Protein AF-0000000074739439 (afdb_homodimer)

Nearest PDB structures (foldseek):
  6pao-assembly1_B  TM=7.763E-01  e=5.514E-14  Novosphingobium aromaticivorans DSM 12444
  7pru-assembly1_B  TM=7.040E-01  e=7.852E-14  Thermochaetoides thermophila DSM 1495
  7pqx-assembly1_A  TM=6.878E-01  e=7.814E-13  Thermochaetoides thermophila DSM 1495
  7psl-assembly1_A  TM=6.636E-01  e=8.922E-13  Saccharomyces cerevisiae S288C
  7vgf-assembly1_B  TM=6.652E-01  e=3.528E-13  Homo sapiens

Solvent-accessible surface area (backbone atoms only — not comparable to full-atom values): 85238 Å² total; per-residue (Å²): 114,68,71,61,52,50,55,56,49,55,57,61,68,44,78,74,82,73,83,73,79,71,76,66,62,66,69,55,46,67,68,57,58,68,62,82,80,81,87,81,87,81,85,83,86,91,85,83,76,95,76,78,85,72,68,79,76,64,73,80,58,69,80,72,74,61,57,63,62,70,56,87,40,75,65,41,52,50,53,26,51,48,53,56,59,75,45,47,62,49,65,74,47,52,39,57,49,52,53,49,53,51,54,50,47,72,72,61,50,64,81,70,50,94,54,69,84,80,62,79,71,74,76,65,71,58,55,69,77,90,52,65,68,61,82,46,72,62,49,63,41,59,57,38,50,52,55,44,46,59,55,49,43,55,41,47,38,23,63,17,49,57,62,44,46,48,44,51,52,52,48,51,50,40,49,52,53,45,54,52,52,50,52,52,49,53,58,48,47,27,58,57,43,38,36,76,77,56,56,38,62,63,33,46,58,48,52,51,52,51,50,52,52,53,52,51,45,51,42,52,43,50,39,50,42,54,47,49,50,50,51,44,46,52,55,49,38,54,53,51,38,51,50,53,47,66,49,36,58,76,38,30,40,48,47,52,55,67,44,51,79,68,75,76,49,65,36,46,45,52,59,50,37,43,48,49,47,52,53,48,51,48,53,51,54,51,46,51,51,49,26,53,51,41,34,54,53,31,45,53,52,40,37,69,64,42,48,87,91,44,65,46,59,51,66,47,51,49,40,49,49,52,26,49,52,53,29,49,53,48,40,69,60,47,58,58,50,51,54,40,51,52,52,45,51,49,38,49,48,53,41,37,51,49,43,42,45,49,54,74,37,11,61,36,36,61,25,56,64,24,42,66,46,50,50,50,52,53,50,55,42,48,50,53,39,49,41,44,51,52,56,42,49,56,51,50,40,57,48,43,53,51,55,65,45,51,63,59,48,52,61,50,52,50,48,64,67,46,42,66,41,37,41,68,60,74,38,54,66,11,56,52,53,43,47,49,50,28,43,49,48,35,28,52,31,53,32,43,64,52,71,38,41,63,58,48,53,53,48,46,51,39,45,50,50,52,51,48,49,50,51,53,40,41,49,65,58,38,71,70,59,85,83,47,78,70,21,16,56,47,37,50,34,50,51,13,67,81,73,32,51,68,74,27,58,73,74,52,75,81,79,80,41,50,44,26,68,68,66,59,56,75,77,69,75,69,34,61,61,48,41,36,34,30,37,37,34,44,83,101,64,51,72,50,35,62,43,79,46,76,41,60,48,33,38,29,35,36,42,32,41,58,88,88,66,46,68,62,56,53,52,32,38,58,71,66,59,49,79,47,60,42,80,66,54,65,48,68,77,65,52,52,39,43,43,49,63,79,68,60,75,80,78,86,26,24,52,45,39,60,44,31,54,60,49,62,56,78,77,56,54,72,66,58,54,52,52,41,31,44,75,57,68,42,44,73,61,50,70,77,37,48,76,42,78,44,57,55,78,74,73,32,53,71,38,54,41,37,33,45,54,50,36,26,46,69,72,66,59,44,32,29,40,36,33,40,43,40,58,70,67,39,54,71,70,55,41,51,51,50,50,48,48,45,43,63,62,36,33,69,69,41,14,20,37,39,37,38,37,81,67,53,77,84,49,49,87,75,35,81,40,42,36,34,46,45,77,46,76,52,91,87,75,50,72,43,40,43,77,42,77,56,56,62,64,79,70,54,57,76,62,59,38,55,51,42,25,49,48,34,47,48,50,31,51,50,35,47,50,48,31,50,46,39,49,46,43,42,46,42,43,50,68,71,79,112,68,69,62,53,50,54,57,49,53,59,64,68,45,77,72,78,71,80,72,80,71,76,64,63,67,66,55,44,64,72,51,54,70,57,82,80,80,90,80,87,79,86,82,85,92,86,80,79,78,72,76,79,67,67,77,72,60,74,77,54,69,79,72,71,64,51,64,58,67,55,90,39,75,66,40,53,50,52,24,50,49,52,55,58,72,45,47,61,50,64,73,45,51,40,57,48,53,54,49,53,51,54,50,48,71,72,62,49,65,82,70,53,89,55,70,85,78,62,79,71,73,76,65,71,59,54,68,79,90,52,65,69,60,83,47,71,62,47,64,40,60,57,37,50,52,53,45,44,60,56,49,36,52,41,47,41,22,69,18,48,58,64,44,46,49,44,51,52,53,47,52,50,40,48,51,52,46,53,50,51,51,52,51,48,53,57,48,47,25,58,57,43,39,35,77,78,55,59,40,64,64,34,46,56,47,50,52,53,51,47,51,53,52,52,52,44,50,41,53,43,51,38,50,42,54,48,50,50,51,53,44,46,52,54,50,39,53,54,49,38,52,49,53,46,66,51,36,58,78,38,31,38,48,45,51,59,69,48,36,87,69,72,75,48,66,37,47,46,53,61,50,36,44,47,49,47,52,52,48,51,49,52,50,55,51,45,50,51,49,26,55,51,43,35,53,51,30,45,52,51,39,38,70,65,41,49,87,93,44,66,46,59,52,67,49,50,50,40,50,51,53,23,50,52,53,29,51,53,48,40,72,61,47,58,59,47,51,54,40,52,53,50,43,52,49,38,50,47,53,42,38,50,50,44,43,45,49,54,75,37,10,61,37,36,61,27,56,64,25,42,67,46,50,51,51,52,51,50,55,41,48,49,54,40,49,42,45,51,52,55,42,47,55,51,49,41,55,49,44,52,52,54,65,44,51,62,59,48,52,60,49,53,52,47,65,69,44,43,66,40,37,38,67,58,72,38,53,66,12,57,51,52,42,47,49,52,29,42,49,47,36,31,50,31,53,31,42,65,53,73,38,42,64,60,49,53,53,47,46,51,40,45,49,51,51,50,50,50,49,48,52,38,34,47,63,53,32,69,75,49,76,86,58,83,72,37,32,61,49,43,30,36,50,49,16,68,81,70,39,57,58,64,23,54,71,68,37,69,81,80,82,54,51,44,19,67,69,65,59,54,72,76,69,75,69,34,60,60,46,40,37,34,28,36,37,35,43,86,102,66,51,72,51,34,63,42,80,46,76,41,59,49,35,38,29,35,36,42,32,40,57,89,88,65,47,67,62,56,52,52,32,38,58,71,65,58,49,78,48,58,42,80,65,55,68,48,68,77,64,50,52,39,41,41,49,63,78,69,60,72,81,78,85,26,24,53,45,38,60,45,32,53,58,47,62,56,78,78,54,55,72,66,58,53,50,52,40,31,42,73,57,68,44,46,74,61,50,71,76,36,46,79,40,79,44,57,56,75,76,73,31,53,70,39,54,40,38,32,45,52,50,33,25,47,66,70,67,58,44,32,29,42,35,33,39,42,40,53,70,68,35,52,72,66,55,37,52,53,50,50,46,49,44,44,63,62,34,32,69,71,41,12,20,37,39,36,37,38,80,67,50,80,82,48,50,88,75,34,82,40,44,37,32,44,45,76,46,75,53,91,88,76,50,72,42,40,44,78,40,76,56,56,69,72,72,70,52,74,80,72,60,40,61,51,43,28,47,51,26,49,50,50,31,54,54,41,48,52,56,33,50,50,46,46,45,45,42,46,45,41,49,74,76,83

Organism: NCBI:txid2562239

Foldseek 3Di:
DVVVVVLVVVVVVPPPPPVPVPPVPPVVVVVPPPDDDDDDDDDDDDDDDDPDDPPDPPPVPPPCPCLPPPPPDVVVVVVVVVVCVPCVCVVPPVVVVVVVVVVVCVPPCVVVQPADLPDDDPLPQLDLDPDRLPLDPVLLPDVLVVLLVLLVLLCCLWQLVPVLVVLVVVLSVLVSVLVVLVVVVLVLLLLVQLCVVPPDPVSVVVSVVVVCVSVVVNVVSVVVSVVSLVVSLVSQLVLSLLVLCLLCVVCVLVLCQQCPCSLVCVVCLSPPLSSLSSVLVVCVVVLLVLLVVLQVVLLVVQLVLPFPVDHSCPLVVVLVVLLVVLQVVLCVLCSVLLSLVSSLVVLVVVLVVLVVVCVVCVVVCVVVVCPVVSVVVSVVSVSSNSNSVVVSVVSVVVSVVSVVCSVVVLQVVLCVVCVVVVSSVRHRSSSSVSSSVSSVSNSCSSNSCSVCSSVSSVNSVSSVSNSVSVVSSLVLQPVPDPPAAPQLLVSSVVSVVVVTPNRSPPPSDPDRSRGRPPPLPDCPVAQAKWWWAWFAARNVGHTLAGDTDIGGWLAEEEEEEDPPSCPVVVLCVQVVNRDRTDPIPGDSNPFEDEDAQQDADDPFDFQLCLLQPPDDSPPDDPVLLCVLCVQLPNNVVCVVDRHDTDRCNPPPDLQRNLSSVLSSCLVSLTQEYEYECSNVVPDLVSVLSSLVCCCVRRSVVTHYYYYYDNPCLSVLVSGDWYKYWDWDDDPPDDIYIYIDTDDVCVVVDDPNVVVCVVVVVVVVVVVVVVCVVVVVVVVCVVVVD/DVLVVVLVVVVVPPPPPPVPVPPVPPVVCVVPVVPDDDDDDDDDDDDDDDPDPPPPVPPVPPPCPVLPPPDPDVVVVVVVVVVCVPCVCVVPPVVVVVVVVVVVCVPPCVVVLPFDPPDDPPLPQLDLDPDRLPLDPVLLPDVLVVLLVLLVLLCCQWQLVPVLVVLVVVLSVLVSVLVVLVVVVLVLLLLVQLCVVPPDPVSVVVSVVVVCVSVVVNVVSVVVSVVSLVVSLVSQLVQSLLVLCLLCVVQVLVLCQQCPCSLVCVVCLSPPLSSLSSVLVVCVVVLLVLLVVLQVVLLVVQLVLPFPVDHSCPLVVVLVVLLVVLQVVLCVLCSVLLSLVSSLVVLVVVLVVLVVVCVVCVVVCVVVVCPVVSVVVSVVSVSSNSNSVVVSVVSVVVSVVSVVCSVVVLQVVLCVVCVVVVSSVRHRSSSSVSSSVSSVSNSCSSNSCSVCSSVSSVNSVSSVSNSVSLQSSLVSQPVVDPVADPQLQVSLVVSVVVVTPNRSPPPSDPDSSRGHNPPLPPCPVAQAKWWWAWQAARNVGHTLAGDTDIGGWLAEEEEEEDPPSCLVVVLCVQVVSRDRTDPTPGDSNPFEDEDAQQDADDPFDFQLCLLQPPDDSPPDDPVLLCVLCVLLPNNVSCVVDRHDTDRCNPRPDLQSNLSSVLSSCLVSLTQEYEYECSNVPPDLVSVVSSLVCCCVRRSVVTHYYYYYDNCCVSVVVSHDWYKYWDWDDDPPDDTYIYIDTDDVVVVPDPPPVVVCVVVVVVVVVVVVVVVVVVVVCVVCVVVVD

Structure (mmCIF, N/CA/C/O backbone):
data_AF-0000000074739439-model_v1
#
loop_
_entity.id
_entity.type
_entity.pdbx_description
1 polymer 'ABC transporter domain-containing protein'
#
loop_
_atom_site.group_PDB
_atom_site.id
_atom_site.type_symbol
_atom_site.label_atom_id
_atom_site.label_alt_id
_atom_site.label_comp_id
_atom_site.label_asym_id
_atom_site.label_entity_id
_atom_site.label_seq_id
_atom_site.pdbx_PDB_ins_code
_atom_site.Cartn_x
_atom_site.Cartn_y
_atom_site.Cartn_z
_atom_site.occupancy
_atom_site.B_iso_or_equiv
_atom_site.auth_seq_id
_atom_site.auth_comp_id
_atom_site.auth_asym_id
_atom_site.auth_atom_id
_atom_site.pdbx_PDB_model_num
ATOM 1 N N . MET A 1 1 ? -26.061 -30.407 4.37 1 21.81 1 MET A N 1
ATOM 2 C CA . MET A 1 1 ? -26.573 -31.763 4.194 1 21.81 1 MET A CA 1
ATOM 3 C C . MET A 1 1 ? -27.319 -31.896 2.87 1 21.81 1 MET A C 1
ATOM 5 O O . MET A 1 1 ? -27.167 -32.895 2.165 1 21.81 1 MET A O 1
ATOM 9 N N . ARG A 1 2 ? -27.983 -30.732 2.5 1 26.12 2 ARG A N 1
ATOM 10 C CA . ARG A 1 2 ? -28.804 -30.777 1.294 1 26.12 2 ARG A CA 1
ATOM 11 C C . ARG A 1 2 ? -27.943 -30.664 0.041 1 26.12 2 ARG A C 1
ATOM 13 O O . ARG A 1 2 ? -28.292 -31.207 -1.009 1 26.12 2 ARG A O 1
ATOM 20 N N . ILE A 1 3 ? -26.954 -29.812 0.262 1 25.52 3 ILE A N 1
ATOM 21 C CA . ILE A 1 3 ? -26.148 -29.564 -0.928 1 25.52 3 ILE A CA 1
ATOM 22 C C . ILE A 1 3 ? -25.354 -30.818 -1.285 1 25.52 3 ILE A C 1
ATOM 24 O O . ILE A 1 3 ? -25.149 -31.116 -2.464 1 25.52 3 ILE A O 1
ATOM 28 N N . TYR A 1 4 ? -25.003 -31.642 -0.235 1 29.53 4 TYR A N 1
ATOM 29 C CA . TYR A 1 4 ? -24.231 -32.865 -0.43 1 29.53 4 TYR A CA 1
ATOM 30 C C . TYR A 1 4 ? -25.051 -33.914 -1.171 1 29.53 4 TYR A C 1
ATOM 32 O O . TYR A 1 4 ? -24.527 -34.625 -2.032 1 29.53 4 TYR A O 1
ATOM 40 N N . LEU A 1 5 ? -26.415 -33.942 -0.876 1 31.14 5 LEU A N 1
ATOM 41 C CA . LEU A 1 5 ? -27.262 -34.982 -1.449 1 31.14 5 LEU A CA 1
ATOM 42 C C . LEU A 1 5 ? -27.417 -34.789 -2.954 1 31.14 5 LEU A C 1
ATOM 44 O O . LEU A 1 5 ? -27.505 -35.765 -3.703 1 31.14 5 LEU A O 1
ATOM 48 N N . CYS A 1 6 ? -27.314 -33.504 -3.327 1 31.08 6 CYS A N 1
ATOM 49 C CA . CYS A 1 6 ? -27.588 -33.269 -4.74 1 31.08 6 CYS A CA 1
ATOM 50 C C . CYS A 1 6 ? -26.425 -33.738 -5.606 1 31.08 6 CYS A C 1
ATOM 52 O O . CYS A 1 6 ? -26.629 -34.2 -6.73 1 31.08 6 CYS A O 1
ATOM 54 N N . VAL A 1 7 ? -25.289 -33.663 -5.036 1 33.9 7 VAL A N 1
ATOM 55 C CA . VAL A 1 7 ? -24.148 -34.074 -5.848 1 33.9 7 VAL A CA 1
ATOM 56 C C . VAL A 1 7 ? -24.169 -35.589 -6.039 1 33.9 7 VAL A C 1
ATOM 58 O O . VAL A 1 7 ? -23.931 -36.085 -7.143 1 33.9 7 VAL A O 1
ATOM 61 N N . LEU A 1 8 ? -24.646 -36.316 -4.991 1 33.24 8 LEU A N 1
ATOM 62 C CA . LEU A 1 8 ? -24.708 -37.768 -5.111 1 33.24 8 LEU A CA 1
ATOM 63 C C . LEU A 1 8 ? -25.736 -38.184 -6.158 1 33.24 8 LEU A C 1
ATOM 65 O O . LEU A 1 8 ? -25.515 -39.138 -6.907 1 33.24 8 LEU A O 1
ATOM 69 N N . TRP A 1 9 ? -26.847 -37.379 -6.187 1 34.9 9 TRP A N 1
ATOM 70 C CA . TRP A 1 9 ? -27.888 -37.721 -7.15 1 34.9 9 TRP A CA 1
ATOM 71 C C . TRP A 1 9 ? -27.389 -37.537 -8.58 1 34.9 9 TRP A C 1
ATOM 73 O O . TRP A 1 9 ? -27.675 -38.358 -9.454 1 34.9 9 TRP A O 1
ATOM 83 N N . ALA A 1 10 ? -26.588 -36.493 -8.73 1 32.97 10 ALA A N 1
ATOM 84 C CA . ALA A 1 10 ? -26.17 -36.247 -10.108 1 32.97 10 ALA A CA 1
ATOM 85 C C . ALA A 1 10 ? -25.225 -37.341 -10.598 1 32.97 10 ALA A C 1
ATOM 87 O O . ALA A 1 10 ? -25.232 -37.691 -11.781 1 32.97 10 ALA A O 1
ATOM 88 N N . ILE A 1 11 ? -24.46 -37.895 -9.695 1 34.33 11 ILE A N 1
ATOM 89 C CA . ILE A 1 11 ? -23.581 -38.995 -10.077 1 34.33 11 ILE A CA 1
ATOM 90 C C . ILE A 1 11 ? -24.416 -40.193 -10.52 1 34.33 11 ILE A C 1
ATOM 92 O O . ILE A 1 11 ? -24.091 -40.853 -11.51 1 34.33 11 ILE A O 1
ATOM 96 N N . ARG A 1 12 ? -25.581 -40.446 -9.81 1 32.11 12 ARG A N 1
ATOM 97 C CA . ARG A 1 12 ? -26.401 -41.609 -10.13 1 32.11 12 ARG A CA 1
ATOM 98 C C . ARG A 1 12 ? -27.063 -41.454 -11.495 1 32.11 12 ARG A C 1
ATOM 100 O O . ARG A 1 12 ? -27.234 -42.434 -12.223 1 32.11 12 ARG A O 1
ATOM 107 N N . ALA A 1 13 ? -27.514 -40.264 -11.694 1 32.44 13 ALA A N 1
ATOM 108 C CA . ALA A 1 13 ? -28.282 -40.12 -12.928 1 32.44 13 ALA A CA 1
ATOM 109 C C . ALA A 1 13 ? -27.395 -40.324 -14.153 1 32.44 13 ALA A C 1
ATOM 111 O O . ALA A 1 13 ? -27.891 -40.409 -15.279 1 32.44 13 ALA A O 1
ATOM 112 N N . SER A 1 14 ? -26.086 -39.96 -13.94 1 29.25 14 SER A N 1
ATOM 113 C CA . SER A 1 14 ? -25.33 -40.277 -15.147 1 29.25 14 SER A CA 1
ATOM 114 C C . SER A 1 14 ? -25.231 -41.785 -15.357 1 29.25 14 SER A C 1
ATOM 116 O O . SER A 1 14 ? -25.187 -42.549 -14.391 1 29.25 14 SER A O 1
ATOM 118 N N . GLY A 1 15 ? -25.927 -42.55 -16.161 1 29.16 15 GLY A N 1
ATOM 119 C CA . GLY A 1 15 ? -26.13 -43.932 -16.564 1 29.16 15 GLY A CA 1
ATOM 120 C C . GLY A 1 15 ? -24.918 -44.81 -16.313 1 29.16 15 GLY A C 1
ATOM 121 O O . GLY A 1 15 ? -24.846 -45.934 -16.814 1 29.16 15 GLY A O 1
ATOM 122 N N . HIS A 1 16 ? -23.765 -44.285 -15.901 1 27.87 16 HIS A N 1
ATOM 123 C CA . HIS A 1 16 ? -22.716 -45.289 -15.764 1 27.87 16 HIS A CA 1
ATOM 124 C C . HIS A 1 16 ? -22.954 -46.171 -14.543 1 27.87 16 HIS A C 1
ATOM 126 O O . HIS A 1 16 ? -23.238 -45.668 -13.454 1 27.87 16 HIS A O 1
ATOM 132 N N . ASN A 1 17 ? -23.601 -47.483 -14.658 1 25.78 17 ASN A N 1
ATOM 133 C CA . ASN A 1 17 ? -23.991 -48.568 -13.763 1 25.78 17 ASN A CA 1
ATOM 134 C C . ASN A 1 17 ? -22.905 -48.863 -12.733 1 25.78 17 ASN A C 1
ATOM 136 O O . ASN A 1 17 ? -22.005 -49.666 -12.985 1 25.78 17 ASN A O 1
ATOM 140 N N . VAL A 1 18 ? -22.234 -47.954 -12.097 1 24.47 18 VAL A N 1
ATOM 141 C CA . VAL A 1 18 ? -21.393 -48.483 -11.029 1 24.47 18 VAL A CA 1
ATOM 142 C C . VAL A 1 18 ? -22.268 -49.081 -9.929 1 24.47 18 VAL A C 1
ATOM 144 O O . VAL A 1 18 ? -23.153 -48.407 -9.397 1 24.47 18 VAL A O 1
ATOM 147 N N . HIS A 1 19 ? -22.644 -50.486 -9.903 1 22.83 19 HIS A N 1
ATOM 148 C CA . HIS A 1 19 ? -23.355 -51.278 -8.906 1 22.83 19 HIS A CA 1
ATOM 149 C C . HIS A 1 19 ? -22.807 -51.024 -7.506 1 22.83 19 HIS A C 1
ATOM 151 O O . HIS A 1 19 ? -21.749 -51.545 -7.145 1 22.83 19 HIS A O 1
ATOM 157 N N . ILE A 1 20 ? -22.874 -49.888 -6.959 1 22.94 20 ILE A N 1
ATOM 158 C CA . ILE A 1 20 ? -22.474 -49.756 -5.562 1 22.94 20 ILE A CA 1
ATOM 159 C C . ILE A 1 20 ? -23.466 -50.498 -4.669 1 22.94 20 ILE A C 1
ATOM 161 O O . ILE A 1 20 ? -24.644 -50.138 -4.605 1 22.94 20 ILE A O 1
ATOM 165 N N . ALA A 1 21 ? -23.428 -51.889 -4.516 1 23.23 21 ALA A N 1
ATOM 166 C CA . ALA A 1 21 ? -24.164 -52.684 -3.537 1 23.23 21 ALA A CA 1
ATOM 167 C C . ALA A 1 21 ? -23.938 -52.159 -2.122 1 23.23 21 ALA A C 1
ATOM 169 O O . ALA A 1 21 ? -22.853 -52.319 -1.559 1 23.23 21 ALA A O 1
ATOM 170 N N . VAL A 1 22 ? -24.213 -50.946 -1.808 1 22.47 22 VAL A N 1
ATOM 171 C CA . VAL A 1 22 ? -24.052 -50.531 -0.419 1 22.47 22 VAL A CA 1
ATOM 172 C C . VAL A 1 22 ? -25.054 -51.274 0.462 1 22.47 22 VAL A C 1
ATOM 174 O O . VAL A 1 22 ? -26.265 -51.174 0.255 1 22.47 22 VAL A O 1
ATOM 177 N N . ASP A 1 23 ? -24.703 -52.516 0.978 1 22.55 23 ASP A N 1
ATOM 178 C CA . ASP A 1 23 ? -25.41 -53.166 2.076 1 22.55 23 ASP A CA 1
ATOM 179 C C . ASP A 1 23 ? -25.608 -52.206 3.247 1 22.55 23 ASP A C 1
ATOM 181 O O . ASP A 1 23 ? -24.637 -51.687 3.802 1 22.55 23 ASP A O 1
ATOM 185 N N . ALA A 1 24 ? -26.563 -51.348 3.198 1 21.67 24 ALA A N 1
ATOM 186 C CA . ALA A 1 24 ? -27.095 -50.395 4.168 1 21.67 24 ALA A CA 1
ATOM 187 C C . ALA A 1 24 ? -27.316 -51.057 5.525 1 21.67 24 ALA A C 1
ATOM 189 O O . ALA A 1 24 ? -27.786 -50.416 6.467 1 21.67 24 ALA A O 1
ATOM 190 N N . GLN A 1 25 ? -27.311 -52.458 5.55 1 23.33 25 GLN A N 1
ATOM 191 C CA . GLN A 1 25 ? -27.797 -53.018 6.807 1 23.33 25 GLN A CA 1
ATOM 192 C C . GLN A 1 25 ? -26.877 -52.646 7.966 1 23.33 25 GLN A C 1
ATOM 194 O O . GLN A 1 25 ? -27.346 -52.361 9.07 1 23.33 25 GLN A O 1
ATOM 199 N N . GLY A 1 26 ? -25.565 -52.838 7.71 1 23.77 26 GLY A N 1
ATOM 200 C CA . GLY A 1 26 ? -24.791 -52.883 8.941 1 23.77 26 GLY A CA 1
ATOM 201 C C . GLY A 1 26 ? -24.672 -51.532 9.621 1 23.77 26 GLY A C 1
ATOM 202 O O . GLY A 1 26 ? -24.197 -51.442 10.755 1 23.77 26 GLY A O 1
ATOM 203 N N . ALA A 1 27 ? -24.793 -50.455 8.736 1 21.27 27 ALA A N 1
ATOM 204 C CA . ALA A 1 27 ? -24.507 -49.265 9.532 1 21.27 27 ALA A CA 1
ATOM 205 C C . ALA A 1 27 ? -25.597 -49.026 10.573 1 21.27 27 ALA A C 1
ATOM 207 O O . ALA A 1 27 ? -25.415 -48.236 11.502 1 21.27 27 ALA A O 1
ATOM 208 N N . LEU A 1 28 ? -26.822 -49.426 10.153 1 22.04 28 LEU A N 1
ATOM 209 C CA . LEU A 1 28 ? -27.836 -49.015 11.118 1 22.04 28 LEU A CA 1
ATOM 210 C C . LEU A 1 28 ? -27.617 -49.703 12.462 1 22.04 28 LEU A C 1
ATOM 212 O O . LEU A 1 28 ? -28.026 -49.184 13.503 1 22.04 28 LEU A O 1
ATOM 216 N N . GLN A 1 29 ? -27.06 -50.998 12.324 1 22.86 29 GLN A N 1
ATOM 217 C CA . GLN A 1 29 ? -27.15 -51.795 13.543 1 22.86 29 GLN A CA 1
ATOM 218 C C . GLN A 1 29 ? -26.281 -51.204 14.651 1 22.86 29 GLN A C 1
ATOM 220 O O . GLN A 1 29 ? -26.493 -51.49 15.831 1 22.86 29 GLN A O 1
ATOM 225 N N . LEU A 1 30 ? -25.121 -50.479 14.171 1 21.62 30 LEU A N 1
ATOM 226 C CA . LEU A 1 30 ? -24.36 -50.193 15.383 1 21.62 30 LEU A CA 1
ATOM 227 C C . LEU A 1 30 ? -25.093 -49.181 16.258 1 21.62 30 LEU A C 1
ATOM 229 O O . LEU A 1 30 ? -24.639 -48.863 17.36 1 21.62 30 LEU A O 1
ATOM 233 N N . ALA A 1 31 ? -25.955 -48.275 15.527 1 20.8 31 ALA A N 1
ATOM 234 C CA . ALA A 1 31 ? -26.572 -47.435 16.551 1 20.8 31 ALA A CA 1
ATOM 235 C C . ALA A 1 31 ? -27.288 -48.283 17.598 1 20.8 31 ALA A C 1
ATOM 237 O O . ALA A 1 31 ? -27.391 -47.887 18.761 1 20.8 31 ALA A O 1
ATOM 238 N N . ARG A 1 32 ? -28.113 -49.111 16.894 1 21.74 32 ARG A N 1
ATOM 239 C CA . ARG A 1 32 ? -29.178 -49.622 17.75 1 21.74 32 ARG A CA 1
ATOM 240 C C . ARG A 1 32 ? -28.616 -50.515 18.85 1 21.74 32 ARG A C 1
ATOM 242 O O . ARG A 1 32 ? -29.351 -50.957 19.736 1 21.74 32 ARG A O 1
ATOM 249 N N . ASP A 1 33 ? -27.395 -51.078 18.478 1 22.25 33 ASP A N 1
ATOM 250 C CA . ASP A 1 33 ? -27.243 -52.305 19.254 1 22.25 33 ASP A CA 1
ATOM 251 C C . ASP A 1 33 ? -27.137 -52.002 20.747 1 22.25 33 ASP A C 1
ATOM 253 O O . ASP A 1 33 ? -26.638 -52.823 21.519 1 22.25 33 ASP A O 1
ATOM 257 N N . ALA A 1 34 ? -27.105 -50.562 21.113 1 18.56 34 ALA A N 1
ATOM 258 C CA . ALA A 1 34 ? -26.836 -50.749 22.536 1 18.56 34 ALA A CA 1
ATOM 259 C C . ALA A 1 34 ? -27.919 -51.6 23.193 1 18.56 34 ALA A C 1
ATOM 261 O O . ALA A 1 34 ? -27.831 -51.921 24.38 1 18.56 34 ALA A O 1
ATOM 262 N N . SER A 1 35 ? -29.199 -51.322 22.614 1 18.24 35 SER A N 1
ATOM 263 C CA . SER A 1 35 ? -29.994 -51.753 23.759 1 18.24 35 SER A CA 1
ATOM 264 C C . SER A 1 35 ? -29.799 -53.24 24.038 1 18.24 35 SER A C 1
ATOM 266 O O . SER A 1 35 ? -29.367 -53.99 23.16 1 18.24 35 SER A O 1
ATOM 268 N N . PRO A 1 36 ? -30.425 -53.754 25.261 1 18.6 36 PRO A N 1
ATOM 269 C CA . PRO A 1 36 ? -30.198 -54.993 26.009 1 18.6 36 PRO A CA 1
ATOM 270 C C . PRO A 1 36 ? -30.487 -56.243 25.181 1 18.6 36 PRO A C 1
ATOM 272 O O . PRO A 1 36 ? -31.116 -56.156 24.124 1 18.6 36 PRO A O 1
ATOM 275 N N . ARG A 1 37 ? -30.527 -57.476 25.78 1 17.56 37 ARG A N 1
ATOM 276 C CA . ARG A 1 37 ? -30.254 -58.907 25.695 1 17.56 37 ARG A CA 1
ATOM 277 C C . ARG A 1 37 ? -31.371 -59.635 24.956 1 17.56 37 ARG A C 1
ATOM 279 O O . ARG A 1 37 ? -31.288 -60.844 24.729 1 17.56 37 ARG A O 1
ATOM 286 N N . GLU A 1 38 ? -32.594 -59.004 24.509 1 17.55 38 GLU A N 1
ATOM 287 C CA . GLU A 1 38 ? -33.507 -60.101 24.816 1 17.55 38 GLU A CA 1
ATOM 288 C C . GLU A 1 38 ? -33.279 -61.286 23.883 1 17.55 38 GLU A C 1
ATOM 290 O O . GLU A 1 38 ? -32.733 -61.126 22.789 1 17.55 38 GLU A O 1
ATOM 295 N N . PRO A 1 39 ? -34.07 -62.515 24.104 1 17.27 39 PRO A N 1
ATOM 296 C CA . PRO A 1 39 ? -33.919 -63.966 23.979 1 17.27 39 PRO A CA 1
ATOM 297 C C . PRO A 1 39 ? -33.946 -64.439 22.527 1 17.27 39 PRO A C 1
ATOM 299 O O . PRO A 1 39 ? -34.241 -63.653 21.623 1 17.27 39 PRO A O 1
ATOM 302 N N . LEU A 1 40 ? -34.677 -65.595 22.196 1 16.05 40 LEU A N 1
ATOM 303 C CA . LEU A 1 40 ? -34.45 -66.968 21.759 1 16.05 40 LEU A CA 1
ATOM 304 C C . LEU A 1 40 ? -34.812 -67.138 20.288 1 16.05 40 LEU A C 1
ATOM 306 O O . LEU A 1 40 ? -34.195 -67.938 19.58 1 16.05 40 LEU A O 1
ATOM 310 N N . LEU A 1 41 ? -35.944 -66.449 19.693 1 17.27 41 LEU A N 1
ATOM 311 C CA . LEU A 1 41 ? -36.775 -67.501 19.117 1 17.27 41 LEU A CA 1
ATOM 312 C C . LEU A 1 41 ? -36.24 -67.933 17.756 1 17.27 41 LEU A C 1
ATOM 314 O O . LEU A 1 41 ? -35.623 -67.136 17.046 1 17.27 41 LEU A O 1
ATOM 318 N N . ARG A 1 42 ? -36.579 -69.22 17.203 1 17.37 42 ARG A N 1
ATOM 319 C CA . ARG A 1 42 ? -36.167 -70.424 16.487 1 17.37 42 ARG A CA 1
ATOM 320 C C . ARG A 1 42 ? -36.303 -70.238 14.98 1 17.37 42 ARG A C 1
ATOM 322 O O . ARG A 1 42 ? -35.464 -70.714 14.212 1 17.37 42 ARG A O 1
ATOM 329 N N . ARG A 1 43 ? -37.379 -69.477 14.357 1 17.62 43 ARG A N 1
ATOM 330 C CA . ARG A 1 43 ? -38.016 -70.446 13.471 1 17.62 43 ARG A CA 1
ATOM 331 C C . ARG A 1 43 ? -37.22 -70.615 12.181 1 17.62 43 ARG A C 1
ATOM 333 O O . ARG A 1 43 ? -36.401 -69.761 11.835 1 17.62 43 ARG A O 1
ATOM 340 N N . ASN A 1 44 ? -37.892 -71.17 11.051 1 16.23 44 ASN A N 1
ATOM 341 C CA . ASN A 1 44 ? -37.842 -72.317 10.151 1 16.23 44 ASN A CA 1
ATOM 342 C C . ASN A 1 44 ? -37.267 -71.937 8.79 1 16.23 44 ASN A C 1
ATOM 344 O O . ASN A 1 44 ? -36.472 -72.684 8.217 1 16.23 44 ASN A O 1
ATOM 348 N N . GLY A 1 45 ? -37.704 -70.791 8.039 1 17.46 45 GLY A N 1
ATOM 349 C CA . GLY A 1 45 ? -38.172 -71.23 6.734 1 17.46 45 GLY A CA 1
ATOM 350 C C . GLY A 1 45 ? -37.055 -71.368 5.716 1 17.46 45 GLY A C 1
ATOM 351 O O . GLY A 1 45 ? -35.939 -70.897 5.943 1 17.46 45 GLY A O 1
ATOM 352 N N . GLY A 1 46 ? -37.433 -71.639 4.281 1 18.37 46 GLY A N 1
ATOM 353 C CA . GLY A 1 46 ? -37.136 -72.502 3.149 1 18.37 46 GLY A CA 1
ATOM 354 C C . GLY A 1 46 ? -36.09 -71.923 2.215 1 18.37 46 GLY A C 1
ATOM 355 O O . GLY A 1 46 ? -35.791 -70.728 2.274 1 18.37 46 GLY A O 1
ATOM 356 N N . SER A 1 47 ? -35.248 -72.752 1.461 1 17.32 47 SER A N 1
ATOM 357 C CA . SER A 1 47 ? -33.977 -73.107 0.837 1 17.32 47 SER A CA 1
ATOM 358 C C . SER A 1 47 ? -33.824 -72.437 -0.525 1 17.32 47 SER A C 1
ATOM 360 O O . SER A 1 47 ? -32.705 -72.239 -1.002 1 17.32 47 SER A O 1
ATOM 362 N N . ASN A 1 48 ? -34.849 -72.175 -1.524 1 17.53 48 ASN A N 1
ATOM 363 C CA . ASN A 1 48 ? -34.596 -72.757 -2.838 1 17.53 48 ASN A CA 1
ATOM 364 C C . ASN A 1 48 ? -33.741 -71.835 -3.704 1 17.53 48 ASN A C 1
ATOM 366 O O . ASN A 1 48 ? -32.942 -72.304 -4.516 1 17.53 48 ASN A O 1
ATOM 370 N N . GLU A 1 49 ? -34.065 -70.507 -3.968 1 17.31 49 GLU A N 1
ATOM 371 C CA . GLU A 1 49 ? -34.208 -70.066 -5.352 1 17.31 49 GLU A CA 1
ATOM 372 C C . GLU A 1 49 ? -32.847 -69.805 -5.991 1 17.31 49 GLU A C 1
ATOM 374 O O . GLU A 1 49 ? -32.571 -70.282 -7.094 1 17.31 49 GLU A O 1
ATOM 379 N N . THR A 1 50 ? -32.181 -68.54 -5.978 1 19.24 50 THR A N 1
ATOM 380 C CA . THR A 1 50 ? -31.933 -67.704 -7.148 1 19.24 50 THR A CA 1
ATOM 381 C C . THR A 1 50 ? -30.524 -67.933 -7.687 1 19.24 50 THR A C 1
ATOM 383 O O . THR A 1 50 ? -29.539 -67.588 -7.031 1 19.24 50 THR A O 1
ATOM 386 N N . ARG A 1 51 ? -30.134 -68.965 -8.641 1 21 51 ARG A N 1
ATOM 387 C CA . ARG A 1 51 ? -28.931 -69.515 -9.258 1 21 51 ARG A CA 1
ATOM 388 C C . ARG A 1 51 ? -28.295 -68.508 -10.211 1 21 51 ARG A C 1
ATOM 390 O O . ARG A 1 51 ? -27.085 -68.543 -10.442 1 21 51 ARG A O 1
ATOM 397 N N . SER A 1 52 ? -29.068 -67.739 -11.086 1 19.73 52 SER A N 1
ATOM 398 C CA . SER A 1 52 ? -28.659 -67.63 -12.482 1 19.73 52 SER A CA 1
ATOM 399 C C . SER A 1 52 ? -27.547 -66.6 -12.653 1 19.73 52 SER A C 1
ATOM 401 O O . SER A 1 52 ? -27.048 -66.396 -13.762 1 19.73 52 SER A O 1
ATOM 403 N N . GLU A 1 53 ? -27.265 -65.63 -11.814 1 20.87 53 GLU A N 1
ATOM 404 C CA . GLU A 1 53 ? -26.635 -64.413 -12.319 1 20.87 53 GLU A CA 1
ATOM 405 C C . GLU A 1 53 ? -25.151 -64.635 -12.597 1 20.87 53 GLU A C 1
ATOM 407 O O . GLU A 1 53 ? -24.414 -63.682 -12.858 1 20.87 53 GLU A O 1
ATOM 412 N N . VAL A 1 54 ? -24.433 -65.845 -12.602 1 23.05 54 VAL A N 1
ATOM 413 C CA . VAL A 1 54 ? -22.988 -65.953 -12.431 1 23.05 54 VAL A CA 1
ATOM 414 C C . VAL A 1 54 ? -22.287 -65.672 -13.758 1 23.05 54 VAL A C 1
ATOM 416 O O . VAL A 1 54 ? -21.08 -65.424 -13.789 1 23.05 54 VAL A O 1
ATOM 419 N N . MET A 1 55 ? -22.94 -65.937 -14.986 1 21.82 55 MET A N 1
ATOM 420 C CA . MET A 1 55 ? -22.057 -66.371 -16.065 1 21.82 55 MET A CA 1
ATOM 421 C C . MET A 1 55 ? -21.264 -65.195 -16.625 1 21.82 55 MET A C 1
ATOM 423 O O . MET A 1 55 ? -20.29 -65.389 -17.355 1 21.82 55 MET A O 1
ATOM 427 N N . LEU A 1 56 ? -21.905 -64.022 -16.772 1 21.51 56 LEU A N 1
ATOM 428 C CA . LEU A 1 56 ? -21.435 -63.159 -17.851 1 21.51 56 LEU A CA 1
ATOM 429 C C . LEU A 1 56 ? -20.06 -62.585 -17.529 1 21.51 56 LEU A C 1
ATOM 431 O O . LEU A 1 56 ? -19.528 -61.771 -18.288 1 21.51 56 LEU A O 1
ATOM 435 N N . GLU A 1 57 ? -19.538 -62.709 -16.315 1 23.37 57 GLU A N 1
ATOM 436 C CA . GLU A 1 57 ? -18.376 -61.878 -16.013 1 23.37 57 GLU A CA 1
ATOM 437 C C . GLU A 1 57 ? -17.136 -62.374 -16.751 1 23.37 57 GLU A C 1
ATOM 439 O O . GLU A 1 57 ? -16.041 -61.838 -16.566 1 23.37 57 GLU A O 1
ATOM 444 N N . GLU A 1 58 ? -17.216 -63.611 -17.412 1 24.54 58 GLU A N 1
ATOM 445 C CA . GLU A 1 58 ? -15.929 -64.245 -17.68 1 24.54 58 GLU A CA 1
ATOM 446 C C . GLU A 1 58 ? -15.134 -63.464 -18.722 1 24.54 58 GLU A C 1
ATOM 448 O O . GLU A 1 58 ? -13.905 -63.405 -18.656 1 24.54 58 GLU A O 1
ATOM 453 N N . ASN A 1 59 ? -15.809 -63.208 -19.911 1 25.39 59 ASN A N 1
ATOM 454 C CA . ASN A 1 59 ? -15.032 -63.182 -21.146 1 25.39 59 ASN A CA 1
ATOM 455 C C . ASN A 1 59 ? -14.152 -61.938 -21.228 1 25.39 59 ASN A C 1
ATOM 457 O O . ASN A 1 59 ? -13.475 -61.717 -22.234 1 25.39 59 ASN A O 1
ATOM 461 N N . LEU A 1 60 ? -14.665 -60.84 -20.777 1 24.54 60 LEU A N 1
ATOM 462 C CA . LEU A 1 60 ? -13.927 -59.681 -21.268 1 24.54 60 LEU A CA 1
ATOM 463 C C . LEU A 1 60 ? -12.513 -59.656 -20.698 1 24.54 60 LEU A C 1
ATOM 465 O O . LEU A 1 60 ? -12.184 -58.793 -19.881 1 24.54 60 LEU A O 1
ATOM 469 N N . ALA A 1 61 ? -11.964 -60.825 -20.256 1 27.43 61 ALA A N 1
ATOM 470 C CA . ALA A 1 61 ? -10.607 -60.725 -19.725 1 27.43 61 ALA A CA 1
ATOM 471 C C . ALA A 1 61 ? -9.635 -60.233 -20.794 1 27.43 61 ALA A C 1
ATOM 473 O O . ALA A 1 61 ? -9.597 -60.772 -21.902 1 27.43 61 ALA A O 1
ATOM 474 N N . PRO A 1 62 ? -9.465 -58.954 -20.913 1 30.54 62 PRO A N 1
ATOM 475 C CA . PRO A 1 62 ? -8.501 -58.509 -21.922 1 30.54 62 PRO A CA 1
ATOM 476 C C . PRO A 1 62 ? -7.35 -59.495 -22.114 1 30.54 62 PRO A C 1
ATOM 478 O O . PRO A 1 62 ? -7.037 -60.268 -21.206 1 30.54 62 PRO A O 1
ATOM 481 N N . PRO A 1 63 ? -7.135 -60.005 -23.382 1 29.86 63 PRO A N 1
ATOM 482 C CA . PRO A 1 63 ? -6.013 -60.927 -23.576 1 29.86 63 PRO A CA 1
ATOM 483 C C . PRO A 1 63 ? -4.803 -60.574 -22.713 1 29.86 63 PRO A C 1
ATOM 485 O O . PRO A 1 63 ? -4.591 -59.402 -22.391 1 29.86 63 PRO A O 1
ATOM 488 N N . ARG A 1 64 ? -4.342 -61.487 -21.826 1 33.89 64 ARG A N 1
ATOM 489 C CA . ARG A 1 64 ? -3.125 -61.523 -21.022 1 33.89 64 ARG A CA 1
ATOM 490 C C . ARG A 1 64 ? -1.915 -61.081 -21.839 1 33.89 64 ARG A C 1
ATOM 492 O O . ARG A 1 64 ? -1.356 -61.868 -22.606 1 33.89 64 ARG A O 1
ATOM 499 N N . THR A 1 65 ? -2.073 -60.114 -22.609 1 32.26 65 THR A N 1
ATOM 500 C CA . THR A 1 65 ? -0.689 -59.847 -22.985 1 32.26 65 THR A CA 1
ATOM 501 C C . THR A 1 65 ? 0.239 -60.019 -21.787 1 32.26 65 THR A C 1
ATOM 503 O O . THR A 1 65 ? 0.149 -59.269 -20.813 1 32.26 65 THR A O 1
ATOM 506 N N . GLY A 1 66 ? 0.325 -61.301 -21.333 1 30.33 66 GLY A N 1
ATOM 507 C CA . GLY A 1 66 ? 1.228 -61.77 -20.294 1 30.33 66 GLY A CA 1
ATOM 508 C C . GLY A 1 66 ? 2.515 -60.972 -20.217 1 30.33 66 GLY A C 1
ATOM 509 O O . GLY A 1 66 ? 3.413 -61.151 -21.044 1 30.33 66 GLY A O 1
ATOM 510 N N . ASN A 1 67 ? 2.45 -59.712 -20.121 1 36.56 67 ASN A N 1
ATOM 511 C CA . ASN A 1 67 ? 3.686 -59.138 -19.598 1 36.56 67 ASN A CA 1
ATOM 512 C C . ASN A 1 67 ? 4.297 -60.017 -18.511 1 36.56 67 ASN A C 1
ATOM 514 O O . ASN A 1 67 ? 3.858 -59.983 -17.36 1 36.56 67 ASN A O 1
ATOM 518 N N . GLN A 1 68 ? 4.369 -61.366 -18.764 1 34.03 68 GLN A N 1
ATOM 519 C CA . GLN A 1 68 ? 4.831 -62.478 -17.94 1 34.03 68 GLN A CA 1
ATOM 520 C C . GLN A 1 68 ? 5.867 -62.014 -16.92 1 34.03 68 GLN A C 1
ATOM 522 O O . GLN A 1 68 ? 5.779 -62.355 -15.739 1 34.03 68 GLN A O 1
ATOM 527 N N . SER A 1 69 ? 7.296 -61.904 -17.296 1 36.84 69 SER A N 1
ATOM 528 C CA . SER A 1 69 ? 8.468 -62.376 -16.565 1 36.84 69 SER A CA 1
ATOM 529 C C . SER A 1 69 ? 8.854 -61.407 -15.453 1 36.84 69 SER A C 1
ATOM 531 O O . SER A 1 69 ? 9.36 -60.316 -15.722 1 36.84 69 SER A O 1
ATOM 533 N N . GLY A 1 70 ? 8.094 -61.015 -14.683 1 43.55 70 GLY A N 1
ATOM 534 C CA . GLY A 1 70 ? 8.694 -60.587 -13.429 1 43.55 70 GLY A CA 1
ATOM 535 C C . GLY A 1 70 ? 10.043 -61.228 -13.163 1 43.55 70 GLY A C 1
ATOM 536 O O . GLY A 1 70 ? 10.63 -61.032 -12.097 1 43.55 70 GLY A O 1
ATOM 537 N N . HIS A 1 71 ? 10.219 -62.346 -13.82 1 47.79 71 HIS A N 1
ATOM 538 C CA . HIS A 1 71 ? 11.428 -63.109 -13.53 1 47.79 71 HIS A CA 1
ATOM 539 C C . HIS A 1 71 ? 12.671 -62.39 -14.043 1 47.79 71 HIS A C 1
ATOM 541 O O . HIS A 1 71 ? 12.608 -61.666 -15.039 1 47.79 71 HIS A O 1
ATOM 547 N N . GLU A 1 72 ? 13.552 -62.212 -13.191 1 62.83 72 GLU A N 1
ATOM 548 C CA . GLU A 1 72 ? 14.904 -61.737 -13.465 1 62.83 72 GLU A CA 1
ATOM 549 C C . GLU A 1 72 ? 15.452 -62.344 -14.753 1 62.83 72 GLU A C 1
ATOM 551 O O . GLU A 1 72 ? 15.758 -63.538 -14.802 1 62.83 72 GLU A O 1
ATOM 556 N N . THR A 1 73 ? 14.952 -61.797 -15.943 1 66.86 73 THR A N 1
ATOM 557 C CA . THR A 1 73 ? 15.594 -62.237 -17.176 1 66.86 73 THR A CA 1
ATOM 558 C C . THR A 1 73 ? 16.951 -61.562 -17.351 1 66.86 73 THR A C 1
ATOM 560 O O . THR A 1 73 ? 17.202 -60.503 -16.772 1 66.86 73 THR A O 1
ATOM 563 N N . PRO A 1 74 ? 17.941 -62.242 -17.834 1 71.41 74 PRO A N 1
ATOM 564 C CA . PRO A 1 74 ? 19.263 -61.656 -18.065 1 71.41 74 PRO A CA 1
ATOM 565 C C . PRO A 1 74 ? 19.195 -60.311 -18.785 1 71.41 74 PRO A C 1
ATOM 567 O O . PRO A 1 74 ? 20.007 -59.422 -18.518 1 71.41 74 PRO A O 1
ATOM 570 N N . GLU A 1 75 ? 18.143 -60.077 -19.555 1 75.26 75 GLU A N 1
ATOM 571 C CA . GLU A 1 75 ? 18 -58.813 -20.271 1 75.26 75 GLU A CA 1
ATOM 572 C C . GLU A 1 75 ? 17.58 -57.689 -19.328 1 75.26 75 GLU A C 1
ATOM 574 O O . GLU A 1 75 ? 18.063 -56.561 -19.446 1 75.26 75 GLU A O 1
ATOM 579 N N . SER A 1 76 ? 16.771 -58.102 -18.39 1 77.63 76 SER A N 1
ATOM 580 C CA . SER A 1 76 ? 16.329 -57.108 -17.418 1 77.63 76 SER A CA 1
ATOM 581 C C . SER A 1 76 ? 17.47 -56.689 -16.497 1 77.63 76 SER A C 1
ATOM 583 O O . SER A 1 76 ? 17.579 -55.517 -16.129 1 77.63 76 SER A O 1
ATOM 585 N N . LEU A 1 77 ? 18.366 -57.576 -16.227 1 80.58 77 LEU A N 1
ATOM 586 C CA . LEU A 1 77 ? 19.51 -57.273 -15.375 1 80.58 77 LEU A CA 1
ATOM 587 C C . LEU A 1 77 ? 20.534 -56.424 -16.122 1 80.58 77 LEU A C 1
ATOM 589 O O . LEU A 1 77 ? 21.162 -55.541 -15.533 1 80.58 77 LEU A O 1
ATOM 593 N N . ARG A 1 78 ? 20.635 -56.658 -17.404 1 81.66 78 ARG A N 1
ATOM 594 C CA . ARG A 1 78 ? 21.546 -55.852 -18.211 1 81.66 78 ARG A CA 1
ATOM 595 C C . ARG A 1 78 ? 21.037 -54.42 -18.344 1 81.66 78 ARG A C 1
ATOM 597 O O . ARG A 1 78 ? 21.822 -53.471 -18.303 1 81.66 78 ARG A O 1
ATOM 604 N N . ALA A 1 79 ? 19.696 -54.316 -18.497 1 82.89 79 ALA A N 1
ATOM 605 C CA . ALA A 1 79 ? 19.105 -52.983 -18.575 1 82.89 79 ALA A CA 1
ATOM 606 C C . ALA A 1 79 ? 19.305 -52.217 -17.271 1 82.89 79 ALA A C 1
ATOM 608 O O . ALA A 1 79 ? 19.559 -51.01 -17.285 1 82.89 79 ALA A O 1
ATOM 609 N N . ALA A 1 80 ? 19.318 -52.866 -16.116 1 85.02 80 ALA A N 1
ATOM 610 C CA . ALA A 1 80 ? 19.539 -52.262 -14.804 1 85.02 80 ALA A CA 1
ATOM 611 C C . ALA A 1 80 ? 20.987 -51.807 -14.647 1 85.02 80 ALA A C 1
ATOM 613 O O . ALA A 1 80 ? 21.251 -50.736 -14.094 1 85.02 80 ALA A O 1
ATOM 614 N N . GLU A 1 81 ? 21.879 -52.614 -15.178 1 84.09 81 GLU A N 1
ATOM 615 C CA . GLU A 1 81 ? 23.291 -52.254 -15.098 1 84.09 81 GLU A CA 1
ATOM 616 C C . GLU A 1 81 ? 23.603 -51.047 -15.978 1 84.09 81 GLU A C 1
ATOM 618 O O . GLU A 1 81 ? 24.396 -50.183 -15.597 1 84.09 81 GLU A O 1
ATOM 623 N N . LYS A 1 82 ? 22.989 -50.921 -17.112 1 83.62 82 LYS A N 1
ATOM 624 C CA . LYS A 1 82 ? 23.169 -49.779 -18.004 1 83.62 82 LYS A CA 1
ATOM 625 C C . LYS A 1 82 ? 22.666 -48.492 -17.356 1 83.62 82 LYS A C 1
ATOM 627 O O . LYS A 1 82 ? 23.286 -47.436 -17.499 1 83.62 82 LYS A O 1
ATOM 632 N N . GLU A 1 83 ? 21.631 -48.664 -16.63 1 86.39 83 GLU A N 1
ATOM 633 C CA . GLU A 1 83 ? 21.075 -47.506 -15.937 1 86.39 83 GLU A CA 1
ATOM 634 C C . GLU A 1 83 ? 21.992 -47.044 -14.808 1 86.39 83 GLU A C 1
ATOM 636 O O . GLU A 1 83 ? 22.177 -45.843 -14.603 1 86.39 83 GLU A O 1
ATOM 641 N N . ARG A 1 84 ? 22.563 -48.025 -14.271 1 82.61 84 ARG A N 1
ATOM 642 C CA . ARG A 1 84 ? 23.508 -47.688 -13.211 1 82.61 84 ARG A CA 1
ATOM 643 C C . ARG A 1 84 ? 24.722 -46.956 -13.772 1 82.61 84 ARG A C 1
ATOM 645 O O . ARG A 1 84 ? 25.227 -46.016 -13.155 1 82.61 84 ARG A O 1
ATOM 652 N N . HIS A 1 85 ? 24.654 -47.77 -15.645 1 79.28 85 HIS A N 1
ATOM 653 C CA . HIS A 1 85 ? 25.8 -47.124 -16.275 1 79.28 85 HIS A CA 1
ATOM 654 C C . HIS A 1 85 ? 25.428 -45.745 -16.811 1 79.28 85 HIS A C 1
ATOM 656 O O . HIS A 1 85 ? 26.232 -44.813 -16.749 1 79.28 85 HIS A O 1
ATOM 662 N N . ALA A 1 86 ? 24.72 -44.99 -16.546 1 79.78 86 ALA A N 1
ATOM 663 C CA . ALA A 1 86 ? 24.306 -43.72 -17.137 1 79.78 86 ALA A CA 1
ATOM 664 C C . ALA A 1 86 ? 24.27 -42.613 -16.088 1 79.78 86 ALA A C 1
ATOM 666 O O . ALA A 1 86 ? 24.539 -41.449 -16.394 1 79.78 86 ALA A O 1
ATOM 667 N N . MET A 1 87 ? 24.167 -43 -14.735 1 86.29 87 MET A N 1
ATOM 668 C CA . MET A 1 87 ? 23.992 -41.99 -13.694 1 86.29 87 MET A CA 1
ATOM 669 C C . MET A 1 87 ? 25.154 -42.019 -12.707 1 86.29 87 MET A C 1
ATOM 671 O O . MET A 1 87 ? 25.059 -41.461 -11.613 1 86.29 87 MET A O 1
ATOM 675 N N . SER A 1 88 ? 26.272 -42.653 -13.021 1 83.59 88 SER A N 1
ATOM 676 C CA . SER A 1 88 ? 27.399 -42.817 -12.109 1 83.59 88 SER A CA 1
ATOM 677 C C . SER A 1 88 ? 28.051 -41.476 -11.789 1 83.59 88 SER A C 1
ATOM 679 O O . SER A 1 88 ? 28.414 -41.214 -10.64 1 83.59 88 SER A O 1
ATOM 681 N N . THR A 1 89 ? 28.1 -40.523 -12.727 1 82.77 89 THR A N 1
ATOM 682 C CA . THR A 1 89 ? 28.712 -39.217 -12.51 1 82.77 89 THR A CA 1
ATOM 683 C C . THR A 1 89 ? 27.869 -38.376 -11.555 1 82.77 89 THR A C 1
ATOM 685 O O . THR A 1 89 ? 28.408 -37.669 -10.702 1 82.77 89 THR A O 1
ATOM 688 N N . LEU A 1 90 ? 26.621 -38.469 -11.703 1 85.17 90 LEU A N 1
ATOM 689 C CA . LEU A 1 90 ? 25.741 -37.711 -10.821 1 85.17 90 LEU A CA 1
ATOM 690 C C . LEU A 1 90 ? 25.771 -38.279 -9.406 1 85.17 90 LEU A C 1
ATOM 692 O O . LEU A 1 90 ? 25.838 -37.526 -8.431 1 85.17 90 LEU A O 1
ATOM 696 N N . THR A 1 91 ? 25.834 -39.635 -9.297 1 85.21 91 THR A N 1
ATOM 697 C CA . THR A 1 91 ? 25.719 -40.307 -8.008 1 85.21 91 THR A CA 1
ATOM 698 C C . THR A 1 91 ? 27.013 -40.174 -7.211 1 85.21 91 THR A C 1
ATOM 700 O O . THR A 1 91 ? 26.982 -39.95 -5.999 1 85.21 91 THR A O 1
ATOM 703 N N . TYR A 1 92 ? 28.1 -40.228 -7.985 1 82.69 92 TYR A N 1
ATOM 704 C CA . TYR A 1 92 ? 29.332 -40.362 -7.216 1 82.69 92 TYR A CA 1
ATOM 705 C C . TYR A 1 92 ? 30.138 -39.069 -7.246 1 82.69 92 TYR A C 1
ATOM 707 O O . TYR A 1 92 ? 31.098 -38.91 -6.488 1 82.69 92 TYR A O 1
ATOM 715 N N . VAL A 1 93 ? 29.695 -37.992 -7.983 1 81.32 93 VAL A N 1
ATOM 716 C CA . VAL A 1 93 ? 30.476 -36.76 -8.038 1 81.32 93 VAL A CA 1
ATOM 717 C C . VAL A 1 93 ? 29.586 -35.568 -7.695 1 81.32 93 VAL A C 1
ATOM 719 O O . VAL A 1 93 ? 29.788 -34.909 -6.673 1 81.32 93 VAL A O 1
ATOM 722 N N . TRP A 1 94 ? 28.542 -35.383 -8.391 1 83.09 94 TRP A N 1
ATOM 723 C CA . TRP A 1 94 ? 27.775 -34.146 -8.283 1 83.09 94 TRP A CA 1
ATOM 724 C C . TRP A 1 94 ? 26.942 -34.132 -7.005 1 83.09 94 TRP A C 1
ATOM 726 O O . TRP A 1 94 ? 26.84 -33.102 -6.335 1 83.09 94 TRP A O 1
ATOM 736 N N . PHE A 1 95 ? 26.397 -35.269 -6.583 1 87.28 95 PHE A N 1
ATOM 737 C CA . PHE A 1 95 ? 25.532 -35.332 -5.411 1 87.28 95 PHE A CA 1
ATOM 738 C C . PHE A 1 95 ? 26.329 -35.082 -4.136 1 87.28 95 PHE A C 1
ATOM 740 O O . PHE A 1 95 ? 26.006 -34.179 -3.362 1 87.28 95 PHE A O 1
ATOM 747 N N . PRO A 1 96 ? 27.437 -35.754 -3.942 1 86.17 96 PRO A N 1
ATOM 748 C CA . PRO A 1 96 ? 28.215 -35.476 -2.732 1 86.17 96 PRO A CA 1
ATOM 749 C C . PRO A 1 96 ? 28.786 -34.06 -2.71 1 86.17 96 PRO A C 1
ATOM 751 O O . PRO A 1 96 ? 28.852 -33.433 -1.65 1 86.17 96 PRO A O 1
ATOM 754 N N . MET A 1 97 ? 29.103 -33.57 -3.847 1 85.71 97 MET A N 1
ATOM 755 C CA . MET A 1 97 ? 29.626 -32.209 -3.923 1 85.71 97 MET A CA 1
ATOM 756 C C . MET A 1 97 ? 28.557 -31.193 -3.534 1 85.71 97 MET A C 1
ATOM 758 O O . MET A 1 97 ? 28.838 -30.239 -2.806 1 85.71 97 MET A O 1
ATOM 762 N N . ALA A 1 98 ? 27.363 -31.39 -3.989 1 86.41 98 ALA A N 1
ATOM 763 C CA . ALA A 1 98 ? 26.271 -30.477 -3.664 1 86.41 98 ALA A CA 1
ATOM 764 C C . ALA A 1 98 ? 25.97 -30.493 -2.168 1 86.41 98 ALA A C 1
ATOM 766 O O . ALA A 1 98 ? 25.718 -29.445 -1.567 1 86.41 98 ALA A O 1
ATOM 767 N N . VAL A 1 99 ? 26.091 -31.63 -1.523 1 87.28 99 VAL A N 1
ATOM 768 C CA . VAL A 1 99 ? 25.813 -31.768 -0.097 1 87.28 99 VAL A CA 1
ATOM 769 C C . VAL A 1 99 ? 26.918 -31.095 0.713 1 87.28 99 VAL A C 1
ATOM 771 O O . VAL A 1 99 ? 26.64 -30.363 1.666 1 87.28 99 VAL A O 1
ATOM 774 N N . VAL A 1 100 ? 28.127 -31.255 0.223 1 85.94 100 VAL A N 1
ATOM 775 C CA . VAL A 1 100 ? 29.26 -30.684 0.942 1 85.94 100 VAL A CA 1
ATOM 776 C C . VAL A 1 100 ? 29.238 -29.162 0.817 1 85.94 100 VAL A C 1
ATOM 778 O O . VAL A 1 100 ? 29.451 -28.448 1.8 1 85.94 100 VAL A O 1
ATOM 781 N N . LEU A 1 101 ? 28.961 -28.716 -0.383 1 85.79 101 LEU A N 1
ATOM 782 C CA . LEU A 1 101 ? 28.904 -27.274 -0.595 1 85.79 101 LEU A CA 1
ATOM 783 C C . LEU A 1 101 ? 27.764 -26.651 0.204 1 85.79 101 LEU A C 1
ATOM 785 O O . LEU A 1 101 ? 27.894 -25.537 0.715 1 85.79 101 LEU A O 1
ATOM 789 N N . ALA A 1 102 ? 26.695 -27.356 0.319 1 86.45 102 ALA A N 1
ATOM 790 C CA . ALA A 1 102 ? 25.556 -26.872 1.096 1 86.45 102 ALA A CA 1
ATOM 791 C C . ALA A 1 102 ? 25.9 -26.79 2.58 1 86.45 102 ALA A C 1
ATOM 793 O O . ALA A 1 102 ? 25.569 -25.806 3.247 1 86.45 102 ALA A O 1
ATOM 794 N N . LEU A 1 103 ? 26.645 -27.752 3.105 1 84.16 103 LEU A N 1
ATOM 795 C CA . LEU A 1 103 ? 27.024 -27.768 4.514 1 84.16 103 LEU A CA 1
ATOM 796 C C . LEU A 1 103 ? 28.055 -26.685 4.812 1 84.16 103 LEU A C 1
ATOM 798 O O . LEU A 1 103 ? 27.989 -26.029 5.854 1 84.16 103 LEU A O 1
ATOM 802 N N . LEU A 1 104 ? 28.955 -26.497 3.875 1 82.52 104 LEU A N 1
ATOM 803 C CA . LEU A 1 104 ? 29.946 -25.438 4.027 1 82.52 104 LEU A CA 1
ATOM 804 C C . LEU A 1 104 ? 29.281 -24.065 4.023 1 82.52 104 LEU A C 1
ATOM 806 O O . LEU A 1 104 ? 29.666 -23.182 4.792 1 82.52 104 LEU A O 1
ATOM 810 N N . PHE A 1 105 ? 28.317 -23.978 3.209 1 84.85 105 PHE A N 1
ATOM 811 C CA . PHE A 1 105 ? 27.6 -22.711 3.125 1 84.85 105 PHE A CA 1
ATOM 812 C C . PHE A 1 105 ? 26.861 -22.419 4.425 1 84.85 105 PHE A C 1
ATOM 814 O O . PHE A 1 105 ? 26.806 -21.27 4.869 1 84.85 105 PHE A O 1
ATOM 821 N N . GLU A 1 106 ? 26.357 -23.447 5.16 1 83.31 106 GLU A N 1
ATOM 822 C CA . GLU A 1 106 ? 25.612 -23.268 6.402 1 83.31 106 GLU A CA 1
ATOM 823 C C . GLU A 1 106 ? 26.51 -22.729 7.512 1 83.31 106 GLU A C 1
ATOM 825 O O . GLU A 1 106 ? 26.053 -21.987 8.383 1 83.31 106 GLU A O 1
ATOM 830 N N . VAL A 1 107 ? 27.859 -23.003 7.402 1 75.82 107 VAL A N 1
ATOM 831 C CA . VAL A 1 107 ? 28.795 -22.624 8.456 1 75.82 107 VAL A CA 1
ATOM 832 C C . VAL A 1 107 ? 29.429 -21.275 8.124 1 75.82 107 VAL A C 1
ATOM 834 O O . VAL A 1 107 ? 29.607 -20.432 9.007 1 75.82 107 VAL A O 1
ATOM 837 N N . LEU A 1 108 ? 29.467 -20.847 6.867 1 74.29 108 LEU A N 1
ATOM 838 C CA . LEU A 1 108 ? 30.315 -19.722 6.49 1 74.29 108 LEU A CA 1
ATOM 839 C C . LEU A 1 108 ? 29.474 -18.487 6.182 1 74.29 108 LEU A C 1
ATOM 841 O O . LEU A 1 108 ? 29.994 -17.37 6.146 1 74.29 108 LEU A O 1
ATOM 845 N N . HIS A 1 109 ? 28.123 -18.561 6.042 1 77.93 109 HIS A N 1
ATOM 846 C CA . HIS A 1 109 ? 27.424 -17.418 5.466 1 77.93 109 HIS A CA 1
ATOM 847 C C . HIS A 1 109 ? 26.994 -16.432 6.548 1 77.93 109 HIS A C 1
ATOM 849 O O . HIS A 1 109 ? 26.644 -15.289 6.248 1 77.93 109 HIS A O 1
ATOM 855 N N . TRP A 1 110 ? 27.089 -16.674 7.803 1 76.81 110 TRP A N 1
ATOM 856 C CA . TRP A 1 110 ? 26.589 -15.847 8.897 1 76.81 110 TRP A CA 1
ATOM 857 C C . TRP A 1 110 ? 27.364 -14.537 8.987 1 76.81 110 TRP A C 1
ATOM 859 O O . TRP A 1 110 ? 26.768 -13.463 9.107 1 76.81 110 TRP A O 1
ATOM 869 N N . PRO A 1 111 ? 28.662 -14.64 8.855 1 72.7 111 PRO A N 1
ATOM 870 C CA . PRO A 1 111 ? 29.392 -13.373 8.936 1 72.7 111 PRO A CA 1
ATOM 871 C C . PRO A 1 111 ? 29.153 -12.476 7.723 1 72.7 111 PRO A C 1
ATOM 873 O O . PRO A 1 111 ? 29.425 -11.274 7.777 1 72.7 111 PRO A O 1
ATOM 876 N N . TRP A 1 112 ? 28.541 -13.019 6.809 1 75.52 112 TRP A N 1
ATOM 877 C CA . TRP A 1 112 ? 28.306 -12.272 5.578 1 75.52 112 TRP A CA 1
ATOM 878 C C . TRP A 1 112 ? 27.01 -11.474 5.663 1 75.52 112 TRP A C 1
ATOM 880 O O . TRP A 1 112 ? 26.745 -10.615 4.819 1 75.52 112 TRP A O 1
ATOM 890 N N . ALA A 1 113 ? 26.249 -11.761 6.81 1 77.46 113 ALA A N 1
ATOM 891 C CA . ALA A 1 113 ? 24.965 -11.088 6.99 1 77.46 113 ALA A CA 1
ATOM 892 C C . ALA A 1 113 ? 25.149 -9.724 7.648 1 77.46 113 ALA A C 1
ATOM 894 O O . ALA A 1 113 ? 25.918 -9.586 8.602 1 77.46 113 ALA A O 1
ATOM 895 N N . GLU A 1 114 ? 25.429 -8.637 7.081 1 78.06 114 GLU A N 1
ATOM 896 C CA . GLU A 1 114 ? 25.579 -7.291 7.625 1 78.06 114 GLU A CA 1
ATOM 897 C C . GLU A 1 114 ? 24.367 -6.896 8.463 1 78.06 114 GLU A C 1
ATOM 899 O O . GLU A 1 114 ? 23.762 -5.847 8.233 1 78.06 114 GLU A O 1
ATOM 904 N N . VAL A 1 115 ? 23.904 -7.852 9.384 1 78.32 115 VAL A N 1
ATOM 905 C CA . VAL A 1 115 ? 22.758 -7.574 10.245 1 78.32 115 VAL A CA 1
ATOM 906 C C . VAL A 1 115 ? 23.21 -7.51 11.702 1 78.32 115 VAL A C 1
ATOM 908 O O . VAL A 1 115 ? 24.128 -8.227 12.106 1 78.32 115 VAL A O 1
ATOM 911 N N . ASP A 1 116 ? 22.706 -6.501 12.4 1 75.13 116 ASP A N 1
ATOM 912 C CA . ASP A 1 116 ? 22.944 -6.419 13.838 1 75.13 116 ASP A CA 1
ATOM 913 C C . ASP A 1 116 ? 22.07 -7.414 14.597 1 75.13 116 ASP A C 1
ATOM 915 O O . ASP A 1 116 ? 20.906 -7.131 14.888 1 75.13 116 ASP A O 1
ATOM 919 N N . TRP A 1 117 ? 22.636 -8.478 14.984 1 74.51 117 TRP A N 1
ATOM 920 C CA . TRP A 1 117 ? 21.908 -9.58 15.604 1 74.51 117 TRP A CA 1
ATOM 921 C C . TRP A 1 117 ? 21.536 -9.244 17.044 1 74.51 117 TRP A C 1
ATOM 923 O O . TRP A 1 117 ? 20.704 -9.923 17.651 1 74.51 117 TRP A O 1
ATOM 933 N N . ASN A 1 118 ? 22.055 -8.073 17.55 1 68.27 118 ASN A N 1
ATOM 934 C CA . ASN A 1 118 ? 21.816 -7.729 18.947 1 68.27 118 ASN A CA 1
ATOM 935 C C . ASN A 1 118 ? 20.632 -6.778 19.096 1 68.27 118 ASN A C 1
ATOM 937 O O . ASN A 1 118 ? 20.284 -6.383 20.21 1 68.27 118 ASN A O 1
ATOM 941 N N . LEU A 1 119 ? 20.047 -6.431 18.029 1 71.94 119 LEU A N 1
ATOM 942 C CA . LEU A 1 119 ? 18.899 -5.534 18.111 1 71.94 119 LEU A CA 1
ATOM 943 C C . LEU A 1 119 ? 17.697 -6.245 18.723 1 71.94 119 LEU A C 1
ATOM 945 O O . LEU A 1 119 ? 17.343 -7.349 18.304 1 71.94 119 LEU A O 1
ATOM 949 N N . PRO A 1 120 ? 17.273 -5.726 19.913 1 61.01 120 PRO A N 1
ATOM 950 C CA . PRO A 1 120 ? 16.117 -6.358 20.552 1 61.01 120 PRO A CA 1
ATOM 951 C C . PRO A 1 120 ? 14.841 -6.231 19.722 1 61.01 120 PRO A C 1
ATOM 953 O O . PRO A 1 120 ? 14.493 -5.132 19.282 1 61.01 120 PRO A O 1
ATOM 956 N N . MET A 1 121 ? 14.519 -7.159 19.09 1 58 121 MET A N 1
ATOM 957 C CA . MET A 1 121 ? 13.219 -7.091 18.431 1 58 121 MET A CA 1
ATOM 958 C C . MET A 1 121 ? 12.093 -7.384 19.417 1 58 121 MET A C 1
ATOM 960 O O . MET A 1 121 ? 12.059 -8.454 20.028 1 58 121 MET A O 1
ATOM 964 N N . GLU A 1 122 ? 11.599 -6.342 20.002 1 51.25 122 GLU A N 1
ATOM 965 C CA . GLU A 1 122 ? 10.473 -6.579 20.899 1 51.25 122 GLU A CA 1
ATOM 966 C C . GLU A 1 122 ? 9.351 -7.332 20.19 1 51.25 122 GLU A C 1
ATOM 968 O O . GLU A 1 122 ? 8.93 -6.946 19.098 1 51.25 122 GLU A O 1
ATOM 973 N N . ARG A 1 123 ? 9.347 -8.545 20.427 1 48.41 123 ARG A N 1
ATOM 974 C CA . ARG A 1 123 ? 8.218 -9.334 19.944 1 48.41 123 ARG A CA 1
ATOM 975 C C . ARG A 1 123 ? 6.892 -8.691 20.337 1 48.41 123 ARG A C 1
ATOM 977 O O . ARG A 1 123 ? 6.539 -8.656 21.518 1 48.41 123 ARG A O 1
ATOM 984 N N . SER A 1 124 ? 6.628 -7.581 19.803 1 45.47 124 SER A N 1
ATOM 985 C CA . SER A 1 124 ? 5.322 -7.024 20.142 1 45.47 124 SER A CA 1
ATOM 986 C C . SER A 1 124 ? 4.199 -7.99 19.782 1 45.47 124 SER A C 1
ATOM 988 O O . SER A 1 124 ? 4.261 -8.668 18.754 1 45.47 124 SER A O 1
ATOM 990 N N . ASP A 1 125 ? 3.682 -8.644 20.745 1 44.64 125 ASP A N 1
ATOM 991 C CA . ASP A 1 125 ? 2.564 -9.579 20.66 1 44.64 125 ASP A CA 1
ATOM 992 C C . ASP A 1 125 ? 1.512 -9.087 19.669 1 44.64 125 ASP A C 1
ATOM 994 O O . ASP A 1 125 ? 0.376 -9.566 19.673 1 44.64 125 ASP A O 1
ATOM 998 N N . GLY A 1 126 ? 1.983 -8.655 18.517 1 47.22 126 GLY A N 1
ATOM 999 C CA . GLY A 1 126 ? 1.071 -8.345 17.428 1 47.22 126 GLY A CA 1
ATOM 1000 C C . GLY A 1 126 ? -0.201 -7.661 17.891 1 47.22 126 GLY A C 1
ATOM 1001 O O . GLY A 1 126 ? -1.305 -8.119 17.587 1 47.22 126 GLY A O 1
ATOM 1002 N N . ARG A 1 127 ? -0.305 -6.869 18.967 1 43.65 127 ARG A N 1
ATOM 1003 C CA . ARG A 1 127 ? -1.499 -6.17 19.432 1 43.65 127 ARG A CA 1
ATOM 1004 C C . ARG A 1 127 ? -1.855 -5.017 18.5 1 43.65 127 ARG A C 1
ATOM 1006 O O . ARG A 1 127 ? -0.986 -4.232 18.115 1 43.65 127 ARG A O 1
ATOM 1013 N N . GLU A 1 128 ? -2.611 -5.309 17.565 1 42.32 128 GLU A N 1
ATOM 1014 C CA . GLU A 1 128 ? -3.177 -4.174 16.841 1 42.32 128 GLU A CA 1
ATOM 1015 C C . GLU A 1 128 ? -4.333 -3.546 17.615 1 42.32 128 GLU A C 1
ATOM 1017 O O . GLU A 1 128 ? -5.418 -4.125 17.699 1 42.32 128 GLU A O 1
ATOM 1022 N N . GLY A 1 129 ? -4.258 -2.551 18.312 1 41.22 129 GLY A N 1
ATOM 1023 C CA . GLY A 1 129 ? -5.175 -1.996 19.294 1 41.22 129 GLY A CA 1
ATOM 1024 C C . GLY A 1 129 ? -5.159 -2.743 20.614 1 41.22 129 GLY A C 1
ATOM 1025 O O . GLY A 1 129 ? -4.091 -3.029 21.159 1 41.22 129 GLY A O 1
ATOM 1026 N N . SER A 1 130 ? -6.383 -3.042 21.281 1 38.01 130 SER A N 1
ATOM 1027 C CA . SER A 1 130 ? -6.576 -3.755 22.54 1 38.01 130 SER A CA 1
ATOM 1028 C C . SER A 1 130 ? -6.448 -5.262 22.346 1 38.01 130 SER A C 1
ATOM 1030 O O . SER A 1 130 ? -6.402 -6.017 23.319 1 38.01 130 SER A O 1
ATOM 1032 N N . GLU A 1 131 ? -6.828 -5.87 21.251 1 41.8 131 GLU A N 1
ATOM 1033 C CA . GLU A 1 131 ? -7.052 -7.312 21.237 1 41.8 131 GLU A CA 1
ATOM 1034 C C . GLU A 1 131 ? -5.865 -8.049 20.625 1 41.8 131 GLU A C 1
ATOM 1036 O O . GLU A 1 131 ? -5.27 -7.579 19.653 1 41.8 131 GLU A O 1
ATOM 1041 N N . LYS A 1 132 ? -5.426 -8.946 21.362 1 47.86 132 LYS A N 1
ATOM 1042 C CA . LYS A 1 132 ? -4.389 -9.901 20.983 1 47.86 132 LYS A CA 1
ATOM 1043 C C . LYS A 1 132 ? -4.773 -10.654 19.712 1 47.86 132 LYS A C 1
ATOM 1045 O O . LYS A 1 132 ? -5.908 -11.115 19.577 1 47.86 132 LYS A O 1
ATOM 1050 N N . VAL A 1 133 ? -4.057 -10.592 18.602 1 47.95 133 VAL A N 1
ATOM 1051 C CA . VAL A 1 133 ? -4.309 -11.421 17.428 1 47.95 133 VAL A CA 1
ATOM 1052 C C . VAL A 1 133 ? -4.268 -12.896 17.817 1 47.95 133 VAL A C 1
ATOM 1054 O O . VAL A 1 133 ? -3.229 -13.403 18.247 1 47.95 133 VAL A O 1
ATOM 1057 N N . ASP A 1 134 ? -5.321 -13.458 18.326 1 46.27 134 ASP A N 1
ATOM 1058 C CA . ASP A 1 134 ? -5.421 -14.87 18.683 1 46.27 134 ASP A CA 1
ATOM 1059 C C . ASP A 1 134 ? -5.091 -15.763 17.489 1 46.27 134 ASP A C 1
ATOM 1061 O O . ASP A 1 134 ? -5.882 -15.871 16.55 1 46.27 134 ASP A O 1
ATOM 1065 N N . SER A 1 135 ? -3.951 -16.226 17.348 1 50.22 135 SER A N 1
ATOM 1066 C CA . SER A 1 135 ? -3.484 -17.089 16.267 1 50.22 135 SER A CA 1
ATOM 1067 C C . SER A 1 135 ? -3.86 -18.545 16.521 1 50.22 135 SER A C 1
ATOM 1069 O O . SER A 1 135 ? -3.368 -19.446 15.84 1 50.22 135 SER A O 1
ATOM 1071 N N . SER A 1 136 ? -4.734 -18.725 17.576 1 50.56 136 SER A N 1
ATOM 1072 C CA . SER A 1 136 ? -5.116 -20.106 17.852 1 50.56 136 SER A CA 1
ATOM 1073 C C . SER A 1 136 ? -6.077 -20.636 16.792 1 50.56 136 SER A C 1
ATOM 1075 O O . SER A 1 136 ? -6.714 -19.857 16.08 1 50.56 136 SER A O 1
ATOM 1077 N N . PHE A 1 137 ? -6.121 -21.94 16.579 1 53.34 137 PHE A N 1
ATOM 1078 C CA . PHE A 1 137 ? -6.981 -22.629 15.624 1 53.34 137 PHE A CA 1
ATOM 1079 C C . PHE A 1 137 ? -8.442 -22.26 15.847 1 53.34 137 PHE A C 1
ATOM 1081 O O . PHE A 1 137 ? -9.189 -22.05 14.888 1 53.34 137 PHE A O 1
ATOM 1088 N N . LEU A 1 138 ? -8.848 -22.233 17.108 1 48.86 138 LEU A N 1
ATOM 1089 C CA . LEU A 1 138 ? -10.237 -21.937 17.44 1 48.86 138 LEU A CA 1
ATOM 1090 C C . LEU A 1 138 ? -10.58 -20.49 17.101 1 48.86 138 LEU A C 1
ATOM 1092 O O . LEU A 1 138 ? -11.684 -20.203 16.631 1 48.86 138 LEU A O 1
ATOM 1096 N N . GLY A 1 139 ? -9.717 -19.657 17.369 1 53.08 139 GLY A N 1
ATOM 1097 C CA . GLY A 1 139 ? -9.898 -18.248 17.058 1 53.08 139 GLY A CA 1
ATOM 1098 C C . GLY A 1 139 ? -9.958 -17.969 15.568 1 53.08 139 GLY A C 1
ATOM 1099 O O . GLY A 1 139 ? -10.727 -17.116 15.122 1 53.08 139 GLY A O 1
ATOM 1100 N N . LEU A 1 140 ? -9.339 -18.823 14.938 1 57.81 140 LEU A N 1
ATOM 1101 C CA . LEU A 1 140 ? -9.239 -18.715 13.486 1 57.81 140 LEU A CA 1
ATOM 1102 C C . LEU A 1 140 ? -10.446 -19.355 12.81 1 57.81 140 LEU A C 1
ATOM 1104 O O . LEU A 1 140 ? -10.668 -19.16 11.612 1 57.81 140 LEU A O 1
ATOM 1108 N N . THR A 1 141 ? -11.224 -20.047 13.647 1 64.89 141 THR A N 1
ATOM 1109 C CA . THR A 1 141 ? -12.278 -20.744 12.919 1 64.89 141 THR A CA 1
ATOM 1110 C C . THR A 1 141 ? -13.652 -20.211 13.315 1 64.89 141 THR A C 1
ATOM 1112 O O . THR A 1 141 ? -14.254 -19.424 12.581 1 64.89 141 THR A O 1
ATOM 1115 N N . LEU A 1 142 ? -14.096 -20.433 14.603 1 67.06 142 LEU A N 1
ATOM 1116 C CA . LEU A 1 142 ? -15.497 -20.169 14.912 1 67.06 142 LEU A CA 1
ATOM 1117 C C . LEU A 1 142 ? -15.747 -18.673 15.072 1 67.06 142 LEU A C 1
ATOM 1119 O O . LEU A 1 142 ? -16.726 -18.143 14.543 1 67.06 142 LEU A O 1
ATOM 1123 N N . LEU A 1 143 ? -14.924 -17.996 15.788 1 74.96 143 LEU A N 1
ATOM 1124 C CA . LEU A 1 143 ? -15.108 -16.562 15.982 1 74.96 143 LEU A CA 1
ATOM 1125 C C . LEU A 1 143 ? -14.954 -15.811 14.664 1 74.96 143 LEU A C 1
ATOM 1127 O O . LEU A 1 143 ? -15.696 -14.863 14.394 1 74.96 143 LEU A O 1
ATOM 1131 N N . LEU A 1 144 ? -14.078 -16.312 13.951 1 80.69 144 LEU A N 1
ATOM 1132 C CA . LEU A 1 144 ? -13.857 -15.697 12.646 1 80.69 144 LEU A CA 1
ATOM 1133 C C . LEU A 1 144 ? -15.071 -15.886 11.743 1 80.69 144 LEU A C 1
ATOM 1135 O O . LEU A 1 144 ? -15.505 -14.946 11.075 1 80.69 144 LEU A O 1
ATOM 1139 N N . ALA A 1 145 ? -15.612 -17.073 11.838 1 82.27 145 ALA A N 1
ATOM 1140 C CA . ALA A 1 145 ? -16.772 -17.36 10.998 1 82.27 145 ALA A CA 1
ATOM 1141 C C . ALA A 1 145 ? -17.979 -16.532 11.429 1 82.27 145 ALA A C 1
ATOM 1143 O O . ALA A 1 145 ? -18.739 -16.046 10.587 1 82.27 145 ALA A O 1
ATOM 1144 N N . SER A 1 146 ? -18.083 -16.298 12.714 1 83.23 146 SER A N 1
ATOM 1145 C CA . SER A 1 146 ? -19.216 -15.529 13.217 1 83.23 146 SER A CA 1
ATOM 1146 C C . SER A 1 146 ? -19.097 -14.057 12.838 1 83.23 146 SER A C 1
ATOM 1148 O O . SER A 1 146 ? -20.069 -13.445 12.389 1 83.23 146 SER A O 1
ATOM 1150 N N . ARG A 1 147 ? -17.953 -13.548 13.005 1 85.5 147 ARG A N 1
ATOM 1151 C CA . ARG A 1 147 ? -17.734 -12.142 12.679 1 85.5 147 ARG A CA 1
ATOM 1152 C C . ARG A 1 147 ? -17.828 -11.908 11.175 1 85.5 147 ARG A C 1
ATOM 1154 O O . ARG A 1 147 ? -18.363 -10.89 10.732 1 85.5 147 ARG A O 1
ATOM 1161 N N . ALA A 1 148 ? -17.268 -12.866 10.484 1 88.84 148 ALA A N 1
ATOM 1162 C CA . ALA A 1 148 ? -17.344 -12.754 9.03 1 88.84 148 ALA A CA 1
ATOM 1163 C C . ALA A 1 148 ? -18.79 -12.837 8.548 1 88.84 148 ALA A C 1
ATOM 1165 O O . ALA A 1 148 ? -19.186 -12.118 7.627 1 88.84 148 ALA A O 1
ATOM 1166 N N . TRP A 1 149 ? -19.49 -13.696 9.243 1 85.98 149 TRP A N 1
ATOM 1167 C CA . TRP A 1 149 ? -20.896 -13.847 8.881 1 85.98 149 TRP A CA 1
ATOM 1168 C C . TRP A 1 149 ? -21.681 -12.581 9.209 1 85.98 149 TRP A C 1
ATOM 1170 O O . TRP A 1 149 ? -22.577 -12.187 8.459 1 85.98 149 TRP A O 1
ATOM 1180 N N . SER A 1 150 ? -21.348 -11.918 10.285 1 85.36 150 SER A N 1
ATOM 1181 C CA . SER A 1 150 ? -22.033 -10.685 10.659 1 85.36 150 SER A CA 1
ATOM 1182 C C . SER A 1 150 ? -21.798 -9.587 9.627 1 85.36 150 SER A C 1
ATOM 1184 O O . SER A 1 150 ? -22.696 -8.79 9.346 1 85.36 150 SER A O 1
ATOM 1186 N N . LEU A 1 151 ? -20.672 -9.623 9.062 1 88.79 151 LEU A N 1
ATOM 1187 C CA . LEU A 1 151 ? -20.35 -8.627 8.045 1 88.79 151 LEU A CA 1
ATOM 1188 C C . LEU A 1 151 ? -21 -8.982 6.712 1 88.79 151 LEU A C 1
ATOM 1190 O O . LEU A 1 151 ? -21.504 -8.103 6.009 1 88.79 151 LEU A O 1
ATOM 1194 N N . ALA A 1 152 ? -20.932 -10.286 6.392 1 88.62 152 ALA A N 1
ATOM 1195 C CA . ALA A 1 152 ? -21.516 -10.746 5.136 1 88.62 152 ALA A CA 1
ATOM 1196 C C . ALA A 1 152 ? -23.029 -10.545 5.128 1 88.62 152 ALA A C 1
ATOM 1198 O O . ALA A 1 152 ? -23.624 -10.3 4.076 1 88.62 152 ALA A O 1
ATOM 1199 N N . ARG A 1 153 ? -23.566 -10.647 6.259 1 85.01 153 ARG A N 1
ATOM 1200 C CA . ARG A 1 153 ? -25.014 -10.521 6.39 1 85.01 153 ARG A CA 1
ATOM 1201 C C . ARG A 1 153 ? -25.475 -9.111 6.035 1 85.01 153 ARG A C 1
ATOM 1203 O O . ARG A 1 153 ? -26.607 -8.917 5.586 1 85.01 153 ARG A O 1
ATOM 1210 N N . ILE A 1 154 ? -24.617 -8.119 6.205 1 85.11 154 ILE A N 1
ATOM 1211 C CA . ILE A 1 154 ? -24.96 -6.744 5.858 1 85.11 154 ILE A CA 1
ATOM 1212 C C . ILE A 1 154 ? -25.297 -6.656 4.371 1 85.11 154 ILE A C 1
ATOM 1214 O O . ILE A 1 154 ? -26.304 -6.055 3.991 1 85.11 154 ILE A O 1
ATOM 1218 N N . TYR A 1 155 ? -24.481 -7.352 3.631 1 87.06 155 TYR A N 1
ATOM 1219 C CA . TYR A 1 155 ? -24.689 -7.333 2.187 1 87.06 155 TYR A CA 1
ATOM 1220 C C . TYR A 1 155 ? -25.817 -8.275 1.786 1 87.06 155 TYR A C 1
ATOM 1222 O O . TYR A 1 155 ? -26.708 -7.897 1.021 1 87.06 155 TYR A O 1
ATOM 1230 N N . LEU A 1 156 ? -25.865 -9.517 2.314 1 85.85 156 LEU A N 1
ATOM 1231 C CA . LEU A 1 156 ? -26.78 -10.558 1.858 1 85.85 156 LEU A CA 1
ATOM 1232 C C . LEU A 1 156 ? -28.206 -10.266 2.316 1 85.85 156 LEU A C 1
ATOM 1234 O O . LEU A 1 156 ? -29.168 -10.713 1.687 1 85.85 156 LEU A O 1
ATOM 1238 N N . ALA A 1 157 ? -28.306 -9.489 3.394 1 78.51 157 ALA A N 1
ATOM 1239 C CA . ALA A 1 157 ? -29.631 -9.119 3.885 1 78.51 157 ALA A CA 1
ATOM 1240 C C . ALA A 1 157 ? -30.058 -7.759 3.34 1 78.51 157 ALA A C 1
ATOM 1242 O O . ALA A 1 157 ? -31.24 -7.408 3.385 1 78.51 157 ALA A O 1
ATOM 1243 N N . GLY A 1 158 ? -29.125 -7.076 2.794 1 80.07 158 GLY A N 1
ATOM 1244 C CA . GLY A 1 158 ? -29.418 -5.751 2.271 1 80.07 158 GLY A CA 1
ATOM 1245 C C . GLY A 1 158 ? -29.534 -5.718 0.759 1 80.07 158 GLY A C 1
ATOM 1246 O O . GLY A 1 158 ? -30.448 -6.317 0.188 1 80.07 158 GLY A O 1
ATOM 1247 N N . ALA A 1 159 ? -28.557 -5.161 0.111 1 77.35 159 ALA A N 1
ATOM 1248 C CA . ALA A 1 159 ? -28.558 -4.955 -1.334 1 77.35 159 ALA A CA 1
ATOM 1249 C C . ALA A 1 159 ? -28.38 -6.276 -2.077 1 77.35 159 ALA A C 1
ATOM 1251 O O . ALA A 1 159 ? -28.832 -6.421 -3.215 1 77.35 159 ALA A O 1
ATOM 1252 N N . GLY A 1 160 ? -27.807 -7.234 -1.405 1 78.93 160 GLY A N 1
ATOM 1253 C CA . GLY A 1 160 ? -27.51 -8.507 -2.042 1 78.93 160 GLY A CA 1
ATOM 1254 C C . GLY A 1 160 ? -28.583 -9.554 -1.813 1 78.93 160 GLY A C 1
ATOM 1255 O O . GLY A 1 160 ? -28.375 -10.736 -2.095 1 78.93 160 GLY A O 1
ATOM 1256 N N . ARG A 1 161 ? -29.753 -9.215 -1.356 1 82.33 161 ARG A N 1
ATOM 1257 C CA . ARG A 1 161 ? -30.794 -10.187 -1.037 1 82.33 161 ARG A CA 1
ATOM 1258 C C . ARG A 1 161 ? -31.257 -10.925 -2.289 1 82.33 161 ARG A C 1
ATOM 1260 O O . ARG A 1 161 ? -31.391 -12.15 -2.28 1 82.33 161 ARG A O 1
ATOM 1267 N N . VAL A 1 162 ? -31.388 -10.122 -3.303 1 84.26 162 VAL A N 1
ATOM 1268 C CA . VAL A 1 162 ? -31.849 -10.785 -4.519 1 84.26 162 VAL A CA 1
ATOM 1269 C C . VAL A 1 162 ? -30.676 -10.983 -5.476 1 84.26 162 VAL A C 1
ATOM 1271 O O . VAL A 1 162 ? -30.285 -12.117 -5.763 1 84.26 162 VAL A O 1
ATOM 1274 N N . LYS A 1 163 ? -30.03 -9.91 -5.833 1 85.79 163 LYS A N 1
ATOM 1275 C CA . LYS A 1 163 ? -28.954 -10.003 -6.816 1 85.79 163 LYS A CA 1
ATOM 1276 C C . LYS A 1 163 ? -27.757 -10.761 -6.251 1 85.79 163 LYS A C 1
ATOM 1278 O O . LYS A 1 163 ? -27.147 -11.576 -6.947 1 85.79 163 LYS A O 1
ATOM 1283 N N . GLY A 1 164 ? -27.446 -10.535 -5.024 1 87.7 164 GLY A N 1
ATOM 1284 C CA . GLY A 1 164 ? -26.327 -11.232 -4.41 1 87.7 164 GLY A CA 1
ATOM 1285 C C . GLY A 1 164 ? -26.554 -12.726 -4.281 1 87.7 164 GLY A C 1
ATOM 1286 O O . GLY A 1 164 ? -25.663 -13.523 -4.584 1 87.7 164 GLY A O 1
ATOM 1287 N N . ARG A 1 165 ? -27.751 -13.085 -3.95 1 89.04 165 ARG A N 1
ATOM 1288 C CA . ARG A 1 165 ? -28.076 -14.501 -3.809 1 89.04 165 ARG A CA 1
ATOM 1289 C C . ARG A 1 165 ? -28.143 -15.184 -5.171 1 89.04 165 ARG A C 1
ATOM 1291 O O . ARG A 1 165 ? -27.77 -16.352 -5.304 1 89.04 165 ARG A O 1
ATOM 1298 N N . CYS A 1 166 ? -28.565 -14.439 -6.147 1 88.98 166 CYS A N 1
ATOM 1299 C CA . CYS A 1 166 ? -28.58 -14.977 -7.502 1 88.98 166 CYS A CA 1
ATOM 1300 C C . CYS A 1 166 ? -27.164 -15.241 -8 1 88.98 166 CYS A C 1
ATOM 1302 O O . CYS A 1 166 ? -26.896 -16.285 -8.598 1 88.98 166 CYS A O 1
ATOM 1304 N N . TYR A 1 167 ? -26.269 -14.298 -7.754 1 90.42 167 TYR A N 1
ATOM 1305 C CA . TYR A 1 167 ? -24.872 -14.5 -8.12 1 90.42 167 TYR A CA 1
ATOM 1306 C C . TYR A 1 167 ? -24.31 -15.751 -7.455 1 90.42 167 TYR A C 1
ATOM 1308 O O . TYR A 1 167 ? -23.66 -16.571 -8.108 1 90.42 167 TYR A O 1
ATOM 1316 N N . LEU A 1 168 ? -24.625 -15.932 -6.207 1 90.84 168 LEU A N 1
ATOM 1317 C CA . LEU A 1 168 ? -24.08 -17.052 -5.447 1 90.84 168 LEU A CA 1
ATOM 1318 C C . LEU A 1 168 ? -24.653 -18.375 -5.944 1 90.84 168 LEU A C 1
ATOM 1320 O O . LEU A 1 168 ? -23.931 -19.369 -6.049 1 90.84 168 LEU A O 1
ATOM 1324 N N . LEU A 1 169 ? -25.925 -18.377 -6.301 1 91.02 169 LEU A N 1
ATOM 1325 C CA . LEU A 1 169 ? -26.559 -19.588 -6.811 1 91.02 169 LEU A CA 1
ATOM 1326 C C . LEU A 1 169 ? -25.962 -19.99 -8.155 1 91.02 169 LEU A C 1
ATOM 1328 O O . LEU A 1 169 ? -25.699 -21.17 -8.394 1 91.02 169 LEU A O 1
ATOM 1332 N N . VAL A 1 170 ? -25.764 -19.016 -8.988 1 90.2 170 VAL A N 1
ATOM 1333 C CA . VAL A 1 170 ? -25.171 -19.28 -10.295 1 90.2 170 VAL A CA 1
ATOM 1334 C C . VAL A 1 170 ? -23.74 -19.782 -10.121 1 90.2 170 VAL A C 1
ATOM 1336 O O . VAL A 1 170 ? -23.313 -20.71 -10.812 1 90.2 170 VAL A O 1
ATOM 1339 N N . LEU A 1 171 ? -23.028 -19.242 -9.206 1 92.05 171 LEU A N 1
ATOM 1340 C CA . LEU A 1 171 ? -21.645 -19.639 -8.963 1 92.05 171 LEU A CA 1
ATOM 1341 C C . LEU A 1 171 ? -21.577 -21.056 -8.404 1 92.05 171 LEU A C 1
ATOM 1343 O O . LEU A 1 171 ? -20.719 -21.846 -8.804 1 92.05 171 LEU A O 1
ATOM 1347 N N . VAL A 1 172 ? -22.508 -21.353 -7.525 1 89.4 172 VAL A N 1
ATOM 1348 C CA . VAL A 1 172 ? -22.546 -22.704 -6.975 1 89.4 172 VAL A CA 1
ATOM 1349 C C . VAL A 1 172 ? -22.864 -23.705 -8.083 1 89.4 172 VAL A C 1
ATOM 1351 O O . VAL A 1 172 ? -22.236 -24.762 -8.172 1 89.4 172 VAL A O 1
ATOM 1354 N N . TRP A 1 173 ? -23.701 -23.31 -8.909 1 89.34 173 TRP A N 1
ATOM 1355 C CA . TRP A 1 173 ? -24.09 -24.175 -10.017 1 89.34 173 TRP A CA 1
ATOM 1356 C C . TRP A 1 173 ? -22.925 -24.386 -10.978 1 89.34 173 TRP A C 1
ATOM 1358 O O . TRP A 1 173 ? -22.666 -25.511 -11.413 1 89.34 173 TRP A O 1
ATOM 1368 N N . ILE A 1 174 ? -22.251 -23.391 -11.337 1 90.04 174 ILE A N 1
ATOM 1369 C CA . ILE A 1 174 ? -21.115 -23.488 -12.247 1 90.04 174 ILE A CA 1
ATOM 1370 C C . ILE A 1 174 ? -20.005 -24.315 -11.6 1 90.04 174 ILE A C 1
ATOM 1372 O O . ILE A 1 174 ? -19.334 -25.099 -12.274 1 90.04 174 ILE A O 1
ATOM 1376 N N . HIS A 1 175 ? -19.879 -24.172 -10.336 1 88.04 175 HIS A N 1
ATOM 1377 C CA . HIS A 1 175 ? -18.85 -24.919 -9.622 1 88.04 175 HIS A CA 1
ATOM 1378 C C . HIS A 1 175 ? -19.157 -26.413 -9.618 1 88.04 175 HIS A C 1
ATOM 1380 O O . HIS A 1 175 ? -18.262 -27.235 -9.826 1 88.04 175 HIS A O 1
ATOM 1386 N N . ILE A 1 176 ? -20.358 -26.731 -9.44 1 85.38 176 ILE A N 1
ATOM 1387 C CA . ILE A 1 176 ? -20.768 -28.131 -9.425 1 85.38 176 ILE A CA 1
ATOM 1388 C C . ILE A 1 176 ? -20.6 -28.733 -10.818 1 85.38 176 ILE A C 1
ATOM 1390 O O . ILE A 1 176 ? -20.123 -29.861 -10.961 1 85.38 176 ILE A O 1
ATOM 1394 N N . LEU A 1 177 ? -20.949 -27.975 -11.774 1 86.95 177 LEU A N 1
ATOM 1395 C CA . LEU A 1 177 ? -20.761 -28.421 -13.151 1 86.95 177 LEU A CA 1
ATOM 1396 C C . LEU A 1 177 ? -19.281 -28.613 -13.463 1 86.95 177 LEU A C 1
ATOM 1398 O O . LEU A 1 177 ? -18.905 -29.568 -14.146 1 86.95 177 LEU A O 1
ATOM 1402 N N . GLY A 1 178 ? -18.515 -27.703 -12.944 1 88.28 178 GLY A N 1
ATOM 1403 C CA . GLY A 1 178 ? -17.079 -27.841 -13.126 1 88.28 178 GLY A CA 1
ATOM 1404 C C . GLY A 1 178 ? -16.511 -29.087 -12.474 1 88.28 178 GLY A C 1
ATOM 1405 O O . GLY A 1 178 ? -15.686 -29.784 -13.069 1 88.28 178 GLY A O 1
ATOM 1406 N N . MET A 1 179 ? -16.971 -29.432 -11.347 1 86.29 179 MET A N 1
ATOM 1407 C CA . MET A 1 179 ? -16.521 -30.633 -10.649 1 86.29 179 MET A CA 1
ATOM 1408 C C . MET A 1 179 ? -16.958 -31.891 -11.392 1 86.29 179 MET A C 1
ATOM 1410 O O . MET A 1 179 ? -16.219 -32.876 -11.441 1 86.29 179 MET A O 1
ATOM 1414 N N . TYR A 1 180 ? -18.095 -31.817 -11.945 1 84.99 180 TYR A N 1
ATOM 1415 C CA . TYR A 1 180 ? -18.599 -32.93 -12.741 1 84.99 180 TYR A CA 1
ATOM 1416 C C . TYR A 1 180 ? -17.736 -33.15 -13.978 1 84.99 180 TYR A C 1
ATOM 1418 O O . TYR A 1 180 ? -17.399 -34.288 -14.313 1 84.99 180 TYR A O 1
ATOM 1426 N N . LEU A 1 181 ? -17.401 -32.116 -14.604 1 88.93 181 LEU A N 1
ATOM 1427 C CA . LEU A 1 181 ? -16.553 -32.214 -15.787 1 88.93 181 LEU A CA 1
ATOM 1428 C C . LEU A 1 181 ? -15.161 -32.718 -15.418 1 88.93 181 LEU A C 1
ATOM 1430 O O . LEU A 1 181 ? -14.529 -33.434 -16.198 1 88.93 181 LEU A O 1
ATOM 1434 N N . ASP A 1 182 ? -14.695 -32.388 -14.252 1 88.54 182 ASP A N 1
ATOM 1435 C CA . ASP A 1 182 ? -13.407 -32.892 -13.786 1 88.54 182 ASP A CA 1
ATOM 1436 C C . ASP A 1 182 ? -13.456 -34.402 -13.565 1 88.54 182 ASP A C 1
ATOM 1438 O O . ASP A 1 182 ? -12.474 -35.104 -13.816 1 88.54 182 ASP A O 1
ATOM 1442 N N . LEU A 1 183 ? -14.555 -34.936 -13.183 1 84.4 183 LEU A N 1
ATOM 1443 C CA . LEU A 1 183 ? -14.735 -36.372 -12.998 1 84.4 183 LEU A CA 1
ATOM 1444 C C . LEU A 1 183 ? -14.728 -37.098 -14.339 1 84.4 183 LEU A C 1
ATOM 1446 O O . LEU A 1 183 ? -14.142 -38.176 -14.463 1 84.4 183 LEU A O 1
ATOM 1450 N N . ILE A 1 184 ? -15.375 -36.433 -15.286 1 87.43 184 ILE A N 1
ATOM 1451 C CA . ILE A 1 184 ? -15.389 -37.028 -16.617 1 87.43 184 ILE A CA 1
ATOM 1452 C C . ILE A 1 184 ? -13.975 -37.034 -17.194 1 87.43 184 ILE A C 1
ATOM 1454 O O . ILE A 1 184 ? -13.571 -37.993 -17.856 1 87.43 184 ILE A O 1
ATOM 1458 N N . THR A 1 185 ? -13.278 -35.986 -16.914 1 87.95 185 THR A N 1
ATOM 1459 C CA . THR A 1 185 ? -11.896 -35.917 -17.376 1 87.95 185 THR A CA 1
ATOM 1460 C C . THR A 1 185 ? -11.043 -36.982 -16.693 1 87.95 185 THR A C 1
ATOM 1462 O O . THR A 1 185 ? -10.166 -37.579 -17.32 1 87.95 185 THR A O 1
ATOM 1465 N N . PHE A 1 186 ? -11.351 -37.195 -15.466 1 86.45 186 PHE A N 1
ATOM 1466 C CA . PHE A 1 186 ? -10.656 -38.223 -14.701 1 86.45 186 PHE A CA 1
ATOM 1467 C C . PHE A 1 186 ? -10.869 -39.598 -15.324 1 86.45 186 PHE A C 1
ATOM 1469 O O . PHE A 1 186 ? -9.921 -40.371 -15.475 1 86.45 186 PHE A O 1
ATOM 1476 N N . ASP A 1 187 ? -12.044 -39.94 -15.779 1 84.4 187 ASP A N 1
ATOM 1477 C CA . ASP A 1 187 ? -12.363 -41.215 -16.414 1 84.4 187 ASP A CA 1
ATOM 1478 C C . ASP A 1 187 ? -11.762 -41.297 -17.815 1 84.4 187 ASP A C 1
ATOM 1480 O O . ASP A 1 187 ? -11.299 -42.359 -18.237 1 84.4 187 ASP A O 1
ATOM 1484 N N . PHE A 1 188 ? -11.795 -40.134 -18.467 1 87.14 188 PHE A N 1
ATOM 1485 C CA . PHE A 1 188 ? -11.236 -40.051 -19.811 1 87.14 188 PHE A CA 1
ATOM 1486 C C . PHE A 1 188 ? -9.735 -40.318 -19.79 1 87.14 188 PHE A C 1
ATOM 1488 O O . PHE A 1 188 ? -9.2 -40.952 -20.702 1 87.14 188 PHE A O 1
ATOM 1495 N N . GLN A 1 189 ? -9.07 -39.913 -18.728 1 86.86 189 GLN A N 1
ATOM 1496 C CA . GLN A 1 189 ? -7.62 -40.046 -18.634 1 86.86 189 GLN A CA 1
ATOM 1497 C C . GLN A 1 189 ? -7.201 -41.513 -18.636 1 86.86 189 GLN A C 1
ATOM 1499 O O . GLN A 1 189 ? -6.17 -41.869 -19.209 1 86.86 189 GLN A O 1
ATOM 1504 N N . GLN A 1 190 ? -8.019 -42.402 -18.054 1 85.39 190 GLN A N 1
ATOM 1505 C CA . GLN A 1 190 ? -7.704 -43.827 -18.04 1 85.39 190 GLN A CA 1
ATOM 1506 C C . GLN A 1 190 ? -7.69 -44.402 -19.453 1 85.39 190 GLN A C 1
ATOM 1508 O O . GLN A 1 190 ? -6.761 -45.12 -19.828 1 85.39 190 GLN A O 1
ATOM 1513 N N . ARG A 1 191 ? -8.688 -44.006 -20.192 1 85.52 191 ARG A N 1
ATOM 1514 C CA . ARG A 1 191 ? -8.789 -44.524 -21.553 1 85.52 191 ARG A CA 1
ATOM 1515 C C . ARG A 1 191 ? -7.705 -43.932 -22.446 1 85.52 191 ARG A C 1
ATOM 1517 O O . ARG A 1 191 ? -7.177 -44.614 -23.327 1 85.52 191 ARG A O 1
ATOM 1524 N N . TYR A 1 192 ? -7.36 -42.736 -22.136 1 87.18 192 TYR A N 1
ATOM 1525 C CA . TYR A 1 192 ? -6.301 -42.075 -22.891 1 87.18 192 TYR A CA 1
ATOM 1526 C C . TYR A 1 192 ? -4.955 -42.745 -22.642 1 87.18 192 TYR A C 1
ATOM 1528 O O . TYR A 1 192 ? -4.211 -43.027 -23.584 1 87.18 192 TYR A O 1
ATOM 1536 N N . TRP A 1 193 ? -4.665 -43.106 -21.482 1 85.42 193 TRP A N 1
ATOM 1537 C CA . TRP A 1 193 ? -3.398 -43.737 -21.13 1 85.42 193 TRP A CA 1
ATOM 1538 C C . TRP A 1 193 ? -3.358 -45.184 -21.607 1 85.42 193 TRP A C 1
ATOM 1540 O O . TRP A 1 193 ? -2.302 -45.688 -21.995 1 85.42 193 TRP A O 1
ATOM 1550 N N . ASN A 1 194 ? -4.539 -45.837 -21.642 1 81.11 194 ASN A N 1
ATOM 1551 C CA . ASN A 1 194 ? -4.597 -47.21 -22.132 1 81.11 194 ASN A CA 1
ATOM 1552 C C . ASN A 1 194 ? -4.258 -47.289 -23.618 1 81.11 194 ASN A C 1
ATOM 1554 O O . ASN A 1 194 ? -3.817 -48.333 -24.103 1 81.11 194 ASN A O 1
ATOM 1558 N N . LEU A 1 195 ? -4.417 -46.139 -24.32 1 81.89 195 LEU A N 1
ATOM 1559 C CA . LEU A 1 195 ? -4.068 -46.072 -25.735 1 81.89 195 LEU A CA 1
ATOM 1560 C C . LEU A 1 195 ? -2.578 -46.324 -25.94 1 81.89 195 LEU A C 1
ATOM 1562 O O . LEU A 1 195 ? -2.176 -46.912 -26.946 1 81.89 195 LEU A O 1
ATOM 1566 N N . TYR A 1 196 ? -1.722 -46.018 -24.919 1 81.31 196 TYR A N 1
ATOM 1567 C CA . TYR A 1 196 ? -0.28 -46.193 -25.05 1 81.31 196 TYR A CA 1
ATOM 1568 C C . TYR A 1 196 ? 0.104 -47.663 -24.93 1 81.31 196 TYR A C 1
ATOM 1570 O O . TYR A 1 196 ? 1.173 -48.071 -25.391 1 81.31 196 TYR A O 1
ATOM 1578 N N . GLN A 1 197 ? -0.758 -48.405 -24.298 1 76.69 197 GLN A N 1
ATOM 1579 C CA . GLN A 1 197 ? -0.521 -49.84 -24.175 1 76.69 197 GLN A CA 1
ATOM 1580 C C . GLN A 1 197 ? -0.976 -50.582 -25.428 1 76.69 197 GLN A C 1
ATOM 1582 O O . GLN A 1 197 ? -0.311 -51.518 -25.877 1 76.69 197 GLN A O 1
ATOM 1587 N N . GLN A 1 198 ? -2.145 -50.075 -25.936 1 78.57 198 GLN A N 1
ATOM 1588 C CA . GLN A 1 198 ? -2.69 -50.673 -27.151 1 78.57 198 GLN A CA 1
ATOM 1589 C C . GLN A 1 198 ? -2.997 -49.607 -28.199 1 78.57 198 GLN A C 1
ATOM 1591 O O . GLN A 1 198 ? -4.147 -49.189 -28.348 1 78.57 198 GLN A O 1
ATOM 1596 N N . PRO A 1 199 ? -1.893 -49.264 -28.962 1 81.93 199 PRO A N 1
ATOM 1597 C CA . PRO A 1 199 ? -2.067 -48.155 -29.903 1 81.93 199 PRO A CA 1
ATOM 1598 C C . PRO A 1 199 ? -2.98 -48.513 -31.074 1 81.93 199 PRO A C 1
ATOM 1600 O O . PRO A 1 199 ? -2.891 -49.618 -31.615 1 81.93 199 PRO A O 1
ATOM 1603 N N . SER A 1 200 ? -4.083 -47.736 -31.293 1 83.59 200 SER A N 1
ATOM 1604 C CA . SER A 1 200 ? -5.028 -47.87 -32.396 1 83.59 200 SER A CA 1
ATOM 1605 C C . SER A 1 200 ? -5.369 -46.513 -33.001 1 83.59 200 SER A C 1
ATOM 1607 O O . SER A 1 200 ? -5.643 -45.555 -32.275 1 83.59 200 SER A O 1
ATOM 1609 N N . LEU A 1 201 ? -5.298 -46.427 -34.327 1 83.43 201 LEU A N 1
ATOM 1610 C CA . LEU A 1 201 ? -5.528 -45.155 -35.004 1 83.43 201 LEU A CA 1
ATOM 1611 C C . LEU A 1 201 ? -6.991 -44.739 -34.898 1 83.43 201 LEU A C 1
ATOM 1613 O O . LEU A 1 201 ? -7.292 -43.586 -34.581 1 83.43 201 LEU A O 1
ATOM 1617 N N . PRO A 1 202 ? -7.933 -45.681 -35.117 1 82.94 202 PRO A N 1
ATOM 1618 C CA . PRO A 1 202 ? -9.332 -45.274 -34.973 1 82.94 202 PRO A CA 1
ATOM 1619 C C . PRO A 1 202 ? -9.674 -44.827 -33.554 1 82.94 202 PRO A C 1
ATOM 1621 O O . PRO A 1 202 ? -10.425 -43.866 -33.369 1 82.94 202 PRO A O 1
ATOM 1624 N N . LEU A 1 203 ? -9.135 -45.508 -32.608 1 86.51 203 LEU A N 1
ATOM 1625 C CA . LEU A 1 203 ? -9.367 -45.132 -31.218 1 86.51 203 LEU A CA 1
ATOM 1626 C C . LEU A 1 203 ? -8.736 -43.779 -30.908 1 86.51 203 LEU A C 1
ATOM 1628 O O . LEU A 1 203 ? -9.299 -42.985 -30.151 1 86.51 203 LEU A O 1
ATOM 1632 N N . PHE A 1 204 ? -7.633 -43.531 -31.575 1 87.59 204 PHE A N 1
ATOM 1633 C CA . PHE A 1 204 ? -6.932 -42.27 -31.364 1 87.59 204 PHE A CA 1
ATOM 1634 C C . PHE A 1 204 ? -7.793 -41.092 -31.806 1 87.59 204 PHE A C 1
ATOM 1636 O O . PHE A 1 204 ? -7.94 -40.114 -31.071 1 87.59 204 PHE A O 1
ATOM 1643 N N . PHE A 1 205 ? -8.399 -41.137 -32.936 1 86.53 205 PHE A N 1
ATOM 1644 C CA . PHE A 1 205 ? -9.183 -40.026 -33.461 1 86.53 205 PHE A CA 1
ATOM 1645 C C . PHE A 1 205 ? -10.436 -39.802 -32.623 1 86.53 205 PHE A C 1
ATOM 1647 O O . PHE A 1 205 ? -10.863 -38.663 -32.427 1 86.53 205 PHE A O 1
ATOM 1654 N N . GLU A 1 206 ? -10.986 -40.833 -32.067 1 87.35 206 GLU A N 1
ATOM 1655 C CA . GLU A 1 206 ? -12.149 -40.673 -31.199 1 87.35 206 GLU A CA 1
ATOM 1656 C C . GLU A 1 206 ? -11.759 -40.047 -29.863 1 87.35 206 GLU A C 1
ATOM 1658 O O . GLU A 1 206 ? -12.502 -39.23 -29.314 1 87.35 206 GLU A O 1
ATOM 1663 N N . LEU A 1 207 ? -10.62 -40.447 -29.399 1 89.08 207 LEU A N 1
ATOM 1664 C CA . LEU A 1 207 ? -10.15 -39.892 -28.134 1 89.08 207 LEU A CA 1
ATOM 1665 C C . LEU A 1 207 ? -9.828 -38.408 -28.278 1 89.08 207 LEU A C 1
ATOM 1667 O O . LEU A 1 207 ? -10.112 -37.617 -27.376 1 89.08 207 LEU A O 1
ATOM 1671 N N . ILE A 1 208 ? -9.296 -37.978 -29.42 1 88.65 208 ILE A N 1
ATOM 1672 C CA . ILE A 1 208 ? -8.953 -36.58 -29.654 1 88.65 208 ILE A CA 1
ATOM 1673 C C . ILE A 1 208 ? -10.228 -35.75 -29.779 1 88.65 208 ILE A C 1
ATOM 1675 O O . ILE A 1 208 ? -10.3 -34.63 -29.269 1 88.65 208 ILE A O 1
ATOM 1679 N N . ARG A 1 209 ? -11.13 -36.309 -30.482 1 87.59 209 ARG A N 1
ATOM 1680 C CA . ARG A 1 209 ? -12.418 -35.632 -30.595 1 87.59 209 ARG A CA 1
ATOM 1681 C C . ARG A 1 209 ? -13.041 -35.406 -29.221 1 87.59 209 ARG A C 1
ATOM 1683 O O . ARG A 1 209 ? -13.485 -34.299 -28.91 1 87.59 209 ARG A O 1
ATOM 1690 N N . ASN A 1 210 ? -13.073 -36.432 -28.387 1 88.87 210 ASN A N 1
ATOM 1691 C CA . ASN A 1 210 ? -13.635 -36.323 -27.045 1 88.87 210 ASN A CA 1
ATOM 1692 C C . ASN A 1 210 ? -12.829 -35.361 -26.176 1 88.87 210 ASN A C 1
ATOM 1694 O O . ASN A 1 210 ? -13.388 -34.673 -25.321 1 88.87 210 ASN A O 1
ATOM 1698 N N . TRP A 1 211 ? -11.517 -35.343 -26.402 1 89.83 211 TRP A N 1
ATOM 1699 C CA . TRP A 1 211 ? -10.659 -34.416 -25.671 1 89.83 211 TRP A CA 1
ATOM 1700 C C . TRP A 1 211 ? -11.055 -32.971 -25.954 1 89.83 211 TRP A C 1
ATOM 1702 O O . TRP A 1 211 ? -11.174 -32.162 -25.03 1 89.83 211 TRP A O 1
ATOM 1712 N N . PHE A 1 212 ? -11.363 -32.612 -27.223 1 88.68 212 PHE A N 1
ATOM 1713 C CA . PHE A 1 212 ? -11.735 -31.255 -27.606 1 88.68 212 PHE A CA 1
ATOM 1714 C C . PHE A 1 212 ? -13.074 -30.867 -26.991 1 88.68 212 PHE A C 1
ATOM 1716 O O . PHE A 1 212 ? -13.234 -29.751 -26.492 1 88.68 212 PHE A O 1
ATOM 1723 N N . ILE A 1 213 ? -13.969 -31.799 -26.95 1 88.64 213 ILE A N 1
ATOM 1724 C CA . ILE A 1 213 ? -15.294 -31.521 -26.408 1 88.64 213 ILE A CA 1
ATOM 1725 C C . ILE A 1 213 ? -15.199 -31.294 -24.901 1 88.64 213 ILE A C 1
ATOM 1727 O O . ILE A 1 213 ? -15.769 -30.336 -24.374 1 88.64 213 ILE A O 1
ATOM 1731 N N . LEU A 1 214 ? -14.459 -32.147 -24.244 1 90.02 214 LEU A N 1
ATOM 1732 C CA . LEU A 1 214 ? -14.323 -32.065 -22.794 1 90.02 214 LEU A CA 1
ATOM 1733 C C . LEU A 1 214 ? -13.608 -30.781 -22.386 1 90.02 214 LEU A C 1
ATOM 1735 O O . LEU A 1 214 ? -14.06 -30.073 -21.484 1 90.02 214 LEU A O 1
ATOM 1739 N N . HIS A 1 215 ? -12.575 -30.425 -23.069 1 89.09 215 HIS A N 1
ATOM 1740 C CA . HIS A 1 215 ? -11.774 -29.27 -22.682 1 89.09 215 HIS A CA 1
ATOM 1741 C C . HIS A 1 215 ? -12.461 -27.966 -23.073 1 89.09 215 HIS A C 1
ATOM 1743 O O . HIS A 1 215 ? -12.337 -26.959 -22.373 1 89.09 215 HIS A O 1
ATOM 1749 N N . PHE A 1 216 ? -13.207 -27.984 -24.162 1 87.84 216 PHE A N 1
ATOM 1750 C CA . PHE A 1 216 ? -13.952 -26.795 -24.557 1 87.84 216 PHE A CA 1
ATOM 1751 C C . PHE A 1 216 ? -15.075 -26.507 -23.567 1 87.84 216 PHE A C 1
ATOM 1753 O O . PHE A 1 216 ? -15.292 -25.355 -23.184 1 87.84 216 PHE A O 1
ATOM 1760 N N . THR A 1 217 ? -15.73 -27.555 -23.165 1 89.12 217 THR A N 1
ATOM 1761 C CA . THR A 1 217 ? -16.799 -27.379 -22.189 1 89.12 217 THR A CA 1
ATOM 1762 C C . THR A 1 217 ? -16.238 -26.898 -20.854 1 89.12 217 THR A C 1
ATOM 1764 O O . THR A 1 217 ? -16.822 -26.026 -20.207 1 89.12 217 THR A O 1
ATOM 1767 N N . ARG A 1 218 ? -15.121 -27.42 -20.464 1 90.38 218 ARG A N 1
ATOM 1768 C CA . ARG A 1 218 ? -14.498 -27.02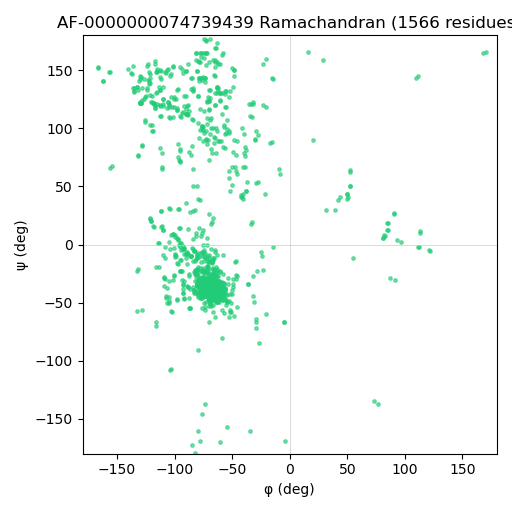5 -19.204 1 90.38 218 ARG A CA 1
ATOM 1769 C C . ARG A 1 218 ? -13.997 -25.587 -19.268 1 90.38 218 ARG A C 1
ATOM 1771 O O . ARG A 1 218 ? -14.053 -24.859 -18.274 1 90.38 218 ARG A O 1
ATOM 1778 N N . MET A 1 219 ? -13.554 -25.22 -20.425 1 89.28 219 MET A N 1
ATOM 1779 C CA . MET A 1 219 ? -13.092 -23.849 -20.618 1 89.28 219 MET A CA 1
ATOM 1780 C C . MET A 1 219 ? -14.243 -22.86 -20.466 1 89.28 219 MET A C 1
ATOM 1782 O O . MET A 1 219 ? -14.099 -21.83 -19.805 1 89.28 219 MET A O 1
ATOM 1786 N N . ILE A 1 220 ? -15.37 -23.157 -20.993 1 88.67 220 ILE A N 1
ATOM 1787 C CA . ILE A 1 220 ? -16.539 -22.29 -20.898 1 88.67 220 ILE A CA 1
ATOM 1788 C C . ILE A 1 220 ? -16.953 -22.141 -19.435 1 88.67 220 ILE A C 1
ATOM 1790 O O . ILE A 1 220 ? -17.166 -21.026 -18.954 1 88.67 220 ILE A O 1
ATOM 1794 N N . THR A 1 221 ? -16.974 -23.248 -18.757 1 90.51 221 THR A N 1
ATOM 1795 C CA . THR A 1 221 ? -17.391 -23.205 -17.36 1 90.51 221 THR A CA 1
ATOM 1796 C C . THR A 1 221 ? -16.392 -22.413 -16.522 1 90.51 221 THR A C 1
ATOM 1798 O O . THR A 1 221 ? -16.783 -21.662 -15.626 1 90.51 221 THR A O 1
ATOM 1801 N N . TYR A 1 222 ? -15.146 -22.534 -16.826 1 90.8 222 TYR A N 1
ATOM 1802 C CA . TYR A 1 222 ? -14.115 -21.835 -16.067 1 90.8 222 TYR A CA 1
ATOM 1803 C C . TYR A 1 222 ? -14.189 -20.332 -16.303 1 90.8 222 TYR A C 1
ATOM 1805 O O . TYR A 1 222 ? -14.151 -19.545 -15.353 1 90.8 222 TYR A O 1
ATOM 1813 N N . VAL A 1 223 ? -14.328 -19.951 -17.552 1 90.11 223 VAL A N 1
ATOM 1814 C CA . VAL A 1 223 ? -14.308 -18.538 -17.917 1 90.11 223 VAL A CA 1
ATOM 1815 C C . VAL A 1 223 ? -15.53 -17.836 -17.331 1 90.11 223 VAL A C 1
ATOM 1817 O O . VAL A 1 223 ? -15.415 -16.749 -16.76 1 90.11 223 VAL A O 1
ATOM 1820 N N . TYR A 1 224 ? -16.591 -18.442 -17.384 1 90.45 224 TYR A N 1
ATOM 1821 C CA . TYR A 1 224 ? -17.809 -17.801 -16.9 1 90.45 224 TYR A CA 1
ATOM 1822 C C . TYR A 1 224 ? -17.885 -17.854 -15.379 1 90.45 224 TYR A C 1
ATOM 1824 O O . TYR A 1 224 ? -18.492 -16.983 -14.75 1 90.45 224 TYR A O 1
ATOM 1832 N N . GLU A 1 225 ? -17.302 -18.856 -14.833 1 90.81 225 GLU A N 1
ATOM 1833 C CA . GLU A 1 225 ? -17.182 -18.853 -13.378 1 90.81 225 GLU A CA 1
ATOM 1834 C C . GLU A 1 225 ? -16.359 -17.663 -12.894 1 90.81 225 GLU A C 1
ATOM 1836 O O . GLU A 1 225 ? -16.764 -16.957 -11.968 1 90.81 225 GLU A O 1
ATOM 1841 N N . PHE A 1 226 ? -15.306 -17.473 -13.553 1 89.97 226 PHE A N 1
ATOM 1842 C CA . PHE A 1 226 ? -14.4 -16.382 -13.213 1 89.97 226 PHE A CA 1
ATOM 1843 C C . PHE A 1 226 ? -15.081 -15.033 -13.408 1 89.97 226 PHE A C 1
ATOM 1845 O O . PHE A 1 226 ? -14.963 -14.144 -12.561 1 89.97 226 PHE A O 1
ATOM 1852 N N . TYR A 1 227 ? -15.81 -14.9 -14.453 1 91.05 227 TYR A N 1
ATOM 1853 C CA . TYR A 1 227 ? -16.462 -13.64 -14.789 1 91.05 227 TYR A CA 1
ATOM 1854 C C . TYR A 1 227 ? -17.591 -13.332 -13.813 1 91.05 227 TYR A C 1
ATOM 1856 O O . TYR A 1 227 ? -17.712 -12.205 -13.328 1 91.05 227 TYR A O 1
ATOM 1864 N N . VAL A 1 228 ? -18.46 -14.28 -13.519 1 91.64 228 VAL A N 1
ATOM 1865 C CA . VAL A 1 228 ? -19.583 -14.088 -12.607 1 91.64 228 VAL A CA 1
ATOM 1866 C C . VAL A 1 228 ? -19.063 -13.831 -11.194 1 91.64 228 VAL A C 1
ATOM 1868 O O . VAL A 1 228 ? -19.655 -13.057 -10.439 1 91.64 228 VAL A O 1
ATOM 1871 N N . GLU A 1 229 ? -17.973 -14.473 -10.871 1 93.65 229 GLU A N 1
ATOM 1872 C CA . GLU A 1 229 ? -17.339 -14.228 -9.579 1 93.65 229 GLU A CA 1
ATOM 1873 C C . GLU A 1 229 ? -16.924 -12.766 -9.436 1 93.65 229 GLU A C 1
ATOM 1875 O O . GLU A 1 229 ? -17.175 -12.142 -8.403 1 93.65 229 GLU A O 1
ATOM 1880 N N . ASP A 1 230 ? -16.368 -12.259 -10.49 1 91.93 230 ASP A N 1
ATOM 1881 C CA . ASP A 1 230 ? -15.919 -10.87 -10.468 1 91.93 230 ASP A CA 1
ATOM 1882 C C . ASP A 1 230 ? -17.104 -9.912 -10.371 1 91.93 230 ASP A C 1
ATOM 1884 O O . ASP A 1 230 ? -17.014 -8.869 -9.721 1 91.93 230 ASP A O 1
ATOM 1888 N N . MET A 1 231 ? -18.184 -10.29 -11.053 1 90.87 231 MET A N 1
ATOM 1889 C CA . MET A 1 231 ? -19.394 -9.478 -10.971 1 90.87 231 MET A CA 1
ATOM 1890 C C . MET A 1 231 ? -19.945 -9.463 -9.549 1 90.87 231 MET A C 1
ATOM 1892 O O . MET A 1 231 ? -20.366 -8.417 -9.053 1 90.87 231 MET A O 1
ATOM 1896 N N . PHE A 1 232 ? -19.936 -10.595 -8.94 1 91.98 232 PHE A N 1
ATOM 1897 C CA . PHE A 1 232 ? -20.397 -10.714 -7.562 1 91.98 232 PHE A CA 1
ATOM 1898 C C . PHE A 1 232 ? -19.526 -9.885 -6.626 1 91.98 232 PHE A C 1
ATOM 1900 O O . PHE A 1 232 ? -20.04 -9.176 -5.757 1 91.98 232 PHE A O 1
ATOM 1907 N N . PHE A 1 233 ? -18.161 -9.921 -6.829 1 93.63 233 PHE A N 1
ATOM 1908 C CA . PHE A 1 233 ? -17.224 -9.189 -5.986 1 93.63 233 PHE A CA 1
ATOM 1909 C C . PHE A 1 233 ? -17.459 -7.687 -6.094 1 93.63 233 PHE A C 1
ATOM 1911 O O . PHE A 1 233 ? -17.458 -6.979 -5.085 1 93.63 233 PHE A O 1
ATOM 1918 N N . LEU A 1 234 ? -17.685 -7.259 -7.341 1 91.83 234 LEU A N 1
ATOM 1919 C CA . LEU A 1 234 ? -17.872 -5.833 -7.582 1 91.83 234 LEU A CA 1
ATOM 1920 C C . LEU A 1 234 ? -19.168 -5.34 -6.947 1 91.83 234 LEU A C 1
ATOM 1922 O O . LEU A 1 234 ? -19.197 -4.268 -6.338 1 91.83 234 LEU A O 1
ATOM 1926 N N . HIS A 1 235 ? -20.193 -6.123 -7.086 1 91.26 235 HIS A N 1
ATOM 1927 C CA . HIS A 1 235 ? -21.482 -5.754 -6.511 1 91.26 235 HIS A CA 1
ATOM 1928 C C . HIS A 1 235 ? -21.417 -5.724 -4.987 1 91.26 235 HIS A C 1
ATOM 1930 O O . HIS A 1 235 ? -21.965 -4.818 -4.356 1 91.26 235 HIS A O 1
ATOM 1936 N N . CYS A 1 236 ? -20.788 -6.669 -4.431 1 92.19 236 CYS A N 1
ATOM 1937 C CA . CYS A 1 236 ? -20.639 -6.735 -2.982 1 92.19 236 CYS A CA 1
ATOM 1938 C C . CYS A 1 236 ? -19.774 -5.59 -2.47 1 92.19 236 CYS A C 1
ATOM 1940 O O . CYS A 1 236 ? -20.119 -4.94 -1.481 1 92.19 236 CYS A O 1
ATOM 1942 N N . ARG A 1 237 ? -18.675 -5.348 -3.085 1 92.9 237 ARG A N 1
ATOM 1943 C CA . ARG A 1 237 ? -17.756 -4.289 -2.681 1 92.9 237 ARG A CA 1
ATOM 1944 C C . ARG A 1 237 ? -18.435 -2.925 -2.734 1 92.9 237 ARG A C 1
ATOM 1946 O O . ARG A 1 237 ? -18.238 -2.092 -1.847 1 92.9 237 ARG A O 1
ATOM 1953 N N . ASP A 1 238 ? -19.208 -2.708 -3.784 1 90.97 238 ASP A N 1
ATOM 1954 C CA . ASP A 1 238 ? -19.902 -1.435 -3.953 1 90.97 238 ASP A CA 1
ATOM 1955 C C . ASP A 1 238 ? -20.845 -1.164 -2.783 1 90.97 238 ASP A C 1
ATOM 1957 O O . ASP A 1 238 ? -20.777 -0.104 -2.157 1 90.97 238 ASP A O 1
ATOM 1961 N N . HIS A 1 239 ? -21.571 -2.11 -2.42 1 88.57 239 HIS A N 1
ATOM 1962 C CA . HIS A 1 239 ? -22.603 -1.896 -1.412 1 88.57 239 HIS A CA 1
ATOM 1963 C C . HIS A 1 239 ? -22.006 -1.881 -0.008 1 88.57 239 HIS A C 1
ATOM 1965 O O . HIS A 1 239 ? -22.484 -1.153 0.866 1 88.57 239 HIS A O 1
ATOM 1971 N N . LEU A 1 240 ? -21.038 -2.648 0.215 1 91.54 240 LEU A N 1
ATOM 1972 C CA . LEU A 1 240 ? -20.401 -2.62 1.528 1 91.54 240 LEU A CA 1
ATOM 1973 C C . LEU A 1 240 ? -19.625 -1.323 1.728 1 91.54 240 LEU A C 1
ATOM 1975 O O . LEU A 1 240 ? -19.593 -0.778 2.834 1 91.54 240 LEU A O 1
ATOM 1979 N N . THR A 1 241 ? -18.936 -0.848 0.659 1 92.05 241 THR A N 1
ATOM 1980 C CA . THR A 1 241 ? -18.232 0.427 0.736 1 92.05 241 THR A CA 1
ATOM 1981 C C . THR A 1 241 ? -19.2 1.561 1.062 1 92.05 241 THR A C 1
ATOM 1983 O O . THR A 1 241 ? -18.918 2.397 1.923 1 92.05 241 THR A O 1
ATOM 1986 N N . ARG A 1 242 ? -20.318 1.575 0.451 1 87.89 242 ARG A N 1
ATOM 1987 C CA . ARG A 1 242 ? -21.33 2.597 0.701 1 87.89 242 ARG A CA 1
ATOM 1988 C C . ARG A 1 242 ? -21.858 2.506 2.129 1 87.89 242 ARG A C 1
ATOM 1990 O O . ARG A 1 242 ? -22.142 3.528 2.758 1 87.89 242 ARG A O 1
ATOM 1997 N N . TYR A 1 243 ? -21.94 1.331 2.552 1 87.24 243 TYR A N 1
ATOM 1998 C CA . TYR A 1 243 ? -22.397 1.131 3.923 1 87.24 243 TYR A CA 1
ATOM 1999 C C . TYR A 1 243 ? -21.421 1.749 4.918 1 87.24 243 TYR A C 1
ATOM 2001 O O . TYR A 1 243 ? -21.826 2.498 5.81 1 87.24 243 TYR A O 1
ATOM 2009 N N . PHE A 1 244 ? -20.233 1.486 4.802 1 89.91 244 PHE A N 1
ATOM 2010 C CA . PHE A 1 244 ? -19.238 1.967 5.754 1 89.91 244 PHE A CA 1
ATOM 2011 C C . PHE A 1 244 ? -19.047 3.473 5.623 1 89.91 244 PHE A C 1
ATOM 2013 O O . PHE A 1 244 ? -18.786 4.159 6.613 1 89.91 244 PHE A O 1
ATOM 2020 N N . GLU A 1 245 ? -19.167 3.965 4.388 1 90.22 245 GLU A N 1
ATOM 2021 C CA . GLU A 1 245 ? -19.122 5.413 4.205 1 90.22 245 GLU A CA 1
ATOM 2022 C C . GLU A 1 245 ? -20.274 6.098 4.935 1 90.22 245 GLU A C 1
ATOM 2024 O O . GLU A 1 245 ? -20.085 7.141 5.564 1 90.22 245 GLU A O 1
ATOM 2029 N N . ALA A 1 246 ? -21.378 5.545 4.867 1 84 246 ALA A N 1
ATOM 2030 C CA . ALA A 1 246 ? -22.592 6.137 5.423 1 84 246 ALA A CA 1
ATOM 2031 C C . ALA A 1 246 ? -22.529 6.186 6.947 1 84 246 ALA A C 1
ATOM 2033 O O . ALA A 1 246 ? -23.088 7.093 7.569 1 84 246 ALA A O 1
ATOM 2034 N N . ILE A 1 247 ? -21.806 5.272 7.526 1 83.32 247 ILE A N 1
ATOM 2035 C CA . ILE A 1 247 ? -21.768 5.249 8.984 1 83.32 247 ILE A CA 1
ATOM 2036 C C . ILE A 1 247 ? -20.558 6.037 9.482 1 83.32 247 ILE A C 1
ATOM 2038 O O . ILE A 1 247 ? -20.556 6.538 10.609 1 83.32 247 ILE A O 1
ATOM 2042 N N . TRP A 1 248 ? -19.587 6.188 8.672 1 87.16 248 TRP A N 1
ATOM 2043 C CA . TRP A 1 248 ? -18.327 6.785 9.103 1 87.16 248 TRP A CA 1
ATOM 2044 C C . TRP A 1 248 ? -18.319 8.287 8.843 1 87.16 248 TRP A C 1
ATOM 2046 O O . TRP A 1 248 ? -17.94 9.072 9.716 1 87.16 248 TRP A O 1
ATOM 2056 N N . VAL A 1 249 ? -18.812 8.802 7.709 1 87.01 249 VAL A N 1
ATOM 2057 C CA . VAL A 1 249 ? -18.627 10.178 7.259 1 87.01 249 VAL A CA 1
ATOM 2058 C C . VAL A 1 249 ? -19.335 11.134 8.217 1 87.01 249 VAL A C 1
ATOM 2060 O O . VAL A 1 249 ? -18.753 12.131 8.652 1 87.01 249 VAL A O 1
ATOM 2063 N N . PRO A 1 250 ? -20.516 10.805 8.665 1 77.75 250 PRO A N 1
ATOM 2064 C CA . PRO A 1 250 ? -21.2 11.745 9.556 1 77.75 250 PRO A CA 1
ATOM 2065 C C . PRO A 1 250 ? -20.558 11.82 10.94 1 77.75 250 PRO A C 1
ATOM 2067 O O . PRO A 1 250 ? -20.736 12.809 11.654 1 77.75 250 PRO A O 1
ATOM 2070 N N . ASN A 1 251 ? -19.714 10.866 11.242 1 78.51 251 ASN A N 1
ATOM 2071 C CA . ASN A 1 251 ? -19.148 10.807 12.586 1 78.51 251 ASN A CA 1
ATOM 2072 C C . ASN A 1 251 ? -17.626 10.909 12.558 1 78.51 251 ASN A C 1
ATOM 2074 O O . ASN A 1 251 ? -16.954 10.493 13.504 1 78.51 251 ASN A O 1
ATOM 2078 N N . THR A 1 252 ? -17.165 11.395 11.54 1 82.67 252 THR A N 1
ATOM 2079 C CA . THR A 1 252 ? -15.721 11.356 11.341 1 82.67 252 THR A CA 1
ATOM 2080 C C . THR A 1 252 ? -15.006 12.186 12.404 1 82.67 252 THR A C 1
ATOM 2082 O O . THR A 1 252 ? -13.942 11.797 12.891 1 82.67 252 THR A O 1
ATOM 2085 N N . TYR A 1 253 ? -15.629 13.318 12.762 1 80.7 253 TYR A N 1
ATOM 2086 C CA . TYR A 1 253 ? -14.979 14.191 13.734 1 80.7 253 TYR A CA 1
ATOM 2087 C C . TYR A 1 253 ? -14.984 13.561 15.122 1 80.7 253 TYR A C 1
ATOM 2089 O O . TYR A 1 253 ? -13.964 13.563 15.815 1 80.7 253 TYR A O 1
ATOM 2097 N N . VAL A 1 254 ? -16.087 13.078 15.51 1 75.29 254 VAL A N 1
ATOM 2098 C CA . VAL A 1 254 ? -16.211 12.426 16.809 1 75.29 254 VAL A CA 1
ATOM 2099 C C . VAL A 1 254 ? -15.304 11.198 16.86 1 75.29 254 VAL A C 1
ATOM 2101 O O . VAL A 1 254 ? -14.68 10.921 17.887 1 75.29 254 VAL A O 1
ATOM 2104 N N . PHE A 1 255 ? -15.317 10.599 15.72 1 76.31 255 PHE A N 1
ATOM 2105 C CA . PHE A 1 255 ? -14.465 9.423 15.598 1 76.31 255 PHE A CA 1
ATOM 2106 C C . PHE A 1 255 ? -13 9.792 15.795 1 76.31 255 PHE A C 1
ATOM 2108 O O . PHE A 1 255 ? -12.266 9.091 16.494 1 76.31 255 PHE A O 1
ATOM 2115 N N . ARG A 1 256 ? -12.599 10.755 15.239 1 76.37 256 ARG A N 1
ATOM 2116 C CA . ARG A 1 256 ? -11.211 11.198 15.321 1 76.37 256 ARG A CA 1
ATOM 2117 C C . ARG A 1 256 ? -10.86 11.637 16.739 1 76.37 256 ARG A C 1
ATOM 2119 O O . ARG A 1 256 ? -9.75 11.389 17.214 1 76.37 256 ARG A O 1
ATOM 2126 N N . MET A 1 257 ? -11.749 12.295 17.403 1 72.89 257 MET A N 1
ATOM 2127 C CA . MET A 1 257 ? -11.518 12.814 18.748 1 72.89 257 MET A CA 1
ATOM 2128 C C . MET A 1 257 ? -11.425 11.677 19.76 1 72.89 257 MET A C 1
ATOM 2130 O O . MET A 1 257 ? -10.6 11.721 20.675 1 72.89 257 MET A O 1
ATOM 2134 N N . ARG A 1 258 ? -12.307 10.844 19.648 1 66 258 ARG A N 1
ATOM 2135 C CA . ARG A 1 258 ? -12.389 9.766 20.629 1 66 258 ARG A CA 1
ATOM 2136 C C . ARG A 1 258 ? -11.276 8.746 20.416 1 66 258 ARG A C 1
ATOM 2138 O O . ARG A 1 258 ? -10.707 8.23 21.38 1 66 258 ARG A O 1
ATOM 2145 N N . GLU A 1 259 ? -11.247 8.342 19.309 1 61.45 259 GLU A N 1
ATOM 2146 C CA . GLU A 1 259 ? -10.338 7.227 19.066 1 61.45 259 GLU A CA 1
ATOM 2147 C C . GLU A 1 259 ? -8.895 7.708 18.94 1 61.45 259 GLU A C 1
ATOM 2149 O O . GLU A 1 259 ? -7.957 6.93 19.127 1 61.45 259 GLU A O 1
ATOM 2154 N N . GLY A 1 260 ? -8.848 8.979 19.404 1 47.68 260 GLY A N 1
ATOM 2155 C CA . GLY A 1 260 ? -7.477 9.42 19.609 1 47.68 260 GLY A CA 1
ATOM 2156 C C . GLY A 1 260 ? -6.465 8.607 18.825 1 47.68 260 GLY A C 1
ATOM 2157 O O . GLY A 1 260 ? -5.993 7.57 19.297 1 47.68 260 GLY A O 1
ATOM 2158 N N . GLY A 1 261 ? -5.938 8.782 17.511 1 52.89 261 GLY A N 1
ATOM 2159 C CA . GLY A 1 261 ? -4.856 8.183 16.745 1 52.89 261 GLY A CA 1
ATOM 2160 C C . GLY A 1 261 ? -4.951 6.672 16.66 1 52.89 261 GLY A C 1
ATOM 2161 O O . GLY A 1 261 ? -4.105 6.025 16.039 1 52.89 261 GLY A O 1
ATOM 2162 N N . LYS A 1 262 ? -5.861 6 17.48 1 49.7 262 LYS A N 1
ATOM 2163 C CA . LYS A 1 262 ? -5.845 4.542 17.552 1 49.7 262 LYS A CA 1
ATOM 2164 C C . LYS A 1 262 ? -6.202 3.921 16.205 1 49.7 262 LYS A C 1
ATOM 2166 O O . LYS A 1 262 ? -5.641 2.893 15.82 1 49.7 262 LYS A O 1
ATOM 2171 N N . PHE A 1 263 ? -7.385 4.479 15.654 1 54.97 263 PHE A N 1
ATOM 2172 C CA . PHE A 1 263 ? -7.734 3.901 14.362 1 54.97 263 PHE A CA 1
ATOM 2173 C C . PHE A 1 263 ? -7.044 4.653 13.229 1 54.97 263 PHE A C 1
ATOM 2175 O O . PHE A 1 263 ? -7.427 5.778 12.9 1 54.97 263 PHE A O 1
ATOM 2182 N N . ASP A 1 264 ? -5.775 4.404 12.959 1 56.15 264 ASP A N 1
ATOM 2183 C CA . ASP A 1 264 ? -4.853 5.191 12.145 1 56.15 264 ASP A CA 1
ATOM 2184 C C . ASP A 1 264 ? -5.279 5.193 10.679 1 56.15 264 ASP A C 1
ATOM 2186 O O . ASP A 1 264 ? -4.975 6.133 9.94 1 56.15 264 ASP A O 1
ATOM 2190 N N . ASN A 1 265 ? -6.349 4.234 10.247 1 69.47 265 ASN A N 1
ATOM 2191 C CA . ASN A 1 265 ? -6.407 4.313 8.791 1 69.47 265 ASN A CA 1
ATOM 2192 C C . ASN A 1 265 ? -7.783 3.922 8.262 1 69.47 265 ASN A C 1
ATOM 2194 O O . ASN A 1 265 ? -7.922 2.914 7.566 1 69.47 265 ASN A O 1
ATOM 2198 N N . PRO A 1 266 ? -8.898 4.827 8.567 1 81.89 266 PRO A N 1
ATOM 2199 C CA . PRO A 1 266 ? -10.228 4.504 8.045 1 81.89 266 PRO A CA 1
ATOM 2200 C C . PRO A 1 266 ? -10.249 4.37 6.524 1 81.89 266 PRO A C 1
ATOM 2202 O O . PRO A 1 266 ? -11.042 3.599 5.979 1 81.89 266 PRO A O 1
ATOM 2205 N N . ASP A 1 267 ? -9.436 5.16 5.85 1 85.24 267 ASP A N 1
ATOM 2206 C CA . ASP A 1 267 ? -9.362 5.081 4.395 1 85.24 267 ASP A CA 1
ATOM 2207 C C . ASP A 1 267 ? -8.948 3.683 3.941 1 85.24 267 ASP A C 1
ATOM 2209 O O . ASP A 1 267 ? -9.489 3.157 2.966 1 85.24 267 ASP A O 1
ATOM 2213 N N . GLN A 1 268 ? -8.103 3.085 4.706 1 81.67 268 GLN A N 1
ATOM 2214 C CA . GLN A 1 268 ? -7.662 1.732 4.382 1 81.67 268 GLN A CA 1
ATOM 2215 C C . GLN A 1 268 ? -8.759 0.711 4.671 1 81.67 268 GLN A C 1
ATOM 2217 O O . GLN A 1 268 ? -8.916 -0.264 3.934 1 81.67 268 GLN A O 1
ATOM 2222 N N . ARG A 1 269 ? -9.495 0.918 5.676 1 87.06 269 ARG A N 1
ATOM 2223 C CA . ARG A 1 269 ? -10.561 -0.012 6.035 1 87.06 269 ARG A CA 1
ATOM 2224 C C . ARG A 1 269 ? -11.66 -0.02 4.978 1 87.06 269 ARG A C 1
ATOM 2226 O O . ARG A 1 269 ? -12.088 -1.085 4.528 1 87.06 269 ARG A O 1
ATOM 2233 N N . ILE A 1 270 ? -11.978 1.125 4.517 1 91.4 270 ILE A N 1
ATOM 2234 C CA . ILE A 1 270 ? -13.112 1.246 3.607 1 91.4 270 ILE A CA 1
ATOM 2235 C C . ILE A 1 270 ? -12.687 0.844 2.196 1 91.4 270 ILE A C 1
ATOM 2237 O O . ILE A 1 270 ? -13.459 0.222 1.463 1 91.4 270 ILE A O 1
ATOM 2241 N N . HIS A 1 271 ? -11.478 1.157 1.878 1 89.26 271 HIS A N 1
ATOM 2242 C CA . HIS A 1 271 ? -11.048 0.918 0.505 1 89.26 271 HIS A CA 1
ATOM 2243 C C . HIS A 1 271 ? -10.42 -0.464 0.357 1 89.26 271 HIS A C 1
ATOM 2245 O O . HIS A 1 271 ? -10.822 -1.244 -0.509 1 89.26 271 HIS A O 1
ATOM 2251 N N . VAL A 1 272 ? -9.522 -0.884 1.235 1 86.31 272 VAL A N 1
ATOM 2252 C CA . VAL A 1 272 ? -8.711 -2.081 1.044 1 86.31 272 VAL A CA 1
ATOM 2253 C C . VAL A 1 272 ? -9.333 -3.253 1.799 1 86.31 272 VAL A C 1
ATOM 2255 O O . VAL A 1 272 ? -9.51 -4.338 1.239 1 86.31 272 VAL A O 1
ATOM 2258 N N . ASP A 1 273 ? -9.704 -3.073 3.012 1 88.87 273 ASP A N 1
ATOM 2259 C CA . ASP A 1 273 ? -10.181 -4.173 3.844 1 88.87 273 ASP A CA 1
ATOM 2260 C C . ASP A 1 273 ? -11.527 -4.694 3.346 1 88.87 273 ASP A C 1
ATOM 2262 O O . ASP A 1 273 ? -11.79 -5.898 3.397 1 88.87 273 ASP A O 1
ATOM 2266 N N . VAL A 1 274 ? -12.366 -3.801 2.907 1 93.9 274 VAL A N 1
ATOM 2267 C CA . VAL A 1 274 ? -13.657 -4.241 2.388 1 93.9 274 VAL A CA 1
ATOM 2268 C C . VAL A 1 274 ? -13.447 -5.111 1.15 1 93.9 274 VAL A C 1
ATOM 2270 O O . VAL A 1 274 ? -14.071 -6.166 1.012 1 93.9 274 VAL A O 1
ATOM 2273 N N . ALA A 1 275 ? -12.615 -4.671 0.279 1 92.23 275 ALA A N 1
ATOM 2274 C CA . ALA A 1 275 ? -12.322 -5.442 -0.926 1 92.23 275 ALA A CA 1
ATOM 2275 C C . ALA A 1 275 ? -11.726 -6.803 -0.576 1 92.23 275 ALA A C 1
ATOM 2277 O O . ALA A 1 275 ? -12.126 -7.826 -1.136 1 92.23 275 ALA A O 1
ATOM 2278 N N . ASN A 1 276 ? -10.803 -6.807 0.326 1 91.07 276 ASN A N 1
ATOM 2279 C CA . ASN A 1 276 ? -10.172 -8.052 0.752 1 91.07 276 ASN A CA 1
ATOM 2280 C C . ASN A 1 276 ? -11.169 -8.98 1.439 1 91.07 276 ASN A C 1
ATOM 2282 O O . ASN A 1 276 ? -11.087 -10.201 1.296 1 91.07 276 ASN A O 1
ATOM 2286 N N . PHE A 1 277 ? -12.066 -8.392 2.163 1 93.48 277 PHE A N 1
ATOM 2287 C CA . PHE A 1 277 ? -13.082 -9.178 2.853 1 93.48 277 PHE A CA 1
ATOM 2288 C C . PHE A 1 277 ? -13.94 -9.948 1.856 1 93.48 277 PHE A C 1
ATOM 2290 O O . PHE A 1 277 ? -14.185 -11.143 2.033 1 93.48 277 PHE A O 1
ATOM 2297 N N . VAL A 1 278 ? -14.316 -9.301 0.883 1 93.46 278 VAL A N 1
ATOM 2298 C CA . VAL A 1 278 ? -15.216 -9.91 -0.091 1 93.46 278 VAL A CA 1
ATOM 2299 C C . VAL A 1 278 ? -14.49 -11.026 -0.839 1 93.46 278 VAL A C 1
ATOM 2301 O O . VAL A 1 278 ? -14.983 -12.154 -0.913 1 93.46 278 VAL A O 1
ATOM 2304 N N . THR A 1 279 ? -13.328 -10.787 -1.299 1 91.44 279 THR A N 1
ATOM 2305 C CA . THR A 1 279 ? -12.588 -11.742 -2.117 1 91.44 279 THR A CA 1
ATOM 2306 C C . THR A 1 279 ? -12.127 -12.931 -1.279 1 91.44 279 THR A C 1
ATOM 2308 O O . THR A 1 279 ? -12.256 -14.082 -1.701 1 91.44 279 THR A O 1
ATOM 2311 N N . GLN A 1 280 ? -11.679 -12.654 -0.115 1 89.99 280 GLN A N 1
ATOM 2312 C CA . GLN A 1 280 ? -11.151 -13.729 0.718 1 89.99 280 GLN A CA 1
ATOM 2313 C C . GLN A 1 280 ? -12.277 -14.577 1.301 1 89.99 280 GLN A C 1
ATOM 2315 O O . GLN A 1 280 ? -12.12 -15.786 1.483 1 89.99 280 GLN A O 1
ATOM 2320 N N . THR A 1 281 ? -13.398 -13.932 1.639 1 90.28 281 THR A N 1
ATOM 2321 C CA . THR A 1 281 ? -14.539 -14.698 2.127 1 90.28 281 THR A CA 1
ATOM 2322 C C . THR A 1 281 ? -15.002 -15.707 1.08 1 90.28 281 THR A C 1
ATOM 2324 O O . THR A 1 281 ? -15.236 -16.875 1.395 1 90.28 281 THR A O 1
ATOM 2327 N N . TYR A 1 282 ? -15.026 -15.228 -0.09 1 89.95 282 TYR A N 1
ATOM 2328 C CA . TYR A 1 282 ? -15.444 -16.112 -1.173 1 89.95 282 TYR A CA 1
ATOM 2329 C C . TYR A 1 282 ? -14.405 -17.198 -1.422 1 89.95 282 TYR A C 1
ATOM 2331 O O . TYR A 1 282 ? -14.738 -18.384 -1.477 1 89.95 282 TYR A O 1
ATOM 2339 N N . SER A 1 283 ? -13.15 -16.791 -1.582 1 88.09 283 SER A N 1
ATOM 2340 C CA . SER A 1 283 ? -12.09 -17.73 -1.934 1 88.09 283 SER A CA 1
ATOM 2341 C C . SER A 1 283 ? -11.919 -18.799 -0.861 1 88.09 283 SER A C 1
ATOM 2343 O O . SER A 1 283 ? -11.743 -19.979 -1.174 1 88.09 283 SER A O 1
ATOM 2345 N N . LEU A 1 284 ? -12.029 -18.439 0.395 1 85.64 284 LEU A N 1
ATOM 2346 C CA . LEU A 1 284 ? -11.835 -19.39 1.484 1 85.64 284 LEU A CA 1
ATOM 2347 C C . LEU A 1 284 ? -13.057 -20.288 1.644 1 85.64 284 LEU A C 1
ATOM 2349 O O . LEU A 1 284 ? -12.922 -21.498 1.845 1 85.64 284 LEU A O 1
ATOM 2353 N N . SER A 1 285 ? -14.267 -19.702 1.52 1 85.55 285 SER A N 1
ATOM 2354 C CA . SER A 1 285 ? -15.48 -20.503 1.645 1 85.55 285 SER A CA 1
ATOM 2355 C C . SER A 1 285 ? -15.595 -21.514 0.509 1 85.55 285 SER A C 1
ATOM 2357 O O . SER A 1 285 ? -15.863 -22.694 0.746 1 85.55 285 SER A O 1
ATOM 2359 N N . PHE A 1 286 ? -15.328 -21.048 -0.643 1 86.67 286 PHE A N 1
ATOM 2360 C CA . PHE A 1 286 ? -15.402 -21.95 -1.786 1 86.67 286 PHE A CA 1
ATOM 2361 C C . PHE A 1 286 ? -14.202 -22.888 -1.815 1 86.67 286 PHE A C 1
ATOM 2363 O O . PHE A 1 286 ? -14.309 -24.027 -2.273 1 86.67 286 PHE A O 1
ATOM 2370 N N . GLY A 1 287 ? -13.13 -22.364 -1.322 1 84.06 287 GLY A N 1
ATOM 2371 C CA . GLY A 1 287 ? -11.964 -23.227 -1.219 1 84.06 287 GLY A CA 1
ATOM 2372 C C . GLY A 1 287 ? -12.178 -24.412 -0.296 1 84.06 287 GLY A C 1
ATOM 2373 O O . GLY A 1 287 ? -11.819 -25.542 -0.634 1 84.06 287 GLY A O 1
ATOM 2374 N N . VAL A 1 288 ? -12.84 -24.184 0.787 1 82.8 288 VAL A N 1
ATOM 2375 C CA . VAL A 1 288 ? -13.124 -25.25 1.742 1 82.8 288 VAL A CA 1
ATOM 2376 C C . VAL A 1 288 ? -14.129 -26.229 1.14 1 82.8 288 VAL A C 1
ATOM 2378 O O . VAL A 1 288 ? -13.979 -27.445 1.277 1 82.8 288 VAL A O 1
ATOM 2381 N N . THR A 1 289 ? -15.071 -25.697 0.486 1 84.56 289 THR A N 1
ATOM 2382 C CA . THR A 1 289 ? -16.075 -26.545 -0.148 1 84.56 289 THR A CA 1
ATOM 2383 C C . THR A 1 289 ? -15.439 -27.427 -1.219 1 84.56 289 THR A C 1
ATOM 2385 O O . THR A 1 289 ? -15.723 -28.625 -1.293 1 84.56 289 THR A O 1
ATOM 2388 N N . LYS A 1 290 ? -14.547 -26.817 -1.957 1 86.25 290 LYS A N 1
ATOM 2389 C CA . LYS A 1 290 ? -13.847 -27.571 -2.992 1 86.25 290 LYS A CA 1
ATOM 2390 C C . LYS A 1 290 ? -12.963 -28.655 -2.381 1 86.25 290 LYS A C 1
ATOM 2392 O O . LYS A 1 290 ? -12.895 -29.772 -2.897 1 86.25 290 LYS A O 1
ATOM 2397 N N . MET A 1 291 ? -12.418 -28.373 -1.308 1 86.64 291 MET A N 1
ATOM 2398 C CA . MET A 1 291 ? -11.546 -29.32 -0.619 1 86.64 291 MET A CA 1
ATOM 2399 C C . MET A 1 291 ? -12.338 -30.522 -0.116 1 86.64 291 MET A C 1
ATOM 2401 O O . MET A 1 291 ? -11.916 -31.666 -0.294 1 86.64 291 MET A O 1
ATOM 2405 N N . ILE A 1 292 ? -13.478 -30.305 0.42 1 85.5 292 ILE A N 1
ATOM 2406 C CA . ILE A 1 292 ? -14.298 -31.374 0.979 1 85.5 292 ILE A CA 1
ATOM 2407 C C . ILE A 1 292 ? -14.851 -32.244 -0.148 1 85.5 292 ILE A C 1
ATOM 2409 O O . ILE A 1 292 ? -14.768 -33.473 -0.089 1 85.5 292 ILE A O 1
ATOM 2413 N N . VAL A 1 293 ? -15.281 -31.6 -1.134 1 86.38 293 VAL A N 1
ATOM 2414 C CA . VAL A 1 293 ? -15.881 -32.331 -2.246 1 86.38 293 VAL A CA 1
ATOM 2415 C C . VAL A 1 293 ? -14.807 -33.139 -2.972 1 86.38 293 VAL A C 1
ATOM 2417 O O . VAL A 1 293 ? -15.018 -34.309 -3.301 1 86.38 293 VAL A O 1
ATOM 2420 N N . ASN A 1 294 ? -13.647 -32.517 -3.211 1 87.23 294 ASN A N 1
ATOM 2421 C CA . ASN A 1 294 ? -12.551 -33.227 -3.862 1 87.23 294 ASN A CA 1
ATOM 2422 C C . ASN A 1 294 ? -12.068 -34.405 -3.02 1 87.23 294 ASN A C 1
ATOM 2424 O O . ASN A 1 294 ? -11.843 -35.497 -3.544 1 87.23 294 ASN A O 1
ATOM 2428 N N . MET A 1 295 ? -11.98 -34.169 -1.795 1 86.37 295 MET A N 1
ATOM 2429 C CA . MET A 1 295 ? -11.529 -35.227 -0.896 1 86.37 295 MET A CA 1
ATOM 2430 C C . MET A 1 295 ? -12.474 -36.423 -0.945 1 86.37 295 MET A C 1
ATOM 2432 O O . MET A 1 295 ? -12.031 -37.566 -1.062 1 86.37 295 MET A O 1
ATOM 2436 N N . LEU A 1 296 ? -13.755 -36.168 -0.939 1 86.29 296 LEU A N 1
ATOM 2437 C CA . LEU A 1 296 ? -14.746 -37.238 -0.936 1 86.29 296 LEU A CA 1
ATOM 2438 C C . LEU A 1 296 ? -14.81 -37.923 -2.297 1 86.29 296 LEU A C 1
ATOM 2440 O O . LEU A 1 296 ? -14.813 -39.154 -2.378 1 86.29 296 LEU A O 1
ATOM 2444 N N . MET A 1 297 ? -14.761 -37.123 -3.267 1 87.51 297 MET A N 1
ATOM 2445 C CA . MET A 1 297 ? -14.897 -37.649 -4.622 1 87.51 297 MET A CA 1
ATOM 2446 C C . MET A 1 297 ? -13.693 -38.506 -4.997 1 87.51 297 MET A C 1
ATOM 2448 O O . MET A 1 297 ? -13.851 -39.628 -5.481 1 87.51 297 MET A O 1
ATOM 2452 N N . TYR A 1 298 ? -12.546 -38.124 -4.758 1 88.32 298 TYR A N 1
ATOM 2453 C CA . TYR A 1 298 ? -11.356 -38.84 -5.205 1 88.32 298 TYR A CA 1
ATOM 2454 C C . TYR A 1 298 ? -11.022 -39.987 -4.259 1 88.32 298 TYR A C 1
ATOM 2456 O O . TYR A 1 298 ? -10.358 -40.949 -4.651 1 88.32 298 TYR A O 1
ATOM 2464 N N . SER A 1 299 ? -11.502 -39.854 -2.977 1 87.31 299 SER A N 1
ATOM 2465 C CA . SER A 1 299 ? -11.4 -41.013 -2.095 1 87.31 299 SER A CA 1
ATOM 2466 C C . SER A 1 299 ? -12.27 -42.163 -2.592 1 87.31 299 SER A C 1
ATOM 2468 O O . SER A 1 299 ? -11.84 -43.318 -2.59 1 87.31 299 SER A O 1
ATOM 2470 N N . TYR A 1 300 ? -13.395 -41.78 -3.057 1 85.09 300 TYR A N 1
ATOM 2471 C CA . TYR A 1 300 ? -14.299 -42.785 -3.602 1 85.09 300 TYR A CA 1
ATOM 2472 C C . TYR A 1 300 ? -13.726 -43.403 -4.872 1 85.09 300 TYR A C 1
ATOM 2474 O O . TYR A 1 300 ? -13.78 -44.621 -5.056 1 85.09 300 TYR A O 1
ATOM 2482 N N . MET A 1 301 ? -13.177 -42.643 -5.674 1 84.95 301 MET A N 1
ATOM 2483 C CA . MET A 1 301 ? -12.618 -43.129 -6.932 1 84.95 301 MET A CA 1
ATOM 2484 C C . MET A 1 301 ? -11.399 -44.01 -6.682 1 84.95 301 MET A C 1
ATOM 2486 O O . MET A 1 301 ? -11.203 -45.015 -7.368 1 84.95 301 MET A O 1
ATOM 2490 N N . LEU A 1 302 ? -10.595 -43.616 -5.776 1 85.13 302 LEU A N 1
ATOM 2491 C CA . LEU A 1 302 ? -9.4 -44.385 -5.446 1 85.13 302 LEU A CA 1
ATOM 2492 C C . LEU A 1 302 ? -9.772 -45.751 -4.879 1 85.13 302 LEU A C 1
ATOM 2494 O O . LEU A 1 302 ? -9.101 -46.748 -5.157 1 85.13 302 LEU A O 1
ATOM 2498 N N . MET A 1 303 ? -10.876 -45.897 -4.169 1 84.59 303 MET A N 1
ATOM 2499 C CA . MET A 1 303 ? -11.344 -47.167 -3.621 1 84.59 303 MET A CA 1
ATOM 2500 C C . MET A 1 303 ? -11.816 -48.098 -4.732 1 84.59 303 MET A C 1
ATOM 2502 O O . MET A 1 303 ? -11.622 -49.312 -4.655 1 84.59 303 MET A O 1
ATOM 2506 N N . SER A 1 304 ? -12.258 -47.457 -5.79 1 79.08 304 SER A N 1
ATOM 2507 C CA . SER A 1 304 ? -12.799 -48.25 -6.889 1 79.08 304 SER A CA 1
ATOM 2508 C C . SER A 1 304 ? -11.686 -48.793 -7.779 1 79.08 304 SER A C 1
ATOM 2510 O O . SER A 1 304 ? -11.867 -49.803 -8.462 1 79.08 304 SER A O 1
ATOM 2512 N N . ILE A 1 305 ? -10.54 -48.159 -7.733 1 78.46 305 ILE A N 1
ATOM 2513 C CA . ILE A 1 305 ? -9.473 -48.538 -8.652 1 78.46 305 ILE A CA 1
ATOM 2514 C C . ILE A 1 305 ? -8.485 -49.461 -7.943 1 78.46 305 ILE A C 1
ATOM 2516 O O . ILE A 1 305 ? -7.649 -50.099 -8.587 1 78.46 305 ILE A O 1
ATOM 2520 N N . THR A 1 306 ? -8.584 -49.628 -6.645 1 80.21 306 THR A N 1
ATOM 2521 C CA . THR A 1 306 ? -7.677 -50.479 -5.884 1 80.21 306 THR A CA 1
ATOM 2522 C C . THR A 1 306 ? -7.749 -51.922 -6.376 1 80.21 306 THR A C 1
ATOM 2524 O O . THR A 1 306 ? -8.838 -52.447 -6.617 1 80.21 306 THR A O 1
ATOM 2527 N N . PRO A 1 307 ? -6.495 -52.367 -6.761 1 77.21 307 PRO A N 1
ATOM 2528 C CA . PRO A 1 307 ? -6.47 -53.754 -7.23 1 77.21 307 PRO A CA 1
ATOM 2529 C C . PRO A 1 307 ? -7.2 -54.709 -6.288 1 77.21 307 PRO A C 1
ATOM 2531 O O . PRO A 1 307 ? -7.235 -54.48 -5.077 1 77.21 307 PRO A O 1
ATOM 2534 N N . ALA A 1 308 ? -7.728 -55.74 -6.902 1 71.65 308 ALA A N 1
ATOM 2535 C CA . ALA A 1 308 ? -8.539 -56.71 -6.171 1 71.65 308 ALA A CA 1
ATOM 2536 C C . ALA A 1 308 ? -7.71 -57.431 -5.112 1 71.65 308 ALA A C 1
ATOM 2538 O O . ALA A 1 308 ? -8.243 -57.869 -4.089 1 71.65 308 ALA A O 1
ATOM 2539 N N . SER A 1 309 ? -6.369 -57.425 -5.339 1 76.11 309 SER A N 1
ATOM 2540 C CA . SER A 1 309 ? -5.519 -58.153 -4.402 1 76.11 309 SER A CA 1
ATOM 2541 C C . SER A 1 309 ? -5.236 -57.324 -3.154 1 76.11 309 SER A C 1
ATOM 2543 O O . SER A 1 309 ? -4.794 -57.858 -2.135 1 76.11 309 SER A O 1
ATOM 2545 N N . MET A 1 310 ? -5.573 -56.051 -3.277 1 78.19 310 MET A N 1
ATOM 2546 C CA . MET A 1 310 ? -5.372 -55.167 -2.132 1 78.19 310 MET A CA 1
ATOM 2547 C C . MET A 1 310 ? -6.704 -54.806 -1.484 1 78.19 310 MET A C 1
ATOM 2549 O O . MET A 1 310 ? -7.742 -54.802 -2.148 1 78.19 310 MET A O 1
ATOM 2553 N N . HIS A 1 311 ? -6.658 -54.619 -0.155 1 77.92 311 HIS A N 1
ATOM 2554 C CA . HIS A 1 311 ? -7.851 -54.134 0.528 1 77.92 311 HIS A CA 1
ATOM 2555 C C . HIS A 1 311 ? -8.265 -52.761 0.008 1 77.92 311 HIS A C 1
ATOM 2557 O O . HIS A 1 311 ? -7.412 -51.912 -0.259 1 77.92 311 HIS A O 1
ATOM 2563 N N . ALA A 1 312 ? -9.51 -52.547 -0.351 1 72.29 312 ALA A N 1
ATOM 2564 C CA . ALA A 1 312 ? -10.088 -51.364 -0.984 1 72.29 312 ALA A CA 1
ATOM 2565 C C . ALA A 1 312 ? -9.636 -50.089 -0.279 1 72.29 312 ALA A C 1
ATOM 2567 O O . ALA A 1 312 ? -9.362 -49.077 -0.928 1 72.29 312 ALA A O 1
ATOM 2568 N N . GLY A 1 313 ? -9.33 -50.011 0.986 1 78.79 313 GLY A N 1
ATOM 2569 C CA . GLY A 1 313 ? -9.051 -48.793 1.73 1 78.79 313 GLY A CA 1
ATOM 2570 C C . GLY A 1 313 ? -7.569 -48.549 1.943 1 78.79 313 GLY A C 1
ATOM 2571 O O . GLY A 1 313 ? -7.178 -47.532 2.518 1 78.79 313 GLY A O 1
ATOM 2572 N N . THR A 1 314 ? -6.782 -49.374 1.255 1 82.83 314 THR A N 1
ATOM 2573 C CA . THR A 1 314 ? -5.36 -49.276 1.562 1 82.83 314 THR A CA 1
ATOM 2574 C C . THR A 1 314 ? -4.746 -48.048 0.896 1 82.83 314 THR A C 1
ATOM 2576 O O . THR A 1 314 ? -4.025 -47.282 1.539 1 82.83 314 THR A O 1
ATOM 2579 N N . LEU A 1 315 ? -5.127 -47.858 -0.39 1 83.51 315 LEU A N 1
ATOM 2580 C CA . LEU A 1 315 ? -4.558 -46.715 -1.095 1 83.51 315 LEU A CA 1
ATOM 2581 C C . LEU A 1 315 ? -5.079 -45.404 -0.516 1 83.51 315 LEU A C 1
ATOM 2583 O O . LEU A 1 315 ? -4.337 -44.423 -0.424 1 83.51 315 LEU A O 1
ATOM 2587 N N . VAL A 1 316 ? -6.299 -45.371 -0.095 1 85.81 316 VAL A N 1
ATOM 2588 C CA . VAL A 1 316 ? -6.908 -44.182 0.492 1 85.81 316 VAL A CA 1
ATOM 2589 C C . VAL A 1 316 ? -6.244 -43.867 1.83 1 85.81 316 VAL A C 1
ATOM 2591 O O . VAL A 1 316 ? -5.945 -42.707 2.125 1 85.81 316 VAL A O 1
ATOM 2594 N N . SER A 1 317 ? -5.995 -44.892 2.62 1 85.83 317 SER A N 1
ATOM 2595 C CA . SER A 1 317 ? -5.359 -44.704 3.92 1 85.83 317 SER A CA 1
ATOM 2596 C C . SER A 1 317 ? -3.937 -44.174 3.769 1 85.83 317 SER A C 1
ATOM 2598 O O . SER A 1 317 ? -3.496 -43.333 4.555 1 85.83 317 SER A O 1
ATOM 2600 N N . ILE A 1 318 ? -3.3 -44.605 2.768 1 82.95 318 ILE A N 1
ATOM 2601 C CA . ILE A 1 318 ? -1.938 -44.141 2.528 1 82.95 318 ILE A CA 1
ATOM 2602 C C . ILE A 1 318 ? -1.961 -42.681 2.082 1 82.95 318 ILE A C 1
ATOM 2604 O O . ILE A 1 318 ? -1.119 -41.884 2.503 1 82.95 318 ILE A O 1
ATOM 2608 N N . ALA A 1 319 ? -2.946 -42.434 1.206 1 83.14 319 ALA A N 1
ATOM 2609 C CA . ALA A 1 319 ? -3.081 -41.055 0.742 1 83.14 319 ALA A CA 1
ATOM 2610 C C . ALA A 1 319 ? -3.358 -40.109 1.906 1 83.14 319 ALA A C 1
ATOM 2612 O O . ALA A 1 319 ? -2.764 -39.032 1.994 1 83.14 319 ALA A O 1
ATOM 2613 N N . PHE A 1 320 ? -4.136 -40.5 2.839 1 84.18 320 PHE A N 1
ATOM 2614 C CA . PHE A 1 320 ? -4.496 -39.673 3.985 1 84.18 320 PHE A CA 1
ATOM 2615 C C . PHE A 1 320 ? -3.321 -39.541 4.947 1 84.18 320 PHE A C 1
ATOM 2617 O O . PHE A 1 320 ? -3.079 -38.464 5.496 1 84.18 320 PHE A O 1
ATOM 2624 N N . LEU A 1 321 ? -2.636 -40.565 5.129 1 83.24 321 LEU A N 1
ATOM 2625 C CA . LEU A 1 321 ? -1.486 -40.53 6.026 1 83.24 321 LEU A CA 1
ATOM 2626 C C . LEU A 1 321 ? -0.396 -39.616 5.476 1 83.24 321 LEU A C 1
ATOM 2628 O O . LEU A 1 321 ? 0.182 -38.817 6.216 1 83.24 321 LEU A O 1
ATOM 2632 N N . TYR A 1 322 ? -0.11 -39.745 4.193 1 82.31 322 TYR A N 1
ATOM 2633 C CA . TYR A 1 322 ? 0.884 -38.888 3.556 1 82.31 322 TYR A CA 1
ATOM 2634 C C . TYR A 1 322 ? 0.484 -37.421 3.655 1 82.31 322 TYR A C 1
ATOM 2636 O O . TYR A 1 322 ? 1.309 -36.567 3.99 1 82.31 322 TYR A O 1
ATOM 2644 N N . SER A 1 323 ? -0.766 -37.181 3.336 1 80.12 323 SER A N 1
ATOM 2645 C CA . SER A 1 323 ? -1.248 -35.804 3.349 1 80.12 323 SER A CA 1
ATOM 2646 C C . SER A 1 323 ? -1.269 -35.239 4.765 1 80.12 323 SER A C 1
ATOM 2648 O O . SER A 1 323 ? -0.961 -34.064 4.976 1 80.12 323 SER A O 1
ATOM 2650 N N . ALA A 1 324 ? -1.568 -36.025 5.752 1 77.83 324 ALA A N 1
ATOM 2651 C CA . ALA A 1 324 ? -1.616 -35.586 7.145 1 77.83 324 ALA A CA 1
ATOM 2652 C C . ALA A 1 324 ? -0.221 -35.251 7.663 1 77.83 324 ALA A C 1
ATOM 2654 O O . ALA A 1 324 ? -0.028 -34.233 8.332 1 77.83 324 ALA A O 1
ATOM 2655 N N . VAL A 1 325 ? 0.711 -36.086 7.29 1 80.9 325 VAL A N 1
ATOM 2656 C CA . VAL A 1 325 ? 2.083 -35.874 7.738 1 80.9 325 VAL A CA 1
ATOM 2657 C C . VAL A 1 325 ? 2.658 -34.626 7.072 1 80.9 325 VAL A C 1
ATOM 2659 O O . VAL A 1 325 ? 3.313 -33.811 7.726 1 80.9 325 VAL A O 1
ATOM 2662 N N . GLY A 1 326 ? 2.414 -34.567 5.75 1 77.47 326 GLY A N 1
ATOM 2663 C CA . GLY A 1 326 ? 2.889 -33.388 5.043 1 77.47 326 GLY A CA 1
ATOM 2664 C C . GLY A 1 326 ? 2.267 -32.099 5.546 1 77.47 326 GLY A C 1
ATOM 2665 O O . GLY A 1 326 ? 2.964 -31.099 5.733 1 77.47 326 GLY A O 1
ATOM 2666 N N . SER A 1 327 ? 0.963 -32.162 5.83 1 73.2 327 SER A N 1
ATOM 2667 C CA . SER A 1 327 ? 0.251 -30.983 6.311 1 73.2 327 SER A CA 1
ATOM 2668 C C . SER A 1 327 ? 0.707 -30.597 7.715 1 73.2 327 SER A C 1
ATOM 2670 O O . SER A 1 327 ? 0.848 -29.412 8.023 1 73.2 327 SER A O 1
ATOM 2672 N N . ALA A 1 328 ? 0.971 -31.501 8.572 1 74.59 328 ALA A N 1
ATOM 2673 C CA . ALA A 1 328 ? 1.434 -31.237 9.932 1 74.59 328 ALA A CA 1
ATOM 2674 C C . ALA A 1 328 ? 2.831 -30.623 9.927 1 74.59 328 ALA A C 1
ATOM 2676 O O . ALA A 1 328 ? 3.106 -29.685 10.679 1 74.59 328 ALA A O 1
ATOM 2677 N N . ALA A 1 329 ? 3.659 -31.105 9.062 1 75.96 329 ALA A N 1
ATOM 2678 C CA . ALA A 1 329 ? 5.016 -30.576 8.956 1 75.96 329 ALA A CA 1
ATOM 2679 C C . ALA A 1 329 ? 5.005 -29.136 8.449 1 75.96 329 ALA A C 1
ATOM 2681 O O . ALA A 1 329 ? 5.727 -28.283 8.97 1 75.96 329 ALA A O 1
ATOM 2682 N N . MET A 1 330 ? 4.208 -28.934 7.504 1 73.4 330 MET A N 1
ATOM 2683 C CA . MET A 1 330 ? 4.099 -27.591 6.941 1 73.4 330 MET A CA 1
ATOM 2684 C C . MET A 1 330 ? 3.518 -26.619 7.962 1 73.4 330 MET A C 1
ATOM 2686 O O . MET A 1 330 ? 3.929 -25.459 8.025 1 73.4 330 MET A O 1
ATOM 2690 N N . HIS A 1 331 ? 2.634 -27.143 8.812 1 69.91 331 HIS A N 1
ATOM 2691 C CA . HIS A 1 331 ? 2.017 -26.302 9.831 1 69.91 331 HIS A CA 1
ATOM 2692 C C . HIS A 1 331 ? 3.025 -25.909 10.906 1 69.91 331 HIS A C 1
ATOM 2694 O O . HIS A 1 331 ? 3.103 -24.741 11.292 1 69.91 331 HIS A O 1
ATOM 2700 N N . PHE A 1 332 ? 3.706 -26.802 11.36 1 72.75 332 PHE A N 1
ATOM 2701 C CA . PHE A 1 332 ? 4.656 -26.54 12.435 1 72.75 332 PHE A CA 1
ATOM 2702 C C . PHE A 1 332 ? 5.739 -25.571 11.976 1 72.75 332 PHE A C 1
ATOM 2704 O O . PHE A 1 332 ? 6.161 -24.698 12.737 1 72.75 332 PHE A O 1
ATOM 2711 N N . LEU A 1 333 ? 6.124 -25.589 10.752 1 70.95 333 LEU A N 1
ATOM 2712 C CA . LEU A 1 333 ? 7.169 -24.709 10.241 1 70.95 333 LEU A CA 1
ATOM 2713 C C . LEU A 1 333 ? 6.582 -23.382 9.773 1 70.95 333 LEU A C 1
ATOM 2715 O O . LEU A 1 333 ? 7.198 -22.329 9.95 1 70.95 333 LEU A O 1
ATOM 2719 N N . GLY A 1 334 ? 5.406 -23.446 9.208 1 68.32 334 GLY A N 1
ATOM 2720 C CA . GLY A 1 334 ? 4.777 -22.277 8.614 1 68.32 334 GLY A CA 1
ATOM 2721 C C . GLY A 1 334 ? 4.162 -21.344 9.639 1 68.32 334 GLY A C 1
ATOM 2722 O O . GLY A 1 334 ? 4.018 -20.145 9.389 1 68.32 334 GLY A O 1
ATOM 2723 N N . ALA A 1 335 ? 3.883 -21.794 10.841 1 67.67 335 ALA A N 1
ATOM 2724 C CA . ALA A 1 335 ? 3.228 -20.983 11.864 1 67.67 335 ALA A CA 1
ATOM 2725 C C . ALA A 1 335 ? 4.111 -19.811 12.283 1 67.67 335 ALA A C 1
ATOM 2727 O O . ALA A 1 335 ? 3.616 -18.706 12.518 1 67.67 335 ALA A O 1
ATOM 2728 N N . GLN A 1 336 ? 5.373 -19.999 12.239 1 71.42 336 GLN A N 1
ATOM 2729 C CA . GLN A 1 336 ? 6.285 -18.936 12.647 1 71.42 336 GLN A CA 1
ATOM 2730 C C . GLN A 1 336 ? 6.477 -17.915 11.53 1 71.42 336 GLN A C 1
ATOM 2732 O O . GLN A 1 336 ? 6.855 -16.77 11.786 1 71.42 336 GLN A O 1
ATOM 2737 N N . LEU A 1 337 ? 6.227 -18.303 10.359 1 71.32 337 LEU A N 1
ATOM 2738 C CA . LEU A 1 337 ? 6.4 -17.399 9.227 1 71.32 337 LEU A CA 1
ATOM 2739 C C . LEU A 1 337 ? 5.349 -16.294 9.248 1 71.32 337 LEU A C 1
ATOM 2741 O O . LEU A 1 337 ? 5.629 -15.157 8.862 1 71.32 337 LEU A O 1
ATOM 2745 N N . ALA A 1 338 ? 4.19 -16.659 9.744 1 64.33 338 ALA A N 1
ATOM 2746 C CA . ALA A 1 338 ? 3.124 -15.665 9.841 1 64.33 338 ALA A CA 1
ATOM 2747 C C . ALA A 1 338 ? 3.506 -14.543 10.802 1 64.33 338 ALA A C 1
ATOM 2749 O O . ALA A 1 338 ? 3.226 -13.371 10.54 1 64.33 338 ALA A O 1
ATOM 2750 N N . HIS A 1 339 ? 4.151 -14.954 11.796 1 68.88 339 HIS A N 1
ATOM 2751 C CA . HIS A 1 339 ? 4.597 -13.968 12.773 1 68.88 339 HIS A CA 1
ATOM 2752 C C . HIS A 1 339 ? 5.635 -13.027 12.171 1 68.88 339 HIS A C 1
ATOM 2754 O O . HIS A 1 339 ? 5.56 -11.81 12.359 1 68.88 339 HIS A O 1
ATOM 2760 N N . PHE A 1 340 ? 6.547 -13.544 11.459 1 74.46 340 PHE A N 1
ATOM 2761 C CA . PHE A 1 340 ? 7.607 -12.722 10.886 1 74.46 340 PHE A CA 1
ATOM 2762 C C . PHE A 1 340 ? 7.065 -11.843 9.766 1 74.46 340 PHE A C 1
ATOM 2764 O O . PHE A 1 340 ? 7.544 -10.726 9.559 1 74.46 340 PHE A O 1
ATOM 2771 N N . SER A 1 341 ? 6.091 -12.315 9.138 1 72.52 341 SER A N 1
ATOM 2772 C CA . SER A 1 341 ? 5.471 -11.509 8.091 1 72.52 341 SER A CA 1
ATOM 2773 C C . SER A 1 341 ? 4.748 -10.301 8.679 1 72.52 341 SER A C 1
ATOM 2775 O O . SER A 1 341 ? 4.859 -9.19 8.157 1 72.52 341 SER A O 1
ATOM 2777 N N . TRP A 1 342 ? 4.094 -10.524 9.791 1 67.98 342 TRP A N 1
ATOM 2778 C CA . TRP A 1 342 ? 3.412 -9.436 10.484 1 67.98 342 TRP A CA 1
ATOM 2779 C C . TRP A 1 342 ? 4.413 -8.41 11.005 1 67.98 342 TRP A C 1
ATOM 2781 O O . TRP A 1 342 ? 4.222 -7.204 10.835 1 67.98 342 TRP A O 1
ATOM 2791 N N . GLN A 1 343 ? 5.41 -8.94 11.611 1 75.76 343 GLN A N 1
ATOM 2792 C CA . GLN A 1 343 ? 6.446 -8.054 12.133 1 75.76 343 GLN A CA 1
ATOM 2793 C C . GLN A 1 343 ? 7.13 -7.285 11.006 1 75.76 343 GLN A C 1
ATOM 2795 O O . GLN A 1 343 ? 7.506 -6.124 11.179 1 75.76 343 GLN A O 1
ATOM 2800 N N . GLY A 1 344 ? 7.318 -7.964 9.924 1 80.65 344 GLY A N 1
ATOM 2801 C CA . GLY A 1 344 ? 7.918 -7.306 8.775 1 80.65 344 GLY A CA 1
ATOM 2802 C C . GLY A 1 344 ? 7.089 -6.15 8.248 1 80.65 344 GLY A C 1
ATOM 2803 O O . GLY A 1 344 ? 7.629 -5.095 7.909 1 80.65 344 GLY A O 1
ATOM 2804 N N . GLU A 1 345 ? 5.803 -6.273 8.311 1 73.98 345 GLU A N 1
ATOM 2805 C CA . GLU A 1 345 ? 4.904 -5.212 7.867 1 73.98 345 GLU A CA 1
ATOM 2806 C C . GLU A 1 345 ? 4.918 -4.034 8.837 1 73.98 345 GLU A C 1
ATOM 2808 O O . GLU A 1 345 ? 4.842 -2.878 8.418 1 73.98 345 GLU A O 1
ATOM 2813 N N . ARG A 1 346 ? 5.044 -4.388 10.069 1 75.13 346 ARG A N 1
ATOM 2814 C CA . ARG A 1 346 ? 5.099 -3.343 11.085 1 75.13 346 ARG A CA 1
ATOM 2815 C C . ARG A 1 346 ? 6.379 -2.523 10.959 1 75.13 346 ARG A C 1
ATOM 2817 O O . ARG A 1 346 ? 6.34 -1.291 11.006 1 75.13 346 ARG A O 1
ATOM 2824 N N . CYS A 1 347 ? 7.447 -3.241 10.845 1 84.55 347 CYS A N 1
ATOM 2825 C CA . CYS A 1 347 ? 8.721 -2.544 10.713 1 84.55 347 CYS A CA 1
ATOM 2826 C C . CYS A 1 347 ? 8.753 -1.7 9.445 1 84.55 347 CYS A C 1
ATOM 2828 O O . CYS A 1 347 ? 9.269 -0.581 9.451 1 84.55 347 CYS A O 1
ATOM 2830 N N . ALA A 1 348 ? 8.24 -2.246 8.429 1 85.06 348 ALA A N 1
ATOM 2831 C CA . ALA A 1 348 ? 8.173 -1.505 7.172 1 85.06 348 ALA A CA 1
ATOM 2832 C C . ALA A 1 348 ? 7.278 -0.276 7.307 1 85.06 348 ALA A C 1
ATOM 2834 O O . ALA A 1 348 ? 7.589 0.788 6.767 1 85.06 348 ALA A O 1
ATOM 2835 N N . GLY A 1 349 ? 6.175 -0.414 8.011 1 78.43 349 GLY A N 1
ATOM 2836 C CA . GLY A 1 349 ? 5.282 0.705 8.269 1 78.43 349 GLY A CA 1
ATOM 2837 C C . GLY A 1 349 ? 5.93 1.813 9.076 1 78.43 349 GLY A C 1
ATOM 2838 O O . GLY A 1 349 ? 5.76 2.994 8.768 1 78.43 349 GLY A O 1
ATOM 2839 N N . ASP A 1 350 ? 6.615 1.432 10.074 1 79.58 350 ASP A N 1
ATOM 2840 C CA . ASP A 1 350 ? 7.329 2.404 10.896 1 79.58 350 ASP A CA 1
ATOM 2841 C C . ASP A 1 350 ? 8.368 3.163 10.073 1 79.58 350 ASP A C 1
ATOM 2843 O O . ASP A 1 350 ? 8.535 4.373 10.238 1 79.58 350 ASP A O 1
ATOM 2847 N N . PHE A 1 351 ? 9.019 2.448 9.267 1 90.38 351 PHE A N 1
ATOM 2848 C CA . PHE A 1 351 ? 10.025 3.064 8.41 1 90.38 351 PHE A CA 1
ATOM 2849 C C . PHE A 1 351 ? 9.381 4.05 7.442 1 90.38 351 PHE A C 1
ATOM 2851 O O . PHE A 1 351 ? 9.875 5.166 7.266 1 90.38 351 PHE A O 1
ATOM 2858 N N . ARG A 1 352 ? 8.363 3.673 6.923 1 83.57 352 ARG A N 1
ATOM 2859 C CA . ARG A 1 352 ? 7.65 4.542 5.993 1 83.57 352 ARG A CA 1
ATOM 2860 C C . ARG A 1 352 ? 7.093 5.769 6.707 1 83.57 352 ARG A C 1
ATOM 2862 O O . ARG A 1 352 ? 7.124 6.876 6.165 1 83.57 352 ARG A O 1
ATOM 2869 N N . SER A 1 353 ? 6.604 5.526 7.825 1 79.09 353 SER A N 1
ATOM 2870 C CA . SER A 1 353 ? 6.071 6.632 8.613 1 79.09 353 SER A CA 1
ATOM 2871 C C . SER A 1 353 ? 7.158 7.649 8.944 1 79.09 353 SER A C 1
ATOM 2873 O O . SER A 1 353 ? 6.901 8.855 8.969 1 79.09 353 SER A O 1
ATOM 2875 N N . GLU A 1 354 ? 8.281 7.13 9.202 1 86.93 354 GLU A N 1
ATOM 2876 C CA . GLU A 1 354 ? 9.397 8.018 9.517 1 86.93 354 GLU A CA 1
ATOM 2877 C C . GLU A 1 354 ? 9.829 8.817 8.292 1 86.93 354 GLU A C 1
ATOM 2879 O O . GLU A 1 354 ? 10.183 9.993 8.404 1 86.93 354 GLU A O 1
ATOM 2884 N N . LEU A 1 355 ? 9.895 8.169 7.198 1 89.36 355 LEU A N 1
ATOM 2885 C CA . LEU A 1 355 ? 10.227 8.867 5.961 1 89.36 355 LEU A CA 1
ATOM 2886 C C . LEU A 1 355 ? 9.212 9.966 5.667 1 89.36 355 LEU A C 1
ATOM 2888 O O . LEU A 1 355 ? 9.585 11.071 5.268 1 89.36 355 LEU A O 1
ATOM 2892 N N . ARG A 1 356 ? 7.982 9.665 5.853 1 81.79 356 ARG A N 1
ATOM 2893 C CA . ARG A 1 356 ? 6.924 10.643 5.621 1 81.79 356 ARG A CA 1
ATOM 2894 C C . ARG A 1 356 ? 7.03 11.807 6.6 1 81.79 356 ARG A C 1
ATOM 2896 O O . ARG A 1 356 ? 6.761 12.955 6.239 1 81.79 356 ARG A O 1
ATOM 2903 N N . ARG A 1 357 ? 7.35 11.468 7.789 1 82.85 357 ARG A N 1
ATOM 2904 C CA . ARG A 1 357 ? 7.535 12.508 8.796 1 82.85 357 ARG A CA 1
ATOM 2905 C C . ARG A 1 357 ? 8.635 13.48 8.385 1 82.85 357 ARG A C 1
ATOM 2907 O O . ARG A 1 357 ? 8.479 14.696 8.521 1 82.85 357 ARG A O 1
ATOM 2914 N N . VAL A 1 358 ? 9.717 12.894 7.919 1 88.37 358 VAL A N 1
ATOM 2915 C CA . VAL A 1 358 ? 10.839 13.725 7.496 1 88.37 358 VAL A CA 1
ATOM 2916 C C . VAL A 1 358 ? 10.402 14.645 6.359 1 88.37 358 VAL A C 1
ATOM 2918 O O . VAL A 1 358 ? 10.811 15.807 6.299 1 88.37 358 VAL A O 1
ATOM 2921 N N . TYR A 1 359 ? 9.578 14.126 5.547 1 85.33 359 TYR A N 1
ATOM 2922 C CA . TYR A 1 359 ? 9.074 14.92 4.431 1 85.33 359 TYR A CA 1
ATOM 2923 C C . TYR A 1 359 ? 8.115 15.999 4.919 1 85.33 359 TYR A C 1
ATOM 2925 O O . TYR A 1 359 ? 8.215 17.158 4.511 1 85.33 359 TYR A O 1
ATOM 2933 N N . ASP A 1 360 ? 7.217 15.6 5.798 1 77.62 360 ASP A N 1
ATOM 2934 C CA . ASP A 1 360 ? 6.199 16.519 6.298 1 77.62 360 ASP A CA 1
ATOM 2935 C C . ASP A 1 360 ? 6.821 17.607 7.17 1 77.62 360 ASP A C 1
ATOM 2937 O O . ASP A 1 360 ? 6.365 18.753 7.161 1 77.62 360 ASP A O 1
ATOM 2941 N N . GLN A 1 361 ? 7.855 17.229 7.872 1 84.25 361 GLN A N 1
ATOM 2942 C CA . GLN A 1 361 ? 8.533 18.171 8.756 1 84.25 361 GLN A CA 1
ATOM 2943 C C . GLN A 1 361 ? 9.856 18.636 8.153 1 84.25 361 GLN A C 1
ATOM 2945 O O . GLN A 1 361 ? 10.843 18.812 8.87 1 84.25 361 GLN A O 1
ATOM 2950 N N . SER A 1 362 ? 9.85 18.682 6.841 1 86.46 362 SER A N 1
ATOM 2951 C CA . SER A 1 362 ? 11.085 19.02 6.141 1 86.46 362 SER A CA 1
ATOM 2952 C C . SER A 1 362 ? 11.586 20.404 6.541 1 86.46 362 SER A C 1
ATOM 2954 O O . SER A 1 362 ? 12.794 20.644 6.583 1 86.46 362 SER A O 1
ATOM 2956 N N . GLU A 1 363 ? 10.656 21.333 6.822 1 83.61 363 GLU A N 1
ATOM 2957 C CA . GLU A 1 363 ? 11.06 22.673 7.235 1 83.61 363 GLU A CA 1
ATOM 2958 C C . GLU A 1 363 ? 11.821 22.637 8.557 1 83.61 363 GLU A C 1
ATOM 2960 O O . GLU A 1 363 ? 12.853 23.295 8.703 1 83.61 363 GLU A O 1
ATOM 2965 N N . THR A 1 364 ? 11.283 21.85 9.428 1 85.63 364 THR A N 1
ATOM 2966 C CA . THR A 1 364 ? 11.932 21.734 10.729 1 85.63 364 THR A CA 1
ATOM 2967 C C . THR A 1 364 ? 13.286 21.043 10.598 1 85.63 364 THR A C 1
ATOM 2969 O O . THR A 1 364 ? 14.252 21.426 11.262 1 85.63 364 THR A O 1
ATOM 2972 N N . VAL A 1 365 ? 13.388 20.121 9.764 1 87.56 365 VAL A N 1
ATOM 2973 C CA . VAL A 1 365 ? 14.626 19.375 9.567 1 87.56 365 VAL A CA 1
ATOM 2974 C C . VAL A 1 365 ? 15.704 20.301 9.007 1 87.56 365 VAL A C 1
ATOM 2976 O O . VAL A 1 365 ? 16.854 20.263 9.449 1 87.56 365 VAL A O 1
ATOM 2979 N N . ALA A 1 366 ? 15.287 21.098 8.095 1 83.64 366 ALA A N 1
ATOM 2980 C CA . ALA A 1 366 ? 16.229 22.031 7.483 1 83.64 366 ALA A CA 1
ATOM 2981 C C . ALA A 1 366 ? 16.586 23.16 8.446 1 83.64 366 ALA A C 1
ATOM 2983 O O . ALA A 1 366 ? 17.742 23.586 8.511 1 83.64 366 ALA A O 1
ATOM 2984 N N . SER A 1 367 ? 15.6 23.612 9.189 1 84.95 367 SER A N 1
ATOM 2985 C CA . SER A 1 367 ? 15.789 24.751 10.082 1 84.95 367 SER A CA 1
ATOM 2986 C C . SER A 1 367 ? 16.707 24.395 11.246 1 84.95 367 SER A C 1
ATOM 2988 O O . SER A 1 367 ? 17.546 25.202 11.652 1 84.95 367 SER A O 1
ATOM 2990 N N . LEU A 1 368 ? 16.553 23.133 11.703 1 82.36 368 LEU A N 1
ATOM 2991 C CA . LEU A 1 368 ? 17.349 22.696 12.845 1 82.36 368 LEU A CA 1
ATOM 2992 C C . LEU A 1 368 ? 18.612 21.978 12.383 1 82.36 368 LEU A C 1
ATOM 2994 O O . LEU A 1 368 ? 19.393 21.495 13.206 1 82.36 368 LEU A O 1
ATOM 2998 N N . ARG A 1 369 ? 18.812 21.886 11.106 1 80.73 369 ARG A N 1
ATOM 2999 C CA . ARG A 1 369 ? 19.964 21.193 10.538 1 80.73 369 ARG A CA 1
ATOM 3000 C C . ARG A 1 369 ? 20.127 19.807 11.152 1 80.73 369 ARG A C 1
ATOM 3002 O O . ARG A 1 369 ? 21.216 19.447 11.604 1 80.73 369 ARG A O 1
ATOM 3009 N N . SER A 1 370 ? 19.034 19.156 11.271 1 83.33 370 SER A N 1
ATOM 3010 C CA . SER A 1 370 ? 19.012 17.85 11.922 1 83.33 370 SER A CA 1
ATOM 3011 C C . SER A 1 370 ? 19.079 16.721 10.899 1 83.33 370 SER A C 1
ATOM 3013 O O . SER A 1 370 ? 18.593 15.617 11.153 1 83.33 370 SER A O 1
ATOM 3015 N N . GLU A 1 371 ? 19.711 16.9 9.788 1 83.94 371 GLU A N 1
ATOM 3016 C CA . GLU A 1 371 ? 19.767 15.897 8.729 1 83.94 371 GLU A CA 1
ATOM 3017 C C . GLU A 1 371 ? 20.526 14.655 9.185 1 83.94 371 GLU A C 1
ATOM 3019 O O . GLU A 1 371 ? 20.114 13.529 8.899 1 83.94 371 GLU A O 1
ATOM 3024 N N . GLY A 1 372 ? 21.627 14.83 9.882 1 81.99 372 GLY A N 1
ATOM 3025 C CA . GLY A 1 372 ? 22.417 13.704 10.354 1 81.99 372 GLY A CA 1
ATOM 3026 C C . GLY A 1 372 ? 21.677 12.831 11.349 1 81.99 372 GLY A C 1
ATOM 3027 O O . GLY A 1 372 ? 21.728 11.602 11.263 1 81.99 372 GLY A O 1
ATOM 3028 N N . ALA A 1 373 ? 21 13.497 12.216 1 83.98 373 ALA A N 1
ATOM 3029 C CA . ALA A 1 373 ? 20.236 12.753 13.214 1 83.98 373 ALA A CA 1
ATOM 3030 C C . ALA A 1 373 ? 19.092 11.98 12.565 1 83.98 373 ALA A C 1
ATOM 3032 O O . ALA A 1 373 ? 18.781 10.859 12.974 1 83.98 373 ALA A O 1
ATOM 3033 N N . GLU A 1 374 ? 18.523 12.659 11.62 1 88.16 374 GLU A N 1
ATOM 3034 C CA . GLU A 1 374 ? 17.424 11.996 10.924 1 88.16 374 GLU A CA 1
ATOM 3035 C C . GLU A 1 374 ? 17.916 10.774 10.153 1 88.16 374 GLU A C 1
ATOM 3037 O O . GLU A 1 374 ? 17.242 9.742 10.12 1 88.16 374 GLU A O 1
ATOM 3042 N N . LEU A 1 375 ? 19.063 10.891 9.567 1 88.24 375 LEU A N 1
ATOM 3043 C CA . LEU A 1 375 ? 19.633 9.771 8.826 1 88.24 375 LEU A CA 1
ATOM 3044 C C . LEU A 1 375 ? 19.952 8.608 9.759 1 88.24 375 LEU A C 1
ATOM 3046 O O . LEU A 1 375 ? 19.757 7.445 9.398 1 88.24 375 LEU A O 1
ATOM 3050 N N . GLN A 1 376 ? 20.399 8.902 10.914 1 84.63 376 GLN A N 1
ATOM 3051 C CA . GLN A 1 376 ? 20.7 7.854 11.884 1 84.63 376 GLN A CA 1
ATOM 3052 C C . GLN A 1 376 ? 19.425 7.16 12.357 1 84.63 376 GLN A C 1
ATOM 3054 O O . GLN A 1 376 ? 19.411 5.944 12.555 1 84.63 376 GLN A O 1
ATOM 3059 N N . ARG A 1 377 ? 18.466 7.939 12.54 1 86.27 377 ARG A N 1
ATOM 3060 C CA . ARG A 1 377 ? 17.186 7.37 12.95 1 86.27 377 ARG A CA 1
ATOM 3061 C C . ARG A 1 377 ? 16.623 6.453 11.87 1 86.27 377 ARG A C 1
ATOM 3063 O O . ARG A 1 377 ? 16.1 5.378 12.171 1 86.27 377 ARG A O 1
ATOM 3070 N N . LEU A 1 378 ? 16.725 6.921 10.676 1 90.58 378 LEU A N 1
ATOM 3071 C CA . LEU A 1 378 ? 16.254 6.116 9.555 1 90.58 378 LEU A CA 1
ATOM 3072 C C . LEU A 1 378 ? 17.075 4.838 9.421 1 90.58 378 LEU A C 1
ATOM 3074 O O . LEU A 1 378 ? 16.53 3.774 9.117 1 90.58 378 LEU A O 1
ATOM 3078 N N . LYS A 1 379 ? 18.349 4.946 9.678 1 87.77 379 LYS A N 1
ATOM 3079 C CA . LYS A 1 379 ? 19.221 3.776 9.63 1 87.77 379 LYS A CA 1
ATOM 3080 C C . LYS A 1 379 ? 18.821 2.748 10.686 1 87.77 379 LYS A C 1
ATOM 3082 O O . LYS A 1 379 ? 18.784 1.548 10.408 1 87.77 379 LYS A O 1
ATOM 3087 N N . HIS A 1 380 ? 18.488 3.256 11.818 1 84.67 380 HIS A N 1
ATOM 3088 C CA . HIS A 1 380 ? 18.094 2.36 12.9 1 84.67 380 HIS A CA 1
ATOM 3089 C C . HIS A 1 380 ? 16.787 1.645 12.574 1 84.67 380 HIS A C 1
ATOM 3091 O O . HIS A 1 380 ? 16.636 0.456 12.865 1 84.67 380 HIS A O 1
ATOM 3097 N N . ARG A 1 381 ? 15.923 2.33 12.011 1 87.73 381 ARG A N 1
ATOM 3098 C CA . ARG A 1 381 ? 14.645 1.728 11.643 1 87.73 381 ARG A CA 1
ATOM 3099 C C . ARG A 1 381 ? 14.828 0.684 10.547 1 87.73 381 ARG A C 1
ATOM 3101 O O . ARG A 1 381 ? 14.16 -0.353 10.553 1 87.73 381 ARG A O 1
ATOM 3108 N N . PHE A 1 382 ? 15.741 0.886 9.649 1 92.05 382 PHE A N 1
ATOM 3109 C CA . PHE A 1 382 ? 15.959 -0.063 8.564 1 92.05 382 PHE A CA 1
ATOM 3110 C C . PHE A 1 382 ? 16.706 -1.294 9.062 1 92.05 382 PHE A C 1
ATOM 3112 O O . PHE A 1 382 ? 16.537 -2.39 8.522 1 92.05 382 PHE A O 1
ATOM 3119 N N . GLU A 1 383 ? 17.514 -1.152 10.036 1 89.09 383 GLU A N 1
ATOM 3120 C CA . GLU A 1 383 ? 18.213 -2.298 10.609 1 89.09 383 GLU A CA 1
ATOM 3121 C C . GLU A 1 383 ? 17.23 -3.312 11.187 1 89.09 383 GLU A C 1
ATOM 3123 O O . GLU A 1 383 ? 17.474 -4.52 11.135 1 89.09 383 GLU A O 1
ATOM 3128 N N . LYS A 1 384 ? 16.173 -2.83 11.695 1 87.85 384 LYS A N 1
ATOM 3129 C CA . LYS A 1 384 ? 15.139 -3.726 12.205 1 87.85 384 LYS A CA 1
ATOM 3130 C C . LYS A 1 384 ? 14.467 -4.492 11.069 1 87.85 384 LYS A C 1
ATOM 3132 O O . LYS A 1 384 ? 14.115 -5.663 11.226 1 87.85 384 LYS A O 1
ATOM 3137 N N . ILE A 1 385 ? 14.301 -3.851 9.963 1 90.19 385 ILE A N 1
ATOM 3138 C CA . ILE A 1 385 ? 13.75 -4.517 8.788 1 90.19 385 ILE A CA 1
ATOM 3139 C C . ILE A 1 385 ? 14.718 -5.595 8.305 1 90.19 385 ILE A C 1
ATOM 3141 O O . ILE A 1 385 ? 14.301 -6.704 7.963 1 90.19 385 ILE A O 1
ATOM 3145 N N . LYS A 1 386 ? 16.013 -5.301 8.356 1 89.65 386 LYS A N 1
ATOM 3146 C CA . LYS A 1 386 ? 17.031 -6.245 7.905 1 89.65 386 LYS A CA 1
ATOM 3147 C C . LYS A 1 386 ? 17.041 -7.499 8.774 1 89.65 386 LYS A C 1
ATOM 3149 O O . LYS A 1 386 ? 17.093 -8.618 8.259 1 89.65 386 LYS A O 1
ATOM 3154 N N . LEU A 1 387 ? 16.95 -7.299 10.023 1 87.34 387 LEU A N 1
ATOM 3155 C CA . LEU A 1 387 ? 16.981 -8.422 10.953 1 87.34 387 LEU A CA 1
ATOM 3156 C C . LEU A 1 387 ? 15.748 -9.303 10.784 1 87.34 387 LEU A C 1
ATOM 3158 O O . LEU A 1 387 ? 15.861 -10.529 10.71 1 87.34 387 LEU A O 1
ATOM 3162 N N . ASN A 1 388 ? 14.64 -8.715 10.686 1 86.84 388 ASN A N 1
ATOM 3163 C CA . ASN A 1 388 ? 13.405 -9.468 10.497 1 86.84 388 ASN A CA 1
ATOM 3164 C C . ASN A 1 388 ? 13.405 -10.223 9.171 1 86.84 388 ASN A C 1
ATOM 3166 O O . ASN A 1 388 ? 12.933 -11.359 9.098 1 86.84 388 ASN A O 1
ATOM 3170 N N . THR A 1 389 ? 13.876 -9.582 8.101 1 88.64 389 THR A N 1
ATOM 3171 C CA . THR A 1 389 ? 13.919 -10.21 6.785 1 88.64 389 THR A CA 1
ATOM 3172 C C . THR A 1 389 ? 14.862 -11.41 6.788 1 88.64 389 THR A C 1
ATOM 3174 O O . THR A 1 389 ? 14.565 -12.44 6.18 1 88.64 389 THR A O 1
ATOM 3177 N N . TRP A 1 390 ? 15.916 -11.328 7.486 1 87.61 390 TRP A N 1
ATOM 3178 C CA . TRP A 1 390 ? 16.866 -12.434 7.539 1 87.61 390 TRP A CA 1
ATOM 3179 C C . TRP A 1 390 ? 16.28 -13.619 8.299 1 87.61 390 TRP A C 1
ATOM 3181 O O . TRP A 1 390 ? 16.456 -14.771 7.896 1 87.61 390 TRP A O 1
ATOM 3191 N N . GLN A 1 391 ? 15.606 -13.375 9.362 1 84.15 391 GLN A N 1
ATOM 3192 C CA . GLN A 1 391 ? 14.971 -14.449 10.118 1 84.15 391 GLN A CA 1
ATOM 3193 C C . GLN A 1 391 ? 13.872 -15.122 9.3 1 84.15 391 GLN A C 1
ATOM 3195 O O . GLN A 1 391 ? 13.716 -16.344 9.347 1 84.15 391 GLN A O 1
ATOM 3200 N N . SER A 1 392 ? 13.181 -14.314 8.581 1 84.65 392 SER A N 1
ATOM 3201 C CA . SER A 1 392 ? 12.152 -14.859 7.702 1 84.65 392 SER A CA 1
ATOM 3202 C C . SER A 1 392 ? 12.766 -15.705 6.591 1 84.65 392 SER A C 1
ATOM 3204 O O . SER A 1 392 ? 12.208 -16.735 6.207 1 84.65 392 SER A O 1
ATOM 3206 N N . MET A 1 393 ? 13.927 -15.278 6.124 1 87.55 393 MET A N 1
ATOM 3207 C CA . MET A 1 393 ? 14.609 -16 5.052 1 87.55 393 MET A CA 1
ATOM 3208 C C . MET A 1 393 ? 15.06 -17.378 5.526 1 87.55 393 MET A C 1
ATOM 3210 O O . MET A 1 393 ? 14.993 -18.35 4.772 1 87.55 393 MET A O 1
ATOM 3214 N N . LEU A 1 394 ? 15.452 -17.476 6.753 1 85.63 394 LEU A N 1
ATOM 3215 C CA . LEU A 1 394 ? 15.897 -18.755 7.295 1 85.63 394 LEU A CA 1
ATOM 3216 C C . LEU A 1 394 ? 14.728 -19.724 7.433 1 85.63 394 LEU A C 1
ATOM 3218 O O . LEU A 1 394 ? 14.86 -20.911 7.127 1 85.63 394 LEU A O 1
ATOM 3222 N N . LEU A 1 395 ? 13.685 -19.208 7.816 1 83.08 395 LEU A N 1
ATOM 3223 C CA . LEU A 1 395 ? 12.495 -20.041 7.946 1 83.08 395 LEU A CA 1
ATOM 3224 C C . LEU A 1 395 ? 11.961 -20.444 6.575 1 83.08 395 LEU A C 1
ATOM 3226 O O . LEU A 1 395 ? 11.538 -21.586 6.38 1 83.08 395 LEU A O 1
ATOM 3230 N N . GLU A 1 396 ? 11.958 -19.512 5.615 1 85.05 396 GLU A N 1
ATOM 3231 C CA . GLU A 1 396 ? 11.514 -19.811 4.257 1 85.05 396 GLU A CA 1
ATOM 3232 C C . GLU A 1 396 ? 12.403 -20.867 3.606 1 85.05 396 GLU A C 1
ATOM 3234 O O . GLU A 1 396 ? 11.932 -21.67 2.798 1 85.05 396 GLU A O 1
ATOM 3239 N N . LYS A 1 397 ? 13.666 -20.862 3.949 1 87.34 397 LYS A N 1
ATOM 3240 C CA . LYS A 1 397 ? 14.583 -21.881 3.447 1 87.34 397 LYS A CA 1
ATOM 3241 C C . LYS A 1 397 ? 14.181 -23.271 3.933 1 87.34 397 LYS A C 1
ATOM 3243 O O . LYS A 1 397 ? 14.139 -24.221 3.149 1 87.34 397 LYS A O 1
ATOM 3248 N N . ARG A 1 398 ? 13.816 -23.355 5.17 1 83.78 398 ARG A N 1
ATOM 3249 C CA . ARG A 1 398 ? 13.399 -24.634 5.736 1 83.78 398 ARG A CA 1
ATOM 3250 C C . ARG A 1 398 ? 12.079 -25.097 5.129 1 83.78 398 ARG A C 1
ATOM 3252 O O . ARG A 1 398 ? 11.901 -26.285 4.851 1 83.78 398 ARG A O 1
ATOM 3259 N N . LEU A 1 399 ? 11.261 -24.196 4.883 1 81.99 399 LEU A N 1
ATOM 3260 C CA . LEU A 1 399 ? 9.974 -24.529 4.282 1 81.99 399 LEU A CA 1
ATOM 3261 C C . LEU A 1 399 ? 10.147 -24.959 2.83 1 81.99 399 LEU A C 1
ATOM 3263 O O . LEU A 1 399 ? 9.441 -25.851 2.354 1 81.99 399 LEU A O 1
ATOM 3267 N N . ALA A 1 400 ? 11.061 -24.276 2.153 1 83.96 400 ALA A N 1
ATOM 3268 C CA . ALA A 1 400 ? 11.316 -24.61 0.754 1 83.96 400 ALA A CA 1
ATOM 3269 C C . ALA A 1 400 ? 11.849 -26.034 0.619 1 83.96 400 ALA A C 1
ATOM 3271 O O . ALA A 1 400 ? 11.524 -26.736 -0.342 1 83.96 400 ALA A O 1
ATOM 3272 N N . ILE A 1 401 ? 12.593 -26.506 1.632 1 84.88 401 ILE A N 1
ATOM 3273 C CA . ILE A 1 401 ? 13.104 -27.873 1.618 1 84.88 401 ILE A CA 1
ATOM 3274 C C . ILE A 1 401 ? 11.942 -28.859 1.711 1 84.88 401 ILE A C 1
ATOM 3276 O O . ILE A 1 401 ? 11.867 -29.815 0.936 1 84.88 401 ILE A O 1
ATOM 3280 N N . LEU A 1 402 ? 11.061 -28.559 2.506 1 80.51 402 LEU A N 1
ATOM 3281 C CA . LEU A 1 402 ? 9.919 -29.445 2.705 1 80.51 402 LEU A CA 1
ATOM 3282 C C . LEU A 1 402 ? 8.997 -29.425 1.491 1 80.51 402 LEU A C 1
ATOM 3284 O O . LEU A 1 402 ? 8.506 -30.472 1.062 1 80.51 402 LEU A O 1
ATOM 3288 N N . GLN A 1 403 ? 8.824 -28.29 0.911 1 78.72 403 GLN A N 1
ATOM 3289 C CA . GLN A 1 403 ? 7.902 -28.139 -0.21 1 78.72 403 GLN A CA 1
ATOM 3290 C C . GLN A 1 403 ? 8.449 -28.81 -1.466 1 78.72 403 GLN A C 1
ATOM 3292 O O . GLN A 1 403 ? 7.7 -29.437 -2.219 1 78.72 403 GLN A O 1
ATOM 3297 N N . LYS A 1 404 ? 9.708 -28.656 -1.733 1 83.89 404 LYS A N 1
ATOM 3298 C CA . LYS A 1 404 ? 10.303 -29.197 -2.952 1 83.89 404 LYS A CA 1
ATOM 3299 C C . LYS A 1 404 ? 10.44 -30.714 -2.87 1 83.89 404 LYS A C 1
ATOM 3301 O O . LYS A 1 404 ? 10.595 -31.385 -3.893 1 83.89 404 LYS A O 1
ATOM 3306 N N . TRP A 1 405 ? 10.235 -31.25 -1.626 1 80.05 405 TRP A N 1
ATOM 3307 C CA . TRP A 1 405 ? 10.282 -32.698 -1.452 1 80.05 405 TRP A CA 1
ATOM 3308 C C . TRP A 1 405 ? 8.876 -33.286 -1.393 1 80.05 405 TRP A C 1
ATOM 3310 O O . TRP A 1 405 ? 8.659 -34.435 -1.784 1 80.05 405 TRP A O 1
ATOM 3320 N N . TYR A 1 406 ? 7.998 -32.619 -1.025 1 78.65 406 TYR A N 1
ATOM 3321 C CA . TYR A 1 406 ? 6.656 -33.127 -0.761 1 78.65 406 TYR A CA 1
ATOM 3322 C C . TYR A 1 406 ? 5.97 -33.553 -2.053 1 78.65 406 TYR A C 1
ATOM 3324 O O . TYR A 1 406 ? 5.449 -34.667 -2.149 1 78.65 406 TYR A O 1
ATOM 3332 N N . SER A 1 407 ? 6.004 -32.725 -3.138 1 76.9 407 SER A N 1
ATOM 3333 C CA . SER A 1 407 ? 5.234 -33.01 -4.344 1 76.9 407 SER A CA 1
ATOM 3334 C C . SER A 1 407 ? 5.854 -34.156 -5.138 1 76.9 407 SER A C 1
ATOM 3336 O O . SER A 1 407 ? 5.164 -35.11 -5.502 1 76.9 407 SER A O 1
ATOM 3338 N N . PRO A 1 408 ? 7.203 -34.149 -5.309 1 79.82 408 PRO A N 1
ATOM 3339 C CA . PRO A 1 408 ? 7.777 -35.266 -6.062 1 79.82 408 PRO A CA 1
ATOM 3340 C C . PRO A 1 408 ? 7.729 -36.583 -5.292 1 79.82 408 PRO A C 1
ATOM 3342 O O . PRO A 1 408 ? 7.557 -37.647 -5.893 1 79.82 408 PRO A O 1
ATOM 3345 N N . LEU A 1 409 ? 7.81 -36.531 -3.994 1 82.14 409 LEU A N 1
ATOM 3346 C CA . LEU A 1 409 ? 7.764 -37.754 -3.201 1 82.14 409 LEU A CA 1
ATOM 3347 C C . LEU A 1 409 ? 6.388 -38.407 -3.288 1 82.14 409 LEU A C 1
ATOM 3349 O O . LEU A 1 409 ? 6.276 -39.635 -3.254 1 82.14 409 LEU A O 1
ATOM 3353 N N . ARG A 1 410 ? 5.402 -37.628 -3.464 1 80.58 410 ARG A N 1
ATOM 3354 C CA . ARG A 1 410 ? 4.051 -38.156 -3.626 1 80.58 410 ARG A CA 1
ATOM 3355 C C . ARG A 1 410 ? 3.931 -38.97 -4.91 1 80.58 410 ARG A C 1
ATOM 3357 O O . ARG A 1 410 ? 3.335 -40.049 -4.913 1 80.58 410 ARG A O 1
ATOM 3364 N N . GLU A 1 411 ? 4.489 -38.448 -5.961 1 77.96 411 GLU A N 1
ATOM 3365 C CA . GLU A 1 411 ? 4.426 -39.125 -7.253 1 77.96 411 GLU A CA 1
ATOM 3366 C C . GLU A 1 411 ? 5.138 -40.474 -7.205 1 77.96 411 GLU A C 1
ATOM 3368 O O . GLU A 1 411 ? 4.621 -41.473 -7.709 1 77.96 411 GLU A O 1
ATOM 3373 N N . VAL A 1 412 ? 6.276 -40.559 -6.528 1 81.32 412 VAL A N 1
ATOM 3374 C CA . VAL A 1 412 ? 7.092 -41.769 -6.509 1 81.32 412 VAL A CA 1
ATOM 3375 C C . VAL A 1 412 ? 6.509 -42.769 -5.513 1 81.32 412 VAL A C 1
ATOM 3377 O O . VAL A 1 412 ? 6.568 -43.981 -5.735 1 81.32 412 VAL A O 1
ATOM 3380 N N . LEU A 1 413 ? 5.948 -42.296 -4.446 1 81.2 413 LEU A N 1
ATOM 3381 C CA . LEU A 1 413 ? 5.379 -43.177 -3.432 1 81.2 413 LEU A CA 1
ATOM 3382 C C . LEU A 1 413 ? 4.305 -44.077 -4.035 1 81.2 413 LEU A C 1
ATOM 3384 O O . LEU A 1 413 ? 4.323 -45.293 -3.832 1 81.2 413 LEU A O 1
ATOM 3388 N N . PHE A 1 414 ? 3.487 -43.603 -4.893 1 77.89 414 PHE A N 1
ATOM 3389 C CA . PHE A 1 414 ? 2.394 -44.391 -5.449 1 77.89 414 PHE A CA 1
ATOM 3390 C C . PHE A 1 414 ? 2.903 -45.331 -6.535 1 77.89 414 PHE A C 1
ATOM 3392 O O . PHE A 1 414 ? 2.412 -46.453 -6.673 1 77.89 414 PHE A O 1
ATOM 3399 N N . MET A 1 415 ? 3.863 -44.762 -7.218 1 80.81 415 MET A N 1
ATOM 3400 C CA . MET A 1 415 ? 4.461 -45.64 -8.221 1 80.81 415 MET A CA 1
ATOM 3401 C C . MET A 1 415 ? 5.117 -46.849 -7.563 1 80.81 415 MET A C 1
ATOM 3403 O O . MET A 1 415 ? 5.005 -47.97 -8.063 1 80.81 415 MET A O 1
ATOM 3407 N N . CYS A 1 416 ? 5.727 -46.645 -6.405 1 82.91 416 CYS A N 1
ATOM 3408 C CA . CYS A 1 416 ? 6.406 -47.724 -5.696 1 82.91 416 CYS A CA 1
ATOM 3409 C C . CYS A 1 416 ? 5.403 -48.731 -5.146 1 82.91 416 CYS A C 1
ATOM 3411 O O . CYS A 1 416 ? 5.665 -49.935 -5.142 1 82.91 416 CYS A O 1
ATOM 3413 N N . ILE A 1 417 ? 4.219 -48.283 -4.819 1 81.98 417 ILE A N 1
ATOM 3414 C CA . ILE A 1 417 ? 3.219 -49.156 -4.214 1 81.98 417 ILE A CA 1
ATOM 3415 C C . ILE A 1 417 ? 2.532 -49.983 -5.299 1 81.98 417 ILE A C 1
ATOM 3417 O O . ILE A 1 417 ? 2.29 -51.178 -5.118 1 81.98 417 ILE A O 1
ATOM 3421 N N . LEU A 1 418 ? 2.321 -49.382 -6.485 1 83 418 LEU A N 1
ATOM 3422 C CA . LEU A 1 418 ? 1.492 -50.037 -7.491 1 83 418 LEU A CA 1
ATOM 3423 C C . LEU A 1 418 ? 2.356 -50.727 -8.542 1 83 418 LEU A C 1
ATOM 3425 O O . LEU A 1 418 ? 1.851 -51.505 -9.354 1 83 418 LEU A O 1
ATOM 3429 N N . ALA A 1 419 ? 3.703 -50.466 -8.503 1 81.75 419 ALA A N 1
ATOM 3430 C CA . ALA A 1 419 ? 4.602 -50.991 -9.528 1 81.75 419 ALA A CA 1
ATOM 3431 C C . ALA A 1 419 ? 4.542 -52.515 -9.582 1 81.75 419 ALA A C 1
ATOM 3433 O O . ALA A 1 419 ? 4.401 -53.099 -10.659 1 81.75 419 ALA A O 1
ATOM 3434 N N . PRO A 1 420 ? 4.547 -53.186 -8.406 1 79.37 420 PRO A N 1
ATOM 3435 C CA . PRO A 1 420 ? 4.492 -54.649 -8.466 1 79.37 420 PRO A CA 1
ATOM 3436 C C . PRO A 1 420 ? 3.189 -55.165 -9.071 1 79.37 420 PRO A C 1
ATOM 3438 O O . PRO A 1 420 ? 3.193 -56.165 -9.794 1 79.37 420 PRO A O 1
ATOM 3441 N N . PHE A 1 421 ? 2.12 -54.482 -8.912 1 82.41 421 PHE A N 1
ATOM 3442 C CA . PHE A 1 421 ? 0.829 -54.891 -9.452 1 82.41 421 PHE A CA 1
ATOM 3443 C C . PHE A 1 421 ? 0.748 -54.597 -10.945 1 82.41 421 PHE A C 1
ATOM 3445 O O . PHE A 1 421 ? 0.074 -55.313 -11.688 1 82.41 421 PHE A O 1
ATOM 3452 N N . PHE A 1 422 ? 1.459 -53.591 -11.37 1 84.94 422 PHE A N 1
ATOM 3453 C CA . PHE A 1 422 ? 1.527 -53.242 -12.784 1 84.94 422 PHE A CA 1
ATOM 3454 C C . PHE A 1 422 ? 2.394 -54.237 -13.546 1 84.94 422 PHE A C 1
ATOM 3456 O O . PHE A 1 422 ? 2.023 -54.688 -14.632 1 84.94 422 PHE A O 1
ATOM 3463 N N . ILE A 1 423 ? 3.529 -54.624 -12.949 1 81.4 423 ILE A N 1
ATOM 3464 C CA . ILE A 1 423 ? 4.474 -55.524 -13.602 1 81.4 423 ILE A CA 1
ATOM 3465 C C . ILE A 1 423 ? 3.864 -56.919 -13.715 1 81.4 423 ILE A C 1
ATOM 3467 O O . ILE A 1 423 ? 4.076 -57.618 -14.709 1 81.4 423 ILE A O 1
ATOM 3471 N N . ARG A 1 424 ? 2.957 -57.25 -12.71 1 78.05 424 ARG A N 1
ATOM 3472 C CA . ARG A 1 424 ? 2.284 -58.545 -12.736 1 78.05 424 ARG A CA 1
ATOM 3473 C C . ARG A 1 424 ? 1.066 -58.511 -13.652 1 78.05 424 ARG A C 1
ATOM 3475 O O . ARG A 1 424 ? 0.416 -59.536 -13.868 1 78.05 424 ARG A O 1
ATOM 3482 N N . GLY A 1 425 ? 0.687 -57.266 -14.221 1 78.51 425 GLY A N 1
ATOM 3483 C CA . GLY A 1 425 ? -0.396 -57.13 -15.181 1 78.51 425 GLY A CA 1
ATOM 3484 C C . GLY A 1 425 ? -1.758 -56.986 -14.529 1 78.51 425 GLY A C 1
ATOM 3485 O O . GLY A 1 425 ? -2.787 -57.109 -15.195 1 78.51 425 GLY A O 1
ATOM 3486 N N . GLU A 1 426 ? -1.876 -56.741 -13.221 1 80.21 426 GLU A N 1
ATOM 3487 C CA . GLU A 1 426 ? -3.142 -56.623 -12.503 1 80.21 426 GLU A CA 1
ATOM 3488 C C . GLU A 1 426 ? -3.738 -55.227 -12.66 1 80.21 426 GLU A C 1
ATOM 3490 O O . GLU A 1 426 ? -4.948 -55.043 -12.511 1 80.21 426 GLU A O 1
ATOM 3495 N N . VAL A 1 427 ? -2.827 -54.346 -12.909 1 82.41 427 VAL A N 1
ATOM 3496 C CA . VAL A 1 427 ? -3.267 -52.962 -13.049 1 82.41 427 VAL A CA 1
ATOM 3497 C C . VAL A 1 427 ? -2.805 -52.406 -14.394 1 82.41 427 VAL A C 1
ATOM 3499 O O . VAL A 1 427 ? -1.658 -52.614 -14.798 1 82.41 427 VAL A O 1
ATOM 3502 N N . SER A 1 428 ? -3.794 -51.864 -15.113 1 83.81 428 SER A N 1
ATOM 3503 C CA . SER A 1 428 ? -3.449 -51.251 -16.392 1 83.81 428 SER A CA 1
ATOM 3504 C C . SER A 1 428 ? -2.714 -49.93 -16.191 1 83.81 428 SER A C 1
ATOM 3506 O O . SER A 1 428 ? -2.658 -49.408 -15.075 1 83.81 428 SER A O 1
ATOM 3508 N N . LEU A 1 429 ? -2.087 -49.449 -17.256 1 84.42 429 LEU A N 1
ATOM 3509 C CA . LEU A 1 429 ? -1.39 -48.168 -17.2 1 84.42 429 LEU A CA 1
ATOM 3510 C C . LEU A 1 429 ? -2.359 -47.035 -16.881 1 84.42 429 LEU A C 1
ATOM 3512 O O . LEU A 1 429 ? -2.023 -46.12 -16.126 1 84.42 429 LEU A O 1
ATOM 3516 N N . GLY A 1 430 ? -3.518 -47.086 -17.418 1 84.13 430 GLY A N 1
ATOM 3517 C CA . GLY A 1 430 ? -4.531 -46.08 -17.143 1 84.13 430 GLY A CA 1
ATOM 3518 C C . GLY A 1 430 ? -4.945 -46.033 -15.684 1 84.13 430 GLY A C 1
ATOM 3519 O O . GLY A 1 430 ? -5.053 -44.953 -15.099 1 84.13 430 GLY A O 1
ATOM 3520 N N . ARG A 1 431 ? -5.105 -47.166 -15.075 1 82.91 431 ARG A N 1
ATOM 3521 C CA . ARG A 1 431 ? -5.497 -47.232 -13.671 1 82.91 431 ARG A CA 1
ATOM 3522 C C . ARG A 1 431 ? -4.365 -46.762 -12.763 1 82.91 431 ARG A C 1
ATOM 3524 O O . ARG A 1 431 ? -4.611 -46.158 -11.718 1 82.91 431 ARG A O 1
ATOM 3531 N N . LEU A 1 432 ? -3.228 -47.037 -13.18 1 83.17 432 LEU A N 1
ATOM 3532 C CA . LEU A 1 432 ? -2.077 -46.568 -12.417 1 83.17 432 LEU A CA 1
ATOM 3533 C C . LEU A 1 432 ? -2.01 -45.045 -12.414 1 83.17 432 LEU A C 1
ATOM 3535 O O . LEU A 1 432 ? -1.857 -44.428 -11.357 1 83.17 432 LEU A O 1
ATOM 3539 N N . LYS A 1 433 ? -2.159 -44.473 -13.582 1 86.27 433 LYS A N 1
ATOM 3540 C CA . LYS A 1 433 ? -2.074 -43.02 -13.692 1 86.27 433 LYS A CA 1
ATOM 3541 C C . LYS A 1 433 ? -3.277 -42.348 -13.035 1 86.27 433 LYS A C 1
ATOM 3543 O O . LYS A 1 433 ? -3.156 -41.256 -12.476 1 86.27 433 LYS A O 1
ATOM 3548 N N . GLN A 1 434 ? -4.383 -43.005 -13.07 1 85.19 434 GLN A N 1
ATOM 3549 C CA . GLN A 1 434 ? -5.563 -42.508 -12.37 1 85.19 434 GLN A CA 1
ATOM 3550 C C . GLN A 1 434 ? -5.34 -42.494 -10.86 1 85.19 434 GLN A C 1
ATOM 3552 O O . GLN A 1 434 ? -5.768 -41.564 -10.173 1 85.19 434 GLN A O 1
ATOM 3557 N N . SER A 1 435 ? -4.752 -43.555 -10.34 1 82.58 435 SER A N 1
ATOM 3558 C CA . SER A 1 435 ? -4.467 -43.616 -8.91 1 82.58 435 SER A CA 1
ATOM 3559 C C . SER A 1 435 ? -3.518 -42.499 -8.488 1 82.58 435 SER A C 1
ATOM 3561 O O . SER A 1 435 ? -3.687 -41.905 -7.421 1 82.58 435 SER A O 1
ATOM 3563 N N . GLU A 1 436 ? -2.606 -42.216 -9.39 1 82.57 436 GLU A N 1
ATOM 3564 C CA . GLU A 1 436 ? -1.676 -41.125 -9.115 1 82.57 436 GLU A CA 1
ATOM 3565 C C . GLU A 1 436 ? -2.4 -39.782 -9.07 1 82.57 436 GLU A C 1
ATOM 3567 O O . GLU A 1 436 ? -2.141 -38.961 -8.188 1 82.57 436 GLU A O 1
ATOM 3572 N N . SER A 1 437 ? -3.253 -39.6 -10.049 1 85.97 437 SER A N 1
ATOM 3573 C CA . SER A 1 437 ? -4.007 -38.353 -10.119 1 85.97 437 SER A CA 1
ATOM 3574 C C . SER A 1 437 ? -4.928 -38.196 -8.914 1 85.97 437 SER A C 1
ATOM 3576 O O . SER A 1 437 ? -5.068 -37.097 -8.372 1 85.97 437 SER A O 1
ATOM 3578 N N . ALA A 1 438 ? -5.589 -39.281 -8.492 1 84.57 438 ALA A N 1
ATOM 3579 C CA . ALA A 1 438 ? -6.464 -39.246 -7.323 1 84.57 438 ALA A CA 1
ATOM 3580 C C . ALA A 1 438 ? -5.677 -38.907 -6.06 1 84.57 438 ALA A C 1
ATOM 3582 O O . ALA A 1 438 ? -6.136 -38.122 -5.227 1 84.57 438 ALA A O 1
ATOM 3583 N N . LEU A 1 439 ? -4.558 -39.461 -5.964 1 80.24 439 LEU A N 1
ATOM 3584 C CA . LEU A 1 439 ? -3.713 -39.164 -4.812 1 80.24 439 LEU A CA 1
ATOM 3585 C C . LEU A 1 439 ? -3.307 -37.694 -4.801 1 80.24 439 LEU A C 1
ATOM 3587 O O . LEU A 1 439 ? -3.254 -37.068 -3.74 1 80.24 439 LEU A O 1
ATOM 3591 N N . ASP A 1 440 ? -3.011 -37.251 -6.007 1 81.9 440 ASP A N 1
ATOM 3592 C CA . ASP A 1 440 ? -2.636 -35.846 -6.131 1 81.9 440 ASP A CA 1
ATOM 3593 C C . ASP A 1 440 ? -3.767 -34.933 -5.661 1 81.9 440 ASP A C 1
ATOM 3595 O O . ASP A 1 440 ? -3.533 -33.983 -4.911 1 81.9 440 ASP A O 1
ATOM 3599 N N . LYS A 1 441 ? -4.93 -35.209 -6.062 1 85.58 441 LYS A N 1
ATOM 3600 C CA . LYS A 1 441 ? -6.085 -34.383 -5.724 1 85.58 441 LYS A CA 1
ATOM 3601 C C . LYS A 1 441 ? -6.407 -34.47 -4.235 1 85.58 441 LYS A C 1
ATOM 3603 O O . LYS A 1 441 ? -6.77 -33.469 -3.614 1 85.58 441 LYS A O 1
ATOM 3608 N N . ILE A 1 442 ? -6.271 -35.671 -3.647 1 83.43 442 ILE A N 1
ATOM 3609 C CA . ILE A 1 442 ? -6.52 -35.853 -2.221 1 83.43 442 ILE A CA 1
ATOM 3610 C C . ILE A 1 442 ? -5.467 -35.097 -1.414 1 83.43 442 ILE A C 1
ATOM 3612 O O . ILE A 1 442 ? -5.795 -34.409 -0.444 1 83.43 442 ILE A O 1
ATOM 3616 N N . SER A 1 443 ? -4.269 -35.233 -1.864 1 78.66 443 SER A N 1
ATOM 3617 C CA . SER A 1 443 ? -3.185 -34.543 -1.172 1 78.66 443 SER A CA 1
ATOM 3618 C C . SER A 1 443 ? -3.355 -33.03 -1.247 1 78.66 443 SER A C 1
ATOM 3620 O O . SER A 1 443 ? -3.137 -32.325 -0.26 1 78.66 443 SER A O 1
ATOM 3622 N N . ASP A 1 444 ? -3.711 -32.59 -2.434 1 79.55 444 ASP A N 1
ATOM 3623 C CA . ASP A 1 444 ? -3.947 -31.16 -2.607 1 79.55 444 ASP A CA 1
ATOM 3624 C C . ASP A 1 444 ? -5.061 -30.671 -1.684 1 79.55 444 ASP A C 1
ATOM 3626 O O . ASP A 1 444 ? -4.97 -29.581 -1.116 1 79.55 444 ASP A O 1
ATOM 3630 N N . SER A 1 445 ? -6.12 -31.443 -1.594 1 82.58 445 SER A N 1
ATOM 3631 C CA . SER A 1 445 ? -7.256 -31.101 -0.745 1 82.58 445 SER A CA 1
ATOM 3632 C C . SER A 1 445 ? -6.85 -31.04 0.724 1 82.58 445 SER A C 1
ATOM 3634 O O . SER A 1 445 ? -7.227 -30.11 1.439 1 82.58 445 SER A O 1
ATOM 3636 N N . LEU A 1 446 ? -6.025 -31.83 1.093 1 75.62 446 LEU A N 1
ATOM 3637 C CA . LEU A 1 446 ? -5.637 -31.88 2.498 1 75.62 446 LEU A CA 1
ATOM 3638 C C . LEU A 1 446 ? -4.617 -30.793 2.819 1 75.62 446 LEU A C 1
ATOM 3640 O O . LEU A 1 446 ? -4.514 -30.352 3.966 1 75.62 446 LEU A O 1
ATOM 3644 N N . SER A 1 447 ? -3.893 -30.38 1.77 1 73.34 447 SER A N 1
ATOM 3645 C CA . SER A 1 447 ? -2.885 -29.344 1.973 1 73.34 447 SER A CA 1
ATOM 3646 C C . SER A 1 447 ? -3.502 -27.951 1.907 1 73.34 447 SER A C 1
ATOM 3648 O O . SER A 1 447 ? -2.797 -26.948 2.03 1 73.34 447 SER A O 1
ATOM 3650 N N . PHE A 1 448 ? -4.728 -27.896 1.623 1 75.96 448 PHE A N 1
ATOM 3651 C CA . PHE A 1 448 ? -5.414 -26.622 1.449 1 75.96 448 PHE A CA 1
ATOM 3652 C C . PHE A 1 448 ? -5.26 -25.75 2.69 1 75.96 448 PHE A C 1
ATOM 3654 O O . PHE A 1 448 ? -4.987 -24.553 2.584 1 75.96 448 PHE A O 1
ATOM 3661 N N . LEU A 1 449 ? -5.473 -26.276 3.887 1 67.29 449 LEU A N 1
ATOM 3662 C CA . LEU A 1 449 ? -5.418 -25.497 5.119 1 67.29 449 LEU A CA 1
ATOM 3663 C C . LEU A 1 449 ? -4.014 -24.951 5.355 1 67.29 449 LEU A C 1
ATOM 3665 O O . LEU A 1 449 ? -3.852 -23.8 5.766 1 67.29 449 LEU A O 1
ATOM 3669 N N . VAL A 1 450 ? -3.104 -25.795 4.984 1 65.31 450 VAL A N 1
ATOM 3670 C CA . VAL A 1 450 ? -1.72 -25.387 5.199 1 65.31 450 VAL A CA 1
ATOM 3671 C C . VAL A 1 450 ? -1.33 -24.323 4.175 1 65.31 450 VAL A C 1
ATOM 3673 O O . VAL A 1 450 ? -0.636 -23.359 4.506 1 65.31 450 VAL A O 1
ATOM 3676 N N . ASP A 1 451 ? -1.848 -24.485 3.008 1 68.03 451 ASP A N 1
ATOM 3677 C CA . ASP A 1 451 ? -1.49 -23.589 1.913 1 68.03 451 ASP A CA 1
ATOM 3678 C C . ASP A 1 451 ? -2.14 -22.219 2.091 1 68.03 451 ASP A C 1
ATOM 3680 O O . ASP A 1 451 ? -1.647 -21.219 1.564 1 68.03 451 ASP A O 1
ATOM 3684 N N . ASN A 1 452 ? -3.226 -22.197 2.851 1 72.19 452 ASN A N 1
ATOM 3685 C CA . ASN A 1 452 ? -3.968 -20.948 2.989 1 72.19 452 ASN A CA 1
ATOM 3686 C C . ASN A 1 452 ? -3.852 -20.38 4.4 1 72.19 452 ASN A C 1
ATOM 3688 O O . ASN A 1 452 ? -4.626 -19.502 4.786 1 72.19 452 ASN A O 1
ATOM 3692 N N . TYR A 1 453 ? -2.91 -20.868 5.149 1 66.79 453 TYR A N 1
ATOM 3693 C CA . TYR A 1 453 ? -2.787 -20.422 6.533 1 66.79 453 TYR A CA 1
ATOM 3694 C C . TYR A 1 453 ? -2.484 -18.93 6.6 1 66.79 453 TYR A C 1
ATOM 3696 O O . TYR A 1 453 ? -3.082 -18.204 7.397 1 66.79 453 TYR A O 1
ATOM 3704 N N . SER A 1 454 ? -1.532 -18.517 5.845 1 63.46 454 SER A N 1
ATOM 3705 C CA . SER A 1 454 ? -1.177 -17.101 5.831 1 63.46 454 SER A CA 1
ATOM 3706 C C . SER A 1 454 ? -2.356 -16.239 5.394 1 63.46 454 SER A C 1
ATOM 3708 O O . SER A 1 454 ? -2.616 -15.189 5.984 1 63.46 454 SER A O 1
ATOM 3710 N N . ARG A 1 455 ? -3.012 -16.7 4.403 1 73.07 455 ARG A N 1
ATOM 3711 C CA . ARG A 1 455 ? -4.186 -15.986 3.91 1 73.07 455 ARG A CA 1
ATOM 3712 C C . ARG A 1 455 ? -5.273 -15.917 4.978 1 73.07 455 ARG A C 1
ATOM 3714 O O . ARG A 1 455 ? -5.968 -14.906 5.099 1 73.07 455 ARG A O 1
ATOM 3721 N N . LEU A 1 456 ? -5.431 -17.011 5.767 1 74.83 456 LEU A N 1
ATOM 3722 C CA . LEU A 1 456 ? -6.443 -17.054 6.817 1 74.83 456 LEU A CA 1
ATOM 3723 C C . LEU A 1 456 ? -6.12 -16.054 7.923 1 74.83 456 LEU A C 1
ATOM 3725 O O . LEU A 1 456 ? -7.023 -15.429 8.483 1 74.83 456 LEU A O 1
ATOM 3729 N N . SER A 1 457 ? -4.875 -15.886 8.242 1 69.99 457 SER A N 1
ATOM 3730 C CA . SER A 1 457 ? -4.463 -14.941 9.273 1 69.99 457 SER A CA 1
ATOM 3731 C C . SER A 1 457 ? -4.745 -13.503 8.85 1 69.99 457 SER A C 1
ATOM 3733 O O . SER A 1 457 ? -5.241 -12.702 9.645 1 69.99 457 SER A O 1
ATOM 3735 N N . VAL A 1 458 ? -4.387 -13.281 7.604 1 72.14 458 VAL A N 1
ATOM 3736 C CA . VAL A 1 458 ? -4.646 -11.947 7.072 1 72.14 458 VAL A CA 1
ATOM 3737 C C . VAL A 1 458 ? -6.151 -11.691 7.028 1 72.14 458 VAL A C 1
ATOM 3739 O O . VAL A 1 458 ? -6.608 -10.584 7.322 1 72.14 458 VAL A O 1
ATOM 3742 N N . TYR A 1 459 ? -6.909 -12.709 6.642 1 84.07 459 TYR A N 1
ATOM 3743 C CA . TYR A 1 459 ? -8.363 -12.603 6.587 1 84.07 459 TYR A CA 1
ATOM 3744 C C . TYR A 1 459 ? -8.942 -12.321 7.969 1 84.07 459 TYR A C 1
ATOM 3746 O O . TYR A 1 459 ? -9.86 -11.51 8.11 1 84.07 459 TYR A O 1
ATOM 3754 N N . ARG A 1 460 ? -8.453 -12.956 8.902 1 80.02 460 ARG A N 1
ATOM 3755 C CA . ARG A 1 460 ? -8.923 -12.723 10.264 1 80.02 460 ARG A CA 1
ATOM 3756 C C . ARG A 1 460 ? -8.661 -11.284 10.694 1 80.02 460 ARG A C 1
ATOM 3758 O O . ARG A 1 460 ? -9.526 -10.643 11.296 1 80.02 460 ARG A O 1
ATOM 3765 N N . ALA A 1 461 ? -7.506 -10.861 10.442 1 74.85 461 ALA A N 1
ATOM 3766 C CA . ALA A 1 461 ? -7.17 -9.484 10.792 1 74.85 461 ALA A CA 1
ATOM 3767 C C . ALA A 1 461 ? -8.11 -8.498 10.104 1 74.85 461 ALA A C 1
ATOM 3769 O O . ALA A 1 461 ? -8.558 -7.526 10.717 1 74.85 461 ALA A O 1
ATOM 3770 N N . THR A 1 462 ? -8.381 -8.788 8.859 1 84.93 462 THR A N 1
ATOM 3771 C CA . THR A 1 462 ? -9.271 -7.926 8.089 1 84.93 462 THR A CA 1
ATOM 3772 C C . THR A 1 462 ? -10.668 -7.906 8.702 1 84.93 462 THR A C 1
ATOM 3774 O O . THR A 1 462 ? -11.271 -6.841 8.85 1 84.93 462 THR A O 1
ATOM 3777 N N . VAL A 1 463 ? -11.151 -9.028 9.065 1 88.15 463 VAL A N 1
ATOM 3778 C CA . VAL A 1 463 ? -12.491 -9.144 9.631 1 88.15 463 VAL A CA 1
ATOM 3779 C C . VAL A 1 463 ? -12.546 -8.428 10.979 1 88.15 463 VAL A C 1
ATOM 3781 O O . VAL A 1 463 ? -13.508 -7.713 11.27 1 88.15 463 VAL A O 1
ATOM 3784 N N . ASP A 1 464 ? -11.558 -8.565 11.705 1 82.46 464 ASP A N 1
ATOM 3785 C CA . ASP A 1 464 ? -11.521 -7.92 13.014 1 82.46 464 ASP A CA 1
ATOM 3786 C C . ASP A 1 464 ? -11.47 -6.4 12.876 1 82.46 464 ASP A C 1
ATOM 3788 O O . ASP A 1 464 ? -12.159 -5.682 13.604 1 82.46 464 ASP A O 1
ATOM 3792 N N . ARG A 1 465 ? -10.66 -6.027 11.99 1 82.3 465 ARG A N 1
ATOM 3793 C CA . ARG A 1 465 ? -10.54 -4.589 11.776 1 82.3 465 ARG A CA 1
ATOM 3794 C C . ARG A 1 465 ? -11.869 -3.99 11.326 1 82.3 465 ARG A C 1
ATOM 3796 O O . ARG A 1 465 ? -12.28 -2.937 11.818 1 82.3 465 ARG A O 1
ATOM 3803 N N . LEU A 1 466 ? -12.476 -4.63 10.435 1 88.09 466 LEU A N 1
ATOM 3804 C CA . LEU A 1 466 ? -13.747 -4.127 9.924 1 88.09 466 LEU A CA 1
ATOM 3805 C C . LEU A 1 466 ? -14.83 -4.199 10.995 1 88.09 466 LEU A C 1
ATOM 3807 O O . LEU A 1 466 ? -15.671 -3.302 11.095 1 88.09 466 LEU A O 1
ATOM 3811 N N . HIS A 1 467 ? -14.797 -5.271 11.716 1 85.63 467 HIS A N 1
ATOM 3812 C CA . HIS A 1 467 ? -15.78 -5.436 12.781 1 85.63 467 HIS A CA 1
ATOM 3813 C C . HIS A 1 467 ? -15.623 -4.357 13.848 1 85.63 467 HIS A C 1
ATOM 3815 O O . HIS A 1 467 ? -16.612 -3.771 14.293 1 85.63 467 HIS A O 1
ATOM 3821 N N . ASN A 1 468 ? -14.43 -4.094 14.211 1 79.29 468 ASN A N 1
ATOM 3822 C CA . ASN A 1 468 ? -14.163 -3.069 15.214 1 79.29 468 ASN A CA 1
ATOM 3823 C C . ASN A 1 468 ? -14.477 -1.672 14.685 1 79.29 468 ASN A C 1
ATOM 3825 O O . ASN A 1 468 ? -14.954 -0.815 15.431 1 79.29 468 ASN A O 1
ATOM 3829 N N . PHE A 1 469 ? -14.115 -1.503 13.468 1 84.64 469 PHE A N 1
ATOM 3830 C CA . PHE A 1 469 ? -14.427 -0.226 12.836 1 84.64 469 PHE A CA 1
ATOM 3831 C C . PHE A 1 469 ? -15.93 0.026 12.838 1 84.64 469 PHE A C 1
ATOM 3833 O O . PHE A 1 469 ? -16.38 1.127 13.163 1 84.64 469 PHE A O 1
ATOM 3840 N N . ARG A 1 470 ? -16.619 -0.969 12.502 1 83.84 470 ARG A N 1
ATOM 3841 C CA . ARG A 1 470 ? -18.075 -0.874 12.507 1 83.84 470 ARG A CA 1
ATOM 3842 C C . ARG A 1 470 ? -18.602 -0.606 13.913 1 83.84 470 ARG A C 1
ATOM 3844 O O . ARG A 1 470 ? -19.452 0.265 14.107 1 83.84 470 ARG A O 1
ATOM 3851 N N . HIS A 1 471 ? -18.105 -1.292 14.818 1 77.55 471 HIS A N 1
ATOM 3852 C CA . HIS A 1 471 ? -18.551 -1.14 16.198 1 77.55 471 HIS A CA 1
ATOM 3853 C C . HIS A 1 471 ? -18.239 0.256 16.728 1 77.55 471 HIS A C 1
ATOM 3855 O O . HIS A 1 471 ? -19.063 0.861 17.416 1 77.55 471 HIS A O 1
ATOM 3861 N N . SER A 1 472 ? -17.123 0.753 16.393 1 76.7 472 SER A N 1
ATOM 3862 C CA . SER A 1 472 ? -16.736 2.088 16.838 1 76.7 472 SER A CA 1
ATOM 3863 C C . SER A 1 472 ? -17.62 3.158 16.206 1 76.7 472 SER A C 1
ATOM 3865 O O . SER A 1 472 ? -18.017 4.116 16.873 1 76.7 472 SER A O 1
ATOM 3867 N N . CYS A 1 473 ? -17.832 3.012 14.968 1 77.09 473 CYS A N 1
ATOM 3868 C CA . CYS A 1 473 ? -18.673 3.981 14.276 1 77.09 473 CYS A CA 1
ATOM 3869 C C . CYS A 1 473 ? -20.093 3.966 14.831 1 77.09 473 CYS A C 1
ATOM 3871 O O . CYS A 1 473 ? -20.701 5.021 15.019 1 77.09 473 CYS A O 1
ATOM 3873 N N . LEU A 1 474 ? -20.535 2.798 15.211 1 73.49 474 LEU A N 1
ATOM 3874 C CA . LEU A 1 474 ? -21.912 2.66 15.674 1 73.49 474 LEU A CA 1
ATOM 3875 C C . LEU A 1 474 ? -22.048 3.123 17.12 1 73.49 474 LEU A C 1
ATOM 3877 O O . LEU A 1 474 ? -23.093 3.648 17.513 1 73.49 474 LEU A O 1
ATOM 3881 N N . THR A 1 475 ? -21.065 2.882 17.878 1 67.58 475 THR A N 1
ATOM 3882 C CA . THR A 1 475 ? -21.094 3.352 19.258 1 67.58 475 THR A CA 1
ATOM 3883 C C . THR A 1 475 ? -21.211 4.873 19.309 1 67.58 475 THR A C 1
ATOM 3885 O O . THR A 1 475 ? -21.895 5.42 20.177 1 67.58 475 THR A O 1
ATOM 3888 N N . TYR A 1 476 ? -20.552 5.482 18.42 1 63.3 476 TYR A N 1
ATOM 3889 C CA . TYR A 1 476 ? -20.598 6.94 18.399 1 63.3 476 TYR A CA 1
ATOM 3890 C C . TYR A 1 476 ? -21.936 7.435 17.862 1 63.3 476 TYR A C 1
ATOM 3892 O O . TYR A 1 476 ? -22.396 8.519 18.228 1 63.3 476 TYR A O 1
ATOM 3900 N N . LEU A 1 477 ? -22.406 6.625 17.071 1 56.52 477 LEU A N 1
ATOM 3901 C CA . LEU A 1 477 ? -23.732 6.966 16.568 1 56.52 477 LEU A CA 1
ATOM 3902 C C . LEU A 1 477 ? -24.786 6.801 17.657 1 56.52 477 LEU A C 1
ATOM 3904 O O . LEU A 1 477 ? -25.719 7.602 17.75 1 56.52 477 LEU A O 1
ATOM 3908 N N . HIS A 1 478 ? -24.666 5.702 18.62 1 49.57 478 HIS A N 1
ATOM 3909 C CA . HIS A 1 478 ? -25.647 5.357 19.643 1 49.57 478 HIS A CA 1
ATOM 3910 C C . HIS A 1 478 ? -25.47 6.217 20.89 1 49.57 478 HIS A C 1
ATOM 3912 O O . HIS A 1 478 ? -26.418 6.413 21.653 1 49.57 478 HIS A O 1
ATOM 3918 N N . GLN A 1 479 ? -24.309 6.508 21.391 1 46.32 479 GLN A N 1
ATOM 3919 C CA . GLN A 1 479 ? -24.244 7.251 22.645 1 46.32 479 GLN A CA 1
ATOM 3920 C C . GLN A 1 479 ? -25.135 8.49 22.598 1 46.32 479 GLN A C 1
ATOM 3922 O O . GLN A 1 479 ? -25.462 9.065 23.637 1 46.32 479 GLN A O 1
ATOM 3927 N N . GLU A 1 480 ? -25.347 9.188 21.563 1 39.55 480 GLU A N 1
ATOM 3928 C CA . GLU A 1 480 ? -26.322 10.258 21.754 1 39.55 480 GLU A CA 1
ATOM 3929 C C . GLU A 1 480 ? -27.669 9.701 22.205 1 39.55 480 GLU A C 1
ATOM 3931 O O . GLU A 1 480 ? -28.32 10.273 23.083 1 39.55 480 GLU A O 1
ATOM 3936 N N . LYS A 1 481 ? -28.79 9.044 21.332 1 34.26 481 LYS A N 1
ATOM 3937 C CA . LYS A 1 481 ? -30.204 8.889 21.663 1 34.26 481 LYS A CA 1
ATOM 3938 C C . LYS A 1 481 ? -30.423 7.703 22.598 1 34.26 481 LYS A C 1
ATOM 3940 O O . LYS A 1 481 ? -30.017 6.581 22.291 1 34.26 481 LYS A O 1
ATOM 3945 N N . SER A 1 482 ? -30.67 7.742 23.825 1 32.54 482 SER A N 1
ATOM 3946 C CA . SER A 1 482 ? -31.383 6.844 24.728 1 32.54 482 SER A CA 1
ATOM 3947 C C . SER A 1 482 ? -32.33 5.926 23.962 1 32.54 482 SER A C 1
ATOM 3949 O O . SER A 1 482 ? -32.665 4.838 24.433 1 32.54 482 SER A O 1
ATOM 3951 N N . SER A 1 483 ? -33.441 6.523 23.117 1 31.34 483 SER A N 1
ATOM 3952 C CA . SER A 1 483 ? -34.535 5.736 22.559 1 31.34 483 SER A CA 1
ATOM 3953 C C . SER A 1 483 ? -34.045 4.823 21.44 1 31.34 483 SER A C 1
ATOM 3955 O O . SER A 1 483 ? -33.752 5.287 20.336 1 31.34 483 SER A O 1
ATOM 3957 N N . ARG A 1 484 ? -33.389 3.84 21.525 1 31.23 484 ARG A N 1
ATOM 3958 C CA . ARG A 1 484 ? -32.476 2.835 20.99 1 31.23 484 ARG A CA 1
ATOM 3959 C C . ARG A 1 484 ? -33.058 2.176 19.743 1 31.23 484 ARG A C 1
ATOM 3961 O O . ARG A 1 484 ? -32.325 1.855 18.805 1 31.23 484 ARG A O 1
ATOM 3968 N N . GLN A 1 485 ? -34.279 1.513 19.782 1 32.86 485 GLN A N 1
ATOM 3969 C CA . GLN A 1 485 ? -34.881 0.434 19.006 1 32.86 485 GLN A CA 1
ATOM 3970 C C . GLN A 1 485 ? -35.286 0.915 17.616 1 32.86 485 GLN A C 1
ATOM 3972 O O . GLN A 1 485 ? -35.265 0.143 16.655 1 32.86 485 GLN A O 1
ATOM 3977 N N . ALA A 1 486 ? -36.042 2.092 17.455 1 30.91 486 ALA A N 1
ATOM 3978 C CA . ALA A 1 486 ? -36.839 2.475 16.293 1 30.91 486 ALA A CA 1
ATOM 3979 C C . ALA A 1 486 ? -35.953 3.02 15.176 1 30.91 486 ALA A C 1
ATOM 3981 O O . ALA A 1 486 ? -36.223 2.794 13.995 1 30.91 486 ALA A O 1
ATOM 3982 N N . GLN A 1 487 ? -34.758 3.782 15.441 1 33.35 487 GLN A N 1
ATOM 3983 C CA . GLN A 1 487 ? -34.122 4.601 14.414 1 33.35 487 GLN A CA 1
ATOM 3984 C C . GLN A 1 487 ? -33.104 3.79 13.617 1 33.35 487 GLN A C 1
ATOM 3986 O O . GLN A 1 487 ? -32.628 4.238 12.571 1 33.35 487 GLN A O 1
ATOM 3991 N N . ASP A 1 488 ? -32.645 2.711 14.015 1 35.34 488 ASP A N 1
ATOM 3992 C CA . ASP A 1 488 ? -31.796 1.814 13.238 1 35.34 488 ASP A CA 1
ATOM 3993 C C . ASP A 1 488 ? -32.503 1.352 11.966 1 35.34 488 ASP A C 1
ATOM 3995 O O . ASP A 1 488 ? -31.887 1.273 10.9 1 35.34 488 ASP A O 1
ATOM 3999 N N . THR A 1 489 ? -33.857 1.184 12.08 1 35.59 489 THR A N 1
ATOM 4000 C CA . THR A 1 489 ? -34.699 0.783 10.959 1 35.59 489 THR A CA 1
ATOM 4001 C C . THR A 1 489 ? -34.743 1.877 9.897 1 35.59 489 THR A C 1
ATOM 4003 O O . THR A 1 489 ? -34.709 1.589 8.698 1 35.59 489 THR A O 1
ATOM 4006 N N . GLN A 1 490 ? -34.823 3.191 10.348 1 37.57 490 GLN A N 1
ATOM 4007 C CA . GLN A 1 490 ? -34.998 4.263 9.374 1 37.57 490 GLN A CA 1
ATOM 4008 C C . GLN A 1 490 ? -33.689 4.571 8.653 1 37.57 490 GLN A C 1
ATOM 4010 O O . GLN A 1 490 ? -33.687 4.864 7.456 1 37.57 490 GLN A O 1
ATOM 4015 N N . LEU A 1 491 ? -32.537 4.58 9.328 1 36.87 491 LEU A N 1
ATOM 4016 C CA . LEU A 1 491 ? -31.292 4.828 8.608 1 36.87 491 LEU A CA 1
ATOM 4017 C C . LEU A 1 491 ? -31.051 3.755 7.552 1 36.87 491 LEU A C 1
ATOM 4019 O O . LEU A 1 491 ? -30.645 4.063 6.43 1 36.87 491 LEU A O 1
ATOM 4023 N N . ILE A 1 492 ? -31.282 2.526 7.856 1 38.16 492 ILE A N 1
ATOM 4024 C CA . ILE A 1 492 ? -31.249 1.477 6.842 1 38.16 492 ILE A CA 1
ATOM 4025 C C . ILE A 1 492 ? -32.218 1.821 5.713 1 38.16 492 ILE A C 1
ATOM 4027 O O . ILE A 1 492 ? -31.91 1.611 4.537 1 38.16 492 ILE A O 1
ATOM 4031 N N . GLN A 1 493 ? -33.377 2.394 6.105 1 38.06 493 GLN A N 1
ATOM 4032 C CA . GLN A 1 493 ? -34.33 2.794 5.075 1 38.06 493 GLN A CA 1
ATOM 4033 C C . GLN A 1 493 ? -33.786 3.95 4.241 1 38.06 493 GLN A C 1
ATOM 4035 O O . GLN A 1 493 ? -33.964 3.98 3.021 1 38.06 493 GLN A O 1
ATOM 4040 N N . THR A 1 494 ? -33.242 4.986 4.908 1 37.7 494 THR A N 1
ATOM 4041 C CA . THR A 1 494 ? -32.747 6.108 4.117 1 37.7 494 THR A CA 1
ATOM 4042 C C . THR A 1 494 ? -31.515 5.701 3.314 1 37.7 494 THR A C 1
ATOM 4044 O O . THR A 1 494 ? -31.356 6.11 2.162 1 37.7 494 THR A O 1
ATOM 4047 N N . LEU A 1 495 ? -30.566 5.006 3.916 1 38.54 495 LEU A N 1
ATOM 4048 C CA . LEU A 1 495 ? -29.479 4.507 3.081 1 38.54 495 LEU A CA 1
ATOM 4049 C C . LEU A 1 495 ? -30.008 3.561 2.008 1 38.54 495 LEU A C 1
ATOM 4051 O O . LEU A 1 495 ? -29.445 3.48 0.914 1 38.54 495 LEU A O 1
ATOM 4055 N N . ALA A 1 496 ? -31.099 2.78 2.338 1 37.11 496 ALA A N 1
ATOM 4056 C CA . ALA A 1 496 ? -31.827 2.073 1.287 1 37.11 496 ALA A CA 1
ATOM 4057 C C . ALA A 1 496 ? -32.286 3.034 0.195 1 37.11 496 ALA A C 1
ATOM 4059 O O . ALA A 1 496 ? -32.286 2.686 -0.988 1 37.11 496 ALA A O 1
ATOM 4060 N N . LEU A 1 497 ? -32.936 4.159 0.67 1 34 497 LEU A N 1
ATOM 4061 C CA . LEU A 1 497 ? -33.37 5.114 -0.342 1 34 497 LEU A CA 1
ATOM 4062 C C . LEU A 1 497 ? -32.188 5.602 -1.173 1 34 497 LEU A C 1
ATOM 4064 O O . LEU A 1 497 ? -32.359 6.018 -2.321 1 34 497 LEU A O 1
ATOM 4068 N N . LEU A 1 498 ? -31.047 5.901 -0.517 1 34.57 498 LEU A N 1
ATOM 4069 C CA . LEU A 1 498 ? -29.926 6.383 -1.316 1 34.57 498 LEU A CA 1
ATOM 4070 C C . LEU A 1 498 ? -29.349 5.262 -2.174 1 34.57 498 LEU A C 1
ATOM 4072 O O . LEU A 1 498 ? -28.308 5.435 -2.812 1 34.57 498 LEU A O 1
ATOM 4076 N N . GLY A 1 499 ? -30.361 3.984 -2.613 1 33.36 499 GLY A N 1
ATOM 4077 C CA . GLY A 1 499 ? -30.304 2.837 -3.505 1 33.36 499 GLY A CA 1
ATOM 4078 C C . GLY A 1 499 ? -29.9 1.554 -2.802 1 33.36 499 GLY A C 1
ATOM 4079 O O . GLY A 1 499 ? -29.516 0.579 -3.451 1 33.36 499 GLY A O 1
ATOM 4080 N N . LEU A 1 500 ? -29.656 1.462 -1.437 1 32.75 500 LEU A N 1
ATOM 4081 C CA . LEU A 1 500 ? -29.641 0.166 -0.767 1 32.75 500 LEU A CA 1
ATOM 4082 C C . LEU A 1 500 ? -31.06 -0.334 -0.518 1 32.75 500 LEU A C 1
ATOM 4084 O O . LEU A 1 500 ? -31.935 0.44 -0.124 1 32.75 500 LEU A O 1
ATOM 4088 N N . PRO A 1 501 ? -31.611 -1.507 -1.078 1 28.37 501 PRO A N 1
ATOM 4089 C CA . PRO A 1 501 ? -33.01 -1.909 -0.913 1 28.37 501 PRO A CA 1
ATOM 4090 C C . PRO A 1 501 ? -33.46 -1.894 0.546 1 28.37 501 PRO A C 1
ATOM 4092 O O . PRO A 1 501 ? -32.631 -2.008 1.453 1 28.37 501 PRO A O 1
ATOM 4095 N N . PRO A 1 502 ? -34.816 -1.674 0.993 1 29.96 502 PRO A N 1
ATOM 4096 C CA . PRO A 1 502 ? -35.554 -1.54 2.251 1 29.96 502 PRO A CA 1
ATOM 4097 C C . PRO A 1 502 ? -35.289 -2.693 3.216 1 29.96 502 PRO A C 1
ATOM 4099 O O . PRO A 1 502 ? -35.451 -2.538 4.429 1 29.96 502 PRO A O 1
ATOM 4102 N N . GLY A 1 503 ? -35.506 -4.093 2.852 1 28.79 503 GLY A N 1
ATOM 4103 C CA . GLY A 1 503 ? -35.695 -5.236 3.732 1 28.79 503 GLY A CA 1
ATOM 4104 C C . GLY A 1 503 ? -34.474 -5.544 4.578 1 28.79 503 GLY A C 1
ATOM 4105 O O . GLY A 1 503 ? -34.415 -6.585 5.236 1 28.79 503 GLY A O 1
ATOM 4106 N N . TRP A 1 504 ? -33.509 -4.958 4.396 1 26.87 504 TRP A N 1
ATOM 4107 C CA . TRP A 1 504 ? -32.283 -5.556 4.913 1 26.87 504 TRP A CA 1
ATOM 4108 C C . TRP A 1 504 ? -32.257 -5.516 6.437 1 26.87 504 TRP A C 1
ATOM 4110 O O . TRP A 1 504 ? -31.294 -5.968 7.061 1 26.87 504 TRP A O 1
ATOM 4120 N N . PRO A 1 505 ? -33.127 -4.718 7.127 1 31.18 505 PRO A N 1
ATOM 4121 C CA . PRO A 1 505 ? -32.952 -4.704 8.581 1 31.18 505 PRO A CA 1
ATOM 4122 C C . PRO A 1 505 ? -33.483 -5.97 9.251 1 31.18 505 PRO A C 1
ATOM 4124 O O . PRO A 1 505 ? -33.218 -6.205 10.433 1 31.18 505 PRO A O 1
ATOM 4127 N N . LYS A 1 506 ? -34.654 -6.417 8.87 1 29.35 506 LYS A N 1
ATOM 4128 C CA . LYS A 1 506 ? -35.202 -7.282 9.911 1 29.35 506 LYS A CA 1
ATOM 4129 C C . LYS A 1 506 ? -34.172 -8.311 10.37 1 29.35 506 LYS A C 1
ATOM 4131 O O . LYS A 1 506 ? -34.134 -8.676 11.547 1 29.35 506 LYS A O 1
ATOM 4136 N N . ARG A 1 507 ? -33.804 -9.084 9.478 1 25.53 507 ARG A N 1
ATOM 4137 C CA . ARG A 1 507 ? -33.168 -10.317 9.929 1 25.53 507 ARG A CA 1
ATOM 4138 C C . ARG A 1 507 ? -31.742 -10.057 10.403 1 25.53 507 ARG A C 1
ATOM 4140 O O . ARG A 1 507 ? -30.991 -10.996 10.673 1 25.53 507 ARG A O 1
ATOM 4147 N N . LEU A 1 508 ? -31.066 -8.918 10.002 1 26.32 508 LEU A N 1
ATOM 4148 C CA . LEU A 1 508 ? -29.828 -9.016 10.767 1 26.32 508 LEU A CA 1
ATOM 4149 C C . LEU A 1 508 ? -30.116 -9.053 12.264 1 26.32 508 LEU A C 1
ATOM 4151 O O . LEU A 1 508 ? -31.127 -8.513 12.72 1 26.32 508 LEU A O 1
ATOM 4155 N N . GLY A 1 509 ? -29.914 -10.061 13.009 1 24.55 509 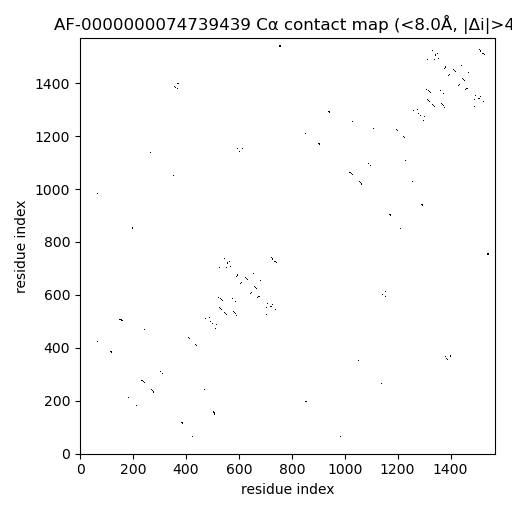GLY A N 1
ATOM 4156 C CA . GLY A 1 509 ? -30.25 -10.152 14.421 1 24.55 509 GLY A CA 1
ATOM 4157 C C . GLY A 1 509 ? -30.355 -8.799 15.098 1 24.55 509 GLY A C 1
ATOM 4158 O O . GLY A 1 509 ? -29.967 -7.78 14.523 1 24.55 509 GLY A O 1
ATOM 4159 N N . GLY A 1 510 ? -31.17 -8.619 16.298 1 24.47 510 GLY A N 1
ATOM 4160 C CA . GLY A 1 510 ? -31.646 -7.626 17.247 1 24.47 510 GLY A CA 1
ATOM 4161 C C . GLY A 1 510 ? -30.688 -6.463 17.424 1 24.47 510 GLY A C 1
ATOM 4162 O O . GLY A 1 510 ? -31.114 -5.309 17.507 1 24.47 510 GLY A O 1
ATOM 4163 N N . ALA A 1 511 ? -29.576 -6.69 17.957 1 24.04 511 ALA A N 1
ATOM 4164 C CA . ALA A 1 511 ? -29.084 -5.625 18.827 1 24.04 511 ALA A CA 1
ATOM 4165 C C . ALA A 1 511 ? -28.766 -4.366 18.025 1 24.04 511 ALA A C 1
ATOM 4167 O O . ALA A 1 511 ? -28.901 -3.25 18.532 1 24.04 511 ALA A O 1
ATOM 4168 N N . ASP A 1 512 ? -27.899 -4.441 17.066 1 25.25 512 ASP A N 1
ATOM 4169 C CA . ASP A 1 512 ? -27.032 -3.284 16.867 1 25.25 512 ASP A CA 1
ATOM 4170 C C . ASP A 1 512 ? -27.657 -2.29 15.892 1 25.25 512 ASP A C 1
ATOM 4172 O O . ASP A 1 512 ? -27.446 -2.383 14.681 1 25.25 512 ASP A O 1
ATOM 4176 N N . ALA A 1 513 ? -28.922 -2.119 15.905 1 27.4 513 ALA A N 1
ATOM 4177 C CA . ALA A 1 513 ? -29.766 -1.244 15.097 1 27.4 513 ALA A CA 1
ATOM 4178 C C . ALA A 1 513 ? -29.208 0.176 15.062 1 27.4 513 ALA A C 1
ATOM 4180 O O . ALA A 1 513 ? -28.99 0.79 16.109 1 27.4 513 ALA A O 1
ATOM 4181 N N . PRO A 1 514 ? -28.407 0.444 14.164 1 27.49 514 PRO A N 1
ATOM 4182 C CA . PRO A 1 514 ? -27.874 1.788 14.399 1 27.49 514 PRO A CA 1
ATOM 4183 C C . PRO A 1 514 ? -28.969 2.847 14.505 1 27.49 514 PRO A C 1
ATOM 4185 O O . PRO A 1 514 ? -30.052 2.679 13.939 1 27.49 514 PRO A O 1
ATOM 4188 N N . PRO A 1 515 ? -29.013 3.663 15.476 1 25.97 515 PRO A N 1
ATOM 4189 C CA . PRO A 1 515 ? -30.067 4.642 15.75 1 25.97 515 PRO A CA 1
ATOM 4190 C C . PRO A 1 515 ? -30.383 5.524 14.544 1 25.97 515 PRO A C 1
ATOM 4192 O O . PRO A 1 515 ? -29.549 5.668 13.646 1 25.97 515 PRO A O 1
ATOM 4195 N N . ALA A 1 516 ? -31.584 5.713 14.192 1 25.9 516 ALA A N 1
ATOM 4196 C CA . ALA A 1 516 ? -32.213 6.648 13.263 1 25.9 516 ALA A CA 1
ATOM 4197 C C . ALA A 1 516 ? -31.46 7.975 13.225 1 25.9 516 ALA A C 1
ATOM 4199 O O . ALA A 1 516 ? -30.971 8.447 14.254 1 25.9 516 ALA A O 1
ATOM 4200 N N . PRO A 1 517 ? -30.772 8.281 12.14 1 25.92 517 PRO A N 1
ATOM 4201 C CA . PRO A 1 517 ? -30.3 9.66 12.282 1 25.92 517 PRO A CA 1
ATOM 4202 C C . PRO A 1 517 ? -31.345 10.579 12.91 1 25.92 517 PRO A C 1
ATOM 4204 O O . PRO A 1 517 ? -32.543 10.418 12.663 1 25.92 517 PRO A O 1
ATOM 4207 N N . ALA A 1 518 ? -31.385 10.844 14.116 1 26.37 518 ALA A N 1
ATOM 4208 C CA . ALA A 1 518 ? -32.242 11.903 14.644 1 26.37 518 ALA A CA 1
ATOM 4209 C C . ALA A 1 518 ? -32.438 13.014 13.617 1 26.37 518 ALA A C 1
ATOM 4211 O O . ALA A 1 518 ? -31.483 13.438 12.962 1 26.37 518 ALA A O 1
ATOM 4212 N N . ALA A 1 519 ? -33.529 12.87 12.766 1 26.33 519 ALA A N 1
ATOM 4213 C CA . ALA A 1 519 ? -33.967 14.101 12.114 1 26.33 519 ALA A CA 1
ATOM 4214 C C . ALA A 1 519 ? -33.409 15.328 12.829 1 26.33 519 ALA A C 1
ATOM 4216 O O . ALA A 1 519 ? -33.549 15.462 14.047 1 26.33 519 ALA A O 1
ATOM 4217 N N . LEU A 1 520 ? -32.227 15.643 12.362 1 29.06 520 LEU A N 1
ATOM 4218 C CA . LEU A 1 520 ? -32.031 16.98 12.911 1 29.06 520 LEU A CA 1
ATOM 4219 C C . LEU A 1 520 ? -33.367 17.689 13.107 1 29.06 520 LEU A C 1
ATOM 4221 O O . LEU A 1 520 ? -34.27 17.559 12.277 1 29.06 520 LEU A O 1
ATOM 4225 N N . PRO A 1 521 ? -33.895 17.679 14.252 1 26.63 521 PRO A N 1
ATOM 4226 C CA . PRO A 1 521 ? -35.151 18.429 14.338 1 26.63 521 PRO A CA 1
ATOM 4227 C C . PRO A 1 521 ? -35.276 19.496 13.253 1 26.63 521 PRO A C 1
ATOM 4229 O O . PRO A 1 521 ? -34.265 20.001 12.758 1 26.63 521 PRO A O 1
ATOM 4232 N N . ALA A 1 522 ? -36.336 19.425 12.348 1 28.07 522 ALA A N 1
ATOM 4233 C CA . ALA A 1 522 ? -36.855 20.428 11.422 1 28.07 522 ALA A CA 1
ATOM 4234 C C . ALA A 1 522 ? -36.336 21.819 11.772 1 28.07 522 ALA A C 1
ATOM 4236 O O . ALA A 1 522 ? -35.96 22.078 12.918 1 28.07 522 ALA A O 1
ATOM 4237 N N . SER A 1 523 ? -36.09 22.567 10.667 1 30.99 523 SER A N 1
ATOM 4238 C CA . SER A 1 523 ? -35.844 23.987 10.437 1 30.99 523 SER A CA 1
ATOM 4239 C C . SER A 1 523 ? -36.63 24.85 11.418 1 30.99 523 SER A C 1
ATOM 4241 O O . SER A 1 523 ? -37.799 25.161 11.18 1 30.99 523 SER A O 1
ATOM 4243 N N . ALA A 1 524 ? -37.095 24.373 12.46 1 31.29 524 ALA A N 1
ATOM 4244 C CA . ALA A 1 524 ? -37.828 25.528 12.972 1 31.29 524 ALA A CA 1
ATOM 4245 C C . ALA A 1 524 ? -37.049 26.82 12.738 1 31.29 524 ALA A C 1
ATOM 4247 O O . ALA A 1 524 ? -35.907 26.953 13.184 1 31.29 524 ALA A O 1
ATOM 4248 N N . ALA A 1 525 ? -37.197 27.365 11.534 1 36.39 525 ALA A N 1
ATOM 4249 C CA . ALA A 1 525 ? -36.871 28.656 10.934 1 36.39 525 ALA A CA 1
ATOM 4250 C C . ALA A 1 525 ? -36.322 29.623 11.979 1 36.39 525 ALA A C 1
ATOM 4252 O O . ALA A 1 525 ? -35.539 30.519 11.655 1 36.39 525 ALA A O 1
ATOM 4253 N N . SER A 1 526 ? -37.194 30.018 12.948 1 41.69 526 SER A N 1
ATOM 4254 C CA . SER A 1 526 ? -36.993 31.194 13.788 1 41.69 526 SER A CA 1
ATOM 4255 C C . SER A 1 526 ? -35.917 30.944 14.84 1 41.69 526 SER A C 1
ATOM 4257 O O . SER A 1 526 ? -35.835 29.851 15.405 1 41.69 526 SER A O 1
ATOM 4259 N N . GLY A 1 527 ? -34.543 31.361 14.606 1 54.22 527 GLY A N 1
ATOM 4260 C CA . GLY A 1 527 ? -33.396 31.486 15.491 1 54.22 527 GLY A CA 1
ATOM 4261 C C . GLY A 1 527 ? -33.753 31.329 16.957 1 54.22 527 GLY A C 1
ATOM 4262 O O . GLY A 1 527 ? -34.029 32.315 17.644 1 54.22 527 GLY A O 1
ATOM 4263 N N . GLY A 1 528 ? -34.221 30.074 17.371 1 66.29 528 GLY A N 1
ATOM 4264 C CA . GLY A 1 528 ? -34.495 29.976 18.796 1 66.29 528 GLY A CA 1
ATOM 4265 C C . GLY A 1 528 ? -33.255 30.138 19.655 1 66.29 528 GLY A C 1
ATOM 4266 O O . GLY A 1 528 ? -32.152 30.316 19.134 1 66.29 528 GLY A O 1
ATOM 4267 N N . PRO A 1 529 ? -33.498 30.275 20.943 1 76.42 529 PRO A N 1
ATOM 4268 C CA . PRO A 1 529 ? -32.385 30.445 21.881 1 76.42 529 PRO A CA 1
ATOM 4269 C C . PRO A 1 529 ? -31.455 29.234 21.919 1 76.42 529 PRO A C 1
ATOM 4271 O O . PRO A 1 529 ? -31.89 28.109 21.658 1 76.42 529 PRO A O 1
ATOM 4274 N N . LEU A 1 530 ? -30.243 29.427 21.89 1 82.68 530 LEU A N 1
ATOM 4275 C CA . LEU A 1 530 ? -29.235 28.382 22.031 1 82.68 530 LEU A CA 1
ATOM 4276 C C . LEU A 1 530 ? -28.883 28.161 23.499 1 82.68 530 LEU A C 1
ATOM 4278 O O . LEU A 1 530 ? -28.612 29.118 24.227 1 82.68 530 LEU A O 1
ATOM 4282 N N . GLN A 1 531 ? -29.103 26.914 23.983 1 82.22 531 GLN A N 1
ATOM 4283 C CA . GLN A 1 531 ? -28.809 26.598 25.377 1 82.22 531 GLN A CA 1
ATOM 4284 C C . GLN A 1 531 ? -27.801 25.458 25.482 1 82.22 531 GLN A C 1
ATOM 4286 O O . GLN A 1 531 ? -27.86 24.497 24.712 1 82.22 531 GLN A O 1
ATOM 4291 N N . LEU A 1 532 ? -26.77 25.706 26.249 1 85.77 532 LEU A N 1
ATOM 4292 C CA . LEU A 1 532 ? -25.796 24.663 26.553 1 85.77 532 LEU A CA 1
ATOM 4293 C C . LEU A 1 532 ? -25.618 24.508 28.06 1 85.77 532 LEU A C 1
ATOM 4295 O O . LEU A 1 532 ? -25.194 25.447 28.739 1 85.77 532 LEU A O 1
ATOM 4299 N N . GLU A 1 533 ? -26.136 23.435 28.581 1 85.75 533 GLU A N 1
ATOM 4300 C CA . GLU A 1 533 ? -25.899 23.048 29.968 1 85.75 533 GLU A CA 1
ATOM 4301 C C . GLU A 1 533 ? -25.254 21.668 30.054 1 85.75 533 GLU A C 1
ATOM 4303 O O . GLU A 1 533 ? -25.925 20.651 29.866 1 85.75 533 GLU A O 1
ATOM 4308 N N . ALA A 1 534 ? -24.007 21.741 30.297 1 86.06 534 ALA A N 1
ATOM 4309 C CA . ALA A 1 534 ? -23.308 20.459 30.337 1 86.06 534 ALA A CA 1
ATOM 4310 C C . ALA A 1 534 ? -21.921 20.61 30.956 1 86.06 534 ALA A C 1
ATOM 4312 O O . ALA A 1 534 ? -21.359 21.707 30.974 1 86.06 534 ALA A O 1
ATOM 4313 N N . ALA A 1 535 ? -21.473 19.523 31.532 1 87.74 535 ALA A N 1
ATOM 4314 C CA . ALA A 1 535 ? -20.076 19.429 31.946 1 87.74 535 ALA A CA 1
ATOM 4315 C C . ALA A 1 535 ? -19.19 18.98 30.787 1 87.74 535 ALA A C 1
ATOM 4317 O O . ALA A 1 535 ? -19.361 17.88 30.257 1 87.74 535 ALA A O 1
ATOM 4318 N N . LEU A 1 536 ? -18.461 19.924 30.34 1 88.65 536 LEU A N 1
ATOM 4319 C CA . LEU A 1 536 ? -17.563 19.612 29.234 1 88.65 536 LEU A CA 1
ATOM 4320 C C . LEU A 1 536 ? -16.303 18.915 29.737 1 88.65 536 LEU A C 1
ATOM 4322 O O . LEU A 1 536 ? -15.633 19.414 30.644 1 88.65 536 LEU A O 1
ATOM 4326 N N . LEU A 1 537 ? -15.995 17.765 29.128 1 85.58 537 LEU A N 1
ATOM 4327 C CA . LEU A 1 537 ? -14.826 16.985 29.521 1 85.58 537 LEU A CA 1
ATOM 4328 C C . LEU A 1 537 ? -13.776 16.986 28.415 1 85.58 537 LEU A C 1
ATOM 4330 O O . LEU A 1 537 ? -14.106 17.166 27.24 1 85.58 537 LEU A O 1
ATOM 4334 N N . LEU A 1 538 ? -12.537 16.881 28.79 1 79.19 538 LEU A N 1
ATOM 4335 C CA . LEU A 1 538 ? -11.463 16.649 27.831 1 79.19 538 LEU A CA 1
ATOM 4336 C C . LEU A 1 538 ? -11.412 15.182 27.416 1 79.19 538 LEU A C 1
ATOM 4338 O O . LEU A 1 538 ? -11.982 14.322 28.09 1 79.19 538 LEU A O 1
ATOM 4342 N N . PRO A 1 539 ? -10.811 14.807 26.17 1 69.57 539 PRO A N 1
ATOM 4343 C CA . PRO A 1 539 ? -10.704 13.412 25.737 1 69.57 539 PRO A CA 1
ATOM 4344 C C . PRO A 1 539 ? -10.076 12.511 26.798 1 69.57 539 PRO A C 1
ATOM 4346 O O . PRO A 1 539 ? -10.359 11.311 26.842 1 69.57 539 PRO A O 1
ATOM 4349 N N . SER A 1 540 ? -9.022 12.504 27.394 1 64.3 540 SER A N 1
ATOM 4350 C CA . SER A 1 540 ? -8.387 11.767 28.481 1 64.3 540 SER A CA 1
ATOM 4351 C C . SER A 1 540 ? -9.397 11.398 29.563 1 64.3 540 SER A C 1
ATOM 4353 O O . SER A 1 540 ? -9.137 10.52 30.389 1 64.3 540 SER A O 1
ATOM 4355 N N . GLY A 1 541 ? -10.801 12.613 29.9 1 72.02 541 GLY A N 1
ATOM 4356 C CA . GLY A 1 541 ? -11.826 12.383 30.905 1 72.02 541 GLY A CA 1
ATOM 4357 C C . GLY A 1 541 ? -11.876 13.466 31.966 1 72.02 541 GLY A C 1
ATOM 4358 O O . GLY A 1 541 ? -12.812 13.515 32.767 1 72.02 541 GLY A O 1
ATOM 4359 N N . GLU A 1 542 ? -11.027 14.372 31.963 1 78.55 542 GLU A N 1
ATOM 4360 C CA . GLU A 1 542 ? -10.97 15.443 32.953 1 78.55 542 GLU A CA 1
ATOM 4361 C C . GLU A 1 542 ? -11.998 16.529 32.652 1 78.55 542 GLU A C 1
ATOM 4363 O O . GLU A 1 542 ? -12.263 16.835 31.487 1 78.55 542 GLU A O 1
ATOM 4368 N N . LEU A 1 543 ? -12.537 17.042 33.766 1 83.83 543 LEU A N 1
ATOM 4369 C CA . LEU A 1 543 ? -13.521 18.109 33.619 1 83.83 543 LEU A CA 1
ATOM 4370 C C . LEU A 1 543 ? -12.853 19.409 33.184 1 83.83 543 LEU A C 1
ATOM 4372 O O . LEU A 1 543 ? -11.885 19.853 33.806 1 83.83 543 LEU A O 1
ATOM 4376 N N . LEU A 1 544 ? -13.273 19.921 32.163 1 85.23 544 LEU A N 1
ATOM 4377 C CA . LEU A 1 544 ? -12.748 21.194 31.683 1 85.23 544 LEU A CA 1
ATOM 4378 C C . LEU A 1 544 ? -13.508 22.363 32.301 1 85.23 544 LEU A C 1
ATOM 4380 O O . LEU A 1 544 ? -12.907 23.234 32.935 1 85.23 544 LEU A O 1
ATOM 4384 N N . ILE A 1 545 ? -14.85 22.327 32.122 1 87.49 545 ILE A N 1
ATOM 4385 C CA . ILE A 1 545 ? -15.679 23.422 32.613 1 87.49 545 ILE A CA 1
ATOM 4386 C C . ILE A 1 545 ? -17.134 22.968 32.704 1 87.49 545 ILE A C 1
ATOM 4388 O O . ILE A 1 545 ? -17.596 22.176 31.879 1 87.49 545 ILE A O 1
ATOM 4392 N N . ASP A 1 546 ? -17.792 23.378 33.718 1 86.64 546 ASP A N 1
ATOM 4393 C CA . ASP A 1 546 ? -19.243 23.253 33.805 1 86.64 546 ASP A CA 1
ATOM 4394 C C . ASP A 1 546 ? -19.936 24.49 33.238 1 86.64 546 ASP A C 1
ATOM 4396 O O . ASP A 1 546 ? -19.817 25.584 33.794 1 86.64 546 ASP A O 1
ATOM 4400 N N . VAL A 1 547 ? -20.571 24.262 32.165 1 86.54 547 VAL A N 1
ATOM 4401 C CA . VAL A 1 547 ? -21.064 25.418 31.424 1 86.54 547 VAL A CA 1
ATOM 4402 C C . VAL A 1 547 ? -22.587 25.482 31.52 1 86.54 547 VAL A C 1
ATOM 4404 O O . VAL A 1 547 ? -23.267 24.461 31.396 1 86.54 547 VAL A O 1
ATOM 4407 N N . GLN A 1 548 ? -23.095 26.568 31.947 1 85.93 548 GLN A N 1
ATOM 4408 C CA . GLN A 1 548 ? -24.498 26.945 31.811 1 85.93 548 GLN A CA 1
ATOM 4409 C C . GLN A 1 548 ? -24.646 28.237 31.012 1 85.93 548 GLN A C 1
ATOM 4411 O O . GLN A 1 548 ? -24.52 29.332 31.564 1 85.93 548 GLN A O 1
ATOM 4416 N N . LEU A 1 549 ? -24.927 28.103 29.764 1 86.2 549 LEU A N 1
ATOM 4417 C CA . LEU A 1 549 ? -24.972 29.254 28.869 1 86.2 549 LEU A CA 1
ATOM 4418 C C . LEU A 1 549 ? -26.274 29.276 28.076 1 86.2 549 LEU A C 1
ATOM 4420 O O . LEU A 1 549 ? -26.675 28.26 27.504 1 86.2 549 LEU A O 1
ATOM 4424 N N . GLU A 1 550 ? -26.984 30.306 28.203 1 83.38 550 GLU A N 1
ATOM 4425 C CA . GLU A 1 550 ? -28.177 30.544 27.396 1 83.38 550 GLU A CA 1
ATOM 4426 C C . GLU A 1 550 ? -28.025 31.798 26.54 1 83.38 550 GLU A C 1
ATOM 4428 O O . GLU A 1 550 ? -27.777 32.886 27.063 1 83.38 550 GLU A O 1
ATOM 4433 N N . VAL A 1 551 ? -28.134 31.653 25.293 1 85.67 551 VAL A N 1
ATOM 4434 C CA . VAL A 1 551 ? -28.006 32.774 24.368 1 85.67 551 VAL A CA 1
ATOM 4435 C C . VAL A 1 551 ? -29.35 33.043 23.693 1 85.67 551 VAL A C 1
ATOM 4437 O O . VAL A 1 551 ? -29.92 32.154 23.056 1 85.67 551 VAL A O 1
ATOM 4440 N N . PRO A 1 552 ? -29.878 34.222 23.873 1 83.34 552 PRO A N 1
ATOM 4441 C CA . PRO A 1 552 ? -31.145 34.55 23.217 1 83.34 552 PRO A CA 1
ATOM 4442 C C . PRO A 1 552 ? -31.041 34.539 21.693 1 83.34 552 PRO A C 1
ATOM 4444 O O . PRO A 1 552 ? -29.949 34.708 21.145 1 83.34 552 PRO A O 1
ATOM 4447 N N . ALA A 1 553 ? -32.152 34.351 21.048 1 83.9 553 ALA A N 1
ATOM 4448 C CA . ALA A 1 553 ? -32.206 34.338 19.589 1 83.9 553 ALA A CA 1
ATOM 4449 C C . ALA A 1 553 ? -31.742 35.671 19.011 1 83.9 553 ALA A C 1
ATOM 4451 O O . ALA A 1 553 ? -32.084 36.734 19.533 1 83.9 553 ALA A O 1
ATOM 4452 N N . GLY A 1 554 ? -30.871 35.594 18.078 1 84.35 554 GLY A N 1
ATOM 4453 C CA . GLY A 1 554 ? -30.428 36.792 17.383 1 84.35 554 GLY A CA 1
ATOM 4454 C C . GLY A 1 554 ? -29.372 37.569 18.145 1 84.35 554 GLY A C 1
ATOM 4455 O O . GLY A 1 554 ? -29 38.675 17.748 1 84.35 554 GLY A O 1
ATOM 4456 N N . ALA A 1 555 ? -28.934 36.99 19.245 1 87.79 555 ALA A N 1
ATOM 4457 C CA . ALA A 1 555 ? -27.979 37.701 20.091 1 87.79 555 ALA A CA 1
ATOM 4458 C C . ALA A 1 555 ? -26.562 37.582 19.537 1 87.79 555 ALA A C 1
ATOM 4460 O O . ALA A 1 555 ? -26.244 36.624 18.829 1 87.79 555 ALA A O 1
ATOM 4461 N N . CYS A 1 556 ? -25.786 38.618 19.784 1 91.71 556 CYS A N 1
ATOM 4462 C CA . CYS A 1 556 ? -24.358 38.622 19.488 1 91.71 556 CYS A CA 1
ATOM 4463 C C . CYS A 1 556 ? -23.537 38.453 20.76 1 91.71 556 CYS A C 1
ATOM 4465 O O . CYS A 1 556 ? -23.498 39.352 21.603 1 91.71 556 CYS A O 1
ATOM 4467 N N . VAL A 1 557 ? -22.949 37.308 20.861 1 91.69 557 VAL A N 1
ATOM 4468 C CA . VAL A 1 557 ? -22.252 36.955 22.092 1 91.69 557 VAL A CA 1
ATOM 4469 C C . VAL A 1 557 ? -20.749 36.877 21.832 1 91.69 557 VAL A C 1
ATOM 4471 O O . VAL A 1 557 ? -20.318 36.372 20.792 1 91.69 557 VAL A O 1
ATOM 4474 N N . LEU A 1 558 ? -19.96 37.48 22.677 1 91.22 558 LEU A N 1
ATOM 4475 C CA . LEU A 1 558 ? -18.505 37.377 22.635 1 91.22 558 LEU A CA 1
ATOM 4476 C C . LEU A 1 558 ? -17.984 36.563 23.814 1 91.22 558 LEU A C 1
ATOM 4478 O O . LEU A 1 558 ? -18.282 36.874 24.969 1 91.22 558 LEU A O 1
ATOM 4482 N N . LEU A 1 559 ? -17.346 35.505 23.531 1 90.17 559 LEU A N 1
ATOM 4483 C CA . LEU A 1 559 ? -16.725 34.647 24.535 1 90.17 559 LEU A CA 1
ATOM 4484 C C . LEU A 1 559 ? -15.226 34.91 24.622 1 90.17 559 LEU A C 1
ATOM 4486 O O . LEU A 1 559 ? -14.497 34.699 23.65 1 90.17 559 LEU A O 1
ATOM 4490 N N . CYS A 1 560 ? -14.764 35.343 25.77 1 84.37 560 CYS A N 1
ATOM 4491 C CA . CYS A 1 560 ? -13.365 35.703 25.97 1 84.37 560 CYS A CA 1
ATOM 4492 C C . CYS A 1 560 ? -12.71 34.794 27.003 1 84.37 560 CYS A C 1
ATOM 4494 O O . CYS A 1 560 ? -13.401 34.137 27.785 1 84.37 560 CYS A O 1
ATOM 4496 N N . GLY A 1 561 ? -11.433 34.649 26.935 1 75.83 561 GLY A N 1
ATOM 4497 C CA . GLY A 1 561 ? -10.657 33.841 27.861 1 75.83 561 GLY A CA 1
ATOM 4498 C C . GLY A 1 561 ? -9.217 33.65 27.424 1 75.83 561 GLY A C 1
ATOM 4499 O O . GLY A 1 561 ? -8.868 33.934 26.276 1 75.83 561 GLY A O 1
ATOM 4500 N N . LYS A 1 562 ? -8.475 33.196 28.362 1 67.2 562 LYS A N 1
ATOM 4501 C CA . LYS A 1 562 ? -7.068 32.924 28.083 1 67.2 562 LYS A CA 1
ATOM 4502 C C . LYS A 1 562 ? -6.915 31.773 27.093 1 67.2 562 LYS A C 1
ATOM 4504 O O . LYS A 1 562 ? -7.876 31.051 26.82 1 67.2 562 LYS A O 1
ATOM 4509 N N . GLU A 1 563 ? -5.799 31.789 26.518 1 61.47 563 GLU A N 1
ATOM 4510 C CA . GLU A 1 563 ? -5.523 30.676 25.614 1 61.47 563 GLU A CA 1
ATOM 4511 C C . GLU A 1 563 ? -5.654 29.336 26.333 1 61.47 563 GLU A C 1
ATOM 4513 O O . GLU A 1 563 ? -5.123 29.161 27.432 1 61.47 563 GLU A O 1
ATOM 4518 N N . GLY A 1 564 ? -6.344 28.418 25.771 1 68.38 564 GLY A N 1
ATOM 4519 C CA . GLY A 1 564 ? -6.505 27.093 26.349 1 68.38 564 GLY A CA 1
ATOM 4520 C C . GLY A 1 564 ? -7.593 27.031 27.405 1 68.38 564 GLY A C 1
ATOM 4521 O O . GLY A 1 564 ? -7.761 26.008 28.071 1 68.38 564 GLY A O 1
ATOM 4522 N N . ALA A 1 565 ? -8.307 28.138 27.514 1 72.02 565 ALA A N 1
ATOM 4523 C CA . ALA A 1 565 ? -9.313 28.185 28.572 1 72.02 565 ALA A CA 1
ATOM 4524 C C . ALA A 1 565 ? -10.496 27.278 28.244 1 72.02 565 ALA A C 1
ATOM 4526 O O . ALA A 1 565 ? -11.256 26.892 29.136 1 72.02 565 ALA A O 1
ATOM 4527 N N . GLY A 1 566 ? -10.667 26.889 26.926 1 80.99 566 GLY A N 1
ATOM 4528 C CA . GLY A 1 566 ? -11.77 26.023 26.543 1 80.99 566 GLY A CA 1
ATOM 4529 C C . GLY A 1 566 ? -12.795 26.714 25.665 1 80.99 566 GLY A C 1
ATOM 4530 O O . GLY A 1 566 ? -13.892 26.193 25.454 1 80.99 566 GLY A O 1
ATOM 4531 N N . LYS A 1 567 ? -12.553 27.892 25.163 1 86.31 567 LYS A N 1
ATOM 4532 C CA . LYS A 1 567 ? -13.474 28.649 24.32 1 86.31 567 LYS A CA 1
ATOM 4533 C C . LYS A 1 567 ? -13.946 27.814 23.134 1 86.31 567 LYS A C 1
ATOM 4535 O O . LYS A 1 567 ? -15.145 27.741 22.857 1 86.31 567 LYS A O 1
ATOM 4540 N N . SER A 1 568 ? -12.948 27.189 22.466 1 83.98 568 SER A N 1
ATOM 4541 C CA . SER A 1 568 ? -13.263 26.394 21.283 1 83.98 568 SER A CA 1
ATOM 4542 C C . SER A 1 568 ? -14.109 25.178 21.643 1 83.98 568 SER A C 1
ATOM 4544 O O . SER A 1 568 ? -14.982 24.773 20.872 1 83.98 568 SER A O 1
ATOM 4546 N N . THR A 1 569 ? -13.847 24.633 22.783 1 85.16 569 THR A N 1
ATOM 4547 C CA . THR A 1 569 ? -14.593 23.462 23.227 1 85.16 569 THR A CA 1
ATOM 4548 C C . THR A 1 569 ? -16.053 23.819 23.495 1 85.16 569 THR A C 1
ATOM 4550 O O . THR A 1 569 ? -16.956 23.047 23.166 1 85.16 569 THR A O 1
ATOM 4553 N N . ILE A 1 570 ? -16.263 24.956 24.061 1 88.59 570 ILE A N 1
ATOM 4554 C CA . ILE A 1 570 ? -17.623 25.41 24.333 1 88.59 570 ILE A CA 1
ATOM 4555 C C . ILE A 1 570 ? -18.371 25.614 23.017 1 88.59 570 ILE A C 1
ATOM 4557 O O . ILE A 1 570 ? -19.529 25.209 22.885 1 88.59 570 ILE A O 1
ATOM 4561 N N . LEU A 1 571 ? -17.703 26.231 22.094 1 88.71 571 LEU A N 1
ATOM 4562 C CA . LEU A 1 571 ? -18.328 26.477 20.799 1 88.71 571 LEU A CA 1
ATOM 4563 C C . LEU A 1 571 ? -18.649 25.164 20.092 1 88.71 571 LEU A C 1
ATOM 4565 O O . LEU A 1 571 ? -19.717 25.022 19.492 1 88.71 571 LEU A O 1
ATOM 4569 N N . LYS A 1 572 ? -17.75 24.274 20.171 1 86.62 572 LYS A N 1
ATOM 4570 C CA . LYS A 1 572 ? -17.96 22.976 19.537 1 86.62 572 LYS A CA 1
ATOM 4571 C C . LYS A 1 572 ? -19.087 22.206 20.219 1 86.62 572 LYS A C 1
ATOM 4573 O O . LYS A 1 572 ? -19.839 21.484 19.562 1 86.62 572 LYS A O 1
ATOM 4578 N N . ALA A 1 573 ? -19.123 22.308 21.467 1 85.09 573 ALA A N 1
ATOM 4579 C CA . ALA A 1 573 ? -20.218 21.687 22.207 1 85.09 573 ALA A CA 1
ATOM 4580 C C . ALA A 1 573 ? -21.56 22.298 21.815 1 85.09 573 ALA A C 1
ATOM 4582 O O . ALA A 1 573 ? -22.558 21.585 21.68 1 85.09 573 ALA A O 1
ATOM 4583 N N . MET A 1 574 ? -21.545 23.58 21.656 1 84.85 574 MET A N 1
ATOM 4584 C CA . MET A 1 574 ? -22.765 24.273 21.252 1 84.85 574 MET A CA 1
ATOM 4585 C C . MET A 1 574 ? -23.206 23.831 19.861 1 84.85 574 MET A C 1
ATOM 4587 O O . MET A 1 574 ? -24.404 23.76 19.578 1 84.85 574 MET A O 1
ATOM 4591 N N . ALA A 1 575 ? -22.209 23.581 19.048 1 83.79 575 ALA A N 1
ATOM 4592 C CA . ALA A 1 575 ? -22.498 23.143 17.684 1 83.79 575 ALA A CA 1
ATOM 4593 C C . ALA A 1 575 ? -22.826 21.654 17.644 1 83.79 575 ALA A C 1
ATOM 4595 O O . ALA A 1 575 ? -23.166 21.115 16.589 1 83.79 575 ALA A O 1
ATOM 4596 N N . GLY A 1 576 ? -22.643 20.919 18.735 1 79.02 576 GLY A N 1
ATOM 4597 C CA . GLY A 1 576 ? -22.956 19.5 18.809 1 79.02 576 GLY A CA 1
ATOM 4598 C C . GLY A 1 576 ? -21.832 18.615 18.304 1 79.02 576 GLY A C 1
ATOM 4599 O O . GLY A 1 576 ? -22.059 17.457 17.949 1 79.02 576 GLY A O 1
ATOM 4600 N N . MET A 1 577 ? -20.707 19.202 18.255 1 81.06 577 MET A N 1
ATOM 4601 C CA . MET A 1 577 ? -19.58 18.468 17.687 1 81.06 577 MET A CA 1
ATOM 4602 C C . MET A 1 577 ? -18.727 17.844 18.786 1 81.06 577 MET A C 1
ATOM 4604 O O . MET A 1 577 ? -17.929 16.942 18.522 1 81.06 577 MET A O 1
ATOM 4608 N N . TRP A 1 578 ? -18.875 18.279 20.025 1 80.53 578 TRP A N 1
ATOM 4609 C CA . TRP A 1 578 ? -18.039 17.802 21.122 1 80.53 578 TRP A CA 1
ATOM 4610 C C . TRP A 1 578 ? -18.698 16.629 21.839 1 80.53 578 TRP A C 1
ATOM 4612 O O . TRP A 1 578 ? -19.729 16.794 22.495 1 80.53 578 TRP A O 1
ATOM 4622 N N . PRO A 1 579 ? -18.088 15.478 21.73 1 77.27 579 PRO A N 1
ATOM 4623 C CA . PRO A 1 579 ? -18.76 14.287 22.256 1 77.27 579 PRO A CA 1
ATOM 4624 C C . PRO A 1 579 ? -18.504 14.075 23.746 1 77.27 579 PRO A C 1
ATOM 4626 O O . PRO A 1 579 ? -19.199 13.284 24.389 1 77.27 579 PRO A O 1
ATOM 4629 N N . PHE A 1 580 ? -17.659 14.73 24.389 1 81.41 580 PHE A N 1
ATOM 4630 C CA . PHE A 1 580 ? -17.302 14.483 25.781 1 81.41 580 PHE A CA 1
ATOM 4631 C C . PHE A 1 580 ? -18.094 15.393 26.712 1 81.41 580 PHE A C 1
ATOM 4633 O O . PHE A 1 580 ? -17.541 16.33 27.291 1 81.41 580 PHE A O 1
ATOM 4640 N N . LEU A 1 581 ? -19.351 15.037 26.761 1 81.67 581 LEU A N 1
ATOM 4641 C CA . LEU A 1 581 ? -20.27 15.815 27.585 1 81.67 581 LEU A CA 1
ATOM 4642 C C . LEU A 1 581 ? -20.936 14.935 28.638 1 81.67 581 LEU A C 1
ATOM 4644 O O . LEU A 1 581 ? -21.14 13.74 28.415 1 81.67 581 LEU A O 1
ATOM 4648 N N . ARG A 1 582 ? -21.055 15.459 29.798 1 80.43 582 ARG A N 1
ATOM 4649 C CA . ARG A 1 582 ? -21.848 14.827 30.847 1 80.43 582 ARG A CA 1
ATOM 4650 C C . ARG A 1 582 ? -23.039 15.697 31.233 1 80.43 582 ARG A C 1
ATOM 4652 O O . ARG A 1 582 ? -22.931 16.925 31.271 1 80.43 582 ARG A O 1
ATOM 4659 N N . ASN A 1 583 ? -24.154 15.116 31.633 1 69.09 583 ASN A N 1
ATOM 4660 C CA . ASN A 1 583 ? -25.351 15.809 32.097 1 69.09 583 ASN A CA 1
ATOM 4661 C C . ASN A 1 583 ? -25.813 16.862 31.094 1 69.09 583 ASN A C 1
ATOM 4663 O O . ASN A 1 583 ? -25.963 18.034 31.443 1 69.09 583 ASN A O 1
ATOM 4667 N N . THR A 1 584 ? -25.919 16.398 29.824 1 68.01 584 THR A N 1
ATOM 4668 C CA . THR A 1 584 ? -26.029 17.336 28.713 1 68.01 584 THR A CA 1
ATOM 4669 C C . THR A 1 584 ? -27.489 17.699 28.454 1 68.01 584 THR A C 1
ATOM 4671 O O . THR A 1 584 ? -28.364 16.831 28.48 1 68.01 584 THR A O 1
ATOM 4674 N N . ARG A 1 585 ? -27.905 18.906 28.715 1 62.94 585 ARG A N 1
ATOM 4675 C CA . ARG A 1 585 ? -29.069 19.495 28.061 1 62.94 585 ARG A CA 1
ATOM 4676 C C . ARG A 1 585 ? -28.652 20.361 26.877 1 62.94 585 ARG A C 1
ATOM 4678 O O . ARG A 1 585 ? -27.987 21.384 27.052 1 62.94 585 ARG A O 1
ATOM 4685 N N . ALA A 1 586 ? -28.165 19.761 25.649 1 58.57 586 ALA A N 1
ATOM 4686 C CA . ALA A 1 586 ? -27.556 20.545 24.578 1 58.57 586 ALA A CA 1
ATOM 4687 C C . ALA A 1 586 ? -28.527 20.735 23.416 1 58.57 586 ALA A C 1
ATOM 4689 O O . ALA A 1 586 ? -29.402 19.896 23.187 1 58.57 586 ALA A O 1
ATOM 4690 N N . PRO A 1 587 ? -28.458 21.951 22.748 1 55.19 587 PRO A N 1
ATOM 4691 C CA . PRO A 1 587 ? -29.362 22.553 21.764 1 55.19 587 PRO A CA 1
ATOM 4692 C C . PRO A 1 587 ? -29.427 21.76 20.461 1 55.19 587 PRO A C 1
ATOM 4694 O O . PRO A 1 587 ? -28.404 21.256 19.989 1 55.19 587 PRO A O 1
ATOM 4697 N N . PRO A 1 588 ? -30.575 21.482 20.014 1 53.77 588 PRO A N 1
ATOM 4698 C CA . PRO A 1 588 ? -30.942 20.873 18.734 1 53.77 588 PRO A CA 1
ATOM 4699 C C . PRO A 1 588 ? -30.748 21.82 17.552 1 53.77 588 PRO A C 1
ATOM 4701 O O . PRO A 1 588 ? -31.334 21.612 16.487 1 53.77 588 PRO A O 1
ATOM 4704 N N . SER A 1 589 ? -30.203 23.117 17.386 1 56.16 589 SER A N 1
ATOM 4705 C CA . SER A 1 589 ? -30.499 23.873 16.174 1 56.16 589 SER A CA 1
ATOM 4706 C C . SER A 1 589 ? -29.766 23.294 14.968 1 56.16 589 SER A C 1
ATOM 4708 O O . SER A 1 589 ? -28.557 23.064 15.023 1 56.16 589 SER A O 1
ATOM 4710 N N . ASN A 1 590 ? -30.32 22.719 14.124 1 61.33 590 ASN A N 1
ATOM 4711 C CA . ASN A 1 590 ? -29.836 22.062 12.915 1 61.33 590 ASN A CA 1
ATOM 4712 C C . ASN A 1 590 ? -29.322 23.074 11.895 1 61.33 590 ASN A C 1
ATOM 4714 O O . ASN A 1 590 ? -28.591 22.714 10.97 1 61.33 590 ASN A O 1
ATOM 4718 N N . ASP A 1 591 ? -29.644 24.447 12.127 1 78.45 591 ASP A N 1
ATOM 4719 C CA . ASP A 1 591 ? -29.213 25.404 11.113 1 78.45 591 ASP A CA 1
ATOM 4720 C C . ASP A 1 591 ? -28.098 26.302 11.644 1 78.45 591 ASP A C 1
ATOM 4722 O O . ASP A 1 591 ? -28.342 27.455 12.007 1 78.45 591 ASP A O 1
ATOM 4726 N N . MET A 1 592 ? -27.04 25.744 11.914 1 85.77 592 MET A N 1
ATOM 4727 C CA . MET A 1 592 ? -25.897 26.484 12.441 1 85.77 592 MET A CA 1
ATOM 4728 C C . MET A 1 592 ? -24.636 26.18 11.639 1 85.77 592 MET A C 1
ATOM 4730 O O . MET A 1 592 ? -24.479 25.076 11.115 1 85.77 592 MET A O 1
ATOM 4734 N N . VAL A 1 593 ? -23.827 27.242 11.496 1 85.73 593 VAL A N 1
ATOM 4735 C CA . VAL A 1 593 ? -22.531 27.086 10.843 1 85.73 593 VAL A CA 1
ATOM 4736 C C . VAL A 1 593 ? -21.415 27.481 11.808 1 85.73 593 VAL A C 1
ATOM 4738 O O . VAL A 1 593 ? -21.51 28.502 12.492 1 85.73 593 VAL A O 1
ATOM 4741 N N . LEU A 1 594 ? -20.551 26.572 12.022 1 89.4 594 LEU A N 1
ATOM 4742 C CA . LEU A 1 594 ? -19.362 26.878 12.811 1 89.4 594 LEU A CA 1
ATOM 4743 C C . LEU A 1 594 ? -18.134 27.003 11.916 1 89.4 594 LEU A C 1
ATOM 4745 O O . LEU A 1 594 ? -17.86 26.117 11.103 1 89.4 594 LEU A O 1
ATOM 4749 N N . ILE A 1 595 ? -17.524 28.102 11.936 1 88.69 595 ILE A N 1
ATOM 4750 C CA . ILE A 1 595 ? -16.268 28.284 11.217 1 88.69 595 ILE A CA 1
ATOM 4751 C C . ILE A 1 595 ? -15.093 28.056 12.165 1 88.69 595 ILE A C 1
ATOM 4753 O O . ILE A 1 595 ? -14.813 28.891 13.028 1 88.69 595 ILE A O 1
ATOM 4757 N N . PRO A 1 596 ? -14.41 26.957 11.91 1 84.89 596 PRO A N 1
ATOM 4758 C CA . PRO A 1 596 ? -13.296 26.659 12.812 1 84.89 596 PRO A CA 1
ATOM 4759 C C . PRO A 1 596 ? -12.097 27.579 12.594 1 84.89 596 PRO A C 1
ATOM 4761 O O . PRO A 1 596 ? -12.118 28.424 11.695 1 84.89 596 PRO A O 1
ATOM 4764 N N . GLN A 1 597 ? -11.136 27.39 13.435 1 72.26 597 GLN A N 1
ATOM 4765 C CA . GLN A 1 597 ? -9.953 28.244 13.426 1 72.26 597 GLN A CA 1
ATOM 4766 C C . GLN A 1 597 ? -9.162 28.074 12.132 1 72.26 597 GLN A C 1
ATOM 4768 O O . GLN A 1 597 ? -8.658 29.051 11.574 1 72.26 597 GLN A O 1
ATOM 4773 N N . LYS A 1 598 ? -9.136 26.819 11.637 1 73.19 598 LYS A N 1
ATOM 4774 C CA . LYS A 1 598 ? -8.424 26.512 10.4 1 73.19 598 LYS A CA 1
ATOM 4775 C C . LYS A 1 598 ? -9.296 25.694 9.452 1 73.19 598 LYS A C 1
ATOM 4777 O O . LYS A 1 598 ? -9.03 24.513 9.219 1 73.19 598 LYS A O 1
ATOM 4782 N N . PRO A 1 599 ? -10.222 26.434 8.84 1 78.52 599 PRO A N 1
ATOM 4783 C CA . PRO A 1 599 ? -11.113 25.697 7.94 1 78.52 599 PRO A CA 1
ATOM 4784 C C . PRO A 1 599 ? -10.425 25.276 6.643 1 78.52 599 PRO A C 1
ATOM 4786 O O . PRO A 1 599 ? -9.524 25.971 6.164 1 78.52 599 PRO A O 1
ATOM 4789 N N . ARG A 1 600 ? -10.749 24.085 6.109 1 81.93 600 ARG A N 1
ATOM 4790 C CA . ARG A 1 600 ? -10.276 23.59 4.82 1 81.93 600 ARG A CA 1
ATOM 4791 C C . ARG A 1 600 ? -11.428 23.031 3.992 1 81.93 600 ARG A C 1
ATOM 4793 O O . ARG A 1 600 ? -12.337 22.397 4.532 1 81.93 600 ARG A O 1
ATOM 4800 N N . LEU A 1 601 ? -11.471 23.35 2.766 1 83.34 601 LEU A N 1
ATOM 4801 C CA . LEU A 1 601 ? -12.501 22.846 1.863 1 83.34 601 LEU A CA 1
ATOM 4802 C C . LEU A 1 601 ? -11.959 21.712 0.999 1 83.34 601 LEU A C 1
ATOM 4804 O O . LEU A 1 601 ? -10.747 21.603 0.799 1 83.34 601 LEU A O 1
ATOM 4808 N N . PRO A 1 602 ? -12.906 20.893 0.627 1 81.13 602 PRO A N 1
ATOM 480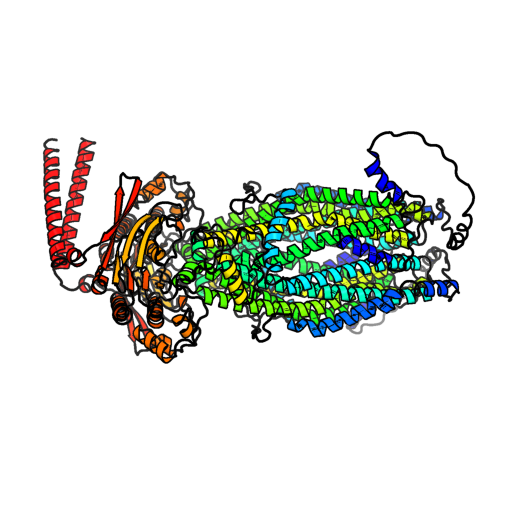9 C CA . PRO A 1 602 ? -12.459 19.802 -0.242 1 81.13 602 PRO A CA 1
ATOM 4810 C C . PRO A 1 602 ? -12.049 20.284 -1.631 1 81.13 602 PRO A C 1
ATOM 4812 O O . PRO A 1 602 ? -12.725 21.131 -2.22 1 81.13 602 PRO A O 1
ATOM 4815 N N . MET A 1 603 ? -10.811 19.831 -2.212 1 74.99 603 MET A N 1
ATOM 4816 C CA . MET A 1 603 ? -10.327 20.186 -3.543 1 74.99 603 MET A CA 1
ATOM 4817 C C . MET A 1 603 ? -10.464 19.009 -4.503 1 74.99 603 MET A C 1
ATOM 4819 O O . MET A 1 603 ? -10.492 17.854 -4.076 1 74.99 603 MET A O 1
ATOM 4823 N N . PRO A 1 604 ? -10.649 19.279 -5.67 1 72.11 604 PRO A N 1
ATOM 4824 C CA . PRO A 1 604 ? -10.743 20.559 -6.375 1 72.11 604 PRO A CA 1
ATOM 4825 C C . PRO A 1 604 ? -12.154 21.143 -6.352 1 72.11 604 PRO A C 1
ATOM 4827 O O . PRO A 1 604 ? -13.135 20.396 -6.369 1 72.11 604 PRO A O 1
ATOM 4830 N N . LEU A 1 605 ? -12.23 22.472 -6.238 1 79.95 605 LEU A N 1
ATOM 4831 C CA . LEU A 1 605 ? -13.487 23.209 -6.323 1 79.95 605 LEU A CA 1
ATOM 4832 C C . LEU A 1 605 ? -13.318 24.476 -7.155 1 79.95 605 LEU A C 1
ATOM 4834 O O . LEU A 1 605 ? -12.219 25.029 -7.236 1 79.95 605 LEU A O 1
ATOM 4838 N N . THR A 1 606 ? -14.367 24.815 -7.817 1 83.67 606 THR A N 1
ATOM 4839 C CA . THR A 1 606 ? -14.421 26.147 -8.408 1 83.67 606 THR A CA 1
ATOM 4840 C C . THR A 1 606 ? -14.755 27.195 -7.35 1 83.67 606 THR A C 1
ATOM 4842 O O . THR A 1 606 ? -15.159 26.854 -6.237 1 83.67 606 THR A O 1
ATOM 4845 N N . LEU A 1 607 ? -14.51 28.4 -7.735 1 87.05 607 LEU A N 1
ATOM 4846 C CA . LEU A 1 607 ? -14.858 29.474 -6.81 1 87.05 607 LEU A CA 1
ATOM 4847 C C . LEU A 1 607 ? -16.347 29.447 -6.481 1 87.05 607 LEU A C 1
ATOM 4849 O O . LEU A 1 607 ? -16.739 29.695 -5.339 1 87.05 607 LEU A O 1
ATOM 4853 N N . ARG A 1 608 ? -17.136 29.071 -7.481 1 87.57 608 ARG A N 1
ATOM 4854 C CA . ARG A 1 608 ? -18.578 28.954 -7.296 1 87.57 608 ARG A CA 1
ATOM 4855 C C . ARG A 1 608 ? -18.916 27.85 -6.3 1 87.57 608 ARG A C 1
ATOM 4857 O O . ARG A 1 608 ? -19.731 28.049 -5.397 1 87.57 608 ARG A O 1
ATOM 4864 N N . GLU A 1 609 ? -18.229 26.805 -6.392 1 86.97 609 GLU A N 1
ATOM 4865 C CA . GLU A 1 609 ? -18.462 25.663 -5.514 1 86.97 609 GLU A CA 1
ATOM 4866 C C . GLU A 1 609 ? -17.944 25.934 -4.105 1 86.97 609 GLU A C 1
ATOM 4868 O O . GLU A 1 609 ? -18.54 25.489 -3.122 1 86.97 609 GLU A O 1
ATOM 4873 N N . ALA A 1 610 ? -16.881 26.647 -4.071 1 87.33 610 ALA A N 1
ATOM 4874 C CA . ALA A 1 610 ? -16.272 26.938 -2.776 1 87.33 610 ALA A CA 1
ATOM 4875 C C . ALA A 1 610 ? -17.18 27.828 -1.931 1 87.33 610 ALA A C 1
ATOM 4877 O O . ALA A 1 610 ? -17.318 27.618 -0.724 1 87.33 610 ALA A O 1
ATOM 4878 N N . VAL A 1 611 ? -17.812 28.736 -2.58 1 88.1 611 VAL A N 1
ATOM 4879 C CA . VAL A 1 611 ? -18.658 29.689 -1.869 1 88.1 611 VAL A CA 1
ATOM 4880 C C . VAL A 1 611 ? -19.987 29.03 -1.506 1 88.1 611 VAL A C 1
ATOM 4882 O O . VAL A 1 611 ? -20.568 29.326 -0.459 1 88.1 611 VAL A O 1
ATOM 4885 N N . SER A 1 612 ? -20.386 28.076 -2.37 1 87.2 612 SER A N 1
ATOM 4886 C CA . SER A 1 612 ? -21.698 27.467 -2.181 1 87.2 612 SER A CA 1
ATOM 4887 C C . SER A 1 612 ? -21.599 26.183 -1.365 1 87.2 612 SER A C 1
ATOM 4889 O O . SER A 1 612 ? -22.617 25.617 -0.962 1 87.2 612 SER A O 1
ATOM 4891 N N . PHE A 1 613 ? -20.45 25.882 -1.124 1 85.47 613 PHE A N 1
ATOM 4892 C CA . PHE A 1 613 ? -20.265 24.62 -0.418 1 85.47 613 PHE A CA 1
ATOM 4893 C C . PHE A 1 613 ? -20.925 24.666 0.955 1 85.47 613 PHE A C 1
ATOM 4895 O O . PHE A 1 613 ? -20.858 25.683 1.648 1 85.47 613 PHE A O 1
ATOM 4902 N N . PRO A 1 614 ? -21.644 23.624 1.321 1 84.71 614 PRO A N 1
ATOM 4903 C CA . PRO A 1 614 ? -21.82 22.254 0.833 1 84.71 614 PRO A CA 1
ATOM 4904 C C . PRO A 1 614 ? -23.057 22.095 -0.047 1 84.71 614 PRO A C 1
ATOM 4906 O O . PRO A 1 614 ? -23.381 20.982 -0.47 1 84.71 614 PRO A O 1
ATOM 4909 N N . GLN A 1 615 ? -23.652 23.219 -0.284 1 80.11 615 GLN A N 1
ATOM 4910 C CA . GLN A 1 615 ? -24.833 23.175 -1.139 1 80.11 615 GLN A CA 1
ATOM 4911 C C . GLN A 1 615 ? -24.443 23.135 -2.614 1 80.11 615 GLN A C 1
ATOM 4913 O O . GLN A 1 615 ? -23.29 23.394 -2.964 1 80.11 615 GLN A O 1
ATOM 4918 N N . SER A 1 616 ? -25.374 22.808 -3.355 1 80.52 616 SER A N 1
ATOM 4919 C CA . SER A 1 616 ? -25.121 22.742 -4.791 1 80.52 616 SER A CA 1
ATOM 4920 C C . SER A 1 616 ? -24.812 24.122 -5.362 1 80.52 616 SER A C 1
ATOM 4922 O O . SER A 1 616 ? -25.385 25.122 -4.926 1 80.52 616 SER A O 1
ATOM 4924 N N . SER A 1 617 ? -23.971 24.146 -6.312 1 76.71 617 SER A N 1
ATOM 4925 C CA . SER A 1 617 ? -23.566 25.393 -6.952 1 76.71 617 SER A CA 1
ATOM 4926 C C . SER A 1 617 ? -24.72 26.016 -7.73 1 76.71 617 SER A C 1
ATOM 4928 O O . SER A 1 617 ? -24.698 27.211 -8.034 1 76.71 617 SER A O 1
ATOM 4930 N N . THR A 1 618 ? -25.74 25.215 -7.926 1 78.11 618 THR A N 1
ATOM 4931 C CA . THR A 1 618 ? -26.836 25.683 -8.767 1 78.11 618 THR A CA 1
ATOM 4932 C C . THR A 1 618 ? -27.925 26.338 -7.922 1 78.11 618 THR A C 1
ATOM 4934 O O . THR A 1 618 ? -28.894 26.879 -8.458 1 78.11 618 THR A O 1
ATOM 4937 N N . LYS A 1 619 ? -27.722 26.344 -6.67 1 84.39 619 LYS A N 1
ATOM 4938 C CA . LYS A 1 619 ? -28.745 26.897 -5.788 1 84.39 619 LYS A CA 1
ATOM 4939 C C . LYS A 1 619 ? -28.827 28.415 -5.924 1 84.39 619 LYS A C 1
ATOM 4941 O O . LYS A 1 619 ? -29.905 28.998 -5.793 1 84.39 619 LYS A O 1
ATOM 4946 N N . TRP A 1 620 ? -27.643 29.089 -6.147 1 89.54 620 TRP A N 1
ATOM 4947 C CA . TRP A 1 620 ? -27.599 30.544 -6.245 1 89.54 620 TRP A CA 1
ATOM 4948 C C . TRP A 1 620 ? -27.171 30.983 -7.642 1 89.54 620 TRP A C 1
ATOM 4950 O O . TRP A 1 620 ? -26.444 30.262 -8.33 1 89.54 620 TRP A O 1
ATOM 4960 N N . SER A 1 621 ? -27.614 32.106 -8.035 1 89.58 621 SER A N 1
ATOM 4961 C CA . SER A 1 621 ? -27.267 32.653 -9.343 1 89.58 621 SER A CA 1
ATOM 4962 C C . SER A 1 621 ? -25.856 33.233 -9.342 1 89.58 621 SER A C 1
ATOM 4964 O O . SER A 1 621 ? -25.28 33.476 -8.28 1 89.58 621 SER A O 1
ATOM 4966 N N . GLU A 1 622 ? -25.309 33.398 -10.493 1 89.7 622 GLU A N 1
ATOM 4967 C CA . GLU A 1 622 ? -23.977 33.976 -10.64 1 89.7 622 GLU A CA 1
ATOM 4968 C C . GLU A 1 622 ? -23.921 35.388 -10.065 1 89.7 622 GLU A C 1
ATOM 4970 O O . GLU A 1 622 ? -22.918 35.781 -9.465 1 89.7 622 GLU A O 1
ATOM 4975 N N . GLU A 1 623 ? -25.019 36.083 -10.203 1 89.66 623 GLU A N 1
ATOM 4976 C CA . GLU A 1 623 ? -25.075 37.461 -9.725 1 89.66 623 GLU A CA 1
ATOM 4977 C C . GLU A 1 623 ? -25.036 37.519 -8.201 1 89.66 623 GLU A C 1
ATOM 4979 O O . GLU A 1 623 ? -24.377 38.387 -7.624 1 89.66 623 GLU A O 1
ATOM 4984 N N . GLU A 1 624 ? -25.664 36.599 -7.623 1 91.31 624 GLU A N 1
ATOM 4985 C CA . GLU A 1 624 ? -25.695 36.56 -6.164 1 91.31 624 GLU A CA 1
ATOM 4986 C C . GLU A 1 624 ? -24.318 36.236 -5.592 1 91.31 624 GLU A C 1
ATOM 4988 O O . GLU A 1 624 ? -23.898 36.83 -4.596 1 91.31 624 GLU A O 1
ATOM 4993 N N . ILE A 1 625 ? -23.636 35.374 -6.217 1 92.63 625 ILE A N 1
ATOM 4994 C CA . ILE A 1 625 ? -22.322 34.942 -5.753 1 92.63 625 ILE A CA 1
ATOM 4995 C C . ILE A 1 625 ? -21.312 36.072 -5.937 1 92.63 625 ILE A C 1
ATOM 4997 O O . ILE A 1 625 ? -20.506 36.345 -5.044 1 92.63 625 ILE A O 1
ATOM 5001 N N . ARG A 1 626 ? -21.41 36.777 -7.039 1 91.91 626 ARG A N 1
ATOM 5002 C CA . ARG A 1 626 ? -20.494 37.882 -7.299 1 91.91 626 ARG A CA 1
ATOM 5003 C C . ARG A 1 626 ? -20.722 39.025 -6.315 1 91.91 626 ARG A C 1
ATOM 5005 O O . ARG A 1 626 ? -19.77 39.679 -5.883 1 91.91 626 ARG A O 1
ATOM 5012 N N . ALA A 1 627 ? -21.96 39.241 -6.04 1 91.65 627 ALA A N 1
ATOM 5013 C CA . ALA A 1 627 ? -22.307 40.319 -5.118 1 91.65 627 ALA A CA 1
ATOM 5014 C C . ALA A 1 627 ? -21.714 40.069 -3.735 1 91.65 627 ALA A C 1
ATOM 5016 O O . ALA A 1 627 ? -21.188 40.989 -3.102 1 91.65 627 ALA A O 1
ATOM 5017 N N . VAL A 1 628 ? -21.8 38.876 -3.28 1 92.66 628 VAL A N 1
ATOM 5018 C CA . VAL A 1 628 ? -21.31 38.551 -1.946 1 92.66 628 VAL A CA 1
ATOM 5019 C C . VAL A 1 628 ? -19.784 38.608 -1.928 1 92.66 628 VAL A C 1
ATOM 5021 O O . VAL A 1 628 ? -19.185 39.069 -0.953 1 92.66 628 VAL A O 1
ATOM 5024 N N . LEU A 1 629 ? -19.16 38.184 -3.013 1 92.9 629 LEU A N 1
ATOM 5025 C CA . LEU A 1 629 ? -17.704 38.205 -3.1 1 92.9 629 LEU A CA 1
ATOM 5026 C C . LEU A 1 629 ? -17.182 39.638 -3.125 1 92.9 629 LEU A C 1
ATOM 5028 O O . LEU A 1 629 ? -16.127 39.929 -2.556 1 92.9 629 LEU A O 1
ATOM 5032 N N . ASP A 1 630 ? -17.93 40.446 -3.699 1 91.12 630 ASP A N 1
ATOM 5033 C CA . ASP A 1 630 ? -17.564 41.859 -3.739 1 91.12 630 ASP A CA 1
ATOM 5034 C C . ASP A 1 630 ? -17.674 42.494 -2.354 1 91.12 630 ASP A C 1
ATOM 5036 O O . ASP A 1 630 ? -16.826 43.3 -1.966 1 91.12 630 ASP A O 1
ATOM 5040 N N . ARG A 1 631 ? -18.64 42.131 -1.672 1 91.05 631 ARG A N 1
ATOM 5041 C CA . ARG A 1 631 ? -18.882 42.704 -0.352 1 91.05 631 ARG A CA 1
ATOM 5042 C C . ARG A 1 631 ? -17.773 42.322 0.623 1 91.05 631 ARG A C 1
ATOM 5044 O O . ARG A 1 631 ? -17.431 43.099 1.517 1 91.05 631 ARG A O 1
ATOM 5051 N N . VAL A 1 632 ? -17.232 41.128 0.424 1 91.59 632 VAL A N 1
ATOM 5052 C CA . VAL A 1 632 ? -16.205 40.689 1.363 1 91.59 632 VAL A CA 1
ATOM 5053 C C . VAL A 1 632 ? -14.825 41.083 0.842 1 91.59 632 VAL A C 1
ATOM 5055 O O . VAL A 1 632 ? -13.81 40.81 1.487 1 91.59 632 VAL A O 1
ATOM 5058 N N . GLY A 1 633 ? -14.751 41.647 -0.332 1 85.89 633 GLY A N 1
ATOM 5059 C CA . GLY A 1 633 ? -13.499 42.154 -0.869 1 85.89 633 GLY A CA 1
ATOM 5060 C C . GLY A 1 633 ? -12.742 41.126 -1.689 1 85.89 633 GLY A C 1
ATOM 5061 O O . GLY A 1 633 ? -11.509 41.131 -1.715 1 85.89 633 GLY A O 1
ATOM 5062 N N . LEU A 1 634 ? -13.434 40.165 -2.279 1 87.71 634 LEU A N 1
ATOM 5063 C CA . LEU A 1 634 ? -12.78 39.139 -3.084 1 87.71 634 LEU A CA 1
ATOM 5064 C C . LEU A 1 634 ? -13.146 39.288 -4.557 1 87.71 634 LEU A C 1
ATOM 5066 O O . LEU A 1 634 ? -13.21 38.297 -5.289 1 87.71 634 LEU A O 1
ATOM 5070 N N . SER A 1 635 ? -13.424 40.454 -4.942 1 85.11 635 SER A N 1
ATOM 5071 C CA . SER A 1 635 ? -13.843 40.737 -6.31 1 85.11 635 SER A CA 1
ATOM 5072 C C . SER A 1 635 ? -12.758 40.355 -7.311 1 85.11 635 SER A C 1
ATOM 5074 O O . SER A 1 635 ? -13.058 39.921 -8.425 1 85.11 635 SER A O 1
ATOM 5076 N N . ASP A 1 636 ? -11.571 40.459 -6.92 1 77.78 636 ASP A N 1
ATOM 5077 C CA . ASP A 1 636 ? -10.456 40.174 -7.818 1 77.78 636 ASP A CA 1
ATOM 5078 C C . ASP A 1 636 ? -10.428 38.698 -8.209 1 77.78 636 ASP A C 1
ATOM 5080 O O . ASP A 1 636 ? -10.068 38.356 -9.337 1 77.78 636 ASP A O 1
ATOM 5084 N N . PHE A 1 637 ? -10.775 37.916 -7.352 1 80.26 637 PHE A N 1
ATOM 5085 C CA . PHE A 1 637 ? -10.772 36.485 -7.629 1 80.26 637 PHE A CA 1
ATOM 5086 C C . PHE A 1 637 ? -11.945 36.103 -8.523 1 80.26 637 PHE A C 1
ATOM 5088 O O . PHE A 1 637 ? -11.859 35.146 -9.295 1 80.26 637 PHE A O 1
ATOM 5095 N N . ALA A 1 638 ? -12.957 36.881 -8.421 1 82.55 638 ALA A N 1
ATOM 5096 C CA . ALA A 1 638 ? -14.154 36.611 -9.215 1 82.55 638 ALA A CA 1
ATOM 5097 C C . ALA A 1 638 ? -13.954 37.033 -10.668 1 82.55 638 ALA A C 1
ATOM 5099 O O . ALA A 1 638 ? -14.63 36.526 -11.566 1 82.55 638 ALA A O 1
ATOM 5100 N N . GLN A 1 639 ? -13.055 37.888 -10.874 1 78.31 639 GLN A N 1
ATOM 5101 C CA . GLN A 1 639 ? -12.824 38.401 -12.22 1 78.31 639 GLN A CA 1
ATOM 5102 C C . GLN A 1 639 ? -12.235 37.323 -13.126 1 78.31 639 GLN A C 1
ATOM 5104 O O . GLN A 1 639 ? -12.46 37.332 -14.338 1 78.31 639 GLN A O 1
ATOM 5109 N N . ASN A 1 640 ? -11.514 36.401 -12.584 1 75.46 640 ASN A N 1
ATOM 5110 C CA . ASN A 1 640 ? -10.911 35.318 -13.354 1 75.46 640 ASN A CA 1
ATOM 5111 C C . ASN A 1 640 ? -11.942 34.261 -13.737 1 75.46 640 ASN A C 1
ATOM 5113 O O . ASN A 1 640 ? -11.648 33.357 -14.522 1 75.46 640 ASN A O 1
ATOM 5117 N N . GLY A 1 641 ? -13.102 34.406 -13.231 1 81.93 641 GLY A N 1
ATOM 5118 C CA . GLY A 1 641 ? -14.165 33.456 -13.518 1 81.93 641 GLY A CA 1
ATOM 5119 C C . GLY A 1 641 ? -14.562 32.623 -12.314 1 81.93 641 GLY A C 1
ATOM 5120 O O . GLY A 1 641 ? -13.712 32.253 -11.501 1 81.93 641 GLY A O 1
ATOM 5121 N N . LEU A 1 642 ? -15.833 32.33 -12.249 1 87 642 LEU A N 1
ATOM 5122 C CA . LEU A 1 642 ? -16.367 31.586 -11.113 1 87 642 LEU A CA 1
ATOM 5123 C C . LEU A 1 642 ? -16.188 30.085 -11.314 1 87 642 LEU A C 1
ATOM 5125 O O . LEU A 1 642 ? -16.215 29.318 -10.349 1 87 642 LEU A O 1
ATOM 5129 N N . ASP A 1 643 ? -15.886 29.688 -12.509 1 84.51 643 ASP A N 1
ATOM 5130 C CA . ASP A 1 643 ? -15.862 28.257 -12.798 1 84.51 643 ASP A CA 1
ATOM 5131 C C . ASP A 1 643 ? -14.434 27.768 -13.028 1 84.51 643 ASP A C 1
ATOM 5133 O O . ASP A 1 643 ? -14.224 26.639 -13.477 1 84.51 643 ASP A O 1
ATOM 5137 N N . VAL A 1 644 ? -13.577 28.592 -12.688 1 77.92 644 VAL A N 1
ATOM 5138 C CA . VAL A 1 644 ? -12.18 28.181 -12.785 1 77.92 644 VAL A CA 1
ATOM 5139 C C . VAL A 1 644 ? -11.778 27.413 -11.528 1 77.92 644 VAL A C 1
ATOM 5141 O O . VAL A 1 644 ? -12.157 27.788 -10.416 1 77.92 644 VAL A O 1
ATOM 5144 N N . GLN A 1 645 ? -11.139 26.277 -11.738 1 78.44 645 GLN A N 1
ATOM 5145 C CA . GLN A 1 645 ? -10.665 25.494 -10.601 1 78.44 645 GLN A CA 1
ATOM 5146 C C . GLN A 1 645 ? -9.588 26.247 -9.825 1 78.44 645 GLN A C 1
ATOM 5148 O O . GLN A 1 645 ? -8.664 26.806 -10.419 1 78.44 645 GLN A O 1
ATOM 5153 N N . LEU A 1 646 ? -9.84 26.499 -8.594 1 70.7 646 LEU A N 1
ATOM 5154 C CA . LEU A 1 646 ? -8.929 27.219 -7.711 1 70.7 646 LEU A CA 1
ATOM 5155 C C . LEU A 1 646 ? -8.728 26.461 -6.403 1 70.7 646 LEU A C 1
ATOM 5157 O O . LEU A 1 646 ? -9.699 26.07 -5.751 1 70.7 646 LEU A O 1
ATOM 5161 N N . ASP A 1 647 ? -7.485 26.131 -6.105 1 73.46 647 ASP A N 1
ATOM 5162 C CA . ASP A 1 647 ? -7.209 25.583 -4.78 1 73.46 647 ASP A CA 1
ATOM 5163 C C . ASP A 1 647 ? -7.295 26.668 -3.709 1 73.46 647 ASP A C 1
ATOM 5165 O O . ASP A 1 647 ? -6.286 27.286 -3.361 1 73.46 647 ASP A O 1
ATOM 5169 N N . VAL A 1 648 ? -8.402 26.83 -3.189 1 75.79 648 VAL A N 1
ATOM 5170 C CA . VAL A 1 648 ? -8.679 27.929 -2.27 1 75.79 648 VAL A CA 1
ATOM 5171 C C . VAL A 1 648 ? -7.877 27.744 -0.984 1 75.79 648 VAL A C 1
ATOM 5173 O O . VAL A 1 648 ? -7.598 28.713 -0.274 1 75.79 648 VAL A O 1
ATOM 5176 N N . ASN A 1 649 ? -7.514 26.511 -0.623 1 72.11 649 ASN A N 1
ATOM 5177 C CA . ASN A 1 649 ? -6.786 26.252 0.614 1 72.11 649 ASN A CA 1
ATOM 5178 C C . ASN A 1 649 ? -5.355 26.778 0.545 1 72.11 649 ASN A C 1
ATOM 5180 O O . ASN A 1 649 ? -4.801 27.217 1.554 1 72.11 649 ASN A O 1
ATOM 5184 N N . SER A 1 650 ? -4.838 26.716 -0.66 1 62.85 650 SER A N 1
ATOM 5185 C CA . SER A 1 650 ? -3.436 27.096 -0.8 1 62.85 650 SER A CA 1
ATOM 5186 C C . SER A 1 650 ? -3.295 28.425 -1.535 1 62.85 650 SER A C 1
ATOM 5188 O O . SER A 1 650 ? -2.335 29.166 -1.309 1 62.85 650 SER A O 1
ATOM 5190 N N . SER A 1 651 ? -4.266 28.758 -2.413 1 64.03 651 SER A N 1
ATOM 5191 C CA . SER A 1 651 ? -4.167 29.943 -3.259 1 64.03 651 SER A CA 1
ATOM 5192 C C . SER A 1 651 ? -4.555 31.203 -2.492 1 64.03 651 SER A C 1
ATOM 5194 O O . SER A 1 651 ? -4.08 32.297 -2.804 1 64.03 651 SER A O 1
ATOM 5196 N N . LEU A 1 652 ? -5.368 30.982 -1.503 1 69.14 652 LEU A N 1
ATOM 5197 C CA . LEU A 1 652 ? -5.818 32.128 -0.722 1 69.14 652 LEU A CA 1
ATOM 5198 C C . LEU A 1 652 ? -4.983 32.285 0.544 1 69.14 652 LEU A C 1
ATOM 5200 O O . LEU A 1 652 ? -4.597 31.292 1.166 1 69.14 652 LEU A O 1
ATOM 5204 N N . SER A 1 653 ? -4.581 33.52 0.779 1 59.36 653 SER A N 1
ATOM 5205 C CA . SER A 1 653 ? -3.956 33.774 2.073 1 59.36 653 SER A CA 1
ATOM 5206 C C . SER A 1 653 ? -4.898 33.425 3.22 1 59.36 653 SER A C 1
ATOM 5208 O O . SER A 1 653 ? -6.086 33.18 3.002 1 59.36 653 SER A O 1
ATOM 5210 N N . GLY A 1 654 ? -4.426 33.28 4.363 1 67.53 654 GLY A N 1
ATOM 5211 C CA . GLY A 1 654 ? -5.246 33.009 5.533 1 67.53 654 GLY A CA 1
ATOM 5212 C C . GLY A 1 654 ? -6.411 33.969 5.681 1 67.53 654 GLY A C 1
ATOM 5213 O O . GLY A 1 654 ? -7.55 33.545 5.888 1 67.53 654 GLY A O 1
ATOM 5214 N N . GLY A 1 655 ? -6.127 35.254 5.437 1 72.65 655 GLY A N 1
ATOM 5215 C CA . GLY A 1 655 ? -7.167 36.267 5.531 1 72.65 655 GLY A CA 1
ATOM 5216 C C . GLY A 1 655 ? -8.201 36.164 4.425 1 72.65 655 GLY A C 1
ATOM 5217 O O . GLY A 1 655 ? -9.396 36.34 4.668 1 72.65 655 GLY A O 1
ATOM 5218 N N . GLU A 1 656 ? -7.779 35.893 3.253 1 76 656 GLU A N 1
ATOM 5219 C CA . GLU A 1 656 ? -8.684 35.744 2.117 1 76 656 GLU A CA 1
ATOM 5220 C C . GLU A 1 656 ? -9.601 34.538 2.297 1 76 656 GLU A C 1
ATOM 5222 O O . GLU A 1 656 ? -10.776 34.584 1.927 1 76 656 GLU A O 1
ATOM 5227 N N . PHE A 1 657 ? -9.004 33.604 2.81 1 81.89 657 PHE A N 1
ATOM 5228 C CA . PHE A 1 657 ? -9.806 32.414 3.068 1 81.89 657 PHE A CA 1
ATOM 5229 C C . PHE A 1 657 ? -10.89 32.704 4.098 1 81.89 657 PHE A C 1
ATOM 5231 O O . PHE A 1 657 ? -12.02 32.227 3.97 1 81.89 657 PHE A O 1
ATOM 5238 N N . GLN A 1 658 ? -10.559 33.439 5.042 1 83.16 658 GLN A N 1
ATOM 5239 C CA . GLN A 1 658 ? -11.529 33.813 6.066 1 83.16 658 GLN A CA 1
ATOM 5240 C C . GLN A 1 658 ? -12.646 34.672 5.478 1 83.16 658 GLN A C 1
ATOM 5242 O O . GLN A 1 658 ? -13.807 34.543 5.871 1 83.16 658 GLN A O 1
ATOM 5247 N N . LYS A 1 659 ? -12.271 35.532 4.533 1 87.73 659 LYS A N 1
ATOM 5248 C CA . LYS A 1 659 ? -13.278 36.309 3.816 1 87.73 659 LYS A CA 1
ATOM 5249 C C . LYS A 1 659 ? -14.229 35.399 3.045 1 87.73 659 LYS A C 1
ATOM 5251 O O . LYS A 1 659 ? -15.435 35.65 2.997 1 87.73 659 LYS A O 1
ATOM 5256 N N . LEU A 1 660 ? -13.637 34.427 2.522 1 89.4 660 LEU A N 1
ATOM 5257 C CA . LEU A 1 660 ? -14.438 33.459 1.781 1 89.4 660 LEU A CA 1
ATOM 5258 C C . LEU A 1 660 ? -15.437 32.764 2.7 1 89.4 660 LEU A C 1
ATOM 5260 O O . LEU A 1 660 ? -16.58 32.519 2.309 1 89.4 660 LEU A O 1
ATOM 5264 N N . MET A 1 661 ? -15.032 32.451 3.874 1 89.06 661 MET A N 1
ATOM 5265 C CA . MET A 1 661 ? -15.915 31.792 4.832 1 89.06 661 MET A CA 1
ATOM 5266 C C . MET A 1 661 ? -17.051 32.719 5.252 1 89.06 661 MET A C 1
ATOM 5268 O O . MET A 1 661 ? -18.17 32.264 5.496 1 89.06 661 MET A O 1
ATOM 5272 N N . VAL A 1 662 ? -16.74 33.959 5.327 1 90.37 662 VAL A N 1
ATOM 5273 C CA . VAL A 1 662 ? -17.784 34.934 5.626 1 90.37 662 VAL A CA 1
ATOM 5274 C C . VAL A 1 662 ? -18.781 34.994 4.472 1 90.37 662 VAL A C 1
ATOM 5276 O O . VAL A 1 662 ? -19.992 35.068 4.692 1 90.37 662 VAL A O 1
ATOM 5279 N N . ALA A 1 663 ? -18.231 34.983 3.26 1 91.22 663 ALA A N 1
ATOM 5280 C CA . ALA A 1 663 ? -19.099 34.954 2.085 1 91.22 663 ALA A CA 1
ATOM 5281 C C . ALA A 1 663 ? -20.039 33.753 2.128 1 91.22 663 ALA A C 1
ATOM 5283 O O . ALA A 1 663 ? -21.211 33.86 1.759 1 91.22 663 ALA A O 1
ATOM 5284 N N . HIS A 1 664 ? -19.502 32.752 2.575 1 89.51 664 HIS A N 1
ATOM 5285 C CA . HIS A 1 664 ? -20.275 31.525 2.732 1 89.51 664 HIS A CA 1
ATOM 5286 C C . HIS A 1 664 ? -21.449 31.731 3.684 1 89.51 664 HIS A C 1
ATOM 5288 O O . HIS A 1 664 ? -22.572 31.314 3.391 1 89.51 664 HIS A O 1
ATOM 5294 N N . CYS A 1 665 ? -21.239 32.331 4.768 1 88.81 665 CYS A N 1
ATOM 5295 C CA . CYS A 1 665 ? -22.274 32.588 5.762 1 88.81 665 CYS A CA 1
ATOM 5296 C C . CYS A 1 665 ? -23.331 33.541 5.217 1 88.81 665 CYS A C 1
ATOM 5298 O O . CYS A 1 665 ? -24.525 33.357 5.46 1 88.81 665 CYS A O 1
ATOM 5300 N N . LEU A 1 666 ? -22.829 34.499 4.453 1 91.22 666 LEU A N 1
ATOM 5301 C CA . LEU A 1 666 ? -23.742 35.501 3.913 1 91.22 666 LEU A CA 1
ATOM 5302 C C . LEU A 1 666 ? -24.678 34.885 2.88 1 91.22 666 LEU A C 1
ATOM 5304 O O . LEU A 1 666 ? -25.821 35.323 2.733 1 91.22 666 LEU A O 1
ATOM 5308 N N . LEU A 1 667 ? -24.149 33.925 2.188 1 89.96 667 LEU A N 1
ATOM 5309 C CA . LEU A 1 667 ? -24.954 33.258 1.17 1 89.96 667 LEU A CA 1
ATOM 5310 C C . LEU A 1 667 ? -25.955 32.301 1.808 1 89.96 667 LEU A C 1
ATOM 5312 O O . LEU A 1 667 ? -27.113 32.239 1.391 1 89.96 667 LEU A O 1
ATOM 5316 N N . GLN A 1 668 ? -25.557 31.564 2.805 1 86.77 668 GLN A N 1
ATOM 5317 C CA . GLN A 1 668 ? -26.374 30.519 3.413 1 86.77 668 GLN A CA 1
ATOM 5318 C C . GLN A 1 668 ? -27.375 31.107 4.403 1 86.77 668 GLN A C 1
ATOM 5320 O O . GLN A 1 668 ? -28.465 30.563 4.589 1 86.77 668 GLN A O 1
ATOM 5325 N N . LYS A 1 669 ? -27.047 32.172 5.041 1 86.94 669 LYS A N 1
ATOM 5326 C CA . LYS A 1 669 ? -27.885 32.874 6.01 1 86.94 669 LYS A CA 1
ATOM 5327 C C . LYS A 1 669 ? -28.391 31.923 7.091 1 86.94 669 LYS A C 1
ATOM 5329 O O . LYS A 1 669 ? -29.6 31.777 7.279 1 86.94 669 LYS A O 1
ATOM 5334 N N . PRO A 1 670 ? -27.509 31.344 7.847 1 88.2 670 PRO A N 1
ATOM 5335 C CA . PRO A 1 670 ? -27.907 30.417 8.909 1 88.2 670 PRO A CA 1
ATOM 5336 C C . PRO A 1 670 ? -28.53 31.128 10.109 1 88.2 670 PRO A C 1
ATOM 5338 O O . PRO A 1 670 ? -28.384 32.344 10.255 1 88.2 670 PRO A O 1
ATOM 5341 N N . ALA A 1 671 ? -29.156 30.336 10.909 1 86.78 671 ALA A N 1
ATOM 5342 C CA . ALA A 1 671 ? -29.775 30.899 12.106 1 86.78 671 ALA A CA 1
ATOM 5343 C C . ALA A 1 671 ? -28.719 31.309 13.129 1 86.78 671 ALA A C 1
ATOM 5345 O O . ALA A 1 671 ? -28.916 32.263 13.885 1 86.78 671 ALA A O 1
ATOM 5346 N N . TRP A 1 672 ? -27.646 30.548 13.133 1 89.5 672 TRP A N 1
ATOM 5347 C CA . TRP A 1 672 ? -26.561 30.834 14.066 1 89.5 672 TRP A CA 1
ATOM 5348 C C . TRP A 1 672 ? -25.207 30.747 13.371 1 89.5 672 TRP A C 1
ATOM 5350 O O . TRP A 1 672 ? -24.979 29.854 12.552 1 89.5 672 TRP A O 1
ATOM 5360 N N . VAL A 1 673 ? -24.388 31.702 13.631 1 90.98 673 VAL A N 1
ATOM 5361 C CA . VAL A 1 673 ? -23.011 31.691 13.149 1 90.98 673 VAL A CA 1
ATOM 5362 C C . VAL A 1 673 ? -22.048 31.661 14.334 1 90.98 673 VAL A C 1
ATOM 5364 O O . VAL A 1 673 ? -22.085 32.543 15.195 1 90.98 673 VAL A O 1
ATOM 5367 N N . LEU A 1 674 ? -21.304 30.603 14.397 1 92.04 674 LEU A N 1
ATOM 5368 C CA . LEU A 1 674 ? -20.286 30.468 15.433 1 92.04 674 LEU A CA 1
ATOM 5369 C C . LEU A 1 674 ? -18.89 30.669 14.853 1 92.04 674 LEU A C 1
ATOM 5371 O O . LEU A 1 674 ? -18.502 29.981 13.906 1 92.04 674 LEU A O 1
ATOM 5375 N N . LEU A 1 675 ? -18.175 31.609 15.377 1 91.88 675 LEU A N 1
ATOM 5376 C CA . LEU A 1 675 ? -16.837 31.929 14.893 1 91.88 675 LEU A CA 1
ATOM 5377 C C . LEU A 1 675 ? -15.781 31.565 15.931 1 91.88 675 LEU A C 1
ATOM 5379 O O . LEU A 1 675 ? -15.685 32.21 16.978 1 91.88 675 LEU A O 1
ATOM 5383 N N . ASP A 1 676 ? -15.009 30.591 15.68 1 88.5 676 ASP A N 1
ATOM 5384 C CA . ASP A 1 676 ? -13.946 30.154 16.58 1 88.5 676 ASP A CA 1
ATOM 5385 C C . ASP A 1 676 ? -12.608 30.779 16.193 1 88.5 676 ASP A C 1
ATOM 5387 O O . ASP A 1 676 ? -11.763 30.122 15.582 1 88.5 676 ASP A O 1
ATOM 5391 N N . GLU A 1 677 ? -12.377 31.942 16.561 1 78.44 677 GLU A N 1
ATOM 5392 C CA . GLU A 1 677 ? -11.187 32.715 16.22 1 78.44 677 GLU A CA 1
ATOM 5393 C C . GLU A 1 677 ? -10.929 32.698 14.717 1 78.44 677 GLU A C 1
ATOM 5395 O O . GLU A 1 677 ? -9.79 32.521 14.279 1 78.44 677 GLU A O 1
ATOM 5400 N N . SER A 1 678 ? -12.022 32.823 13.99 1 78.39 678 SER A N 1
ATOM 5401 C CA . SER A 1 678 ? -12 32.588 12.55 1 78.39 678 SER A CA 1
ATOM 5402 C C . SER A 1 678 ? -11.444 33.794 11.801 1 78.39 678 SER A C 1
ATOM 5404 O O . SER A 1 678 ? -11.196 33.723 10.596 1 78.39 678 SER A O 1
ATOM 5406 N N . MET A 1 679 ? -11.211 34.883 12.479 1 77.65 679 MET A N 1
ATOM 5407 C CA . MET A 1 679 ? -10.715 36.081 11.807 1 77.65 679 MET A CA 1
ATOM 5408 C C . MET A 1 679 ? -9.377 36.519 12.394 1 77.65 679 MET A C 1
ATOM 5410 O O . MET A 1 679 ? -9.017 37.695 12.32 1 77.65 679 MET A O 1
ATOM 5414 N N . ALA A 1 680 ? -8.732 35.516 12.991 1 65.61 680 ALA A N 1
ATOM 5415 C CA . ALA A 1 680 ? -7.493 35.794 13.712 1 65.61 680 ALA A CA 1
ATOM 5416 C C . ALA A 1 680 ? -6.385 36.224 12.755 1 65.61 680 ALA A C 1
ATOM 5418 O O . ALA A 1 680 ? -5.435 36.898 13.158 1 65.61 680 ALA A O 1
ATOM 5419 N N . HIS A 1 681 ? -6.499 35.91 11.459 1 64.18 681 HIS A N 1
ATOM 5420 C CA . HIS A 1 681 ? -5.425 36.182 10.51 1 64.18 681 HIS A CA 1
ATOM 5421 C C . HIS A 1 681 ? -5.699 37.456 9.718 1 64.18 681 HIS A C 1
ATOM 5423 O O . HIS A 1 681 ? -4.924 37.818 8.83 1 64.18 681 HIS A O 1
ATOM 5429 N N . MET A 1 682 ? -6.774 38.132 10.133 1 72 682 MET A N 1
ATOM 5430 C CA . MET A 1 682 ? -7.14 39.358 9.43 1 72 682 MET A CA 1
ATOM 5431 C C . MET A 1 682 ? -6.569 40.583 10.137 1 72 682 MET A C 1
ATOM 5433 O O . MET A 1 682 ? -6.329 40.551 11.346 1 72 682 MET A O 1
ATOM 5437 N N . SER A 1 683 ? -6.344 41.632 9.313 1 65.19 683 SER A N 1
ATOM 5438 C CA . SER A 1 683 ? -6.02 42.929 9.898 1 65.19 683 SER A CA 1
ATOM 5439 C C . SER A 1 683 ? -7.192 43.481 10.701 1 65.19 683 SER A C 1
ATOM 5441 O O . SER A 1 683 ? -8.335 43.058 10.514 1 65.19 683 SER A O 1
ATOM 5443 N N . SER A 1 684 ? -6.899 44.358 11.611 1 65.36 684 SER A N 1
ATOM 5444 C CA . SER A 1 684 ? -7.935 44.966 12.44 1 65.36 684 SER A CA 1
ATOM 5445 C C . SER A 1 684 ? -9.007 45.633 11.585 1 65.36 684 SER A C 1
ATOM 5447 O O . SER A 1 684 ? -10.201 45.492 11.855 1 65.36 684 SER A O 1
ATOM 5449 N N . ALA A 1 685 ? -8.533 46.298 10.498 1 68.62 685 ALA A N 1
ATOM 5450 C CA . ALA A 1 685 ? -9.48 46.994 9.632 1 68.62 685 ALA A CA 1
ATOM 5451 C C . ALA A 1 685 ? -10.412 46.008 8.933 1 68.62 685 ALA A C 1
ATOM 5453 O O . ALA A 1 685 ? -11.621 46.237 8.851 1 68.62 685 ALA A O 1
ATOM 5454 N N . ASN A 1 686 ? -9.901 44.979 8.479 1 78.63 686 ASN A N 1
ATOM 5455 C CA . ASN A 1 686 ? -10.696 43.972 7.783 1 78.63 686 ASN A CA 1
ATOM 5456 C C . ASN A 1 686 ? -11.616 43.223 8.742 1 78.63 686 ASN A C 1
ATOM 5458 O O . ASN A 1 686 ? -12.734 42.855 8.376 1 78.63 686 ASN A O 1
ATOM 5462 N N . ARG A 1 687 ? -11.099 43.023 9.912 1 81.95 687 ARG A N 1
ATOM 5463 C CA . ARG A 1 687 ? -11.91 42.352 10.923 1 81.95 687 ARG A CA 1
ATOM 5464 C C . ARG A 1 687 ? -13.167 43.156 11.24 1 81.95 687 ARG A C 1
ATOM 5466 O O . ARG A 1 687 ? -14.266 42.602 11.295 1 81.95 687 ARG A O 1
ATOM 5473 N N . VAL A 1 688 ? -12.936 44.417 11.37 1 78.05 688 VAL A N 1
ATOM 5474 C CA . VAL A 1 688 ? -14.052 45.301 11.689 1 78.05 688 VAL A CA 1
ATOM 5475 C C . VAL A 1 688 ? -15.059 45.297 10.541 1 78.05 688 VAL A C 1
ATOM 5477 O O . VAL A 1 688 ? -16.269 45.224 10.768 1 78.05 688 VAL A O 1
ATOM 5480 N N . LYS A 1 689 ? -14.531 45.342 9.388 1 84.61 689 LYS A N 1
ATOM 5481 C CA . LYS A 1 689 ? -15.399 45.341 8.214 1 84.61 689 LYS A CA 1
ATOM 5482 C C . LYS A 1 689 ? -16.205 44.048 8.127 1 84.61 689 LYS A C 1
ATOM 5484 O O . LYS A 1 689 ? -17.389 44.071 7.785 1 84.61 689 LYS A O 1
ATOM 5489 N N . MET A 1 690 ? -15.61 43.022 8.383 1 90.7 690 MET A N 1
ATOM 5490 C CA . MET A 1 690 ? -16.274 41.725 8.288 1 90.7 690 MET A CA 1
ATOM 5491 C C . MET A 1 690 ? -17.349 41.584 9.36 1 90.7 690 MET A C 1
ATOM 5493 O O . MET A 1 690 ? -18.441 41.081 9.088 1 90.7 690 MET A O 1
ATOM 5497 N N . TYR A 1 691 ? -17.036 42.005 10.535 1 88.37 691 TYR A N 1
ATOM 5498 C CA . TYR A 1 691 ? -18.034 41.94 11.597 1 88.37 691 TYR A CA 1
ATOM 5499 C C . TYR A 1 691 ? -19.211 42.86 11.298 1 88.37 691 TYR A C 1
ATOM 5501 O O . TYR A 1 691 ? -20.36 42.524 11.591 1 88.37 691 TYR A O 1
ATOM 5509 N N . GLN A 1 692 ? -18.861 43.997 10.728 1 86.74 692 GLN A N 1
ATOM 5510 C CA . GLN A 1 692 ? -19.928 44.912 10.335 1 86.74 692 GLN A CA 1
ATOM 5511 C C . GLN A 1 692 ? -20.856 44.266 9.31 1 86.74 692 GLN A C 1
ATOM 5513 O O . GLN A 1 692 ? -22.079 44.381 9.413 1 86.74 692 GLN A O 1
ATOM 5518 N N . LEU A 1 693 ? -20.254 43.64 8.446 1 91.01 693 LEU A N 1
ATOM 5519 C CA . LEU A 1 693 ? -21.037 42.967 7.415 1 91.01 693 LEU A CA 1
ATOM 5520 C C . LEU A 1 693 ? -21.912 41.877 8.024 1 91.01 693 LEU A C 1
ATOM 5522 O O . LEU A 1 693 ? -23.078 41.73 7.65 1 91.01 693 LEU A O 1
ATOM 5526 N N . LEU A 1 694 ? -21.41 41.077 8.906 1 91.89 694 LEU A N 1
ATOM 5527 C CA . LEU A 1 694 ? -22.145 39.992 9.546 1 91.89 694 LEU A CA 1
ATOM 5528 C C . LEU A 1 694 ? -23.302 40.535 10.377 1 91.89 694 LEU A C 1
ATOM 5530 O O . LEU A 1 694 ? -24.4 39.974 10.362 1 91.89 694 LEU A O 1
ATOM 5534 N N . THR A 1 695 ? -23.02 41.637 11.042 1 87.73 695 THR A N 1
ATOM 5535 C CA . THR A 1 695 ? -24.058 42.224 11.883 1 87.73 695 THR A CA 1
ATOM 5536 C C . THR A 1 695 ? -25.16 42.843 11.028 1 87.73 695 THR A C 1
ATOM 5538 O O . THR A 1 695 ? -26.347 42.659 11.307 1 87.73 695 THR A O 1
ATOM 5541 N N . ASP A 1 696 ? -24.72 43.522 9.979 1 87.88 696 ASP A N 1
ATOM 5542 C CA . ASP A 1 696 ? -25.675 44.244 9.143 1 87.88 696 ASP A CA 1
ATOM 5543 C C . ASP A 1 696 ? -26.524 43.279 8.319 1 87.88 696 ASP A C 1
ATOM 5545 O O . ASP A 1 696 ? -27.714 43.519 8.104 1 87.88 696 ASP A O 1
ATOM 5549 N N . GLU A 1 697 ? -25.933 42.255 7.997 1 89.12 697 GLU A N 1
ATOM 5550 C CA . GLU A 1 697 ? -26.618 41.421 7.015 1 89.12 697 GLU A CA 1
ATOM 5551 C C . GLU A 1 697 ? -27.224 40.182 7.67 1 89.12 697 GLU A C 1
ATOM 5553 O O . GLU A 1 697 ? -28.179 39.603 7.149 1 89.12 697 GLU A O 1
ATOM 5558 N N . LEU A 1 698 ? -26.667 39.654 8.669 1 89.22 698 LEU A N 1
ATOM 5559 C CA . LEU A 1 698 ? -27.161 38.417 9.265 1 89.22 698 LEU A CA 1
ATOM 5560 C C . LEU A 1 698 ? -27.884 38.698 10.578 1 89.22 698 LEU A C 1
ATOM 5562 O O . LEU A 1 698 ? -29.046 38.321 10.744 1 89.22 698 LEU A O 1
ATOM 5566 N N . VAL A 1 699 ? -27.243 39.41 11.393 1 87.28 699 VAL A N 1
ATOM 5567 C CA . VAL A 1 699 ? -27.82 39.653 12.711 1 87.28 699 VAL A CA 1
ATOM 5568 C C . VAL A 1 699 ? -29.069 40.521 12.576 1 87.28 699 VAL A C 1
ATOM 5570 O O . VAL A 1 699 ? -30.074 40.282 13.249 1 87.28 699 VAL A O 1
ATOM 5573 N N . ALA A 1 700 ? -28.96 41.523 11.726 1 85.53 700 ALA A N 1
ATOM 5574 C CA . ALA A 1 700 ? -30.098 42.411 11.501 1 85.53 700 ALA A CA 1
ATOM 5575 C C . ALA A 1 700 ? -31.298 41.639 10.962 1 85.53 700 ALA A C 1
ATOM 5577 O O . ALA A 1 700 ? -32.445 42.057 11.141 1 85.53 700 ALA A O 1
ATOM 5578 N N . HIS A 1 701 ? -31.007 40.556 10.401 1 86.76 701 HIS A N 1
ATOM 5579 C CA . HIS A 1 701 ? -32.089 39.777 9.811 1 86.76 701 HIS A CA 1
ATOM 5580 C C . HIS A 1 701 ? -32.458 38.589 10.693 1 86.76 701 HIS A C 1
ATOM 5582 O O . HIS A 1 701 ? -33.122 37.655 10.238 1 86.76 701 HIS A O 1
ATOM 5588 N N . GLY A 1 702 ? -31.911 38.534 11.871 1 84.04 702 GLY A N 1
ATOM 5589 C CA . GLY A 1 702 ? -32.408 37.576 12.845 1 84.04 702 GLY A CA 1
ATOM 5590 C C . GLY A 1 702 ? -31.411 36.479 13.166 1 84.04 702 GLY A C 1
ATOM 5591 O O . GLY A 1 702 ? -31.682 35.61 13.997 1 84.04 702 GLY A O 1
ATOM 5592 N N . SER A 1 703 ? -30.267 36.441 12.55 1 89.4 703 SER A N 1
ATOM 5593 C CA . SER A 1 703 ? -29.257 35.429 12.841 1 89.4 703 SER A CA 1
ATOM 5594 C C . SER A 1 703 ? -28.51 35.747 14.132 1 89.4 703 SER A C 1
ATOM 5596 O O . SER A 1 703 ? -28.374 36.914 14.504 1 89.4 703 SER A O 1
ATOM 5598 N N . GLY A 1 704 ? -28.165 34.702 14.926 1 90.37 704 GLY A N 1
ATOM 5599 C CA . GLY A 1 704 ? -27.307 34.878 16.087 1 90.37 704 GLY A CA 1
ATOM 5600 C C . GLY A 1 704 ? -25.834 34.708 15.771 1 90.37 704 GLY A C 1
ATOM 5601 O O . GLY A 1 704 ? -25.474 34.034 14.804 1 90.37 704 GLY A O 1
ATOM 5602 N N . LEU A 1 705 ? -25.018 35.425 16.515 1 92.25 705 LEU A N 1
ATOM 5603 C CA . LEU A 1 705 ? -23.575 35.383 16.305 1 92.25 705 LEU A CA 1
ATOM 5604 C C . LEU A 1 705 ? -22.842 35.134 17.619 1 92.25 705 LEU A C 1
ATOM 5606 O O . LEU A 1 705 ? -23.103 35.808 18.618 1 92.25 705 LEU A O 1
ATOM 5610 N N . ILE A 1 706 ? -22.075 34.064 17.662 1 92.36 706 ILE A N 1
ATOM 5611 C CA . ILE A 1 706 ? -21.202 33.804 18.801 1 92.36 706 ILE A CA 1
ATOM 5612 C C . ILE A 1 706 ? -19.746 33.783 18.342 1 92.36 706 ILE A C 1
ATOM 5614 O O . ILE A 1 706 ? -19.38 33.009 17.455 1 92.36 706 ILE A O 1
ATOM 5618 N N . SER A 1 707 ? -18.933 34.622 18.88 1 92.12 707 SER A N 1
ATOM 5619 C CA . SER A 1 707 ? -17.532 34.729 18.489 1 92.12 707 SER A CA 1
ATOM 5620 C C . SER A 1 707 ? -16.606 34.489 19.677 1 92.12 707 SER A C 1
ATOM 5622 O O . SER A 1 707 ? -16.97 34.769 20.821 1 92.12 707 SER A O 1
ATOM 5624 N N . THR A 1 708 ? -15.484 33.918 19.393 1 89.08 708 THR A N 1
ATOM 5625 C CA . THR A 1 708 ? -14.435 33.782 20.398 1 89.08 708 THR A CA 1
ATOM 5626 C C . THR A 1 708 ? -13.233 34.653 20.046 1 89.08 708 THR A C 1
ATOM 5628 O O . THR A 1 708 ? -12.944 34.876 18.868 1 89.08 708 THR A O 1
ATOM 5631 N N . SER A 1 709 ? -12.614 35.227 20.951 1 75.84 709 SER A N 1
ATOM 5632 C CA . SER A 1 709 ? -11.437 36.054 20.708 1 75.84 709 SER A CA 1
ATOM 5633 C C . SER A 1 709 ? -10.557 36.143 21.951 1 75.84 709 SER A C 1
ATOM 5635 O O . SER A 1 709 ? -11.057 36.087 23.076 1 75.84 709 SER A O 1
ATOM 5637 N N . HIS A 1 710 ? -9.342 36.266 21.698 1 63.63 710 HIS A N 1
ATOM 5638 C CA . HIS A 1 710 ? -8.409 36.569 22.778 1 63.63 710 HIS A CA 1
ATOM 5639 C C . HIS A 1 710 ? -8.287 38.074 22.994 1 63.63 710 HIS A C 1
ATOM 5641 O O . HIS A 1 710 ? -7.924 38.522 24.084 1 63.63 710 HIS A O 1
ATOM 5647 N N . SER A 1 711 ? -8.598 38.84 21.849 1 62.61 711 SER A N 1
ATOM 5648 C CA . SER A 1 711 ? -8.573 40.299 21.891 1 62.61 711 SER A CA 1
ATOM 5649 C C . SER A 1 711 ? -9.972 40.881 21.72 1 62.61 711 SER A C 1
ATOM 5651 O O . SER A 1 711 ? -10.349 41.293 20.621 1 62.61 711 SER A O 1
ATOM 5653 N N . TRP A 1 712 ? -10.721 40.939 22.839 1 70.01 712 TRP A N 1
ATOM 5654 C CA . TRP A 1 712 ? -12.145 41.251 22.769 1 70.01 712 TRP A CA 1
ATOM 5655 C C . TRP A 1 712 ? -12.366 42.749 22.592 1 70.01 712 TRP A C 1
ATOM 5657 O O . TRP A 1 712 ? -13.442 43.178 22.169 1 70.01 712 TRP A O 1
ATOM 5667 N N . GLN A 1 713 ? -11.371 43.548 22.731 1 63.57 713 GLN A N 1
ATOM 5668 C CA . GLN A 1 713 ? -11.561 44.993 22.797 1 63.57 713 GLN A CA 1
ATOM 5669 C C . GLN A 1 713 ? -12.066 45.543 21.466 1 63.57 713 GLN A C 1
ATOM 5671 O O . GLN A 1 713 ? -12.949 46.403 21.439 1 63.57 713 GLN A O 1
ATOM 5676 N N . GLU A 1 714 ? -11.532 44.973 20.456 1 67.75 714 GLU A N 1
ATOM 5677 C CA . GLU A 1 714 ? -11.906 45.469 19.134 1 67.75 714 GLU A CA 1
ATOM 5678 C C . GLU A 1 714 ? -13.294 44.978 18.733 1 67.75 714 GLU A C 1
ATOM 5680 O O . GLU A 1 714 ? -13.927 45.55 17.844 1 67.75 714 GLU A O 1
ATOM 5685 N N . LEU A 1 715 ? -13.864 44.053 19.499 1 79.98 715 LEU A N 1
ATOM 5686 C CA . LEU A 1 715 ? -15.072 43.382 19.031 1 79.98 715 LEU A CA 1
ATOM 5687 C C . LEU A 1 715 ? -16.269 43.746 19.903 1 79.98 715 LEU A C 1
ATOM 5689 O O . LEU A 1 715 ? -17.399 43.346 19.613 1 79.98 715 LEU A O 1
ATOM 5693 N N . VAL A 1 716 ? -16.055 44.573 20.873 1 77.96 716 VAL A N 1
ATOM 5694 C CA . VAL A 1 716 ? -17.075 44.89 21.867 1 77.96 716 VAL A CA 1
ATOM 5695 C C . VAL A 1 716 ? -18.244 45.609 21.197 1 77.96 716 VAL A C 1
ATOM 5697 O O . VAL A 1 716 ? -19.403 45.39 21.556 1 77.96 716 VAL A O 1
ATOM 5700 N N . SER A 1 717 ? -17.911 46.45 20.211 1 77.83 717 SER A N 1
ATOM 5701 C CA . SER A 1 717 ? -18.938 47.272 19.579 1 77.83 717 SER A CA 1
ATOM 5702 C C . SER A 1 717 ? -19.921 46.416 18.787 1 77.83 717 SER A C 1
ATOM 5704 O O . SER A 1 717 ? -21.043 46.845 18.511 1 77.83 717 SER A O 1
ATOM 5706 N N . PHE A 1 718 ? -19.568 45.251 18.537 1 86.59 718 PHE A N 1
ATOM 5707 C CA . PHE A 1 718 ? -20.394 44.425 17.664 1 86.59 718 PHE A CA 1
ATOM 5708 C C . PHE A 1 718 ? -21.184 43.404 18.474 1 86.59 718 PHE A C 1
ATOM 5710 O O . PHE A 1 718 ? -22.009 42.671 17.924 1 86.59 718 PHE A O 1
ATOM 5717 N N . HIS A 1 719 ? -20.94 43.395 19.723 1 88.88 719 HIS A N 1
ATOM 5718 C CA . HIS A 1 719 ? -21.57 42.379 20.559 1 88.88 719 HIS A CA 1
ATOM 5719 C C . HIS A 1 719 ? -22.368 43.016 21.692 1 88.88 719 HIS A C 1
ATOM 5721 O O . HIS A 1 719 ? -22.075 44.139 22.109 1 88.88 719 HIS A O 1
ATOM 5727 N N . GLY A 1 720 ? -23.333 42.27 22.142 1 84.5 720 GLY A N 1
ATOM 5728 C CA . GLY A 1 720 ? -24.179 42.76 23.218 1 84.5 720 GLY A CA 1
ATOM 5729 C C . GLY A 1 720 ? -24.062 41.94 24.49 1 84.5 720 GLY A C 1
ATOM 5730 O O . GLY A 1 720 ? -24.458 42.393 25.565 1 84.5 720 GLY A O 1
ATOM 5731 N N . HIS A 1 721 ? -23.589 40.78 24.333 1 88.61 721 HIS A N 1
ATOM 5732 C CA . HIS A 1 721 ? -23.414 39.886 25.472 1 88.61 721 HIS A CA 1
ATOM 5733 C C . HIS A 1 721 ? -21.967 39.418 25.588 1 88.61 721 HIS A C 1
ATOM 5735 O O . HIS A 1 721 ? -21.322 39.124 24.579 1 88.61 721 HIS A O 1
ATOM 5741 N N . PHE A 1 722 ? -21.448 39.457 26.799 1 89.14 722 PHE A N 1
ATOM 5742 C CA . PHE A 1 722 ? -20.033 39.169 27.001 1 89.14 722 PHE A CA 1
ATOM 5743 C C . PHE A 1 722 ? -19.844 38.117 28.087 1 89.14 722 PHE A C 1
ATOM 5745 O O . PHE A 1 722 ? -20.385 38.248 29.187 1 89.14 722 PHE A O 1
ATOM 5752 N N . TYR A 1 723 ? -19.167 37.074 27.701 1 89.62 723 TYR A N 1
ATOM 5753 C CA . TYR A 1 723 ? -18.82 36.013 28.639 1 89.62 723 TYR A CA 1
ATOM 5754 C C . TYR A 1 723 ? -17.31 35.822 28.712 1 89.62 723 TYR A C 1
ATOM 5756 O O . TYR A 1 723 ? -16.612 35.948 27.703 1 89.62 723 TYR A O 1
ATOM 5764 N N . ARG A 1 724 ? -16.816 35.54 29.862 1 87.1 724 ARG A N 1
ATOM 5765 C CA . ARG A 1 724 ? -15.392 35.293 30.068 1 87.1 724 ARG A CA 1
ATOM 5766 C C . ARG A 1 724 ? -15.169 34.02 30.877 1 87.1 724 ARG A C 1
ATOM 5768 O O . ARG A 1 724 ? -15.888 33.758 31.844 1 87.1 724 ARG A O 1
ATOM 5775 N N . ILE A 1 725 ? -14.254 33.214 30.383 1 87.69 725 ILE A N 1
ATOM 5776 C CA . ILE A 1 725 ? -13.87 32.018 31.125 1 87.69 725 ILE A CA 1
ATOM 5777 C C . ILE A 1 725 ? -12.751 32.357 32.108 1 87.69 725 ILE A C 1
ATOM 5779 O O . ILE A 1 725 ? -11.646 32.722 31.699 1 87.69 725 ILE A O 1
ATOM 5783 N N . GLU A 1 726 ? -13.055 32.249 33.268 1 79.77 726 GLU A N 1
ATOM 5784 C CA . GLU A 1 726 ? -12.073 32.505 34.317 1 79.77 726 GLU A CA 1
ATOM 5785 C C . GLU A 1 726 ? -11.508 31.202 34.874 1 79.77 726 GLU A C 1
ATOM 5787 O O . GLU A 1 726 ? -12.25 30.246 35.105 1 79.77 726 GLU A O 1
ATOM 5792 N N . THR A 1 727 ? -10.232 31.134 34.825 1 77.51 727 THR A N 1
ATOM 5793 C CA . THR A 1 727 ? -9.556 29.953 35.351 1 77.51 727 THR A CA 1
ATOM 5794 C C . THR A 1 727 ? -9.046 30.208 36.766 1 77.51 727 THR A C 1
ATOM 5796 O O . THR A 1 727 ? -8.476 31.264 37.046 1 77.51 727 THR A O 1
ATOM 5799 N N . SER A 1 728 ? -9.511 29.495 37.818 1 65.25 728 SER A N 1
ATOM 5800 C CA . SER A 1 728 ? -9.044 29.611 39.196 1 65.25 728 SER A CA 1
ATOM 5801 C C . SER A 1 728 ? -8.417 28.307 39.678 1 65.25 728 SER A C 1
ATOM 5803 O O . SER A 1 728 ? -8.793 27.225 39.222 1 65.25 728 SER A O 1
ATOM 5805 N N . ARG A 1 729 ? -7.067 28.217 40.114 1 60.87 729 ARG A N 1
ATOM 5806 C CA . ARG A 1 729 ? -6.425 27.035 40.679 1 60.87 729 ARG A CA 1
ATOM 5807 C C . ARG A 1 729 ? -6.867 26.808 42.12 1 60.87 729 ARG A C 1
ATOM 5809 O O . ARG A 1 729 ? -6.771 27.711 42.954 1 60.87 729 ARG A O 1
ATOM 5816 N N . THR A 1 730 ? -7.79 25.937 42.247 1 51.2 730 THR A N 1
ATOM 5817 C CA . THR A 1 730 ? -8.072 25.56 43.628 1 51.2 730 THR A CA 1
ATOM 5818 C C . THR A 1 730 ? -7.105 24.479 44.102 1 51.2 730 THR A C 1
ATOM 5820 O O . THR A 1 730 ? -6.969 23.436 43.46 1 51.2 730 THR A O 1
ATOM 5823 N N . ASP A 1 731 ? -6.544 24.628 45.345 1 51.12 731 ASP A N 1
ATOM 5824 C CA . ASP A 1 731 ? -5.644 23.852 46.194 1 51.12 731 ASP A CA 1
ATOM 5825 C C . ASP A 1 731 ? -4.509 23.24 45.376 1 51.12 731 ASP A C 1
ATOM 5827 O O . ASP A 1 731 ? -4.064 22.126 45.659 1 51.12 731 ASP A O 1
ATOM 5831 N N . GLY A 1 732 ? -3.868 23.818 44.361 1 48.66 732 GLY A N 1
ATOM 5832 C CA . GLY A 1 732 ? -2.59 23.5 43.745 1 48.66 732 GLY A CA 1
ATOM 5833 C C . GLY A 1 732 ? -2.713 22.534 42.582 1 48.66 732 GLY A C 1
ATOM 5834 O O . GLY A 1 732 ? -1.758 22.339 41.826 1 48.66 732 GLY A O 1
ATOM 5835 N N . THR A 1 733 ? -3.73 21.602 42.578 1 54.07 733 THR A N 1
ATOM 5836 C CA . THR A 1 733 ? -3.634 20.47 41.664 1 54.07 733 THR A CA 1
ATOM 5837 C C . THR A 1 733 ? -4.621 20.622 40.51 1 54.07 733 THR A C 1
ATOM 5839 O O . THR A 1 733 ? -4.321 20.24 39.376 1 54.07 733 THR A O 1
ATOM 5842 N N . GLN A 1 734 ? -5.934 21.037 40.865 1 59.03 734 GLN A N 1
ATOM 5843 C CA . GLN A 1 734 ? -6.963 20.93 39.836 1 59.03 734 GLN A CA 1
ATOM 5844 C C . GLN A 1 734 ? -7.347 22.304 39.296 1 59.03 734 GLN A C 1
ATOM 5846 O O . GLN A 1 734 ? -7.52 23.253 40.064 1 59.03 734 GLN A O 1
ATOM 5851 N N . MET A 1 735 ? -7.158 22.629 38.002 1 65.24 735 MET A N 1
ATOM 5852 C CA . MET A 1 735 ? -7.582 23.856 37.334 1 65.24 735 MET A CA 1
ATOM 5853 C C . MET A 1 735 ? -9.103 23.922 37.232 1 65.24 735 MET A C 1
ATOM 5855 O O . MET A 1 735 ? -9.74 22.972 36.774 1 65.24 735 MET A O 1
ATOM 5859 N N . HIS A 1 736 ? -9.768 24.852 38.047 1 75.08 736 HIS A N 1
ATOM 5860 C CA . HIS A 1 736 ? -11.205 25.089 37.963 1 75.08 736 HIS A CA 1
ATOM 5861 C C . HIS A 1 736 ? -11.52 26.224 36.994 1 75.08 736 HIS A C 1
ATOM 5863 O O . HIS A 1 736 ? -10.855 27.262 37.01 1 75.08 736 HIS A O 1
ATOM 5869 N N . ARG A 1 737 ? -12.406 25.989 36.046 1 85.58 737 ARG A N 1
ATOM 5870 C CA . ARG A 1 737 ? -12.826 26.977 35.057 1 85.58 737 ARG A CA 1
ATOM 5871 C C . ARG A 1 737 ? -14.305 27.313 35.212 1 85.58 737 ARG A C 1
ATOM 5873 O O . ARG A 1 737 ? -15.123 26.429 35.478 1 85.58 737 ARG A O 1
ATOM 5880 N N . GLU A 1 738 ? -14.64 28.642 35.26 1 85.29 738 GLU A N 1
ATOM 5881 C CA . GLU A 1 738 ? -16.027 29.086 35.351 1 85.29 738 GLU A CA 1
ATOM 5882 C C . GLU A 1 738 ? -16.335 30.154 34.306 1 85.29 738 GLU A C 1
ATOM 5884 O O . GLU A 1 738 ? -15.477 30.977 33.981 1 85.29 738 GLU A O 1
ATOM 5889 N N . LEU A 1 739 ? -17.536 30.065 33.779 1 89.03 739 LEU A N 1
ATOM 5890 C CA . LEU A 1 739 ? -18.024 31.061 32.831 1 89.03 739 LEU A CA 1
ATOM 5891 C C . LEU A 1 739 ? -18.768 32.18 33.553 1 89.03 739 LEU A C 1
ATOM 5893 O O . LEU A 1 739 ? -19.735 31.923 34.274 1 89.03 739 LEU A O 1
ATOM 5897 N N . GLN A 1 740 ? -18.217 33.414 33.388 1 85.42 740 GLN A N 1
ATOM 5898 C CA . GLN A 1 740 ? -18.826 34.55 34.072 1 85.42 740 GLN A CA 1
ATOM 5899 C C . GLN A 1 740 ? -19.149 35.674 33.092 1 85.42 740 GLN A C 1
ATOM 5901 O O . GLN A 1 740 ? -18.463 35.839 32.081 1 85.42 740 GLN A O 1
ATOM 5906 N N . THR A 1 741 ? -20.268 36.398 33.245 1 86.37 741 THR A N 1
ATOM 5907 C CA . THR A 1 741 ? -20.593 37.571 32.441 1 86.37 741 THR A CA 1
ATOM 5908 C C . THR A 1 741 ? -19.751 38.77 32.869 1 86.37 741 THR A C 1
ATOM 5910 O O . THR A 1 741 ? -19.408 38.906 34.046 1 86.37 741 THR A O 1
ATOM 5913 N N . PHE A 1 742 ? -19.383 39.601 31.84 1 79.22 742 PHE A N 1
ATOM 5914 C CA . PHE A 1 742 ? -18.632 40.797 32.202 1 79.22 742 PHE A CA 1
ATOM 5915 C C . PHE A 1 742 ? -19.085 41.993 31.373 1 79.22 742 PHE A C 1
ATOM 5917 O O . PHE A 1 742 ? -19.716 41.827 30.327 1 79.22 742 PHE A O 1
ATOM 5924 N N . ASP A 1 743 ? -19.014 43.18 31.835 1 74.29 743 ASP A N 1
ATOM 5925 C CA . ASP A 1 743 ? -19.318 44.427 31.139 1 74.29 743 ASP A CA 1
ATOM 5926 C C . ASP A 1 743 ? -18.047 45.081 30.602 1 74.29 743 ASP A C 1
ATOM 5928 O O . ASP A 1 743 ? -17.162 45.455 31.374 1 74.29 743 ASP A O 1
ATOM 5932 N N . PRO A 1 744 ? -18.085 45.11 29.246 1 72.39 744 PRO A N 1
ATOM 5933 C CA . PRO A 1 744 ? -16.865 45.67 28.659 1 72.39 744 PRO A CA 1
ATOM 5934 C C . PRO A 1 744 ? -16.61 47.112 29.092 1 72.39 744 PRO A C 1
ATOM 5936 O O . PRO A 1 744 ? -15.457 47.546 29.156 1 72.39 744 PRO A O 1
ATOM 5939 N N . LYS A 1 745 ? -17.721 48.068 29.136 1 64.28 745 LYS A N 1
ATOM 5940 C CA . LYS A 1 745 ? -17.551 49.453 29.568 1 64.28 745 LYS A CA 1
ATOM 5941 C C . LYS A 1 745 ? -16.833 49.525 30.913 1 64.28 745 LYS A C 1
ATOM 5943 O O . LYS A 1 745 ? -15.966 50.378 31.114 1 64.28 745 LYS A O 1
ATOM 5948 N N . GLU A 1 746 ? -17.399 48.718 31.816 1 54.24 746 GLU A N 1
ATOM 5949 C CA . GLU A 1 746 ? -16.774 48.671 33.134 1 54.24 746 GLU A CA 1
ATOM 5950 C C . GLU A 1 746 ? -15.339 48.159 33.046 1 54.24 746 GLU A C 1
ATOM 5952 O O . GLU A 1 746 ? -14.472 48.591 33.809 1 54.24 746 GLU A O 1
ATOM 5957 N N . ALA A 1 747 ? -15.317 47.288 32.004 1 54.48 747 ALA A N 1
ATOM 5958 C CA . ALA A 1 747 ? -14 46.692 31.793 1 54.48 747 ALA A CA 1
ATOM 5959 C C . ALA A 1 747 ? -13.074 47.655 31.056 1 54.48 747 ALA A C 1
ATOM 5961 O O . ALA A 1 747 ? -11.861 47.65 31.277 1 54.48 747 ALA A O 1
ATOM 5962 N N . LEU A 1 748 ? -13.833 48.571 30.087 1 48.42 748 LEU A N 1
ATOM 5963 C CA . LEU A 1 748 ? -13.105 49.588 29.335 1 48.42 748 LEU A CA 1
ATOM 5964 C C . LEU A 1 748 ? -12.984 50.877 30.141 1 48.42 748 LEU A C 1
ATOM 5966 O O . LEU A 1 748 ? -12.374 51.846 29.682 1 48.42 748 LEU A O 1
ATOM 5970 N N . GLY A 1 749 ? -13.529 51.473 31.415 1 38.97 749 GLY A N 1
ATOM 5971 C CA . GLY A 1 749 ? -13.475 52.801 32.004 1 38.97 749 GLY A CA 1
ATOM 5972 C C . GLY A 1 749 ? -12.627 53.774 31.207 1 38.97 749 GLY A C 1
ATOM 5973 O O . GLY A 1 749 ? -11.96 53.382 30.248 1 38.97 749 GLY A O 1
ATOM 5974 N N . GLU A 1 750 ? -12.273 55.308 32.029 1 37.5 750 GLU A N 1
ATOM 5975 C CA . GLU A 1 750 ? -11.684 56.581 31.624 1 37.5 750 GLU A CA 1
ATOM 5976 C C . GLU A 1 750 ? -10.584 56.375 30.586 1 37.5 750 GLU A C 1
ATOM 5978 O O . GLU A 1 750 ? -10.126 55.25 30.375 1 37.5 750 GLU A O 1
ATOM 5983 N N . ASP A 1 751 ? -9.649 57.593 30.51 1 39.2 751 ASP A N 1
ATOM 5984 C CA . ASP A 1 751 ? -8.557 57.81 29.567 1 39.2 751 ASP A CA 1
ATOM 5985 C C . ASP A 1 751 ? -7.6 56.62 29.552 1 39.2 751 ASP A C 1
ATOM 5987 O O . ASP A 1 751 ? -6.818 56.434 30.487 1 39.2 751 ASP A O 1
ATOM 5991 N N . GLU A 1 752 ? -7.875 55.665 29.255 1 41.85 752 GLU A N 1
ATOM 5992 C CA . GLU A 1 752 ? -7.272 54.344 29.397 1 41.85 752 GLU A CA 1
ATOM 5993 C C . GLU A 1 752 ? -5.748 54.429 29.395 1 41.85 752 GLU A C 1
ATOM 5995 O O . GLU A 1 752 ? -5.084 53.785 30.21 1 41.85 752 GLU A O 1
ATOM 6000 N N . LEU A 1 753 ? -5.265 55.289 28.845 1 44.92 753 LEU A N 1
ATOM 6001 C CA . LEU A 1 753 ? -3.84 55.598 28.903 1 44.92 753 LEU A CA 1
ATOM 6002 C C . LEU A 1 753 ? -3.502 56.363 30.178 1 44.92 753 LEU A C 1
ATOM 6004 O O . LEU A 1 753 ? -2.487 56.086 30.822 1 44.92 753 LEU A O 1
ATOM 6008 N N . ALA A 1 754 ? -4.355 57.374 30.7 1 45.72 754 ALA A N 1
ATOM 6009 C CA . ALA A 1 754 ? -4.155 58.158 31.916 1 45.72 754 ALA A CA 1
ATOM 6010 C C . ALA A 1 754 ? -4.398 57.311 33.162 1 45.72 754 ALA A C 1
ATOM 6012 O O . ALA A 1 754 ? -3.668 57.423 34.149 1 45.72 754 ALA A O 1
ATOM 6013 N N . LEU A 1 755 ? -5.214 56.35 33.093 1 44.58 755 LEU A N 1
ATOM 6014 C CA . LEU A 1 755 ? -5.522 55.437 34.188 1 44.58 755 LEU A CA 1
ATOM 6015 C C . LEU A 1 755 ? -4.445 54.365 34.322 1 44.58 755 LEU A C 1
ATOM 6017 O O . LEU A 1 755 ? -4.069 53.993 35.435 1 44.58 755 LEU A O 1
ATOM 6021 N N . ARG A 1 756 ? -3.83 53.905 33.308 1 52.49 756 ARG A N 1
ATOM 6022 C CA . ARG A 1 756 ? -2.643 53.055 33.309 1 52.49 756 ARG A CA 1
ATOM 6023 C C . ARG A 1 756 ? -1.438 53.799 33.876 1 52.49 756 ARG A C 1
ATOM 6025 O O . ARG A 1 756 ? -0.652 53.229 34.635 1 52.49 756 ARG A O 1
ATOM 6032 N N . VAL A 1 757 ? -1.435 55.038 33.614 1 54.9 757 VAL A N 1
ATOM 6033 C CA . VAL A 1 757 ? -0.383 55.869 34.191 1 54.9 757 VAL A CA 1
ATOM 6034 C C . VAL A 1 757 ? -0.634 56.056 35.686 1 54.9 757 VAL A C 1
ATOM 6036 O O . VAL A 1 757 ? 0.287 55.935 36.496 1 54.9 757 VAL A O 1
ATOM 6039 N N . LYS A 1 758 ? -1.85 56.258 36.083 1 51.68 758 LYS A N 1
ATOM 6040 C CA . LYS A 1 758 ? -2.194 56.449 37.49 1 51.68 758 LYS A CA 1
ATOM 6041 C C . LYS A 1 758 ? -2.015 55.156 38.28 1 51.68 758 LYS A C 1
ATOM 6043 O O . LYS A 1 758 ? -1.471 55.168 39.386 1 51.68 758 LYS A O 1
ATOM 6048 N N . ASP A 1 759 ? -2.302 54.075 37.721 1 49.97 759 ASP A N 1
ATOM 6049 C CA . ASP A 1 759 ? -2.149 52.767 38.35 1 49.97 759 ASP A CA 1
ATOM 6050 C C . ASP A 1 759 ? -0.678 52.36 38.418 1 49.97 759 ASP A C 1
ATOM 6052 O O . ASP A 1 759 ? -0.218 51.844 39.439 1 49.97 759 ASP A O 1
ATOM 6056 N N . LYS A 1 760 ? -0.281 52.655 36.791 1 58.71 760 LYS A N 1
ATOM 6057 C CA . LYS A 1 760 ? 1.168 52.481 36.839 1 58.71 760 LYS A CA 1
ATOM 6058 C C . LYS A 1 760 ? 1.805 53.441 37.84 1 58.71 760 LYS A C 1
ATOM 6060 O O . LYS A 1 760 ? 2.739 53.072 38.555 1 58.71 760 LYS A O 1
ATOM 6065 N N . ASP A 1 761 ? 1.54 54.536 38.661 1 61.42 761 ASP A N 1
ATOM 6066 C CA . ASP A 1 761 ? 2.038 55.463 39.672 1 61.42 761 ASP A CA 1
ATOM 6067 C C . ASP A 1 761 ? 1.712 54.968 41.08 1 61.42 761 ASP A C 1
ATOM 6069 O O . ASP A 1 761 ? 2.552 55.042 41.979 1 61.42 761 ASP A O 1
ATOM 6073 N N . ALA A 1 762 ? 0.643 54.351 41.255 1 56.53 762 ALA A N 1
ATOM 6074 C CA . ALA A 1 762 ? 0.271 53.787 42.549 1 56.53 762 ALA A CA 1
ATOM 6075 C C . ALA A 1 762 ? 1.099 52.544 42.865 1 56.53 762 ALA A C 1
ATOM 6077 O O . ALA A 1 762 ? 1.549 52.362 43.998 1 56.53 762 ALA A O 1
ATOM 6078 N N . GLU A 1 763 ? 1.198 51.777 41.57 1 60.23 763 GLU A N 1
ATOM 6079 C CA . GLU A 1 763 ? 2.073 50.621 41.737 1 60.23 763 GLU A CA 1
ATOM 6080 C C . GLU A 1 763 ? 3.519 51.051 41.972 1 60.23 763 GLU A C 1
ATOM 6082 O O . GLU A 1 763 ? 4.206 50.494 42.83 1 60.23 763 GLU A O 1
ATOM 6087 N N . ILE A 1 764 ? 4.189 51.954 41.666 1 63.78 764 ILE A N 1
ATOM 6088 C CA . ILE A 1 764 ? 5.512 52.52 41.903 1 63.78 764 ILE A CA 1
ATOM 6089 C C . ILE A 1 764 ? 5.572 53.12 43.306 1 63.78 764 ILE A C 1
ATOM 6091 O O . ILE A 1 764 ? 6.537 52.899 44.042 1 63.78 764 ILE A O 1
ATOM 6095 N N . ALA A 1 765 ? 4.401 53.75 43.663 1 59.6 765 ALA A N 1
ATOM 6096 C CA . ALA A 1 765 ? 4.346 54.33 45.002 1 59.6 765 ALA A CA 1
ATOM 6097 C C . ALA A 1 765 ? 4.339 53.242 46.072 1 59.6 765 ALA A C 1
ATOM 6099 O O . ALA A 1 765 ? 5.047 53.345 47.077 1 59.6 765 ALA A O 1
ATOM 6100 N N . ARG A 1 766 ? 3.317 52.233 45.261 1 58.1 766 ARG A N 1
ATOM 6101 C CA . ARG A 1 766 ? 3.302 51.114 46.197 1 58.1 766 ARG A CA 1
ATOM 6102 C C . ARG A 1 766 ? 4.649 50.4 46.219 1 58.1 766 ARG A C 1
ATOM 6104 O O . ARG A 1 766 ? 5.168 50.074 47.289 1 58.1 766 ARG A O 1
ATOM 6111 N N . LEU A 1 767 ? 5.396 50.156 45.275 1 60.51 767 LEU A N 1
ATOM 6112 C CA . LEU A 1 767 ? 6.712 49.528 45.217 1 60.51 767 LEU A CA 1
ATOM 6113 C C . LEU A 1 767 ? 7.773 50.431 45.837 1 60.51 767 LEU A C 1
ATOM 6115 O O . LEU A 1 767 ? 8.66 49.955 46.548 1 60.51 767 LEU A O 1
ATOM 6119 N N . ARG A 1 768 ? 7.841 51.606 45.909 1 66.29 768 ARG A N 1
ATOM 6120 C CA . ARG A 1 768 ? 8.783 52.529 46.535 1 66.29 768 ARG A CA 1
ATOM 6121 C C . ARG A 1 768 ? 8.604 52.552 48.049 1 66.29 768 ARG A C 1
ATOM 6123 O O . ARG A 1 768 ? 9.584 52.602 48.795 1 66.29 768 ARG A O 1
ATOM 6130 N N . GLN A 1 769 ? 7.386 52.393 48.383 1 62.99 769 GLN A N 1
ATOM 6131 C CA . GLN A 1 769 ? 7.121 52.309 49.815 1 62.99 769 GLN A CA 1
ATOM 6132 C C . GLN A 1 769 ? 7.67 51.011 50.401 1 62.99 769 GLN A C 1
ATOM 6134 O O . GLN A 1 769 ? 8.261 51.014 51.483 1 62.99 769 GLN A O 1
ATOM 6139 N N . GLU A 1 770 ? 7.59 49.938 49.646 1 65.32 770 GLU A N 1
ATOM 6140 C CA . GLU A 1 770 ? 8.123 48.652 50.086 1 65.32 770 GLU A CA 1
ATOM 6141 C C . GLU A 1 770 ? 9.647 48.636 50.023 1 65.32 770 GLU A C 1
ATOM 6143 O O . GLU A 1 770 ? 10.305 48.101 50.917 1 65.32 770 GLU A O 1
ATOM 6148 N N . LEU A 1 771 ? 10.176 49.139 49.019 1 65.64 771 LEU A N 1
ATOM 6149 C CA . LEU A 1 771 ? 11.624 49.274 48.902 1 65.64 771 LEU A CA 1
ATOM 6150 C C . LEU A 1 771 ? 12.182 50.139 50.027 1 65.64 771 LEU A C 1
ATOM 6152 O O . LEU A 1 771 ? 13.206 49.802 50.626 1 65.64 771 LEU A O 1
ATOM 6156 N N . VAL A 1 772 ? 11.42 51.195 50.165 1 65.94 772 VAL A N 1
ATOM 6157 C CA . VAL A 1 772 ? 11.849 52.069 51.252 1 65.94 772 VAL A CA 1
ATOM 6158 C C . VAL A 1 772 ? 11.721 51.335 52.585 1 65.94 772 VAL A C 1
ATOM 6160 O O . VAL A 1 772 ? 12.6 51.439 53.445 1 65.94 772 VAL A O 1
ATOM 6163 N N . GLN A 1 773 ? 10.64 50.474 52.563 1 63.1 773 GLN A N 1
ATOM 6164 C CA . GLN A 1 773 ? 10.467 49.69 53.782 1 63.1 773 GLN A CA 1
ATOM 6165 C C . GLN A 1 773 ? 11.537 48.608 53.895 1 63.1 773 GLN A C 1
ATOM 6167 O O . GLN A 1 773 ? 12.112 48.405 54.967 1 63.1 773 GLN A O 1
ATOM 6172 N N . LEU A 1 774 ? 11.924 47.98 52.786 1 63.3 774 LEU A N 1
ATOM 6173 C CA . LEU A 1 774 ? 12.94 46.934 52.799 1 63.3 774 LEU A CA 1
ATOM 6174 C C . LEU A 1 774 ? 14.335 47.533 52.938 1 63.3 774 LEU A C 1
ATOM 6176 O O . LEU A 1 774 ? 15.192 46.969 53.623 1 63.3 774 LEU A O 1
ATOM 6180 N N . GLN A 1 775 ? 14.502 48.532 52.287 1 66.02 775 GLN A N 1
ATOM 6181 C CA . GLN A 1 775 ? 15.768 49.236 52.466 1 66.02 775 GLN A CA 1
ATOM 6182 C C . GLN A 1 775 ? 15.919 49.741 53.898 1 66.02 775 GLN A C 1
ATOM 6184 O O . GLN A 1 775 ? 17.009 49.683 54.471 1 66.02 775 GLN A O 1
ATOM 6189 N N . ARG A 1 776 ? 14.699 50.154 54.373 1 64.94 776 ARG A N 1
ATOM 6190 C CA . ARG A 1 776 ? 14.689 50.529 55.783 1 64.94 776 ARG A CA 1
ATOM 6191 C C . ARG A 1 776 ? 14.91 49.312 56.675 1 64.94 776 ARG A C 1
ATOM 6193 O O . ARG A 1 776 ? 15.649 49.384 57.66 1 64.94 776 ARG A O 1
ATOM 6200 N N . ASP A 1 777 ? 14.308 48.225 56.144 1 60.66 777 ASP A N 1
ATOM 6201 C CA . ASP A 1 777 ? 14.504 46.999 56.911 1 60.66 777 ASP A CA 1
ATOM 6202 C C . ASP A 1 777 ? 15.931 46.476 56.755 1 60.66 777 ASP A C 1
ATOM 6204 O O . ASP A 1 777 ? 16.528 45.989 57.717 1 60.66 777 ASP A O 1
ATOM 6208 N N . ARG A 1 778 ? 16.458 46.616 55.645 1 61.33 778 ARG A N 1
ATOM 6209 C CA . ARG A 1 778 ? 17.849 46.247 55.402 1 61.33 778 ARG A CA 1
ATOM 6210 C C . ARG A 1 778 ? 18.8 47.183 56.139 1 61.33 778 ARG A C 1
ATOM 6212 O O . ARG A 1 778 ? 19.788 46.737 56.726 1 61.33 778 ARG A O 1
ATOM 6219 N N . ARG A 1 779 ? 18.5 48.338 56.072 1 61.56 779 ARG A N 1
ATOM 6220 C CA . ARG A 1 779 ? 19.329 49.27 56.83 1 61.56 779 ARG A CA 1
ATOM 6221 C C . ARG A 1 779 ? 19.198 49.025 58.329 1 61.56 779 ARG A C 1
ATOM 6223 O O . ARG A 1 779 ? 20.183 49.106 59.065 1 61.56 779 ARG A O 1
ATOM 6230 N N . ASN A 1 780 ? 17.857 48.754 58.477 1 56.75 780 ASN A N 1
ATOM 6231 C CA . ASN A 1 780 ? 17.67 48.428 59.887 1 56.75 780 ASN A CA 1
ATOM 6232 C C . ASN A 1 780 ? 18.351 47.112 60.252 1 56.75 780 ASN A C 1
ATOM 6234 O O . ASN A 1 780 ? 18.93 46.987 61.333 1 56.75 780 ASN A O 1
ATOM 6238 N N . SER A 1 781 ? 17.961 46.289 58.914 1 51.55 781 SER A N 1
ATOM 6239 C CA . SER A 1 781 ? 18.643 45.012 59.103 1 51.55 781 SER A CA 1
ATOM 6240 C C . SER A 1 781 ? 20.156 45.173 58.998 1 51.55 781 SER A C 1
ATOM 6242 O O . SER A 1 781 ? 20.906 44.54 59.744 1 51.55 781 SER A O 1
ATOM 6244 N N . GLU A 1 782 ? 20.877 45.865 58.509 1 55.43 782 GLU A N 1
ATOM 6245 C CA . GLU A 1 782 ? 22.297 46.202 58.477 1 55.43 782 GLU A CA 1
ATOM 6246 C C . GLU A 1 782 ? 22.702 47.007 59.708 1 55.43 782 GLU A C 1
ATOM 6248 O O . GLU A 1 782 ? 23.788 46.809 60.256 1 55.43 782 GLU A O 1
ATOM 6253 N N . ARG A 1 783 ? 21.834 47.834 60.062 1 53.98 783 ARG A N 1
ATOM 6254 C CA . ARG A 1 783 ? 22.075 48.536 61.318 1 53.98 783 ARG A CA 1
ATOM 6255 C C . ARG A 1 783 ? 21.888 47.604 62.511 1 53.98 783 ARG A C 1
ATOM 6257 O O . ARG A 1 783 ? 22.575 47.74 63.525 1 53.98 783 ARG A O 1
ATOM 6264 N N . ALA A 1 784 ? 20.535 46.879 61.93 1 50.43 784 ALA A N 1
ATOM 6265 C CA . ALA A 1 784 ? 20.356 45.894 62.993 1 50.43 784 ALA A CA 1
ATOM 6266 C C . ALA A 1 784 ? 21.51 44.895 63.014 1 50.43 784 ALA A C 1
ATOM 6268 O O . ALA A 1 784 ? 21.893 44.401 64.077 1 50.43 784 ALA A O 1
ATOM 6269 N N . ASN A 1 785 ? 21.742 44.898 61.451 1 35.56 785 ASN A N 1
ATOM 6270 C CA . ASN A 1 785 ? 23.034 44.222 61.39 1 35.56 785 ASN A CA 1
ATOM 6271 C C . ASN A 1 785 ? 24.19 45.212 61.503 1 35.56 785 ASN A C 1
ATOM 6273 O O . ASN A 1 785 ? 25.301 44.834 61.878 1 35.56 785 ASN A O 1
ATOM 6277 N N . MET B 1 1 ? 28.588 -13.729 -24.504 1 23.29 1 MET B N 1
ATOM 6278 C CA . MET B 1 1 ? 29.211 -14.663 -25.437 1 23.29 1 MET B CA 1
ATOM 6279 C C . MET B 1 1 ? 30.023 -15.717 -24.692 1 23.29 1 MET B C 1
ATOM 6281 O O . MET B 1 1 ? 29.953 -16.904 -25.014 1 23.29 1 MET B O 1
ATOM 6285 N N . ARG B 1 2 ? 30.618 -15.211 -23.573 1 29.64 2 ARG B N 1
ATOM 6286 C CA . ARG B 1 2 ? 31.486 -16.117 -22.828 1 29.64 2 ARG B CA 1
ATOM 6287 C C . ARG B 1 2 ? 30.668 -17.094 -21.991 1 29.64 2 ARG B C 1
ATOM 6289 O O . ARG B 1 2 ? 31.084 -18.235 -21.776 1 29.64 2 ARG B O 1
ATOM 6296 N N . ILE B 1 3 ? 29.641 -16.464 -21.517 1 27.02 3 ILE B N 1
ATOM 6297 C CA . ILE B 1 3 ? 28.861 -17.294 -20.604 1 27.02 3 ILE B CA 1
ATOM 6298 C C . ILE B 1 3 ? 28.16 -18.402 -21.386 1 27.02 3 ILE B C 1
ATOM 6300 O O . ILE B 1 3 ? 28.049 -19.533 -20.907 1 27.02 3 ILE B O 1
ATOM 6304 N N . TYR B 1 4 ? 27.791 -18.112 -22.667 1 30.64 4 TYR B N 1
ATOM 6305 C CA . TYR B 1 4 ? 27.113 -19.084 -23.518 1 30.64 4 TYR B CA 1
ATOM 6306 C C . TYR B 1 4 ? 28.041 -20.242 -23.868 1 30.64 4 TYR B C 1
ATOM 6308 O O . TYR B 1 4 ? 27.613 -21.398 -23.907 1 30.64 4 TYR B O 1
ATOM 6316 N N . LEU B 1 5 ? 29.388 -19.918 -24.081 1 33.05 5 LEU B N 1
ATOM 6317 C CA . LEU B 1 5 ? 30.338 -20.945 -24.496 1 33.05 5 LEU B CA 1
ATOM 6318 C C . LEU B 1 5 ? 30.562 -21.96 -23.381 1 33.05 5 LEU B C 1
ATOM 6320 O O . LEU B 1 5 ? 30.746 -23.15 -23.647 1 33.05 5 LEU B O 1
ATOM 6324 N N . CYS B 1 6 ? 30.373 -21.449 -22.17 1 32.36 6 CYS B N 1
ATOM 6325 C CA . CYS B 1 6 ? 30.676 -22.353 -21.066 1 32.36 6 CYS B CA 1
ATOM 6326 C C . CYS B 1 6 ? 29.581 -23.399 -20.901 1 32.36 6 CYS B C 1
ATOM 6328 O O . CYS B 1 6 ? 29.861 -24.549 -20.557 1 32.36 6 CYS B O 1
ATOM 6330 N N . VAL B 1 7 ? 28.416 -22.993 -21.235 1 34.71 7 VAL B N 1
ATOM 6331 C CA . VAL B 1 7 ? 27.335 -23.96 -21.075 1 34.71 7 VAL B CA 1
ATOM 6332 C C . VAL B 1 7 ? 27.46 -25.055 -22.132 1 34.71 7 VAL B C 1
ATOM 6334 O O . VAL B 1 7 ? 27.311 -26.241 -21.827 1 34.71 7 VAL B O 1
ATOM 6337 N N . LEU B 1 8 ? 27.913 -24.687 -23.337 1 34.09 8 LEU B N 1
ATOM 6338 C CA . LEU B 1 8 ? 28.082 -25.687 -24.386 1 34.09 8 LEU B CA 1
ATOM 6339 C C . LEU B 1 8 ? 29.189 -26.672 -24.025 1 34.09 8 LEU B C 1
ATOM 6341 O O . LEU B 1 8 ? 29.071 -27.87 -24.29 1 34.09 8 LEU B O 1
ATOM 6345 N N . TRP B 1 9 ? 30.251 -26.114 -23.371 1 36.97 9 TRP B N 1
ATOM 6346 C CA . TRP B 1 9 ? 31.363 -26.983 -23 1 36.97 9 TRP B CA 1
ATOM 6347 C C . TRP B 1 9 ? 30.934 -27.996 -21.943 1 36.97 9 TRP B C 1
ATOM 6349 O O . TRP B 1 9 ? 31.314 -29.167 -22.006 1 36.97 9 TRP B O 1
ATOM 6359 N N . ALA B 1 10 ? 30.087 -27.526 -21.032 1 33.99 10 ALA B N 1
ATOM 6360 C CA . ALA B 1 10 ? 29.708 -28.45 -19.967 1 33.99 10 ALA B CA 1
ATOM 6361 C C . ALA B 1 10 ? 28.848 -29.589 -20.509 1 33.99 10 ALA B C 1
ATOM 6363 O O . ALA B 1 10 ? 28.957 -30.729 -20.051 1 33.99 10 ALA B O 1
ATOM 6364 N N . ILE B 1 11 ? 28.053 -29.309 -21.485 1 35.87 11 ILE B N 1
ATOM 6365 C CA . ILE B 1 11 ? 27.256 -30.36 -22.108 1 35.87 11 ILE B CA 1
ATOM 6366 C C . ILE B 1 11 ? 28.178 -31.398 -22.745 1 35.87 11 ILE B C 1
ATOM 6368 O O . ILE B 1 11 ? 27.939 -32.602 -22.632 1 35.87 11 ILE B O 1
ATOM 6372 N N . ARG B 1 12 ? 29.328 -30.923 -23.362 1 33.17 12 ARG B N 1
ATOM 6373 C CA . ARG B 1 12 ? 30.238 -31.842 -24.038 1 33.17 12 ARG B CA 1
ATOM 6374 C C . ARG B 1 12 ? 30.96 -32.735 -23.034 1 33.17 12 ARG B C 1
ATOM 6376 O O . ARG B 1 12 ? 31.223 -33.906 -23.315 1 33.17 12 ARG B O 1
ATOM 6383 N N . ALA B 1 13 ? 31.324 -32.119 -21.971 1 33.35 13 ALA B N 1
ATOM 6384 C CA . ALA B 1 13 ? 32.141 -32.897 -21.043 1 33.35 13 ALA B CA 1
ATOM 6385 C C . ALA B 1 13 ? 31.324 -34.01 -20.393 1 33.35 13 ALA B C 1
ATOM 6387 O O . ALA B 1 13 ? 31.881 -34.902 -19.75 1 33.35 13 ALA B O 1
ATOM 6388 N N . SER B 1 14 ? 29.988 -33.692 -20.219 1 30.54 14 SER B N 1
ATOM 6389 C CA . SER B 1 14 ? 29.297 -34.852 -19.666 1 30.54 14 SER B CA 1
ATOM 6390 C C . SER B 1 14 ? 29.266 -36.005 -20.664 1 30.54 14 SER B C 1
ATOM 6392 O O . SER B 1 14 ? 29.21 -35.783 -21.875 1 30.54 14 SER B O 1
ATOM 6394 N N . GLY B 1 15 ? 30.048 -37.056 -20.685 1 30.51 15 GLY B N 1
ATOM 6395 C CA . GLY B 1 15 ? 30.323 -38.261 -21.45 1 30.51 15 GLY B CA 1
ATOM 6396 C C . GLY B 1 15 ? 29.134 -38.736 -22.264 1 30.51 15 GLY B C 1
ATOM 6397 O O . GLY B 1 15 ? 29.131 -39.859 -22.772 1 30.51 15 GLY B O 1
ATOM 6398 N N . HIS B 1 16 ? 27.934 -38.185 -22.084 1 29.14 16 HIS B N 1
ATOM 6399 C CA . HIS B 1 16 ? 26.926 -38.782 -22.953 1 29.14 16 HIS B CA 1
ATOM 6400 C C . HIS B 1 16 ? 27.171 -38.415 -24.413 1 29.14 16 HIS B C 1
ATOM 6402 O O . HIS B 1 16 ? 27.388 -37.245 -24.736 1 29.14 16 HIS B O 1
ATOM 6408 N N . ASN B 1 17 ? 27.901 -39.29 -25.26 1 26.82 17 ASN B N 1
ATOM 6409 C CA . ASN B 1 17 ? 28.322 -39.286 -26.658 1 26.82 17 ASN B CA 1
ATOM 6410 C C . ASN B 1 17 ? 27.217 -38.769 -27.574 1 26.82 17 ASN B C 1
ATOM 6412 O O . ASN B 1 17 ? 26.381 -39.543 -28.044 1 26.82 17 ASN B O 1
ATOM 6416 N N . VAL B 1 18 ? 26.466 -37.766 -27.264 1 25.8 18 VAL B N 1
ATOM 6417 C CA . VAL B 1 18 ? 25.659 -37.299 -28.386 1 25.8 18 VAL B CA 1
ATOM 6418 C C . VAL B 1 18 ? 26.569 -36.814 -29.511 1 25.8 18 VAL B C 1
ATOM 6420 O O . VAL B 1 18 ? 27.414 -35.94 -29.302 1 25.8 18 VAL B O 1
ATOM 6423 N N . HIS B 1 19 ? 27.031 -37.696 -30.519 1 23.96 19 HIS B N 1
ATOM 6424 C CA . HIS B 1 19 ? 27.79 -37.394 -31.728 1 23.96 19 HIS B CA 1
ATOM 6425 C C . HIS B 1 19 ? 27.212 -36.182 -32.452 1 23.96 19 HIS B C 1
ATOM 6427 O O . HIS B 1 19 ? 26.195 -36.292 -33.141 1 23.96 19 HIS B O 1
ATOM 6433 N N . ILE B 1 20 ? 27.164 -35.081 -31.885 1 23.55 20 ILE B N 1
ATOM 6434 C CA . ILE B 1 20 ? 26.789 -33.936 -32.708 1 23.55 20 ILE B CA 1
ATOM 6435 C C . ILE B 1 20 ? 27.849 -33.703 -33.782 1 23.55 20 ILE B C 1
ATOM 6437 O O . ILE B 1 20 ? 29 -33.389 -33.469 1 23.55 20 ILE B O 1
ATOM 6441 N N . ALA B 1 21 ? 27.893 -34.492 -34.927 1 24.53 21 ALA B N 1
ATOM 6442 C CA . ALA B 1 21 ? 28.698 -34.225 -36.116 1 24.53 21 ALA B CA 1
ATOM 6443 C C . ALA B 1 21 ? 28.494 -32.794 -36.607 1 24.53 21 ALA B C 1
ATOM 6445 O O . ALA B 1 21 ? 27.479 -32.487 -37.237 1 24.53 21 ALA B O 1
ATOM 6446 N N . VAL B 1 22 ? 28.61 -31.774 -35.805 1 23.38 22 VAL B N 1
ATOM 6447 C CA . VAL B 1 22 ? 28.498 -30.452 -36.413 1 23.38 22 VAL B CA 1
ATOM 6448 C C . VAL B 1 22 ? 29.664 -30.224 -37.372 1 23.38 22 VAL B C 1
ATOM 6450 O O . VAL B 1 22 ? 30.828 -30.319 -36.978 1 23.38 22 VAL B O 1
ATOM 6453 N N . ASP B 1 23 ? 29.518 -30.561 -38.703 1 23.37 23 ASP B N 1
ATOM 6454 C CA . ASP B 1 23 ? 30.373 -30.069 -39.779 1 23.37 23 ASP B CA 1
ATOM 6455 C C . ASP B 1 23 ? 30.585 -28.561 -39.667 1 23.37 23 ASP B C 1
ATOM 6457 O O . ASP B 1 23 ? 29.626 -27.788 -39.731 1 23.37 23 ASP B O 1
ATOM 6461 N N . ALA B 1 24 ? 31.391 -28.099 -38.812 1 23.12 24 ALA B N 1
ATOM 6462 C CA . ALA B 1 24 ? 31.897 -26.747 -38.587 1 23.12 24 ALA B CA 1
ATOM 6463 C C . ALA B 1 24 ? 32.344 -26.103 -39.896 1 23.12 24 ALA B C 1
ATOM 6465 O O . ALA B 1 24 ? 32.881 -24.993 -39.897 1 23.12 24 ALA B O 1
ATOM 6466 N N . GLN B 1 25 ? 32.499 -26.923 -40.985 1 24.94 25 GLN B N 1
ATOM 6467 C CA . GLN B 1 25 ? 33.102 -26.281 -42.148 1 24.94 25 GLN B CA 1
ATOM 6468 C C . GLN B 1 25 ? 32.204 -25.173 -42.692 1 24.94 25 GLN B C 1
ATOM 6470 O O . GLN B 1 25 ? 32.693 -24.127 -43.125 1 24.94 25 GLN B O 1
ATOM 6475 N N . GLY B 1 26 ? 30.885 -25.481 -42.796 1 24.41 26 GLY B N 1
ATOM 6476 C CA . GLY B 1 26 ? 30.17 -24.515 -43.614 1 24.41 26 GLY B CA 1
ATOM 6477 C C . GLY B 1 26 ? 29.986 -23.174 -42.93 1 24.41 26 GLY B C 1
ATOM 6478 O O . GLY B 1 26 ? 29.757 -22.159 -43.592 1 24.41 26 GLY B O 1
ATOM 6479 N N . ALA B 1 27 ? 29.833 -23.234 -41.584 1 22.02 27 ALA B N 1
ATOM 6480 C CA . ALA B 1 27 ? 29.542 -21.882 -41.117 1 22.02 27 ALA B CA 1
ATOM 6481 C C . ALA B 1 27 ? 30.773 -20.987 -41.223 1 22.02 27 ALA B C 1
ATOM 6483 O O . ALA B 1 27 ? 30.662 -19.76 -41.184 1 22.02 27 ALA B O 1
ATOM 6484 N N . LEU B 1 28 ? 31.932 -21.606 -41.013 1 23.8 28 LEU B N 1
ATOM 6485 C CA . LEU B 1 28 ? 33.054 -20.673 -41.038 1 23.8 28 LEU B CA 1
ATOM 6486 C C . LEU B 1 28 ? 33.193 -20.028 -42.413 1 23.8 28 LEU B C 1
ATOM 6488 O O . LEU B 1 28 ? 33.791 -18.957 -42.543 1 23.8 28 LEU B O 1
ATOM 6492 N N . GLN B 1 29 ? 32.713 -20.831 -43.482 1 24.2 29 GLN B N 1
ATOM 6493 C CA . GLN B 1 29 ? 32.991 -20.302 -44.813 1 24.2 29 GLN B CA 1
ATOM 6494 C C . GLN B 1 29 ? 32.237 -18.997 -45.055 1 24.2 29 GLN B C 1
ATOM 6496 O O . GLN B 1 29 ? 32.676 -18.157 -45.843 1 24.2 29 GLN B O 1
ATOM 6501 N N . LEU B 1 30 ? 30.943 -18.912 -44.44 1 22.48 30 LEU B N 1
ATOM 6502 C CA . LEU B 1 30 ? 30.342 -17.692 -44.968 1 22.48 30 LEU B CA 1
ATOM 6503 C C . LEU B 1 30 ? 31.076 -16.458 -44.456 1 22.48 30 LEU B C 1
ATOM 6505 O O . LEU B 1 30 ? 31.003 -15.389 -45.066 1 22.48 30 LEU B O 1
ATOM 6509 N N . ALA B 1 31 ? 31.441 -16.563 -43.125 1 22.09 31 ALA B N 1
ATOM 6510 C CA . ALA B 1 31 ? 32.05 -15.274 -42.807 1 22.09 31 ALA B CA 1
ATOM 6511 C C . ALA B 1 31 ? 33.286 -15.024 -43.667 1 22.09 31 ALA B C 1
ATOM 6513 O O . ALA B 1 31 ? 33.736 -13.884 -43.801 1 22.09 31 ALA B O 1
ATOM 6514 N N . ARG B 1 32 ? 33.974 -16.23 -43.681 1 23.23 32 ARG B N 1
ATOM 6515 C CA . ARG B 1 32 ? 35.304 -15.963 -44.22 1 23.23 32 ARG B CA 1
ATOM 6516 C C . ARG B 1 32 ? 35.223 -15.493 -45.669 1 23.23 32 ARG B C 1
ATOM 6518 O O . ARG B 1 32 ? 36.249 -15.24 -46.303 1 23.23 32 ARG B O 1
ATOM 6525 N N . ASP B 1 33 ? 33.968 -15.85 -46.249 1 22.91 33 ASP B N 1
ATOM 6526 C CA . ASP B 1 33 ? 34.196 -15.826 -47.691 1 22.91 33 ASP B CA 1
ATOM 6527 C C . ASP B 1 33 ? 34.682 -14.452 -48.147 1 22.91 33 ASP B C 1
ATOM 6529 O O . ASP B 1 33 ? 34.725 -14.169 -49.346 1 22.91 33 ASP B O 1
ATOM 6533 N N . ALA B 1 34 ? 34.26 -13.398 -47.238 1 20 34 ALA B N 1
ATOM 6534 C CA . ALA B 1 34 ? 34.486 -12.288 -48.16 1 20 34 ALA B CA 1
ATOM 6535 C C . ALA B 1 34 ? 35.962 -12.176 -48.533 1 20 34 ALA B C 1
ATOM 6537 O O . ALA B 1 34 ? 36.378 -11.198 -49.158 1 20 34 ALA B O 1
ATOM 6538 N N . SER B 1 35 ? 36.735 -12.853 -47.515 1 18.27 35 SER B N 1
ATOM 6539 C CA . SER B 1 35 ? 38.041 -12.322 -47.892 1 18.27 35 SER B CA 1
ATOM 6540 C C . SER B 1 35 ? 38.451 -12.8 -49.282 1 18.27 35 SER B C 1
ATOM 6542 O O . SER B 1 35 ? 37.992 -13.846 -49.745 1 18.27 35 SER B O 1
ATOM 6544 N N . PRO B 1 36 ? 39.326 -11.981 -50.024 1 18.99 36 PRO B N 1
ATOM 6545 C CA . PRO B 1 36 ? 39.7 -12.117 -51.434 1 18.99 36 PRO B CA 1
ATOM 6546 C C . PRO B 1 36 ? 40.257 -13.499 -51.766 1 18.99 36 PRO B C 1
ATOM 6548 O O . PRO B 1 36 ? 40.562 -14.28 -50.861 1 18.99 36 PRO B O 1
ATOM 6551 N N . ARG B 1 37 ? 41.061 -13.696 -52.84 1 18.03 37 ARG B N 1
ATOM 6552 C CA . ARG B 1 37 ? 41.351 -14.534 -53.999 1 18.03 37 ARG B CA 1
ATOM 6553 C C . ARG B 1 37 ? 42.335 -15.643 -53.641 1 18.03 37 ARG B C 1
ATOM 6555 O O . ARG B 1 37 ? 42.561 -16.559 -54.434 1 18.03 37 ARG B O 1
ATOM 6562 N N . GLU B 1 38 ? 43.108 -15.729 -52.42 1 18 38 GLU B N 1
ATOM 6563 C CA . GLU B 1 38 ? 44.379 -16.182 -52.975 1 18 38 GLU B CA 1
ATOM 6564 C C . GLU B 1 38 ? 44.312 -17.651 -53.383 1 18 38 GLU B C 1
ATOM 6566 O O . GLU B 1 38 ? 43.466 -18.4 -52.889 1 18 38 GLU B O 1
ATOM 6571 N N . PRO B 1 39 ? 45.528 -18.276 -54.04 1 17.4 39 PRO B N 1
ATOM 6572 C CA . PRO B 1 39 ? 45.806 -19.302 -55.048 1 17.4 39 PRO B CA 1
ATOM 6573 C C . PRO B 1 39 ? 45.626 -20.72 -54.511 1 17.4 39 PRO B C 1
ATOM 6575 O O . PRO B 1 39 ? 45.472 -20.912 -53.302 1 17.4 39 PRO B O 1
ATOM 6578 N N . LEU B 1 40 ? 46.461 -21.781 -54.974 1 16.46 40 LEU B N 1
ATOM 6579 C CA . LEU B 1 40 ? 46.442 -23.02 -55.743 1 16.46 40 LEU B CA 1
ATOM 6580 C C . LEU B 1 40 ? 46.622 -24.229 -54.83 1 16.46 40 LEU B C 1
ATOM 6582 O O . LEU B 1 40 ? 46.184 -25.333 -55.162 1 16.46 40 LEU B O 1
ATOM 6586 N N . LEU B 1 41 ? 47.369 -24.195 -53.591 1 17.8 41 LEU B N 1
ATOM 6587 C CA . LEU B 1 41 ? 48.319 -25.298 -53.684 1 17.8 41 LEU B CA 1
ATOM 6588 C C . LEU B 1 41 ? 47.641 -26.627 -53.368 1 17.8 41 LEU B C 1
ATOM 6590 O O . LEU B 1 41 ? 46.667 -26.668 -52.612 1 17.8 41 LEU B O 1
ATOM 6594 N N . ARG B 1 42 ? 48.192 -27.889 -53.832 1 17.71 42 ARG B N 1
ATOM 6595 C CA . ARG B 1 42 ? 47.966 -29.21 -54.41 1 17.71 42 ARG B CA 1
ATOM 6596 C C . ARG B 1 42 ? 47.772 -30.258 -53.32 1 17.71 42 ARG B C 1
ATOM 6598 O O . ARG B 1 42 ? 47 -31.204 -53.491 1 17.71 42 ARG B O 1
ATOM 6605 N N . ARG B 1 43 ? 48.409 -30.19 -52.014 1 18.29 43 ARG B N 1
ATOM 6606 C CA . ARG B 1 43 ? 49.101 -31.469 -51.885 1 18.29 43 ARG B CA 1
ATOM 6607 C C . ARG B 1 43 ? 48.126 -32.586 -51.53 1 18.29 43 ARG B C 1
ATOM 6609 O O . ARG B 1 43 ? 47.029 -32.325 -51.033 1 18.29 43 ARG B O 1
ATOM 6616 N N . ASN B 1 44 ? 48.659 -33.864 -51.132 1 16.69 44 ASN B N 1
ATOM 6617 C CA . ASN B 1 44 ? 48.669 -35.283 -51.47 1 16.69 44 ASN B CA 1
ATOM 6618 C C . ASN B 1 44 ? 47.803 -36.094 -50.51 1 16.69 44 ASN B C 1
ATOM 6620 O O . ASN B 1 44 ? 47.123 -37.035 -50.924 1 16.69 44 ASN B O 1
ATOM 6624 N N . GLY B 1 45 ? 47.847 -35.908 -49.11 1 18.25 45 GLY B N 1
ATOM 6625 C CA . GLY B 1 45 ? 48.118 -37.177 -48.454 1 18.25 45 GLY B CA 1
ATOM 6626 C C . GLY B 1 45 ? 46.878 -38.035 -48.281 1 18.25 45 GLY B C 1
ATOM 6627 O O . GLY B 1 45 ? 45.755 -37.552 -48.439 1 18.25 45 GLY B O 1
ATOM 6628 N N . GLY B 1 46 ? 47.037 -39.372 -47.6 1 18.23 46 GLY B N 1
ATOM 6629 C CA . GLY B 1 46 ? 46.652 -40.772 -47.67 1 18.23 46 GLY B CA 1
ATOM 6630 C C . GLY B 1 46 ? 45.358 -41.073 -46.936 1 18.23 46 GLY B C 1
ATOM 6631 O O . GLY B 1 46 ? 44.894 -40.264 -46.129 1 18.23 46 GLY B O 1
ATOM 6632 N N . SER B 1 47 ? 44.577 -42.188 -47.314 1 17.75 47 SER B N 1
ATOM 6633 C CA . SER B 1 47 ? 43.284 -42.823 -47.548 1 17.75 47 SER B CA 1
ATOM 6634 C C . SER B 1 47 ? 42.731 -43.439 -46.267 1 17.75 4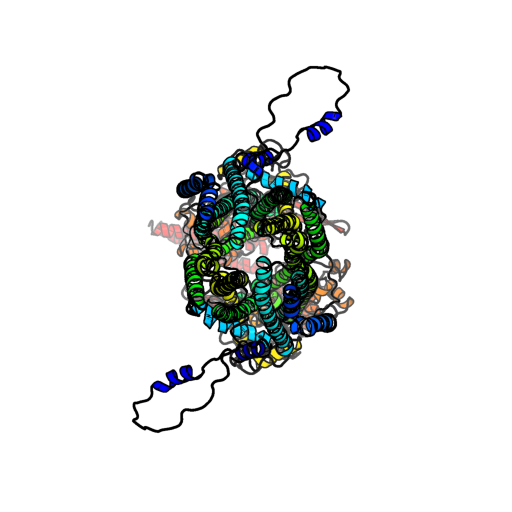7 SER B C 1
ATOM 6636 O O . SER B 1 47 ? 41.514 -43.517 -46.085 1 17.75 47 SER B O 1
ATOM 6638 N N . ASN B 1 48 ? 43.473 -44.126 -45.239 1 18.42 48 ASN B N 1
ATOM 6639 C CA . ASN B 1 48 ? 43.04 -45.492 -44.966 1 18.42 48 ASN B CA 1
ATOM 6640 C C . ASN B 1 48 ? 41.918 -45.528 -43.933 1 18.42 48 ASN B C 1
ATOM 6642 O O . ASN B 1 48 ? 41.161 -46.498 -43.866 1 18.42 48 ASN B O 1
ATOM 6646 N N . GLU B 1 49 ? 41.87 -44.849 -42.758 1 18.95 49 GLU B N 1
ATOM 6647 C CA . GLU B 1 49 ? 41.581 -45.483 -41.475 1 18.95 49 GLU B CA 1
ATOM 6648 C C . GLU B 1 49 ? 40.077 -45.612 -41.25 1 18.95 49 GLU B C 1
ATOM 6650 O O . GLU B 1 49 ? 39.639 -46.064 -40.19 1 18.95 49 GLU B O 1
ATOM 6655 N N . THR B 1 50 ? 39.062 -45.316 -42.065 1 19.98 50 THR B N 1
ATOM 6656 C CA . THR B 1 50 ? 37.844 -44.873 -41.396 1 19.98 50 THR B CA 1
ATOM 6657 C C . THR B 1 50 ? 36.955 -46.063 -41.047 1 19.98 50 THR B C 1
ATOM 6659 O O . THR B 1 50 ? 35.784 -45.891 -40.704 1 19.98 50 THR B O 1
ATOM 6662 N N . ARG B 1 51 ? 37.311 -47.439 -41.07 1 21.92 51 ARG B N 1
ATOM 6663 C CA . ARG B 1 51 ? 36.23 -48.397 -41.274 1 21.92 51 ARG B CA 1
ATOM 6664 C C . ARG B 1 51 ? 35.422 -48.592 -39.996 1 21.92 51 ARG B C 1
ATOM 6666 O O . ARG B 1 51 ? 34.251 -48.973 -40.048 1 21.92 51 ARG B O 1
ATOM 6673 N N . SER B 1 52 ? 36.055 -48.664 -38.789 1 21.12 52 SER B N 1
ATOM 6674 C CA . SER B 1 52 ? 35.562 -49.615 -37.798 1 21.12 52 SER B CA 1
ATOM 6675 C C . SER B 1 52 ? 34.295 -49.101 -37.121 1 21.12 52 SER B C 1
ATOM 6677 O O . SER B 1 52 ? 33.742 -49.766 -36.242 1 21.12 52 SER B O 1
ATOM 6679 N N . GLU B 1 53 ? 33.888 -47.856 -37.179 1 22.7 53 GLU B N 1
ATOM 6680 C CA . GLU B 1 53 ? 32.953 -47.388 -36.16 1 22.7 53 GLU B CA 1
ATOM 6681 C C . GLU B 1 53 ? 31.545 -47.917 -36.419 1 22.7 53 GLU B C 1
ATOM 6683 O O . GLU B 1 53 ? 30.604 -47.568 -35.703 1 22.7 53 GLU B O 1
ATOM 6688 N N . VAL B 1 54 ? 31.182 -48.742 -37.514 1 25.01 54 VAL B N 1
ATOM 6689 C CA . VAL B 1 54 ? 29.802 -48.879 -37.969 1 25.01 54 VAL B CA 1
ATOM 6690 C C . VAL B 1 54 ? 29.051 -49.845 -37.055 1 25.01 54 VAL B C 1
ATOM 6692 O O . VAL B 1 54 ? 27.818 -49.86 -37.038 1 25.01 54 VAL B O 1
ATOM 6695 N N . MET B 1 55 ? 29.769 -50.874 -36.415 1 22.98 55 MET B N 1
ATOM 6696 C CA . MET B 1 55 ? 28.981 -52.065 -36.111 1 22.98 55 MET B CA 1
ATOM 6697 C C . MET B 1 55 ? 28.033 -51.806 -34.945 1 22.98 55 MET B C 1
ATOM 6699 O O . MET B 1 55 ? 27.141 -52.612 -34.674 1 22.98 55 MET B O 1
ATOM 6703 N N . LEU B 1 56 ? 28.494 -50.982 -33.996 1 22.45 56 LEU B N 1
ATOM 6704 C CA . LEU B 1 56 ? 27.822 -51.149 -32.712 1 22.45 56 LEU B CA 1
ATOM 6705 C C . LEU B 1 56 ? 26.369 -50.695 -32.796 1 22.45 56 LEU B C 1
ATOM 6707 O O . LEU B 1 56 ? 25.636 -50.756 -31.806 1 22.45 56 LEU B O 1
ATOM 6711 N N . GLU B 1 57 ? 25.988 -49.937 -33.865 1 25.03 57 GLU B N 1
ATOM 6712 C CA . GLU B 1 57 ? 24.668 -49.323 -33.758 1 25.03 57 GLU B CA 1
ATOM 6713 C C . GLU B 1 57 ? 23.562 -50.367 -33.877 1 25.03 57 GLU B C 1
ATOM 6715 O O . GLU B 1 57 ? 22.38 -50.046 -33.735 1 25.03 57 GLU B O 1
ATOM 6720 N N . GLU B 1 58 ? 23.921 -51.602 -34.485 1 25.94 58 GLU B N 1
ATOM 6721 C CA . GLU B 1 58 ? 22.801 -52.386 -34.999 1 25.94 58 GLU B CA 1
ATOM 6722 C C . GLU B 1 58 ? 21.91 -52.885 -33.866 1 25.94 58 GLU B C 1
ATOM 6724 O O . GLU B 1 58 ? 20.688 -52.955 -34.014 1 25.94 58 GLU B O 1
ATOM 6729 N N . ASN B 1 59 ? 22.601 -53.549 -32.856 1 26.62 59 ASN B N 1
ATOM 6730 C CA . ASN B 1 59 ? 21.847 -54.572 -32.14 1 26.62 59 ASN B CA 1
ATOM 6731 C C . ASN B 1 59 ? 20.769 -53.956 -31.253 1 26.62 59 ASN B C 1
ATOM 6733 O O . ASN B 1 59 ? 20.121 -54.66 -30.476 1 26.62 59 ASN B O 1
ATOM 6737 N N . LEU B 1 60 ? 21.065 -52.798 -30.754 1 25.62 60 LEU B N 1
ATOM 6738 C CA . LEU B 1 60 ? 20.089 -52.474 -29.719 1 25.62 60 LEU B CA 1
ATOM 6739 C C . LEU B 1 60 ? 18.709 -52.243 -30.326 1 25.62 60 LEU B C 1
ATOM 6741 O O . LEU B 1 60 ? 18.198 -51.121 -30.306 1 25.62 60 LEU B O 1
ATOM 6745 N N . ALA B 1 61 ? 18.464 -52.745 -31.585 1 28.42 61 ALA B N 1
ATOM 6746 C CA . ALA B 1 61 ? 17.109 -52.511 -32.077 1 28.42 61 ALA B CA 1
ATOM 6747 C C . ALA B 1 61 ? 16.073 -53.147 -31.155 1 28.42 61 ALA B C 1
ATOM 6749 O O . ALA B 1 61 ? 16.171 -54.331 -30.824 1 28.42 61 ALA B O 1
ATOM 6750 N N . PRO B 1 62 ? 15.632 -52.425 -30.185 1 31.07 62 PRO B N 1
ATOM 6751 C CA . PRO B 1 62 ? 14.613 -53.049 -29.339 1 31.07 62 PRO B CA 1
ATOM 6752 C C . PRO B 1 62 ? 13.718 -54.018 -30.11 1 31.07 62 PRO B C 1
ATOM 6754 O O . PRO B 1 62 ? 13.571 -53.891 -31.328 1 31.07 62 PRO B O 1
ATOM 6757 N N . PRO B 1 63 ? 13.664 -55.328 -29.711 1 30.31 63 PRO B N 1
ATOM 6758 C CA . PRO B 1 63 ? 12.738 -56.218 -30.414 1 30.31 63 PRO B CA 1
ATOM 6759 C C . PRO B 1 63 ? 11.464 -55.508 -30.866 1 30.31 63 PRO B C 1
ATOM 6761 O O . PRO B 1 63 ? 11.045 -54.529 -30.243 1 30.31 63 PRO B O 1
ATOM 6764 N N . ARG B 1 64 ? 11.146 -55.487 -32.183 1 34.6 64 ARG B N 1
ATOM 6765 C CA . ARG B 1 64 ? 9.921 -55.084 -32.865 1 34.6 64 ARG B CA 1
ATOM 6766 C C . ARG B 1 64 ? 8.688 -55.557 -32.103 1 34.6 64 ARG B C 1
ATOM 6768 O O . ARG B 1 64 ? 8.288 -56.717 -32.217 1 34.6 64 ARG B O 1
ATOM 6775 N N . THR B 1 65 ? 8.727 -55.498 -30.863 1 32.63 65 THR B N 1
ATOM 6776 C CA . THR B 1 65 ? 7.329 -55.765 -30.544 1 32.63 65 THR B CA 1
ATOM 6777 C C . THR B 1 65 ? 6.405 -55.045 -31.523 1 32.63 65 THR B C 1
ATOM 6779 O O . THR B 1 65 ? 6.381 -53.813 -31.571 1 32.63 65 THR B O 1
ATOM 6782 N N . GLY B 1 66 ? 6.474 -55.495 -32.8 1 31.06 66 GLY B N 1
ATOM 6783 C CA . GLY B 1 66 ? 5.603 -55.093 -33.893 1 31.06 66 GLY B CA 1
ATOM 6784 C C . GLY B 1 66 ? 4.229 -54.648 -33.428 1 31.06 66 GLY B C 1
ATOM 6785 O O . GLY B 1 66 ? 3.393 -55.476 -33.063 1 31.06 66 GLY B O 1
ATOM 6786 N N . ASN B 1 67 ? 4.155 -53.761 -32.561 1 36.83 67 ASN B N 1
ATOM 6787 C CA . ASN B 1 67 ? 2.846 -53.119 -32.522 1 36.83 67 ASN B CA 1
ATOM 6788 C C . ASN B 1 67 ? 2.293 -52.888 -33.925 1 36.83 67 ASN B C 1
ATOM 6790 O O . ASN B 1 67 ? 2.665 -51.92 -34.592 1 36.83 67 ASN B O 1
ATOM 6794 N N . GLN B 1 68 ? 2.42 -53.913 -34.822 1 34.66 68 GLN B N 1
ATOM 6795 C CA . GLN B 1 68 ? 2.026 -54.03 -36.222 1 34.66 68 GLN B CA 1
ATOM 6796 C C . GLN B 1 68 ? 0.804 -53.167 -36.523 1 34.66 68 GLN B C 1
ATOM 6798 O O . GLN B 1 68 ? 0.61 -52.731 -37.66 1 34.66 68 GLN B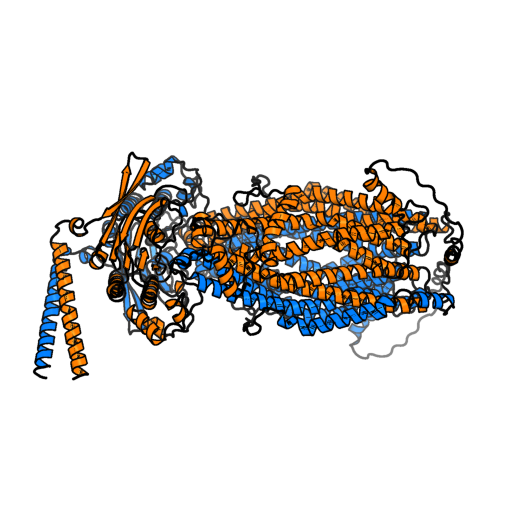 O 1
ATOM 6803 N N . SER B 1 69 ? -0.463 -53.431 -35.902 1 38.08 69 SER B N 1
ATOM 6804 C CA . SER B 1 69 ? -1.737 -53.348 -36.607 1 38.08 69 SER B CA 1
ATOM 6805 C C . SER B 1 69 ? -2.186 -51.9 -36.772 1 38.08 69 SER B C 1
ATOM 6807 O O . SER B 1 69 ? -2.768 -51.317 -35.855 1 38.08 69 SER B O 1
ATOM 6809 N N . GLY B 1 70 ? -1.416 -51.06 -37.009 1 43.94 70 GLY B N 1
ATOM 6810 C CA . GLY B 1 70 ? -2.081 -49.894 -37.569 1 43.94 70 GLY B CA 1
ATOM 6811 C C . GLY B 1 70 ? -3.354 -50.237 -38.319 1 43.94 70 GLY B C 1
ATOM 6812 O O . GLY B 1 70 ? -4.007 -49.355 -38.881 1 43.94 70 GLY B O 1
ATOM 6813 N N . HIS B 1 71 ? -3.387 -51.488 -38.742 1 48.63 71 HIS B N 1
ATOM 6814 C CA . HIS B 1 71 ? -4.51 -51.863 -39.593 1 48.63 71 HIS B CA 1
ATOM 6815 C C . HIS B 1 71 ? -5.81 -51.919 -38.797 1 48.63 71 HIS B C 1
ATOM 6817 O O . HIS B 1 71 ? -5.794 -52.184 -37.593 1 48.63 71 HIS B O 1
ATOM 6823 N N . GLU B 1 72 ? -6.739 -51.25 -39.274 1 63.64 72 GLU B N 1
ATOM 6824 C CA . GLU B 1 72 ? -8.121 -51.292 -38.806 1 63.64 72 GLU B CA 1
ATOM 6825 C C . GLU B 1 72 ? -8.546 -52.718 -38.467 1 63.64 72 GLU B C 1
ATOM 6827 O O . GLU B 1 72 ? -8.698 -53.555 -39.36 1 63.64 72 GLU B O 1
ATOM 6832 N N . THR B 1 73 ? -8.106 -53.205 -37.241 1 68.28 73 THR B N 1
ATOM 6833 C CA . THR B 1 73 ? -8.635 -54.492 -36.805 1 68.28 73 THR B CA 1
ATOM 6834 C C . THR B 1 73 ? -10.04 -54.333 -36.232 1 68.28 73 THR B C 1
ATOM 6836 O O . THR B 1 73 ? -10.427 -53.238 -35.817 1 68.28 73 THR B O 1
ATOM 6839 N N . PRO B 1 74 ? -10.935 -55.237 -36.484 1 71.96 74 PRO B N 1
ATOM 6840 C CA . PRO B 1 74 ? -12.292 -55.174 -35.937 1 71.96 74 PRO B CA 1
ATOM 6841 C C . PRO B 1 74 ? -12.314 -54.834 -34.449 1 71.96 74 PRO B C 1
ATOM 6843 O O . PRO B 1 74 ? -13.22 -54.138 -33.984 1 71.96 74 PRO B O 1
ATOM 6846 N N . GLU B 1 75 ? -11.25 -55.163 -33.731 1 75.66 75 GLU B N 1
ATOM 6847 C CA . GLU B 1 75 ? -11.188 -54.869 -32.302 1 75.66 75 GLU B CA 1
ATOM 6848 C C . GLU B 1 75 ? -10.935 -53.385 -32.053 1 75.66 75 GLU B C 1
ATOM 6850 O O . GLU B 1 75 ? -11.516 -52.795 -31.141 1 75.66 75 GLU B O 1
ATOM 6855 N N . SER B 1 76 ? -10.156 -52.842 -32.956 1 78.18 76 SER B N 1
ATOM 6856 C CA . SER B 1 76 ? -9.865 -51.419 -32.822 1 78.18 76 SER B CA 1
ATOM 6857 C C . SER B 1 76 ? -11.09 -50.571 -33.15 1 78.18 76 SER B C 1
ATOM 6859 O O . SER B 1 76 ? -11.33 -49.545 -32.51 1 78.18 76 SER B O 1
ATOM 6861 N N . LEU B 1 77 ? -11.92 -51.04 -34.023 1 81.42 77 LEU B N 1
ATOM 6862 C CA . LEU B 1 77 ? -13.133 -50.319 -34.394 1 81.42 77 LEU B CA 1
ATOM 6863 C C . LEU B 1 77 ? -14.19 -50.435 -33.302 1 81.42 77 LEU B C 1
ATOM 6865 O O . LEU B 1 77 ? -14.926 -49.481 -33.039 1 81.42 77 LEU B O 1
ATOM 6869 N N . ARG B 1 78 ? -14.202 -51.558 -32.645 1 82.81 78 ARG B N 1
ATOM 6870 C CA . ARG B 1 78 ? -15.138 -51.737 -31.54 1 82.81 78 ARG B CA 1
ATOM 6871 C C . ARG B 1 78 ? -14.761 -50.854 -30.355 1 82.81 78 ARG B C 1
ATOM 6873 O O . ARG B 1 78 ? -15.634 -50.288 -29.693 1 82.81 78 ARG B O 1
ATOM 6880 N N . ALA B 1 79 ? -13.452 -50.756 -30.134 1 83.4 79 ALA B N 1
ATOM 6881 C CA . ALA B 1 79 ? -12.984 -49.891 -29.054 1 83.4 79 ALA B CA 1
ATOM 6882 C C . ALA B 1 79 ? -13.329 -48.431 -29.332 1 83.4 79 ALA B C 1
ATOM 6884 O O . ALA B 1 79 ? -13.692 -47.687 -28.417 1 83.4 79 ALA B O 1
ATOM 6885 N N . ALA B 1 80 ? -13.322 -48.009 -30.572 1 85.56 80 ALA B N 1
ATOM 6886 C CA . ALA B 1 80 ? -13.673 -46.651 -30.98 1 85.56 80 ALA B CA 1
ATOM 6887 C C . ALA B 1 80 ? -15.165 -46.391 -30.792 1 85.56 80 ALA B C 1
ATOM 6889 O O . ALA B 1 80 ? -15.562 -45.312 -30.345 1 85.56 80 ALA B O 1
ATOM 6890 N N . GLU B 1 81 ? -15.945 -47.427 -31.1 1 84.35 81 GLU B N 1
ATOM 6891 C CA . GLU B 1 81 ? -17.387 -47.284 -30.926 1 84.35 81 GLU B CA 1
ATOM 6892 C C . GLU B 1 81 ? -17.76 -47.204 -29.449 1 84.35 81 GLU B C 1
ATOM 6894 O O . GLU B 1 81 ? -18.652 -46.443 -29.068 1 84.35 81 GLU B O 1
ATOM 6899 N N . LYS B 1 82 ? -17.096 -47.949 -28.581 1 84.35 82 LYS B N 1
ATOM 6900 C CA . LYS B 1 82 ? -17.317 -47.897 -27.139 1 84.35 82 LYS B CA 1
ATOM 6901 C C . LYS B 1 82 ? -16.982 -46.517 -26.581 1 84.35 82 LYS B C 1
ATOM 6903 O O . LYS B 1 82 ? -17.683 -46.009 -25.704 1 84.35 82 LYS B O 1
ATOM 6908 N N . GLU B 1 83 ? -15.983 -45.944 -27.159 1 86.7 83 GLU B N 1
ATOM 6909 C CA . GLU B 1 83 ? -15.58 -44.612 -26.718 1 86.7 83 GLU B CA 1
ATOM 6910 C C . GLU B 1 83 ? -16.601 -43.559 -27.138 1 86.7 83 GLU B C 1
ATOM 6912 O O . GLU B 1 83 ? -16.913 -42.648 -26.368 1 86.7 83 GLU B O 1
ATOM 6917 N N . ARG B 1 84 ? -17.107 -43.83 -28.252 1 83.35 84 ARG B N 1
ATOM 6918 C CA . ARG B 1 84 ? -18.135 -42.909 -28.725 1 83.35 84 ARG B CA 1
ATOM 6919 C C . ARG B 1 84 ? -19.384 -42.989 -27.853 1 83.35 84 ARG B C 1
ATOM 6921 O O . ARG B 1 84 ? -20.011 -41.968 -27.562 1 83.35 84 ARG B O 1
ATOM 6928 N N . HIS B 1 85 ? -19.135 -44.944 -27.288 1 80.16 85 HIS B N 1
ATOM 6929 C CA . HIS B 1 85 ? -20.301 -45.125 -26.431 1 80.16 85 HIS B CA 1
ATOM 6930 C C . HIS B 1 85 ? -20.042 -44.589 -25.027 1 80.16 85 HIS B C 1
ATOM 6932 O O . HIS B 1 85 ? -20.939 -44.021 -24.399 1 80.16 85 HIS B O 1
ATOM 6938 N N . ALA B 1 86 ? -19.425 -43.804 -24.618 1 80.81 86 ALA B N 1
ATOM 6939 C CA . ALA B 1 86 ? -19.101 -43.378 -23.259 1 80.81 86 ALA B CA 1
ATOM 6940 C C . ALA B 1 86 ? -19.232 -41.864 -23.114 1 80.81 86 ALA B C 1
ATOM 6942 O O . ALA B 1 86 ? -19.602 -41.366 -22.049 1 80.81 86 ALA B O 1
ATOM 6943 N N . MET B 1 87 ? -19.136 -41.097 -24.274 1 86.79 87 MET B N 1
ATOM 6944 C CA . MET B 1 87 ? -19.112 -39.64 -24.179 1 86.79 87 MET B CA 1
ATOM 6945 C C . MET B 1 87 ? -20.317 -39.029 -24.887 1 86.79 87 MET B C 1
ATOM 6947 O O . MET B 1 87 ? -20.335 -37.829 -25.167 1 86.79 87 MET B O 1
ATOM 6951 N N . SER B 1 88 ? -21.311 -39.843 -25.19 1 83.59 88 SER B N 1
ATOM 6952 C CA . SER B 1 88 ? -22.458 -39.377 -25.962 1 83.59 88 SER B CA 1
ATOM 6953 C C . SER B 1 88 ? -23.259 -38.335 -25.188 1 83.59 88 SER B C 1
ATOM 6955 O O . SER B 1 88 ? -23.707 -37.338 -25.758 1 83.59 88 SER B O 1
ATOM 6957 N N . THR B 1 89 ? -23.4 -38.385 -23.857 1 82.93 89 THR B N 1
ATOM 6958 C CA . THR B 1 89 ? -24.15 -37.437 -23.04 1 82.93 89 THR B CA 1
ATOM 6959 C C . THR B 1 89 ? -23.442 -36.086 -22.991 1 82.93 89 THR B C 1
ATOM 6961 O O . THR B 1 89 ? -24.088 -35.038 -23.055 1 82.93 89 THR B O 1
ATOM 6964 N N . LEU B 1 90 ? -22.198 -36.139 -22.896 1 85.02 90 LEU B N 1
ATOM 6965 C CA . LEU B 1 90 ? -21.44 -34.894 -22.854 1 85.02 90 LEU B CA 1
ATOM 6966 C C . LEU B 1 90 ? -21.472 -34.192 -24.208 1 85.02 90 LEU B C 1
ATOM 6968 O O . LEU B 1 90 ? -21.658 -32.975 -24.276 1 85.02 90 LEU B O 1
ATOM 6972 N N . THR B 1 91 ? -21.401 -34.997 -25.304 1 85.2 91 THR B N 1
ATOM 6973 C CA . THR B 1 91 ? -21.269 -34.442 -26.646 1 85.2 91 THR B CA 1
ATOM 6974 C C . THR B 1 91 ? -22.602 -33.88 -27.132 1 85.2 91 THR B C 1
ATOM 6976 O O . THR B 1 91 ? -22.643 -32.819 -27.759 1 85.2 91 THR B O 1
ATOM 6979 N N . TYR B 1 92 ? -23.597 -34.738 -26.715 1 83.01 92 TYR B N 1
ATOM 6980 C CA . TYR B 1 92 ? -24.842 -34.361 -27.376 1 83.01 92 TYR B CA 1
ATOM 6981 C C . TYR B 1 92 ? -25.776 -33.641 -26.411 1 83.01 92 TYR B C 1
ATOM 6983 O O . TYR B 1 92 ? -26.784 -33.066 -26.827 1 83.01 92 TYR B O 1
ATOM 6991 N N . VAL B 1 93 ? -25.452 -33.346 -25.089 1 81.44 93 VAL B N 1
ATOM 6992 C CA . VAL B 1 93 ? -26.351 -32.676 -24.156 1 81.44 93 VAL B CA 1
ATOM 6993 C C . VAL B 1 93 ? -25.604 -31.558 -23.432 1 81.44 93 VAL B C 1
ATOM 6995 O O . VAL B 1 93 ? -25.918 -30.378 -23.608 1 81.44 93 VAL B O 1
ATOM 6998 N N . TRP B 1 94 ? -24.564 -31.843 -22.786 1 82.93 94 TRP B N 1
ATOM 6999 C CA . TRP B 1 94 ? -23.931 -30.889 -21.881 1 82.93 94 TRP B CA 1
ATOM 7000 C C . TRP B 1 94 ? -23.162 -29.827 -22.66 1 82.93 94 TRP B C 1
ATOM 7002 O O . TRP B 1 94 ? -23.2 -28.645 -22.313 1 82.93 94 TRP B O 1
ATOM 7012 N N . PHE B 1 95 ? -22.513 -30.18 -23.757 1 87.04 95 PHE B N 1
ATOM 7013 C CA . PHE B 1 95 ? -21.697 -29.246 -24.523 1 87.04 95 PHE B CA 1
ATOM 7014 C C . PHE B 1 95 ? -22.57 -28.201 -25.208 1 87.04 95 PHE B C 1
ATOM 7016 O O . PHE B 1 95 ? -22.375 -26.999 -25.014 1 87.04 95 PHE B O 1
ATOM 7023 N N . PRO B 1 96 ? -23.619 -28.601 -25.895 1 85.98 96 PRO B N 1
ATOM 7024 C CA . PRO B 1 96 ? -24.472 -27.583 -26.512 1 85.98 96 PRO B CA 1
ATOM 7025 C C . PRO B 1 96 ? -25.185 -26.708 -25.483 1 85.98 96 PRO B C 1
ATOM 7027 O O . PRO B 1 96 ? -25.356 -25.506 -25.702 1 85.98 96 PRO B O 1
ATOM 7030 N N . MET B 1 97 ? -25.5 -27.278 -24.389 1 85.38 97 MET B N 1
ATOM 7031 C CA . MET B 1 97 ? -26.156 -26.508 -23.337 1 85.38 97 MET B CA 1
ATOM 7032 C C . MET B 1 97 ? -25.214 -25.452 -22.768 1 85.38 97 MET B C 1
ATOM 7034 O O . MET B 1 97 ? -25.62 -24.312 -22.536 1 85.38 97 MET B O 1
ATOM 7038 N N . ALA B 1 98 ? -23.997 -25.813 -22.571 1 86.04 98 ALA B N 1
ATOM 7039 C CA . ALA B 1 98 ? -23.017 -24.87 -22.039 1 86.04 98 ALA B CA 1
ATOM 7040 C C . ALA B 1 98 ? -22.782 -23.716 -23.009 1 86.04 98 ALA B C 1
ATOM 7042 O O . ALA B 1 98 ? -22.661 -22.562 -22.593 1 86.04 98 ALA B O 1
ATOM 7043 N N . VAL B 1 99 ? -22.827 -23.976 -24.294 1 86.9 99 VAL B N 1
ATOM 7044 C CA . VAL B 1 99 ? -22.598 -22.958 -25.314 1 86.9 99 VAL B CA 1
ATOM 7045 C C . VAL B 1 99 ? -23.797 -22.016 -25.384 1 86.9 99 VAL B C 1
ATOM 7047 O O . VAL B 1 99 ? -23.633 -20.794 -25.433 1 86.9 99 VAL B O 1
ATOM 7050 N N . VAL B 1 100 ? -24.981 -22.602 -25.24 1 84.83 100 VAL B N 1
ATOM 7051 C CA . VAL B 1 100 ? -26.196 -21.8 -25.33 1 84.83 100 VAL B CA 1
ATOM 7052 C C . VAL B 1 100 ? -26.323 -20.914 -24.094 1 84.83 100 VAL B C 1
ATOM 7054 O O . VAL B 1 100 ? -26.654 -19.731 -24.202 1 84.83 100 VAL B O 1
ATOM 7057 N N . LEU B 1 101 ? -26.021 -21.522 -22.989 1 84.75 101 LEU B N 1
ATOM 7058 C CA . LEU B 1 101 ? -26.101 -20.752 -21.753 1 84.75 101 LEU B CA 1
ATOM 7059 C C . LEU B 1 101 ? -25.062 -19.636 -21.739 1 84.75 101 LEU B C 1
ATOM 7061 O O . LEU B 1 101 ? -25.323 -18.545 -21.226 1 84.75 101 LEU B O 1
ATOM 7065 N N . ALA B 1 102 ? -23.931 -19.886 -22.294 1 85.95 102 ALA B N 1
ATOM 7066 C CA . ALA B 1 102 ? -22.878 -18.876 -22.368 1 85.95 102 ALA B CA 1
ATOM 7067 C C . ALA B 1 102 ? -23.282 -17.731 -23.292 1 85.95 102 ALA B C 1
ATOM 7069 O O . ALA B 1 102 ? -23.078 -16.559 -22.963 1 85.95 102 ALA B O 1
ATOM 7070 N N . LEU B 1 103 ? -23.938 -18.031 -24.396 1 83.41 103 LEU B N 1
ATOM 7071 C CA . LEU B 1 103 ? -24.37 -17.011 -25.346 1 83.41 103 LEU B CA 1
ATOM 7072 C C . LEU B 1 103 ? -25.515 -16.184 -24.771 1 83.41 103 LEU B C 1
ATOM 7074 O O . LEU B 1 103 ? -25.556 -14.964 -24.951 1 83.41 103 LEU B O 1
ATOM 7078 N N . LEU B 1 104 ? -26.39 -16.849 -24.06 1 81.59 104 LEU B N 1
ATOM 7079 C CA . LEU B 1 104 ? -27.489 -16.145 -23.408 1 81.59 104 LEU B CA 1
ATOM 7080 C C . LEU B 1 104 ? -26.966 -15.2 -22.332 1 81.59 104 LEU B C 1
ATOM 7082 O O . LEU B 1 104 ? -27.469 -14.083 -22.183 1 81.59 104 LEU B O 1
ATOM 7086 N N . PHE B 1 105 ? -25.982 -15.664 -21.696 1 84.58 105 PHE B N 1
ATOM 7087 C CA . PHE B 1 105 ? -25.394 -14.843 -20.645 1 84.58 105 PHE B CA 1
ATOM 7088 C C . PHE B 1 105 ? -24.743 -13.596 -21.232 1 84.58 105 PHE B C 1
ATOM 7090 O O . PHE B 1 105 ? -24.824 -12.514 -20.648 1 84.58 105 PHE B O 1
ATOM 7097 N N . GLU B 1 106 ? -24.168 -13.655 -22.465 1 82.9 106 GLU B N 1
ATOM 7098 C CA . GLU B 1 106 ? -23.496 -12.525 -23.1 1 82.9 106 GLU B CA 1
ATOM 7099 C C . GLU B 1 106 ? -24.49 -11.425 -23.462 1 82.9 106 GLU B C 1
ATOM 7101 O O . GLU B 1 106 ? -24.146 -10.241 -23.446 1 82.9 106 GLU B O 1
ATOM 7106 N N . VAL B 1 107 ? -25.819 -11.819 -23.661 1 75.03 107 VAL B N 1
ATOM 7107 C CA . VAL B 1 107 ? -26.832 -10.872 -24.112 1 75.03 107 VAL B CA 1
ATOM 7108 C C . VAL B 1 107 ? -27.584 -10.308 -22.908 1 75.03 107 VAL B C 1
ATOM 7110 O O . VAL B 1 107 ? -27.885 -9.113 -22.861 1 75.03 107 VAL B O 1
ATOM 7113 N N . LEU B 1 108 ? -27.607 -10.978 -21.77 1 72.04 108 LEU B N 1
ATOM 7114 C CA . LEU B 1 108 ? -28.556 -10.612 -20.725 1 72.04 108 LEU B CA 1
ATOM 7115 C C . LEU B 1 108 ? -27.84 -9.977 -19.538 1 72.04 108 LEU B C 1
ATOM 7117 O O . LEU B 1 108 ? -28.473 -9.336 -18.696 1 72.04 108 LEU B O 1
ATOM 7121 N N . HIS B 1 109 ? -26.47 -9.981 -19.454 1 78.17 109 HIS B N 1
ATOM 7122 C CA . HIS B 1 109 ? -25.871 -9.618 -18.175 1 78.17 109 HIS B CA 1
ATOM 7123 C C . HIS B 1 109 ? -25.577 -8.123 -18.108 1 78.17 109 HIS B C 1
ATOM 7125 O O . HIS B 1 109 ? -25.323 -7.584 -17.029 1 78.17 109 HIS B O 1
ATOM 7131 N N . TRP B 1 110 ? -25.693 -7.337 -19.127 1 76.08 110 TRP B N 1
ATOM 7132 C CA . TRP B 1 110 ? -25.323 -5.929 -19.219 1 76.08 110 TRP B CA 1
ATOM 7133 C C . TRP B 1 110 ? -26.198 -5.076 -18.307 1 76.08 110 TRP B C 1
ATOM 7135 O O . TRP B 1 110 ? -25.694 -4.221 -17.574 1 76.08 110 TRP B O 1
ATOM 7145 N N . PRO B 1 111 ? -27.424 -5.337 -18.231 1 72.13 111 PRO B N 1
ATOM 7146 C CA . PRO B 1 111 ? -28.245 -4.512 -17.341 1 72.13 111 PRO B CA 1
ATOM 7147 C C . PRO B 1 111 ? -28.004 -4.817 -15.864 1 72.13 111 PRO B C 1
ATOM 7149 O O . PRO B 1 111 ? -28.362 -4.016 -14.998 1 72.13 111 PRO B O 1
ATOM 7152 N N . TRP B 1 112 ? -27.279 -5.793 -15.635 1 75.4 112 TRP B N 1
ATOM 7153 C CA . TRP B 1 112 ? -27.042 -6.204 -14.256 1 75.4 112 TRP B CA 1
ATOM 7154 C C . TRP B 1 112 ? -25.819 -5.498 -13.68 1 75.4 112 TRP B C 1
ATOM 7156 O O . TRP B 1 112 ? -25.566 -5.565 -12.474 1 75.4 112 TRP B O 1
ATOM 7166 N N . ALA B 1 113 ? -25.003 -4.728 -14.535 1 76.66 113 ALA B N 1
ATOM 7167 C CA . ALA B 1 113 ? -23.755 -4.09 -14.124 1 76.66 113 ALA B CA 1
ATOM 7168 C C . ALA B 1 113 ? -24.02 -2.74 -13.464 1 76.66 113 ALA B C 1
ATOM 7170 O O . ALA B 1 113 ? -24.8 -1.934 -13.975 1 76.66 113 ALA B O 1
ATOM 7171 N N . GLU B 1 114 ? -24.792 -2.474 -12.575 1 78.1 114 GLU B N 1
ATOM 7172 C CA . GLU B 1 114 ? -25.103 -1.209 -11.915 1 78.1 114 GLU B CA 1
ATOM 7173 C C . GLU B 1 114 ? -23.971 -0.202 -12.091 1 78.1 114 GLU B C 1
ATOM 7175 O O . GLU B 1 114 ? -23.474 0.359 -11.112 1 78.1 114 GLU B O 1
ATOM 7180 N N . VAL B 1 115 ? -23.37 -0.071 -13.332 1 78.49 115 VAL B N 1
ATOM 7181 C CA . VAL B 1 115 ? -22.295 0.871 -13.626 1 78.49 115 VAL B CA 1
ATOM 7182 C C . VAL B 1 115 ? -22.811 1.974 -14.547 1 78.49 115 VAL B C 1
ATOM 7184 O O . VAL B 1 115 ? -23.667 1.729 -15.4 1 78.49 115 VAL B O 1
ATOM 7187 N N . ASP B 1 116 ? -22.438 3.206 -14.196 1 74.64 116 ASP B N 1
ATOM 7188 C CA . ASP B 1 116 ? -22.746 4.328 -15.078 1 74.64 116 ASP B CA 1
ATOM 7189 C C . ASP B 1 116 ? -21.809 4.352 -16.283 1 74.64 116 ASP B C 1
ATOM 7191 O O . ASP B 1 116 ? -20.69 4.863 -16.196 1 74.64 116 ASP B O 1
ATOM 7195 N N . TRP B 1 117 ? -22.286 3.92 -17.358 1 73.86 117 TRP B N 1
ATOM 7196 C CA . TRP B 1 117 ? -21.479 3.758 -18.563 1 73.86 117 TRP B CA 1
ATOM 7197 C C . TRP B 1 117 ? -21.204 5.107 -19.219 1 73.86 117 TRP B C 1
ATOM 7199 O O . TRP B 1 117 ? -20.334 5.217 -20.086 1 73.86 117 TRP B O 1
ATOM 7209 N N . ASN B 1 118 ? -21.856 6.197 -18.664 1 67.58 118 ASN B N 1
ATOM 7210 C CA . ASN B 1 118 ? -21.713 7.508 -19.288 1 67.58 118 ASN B CA 1
ATOM 7211 C C . ASN B 1 118 ? -20.611 8.329 -18.623 1 67.58 118 ASN B C 1
ATOM 7213 O O . ASN B 1 118 ? -20.325 9.45 -19.047 1 67.58 118 ASN B O 1
ATOM 7217 N N . LEU B 1 119 ? -20.027 7.789 -17.636 1 71.09 119 LEU B N 1
ATOM 7218 C CA . LEU B 1 119 ? -18.962 8.527 -16.966 1 71.09 119 LEU B CA 1
ATOM 7219 C C . LEU B 1 119 ? -17.723 8.618 -17.85 1 71.09 119 LEU B C 1
ATOM 7221 O O . LEU B 1 119 ? -17.268 7.609 -18.393 1 71.09 119 LEU B O 1
ATOM 7225 N N . PRO B 1 120 ? -17.401 9.9 -18.236 1 59.46 120 PRO B N 1
ATOM 7226 C CA . PRO B 1 120 ? -16.216 10.064 -19.082 1 59.46 120 PRO B CA 1
ATOM 7227 C C . PRO B 1 120 ? -14.929 9.626 -18.386 1 59.46 120 PRO B C 1
ATOM 7229 O O . PRO B 1 120 ? -14.658 10.048 -17.259 1 59.46 120 PRO B O 1
ATOM 7232 N N . MET B 1 121 ? -14.524 8.559 -18.608 1 57.22 121 MET B N 1
ATOM 7233 C CA . MET B 1 121 ? -13.209 8.225 -18.069 1 57.22 121 MET B CA 1
ATOM 7234 C C . MET B 1 121 ? -12.103 8.895 -18.877 1 57.22 121 MET B C 1
ATOM 7236 O O . MET B 1 121 ? -11.981 8.663 -20.081 1 57.22 121 MET B O 1
ATOM 7240 N N . GLU B 1 122 ? -11.779 10.079 -18.476 1 50.59 122 GLU B N 1
ATOM 7241 C CA . GLU B 1 122 ? -10.677 10.722 -19.186 1 50.59 122 GLU B CA 1
ATOM 7242 C C . GLU B 1 122 ? -9.446 9.821 -19.227 1 50.59 122 GLU B C 1
ATOM 7244 O O . GLU B 1 122 ? -9.016 9.3 -18.196 1 50.59 122 GLU B O 1
ATOM 7249 N N . ARG B 1 123 ? -9.335 9.199 -20.284 1 47.96 123 ARG B N 1
ATOM 7250 C CA . ARG B 1 123 ? -8.096 8.461 -20.502 1 47.96 123 ARG B CA 1
ATOM 7251 C C . ARG B 1 123 ? -6.88 9.327 -20.189 1 47.96 123 ARG B C 1
ATOM 7253 O O . ARG B 1 123 ? -6.608 10.302 -20.892 1 47.96 123 ARG B O 1
ATOM 7260 N N . SER B 1 124 ? -6.725 9.66 -18.979 1 44.72 124 SER B N 1
ATOM 7261 C CA . SER B 1 124 ? -5.513 10.425 -18.706 1 44.72 124 SER B CA 1
ATOM 7262 C C . SER B 1 124 ? -4.268 9.668 -19.155 1 44.72 124 SER B C 1
ATOM 7264 O O . SER B 1 124 ? -4.185 8.449 -18.992 1 44.72 124 SER B O 1
ATOM 7266 N N . ASP B 1 125 ? -3.765 10.026 -20.255 1 43.63 125 ASP B N 1
ATOM 7267 C CA . ASP B 1 125 ? -2.527 9.507 -20.829 1 43.63 125 ASP B CA 1
ATOM 7268 C C . ASP B 1 125 ? -1.487 9.242 -19.743 1 43.63 125 ASP B C 1
ATOM 7270 O O . ASP B 1 125 ? -0.305 9.054 -20.041 1 43.63 125 ASP B O 1
ATOM 7274 N N . GLY B 1 126 ? -1.867 8.47 -18.754 1 46.9 126 GLY B N 1
ATOM 7275 C CA . GLY B 1 126 ? -0.937 7.96 -17.759 1 46.9 126 GLY B CA 1
ATOM 7276 C C . GLY B 1 126 ? 0.218 8.904 -17.484 1 46.9 126 GLY B C 1
ATOM 7277 O O . GLY B 1 126 ? 1.383 8.509 -17.569 1 46.9 126 GLY B O 1
ATOM 7278 N N . ARG B 1 127 ? 0.186 10.224 -17.583 1 43.04 127 ARG B N 1
ATOM 7279 C CA . ARG B 1 127 ? 1.267 11.161 -17.3 1 43.04 127 ARG B CA 1
ATOM 7280 C C . ARG B 1 127 ? 1.525 11.264 -15.8 1 43.04 127 ARG B C 1
ATOM 7282 O O . ARG B 1 127 ? 0.589 11.419 -15.013 1 43.04 127 ARG B O 1
ATOM 7289 N N . GLU B 1 128 ? 2.286 10.43 -15.37 1 42.53 128 GLU B N 1
ATOM 7290 C CA . GLU B 1 128 ? 2.747 10.702 -14.012 1 42.53 128 GLU B CA 1
ATOM 7291 C C . GLU B 1 128 ? 3.807 11.8 -13.998 1 42.53 128 GLU B C 1
ATOM 7293 O O . GLU B 1 128 ? 4.933 11.588 -14.452 1 42.53 128 GLU B O 1
ATOM 7298 N N . GLY B 1 129 ? 3.637 13.003 -13.672 1 41.45 129 GLY B N 1
ATOM 7299 C CA . GLY B 1 129 ? 4.465 14.186 -13.842 1 41.45 129 GLY B CA 1
ATOM 7300 C C . GLY B 1 129 ? 4.505 14.685 -15.274 1 41.45 129 GLY B C 1
ATOM 7301 O O . GLY B 1 129 ? 3.466 14.795 -15.928 1 41.45 129 GLY B O 1
ATOM 7302 N N . SER B 1 130 ? 5.769 15.032 -15.81 1 37.48 130 SER B N 1
ATOM 7303 C CA . SER B 1 130 ? 6.019 15.524 -17.161 1 37.48 130 SER B CA 1
ATOM 7304 C C . SER B 1 130 ? 6.044 14.38 -18.17 1 37.48 130 SER B C 1
ATOM 7306 O O . SER B 1 130 ? 6.067 14.613 -19.38 1 37.48 130 SER B O 1
ATOM 7308 N N . GLU B 1 131 ? 6.484 13.161 -17.883 1 41.56 131 GLU B N 1
ATOM 7309 C CA . GLU B 1 131 ? 6.849 12.238 -18.954 1 41.56 131 GLU B CA 1
ATOM 7310 C C . GLU B 1 131 ? 5.768 11.182 -19.164 1 41.56 131 GLU B C 1
ATOM 7312 O O . GLU B 1 131 ? 5.189 10.678 -18.2 1 41.56 131 GLU B O 1
ATOM 7317 N N . LYS B 1 132 ? 5.368 11.085 -20.349 1 47.39 132 LYS B N 1
ATOM 7318 C CA . LYS B 1 132 ? 4.449 10.09 -20.895 1 47.39 132 LYS B CA 1
ATOM 7319 C C . LYS B 1 132 ? 4.952 8.674 -20.632 1 47.39 132 LYS B C 1
ATOM 7321 O O . LYS B 1 132 ? 6.13 8.379 -20.843 1 47.39 132 LYS B O 1
ATOM 7326 N N . VAL B 1 133 ? 4.28 7.774 -19.898 1 48.12 133 VAL B N 1
ATOM 7327 C CA . VAL B 1 133 ? 4.657 6.371 -19.761 1 48.12 133 VAL B CA 1
ATOM 7328 C C . VAL B 1 133 ? 4.708 5.713 -21.138 1 48.12 133 VAL B C 1
ATOM 7330 O O . VAL B 1 133 ? 3.688 5.614 -21.823 1 48.12 133 VAL B O 1
ATOM 7333 N N . ASP B 1 134 ? 5.77 5.796 -21.888 1 46.84 134 ASP B N 1
ATOM 7334 C CA . ASP B 1 134 ? 5.963 5.174 -23.195 1 46.84 134 ASP B CA 1
ATOM 7335 C C . ASP B 1 134 ? 5.761 3.662 -23.119 1 46.84 134 ASP B C 1
ATOM 7337 O O . ASP B 1 134 ? 6.612 2.943 -22.591 1 46.84 134 ASP B O 1
ATOM 7341 N N . SER B 1 135 ? 4.647 3.158 -23.396 1 50.97 135 SER B N 1
ATOM 7342 C CA . SER B 1 135 ? 4.307 1.739 -23.371 1 50.97 135 SER B CA 1
ATOM 7343 C C . SER B 1 135 ? 4.762 1.039 -24.647 1 50.97 135 SER B C 1
ATOM 7345 O O . SER B 1 135 ? 4.365 -0.097 -24.913 1 50.97 135 SER B O 1
ATOM 7347 N N . SER B 1 136 ? 5.514 1.771 -25.489 1 50.83 136 SER B N 1
ATOM 7348 C CA . SER B 1 136 ? 5.987 1.139 -26.715 1 50.83 136 SER B CA 1
ATOM 7349 C C . SER B 1 136 ? 7.055 0.091 -26.421 1 50.83 136 SER B C 1
ATOM 7351 O O . SER B 1 136 ? 7.664 0.102 -25.349 1 50.83 136 SER B O 1
ATOM 7353 N N . PHE B 1 137 ? 7.286 -0.876 -27.264 1 53.48 137 PHE B N 1
ATOM 7354 C CA . PHE B 1 137 ? 8.265 -1.952 -27.157 1 53.48 137 PHE B CA 1
ATOM 7355 C C . PHE B 1 137 ? 9.666 -1.389 -26.946 1 53.48 137 PHE B C 1
ATOM 7357 O O . PHE B 1 137 ? 10.437 -1.918 -26.142 1 53.48 137 PHE B O 1
ATOM 7364 N N . LEU B 1 138 ? 9.992 -0.344 -27.688 1 49.17 138 LEU B N 1
ATOM 7365 C CA . LEU B 1 138 ? 11.321 0.251 -27.597 1 49.17 138 LEU B CA 1
ATOM 7366 C C . LEU B 1 138 ? 11.528 0.916 -26.241 1 49.17 138 LEU B C 1
ATOM 7368 O O . LEU B 1 138 ? 12.619 0.848 -25.671 1 49.17 138 LEU B O 1
ATOM 7372 N N . GLY B 1 139 ? 10.55 1.525 -25.792 1 53.01 139 GLY B N 1
ATOM 7373 C CA . GLY B 1 139 ? 10.609 2.174 -24.493 1 53.01 139 GLY B CA 1
ATOM 7374 C C . GLY B 1 139 ? 10.732 1.194 -23.341 1 53.01 139 GLY B C 1
ATOM 7375 O O . GLY B 1 139 ? 11.436 1.459 -22.365 1 53.01 139 GLY B O 1
ATOM 7376 N N . LEU B 1 140 ? 10.268 0.1 -23.645 1 58.31 140 LEU B N 1
ATOM 7377 C CA . LEU B 1 140 ? 10.239 -0.961 -22.645 1 58.31 140 LEU B CA 1
ATOM 7378 C C . LEU B 1 140 ? 11.525 -1.78 -22.685 1 58.31 140 LEU B C 1
ATOM 7380 O O . LEU B 1 140 ? 11.775 -2.594 -21.793 1 58.31 140 LEU B O 1
ATOM 7384 N N . THR B 1 141 ? 12.318 -1.465 -23.71 1 65.15 141 THR B N 1
ATOM 7385 C CA . THR B 1 141 ? 13.474 -2.352 -23.772 1 65.15 141 THR B CA 1
ATOM 7386 C C . THR B 1 141 ? 14.768 -1.571 -23.559 1 65.15 141 THR B C 1
ATOM 7388 O O . THR B 1 141 ? 15.32 -1.564 -22.457 1 65.15 141 THR B O 1
ATOM 7391 N N . LEU B 1 142 ? 15.18 -0.704 -24.55 1 66.77 142 LEU B N 1
ATOM 7392 C CA . LEU B 1 142 ? 16.529 -0.153 -24.494 1 66.77 142 LEU B CA 1
ATOM 7393 C C . LEU B 1 142 ? 16.622 0.951 -23.446 1 66.77 142 LEU B C 1
ATOM 7395 O O . LEU B 1 142 ? 17.571 0.987 -22.659 1 66.77 142 LEU B O 1
ATOM 7399 N N . LEU B 1 143 ? 15.692 1.842 -23.43 1 74.93 143 LEU B N 1
ATOM 7400 C CA . LEU B 1 143 ? 15.726 2.93 -22.459 1 74.93 143 LEU B CA 1
ATOM 7401 C C . LEU B 1 143 ? 15.575 2.395 -21.039 1 74.93 143 LEU B C 1
ATOM 7403 O O . LEU B 1 143 ? 16.236 2.876 -20.116 1 74.93 143 LEU B O 1
ATOM 7407 N N . LEU B 1 144 ? 14.799 1.429 -20.993 1 80.63 144 LEU B N 1
ATOM 7408 C CA . LEU B 1 144 ? 14.596 0.811 -19.687 1 80.63 144 LEU B CA 1
ATOM 7409 C C . LEU B 1 144 ? 15.871 0.13 -19.203 1 80.63 144 LEU B C 1
ATOM 7411 O O . LEU B 1 144 ? 16.253 0.273 -18.039 1 80.63 144 LEU B O 1
ATOM 7415 N N . ALA B 1 145 ? 16.511 -0.499 -20.147 1 82.19 145 ALA B N 1
ATOM 7416 C CA . ALA B 1 145 ? 17.739 -1.199 -19.782 1 82.19 145 ALA B CA 1
ATOM 7417 C C . ALA B 1 145 ? 18.835 -0.215 -19.386 1 82.19 145 ALA B C 1
ATOM 7419 O O . ALA B 1 145 ? 19.591 -0.463 -18.444 1 82.19 145 ALA B O 1
ATOM 7420 N N . SER B 1 146 ? 18.856 0.918 -20.05 1 83.22 146 SER B N 1
ATOM 7421 C CA . SER B 1 146 ? 19.88 1.912 -19.749 1 83.22 146 SER B CA 1
ATOM 7422 C C . SER B 1 146 ? 19.642 2.557 -18.387 1 83.22 146 SER B C 1
ATOM 7424 O O . SER B 1 146 ? 20.573 2.705 -17.593 1 83.22 146 SER B O 1
ATOM 7426 N N . ARG B 1 147 ? 18.442 2.901 -18.15 1 85.53 147 ARG B N 1
ATOM 7427 C CA . ARG B 1 147 ? 18.109 3.534 -16.878 1 85.53 147 ARG B CA 1
ATOM 7428 C C . ARG B 1 147 ? 18.26 2.552 -15.722 1 85.53 147 ARG B C 1
ATOM 7430 O O . ARG B 1 147 ? 18.722 2.924 -14.641 1 85.53 147 ARG B O 1
ATOM 7437 N N . ALA B 1 148 ? 17.831 1.348 -16.022 1 88.99 148 ALA B N 1
ATOM 7438 C CA . ALA B 1 148 ? 17.976 0.323 -14.991 1 88.99 148 ALA B CA 1
ATOM 7439 C C . ALA B 1 148 ? 19.447 0.053 -14.689 1 88.99 148 ALA B C 1
ATOM 7441 O O . ALA B 1 148 ? 19.824 -0.142 -13.531 1 88.99 148 ALA B O 1
ATOM 7442 N N . TRP B 1 149 ? 20.185 0.107 -15.773 1 86.16 149 TRP B N 1
ATOM 7443 C CA . TRP B 1 149 ? 21.617 -0.119 -15.603 1 86.16 149 TRP B CA 1
ATOM 7444 C C . TRP B 1 149 ? 22.26 1.027 -14.829 1 86.16 149 TRP B C 1
ATOM 7446 O O . TRP B 1 149 ? 23.155 0.806 -14.01 1 86.16 149 TRP B O 1
ATOM 7456 N N . SER B 1 150 ? 21.824 2.24 -15.046 1 85.88 150 SER B N 1
ATOM 7457 C CA . SER B 1 150 ? 22.369 3.389 -14.33 1 85.88 150 SER B CA 1
ATOM 7458 C C . SER B 1 150 ? 22.091 3.29 -12.833 1 85.88 150 SER B C 1
ATOM 7460 O O . SER B 1 150 ? 22.923 3.685 -12.015 1 85.88 150 SER B O 1
ATOM 7462 N N . LEU B 1 151 ? 20.999 2.7 -12.528 1 88.96 151 LEU B N 1
ATOM 7463 C CA . LEU B 1 151 ? 20.643 2.54 -11.122 1 88.96 151 LEU B CA 1
ATOM 7464 C C . LEU B 1 151 ? 21.393 1.366 -10.501 1 88.96 151 LEU B C 1
ATOM 7466 O O . LEU B 1 151 ? 21.856 1.454 -9.361 1 88.96 151 LEU B O 1
ATOM 7470 N N . ALA B 1 152 ? 21.451 0.273 -11.289 1 88.77 152 ALA B N 1
ATOM 7471 C CA . ALA B 1 152 ? 22.142 -0.917 -10.8 1 88.77 152 ALA B CA 1
ATOM 7472 C C . ALA B 1 152 ? 23.627 -0.641 -10.588 1 88.77 152 ALA B C 1
ATOM 7474 O O . ALA B 1 152 ? 24.251 -1.219 -9.695 1 88.77 152 ALA B O 1
ATOM 7475 N N . ARG B 1 153 ? 24.11 0.2 -11.39 1 85.06 153 ARG B N 1
ATOM 7476 C CA . ARG B 1 153 ? 25.531 0.526 -11.329 1 85.06 153 ARG B CA 1
ATOM 7477 C C . ARG B 1 153 ? 25.879 1.216 -10.014 1 85.06 153 ARG B C 1
ATOM 7479 O O . ARG B 1 153 ? 27.008 1.11 -9.531 1 85.06 153 ARG B O 1
ATOM 7486 N N . ILE B 1 154 ? 24.927 1.906 -9.417 1 84.91 154 ILE B N 1
ATOM 7487 C CA . ILE B 1 154 ? 25.159 2.571 -8.14 1 84.91 154 ILE B CA 1
ATOM 7488 C C . ILE B 1 154 ? 25.561 1.541 -7.087 1 84.91 154 ILE B C 1
ATOM 7490 O O . ILE B 1 154 ? 26.528 1.743 -6.349 1 84.91 154 ILE B O 1
ATOM 7494 N N . TYR B 1 155 ? 24.854 0.465 -7.12 1 87.01 155 TYR B N 1
ATOM 7495 C CA . TYR B 1 155 ? 25.13 -0.593 -6.154 1 87.01 155 TYR B CA 1
ATOM 7496 C C . TYR B 1 155 ? 26.362 -1.394 -6.561 1 87.01 155 TYR B C 1
ATOM 7498 O O . TYR B 1 155 ? 27.247 -1.643 -5.739 1 87.01 155 TYR B O 1
ATOM 7506 N N . LEU B 1 156 ? 26.495 -1.814 -7.859 1 86.21 156 LEU B N 1
ATOM 7507 C CA . LEU B 1 156 ? 27.528 -2.739 -8.312 1 86.21 156 LEU B CA 1
ATOM 7508 C C . LEU B 1 156 ? 28.894 -2.06 -8.333 1 86.21 156 LEU B C 1
ATOM 7510 O O . LEU B 1 156 ? 29.925 -2.727 -8.22 1 86.21 156 LEU B O 1
ATOM 7514 N N . ALA B 1 157 ? 28.857 -0.749 -8.452 1 79.09 157 ALA B N 1
ATOM 7515 C CA . ALA B 1 157 ? 30.113 -0.003 -8.437 1 79.09 157 ALA B CA 1
ATOM 7516 C C . ALA B 1 157 ? 30.437 0.498 -7.033 1 79.09 157 ALA B C 1
ATOM 7518 O O . ALA B 1 157 ? 31.579 0.865 -6.746 1 79.09 157 ALA B O 1
ATOM 7519 N N . GLY B 1 158 ? 29.471 0.43 -6.202 1 80.32 158 GLY B N 1
ATOM 7520 C CA . GLY B 1 158 ? 29.661 0.914 -4.844 1 80.32 158 GLY B CA 1
ATOM 7521 C C . GLY B 1 158 ? 29.842 -0.201 -3.832 1 80.32 158 GLY B C 1
ATOM 7522 O O . GLY B 1 158 ? 30.832 -0.934 -3.879 1 80.32 158 GLY B O 1
ATOM 7523 N N . ALA B 1 159 ? 28.852 -0.421 -3.022 1 77.44 159 ALA B N 1
ATOM 7524 C CA . ALA B 1 159 ? 28.902 -1.383 -1.923 1 77.44 159 ALA B CA 1
ATOM 7525 C C . ALA B 1 159 ? 28.888 -2.816 -2.448 1 77.44 159 ALA B C 1
ATOM 7527 O O . ALA B 1 159 ? 29.405 -3.727 -1.797 1 77.44 159 ALA B O 1
ATOM 7528 N N . GLY B 1 160 ? 28.395 -2.98 -3.636 1 79.17 160 GLY B N 1
ATOM 7529 C CA . GLY B 1 160 ? 28.254 -4.314 -4.198 1 79.17 160 GLY B CA 1
ATOM 7530 C C . GLY B 1 160 ? 29.412 -4.71 -5.093 1 79.17 160 GLY B C 1
ATOM 7531 O O . GLY B 1 160 ? 29.339 -5.715 -5.803 1 79.17 160 GLY B O 1
ATOM 7532 N N . ARG B 1 161 ? 30.505 -4.032 -5.082 1 82.7 161 ARG B N 1
ATOM 7533 C CA . ARG B 1 161 ? 31.618 -4.318 -5.982 1 82.7 161 ARG B CA 1
ATOM 7534 C C . ARG B 1 161 ? 32.21 -5.695 -5.7 1 82.7 161 ARG B C 1
ATOM 7536 O O . ARG B 1 161 ? 32.454 -6.473 -6.624 1 82.7 161 ARG B O 1
ATOM 7543 N N . VAL B 1 162 ? 32.325 -5.927 -4.42 1 84.61 162 VAL B N 1
ATOM 7544 C CA . VAL B 1 162 ? 32.908 -7.226 -4.103 1 84.61 162 VAL B CA 1
ATOM 7545 C C . VAL B 1 162 ? 31.809 -8.196 -3.676 1 84.61 162 VAL B C 1
ATOM 7547 O O . VAL B 1 162 ? 31.545 -9.186 -4.362 1 84.61 162 VAL B O 1
ATOM 7550 N N . LYS B 1 163 ? 31.082 -7.837 -2.654 1 86.09 163 LYS B N 1
ATOM 7551 C CA . LYS B 1 163 ? 30.071 -8.748 -2.127 1 86.09 163 LYS B CA 1
ATOM 7552 C C . LYS B 1 163 ? 28.926 -8.933 -3.119 1 86.09 163 LYS B C 1
ATOM 7554 O O . LYS B 1 163 ? 28.432 -10.048 -3.304 1 86.09 163 LYS B O 1
ATOM 7559 N N . GLY B 1 164 ? 28.534 -7.881 -3.76 1 87.9 164 GLY B N 1
ATOM 7560 C CA . GLY B 1 164 ? 27.462 -7.98 -4.737 1 87.9 164 GLY B CA 1
ATOM 7561 C C . GLY B 1 164 ? 27.827 -8.828 -5.94 1 87.9 164 GLY B C 1
ATOM 7562 O O . GLY B 1 164 ? 27.032 -9.66 -6.383 1 87.9 164 GLY B O 1
ATOM 7563 N N . ARG B 1 165 ? 29.038 -8.694 -6.374 1 89.38 165 ARG B N 1
ATOM 7564 C CA . ARG B 1 165 ? 29.493 -9.474 -7.52 1 89.38 165 ARG B CA 1
ATOM 7565 C C . ARG B 1 165 ? 29.69 -10.939 -7.143 1 89.38 165 ARG B C 1
ATOM 7567 O O . ARG B 1 165 ? 29.44 -11.833 -7.953 1 89.38 165 ARG B O 1
ATOM 7574 N N . CYS B 1 166 ? 30.084 -11.153 -5.925 1 89.38 166 CYS B N 1
ATOM 7575 C CA . CYS B 1 166 ? 30.214 -12.524 -5.443 1 89.38 166 CYS B CA 1
ATOM 7576 C C . CYS B 1 166 ? 28.856 -13.212 -5.381 1 89.38 166 CYS B C 1
ATOM 7578 O O . CYS B 1 166 ? 28.72 -14.365 -5.792 1 89.38 166 CYS B O 1
ATOM 7580 N N . TYR B 1 167 ? 27.866 -12.504 -4.864 1 90.72 167 TYR B N 1
ATOM 7581 C CA . TYR B 1 167 ? 26.513 -13.05 -4.84 1 90.72 167 TYR B CA 1
ATOM 7582 C C . TYR B 1 167 ? 26.049 -13.417 -6.245 1 90.72 167 TYR B C 1
ATOM 7584 O O . TYR B 1 167 ? 25.518 -14.508 -6.464 1 90.72 167 TYR B O 1
ATOM 7592 N N . LEU B 1 168 ? 26.312 -12.551 -7.178 1 91.17 168 LEU B N 1
ATOM 7593 C CA . LEU B 1 168 ? 25.844 -12.757 -8.544 1 91.17 168 LEU B CA 1
ATOM 7594 C C . LEU B 1 168 ? 26.567 -13.932 -9.194 1 91.17 168 LEU B C 1
ATOM 7596 O O . LEU B 1 168 ? 25.951 -14.727 -9.908 1 91.17 168 LEU B O 1
ATOM 7600 N N . LEU B 1 169 ? 27.847 -14.083 -8.905 1 91.32 169 LEU B N 1
ATOM 7601 C CA . LEU B 1 169 ? 28.621 -15.19 -9.459 1 91.32 169 LEU B CA 1
ATOM 7602 C C . LEU B 1 169 ? 28.129 -16.525 -8.91 1 91.32 169 LEU B C 1
ATOM 7604 O O . LEU B 1 169 ? 27.992 -17.495 -9.658 1 91.32 169 LEU B O 1
ATOM 7608 N N . VAL B 1 170 ? 27.875 -16.542 -7.641 1 90.64 170 VAL B N 1
ATOM 7609 C CA . VAL B 1 170 ? 27.374 -17.761 -7.013 1 90.64 170 VAL B CA 1
ATOM 7610 C C . VAL B 1 170 ? 25.991 -18.096 -7.568 1 90.64 170 VAL B C 1
ATOM 7612 O O . VAL B 1 170 ? 25.691 -19.261 -7.84 1 90.64 170 VAL B O 1
ATOM 7615 N N . LEU B 1 171 ? 25.192 -17.126 -7.782 1 92.65 171 LEU B N 1
ATOM 7616 C CA . LEU B 1 171 ? 23.844 -17.336 -8.298 1 92.65 171 LEU B CA 1
ATOM 7617 C C . LEU B 1 171 ? 23.886 -17.835 -9.739 1 92.65 171 LEU B C 1
ATOM 7619 O O . LEU B 1 171 ? 23.127 -18.734 -10.111 1 92.65 171 LEU B O 1
ATOM 7623 N N . VAL B 1 172 ? 24.792 -17.265 -10.501 1 89.91 172 VAL B N 1
ATOM 7624 C CA . VAL B 1 172 ? 24.934 -17.719 -11.881 1 89.91 172 VAL B CA 1
ATOM 7625 C C . VAL B 1 172 ? 25.399 -19.173 -11.901 1 89.91 172 VAL B C 1
ATOM 7627 O O . VAL B 1 172 ? 24.879 -19.987 -12.667 1 89.91 172 VAL B O 1
ATOM 7630 N N . TRP B 1 173 ? 26.234 -19.469 -11.022 1 89.93 173 TRP B N 1
ATOM 7631 C CA . TRP B 1 173 ? 26.756 -20.829 -10.938 1 89.93 173 TRP B CA 1
ATOM 7632 C C . TRP B 1 173 ? 25.662 -21.807 -10.522 1 89.93 173 TRP B C 1
ATOM 7634 O O . TRP B 1 173 ? 25.538 -22.891 -11.097 1 89.93 173 TRP B O 1
ATOM 7644 N N . ILE B 1 174 ? 24.909 -21.499 -9.568 1 90.56 174 ILE B N 1
ATOM 7645 C CA . ILE B 1 174 ? 23.832 -22.364 -9.097 1 90.56 174 ILE B CA 1
ATOM 7646 C C . ILE B 1 174 ? 22.778 -22.516 -10.191 1 90.56 174 ILE B C 1
ATOM 7648 O O . ILE B 1 174 ? 22.216 -23.599 -10.373 1 90.56 174 ILE B O 1
ATOM 7652 N N . HIS B 1 175 ? 22.586 -21.48 -10.912 1 88.57 175 HIS B N 1
ATOM 7653 C CA . HIS B 1 175 ? 21.601 -21.523 -11.986 1 88.57 175 HIS B CA 1
ATOM 7654 C C . HIS B 1 175 ? 22.048 -22.454 -13.108 1 88.57 175 HIS B C 1
ATOM 7656 O O . HIS B 1 175 ? 21.246 -23.227 -13.636 1 88.57 175 HIS B O 1
ATOM 7662 N N . ILE B 1 176 ? 23.265 -22.407 -13.409 1 85.84 176 ILE B N 1
ATOM 7663 C CA . ILE B 1 176 ? 23.806 -23.259 -14.463 1 85.84 176 ILE B CA 1
ATOM 7664 C C . ILE B 1 176 ? 23.758 -24.72 -14.021 1 85.84 176 ILE B C 1
ATOM 7666 O O . ILE B 1 176 ? 23.396 -25.601 -14.804 1 85.84 176 ILE B O 1
ATOM 7670 N N . LEU B 1 177 ? 24.081 -24.924 -12.807 1 87.39 177 LEU B N 1
ATOM 7671 C CA . LEU B 1 177 ? 23.998 -26.274 -12.26 1 87.39 177 LEU B CA 1
ATOM 7672 C C . LEU B 1 177 ? 22.559 -26.777 -12.271 1 87.39 177 LEU B C 1
ATOM 7674 O O . LEU B 1 177 ? 22.307 -27.947 -12.569 1 87.39 177 LEU B O 1
ATOM 7678 N N . GLY B 1 178 ? 21.683 -25.87 -11.955 1 88.73 178 GLY B N 1
ATOM 7679 C CA . GLY B 1 178 ? 20.277 -26.235 -12.006 1 88.73 178 GLY B CA 1
ATOM 7680 C C . GLY B 1 178 ? 19.804 -26.597 -13.401 1 88.73 178 GLY B C 1
ATOM 7681 O O . GLY B 1 178 ? 19.08 -27.579 -13.582 1 88.73 178 GLY B O 1
ATOM 7682 N N . MET B 1 179 ? 20.244 -25.912 -14.374 1 86.97 179 MET B N 1
ATOM 7683 C CA . MET B 1 179 ? 19.88 -26.198 -15.759 1 86.97 179 MET B CA 1
ATOM 7684 C C . MET B 1 179 ? 20.473 -27.527 -16.214 1 86.97 179 MET B C 1
ATOM 7686 O O . MET B 1 179 ? 19.838 -28.27 -16.965 1 86.97 179 MET B O 1
ATOM 7690 N N . TYR B 1 180 ? 21.621 -27.793 -15.744 1 85.59 180 TYR B N 1
ATOM 7691 C CA . TYR B 1 180 ? 22.266 -29.065 -16.049 1 85.59 180 TYR B CA 1
ATOM 7692 C C . TYR B 1 180 ? 21.483 -30.229 -15.454 1 85.59 180 TYR B C 1
ATOM 7694 O O . TYR B 1 180 ? 21.272 -31.247 -16.118 1 85.59 180 TYR B O 1
ATOM 7702 N N . LEU B 1 181 ? 21.081 -30.075 -14.269 1 89.47 181 LEU B N 1
ATOM 7703 C CA . LEU B 1 181 ? 20.3 -31.119 -13.615 1 89.47 181 LEU B CA 1
ATOM 7704 C C . LEU B 1 181 ? 18.949 -31.296 -14.299 1 89.47 181 LEU B C 1
ATOM 7706 O O . LEU B 1 181 ? 18.423 -32.41 -14.366 1 89.47 181 LEU B O 1
ATOM 7710 N N . ASP B 1 182 ? 18.404 -30.243 -14.824 1 89 182 ASP B N 1
ATOM 7711 C CA . ASP B 1 182 ? 17.152 -30.337 -15.568 1 89 182 ASP B CA 1
ATOM 7712 C C . ASP B 1 182 ? 17.337 -31.135 -16.857 1 89 182 ASP B C 1
ATOM 7714 O O . ASP B 1 182 ? 16.44 -31.87 -17.273 1 89 182 ASP B O 1
ATOM 7718 N N . LEU B 1 183 ? 18.463 -31.07 -17.466 1 85.12 183 LEU B N 1
ATOM 7719 C CA . LEU B 1 183 ? 18.77 -31.835 -18.67 1 85.12 183 LEU B CA 1
ATOM 7720 C C . LEU B 1 183 ? 18.894 -33.321 -18.352 1 85.12 183 LEU B C 1
ATOM 7722 O O . LEU B 1 183 ? 18.421 -34.165 -19.117 1 85.12 183 LEU B O 1
ATOM 7726 N N . ILE B 1 184 ? 19.51 -33.559 -17.195 1 87.99 184 ILE B N 1
ATOM 7727 C CA . ILE B 1 184 ? 19.639 -34.952 -16.782 1 87.99 184 ILE B CA 1
ATOM 7728 C C . ILE B 1 184 ? 18.258 -35.528 -16.475 1 87.99 184 ILE B C 1
ATOM 7730 O O . ILE B 1 184 ? 17.979 -36.687 -16.791 1 87.99 184 ILE B O 1
ATOM 7734 N N . THR B 1 185 ? 17.464 -34.708 -15.892 1 88.36 185 THR B N 1
ATOM 7735 C CA . THR B 1 185 ? 16.103 -35.146 -15.603 1 88.36 185 THR B CA 1
ATOM 7736 C C . THR B 1 185 ? 15.33 -35.395 -16.894 1 88.36 185 THR B C 1
ATOM 7738 O O . THR B 1 185 ? 14.543 -36.34 -16.98 1 88.36 185 THR B O 1
ATOM 7741 N N . PHE B 1 186 ? 15.589 -34.567 -17.848 1 87.16 186 PHE B N 1
ATOM 7742 C CA . PHE B 1 186 ? 14.965 -34.718 -19.157 1 87.16 186 PHE B CA 1
ATOM 7743 C C . PHE B 1 186 ? 15.338 -36.055 -19.785 1 87.16 186 PHE B C 1
ATOM 7745 O O . PHE B 1 186 ? 14.478 -36.758 -20.32 1 87.16 186 PHE B O 1
ATOM 7752 N N . ASP B 1 187 ? 16.563 -36.508 -19.69 1 85.2 187 ASP B N 1
ATOM 7753 C CA . ASP B 1 187 ? 17.032 -37.78 -20.232 1 85.2 187 ASP B CA 1
ATOM 7754 C C . ASP B 1 187 ? 16.507 -38.954 -19.408 1 85.2 187 ASP B C 1
ATOM 7756 O O . ASP B 1 187 ? 16.167 -40.003 -19.959 1 85.2 187 ASP B O 1
ATOM 7760 N N . PHE B 1 188 ? 16.46 -38.7 -18.1 1 87.52 188 PHE B N 1
ATOM 7761 C CA . PHE B 1 188 ? 15.959 -39.722 -17.188 1 87.52 188 PHE B CA 1
ATOM 7762 C C . PHE B 1 188 ? 14.491 -40.023 -17.465 1 87.52 188 PHE B C 1
ATOM 7764 O O . PHE B 1 188 ? 14.057 -41.172 -17.362 1 87.52 188 PHE B O 1
ATOM 7771 N N . GLN B 1 189 ? 13.754 -39.021 -17.877 1 87.12 189 GLN B N 1
ATOM 7772 C CA . GLN B 1 189 ? 12.32 -39.173 -18.101 1 87.12 189 GLN B CA 1
ATOM 7773 C C . GLN B 1 189 ? 12.042 -40.173 -19.22 1 87.12 189 GLN B C 1
ATOM 7775 O O . GLN B 1 189 ? 11.075 -40.934 -19.153 1 87.12 189 GLN B O 1
ATOM 7780 N N . GLN B 1 190 ? 12.914 -40.234 -20.241 1 85.86 190 GLN B N 1
ATOM 7781 C CA . GLN B 1 190 ? 12.731 -41.181 -21.337 1 85.86 190 GLN B CA 1
ATOM 7782 C C . GLN B 1 190 ? 12.834 -42.621 -20.842 1 85.86 190 GLN B C 1
ATOM 7784 O O . GLN B 1 190 ? 11.994 -43.459 -21.176 1 85.86 190 GLN B O 1
ATOM 7789 N N . ARG B 1 191 ? 13.819 -42.828 -20.025 1 85.65 191 ARG B N 1
ATOM 7790 C CA . ARG B 1 191 ? 14.03 -44.182 -19.52 1 85.65 191 ARG B CA 1
ATOM 7791 C C . ARG B 1 191 ? 12.939 -44.573 -18.53 1 85.65 191 ARG B C 1
ATOM 7793 O O . ARG B 1 191 ? 12.519 -45.731 -18.487 1 85.65 191 ARG B O 1
ATOM 7800 N N . TYR B 1 192 ? 12.475 -43.584 -17.85 1 87.05 192 TYR B N 1
ATOM 7801 C CA . TYR B 1 192 ? 11.402 -43.825 -16.891 1 87.05 192 TYR B CA 1
ATOM 7802 C C . TYR B 1 192 ? 10.11 -44.206 -17.604 1 87.05 192 TYR B C 1
ATOM 7804 O O . TYR B 1 192 ? 9.447 -45.174 -17.225 1 87.05 192 TYR B O 1
ATOM 7812 N N . TRP B 1 193 ? 9.804 -43.595 -18.653 1 86.02 193 TRP B N 1
ATOM 7813 C CA . TRP B 1 193 ? 8.569 -43.853 -19.386 1 86.02 193 TRP B CA 1
ATOM 7814 C C . TRP B 1 193 ? 8.674 -45.144 -20.191 1 86.02 193 TRP B C 1
ATOM 7816 O O . TRP B 1 193 ? 7.675 -45.839 -20.394 1 86.02 193 TRP B O 1
ATOM 7826 N N . ASN B 1 194 ? 9.908 -45.486 -20.602 1 82.74 194 ASN B N 1
ATOM 7827 C CA . ASN B 1 194 ? 10.101 -46.73 -21.339 1 82.74 194 ASN B CA 1
ATOM 7828 C C . ASN B 1 194 ? 9.845 -47.949 -20.457 1 82.74 194 ASN B C 1
ATOM 7830 O O . ASN B 1 194 ? 9.55 -49.034 -20.961 1 82.74 194 ASN B O 1
ATOM 7834 N N . LEU B 1 195 ? 9.928 -47.726 -19.113 1 82.67 195 LEU B N 1
ATOM 7835 C CA . LEU B 1 195 ? 9.65 -48.805 -18.171 1 82.67 195 LEU B CA 1
ATOM 7836 C C . LEU B 1 195 ? 8.202 -49.27 -18.291 1 82.67 195 LEU B C 1
ATOM 7838 O O . LEU B 1 195 ? 7.907 -50.451 -18.095 1 82.67 195 LEU B O 1
ATOM 7842 N N . TYR B 1 196 ? 7.285 -48.381 -18.751 1 81.66 196 TYR B N 1
ATOM 7843 C CA . TYR B 1 196 ? 5.871 -48.726 -18.854 1 81.66 196 TYR B CA 1
ATOM 7844 C C . TYR B 1 196 ? 5.611 -49.606 -20.07 1 81.66 196 TYR B C 1
ATOM 7846 O O . TYR B 1 196 ? 4.604 -50.315 -20.127 1 81.66 196 TYR B O 1
ATOM 7854 N N . GLN B 1 197 ? 6.501 -49.518 -21.01 1 76.8 197 GLN B N 1
ATOM 7855 C CA . GLN B 1 197 ? 6.382 -50.367 -22.191 1 76.8 197 GLN B CA 1
ATOM 7856 C C . GLN B 1 197 ? 6.96 -51.755 -21.931 1 76.8 197 GLN B C 1
ATOM 7858 O O . GLN B 1 197 ? 6.399 -52.76 -22.372 1 76.8 197 GLN B O 1
ATOM 7863 N N . GLN B 1 198 ? 8.109 -51.719 -21.179 1 78.28 198 GLN B N 1
ATOM 7864 C CA . GLN B 1 198 ? 8.759 -52.977 -20.827 1 78.28 198 GLN B CA 1
ATOM 7865 C C . GLN B 1 198 ? 9.018 -53.06 -19.325 1 78.28 198 GLN B C 1
ATOM 7867 O O . GLN B 1 198 ? 10.128 -52.786 -18.865 1 78.28 198 GLN B O 1
ATOM 7872 N N . PRO B 1 199 ? 7.923 -53.541 -18.615 1 80.99 199 PRO B N 1
ATOM 7873 C CA . PRO B 1 199 ? 8.043 -53.531 -17.155 1 80.99 199 PRO B CA 1
ATOM 7874 C C . PRO B 1 199 ? 9.044 -54.561 -16.638 1 80.99 199 PRO B C 1
ATOM 7876 O O . PRO B 1 199 ? 9.087 -55.689 -17.135 1 80.99 199 PRO B O 1
ATOM 7879 N N . SER B 1 200 ? 10.088 -54.133 -15.862 1 82.83 200 SER B N 1
ATOM 7880 C CA . SER B 1 200 ? 11.094 -54.966 -15.211 1 82.83 200 SER B CA 1
ATOM 7881 C C . SER B 1 200 ? 11.332 -54.522 -13.771 1 82.83 200 SER B C 1
ATOM 7883 O O . SER B 1 200 ? 11.466 -53.327 -13.499 1 82.83 200 SER B O 1
ATOM 7885 N N . LEU B 1 201 ? 11.329 -55.477 -12.85 1 82.77 201 LEU B N 1
ATOM 7886 C CA . LEU B 1 201 ? 11.466 -55.154 -11.434 1 82.77 201 LEU B CA 1
ATOM 7887 C C . LEU B 1 201 ? 12.875 -54.662 -11.123 1 82.77 201 LEU B C 1
ATOM 7889 O O . LEU B 1 201 ? 13.047 -53.65 -10.439 1 82.77 201 LEU B O 1
ATOM 7893 N N . PRO B 1 202 ? 13.916 -55.33 -11.651 1 82.27 202 PRO B N 1
ATOM 7894 C CA . PRO B 1 202 ? 15.26 -54.822 -11.368 1 82.27 202 PRO B CA 1
ATOM 7895 C C . PRO B 1 202 ? 15.494 -53.424 -11.937 1 82.27 202 PRO B C 1
ATOM 7897 O O . PRO B 1 202 ? 16.14 -52.592 -11.294 1 82.27 202 PRO B O 1
ATOM 7900 N N . LEU B 1 203 ? 14.985 -53.194 -13.101 1 86.25 203 LEU B N 1
ATOM 7901 C CA . LEU B 1 203 ? 15.12 -51.875 -13.71 1 86.25 203 LEU B CA 1
ATOM 7902 C C . LEU B 1 203 ? 14.346 -50.828 -12.917 1 86.25 203 LEU B C 1
ATOM 7904 O O . LEU B 1 203 ? 14.794 -49.687 -12.785 1 86.25 203 LEU B O 1
ATOM 7908 N N . PHE B 1 204 ? 13.268 -51.29 -12.341 1 87.07 204 PHE B N 1
ATOM 7909 C CA . PHE B 1 204 ? 12.439 -50.384 -11.556 1 87.07 204 PHE B CA 1
ATOM 7910 C C . PHE B 1 204 ? 13.197 -49.878 -10.334 1 87.07 204 PHE B C 1
ATOM 7912 O O . PHE B 1 204 ? 13.214 -48.676 -10.061 1 87.07 204 PHE B O 1
ATOM 7919 N N . PHE B 1 205 ? 13.849 -50.707 -9.607 1 86.24 205 PHE B N 1
ATOM 7920 C CA . PHE B 1 205 ? 14.544 -50.315 -8.386 1 86.24 205 PHE B CA 1
ATOM 7921 C C . PHE B 1 205 ? 15.728 -49.41 -8.704 1 86.24 205 PHE B C 1
ATOM 7923 O O . PHE B 1 205 ? 16.03 -48.485 -7.948 1 86.24 205 PHE B O 1
ATOM 7930 N N . GLU B 1 206 ? 16.363 -49.583 -9.823 1 87.11 206 GLU B N 1
ATOM 7931 C CA . GLU B 1 206 ? 17.465 -48.707 -10.211 1 87.11 206 GLU B CA 1
ATOM 7932 C C . GLU B 1 206 ? 16.955 -47.33 -10.626 1 87.11 206 GLU B C 1
ATOM 7934 O O . GLU B 1 206 ? 17.588 -46.313 -10.332 1 87.11 206 GLU B O 1
ATOM 7939 N N . LEU B 1 207 ? 15.84 -47.349 -11.269 1 88.68 207 LEU B N 1
ATOM 7940 C CA . LEU B 1 207 ? 15.262 -46.078 -11.693 1 88.68 207 LEU B CA 1
ATOM 7941 C C . LEU B 1 207 ? 14.799 -45.263 -10.491 1 88.68 207 LEU B C 1
ATOM 7943 O O . LEU B 1 207 ? 14.962 -44.041 -10.464 1 88.68 207 LEU B O 1
ATOM 7947 N N . ILE B 1 208 ? 14.286 -45.906 -9.452 1 88.24 208 ILE B N 1
ATOM 7948 C CA . ILE B 1 208 ? 13.817 -45.214 -8.256 1 88.24 208 ILE B CA 1
ATOM 7949 C C . ILE B 1 208 ? 15.008 -44.652 -7.485 1 88.24 208 ILE B C 1
ATOM 7951 O O . ILE B 1 208 ? 14.945 -43.538 -6.959 1 88.24 208 ILE B O 1
ATOM 7955 N N . ARG B 1 209 ? 15.992 -45.454 -7.41 1 87.59 209 ARG B N 1
ATOM 7956 C CA . ARG B 1 209 ? 17.211 -44.977 -6.764 1 87.59 209 ARG B CA 1
ATOM 7957 C C . ARG B 1 209 ? 17.745 -43.728 -7.457 1 87.59 209 ARG B C 1
ATOM 7959 O O . ARG B 1 209 ? 18.061 -42.734 -6.8 1 87.59 209 ARG B O 1
ATOM 7966 N N . ASN B 1 210 ? 17.84 -43.755 -8.785 1 88.81 210 ASN B N 1
ATOM 7967 C CA . ASN B 1 210 ? 18.324 -42.61 -9.55 1 88.81 210 ASN B CA 1
ATOM 7968 C C . ASN B 1 210 ? 17.386 -41.413 -9.422 1 88.81 210 ASN B C 1
ATOM 7970 O O . ASN B 1 210 ? 17.833 -40.265 -9.432 1 88.81 210 ASN B O 1
ATOM 7974 N N . TRP B 1 211 ? 16.094 -41.705 -9.307 1 89.64 211 TRP B N 1
ATOM 7975 C CA . TRP B 1 211 ? 15.114 -40.641 -9.118 1 89.64 211 TRP B CA 1
ATOM 7976 C C . TRP B 1 211 ? 15.378 -39.883 -7.821 1 89.64 211 TRP B C 1
ATOM 7978 O O . TRP B 1 211 ? 15.373 -38.65 -7.803 1 89.64 211 TRP B O 1
ATOM 7988 N N . PHE B 1 212 ? 15.714 -40.575 -6.715 1 88.64 212 PHE B N 1
ATOM 7989 C CA . PHE B 1 212 ? 15.966 -39.952 -5.421 1 88.64 212 PHE B CA 1
ATOM 7990 C C . PHE B 1 212 ? 17.231 -39.104 -5.464 1 88.64 212 PHE B C 1
ATOM 7992 O O . PHE B 1 212 ? 17.257 -37.991 -4.935 1 88.64 212 PHE B O 1
ATOM 7999 N N . ILE B 1 213 ? 18.211 -39.586 -6.152 1 88.72 213 ILE B N 1
ATOM 8000 C CA . ILE B 1 213 ? 19.476 -38.864 -6.232 1 88.72 213 ILE B CA 1
ATOM 8001 C C . ILE B 1 213 ? 19.29 -37.585 -7.045 1 88.72 213 ILE B C 1
ATOM 8003 O O . ILE B 1 213 ? 19.739 -36.512 -6.636 1 88.72 213 ILE B O 1
ATOM 8007 N N . LEU B 1 214 ? 18.603 -37.707 -8.156 1 90.11 214 LEU B N 1
ATOM 8008 C CA . LEU B 1 214 ? 18.394 -36.568 -9.044 1 90.11 214 LEU B CA 1
ATOM 8009 C C . LEU B 1 214 ? 17.537 -35.503 -8.369 1 90.11 214 LEU B C 1
ATOM 8011 O O . LEU B 1 214 ? 17.876 -34.317 -8.398 1 90.11 214 LEU B O 1
ATOM 8015 N N . HIS B 1 215 ? 16.505 -35.894 -7.696 1 89.15 215 HIS B N 1
ATOM 8016 C CA . HIS B 1 215 ? 15.578 -34.934 -7.108 1 89.15 215 HIS B CA 1
ATOM 8017 C C . HIS B 1 215 ? 16.152 -34.322 -5.835 1 89.15 215 HIS B C 1
ATOM 8019 O O . HIS B 1 215 ? 15.898 -33.154 -5.533 1 89.15 215 HIS B O 1
ATOM 8025 N N . PHE B 1 216 ? 16.945 -35.078 -5.102 1 87.97 216 PHE B N 1
ATOM 8026 C CA . PHE B 1 216 ? 17.586 -34.535 -3.91 1 87.97 216 PHE B CA 1
ATOM 8027 C C . PHE B 1 216 ? 18.63 -33.491 -4.285 1 87.97 216 PHE B C 1
ATOM 8029 O O . PHE B 1 216 ? 18.717 -32.437 -3.651 1 87.97 216 PHE B O 1
ATOM 8036 N N . THR B 1 217 ? 19.371 -33.801 -5.311 1 89.28 217 THR B N 1
ATOM 8037 C CA . THR B 1 217 ? 20.373 -32.843 -5.764 1 89.28 217 THR B CA 1
ATOM 8038 C C . THR B 1 217 ? 19.709 -31.574 -6.292 1 89.28 217 THR B C 1
ATOM 8040 O O . THR B 1 217 ? 20.178 -30.465 -6.027 1 89.28 217 THR B O 1
ATOM 8043 N N . ARG B 1 218 ? 18.614 -31.722 -6.998 1 90.59 218 ARG B N 1
ATOM 8044 C CA . ARG B 1 218 ? 17.901 -30.572 -7.545 1 90.59 218 ARG B CA 1
ATOM 8045 C C . ARG B 1 218 ? 17.265 -29.743 -6.433 1 90.59 218 ARG B C 1
ATOM 8047 O O . ARG B 1 218 ? 17.208 -28.515 -6.523 1 90.59 218 ARG B O 1
ATOM 8054 N N . MET B 1 219 ? 16.852 -30.432 -5.426 1 89.45 219 MET B N 1
ATOM 8055 C CA . MET B 1 219 ? 16.267 -29.741 -4.28 1 89.45 219 MET B CA 1
ATOM 8056 C C . MET B 1 219 ? 17.307 -28.875 -3.578 1 89.45 219 MET B C 1
ATOM 8058 O O . MET B 1 219 ? 17.034 -27.723 -3.237 1 89.45 219 MET B O 1
ATOM 8062 N N . ILE B 1 220 ? 18.475 -29.353 -3.403 1 89.09 220 ILE B N 1
ATOM 8063 C CA . ILE B 1 220 ? 19.548 -28.607 -2.755 1 89.09 220 ILE B CA 1
ATOM 8064 C C . ILE B 1 220 ? 19.88 -27.362 -3.575 1 89.09 220 ILE B C 1
ATOM 8066 O O . ILE B 1 220 ? 19.963 -26.258 -3.033 1 89.09 220 ILE B O 1
ATOM 8070 N N . THR B 1 221 ? 19.981 -27.561 -4.852 1 90.87 221 THR B N 1
ATOM 8071 C CA . THR B 1 221 ? 20.329 -26.434 -5.71 1 90.87 221 THR B CA 1
ATOM 8072 C C . THR B 1 221 ? 19.222 -25.384 -5.7 1 90.87 221 THR B C 1
ATOM 8074 O O . THR B 1 221 ? 19.498 -24.182 -5.696 1 90.87 221 THR B O 1
ATOM 8077 N N . TYR B 1 222 ? 18.001 -25.815 -5.652 1 91.08 222 TYR B N 1
ATOM 8078 C CA . TYR B 1 222 ? 16.875 -24.888 -5.659 1 91.08 222 TYR B CA 1
ATOM 8079 C C . TYR B 1 222 ? 16.817 -24.09 -4.362 1 91.08 222 TYR B C 1
ATOM 8081 O O . TYR B 1 222 ? 16.657 -22.868 -4.384 1 91.08 222 TYR B O 1
ATOM 8089 N N . VAL B 1 223 ? 16.987 -24.777 -3.255 1 90.52 223 VAL B N 1
ATOM 8090 C CA . VAL B 1 223 ? 16.851 -24.146 -1.947 1 90.52 223 VAL B CA 1
ATOM 8091 C C . VAL B 1 223 ? 17.97 -23.126 -1.746 1 90.52 223 VAL B C 1
ATOM 8093 O O . VAL B 1 223 ? 17.723 -22.004 -1.298 1 90.52 223 VAL B O 1
ATOM 8096 N N . TYR B 1 224 ? 19.085 -23.451 -2.127 1 90.85 224 TYR B N 1
ATOM 8097 C CA . TYR B 1 224 ? 20.211 -22.55 -1.904 1 90.85 224 TYR B CA 1
ATOM 8098 C C . TYR B 1 224 ? 20.222 -21.426 -2.934 1 90.85 224 TYR B C 1
ATOM 8100 O O . TYR B 1 224 ? 20.718 -20.33 -2.661 1 90.85 224 TYR B O 1
ATOM 8108 N N . GLU B 1 225 ? 19.711 -21.722 -4.077 1 91.31 225 GLU B N 1
ATOM 8109 C CA . GLU B 1 225 ? 19.522 -20.631 -5.028 1 91.31 225 GLU B CA 1
ATOM 8110 C C . GLU B 1 225 ? 18.568 -19.576 -4.475 1 91.31 225 GLU B C 1
ATOM 8112 O O . GLU B 1 225 ? 18.859 -18.379 -4.529 1 91.31 225 GLU B O 1
ATOM 8117 N N . PHE B 1 226 ? 17.532 -20.054 -3.936 1 90.35 226 PHE B N 1
ATOM 8118 C CA . PHE B 1 226 ? 16.512 -19.179 -3.369 1 90.35 226 PHE B CA 1
ATOM 8119 C C . PHE B 1 226 ? 17.071 -18.39 -2.191 1 90.35 226 PHE B C 1
ATOM 8121 O O . PHE B 1 226 ? 16.834 -17.186 -2.076 1 90.35 226 PHE B O 1
ATOM 8128 N N . TYR B 1 227 ? 17.829 -19.024 -1.374 1 91.38 227 TYR B N 1
ATOM 8129 C CA . TYR B 1 227 ? 18.374 -18.403 -0.172 1 91.38 227 TYR B CA 1
ATOM 8130 C C . TYR B 1 227 ? 19.421 -17.355 -0.526 1 91.38 227 TYR B C 1
ATOM 8132 O O . TYR B 1 227 ? 19.41 -16.248 0.019 1 91.38 227 TYR B O 1
ATOM 8140 N N . VAL B 1 228 ? 20.364 -17.656 -1.407 1 91.95 228 VAL B N 1
ATOM 8141 C CA . VAL B 1 228 ? 21.42 -16.73 -1.806 1 91.95 228 VAL B CA 1
ATOM 8142 C C . VAL B 1 228 ? 20.813 -15.546 -2.555 1 91.95 228 VAL B C 1
ATOM 8144 O O . VAL B 1 228 ? 21.291 -14.416 -2.434 1 91.95 228 VAL B O 1
ATOM 8147 N N . GLU B 1 229 ? 19.773 -15.821 -3.306 1 93.95 229 GLU B N 1
ATOM 8148 C CA . GLU B 1 229 ? 19.059 -14.747 -3.989 1 93.95 229 GLU B CA 1
ATOM 8149 C C . GLU B 1 229 ? 18.498 -13.736 -2.994 1 93.95 229 GLU B C 1
ATOM 8151 O O . GLU B 1 229 ? 18.64 -12.526 -3.183 1 93.95 229 GLU B O 1
ATOM 8156 N N . ASP B 1 230 ? 17.948 -14.266 -1.943 1 92.12 230 ASP B N 1
ATOM 8157 C CA . ASP B 1 230 ? 17.366 -13.396 -0.925 1 92.12 230 ASP B CA 1
ATOM 8158 C C . ASP B 1 230 ? 18.446 -12.588 -0.209 1 92.12 230 ASP B C 1
ATOM 8160 O O . ASP B 1 230 ? 18.223 -11.432 0.156 1 92.12 230 ASP B O 1
ATOM 8164 N N . MET B 1 231 ? 19.593 -13.225 -0.008 1 91.07 231 MET B N 1
ATOM 8165 C CA . MET B 1 231 ? 20.715 -12.519 0.605 1 91.07 231 MET B CA 1
ATOM 8166 C C . MET B 1 231 ? 21.194 -11.379 -0.287 1 91.07 231 MET B C 1
ATOM 8168 O O . MET B 1 231 ? 21.488 -10.286 0.2 1 91.07 231 MET B O 1
ATOM 8172 N N . PHE B 1 232 ? 21.264 -11.65 -1.537 1 92.32 232 PHE B N 1
ATOM 8173 C CA . PHE B 1 232 ? 21.668 -10.64 -2.508 1 92.32 232 PHE B CA 1
ATOM 8174 C C . PHE B 1 232 ? 20.678 -9.481 -2.527 1 92.32 232 PHE B C 1
ATOM 8176 O O . PHE B 1 232 ? 21.078 -8.316 -2.534 1 92.32 232 PHE B O 1
ATOM 8183 N N . PHE B 1 233 ? 19.326 -9.798 -2.486 1 93.9 233 PHE B N 1
ATOM 8184 C CA . PHE B 1 233 ? 18.283 -8.781 -2.52 1 93.9 233 PHE B CA 1
ATOM 8185 C C . PHE B 1 233 ? 18.376 -7.869 -1.303 1 93.9 233 PHE B C 1
ATOM 8187 O O . PHE B 1 233 ? 18.258 -6.647 -1.425 1 93.9 233 PHE B O 1
ATOM 8194 N N . LEU B 1 234 ? 18.623 -8.512 -0.158 1 91.99 234 LEU B N 1
ATOM 8195 C CA . LEU B 1 234 ? 18.683 -7.755 1.088 1 91.99 234 LEU B CA 1
ATOM 8196 C C . LEU B 1 234 ? 19.892 -6.826 1.101 1 91.99 234 LEU B C 1
ATOM 8198 O O . LEU B 1 234 ? 19.787 -5.669 1.517 1 91.99 234 LEU B O 1
ATOM 8202 N N . HIS B 1 235 ? 20.995 -7.328 0.633 1 91.4 235 HIS B N 1
ATOM 8203 C CA . HIS B 1 235 ? 22.212 -6.525 0.59 1 91.4 235 HIS B CA 1
ATOM 8204 C C . HIS B 1 235 ? 22.069 -5.359 -0.382 1 91.4 235 HIS B C 1
ATOM 8206 O O . HIS B 1 235 ? 22.492 -4.24 -0.083 1 91.4 235 HIS B O 1
ATOM 8212 N N . CYS B 1 236 ? 21.503 -5.612 -1.484 1 92.41 236 CYS B N 1
ATOM 8213 C CA . CYS B 1 236 ? 21.291 -4.574 -2.486 1 92.41 236 CYS B CA 1
ATOM 8214 C C . CYS B 1 236 ? 20.293 -3.534 -1.991 1 92.41 236 CYS B C 1
ATOM 8216 O O . CYS B 1 236 ? 20.525 -2.331 -2.127 1 92.41 236 CYS B O 1
ATOM 8218 N N . ARG B 1 237 ? 19.208 -3.954 -1.448 1 93.06 237 ARG B N 1
ATOM 8219 C CA . ARG B 1 237 ? 18.17 -3.058 -0.949 1 93.06 237 ARG B CA 1
ATOM 8220 C C . ARG B 1 237 ? 18.715 -2.146 0.146 1 93.06 237 ARG B C 1
ATOM 8222 O O . ARG B 1 237 ? 18.394 -0.957 0.187 1 93.06 237 ARG B O 1
ATOM 8229 N N . ASP B 1 238 ? 19.514 -2.722 1.023 1 91.1 238 ASP B N 1
ATOM 8230 C CA . ASP B 1 238 ? 20.09 -1.957 2.125 1 91.1 238 ASP B CA 1
ATOM 8231 C C . ASP B 1 238 ? 20.94 -0.8 1.604 1 91.1 238 ASP B C 1
ATOM 8233 O O . ASP B 1 238 ? 20.738 0.351 1.997 1 91.1 238 ASP B O 1
ATOM 8237 N N . HIS B 1 239 ? 21.743 -1.065 0.671 1 88.94 239 HIS B N 1
ATOM 8238 C CA . HIS B 1 239 ? 22.695 -0.059 0.213 1 88.94 239 HIS B CA 1
ATOM 8239 C C . HIS B 1 239 ? 22.024 0.955 -0.707 1 88.94 239 HIS B C 1
ATOM 8241 O O . HIS B 1 239 ? 22.379 2.136 -0.7 1 88.94 239 HIS B O 1
ATOM 8247 N N . LEU B 1 240 ? 21.121 0.535 -1.477 1 91.77 240 LEU B N 1
ATOM 8248 C CA . LEU B 1 240 ? 20.417 1.483 -2.334 1 91.77 240 LEU B CA 1
ATOM 8249 C C . LEU B 1 240 ? 19.509 2.39 -1.51 1 91.77 240 LEU B C 1
ATOM 8251 O O . LEU B 1 240 ? 19.364 3.575 -1.818 1 91.77 240 LEU B O 1
ATOM 8255 N N . THR B 1 241 ? 18.837 1.813 -0.482 1 92.21 241 THR B N 1
ATOM 8256 C CA . THR B 1 241 ? 18.011 2.621 0.408 1 92.21 241 THR B CA 1
ATOM 8257 C C . THR B 1 241 ? 18.846 3.699 1.092 1 92.21 241 THR B C 1
ATOM 8259 O O . THR B 1 241 ? 18.439 4.861 1.153 1 92.21 241 THR B O 1
ATOM 8262 N N . ARG B 1 242 ? 19.98 3.358 1.539 1 88.25 242 ARG B N 1
ATOM 8263 C CA . ARG B 1 242 ? 20.875 4.311 2.188 1 88.25 242 ARG B CA 1
ATOM 8264 C C . ARG B 1 242 ? 21.333 5.387 1.209 1 88.25 242 ARG B C 1
ATOM 8266 O O . ARG B 1 242 ? 21.479 6.552 1.583 1 88.25 242 ARG B O 1
ATOM 8273 N N . TYR B 1 243 ? 21.516 4.963 0.047 1 87.58 243 TYR B N 1
ATOM 8274 C CA . TYR B 1 243 ? 21.915 5.918 -0.981 1 87.58 243 TYR B CA 1
ATOM 8275 C C . TYR B 1 243 ? 20.835 6.971 -1.197 1 87.58 243 TYR B C 1
ATOM 8277 O O . TYR B 1 243 ? 21.12 8.171 -1.199 1 87.58 243 TYR B O 1
ATOM 8285 N N . PHE B 1 244 ? 19.674 6.591 -1.366 1 90.33 244 PHE B N 1
ATOM 8286 C CA . PHE B 1 244 ? 18.589 7.521 -1.66 1 90.33 244 PHE B CA 1
ATOM 8287 C C . PHE B 1 244 ? 18.263 8.375 -0.44 1 90.33 244 PHE B C 1
ATOM 8289 O O . PHE B 1 244 ? 17.887 9.541 -0.576 1 90.33 244 PHE B O 1
ATOM 8296 N N . GLU B 1 245 ? 18.402 7.769 0.738 1 90.25 245 GLU B N 1
ATOM 8297 C CA . GLU B 1 245 ? 18.229 8.561 1.952 1 90.25 245 GLU B CA 1
ATOM 8298 C C . GLU B 1 245 ? 19.269 9.674 2.038 1 90.25 245 GLU B C 1
ATOM 8300 O O . GLU B 1 245 ? 18.947 10.804 2.411 1 90.25 245 GLU B O 1
ATOM 8305 N N . ALA B 1 246 ? 20.418 9.374 1.699 1 84.29 246 ALA B N 1
ATOM 8306 C CA . ALA B 1 246 ? 21.538 10.303 1.831 1 84.29 246 ALA B CA 1
ATOM 8307 C C . ALA B 1 246 ? 21.388 11.482 0.873 1 84.29 246 ALA B C 1
ATOM 8309 O O . ALA B 1 246 ? 21.828 12.594 1.174 1 84.29 246 ALA B O 1
ATOM 8310 N N . ILE B 1 247 ? 20.738 11.262 -0.23 1 83.64 247 ILE B N 1
ATOM 8311 C CA . ILE B 1 247 ? 20.623 12.346 -1.199 1 83.64 247 ILE B CA 1
ATOM 8312 C C . ILE B 1 247 ? 19.317 13.105 -0.972 1 83.64 247 ILE B C 1
ATOM 8314 O O . ILE B 1 247 ? 19.202 14.278 -1.335 1 83.64 247 ILE B O 1
ATOM 8318 N N . TRP B 1 248 ? 18.369 12.492 -0.368 1 87.48 248 TRP B N 1
ATOM 8319 C CA . TRP B 1 248 ? 17.035 13.07 -0.243 1 87.48 248 TRP B CA 1
ATOM 8320 C C . TRP B 1 248 ? 16.898 13.844 1.064 1 87.48 248 TRP B C 1
ATOM 8322 O O . TRP B 1 248 ? 16.402 14.973 1.075 1 87.48 248 TRP B O 1
ATOM 8332 N N . VAL B 1 249 ? 17.401 13.361 2.212 1 86.96 249 VAL B N 1
ATOM 8333 C CA . VAL B 1 249 ? 17.108 13.89 3.54 1 86.96 249 VAL B CA 1
ATOM 8334 C C . VAL B 1 249 ? 17.667 15.305 3.669 1 86.96 249 VAL B C 1
ATOM 8336 O O . VAL B 1 249 ? 16.97 16.216 4.12 1 86.96 249 VAL B O 1
ATOM 8339 N N . PRO B 1 250 ? 18.854 15.556 3.165 1 77.81 250 PRO B N 1
ATOM 8340 C CA . PRO B 1 250 ? 19.394 16.908 3.325 1 77.81 250 PRO B CA 1
ATOM 8341 C C . PRO B 1 250 ? 18.672 17.938 2.46 1 77.81 250 PRO B C 1
ATOM 8343 O O . PRO B 1 250 ? 18.716 19.136 2.754 1 77.81 250 PRO B O 1
ATOM 8346 N N . ASN B 1 251 ? 17.912 17.464 1.507 1 78.73 251 ASN B N 1
ATOM 8347 C CA . ASN B 1 251 ? 17.284 18.388 0.569 1 78.73 251 ASN B CA 1
ATOM 8348 C C . ASN B 1 251 ? 15.762 18.275 0.605 1 78.73 251 ASN B C 1
ATOM 8350 O O . ASN B 1 251 ? 15.084 18.659 -0.35 1 78.73 251 ASN B O 1
ATOM 8354 N N . THR B 1 252 ? 15.298 17.766 1.619 1 82.83 252 THR B N 1
ATOM 8355 C CA . THR B 1 252 ? 13.877 17.44 1.665 1 82.83 252 THR B CA 1
ATOM 8356 C C . THR B 1 252 ? 13.028 18.705 1.581 1 82.83 252 THR B C 1
ATOM 8358 O O . THR B 1 252 ? 11.982 18.714 0.929 1 82.83 252 THR B O 1
ATOM 8361 N N . TYR B 1 253 ? 13.51 19.775 2.225 1 80.87 253 TYR B N 1
ATOM 8362 C CA . TYR B 1 253 ? 12.728 21.006 2.232 1 80.87 253 TYR B CA 1
ATOM 8363 C C . TYR B 1 253 ? 12.713 21.65 0.851 1 80.87 253 TYR B C 1
ATOM 8365 O O . TYR B 1 253 ? 11.659 22.068 0.366 1 80.87 253 TYR B O 1
ATOM 8373 N N . VAL B 1 254 ? 13.842 21.747 0.274 1 75.63 254 VAL B N 1
ATOM 8374 C CA . VAL B 1 254 ? 13.953 22.323 -1.062 1 75.63 254 VAL B CA 1
ATOM 8375 C C . VAL B 1 254 ? 13.169 21.472 -2.058 1 75.63 254 VAL B C 1
ATOM 8377 O O . VAL B 1 254 ? 12.515 22.004 -2.959 1 75.63 254 VAL B O 1
ATOM 8380 N N . PHE B 1 255 ? 13.305 20.223 -1.766 1 76.92 255 PHE B N 1
ATOM 8381 C CA . PHE B 1 255 ? 12.58 19.28 -2.609 1 76.92 255 PHE B CA 1
ATOM 8382 C C . PHE B 1 255 ? 11.077 19.51 -2.512 1 76.92 255 PHE B C 1
ATOM 8384 O O . PHE B 1 255 ? 10.376 19.505 -3.526 1 76.92 255 PHE B O 1
ATOM 8391 N N . ARG B 1 256 ? 10.605 19.672 -1.439 1 76.7 256 ARG B N 1
ATOM 8392 C CA . ARG B 1 256 ? 9.178 19.873 -1.208 1 76.7 256 ARG B CA 1
ATOM 8393 C C . ARG B 1 256 ? 8.705 21.189 -1.816 1 76.7 256 ARG B C 1
ATOM 8395 O O . ARG B 1 256 ? 7.596 21.269 -2.35 1 76.7 256 ARG B O 1
ATOM 8402 N N . MET B 1 257 ? 9.483 22.212 -1.72 1 73.32 257 MET B N 1
ATOM 8403 C CA . MET B 1 257 ? 9.126 23.538 -2.216 1 73.32 257 MET B CA 1
ATOM 8404 C C . MET B 1 257 ? 9.093 23.558 -3.74 1 73.32 257 MET B C 1
ATOM 8406 O O . MET B 1 257 ? 8.221 24.191 -4.338 1 73.32 257 MET B O 1
ATOM 8410 N N . ARG B 1 258 ? 10.066 23.022 -4.267 1 67.23 258 ARG B N 1
ATOM 8411 C CA . ARG B 1 258 ? 10.202 23.077 -5.719 1 67.23 258 ARG B CA 1
ATOM 8412 C C . ARG B 1 258 ? 9.21 22.138 -6.398 1 67.23 258 ARG B C 1
ATOM 8414 O O . ARG B 1 258 ? 8.643 22.474 -7.44 1 67.23 258 ARG B O 1
ATOM 8421 N N . GLU B 1 259 ? 9.34 20.964 -5.994 1 62.02 259 GLU B N 1
ATOM 8422 C CA . GLU B 1 259 ? 8.553 19.964 -6.709 1 62.02 259 GLU B CA 1
ATOM 8423 C C . GLU B 1 259 ? 7.081 20.034 -6.313 1 62.02 259 GLU B C 1
ATOM 8425 O O . GLU B 1 259 ? 6.211 19.572 -7.054 1 62.02 259 GLU B O 1
ATOM 8430 N N . GLY B 1 260 ? 6.933 21.099 -5.684 1 53.74 260 GLY B N 1
ATOM 8431 C CA . GLY B 1 260 ? 5.507 21.151 -5.4 1 53.74 260 GLY B CA 1
ATOM 8432 C C . GLY B 1 260 ? 4.874 19.779 -5.271 1 53.74 260 GLY B C 1
ATOM 8433 O O . GLY B 1 260 ? 5.555 18.76 -5.403 1 53.74 260 GLY B O 1
ATOM 8434 N N . GLY B 1 261 ? 3.627 19.51 -4.574 1 52.56 261 GLY B N 1
ATOM 8435 C CA . GLY B 1 261 ? 2.738 18.362 -4.488 1 52.56 261 GLY B CA 1
ATOM 8436 C C . GLY B 1 261 ? 3.006 17.318 -5.556 1 52.56 261 GLY B C 1
ATOM 8437 O O . GLY B 1 261 ? 2.298 16.312 -5.639 1 52.56 261 GLY B O 1
ATOM 8438 N N . LYS B 1 262 ? 4.072 17.586 -6.573 1 49.34 262 LYS B N 1
ATOM 8439 C CA . LYS B 1 262 ? 4.183 16.701 -7.729 1 49.34 262 LYS B CA 1
ATOM 8440 C C . LYS B 1 262 ? 4.694 15.323 -7.319 1 49.34 262 LYS B C 1
ATOM 8442 O O . LYS B 1 262 ? 4.252 14.306 -7.856 1 49.34 262 LYS B O 1
ATOM 8447 N N . PHE B 1 263 ? 5.91 15.405 -6.552 1 55.19 263 PHE B N 1
ATOM 8448 C CA . PHE B 1 263 ? 6.407 14.096 -6.146 1 55.19 263 PHE B CA 1
ATOM 8449 C C . PHE B 1 263 ? 5.754 13.649 -4.844 1 55.19 263 PHE B C 1
ATOM 8451 O O . PHE B 1 263 ? 6.123 14.119 -3.765 1 55.19 263 PHE B O 1
ATOM 8458 N N . ASP B 1 264 ? 4.517 13.192 -4.892 1 55.95 264 ASP B N 1
ATOM 8459 C CA . ASP B 1 264 ? 3.608 13.014 -3.764 1 55.95 264 ASP B CA 1
ATOM 8460 C C . ASP B 1 264 ? 4.084 11.888 -2.849 1 55.95 264 ASP B C 1
ATOM 8462 O O . ASP B 1 264 ? 3.694 11.823 -1.681 1 55.95 264 ASP B O 1
ATOM 8466 N N . ASN B 1 265 ? 5.319 11.09 -3.28 1 70.1 265 ASN B N 1
ATOM 8467 C CA . ASN B 1 265 ? 5.44 10.016 -2.301 1 70.1 265 ASN B CA 1
ATOM 8468 C C . ASN B 1 265 ? 6.874 9.504 -2.204 1 70.1 265 ASN B C 1
ATOM 8470 O O . ASN B 1 265 ? 7.147 8.345 -2.522 1 70.1 265 ASN B O 1
ATOM 8474 N N . PRO B 1 266 ? 7.883 10.425 -1.688 1 82.32 266 PRO B N 1
ATOM 8475 C CA . PRO B 1 266 ? 9.264 9.956 -1.546 1 82.32 266 PRO B CA 1
ATOM 8476 C C . PRO B 1 266 ? 9.378 8.719 -0.657 1 82.32 266 PRO B C 1
ATOM 8478 O O . PRO B 1 266 ? 10.271 7.892 -0.857 1 82.32 266 PRO B O 1
ATOM 8481 N N . ASP B 1 267 ? 8.52 8.637 0.341 1 85.44 267 ASP B N 1
ATOM 8482 C CA . ASP B 1 267 ? 8.531 7.477 1.226 1 85.44 267 ASP B CA 1
ATOM 8483 C C . ASP B 1 267 ? 8.28 6.188 0.446 1 85.44 267 ASP B C 1
ATOM 8485 O O . ASP B 1 267 ? 8.917 5.165 0.705 1 85.44 267 ASP B O 1
ATOM 8489 N N . GLN B 1 268 ? 7.464 6.296 -0.535 1 82.01 268 GLN B N 1
ATOM 8490 C CA . GLN B 1 268 ? 7.176 5.131 -1.366 1 82.01 268 GLN B CA 1
ATOM 8491 C C . GLN B 1 268 ? 8.35 4.806 -2.284 1 82.01 268 GLN B C 1
ATOM 8493 O O . GLN B 1 268 ? 8.639 3.635 -2.54 1 82.01 268 GLN B O 1
ATOM 8498 N N . ARG B 1 269 ? 9.017 5.78 -2.752 1 87.58 269 ARG B N 1
ATOM 8499 C CA . ARG B 1 269 ? 10.148 5.561 -3.648 1 87.58 269 ARG B CA 1
ATOM 8500 C C . ARG B 1 269 ? 11.296 4.868 -2.922 1 87.58 269 ARG B C 1
ATOM 8502 O O . ARG B 1 269 ? 11.848 3.884 -3.419 1 87.58 269 ARG B O 1
ATOM 8509 N N . ILE B 1 270 ? 11.519 5.289 -1.744 1 91.7 270 ILE B N 1
ATOM 8510 C CA . ILE B 1 270 ? 12.682 4.795 -1.015 1 91.7 270 ILE B CA 1
ATOM 8511 C C . ILE B 1 270 ? 12.373 3.424 -0.417 1 91.7 270 ILE B C 1
ATOM 8513 O O . ILE B 1 270 ? 13.239 2.548 -0.378 1 91.7 270 ILE B O 1
ATOM 8517 N N . HIS B 1 271 ? 11.152 3.263 -0.026 1 89.67 271 HIS B N 1
ATOM 8518 C CA . HIS B 1 271 ? 10.821 2.025 0.67 1 89.67 271 HIS B CA 1
ATOM 8519 C C . HIS B 1 271 ? 10.338 0.957 -0.305 1 89.67 271 HIS B C 1
ATOM 8521 O O . HIS B 1 271 ? 10.849 -0.165 -0.306 1 89.67 271 HIS B O 1
ATOM 8527 N N . VAL B 1 272 ? 9.445 1.258 -1.23 1 86.44 272 VAL B N 1
ATOM 8528 C CA . VAL B 1 272 ? 8.764 0.258 -2.046 1 86.44 272 VAL B CA 1
ATOM 8529 C C . VAL B 1 272 ? 9.459 0.136 -3.4 1 86.44 272 VAL B C 1
ATOM 8531 O O . VAL B 1 272 ? 9.772 -0.97 -3.847 1 86.44 272 VAL B O 1
ATOM 8534 N N . ASP B 1 273 ? 9.745 1.211 -4.044 1 89.29 273 ASP B N 1
ATOM 8535 C CA . ASP B 1 273 ? 10.283 1.178 -5.401 1 89.29 273 ASP B CA 1
ATOM 8536 C C . ASP B 1 273 ? 11.698 0.603 -5.416 1 89.29 273 ASP B C 1
ATOM 8538 O O . ASP B 1 273 ? 12.074 -0.109 -6.35 1 89.29 273 ASP B O 1
ATOM 8542 N N . VAL B 1 274 ? 12.472 0.936 -4.413 1 94.13 274 VAL B N 1
ATOM 8543 C CA . VAL B 1 274 ? 13.825 0.393 -4.356 1 94.13 274 VAL B CA 1
ATOM 8544 C C . VAL B 1 274 ? 13.767 -1.127 -4.218 1 94.13 274 VAL B C 1
ATOM 8546 O O . VAL B 1 274 ? 14.496 -1.847 -4.904 1 94.13 274 VAL B O 1
ATOM 8549 N N . ALA B 1 275 ? 12.942 -1.588 -3.354 1 92.54 275 ALA B N 1
ATOM 8550 C CA . ALA B 1 275 ? 12.791 -3.029 -3.165 1 92.54 275 ALA B CA 1
ATOM 8551 C C . ALA B 1 275 ? 12.313 -3.703 -4.448 1 92.54 275 ALA B C 1
ATOM 8553 O O . ALA B 1 275 ? 12.841 -4.746 -4.842 1 92.54 275 ALA B O 1
ATOM 8554 N N . ASN B 1 276 ? 11.342 -3.116 -5.071 1 91.57 276 ASN B N 1
ATOM 8555 C CA . ASN B 1 276 ? 10.815 -3.661 -6.318 1 91.57 276 ASN B CA 1
ATOM 8556 C C . ASN B 1 276 ? 11.863 -3.637 -7.427 1 91.57 276 ASN B C 1
ATOM 8558 O O . ASN B 1 276 ? 11.908 -4.541 -8.263 1 91.57 276 ASN B O 1
ATOM 8562 N N . PHE B 1 277 ? 12.662 -2.615 -7.417 1 93.74 277 PHE B N 1
ATOM 8563 C CA . PHE B 1 277 ? 13.713 -2.494 -8.421 1 93.74 277 PHE B CA 1
ATOM 8564 C C . PHE B 1 277 ? 14.692 -3.657 -8.324 1 93.74 277 PHE B C 1
ATOM 8566 O O . PHE B 1 277 ? 15.043 -4.267 -9.336 1 93.74 277 PHE B O 1
ATOM 8573 N N . VAL B 1 278 ? 15.057 -3.941 -7.191 1 93.76 278 VAL B N 1
ATOM 8574 C CA . VAL B 1 278 ? 16.062 -4.979 -6.983 1 93.76 278 VAL B CA 1
ATOM 8575 C C . VAL B 1 278 ? 15.488 -6.339 -7.373 1 93.76 278 VAL B C 1
ATOM 8577 O O . VAL B 1 278 ? 16.091 -7.071 -8.162 1 93.76 278 VAL B O 1
ATOM 8580 N N . THR B 1 279 ? 14.333 -6.648 -6.934 1 91.68 279 THR B N 1
ATOM 8581 C CA . THR B 1 279 ? 13.734 -7.96 -7.154 1 91.68 279 THR B CA 1
ATOM 8582 C C . THR B 1 279 ? 13.347 -8.139 -8.619 1 91.68 279 THR B C 1
ATOM 8584 O O . THR B 1 279 ? 13.607 -9.189 -9.211 1 91.68 279 THR B O 1
ATOM 8587 N N . GLN B 1 280 ? 12.818 -7.128 -9.182 1 90.36 280 GLN B N 1
ATOM 8588 C CA . GLN B 1 280 ? 12.354 -7.243 -10.56 1 90.36 280 GLN B CA 1
ATOM 8589 C C . GLN B 1 280 ? 13.525 -7.233 -11.538 1 90.36 280 GLN B C 1
ATOM 8591 O O . GLN B 1 280 ? 13.476 -7.892 -12.58 1 90.36 280 GLN B O 1
ATOM 8596 N N . THR B 1 281 ? 14.566 -6.439 -11.228 1 90.65 281 THR B N 1
ATOM 8597 C CA . THR B 1 281 ? 15.748 -6.445 -12.082 1 90.65 281 THR B CA 1
ATOM 8598 C C . THR B 1 281 ? 16.361 -7.842 -12.147 1 90.65 281 THR B C 1
ATOM 8600 O O . THR B 1 281 ? 16.688 -8.332 -13.23 1 90.65 281 THR B O 1
ATOM 8603 N N . TYR B 1 282 ? 16.394 -8.415 -11.012 1 90.52 282 TYR B N 1
ATOM 8604 C CA . TYR B 1 282 ? 16.954 -9.761 -10.962 1 90.52 282 TYR B CA 1
ATOM 8605 C C . TYR B 1 282 ? 16.039 -10.759 -11.661 1 90.52 282 TYR B C 1
ATOM 8607 O O . TYR B 1 282 ? 16.488 -11.532 -12.511 1 90.52 282 TYR B O 1
ATOM 8615 N N . SER B 1 283 ? 14.761 -10.757 -11.297 1 88.61 283 SER B N 1
ATOM 8616 C CA . SER B 1 283 ? 13.818 -11.741 -11.819 1 88.61 283 SER B CA 1
ATOM 8617 C C . SER B 1 283 ? 13.693 -11.635 -13.336 1 88.61 283 SER B C 1
ATOM 8619 O O . SER B 1 283 ? 13.651 -12.651 -14.032 1 88.61 283 SER B O 1
ATOM 8621 N N . LEU B 1 284 ? 13.694 -10.429 -13.874 1 86.15 284 LEU B N 1
ATOM 8622 C CA . LEU B 1 284 ? 13.536 -10.238 -15.311 1 86.15 284 LEU B CA 1
ATOM 8623 C C . LEU B 1 284 ? 14.829 -10.569 -16.049 1 86.15 284 LEU B C 1
ATOM 8625 O O . LEU B 1 284 ? 14.801 -11.21 -17.102 1 86.15 284 LEU B O 1
ATOM 8629 N N . SER B 1 285 ? 15.996 -10.15 -15.473 1 86.03 285 SER B N 1
ATOM 8630 C CA . SER B 1 285 ? 17.274 -10.446 -16.113 1 86.03 285 SER B CA 1
ATOM 8631 C C . SER B 1 285 ? 17.545 -11.947 -16.138 1 86.03 285 SER B C 1
ATOM 8633 O O . SER B 1 285 ? 17.916 -12.499 -17.176 1 86.03 285 SER B O 1
ATOM 8635 N N . PHE B 1 286 ? 17.287 -12.557 -15.043 1 87.28 286 PHE B N 1
ATOM 8636 C CA . PHE B 1 286 ? 17.507 -13.997 -14.982 1 87.28 286 PHE B CA 1
ATOM 8637 C C . PHE B 1 286 ? 16.406 -14.745 -15.724 1 87.28 286 PHE B C 1
ATOM 8639 O O . PHE B 1 286 ? 16.645 -15.815 -16.287 1 87.28 286 PHE B O 1
ATOM 8646 N N . GLY B 1 287 ? 15.27 -14.144 -15.683 1 84.92 287 GLY B N 1
ATOM 8647 C CA . GLY B 1 287 ? 14.19 -14.739 -16.454 1 84.92 287 GLY B CA 1
ATOM 8648 C C . GLY B 1 287 ? 14.471 -14.777 -17.944 1 84.92 287 GLY B C 1
ATOM 8649 O O . GLY B 1 287 ? 14.244 -15.797 -18.598 1 84.92 287 GLY B O 1
ATOM 8650 N N . VAL B 1 288 ? 15.045 -13.73 -18.442 1 83.29 288 VAL B N 1
ATOM 8651 C CA . VAL B 1 288 ? 15.386 -13.66 -19.859 1 83.29 288 VAL B CA 1
ATOM 8652 C C . VAL B 1 288 ? 16.512 -14.644 -20.17 1 83.29 288 VAL B C 1
ATOM 8654 O O . VAL B 1 288 ? 16.476 -15.335 -21.19 1 83.29 288 VAL B O 1
ATOM 8657 N N . THR B 1 289 ? 17.431 -14.696 -19.306 1 85.13 289 THR B N 1
ATOM 8658 C CA . THR B 1 289 ? 18.543 -15.62 -19.494 1 85.13 289 THR B CA 1
ATOM 8659 C C . THR B 1 289 ? 18.051 -17.065 -19.498 1 85.13 289 THR B C 1
ATOM 8661 O O . THR B 1 289 ? 18.453 -17.86 -20.35 1 85.13 289 THR B O 1
ATOM 8664 N N . LYS B 1 290 ? 17.15 -17.328 -18.598 1 87.17 290 LYS B N 1
ATOM 8665 C CA . LYS B 1 290 ? 16.579 -18.67 -18.53 1 87.17 290 LYS B CA 1
ATOM 8666 C C . LYS B 1 290 ? 15.777 -18.99 -19.788 1 87.17 290 LYS B C 1
ATOM 8668 O O . LYS B 1 290 ? 15.841 -20.108 -20.304 1 87.17 290 LYS B O 1
ATOM 8673 N N . MET B 1 291 ? 15.147 -18.039 -20.292 1 87.17 291 MET B N 1
ATOM 8674 C CA . MET B 1 291 ? 14.34 -18.212 -21.497 1 87.17 291 MET B CA 1
ATOM 8675 C C . MET B 1 291 ? 15.222 -18.52 -22.703 1 87.17 291 MET B C 1
ATOM 8677 O O . MET B 1 291 ? 14.924 -19.43 -23.478 1 87.17 291 MET B O 1
ATOM 8681 N N . ILE B 1 292 ? 16.311 -17.852 -22.85 1 85.96 292 ILE B N 1
ATOM 8682 C CA . ILE B 1 292 ? 17.21 -18.031 -23.985 1 85.96 292 ILE B CA 1
ATOM 8683 C C . ILE B 1 292 ? 17.894 -19.393 -23.892 1 85.96 292 ILE B C 1
ATOM 8685 O O . ILE B 1 292 ? 17.936 -20.142 -24.871 1 85.96 292 ILE B O 1
ATOM 8689 N N . VAL B 1 293 ? 18.304 -19.697 -22.73 1 87.05 293 VAL B N 1
ATOM 8690 C CA . VAL B 1 293 ? 19.024 -20.952 -22.537 1 87.05 293 VAL B CA 1
ATOM 8691 C C . VAL B 1 293 ? 18.07 -22.129 -22.724 1 87.05 293 VAL B C 1
ATOM 8693 O O . VAL B 1 293 ? 18.407 -23.109 -23.393 1 87.05 293 VAL B O 1
ATOM 8696 N N . ASN B 1 294 ? 16.863 -22.03 -22.144 1 87.92 294 ASN B N 1
ATOM 8697 C CA . ASN B 1 294 ? 15.874 -23.091 -22.307 1 87.92 294 ASN B CA 1
ATOM 8698 C C . ASN B 1 294 ? 15.465 -23.256 -23.768 1 87.92 294 ASN B C 1
ATOM 8700 O O . ASN B 1 294 ? 15.37 -24.378 -24.267 1 87.92 294 ASN B O 1
ATOM 8704 N N . MET B 1 295 ? 15.296 -22.172 -24.382 1 87.09 295 MET B N 1
ATOM 8705 C CA . MET B 1 295 ? 14.906 -22.216 -25.788 1 87.09 295 MET B CA 1
ATOM 8706 C C . MET B 1 295 ? 15.963 -22.931 -26.624 1 87.09 295 MET B C 1
ATOM 8708 O O . MET B 1 295 ? 15.636 -23.798 -27.435 1 87.09 295 MET B O 1
ATOM 8712 N N . LEU B 1 296 ? 17.213 -22.642 -26.39 1 86.91 296 LEU B N 1
ATOM 8713 C CA . LEU B 1 296 ? 18.3 -23.232 -27.162 1 86.91 296 LEU B CA 1
ATOM 8714 C C . LEU B 1 296 ? 18.493 -24.699 -26.796 1 86.91 296 LEU B C 1
ATOM 8716 O O . LEU B 1 296 ? 18.614 -25.553 -27.677 1 86.91 296 LEU B O 1
ATOM 8720 N N . MET B 1 297 ? 18.414 -24.923 -25.556 1 88.21 297 MET B N 1
ATOM 8721 C CA . MET B 1 297 ? 18.663 -26.277 -25.067 1 88.21 297 MET B CA 1
ATOM 8722 C C . MET B 1 297 ? 17.565 -27.231 -25.524 1 88.21 297 MET B C 1
ATOM 8724 O O . MET B 1 297 ? 17.852 -28.305 -26.057 1 88.21 297 MET B O 1
ATOM 8728 N N . TYR B 1 298 ? 16.382 -26.916 -25.451 1 88.97 298 TYR B N 1
ATOM 8729 C CA . TYR B 1 298 ? 15.289 -27.835 -25.751 1 88.97 298 TYR B CA 1
ATOM 8730 C C . TYR B 1 298 ? 15.016 -27.886 -27.25 1 88.97 298 TYR B C 1
ATOM 8732 O O . TYR B 1 298 ? 14.465 -28.867 -27.754 1 88.97 298 TYR B O 1
ATOM 8740 N N . SER B 1 299 ? 15.423 -26.778 -27.959 1 87.99 299 SER B N 1
ATOM 8741 C CA . SER B 1 299 ? 15.389 -26.865 -29.415 1 87.99 299 SER B CA 1
ATOM 8742 C C . SER B 1 299 ? 16.386 -27.899 -29.93 1 87.99 299 SER B C 1
ATOM 8744 O O . SER B 1 299 ? 16.067 -28.684 -30.825 1 87.99 299 SER B O 1
ATOM 8746 N N . TYR B 1 300 ? 17.483 -27.898 -29.288 1 85.84 300 TYR B N 1
ATOM 8747 C CA . TYR B 1 300 ? 18.504 -28.871 -29.659 1 85.84 300 TYR B CA 1
ATOM 8748 C C . TYR B 1 300 ? 18.053 -30.288 -29.326 1 85.84 300 TYR B C 1
ATOM 8750 O O . TYR B 1 300 ? 18.228 -31.207 -30.129 1 85.84 300 TYR B O 1
ATOM 8758 N N . MET B 1 301 ? 17.487 -30.464 -28.238 1 86.05 301 MET B N 1
ATOM 8759 C CA . MET B 1 301 ? 17.038 -31.786 -27.811 1 86.05 301 MET B CA 1
ATOM 8760 C C . MET B 1 301 ? 15.895 -32.283 -28.69 1 86.05 301 MET B C 1
ATOM 8762 O O . MET B 1 301 ? 15.83 -33.468 -29.02 1 86.05 301 MET B O 1
ATOM 8766 N N . LEU B 1 302 ? 15.01 -31.423 -29.005 1 85.99 302 LEU B N 1
ATOM 8767 C CA . LEU B 1 302 ? 13.877 -31.785 -29.85 1 85.99 302 LEU B CA 1
ATOM 8768 C C . LEU B 1 302 ? 14.347 -32.2 -31.24 1 85.99 302 LEU B C 1
ATOM 8770 O O . LEU B 1 302 ? 1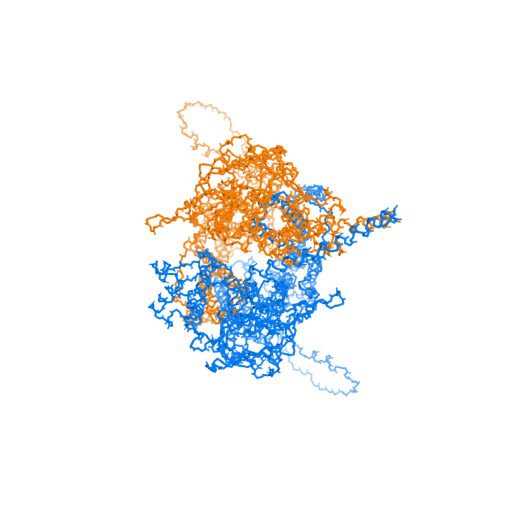3.788 -33.121 -31.84 1 85.99 302 LEU B O 1
ATOM 8774 N N . MET B 1 303 ? 15.423 -31.651 -31.779 1 85.3 303 MET B N 1
ATOM 8775 C CA . MET B 1 303 ? 15.977 -32.008 -33.081 1 85.3 303 MET B CA 1
ATOM 8776 C C . MET B 1 303 ? 16.593 -33.403 -33.047 1 85.3 303 MET B C 1
ATOM 8778 O O . MET B 1 303 ? 16.51 -34.147 -34.026 1 85.3 303 MET B O 1
ATOM 8782 N N . SER B 1 304 ? 17.02 -33.747 -31.847 1 80.54 304 SER B N 1
ATOM 8783 C CA . SER B 1 304 ? 17.694 -35.034 -31.714 1 80.54 304 SER B CA 1
ATOM 8784 C C . SER B 1 304 ? 16.689 -36.174 -31.588 1 80.54 304 SER B C 1
ATOM 8786 O O . SER B 1 304 ? 17.007 -37.325 -31.894 1 80.54 304 SER B O 1
ATOM 8788 N N . ILE B 1 305 ? 15.498 -35.852 -31.174 1 79.87 305 ILE B N 1
ATOM 8789 C CA . ILE B 1 305 ? 14.532 -36.91 -30.901 1 79.87 305 ILE B CA 1
ATOM 8790 C C . ILE B 1 305 ? 13.575 -37.053 -32.082 1 79.87 305 ILE B C 1
ATOM 8792 O O . ILE B 1 305 ? 12.82 -38.024 -32.164 1 79.87 305 ILE B O 1
ATOM 8796 N N . THR B 1 306 ? 13.625 -36.167 -33.042 1 81.13 306 THR B N 1
ATOM 8797 C CA . THR B 1 306 ? 12.752 -36.226 -34.209 1 81.13 306 THR B CA 1
ATOM 8798 C C . THR B 1 306 ? 12.972 -37.522 -34.984 1 81.13 306 THR B C 1
ATOM 8800 O O . THR B 1 306 ? 14.112 -37.943 -35.188 1 81.13 306 THR B O 1
ATOM 8803 N N . PRO B 1 307 ? 11.796 -38.219 -35.142 1 78.07 307 PRO B N 1
ATOM 8804 C CA . PRO B 1 307 ? 11.911 -39.472 -35.893 1 78.07 307 PRO B CA 1
ATOM 8805 C C . PRO B 1 307 ? 12.682 -39.307 -37.2 1 78.07 307 PRO B C 1
ATOM 8807 O O . PRO B 1 307 ? 12.627 -38.245 -37.824 1 78.07 307 PRO B O 1
ATOM 8810 N N . ALA B 1 308 ? 13.332 -40.399 -37.561 1 72.82 308 ALA B N 1
ATOM 8811 C CA . ALA B 1 308 ? 14.197 -40.394 -38.738 1 72.82 308 ALA B CA 1
ATOM 8812 C C . ALA B 1 308 ? 13.392 -40.143 -40.01 1 72.82 308 ALA B C 1
ATOM 8814 O O . ALA B 1 308 ? 13.913 -39.595 -40.984 1 72.82 308 ALA B O 1
ATOM 8815 N N . SER B 1 309 ? 12.079 -40.475 -39.922 1 76.7 309 SER B N 1
ATOM 8816 C CA . SER B 1 309 ? 11.261 -40.323 -41.121 1 76.7 309 SER B CA 1
ATOM 8817 C C . SER B 1 309 ? 10.833 -38.872 -41.317 1 76.7 309 SER B C 1
ATOM 8819 O O . SER B 1 309 ? 10.386 -38.493 -42.402 1 76.7 309 SER B O 1
ATOM 8821 N N . MET B 1 310 ? 11.08 -38.098 -40.257 1 79.26 310 MET B N 1
ATOM 8822 C CA . MET B 1 310 ? 10.735 -36.681 -40.332 1 79.26 310 MET B CA 1
ATOM 8823 C C . MET B 1 310 ? 11.99 -35.82 -40.426 1 79.26 310 MET B C 1
ATOM 8825 O O . MET B 1 310 ? 13.057 -36.216 -39.954 1 79.26 310 MET B O 1
ATOM 8829 N N . HIS B 1 311 ? 11.846 -34.67 -41.144 1 78.94 311 HIS B N 1
ATOM 8830 C CA . HIS B 1 311 ? 12.95 -33.717 -41.169 1 78.94 311 HIS B CA 1
ATOM 8831 C C . HIS B 1 311 ? 13.253 -33.189 -39.771 1 78.94 311 HIS B C 1
ATOM 8833 O O . HIS B 1 311 ? 12.336 -32.927 -38.989 1 78.94 311 HIS B O 1
ATOM 8839 N N . ALA B 1 312 ? 14.489 -33.174 -39.348 1 73.78 312 ALA B N 1
ATOM 8840 C CA . ALA B 1 312 ? 14.981 -32.834 -38.016 1 73.78 312 ALA B CA 1
ATOM 8841 C C . ALA B 1 312 ? 14.383 -31.517 -37.53 1 73.78 312 ALA B C 1
ATOM 8843 O O . ALA B 1 312 ? 14.053 -31.376 -36.35 1 73.78 312 ALA B O 1
ATOM 8844 N N . GLY B 1 313 ? 14.019 -30.53 -38.298 1 79.53 313 GLY B N 1
ATOM 8845 C CA . GLY B 1 313 ? 13.593 -29.207 -37.871 1 79.53 313 GLY B CA 1
ATOM 8846 C C . GLY B 1 313 ? 12.085 -29.037 -37.873 1 79.53 313 GLY B C 1
ATOM 8847 O O . GLY B 1 313 ? 11.573 -27.984 -37.486 1 79.53 313 GLY B O 1
ATOM 8848 N N . THR B 1 314 ? 11.41 -30.15 -38.094 1 83.68 314 THR B N 1
ATOM 8849 C CA . THR B 1 314 ? 9.97 -30 -38.271 1 83.68 314 THR B CA 1
ATOM 8850 C C . THR B 1 314 ? 9.282 -29.763 -36.93 1 83.68 314 THR B C 1
ATOM 8852 O O . THR B 1 314 ? 8.464 -28.851 -36.799 1 83.68 314 THR B O 1
ATOM 8855 N N . LEU B 1 315 ? 9.704 -30.574 -35.933 1 84.48 315 LEU B N 1
ATOM 8856 C CA . LEU B 1 315 ? 9.068 -30.42 -34.629 1 84.48 315 LEU B CA 1
ATOM 8857 C C . LEU B 1 315 ? 9.442 -29.083 -33.997 1 84.48 315 LEU B C 1
ATOM 8859 O O . LEU B 1 315 ? 8.612 -28.448 -33.342 1 84.48 315 LEU B O 1
ATOM 8863 N N . VAL B 1 316 ? 10.629 -28.625 -34.203 1 86.8 316 VAL B N 1
ATOM 8864 C CA . VAL B 1 316 ? 11.101 -27.355 -33.662 1 86.8 316 VAL B CA 1
ATOM 8865 C C . VAL B 1 316 ? 10.35 -26.201 -34.323 1 86.8 316 VAL B C 1
ATOM 8867 O O . VAL B 1 316 ? 9.935 -25.255 -33.649 1 86.8 316 VAL B O 1
ATOM 8870 N N . SER B 1 317 ? 10.156 -26.282 -35.612 1 86.68 317 SER B N 1
ATOM 8871 C CA . SER B 1 317 ? 9.446 -25.237 -36.344 1 86.68 317 SER B CA 1
ATOM 8872 C C . SER B 1 317 ? 7.99 -25.143 -35.9 1 86.68 317 SER B C 1
ATOM 8874 O O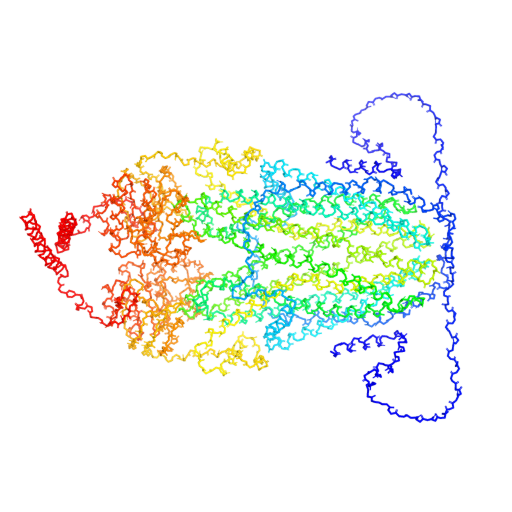 . SER B 1 317 ? 7.438 -24.046 -35.793 1 86.68 317 SER B O 1
ATOM 8876 N N . ILE B 1 318 ? 7.45 -26.231 -35.604 1 83.67 318 ILE B N 1
ATOM 8877 C CA . ILE B 1 318 ? 6.063 -26.242 -35.152 1 83.67 318 ILE B CA 1
ATOM 8878 C C . ILE B 1 318 ? 5.971 -25.637 -33.753 1 83.67 318 ILE B C 1
ATOM 8880 O O . ILE B 1 318 ? 5.042 -24.883 -33.456 1 83.67 318 ILE B O 1
ATOM 8884 N N . ALA B 1 319 ? 6.956 -26.052 -32.954 1 83.94 319 ALA B N 1
ATOM 8885 C CA . ALA B 1 319 ? 6.986 -25.499 -31.602 1 83.94 319 ALA B CA 1
ATOM 8886 C C . ALA B 1 319 ? 7.12 -23.979 -31.633 1 83.94 319 ALA B C 1
ATOM 8888 O O . ALA B 1 319 ? 6.424 -23.274 -30.899 1 83.94 319 ALA B O 1
ATOM 8889 N N . PHE B 1 320 ? 7.898 -23.448 -32.499 1 85.08 320 PHE B N 1
ATOM 8890 C CA . PHE B 1 320 ? 8.126 -22.012 -32.605 1 85.08 320 PHE B CA 1
ATOM 8891 C C . PHE B 1 320 ? 6.903 -21.311 -33.182 1 85.08 320 PHE B C 1
ATOM 8893 O O . PHE B 1 320 ? 6.534 -20.224 -32.732 1 85.08 320 PHE B O 1
ATOM 8900 N N . LEU B 1 321 ? 6.314 -21.897 -34.11 1 84.09 321 LEU B N 1
ATOM 8901 C CA . LEU B 1 321 ? 5.127 -21.306 -34.718 1 84.09 321 LEU B CA 1
ATOM 8902 C C . LEU B 1 321 ? 3.981 -21.233 -33.715 1 84.09 321 LEU B C 1
ATOM 8904 O O . LEU B 1 321 ? 3.305 -20.207 -33.611 1 84.09 321 LEU B O 1
ATOM 8908 N N . TYR B 1 322 ? 3.767 -22.318 -32.992 1 83.13 322 TYR B N 1
ATOM 8909 C CA . TYR B 1 322 ? 2.723 -22.343 -31.973 1 83.13 322 TYR B CA 1
ATOM 8910 C C . TYR B 1 322 ? 2.976 -21.283 -30.907 1 83.13 322 TYR B C 1
ATOM 8912 O O . TYR B 1 322 ? 2.059 -20.557 -30.516 1 83.13 322 TYR B O 1
ATOM 8920 N N . SER B 1 323 ? 4.202 -21.251 -30.452 1 81.03 323 SER B N 1
ATOM 8921 C CA . SER B 1 323 ? 4.548 -20.309 -29.392 1 81.03 323 SER B CA 1
ATOM 8922 C C . SER B 1 323 ? 4.459 -18.868 -29.883 1 81.03 323 SER B C 1
ATOM 8924 O O . SER B 1 323 ? 4.034 -17.979 -29.142 1 81.03 323 SER B O 1
ATOM 8926 N N . ALA B 1 324 ? 4.79 -18.597 -31.116 1 78.84 324 ALA B N 1
ATOM 8927 C CA . ALA B 1 324 ? 4.735 -17.253 -31.686 1 78.84 324 ALA B CA 1
ATOM 8928 C C . ALA B 1 324 ? 3.293 -16.776 -31.831 1 78.84 324 ALA B C 1
ATOM 8930 O O . ALA B 1 324 ? 2.975 -15.631 -31.5 1 78.84 324 ALA B O 1
ATOM 8931 N N . VAL B 1 325 ? 2.458 -17.678 -32.263 1 81.46 325 VAL B N 1
ATOM 8932 C CA . VAL B 1 325 ? 1.054 -17.331 -32.456 1 81.46 325 VAL B CA 1
ATOM 8933 C C . VAL B 1 325 ? 0.391 -17.089 -31.102 1 81.46 325 VAL B C 1
ATOM 8935 O O . VAL B 1 325 ? -0.371 -16.133 -30.939 1 81.46 325 VAL B O 1
ATOM 8938 N N . GLY B 1 326 ? 0.687 -18.037 -30.19 1 78.02 326 GLY B N 1
ATOM 8939 C CA . GLY B 1 326 ? 0.132 -17.862 -28.857 1 78.02 326 GLY B CA 1
ATOM 8940 C C . GLY B 1 326 ? 0.604 -16.591 -28.177 1 78.02 326 GLY B C 1
ATOM 8941 O O . GLY B 1 326 ? -0.195 -15.869 -27.576 1 78.02 326 GLY B O 1
ATOM 8942 N N . SER B 1 327 ? 1.891 -16.291 -28.344 1 73.74 327 SER B N 1
ATOM 8943 C CA . SER B 1 327 ? 2.463 -15.099 -27.728 1 73.74 327 SER B CA 1
ATOM 8944 C C . SER B 1 327 ? 1.915 -13.828 -28.368 1 73.74 327 SER B C 1
ATOM 8946 O O . SER B 1 327 ? 1.646 -12.844 -27.676 1 73.74 327 SER B O 1
ATOM 8948 N N . ALA B 1 328 ? 1.704 -13.774 -29.631 1 74.96 328 ALA B N 1
ATOM 8949 C CA . ALA B 1 328 ? 1.159 -12.617 -30.337 1 74.96 328 ALA B CA 1
ATOM 8950 C C . ALA B 1 328 ? -0.29 -12.361 -29.934 1 74.96 328 ALA B C 1
ATOM 8952 O O . ALA B 1 328 ? -0.689 -11.213 -29.724 1 74.96 328 ALA B O 1
ATOM 8953 N N . ALA B 1 329 ? -1.03 -13.409 -29.77 1 76.34 329 ALA B N 1
ATOM 8954 C CA . ALA B 1 329 ? -2.428 -13.28 -29.365 1 76.34 329 ALA B CA 1
ATOM 8955 C C . ALA B 1 329 ? -2.539 -12.735 -27.944 1 76.34 329 ALA B C 1
ATOM 8957 O O . ALA B 1 329 ? -3.364 -11.861 -27.67 1 76.34 329 ALA B O 1
ATOM 8958 N N . MET B 1 330 ? -1.73 -13.242 -27.136 1 73.89 330 MET B N 1
ATOM 8959 C CA . MET B 1 330 ? -1.733 -12.793 -25.746 1 73.89 330 MET B CA 1
ATOM 8960 C C . MET B 1 330 ? -1.298 -11.335 -25.645 1 73.89 330 MET B C 1
ATOM 8962 O O . MET B 1 330 ? -1.823 -10.581 -24.824 1 73.89 330 MET B O 1
ATOM 8966 N N . HIS B 1 331 ? -0.398 -10.94 -26.554 1 70.19 331 HIS B N 1
ATOM 8967 C CA . HIS B 1 331 ? 0.084 -9.564 -26.549 1 70.19 331 HIS B CA 1
ATOM 8968 C C . HIS B 1 331 ? -1.005 -8.597 -27.001 1 70.19 331 HIS B C 1
ATOM 8970 O O . HIS B 1 331 ? -1.219 -7.558 -26.372 1 70.19 331 HIS B O 1
ATOM 8976 N N . PHE B 1 332 ? -1.625 -8.896 -28.006 1 72.96 332 PHE B N 1
ATOM 8977 C CA . PHE B 1 332 ? -2.645 -8.01 -28.555 1 72.96 332 PHE B CA 1
ATOM 8978 C C . PHE B 1 332 ? -3.803 -7.846 -27.577 1 72.96 332 PHE B C 1
ATOM 8980 O O . PHE B 1 332 ? -4.357 -6.753 -27.44 1 72.96 332 PHE B O 1
ATOM 8987 N N . LEU B 1 333 ? -4.116 -8.816 -26.799 1 71.27 333 LEU B N 1
ATOM 8988 C CA . LEU B 1 333 ? -5.226 -8.744 -25.855 1 71.27 333 LEU B CA 1
ATOM 8989 C C . LEU B 1 333 ? -4.763 -8.186 -24.514 1 71.27 333 LEU B C 1
ATOM 8991 O O . LEU B 1 333 ? -5.499 -7.445 -23.858 1 71.27 333 LEU B O 1
ATOM 8995 N N . GLY B 1 334 ? -3.563 -8.529 -24.121 1 68.6 334 GLY B N 1
ATOM 8996 C CA . GLY B 1 334 ? -3.04 -8.171 -22.812 1 68.6 334 GLY B CA 1
ATOM 8997 C C . GLY B 1 334 ? -2.543 -6.739 -22.74 1 68.6 334 GLY B C 1
ATOM 8998 O O . GLY B 1 334 ? -2.492 -6.149 -21.659 1 68.6 334 GLY B O 1
ATOM 8999 N N . ALA B 1 335 ? -2.26 -6.082 -23.849 1 67.66 335 ALA B N 1
ATOM 9000 C CA . ALA B 1 335 ? -1.708 -4.73 -23.862 1 67.66 335 ALA B CA 1
ATOM 9001 C C . ALA B 1 335 ? -2.696 -3.728 -23.271 1 67.66 335 ALA B C 1
ATOM 9003 O O . ALA B 1 335 ? -2.3 -2.802 -22.56 1 67.66 335 ALA B O 1
ATOM 9004 N N . GLN B 1 336 ? -3.94 -3.98 -23.44 1 71.61 336 GLN B N 1
ATOM 9005 C CA . GLN B 1 336 ? -4.949 -3.056 -22.933 1 71.61 336 GLN B CA 1
ATOM 9006 C C . GLN B 1 336 ? -5.189 -3.268 -21.441 1 71.61 336 GLN B C 1
ATOM 9008 O O . GLN B 1 336 ? -5.676 -2.37 -20.752 1 71.61 336 GLN B O 1
ATOM 9013 N N . LEU B 1 337 ? -4.863 -4.392 -20.968 1 71.36 337 LEU B N 1
ATOM 9014 C CA . LEU B 1 337 ? -5.076 -4.689 -19.555 1 71.36 337 LEU B CA 1
ATOM 9015 C C . LEU B 1 337 ? -4.134 -3.869 -18.679 1 71.36 337 LEU B C 1
ATOM 9017 O O . LEU B 1 337 ? -4.507 -3.455 -17.579 1 71.36 337 LEU B O 1
ATOM 9021 N N . ALA B 1 338 ? -2.967 -3.612 -19.22 1 64.45 338 ALA B N 1
ATOM 9022 C CA . ALA B 1 338 ? -2.005 -2.803 -18.477 1 64.45 338 ALA B CA 1
ATOM 9023 C C . ALA B 1 338 ? -2.529 -1.384 -18.267 1 64.45 338 ALA B C 1
ATOM 9025 O O . ALA B 1 338 ? -2.354 -0.804 -17.193 1 64.45 338 ALA B O 1
ATOM 9026 N N . HIS B 1 339 ? -3.17 -0.947 -19.256 1 68.9 339 HIS B N 1
ATOM 9027 C CA . HIS B 1 339 ? -3.748 0.389 -19.163 1 68.9 339 HIS B CA 1
ATOM 9028 C C . HIS B 1 339 ? -4.848 0.441 -18.107 1 68.9 339 HIS B C 1
ATOM 9030 O O . HIS B 1 339 ? -4.897 1.374 -17.302 1 68.9 339 HIS B O 1
ATOM 9036 N N . PHE B 1 340 ? -5.668 -0.522 -18.083 1 74.36 340 PHE B N 1
ATOM 9037 C CA . PHE B 1 340 ? -6.779 -0.527 -17.139 1 74.36 340 PHE B CA 1
ATOM 9038 C C . PHE B 1 340 ? -6.282 -0.761 -15.718 1 74.36 340 PHE B C 1
ATOM 9040 O O . PHE B 1 340 ? -6.861 -0.246 -14.759 1 74.36 340 PHE B O 1
ATOM 9047 N N . SER B 1 341 ? -5.238 -1.453 -15.634 1 72.54 341 SER B N 1
ATOM 9048 C CA . SER B 1 341 ? -4.657 -1.671 -14.313 1 72.54 341 SER B CA 1
ATOM 9049 C C . SER B 1 341 ? -4.081 -0.379 -13.743 1 72.54 341 SER B C 1
ATOM 9051 O O . SER B 1 341 ? -4.281 -0.07 -12.566 1 72.54 341 SER B O 1
ATOM 9053 N N . TRP B 1 342 ? -3.447 0.383 -14.604 1 68.13 342 TRP B N 1
ATOM 9054 C CA . TRP B 1 342 ? -2.905 1.674 -14.195 1 68.13 342 TRP B CA 1
ATOM 9055 C C . TRP B 1 342 ? -4.022 2.635 -13.804 1 68.13 342 TRP B C 1
ATOM 9057 O O . TRP B 1 342 ? -3.942 3.303 -12.77 1 68.13 342 TRP B O 1
ATOM 9067 N N . GLN B 1 343 ? -4.991 2.658 -14.656 1 75.67 343 GLN B N 1
ATOM 9068 C CA . GLN B 1 343 ? -6.129 3.526 -14.373 1 75.67 343 GLN B CA 1
ATOM 9069 C C . GLN B 1 343 ? -6.839 3.102 -13.091 1 75.67 343 GLN B C 1
ATOM 9071 O O . GLN B 1 343 ? -7.334 3.946 -12.341 1 75.67 343 GLN B O 1
ATOM 9076 N N . GLY B 1 344 ? -6.909 1.825 -12.904 1 80.78 344 GLY B N 1
ATOM 9077 C CA . GLY B 1 344 ? -7.525 1.32 -11.687 1 80.78 344 GLY B CA 1
ATOM 9078 C C . GLY B 1 344 ? -6.794 1.746 -10.428 1 80.78 344 GLY B C 1
ATOM 9079 O O . GLY B 1 344 ? -7.423 2.119 -9.435 1 80.78 344 GLY B O 1
ATOM 9080 N N . GLU B 1 345 ? -5.51 1.834 -10.496 1 74.21 345 GLU B N 1
ATOM 9081 C CA . GLU B 1 345 ? -4.703 2.267 -9.359 1 74.21 345 GLU B CA 1
ATOM 9082 C C . GLU B 1 345 ? -4.873 3.761 -9.1 1 74.21 345 GLU B C 1
ATOM 9084 O O . GLU B 1 345 ? -4.896 4.198 -7.947 1 74.21 345 GLU B O 1
ATOM 9089 N N . ARG B 1 346 ? -5.006 4.451 -10.182 1 75.35 346 ARG B N 1
ATOM 9090 C CA . ARG B 1 346 ? -5.205 5.891 -10.054 1 75.35 346 ARG B CA 1
ATOM 9091 C C . ARG B 1 346 ? -6.553 6.203 -9.414 1 75.35 346 ARG B C 1
ATOM 9093 O O . ARG B 1 346 ? -6.639 7.036 -8.509 1 75.35 346 ARG B O 1
ATOM 9100 N N . CYS B 1 347 ? -7.543 5.554 -9.935 1 84.66 347 CYS B N 1
ATOM 9101 C CA . CYS B 1 347 ? -8.874 5.784 -9.386 1 84.66 347 CYS B CA 1
ATOM 9102 C C . CYS B 1 347 ? -8.941 5.364 -7.922 1 84.66 347 CYS B C 1
ATOM 9104 O O . CYS B 1 347 ? -9.569 6.041 -7.106 1 84.66 347 CYS B O 1
ATOM 9106 N N . ALA B 1 348 ? -8.338 4.288 -7.653 1 85.1 348 ALA B N 1
ATOM 9107 C CA . ALA B 1 348 ? -8.298 3.821 -6.27 1 85.1 348 ALA B CA 1
ATOM 9108 C C . ALA B 1 348 ? -7.54 4.803 -5.381 1 85.1 348 ALA B C 1
ATOM 9110 O O . ALA B 1 348 ? -7.937 5.051 -4.24 1 85.1 348 ALA B O 1
ATOM 9111 N N . GLY B 1 349 ? -6.456 5.354 -5.882 1 78.54 349 GLY B N 1
ATOM 9112 C CA . GLY B 1 349 ? -5.691 6.355 -5.157 1 78.54 349 GLY B CA 1
ATOM 9113 C C . GLY B 1 349 ? -6.478 7.622 -4.88 1 78.54 349 GLY B C 1
ATOM 9114 O O . GLY B 1 349 ? -6.417 8.168 -3.777 1 78.54 349 GLY B O 1
ATOM 9115 N N . ASP B 1 350 ? -7.159 8.066 -5.855 1 79.73 350 ASP B N 1
ATOM 9116 C CA . ASP B 1 350 ? -7.997 9.249 -5.694 1 79.73 350 ASP B CA 1
ATOM 9117 C C . ASP B 1 350 ? -9.076 9.018 -4.638 1 79.73 350 ASP B C 1
ATOM 9119 O O . ASP B 1 350 ? -9.369 9.908 -3.837 1 79.73 350 ASP B O 1
ATOM 9123 N N . PHE B 1 351 ? -9.627 7.886 -4.691 1 90.41 351 PHE B N 1
ATOM 9124 C CA . PHE B 1 351 ? -10.659 7.539 -3.72 1 90.41 351 PHE B CA 1
ATOM 9125 C C . PHE B 1 351 ? -10.085 7.505 -2.309 1 90.41 351 PHE B C 1
ATOM 9127 O O . PHE B 1 351 ? -10.683 8.046 -1.376 1 90.41 351 PHE B O 1
ATOM 9134 N N . ARG B 1 352 ? -9.009 6.962 -2.204 1 83.74 352 ARG B N 1
ATOM 9135 C CA . ARG B 1 352 ? -8.352 6.889 -0.903 1 83.74 352 ARG B CA 1
ATOM 9136 C C . ARG B 1 352 ? -7.955 8.276 -0.41 1 83.74 352 ARG B C 1
ATOM 9138 O O . ARG B 1 352 ? -8.082 8.579 0.778 1 83.74 352 ARG B O 1
ATOM 9145 N N . SER B 1 353 ? -7.485 9.019 -1.294 1 79.2 353 SER B N 1
ATOM 9146 C CA . SER B 1 353 ? -7.1 10.382 -0.943 1 79.2 353 SER B CA 1
ATOM 9147 C C . SER B 1 353 ? -8.299 11.185 -0.449 1 79.2 353 SER B C 1
ATOM 9149 O O . SER B 1 353 ? -8.17 12.006 0.462 1 79.2 353 SER B O 1
ATOM 9151 N N . GLU B 1 354 ? -9.368 10.936 -1.057 1 86.96 354 GLU B N 1
ATOM 9152 C CA . GLU B 1 354 ? -10.58 11.642 -0.653 1 86.96 354 GLU B CA 1
ATOM 9153 C C . GLU B 1 354 ? -11.047 11.19 0.728 1 86.96 354 GLU B C 1
ATOM 9155 O O . GLU B 1 354 ? -11.525 12.002 1.524 1 86.96 354 GLU B O 1
ATOM 9160 N N . LEU B 1 355 ? -11.009 9.936 0.95 1 89.47 355 LEU B N 1
ATOM 9161 C CA . LEU B 1 355 ? -11.366 9.42 2.266 1 89.47 355 LEU B CA 1
ATOM 9162 C C . LEU B 1 355 ? -10.46 10.004 3.344 1 89.47 355 LEU B C 1
ATOM 9164 O O . LEU B 1 355 ? -10.931 10.383 4.419 1 89.47 355 LEU B O 1
ATOM 9168 N N . ARG B 1 356 ? -9.213 10.058 3.058 1 81.86 356 ARG B N 1
ATOM 9169 C CA . ARG B 1 356 ? -8.253 10.616 4.005 1 81.86 356 ARG B CA 1
ATOM 9170 C C . ARG B 1 356 ? -8.517 12.1 4.241 1 81.86 356 ARG B C 1
ATOM 9172 O O . ARG B 1 356 ? -8.359 12.593 5.359 1 81.86 356 ARG B O 1
ATOM 9179 N N . ARG B 1 357 ? -8.839 12.762 3.191 1 82.82 357 ARG B N 1
ATOM 9180 C CA . ARG B 1 357 ? -9.168 14.179 3.308 1 82.82 357 ARG B CA 1
ATOM 9181 C C . ARG B 1 357 ? -10.348 14.391 4.251 1 82.82 357 ARG B C 1
ATOM 9183 O O . ARG B 1 357 ? -10.324 15.294 5.09 1 82.82 357 ARG B O 1
ATOM 9190 N N . VAL B 1 358 ? -11.343 13.551 4.063 1 88.55 358 VAL B N 1
ATOM 9191 C CA . VAL B 1 358 ? -12.531 13.661 4.903 1 88.55 358 VAL B CA 1
ATOM 9192 C C . VAL B 1 358 ? -12.152 13.435 6.365 1 88.55 358 VAL B C 1
ATOM 9194 O O . VAL B 1 358 ? -12.678 14.102 7.259 1 88.55 358 VAL B O 1
ATOM 9197 N N . TYR B 1 359 ? -11.252 12.556 6.544 1 85.11 359 TYR B N 1
ATOM 9198 C CA . TYR B 1 359 ? -10.793 12.273 7.899 1 85.11 359 TYR B CA 1
ATOM 9199 C C . TYR B 1 359 ? -9.973 13.432 8.452 1 85.11 359 TYR B C 1
ATOM 9201 O O . TYR B 1 359 ? -10.183 13.863 9.588 1 85.11 359 TYR B O 1
ATOM 9209 N N . ASP B 1 360 ? -9.069 13.929 7.632 1 77.75 360 ASP B N 1
ATOM 9210 C CA . ASP B 1 360 ? -8.173 15 8.057 1 77.75 360 ASP B CA 1
ATOM 9211 C C . ASP B 1 360 ? -8.94 16.302 8.277 1 77.75 360 ASP B C 1
ATOM 9213 O O . ASP B 1 360 ? -8.609 17.078 9.176 1 77.75 360 ASP B O 1
ATOM 9217 N N . GLN B 1 361 ? -9.949 16.5 7.472 1 84.19 361 GLN B N 1
ATOM 9218 C CA . GLN B 1 361 ? -10.755 17.712 7.57 1 84.19 361 GLN B CA 1
ATOM 9219 C C . GLN B 1 361 ? -12.094 17.429 8.246 1 84.19 361 GLN B C 1
ATOM 9221 O O . GLN B 1 361 ? -13.12 17.997 7.866 1 84.19 361 GLN B O 1
ATOM 9226 N N . SER B 1 362 ? -12.046 16.465 9.131 1 86.43 362 SER B N 1
ATOM 9227 C CA . SER B 1 362 ? -13.282 16.034 9.776 1 86.43 362 SER B CA 1
ATOM 9228 C C . SER B 1 362 ? -13.94 17.183 10.534 1 86.43 362 SER B C 1
ATOM 9230 O O . SER B 1 362 ? -15.168 17.255 10.617 1 86.43 362 SER B O 1
ATOM 9232 N N . GLU B 1 363 ? -13.127 18.078 11.101 1 83.59 363 GLU B N 1
ATOM 9233 C CA . GLU B 1 363 ? -13.685 19.217 11.824 1 83.59 363 GLU B CA 1
ATOM 9234 C C . GLU B 1 363 ? -14.483 20.125 10.892 1 83.59 363 GLU B C 1
ATOM 9236 O O . GLU B 1 363 ? -15.584 20.561 11.234 1 83.59 363 GLU B O 1
ATOM 9241 N N . THR B 1 364 ? -13.891 20.352 9.766 1 85.9 364 THR B N 1
ATOM 9242 C CA . THR B 1 364 ? -14.57 21.203 8.795 1 85.9 364 THR B CA 1
ATOM 9243 C C . THR B 1 364 ? -15.838 20.529 8.279 1 85.9 364 THR B C 1
ATOM 9245 O O . THR B 1 364 ? -16.861 21.189 8.081 1 85.9 364 THR B O 1
ATOM 9248 N N . VAL B 1 365 ? -15.816 19.288 8.106 1 87.75 365 VAL B N 1
ATOM 9249 C CA . VAL B 1 365 ? -16.962 18.539 7.602 1 87.75 365 VAL B CA 1
ATOM 9250 C C . VAL B 1 365 ? -18.11 18.611 8.606 1 87.75 365 VAL B C 1
ATOM 9252 O O . VAL B 1 365 ? -19.265 18.814 8.225 1 87.75 365 VAL B O 1
ATOM 9255 N N . ALA B 1 366 ? -17.75 18.474 9.828 1 83.73 366 ALA B N 1
ATOM 9256 C CA . ALA B 1 366 ? -18.762 18.525 10.88 1 83.73 366 ALA B CA 1
ATOM 9257 C C . ALA B 1 366 ? -19.27 19.949 11.084 1 83.73 366 ALA B C 1
ATOM 9259 O O . ALA B 1 366 ? -20.466 20.164 11.296 1 83.73 366 ALA B O 1
ATOM 9260 N N . SER B 1 367 ? -18.355 20.902 11.001 1 85.04 367 SER B N 1
ATOM 9261 C CA . SER B 1 367 ? -18.692 22.296 11.269 1 85.04 367 SER B CA 1
ATOM 9262 C C . SER B 1 367 ? -19.606 22.863 10.188 1 85.04 367 SER B C 1
ATOM 9264 O O . SER B 1 367 ? -20.538 23.613 10.485 1 85.04 367 SER B O 1
ATOM 9266 N N . LEU B 1 368 ? -19.343 22.42 8.949 1 82.53 368 LEU B N 1
ATOM 9267 C CA . LEU B 1 368 ? -20.127 22.93 7.829 1 82.53 368 LEU B CA 1
ATOM 9268 C C . LEU B 1 368 ? -21.292 21.999 7.513 1 82.53 368 LEU B C 1
ATOM 9270 O O . LEU B 1 368 ? -22.044 22.239 6.565 1 82.53 368 LEU B O 1
ATOM 9274 N N . ARG B 1 369 ? -21.435 20.942 8.275 1 81.04 369 ARG B N 1
ATOM 9275 C CA . ARG B 1 369 ? -22.489 19.957 8.053 1 81.04 369 ARG B CA 1
ATOM 9276 C C . ARG B 1 369 ? -22.526 19.514 6.594 1 81.04 369 ARG B C 1
ATOM 9278 O O . ARG B 1 369 ? -23.585 19.525 5.964 1 81.04 369 ARG B O 1
ATOM 9285 N N . SER B 1 370 ? -21.374 19.284 6.094 1 83.82 370 SER B N 1
ATOM 9286 C CA . SER B 1 370 ? -21.236 18.938 4.684 1 83.82 370 SER B CA 1
ATOM 9287 C C . SER B 1 370 ? -21.15 17.428 4.49 1 83.82 370 SER B C 1
ATOM 9289 O O . SER B 1 370 ? -20.563 16.953 3.516 1 83.82 370 SER B O 1
ATOM 9291 N N . GLU B 1 371 ? -21.756 16.629 5.322 1 84.28 371 GLU B N 1
ATOM 9292 C CA . GLU B 1 371 ? -21.668 15.174 5.25 1 84.28 371 GLU B CA 1
ATOM 9293 C C . GLU B 1 371 ? -22.31 14.645 3.97 1 84.28 371 GLU B C 1
ATOM 9295 O O . GLU B 1 371 ? -21.772 13.742 3.327 1 84.28 371 GLU B O 1
ATOM 9300 N N . GLY B 1 372 ? -23.444 15.182 3.59 1 82.53 372 GLY B N 1
ATOM 9301 C CA . GLY B 1 372 ? -24.129 14.738 2.386 1 82.53 372 GLY B CA 1
ATOM 9302 C C . GLY B 1 372 ? -23.338 14.998 1.119 1 82.53 372 GLY B C 1
ATOM 9303 O O . GLY B 1 372 ? -23.262 14.137 0.24 1 82.53 372 GLY B O 1
ATOM 9304 N N . ALA B 1 373 ? -22.769 16.15 1.094 1 84.49 373 ALA B N 1
ATOM 9305 C CA . ALA B 1 373 ? -21.968 16.498 -0.077 1 84.49 373 ALA B CA 1
ATOM 9306 C C . ALA B 1 373 ? -20.727 15.614 -0.174 1 84.49 373 ALA B C 1
ATOM 9308 O O . ALA B 1 373 ? -20.315 15.231 -1.272 1 84.49 373 ALA B O 1
ATOM 9309 N N . GLU B 1 374 ? -20.198 15.379 0.99 1 88.51 374 GLU B N 1
ATOM 9310 C CA . GLU B 1 374 ? -19.011 14.529 1.003 1 88.51 374 GLU B CA 1
ATOM 9311 C C . GLU B 1 374 ? -19.345 13.109 0.554 1 88.51 374 GLU B C 1
ATOM 9313 O O . GLU B 1 374 ? -18.567 12.482 -0.168 1 88.51 374 GLU B O 1
ATOM 9318 N N . LEU B 1 375 ? -20.478 12.628 0.967 1 88.56 375 LEU B N 1
ATOM 9319 C CA . LEU B 1 375 ? -20.902 11.29 0.571 1 88.56 375 LEU B CA 1
ATOM 9320 C C . LEU B 1 375 ? -21.132 11.215 -0.934 1 88.56 375 LEU B C 1
ATOM 9322 O O . LEU B 1 375 ? -20.802 10.209 -1.567 1 88.56 375 LEU B O 1
ATOM 9326 N N . GLN B 1 376 ? -21.649 12.242 -1.495 1 85.04 376 GLN B N 1
ATOM 9327 C CA . GLN B 1 376 ? -21.873 12.271 -2.936 1 85.04 376 GLN B CA 1
ATOM 9328 C C . GLN B 1 376 ? -20.551 12.304 -3.698 1 85.04 376 GLN B C 1
ATOM 9330 O O . GLN B 1 376 ? -20.418 11.669 -4.747 1 85.04 376 GLN B O 1
ATOM 9335 N N . ARG B 1 377 ? -19.681 13.034 -3.173 1 86.46 377 ARG B N 1
ATOM 9336 C CA . ARG B 1 377 ? -18.365 13.1 -3.801 1 86.46 377 ARG B CA 1
ATOM 9337 C C . ARG B 1 377 ? -17.671 11.743 -3.76 1 86.46 377 ARG B C 1
ATOM 9339 O O . ARG B 1 377 ? -17.052 11.327 -4.742 1 86.46 377 ARG B O 1
ATOM 9346 N N . LEU B 1 378 ? -17.789 11.12 -2.639 1 90.7 378 LEU B N 1
ATOM 9347 C CA . LEU B 1 378 ? -17.195 9.796 -2.49 1 90.7 378 LEU B CA 1
ATOM 9348 C C . LEU B 1 378 ? -17.875 8.789 -3.41 1 90.7 378 LEU B C 1
ATOM 9350 O O . LEU B 1 378 ? -17.213 7.923 -3.987 1 90.7 378 LEU B O 1
ATOM 9354 N N . LYS B 1 379 ? -19.153 8.935 -3.557 1 87.95 379 LYS B N 1
ATOM 9355 C CA . LYS B 1 379 ? -19.899 8.058 -4.455 1 87.95 379 LYS B CA 1
ATOM 9356 C C . LYS B 1 379 ? -19.438 8.23 -5.899 1 87.95 379 LYS B C 1
ATOM 9358 O O . LYS B 1 379 ? -19.263 7.247 -6.622 1 87.95 379 LYS B O 1
ATOM 9363 N N . HIS B 1 380 ? -19.213 9.451 -6.241 1 84.8 380 HIS B N 1
ATOM 9364 C CA . HIS B 1 380 ? -18.772 9.73 -7.603 1 84.8 380 HIS B CA 1
ATOM 9365 C C . HIS B 1 380 ? -17.387 9.147 -7.863 1 84.8 380 HIS B C 1
ATOM 9367 O O . HIS B 1 380 ? -17.126 8.614 -8.945 1 84.8 380 HIS B O 1
ATOM 9373 N N . ARG B 1 381 ? -16.582 9.241 -6.928 1 87.64 381 ARG B N 1
ATOM 9374 C CA . ARG B 1 381 ? -15.236 8.697 -7.076 1 87.64 381 ARG B CA 1
ATOM 9375 C C . ARG B 1 381 ? -15.266 7.175 -7.16 1 87.64 381 ARG B C 1
ATOM 9377 O O . ARG B 1 381 ? -14.496 6.574 -7.913 1 87.64 381 ARG B O 1
ATOM 9384 N N . PHE B 1 382 ? -16.161 6.546 -6.477 1 92.07 382 PHE B N 1
ATOM 9385 C CA . PHE B 1 382 ? -16.237 5.09 -6.496 1 92.07 382 PHE B CA 1
ATOM 9386 C C . PHE B 1 382 ? -16.874 4.597 -7.79 1 92.07 382 PHE B C 1
ATOM 9388 O O . PHE B 1 382 ? -16.572 3.496 -8.257 1 92.07 382 PHE B O 1
ATOM 9395 N N . GLU B 1 383 ? -17.735 5.349 -8.354 1 89.1 383 GLU B N 1
ATOM 9396 C CA . GLU B 1 383 ? -18.336 4.975 -9.631 1 89.1 383 GLU B CA 1
ATOM 9397 C C . GLU B 1 383 ? -17.277 4.849 -10.723 1 89.1 383 GLU B C 1
ATOM 9399 O O . GLU B 1 383 ? -17.395 4.005 -11.614 1 89.1 383 GLU B O 1
ATOM 9404 N N . LYS B 1 384 ? -16.286 5.651 -10.631 1 87.86 384 LYS B N 1
ATOM 9405 C CA . LYS B 1 384 ? -15.185 5.557 -11.586 1 87.86 384 LYS B CA 1
ATOM 9406 C C . LYS B 1 384 ? -14.397 4.265 -11.39 1 87.86 384 LYS B C 1
ATOM 9408 O O . LYS B 1 384 ? -13.933 3.661 -12.36 1 87.86 384 LYS B O 1
ATOM 9413 N N . ILE B 1 385 ? -14.272 3.849 -10.181 1 90.23 385 ILE B N 1
ATOM 9414 C CA . ILE B 1 385 ? -13.613 2.581 -9.889 1 90.23 385 ILE B CA 1
ATOM 9415 C C . ILE B 1 385 ? -14.447 1.426 -10.44 1 90.23 385 ILE B C 1
ATOM 9417 O O . ILE B 1 385 ? -13.907 0.49 -11.035 1 90.23 385 ILE B O 1
ATOM 9421 N N . LYS B 1 386 ? -15.761 1.539 -10.308 1 89.68 386 LYS B N 1
ATOM 9422 C CA . LYS B 1 386 ? -16.66 0.49 -10.781 1 89.68 386 LYS B CA 1
ATOM 9423 C C . LYS B 1 386 ? -16.577 0.338 -12.298 1 89.68 386 LYS B C 1
ATOM 9425 O O . LYS B 1 386 ? -16.494 -0.779 -12.811 1 89.68 386 LYS B O 1
ATOM 9430 N N . LEU B 1 387 ? -16.554 1.421 -12.953 1 87.3 387 LEU B N 1
ATOM 9431 C CA . LEU B 1 387 ? -16.508 1.4 -14.411 1 87.3 387 LEU B CA 1
ATOM 9432 C C . LEU B 1 387 ? -15.188 0.819 -14.905 1 87.3 387 LEU B C 1
ATOM 9434 O O . LEU B 1 387 ? -15.174 -0.037 -15.792 1 87.3 387 LEU B O 1
ATOM 9438 N N . ASN B 1 388 ? -14.136 1.228 -14.342 1 86.7 388 ASN B N 1
ATOM 9439 C CA . ASN B 1 388 ? -12.825 0.715 -14.725 1 86.7 388 ASN B CA 1
ATOM 9440 C C . ASN B 1 388 ? -12.7 -0.777 -14.434 1 86.7 388 ASN B C 1
ATOM 9442 O O . ASN B 1 388 ? -12.116 -1.521 -15.224 1 86.7 388 ASN B O 1
ATOM 9446 N N . THR B 1 389 ? -13.2 -1.219 -13.282 1 88.48 389 THR B N 1
ATOM 9447 C CA . THR B 1 389 ? -13.129 -2.625 -12.9 1 88.48 389 THR B CA 1
ATOM 9448 C C . THR B 1 389 ? -13.948 -3.487 -13.857 1 88.48 389 THR B C 1
ATOM 9450 O O . THR B 1 389 ? -13.529 -4.587 -14.224 1 88.48 389 THR B O 1
ATOM 9453 N N . TRP B 1 390 ? -15.035 -3.009 -14.296 1 87.6 390 TRP B N 1
ATOM 9454 C CA . TRP B 1 390 ? -15.875 -3.772 -15.213 1 87.6 390 TRP B CA 1
ATOM 9455 C C . TRP B 1 390 ? -15.206 -3.912 -16.576 1 87.6 390 TRP B C 1
ATOM 9457 O O . TRP B 1 390 ? -15.252 -4.98 -17.191 1 87.6 390 TRP B O 1
ATOM 9467 N N . GLN B 1 391 ? -14.595 -2.885 -17.053 1 83.93 391 GLN B N 1
ATOM 9468 C CA . GLN B 1 391 ? -13.888 -2.949 -18.328 1 83.93 391 GLN B CA 1
ATOM 9469 C C . GLN B 1 391 ? -12.697 -3.9 -18.249 1 83.93 391 GLN B C 1
ATOM 9471 O O . GLN B 1 391 ? -12.426 -4.644 -19.195 1 83.93 391 GLN B O 1
ATOM 9476 N N . SER B 1 392 ? -12.069 -3.858 -17.129 1 84.58 392 SER B N 1
ATOM 9477 C CA . SER B 1 392 ? -10.957 -4.78 -16.918 1 84.58 392 SER B CA 1
ATOM 9478 C C . SER B 1 392 ? -11.441 -6.225 -16.863 1 84.58 392 SER B C 1
ATOM 9480 O O . SER B 1 392 ? -10.77 -7.13 -17.364 1 84.58 392 SER B O 1
ATOM 9482 N N . MET B 1 393 ? -12.626 -6.411 -16.301 1 87.52 393 MET B N 1
ATOM 9483 C CA . MET B 1 393 ? -13.19 -7.753 -16.181 1 87.52 393 MET B CA 1
ATOM 9484 C C . MET B 1 393 ? -13.525 -8.327 -17.554 1 87.52 393 MET B C 1
ATOM 9486 O O . MET B 1 393 ? -13.332 -9.52 -17.796 1 87.52 393 MET B O 1
ATOM 9490 N N . LEU B 1 394 ? -13.957 -7.501 -18.444 1 85.42 394 LEU B N 1
ATOM 9491 C CA . LEU B 1 394 ? -14.299 -7.958 -19.787 1 85.42 394 LEU B CA 1
ATOM 9492 C C . LEU B 1 394 ? -13.047 -8.364 -20.558 1 85.42 394 LEU B C 1
ATOM 9494 O O . LEU B 1 394 ? -13.048 -9.374 -21.264 1 85.42 394 LEU B O 1
ATOM 9498 N N . LEU B 1 395 ? -12.076 -7.638 -20.367 1 82.92 395 LEU B N 1
ATOM 9499 C CA . LEU B 1 395 ? -10.817 -7.96 -21.029 1 82.92 395 LEU B CA 1
ATOM 9500 C C . LEU B 1 395 ? -10.186 -9.207 -20.42 1 82.92 395 LEU B C 1
ATOM 9502 O O . LEU B 1 395 ? -9.645 -10.05 -21.14 1 82.92 395 LEU B O 1
ATOM 9506 N N . GLU B 1 396 ? -10.241 -9.338 -19.087 1 84.97 396 GLU B N 1
ATOM 9507 C CA . GLU B 1 396 ? -9.71 -10.517 -18.41 1 84.97 396 GLU B CA 1
ATOM 9508 C C . GLU B 1 396 ? -10.461 -11.779 -18.828 1 84.97 396 GLU B C 1
ATOM 9510 O O . GLU B 1 396 ? -9.876 -12.862 -18.894 1 84.97 396 GLU B O 1
ATOM 9515 N N . LYS B 1 397 ? -11.725 -11.64 -19.099 1 87.21 397 LYS B N 1
ATOM 9516 C CA . LYS B 1 397 ? -12.516 -12.766 -19.586 1 87.21 397 LYS B CA 1
ATOM 9517 C C . LYS B 1 397 ? -12.005 -13.253 -20.939 1 87.21 397 LYS B C 1
ATOM 9519 O O . LYS B 1 397 ? -11.836 -14.456 -21.149 1 87.21 397 LYS B O 1
ATOM 9524 N N . ARG B 1 398 ? -11.691 -12.333 -21.798 1 83.71 398 ARG B N 1
ATOM 9525 C CA . ARG B 1 398 ? -11.18 -12.686 -23.119 1 83.71 398 ARG B CA 1
ATOM 9526 C C . ARG B 1 398 ? -9.795 -13.315 -23.019 1 83.71 398 ARG B C 1
ATOM 9528 O O . ARG B 1 398 ? -9.49 -14.274 -23.731 1 83.71 398 ARG B O 1
ATOM 9535 N N . LEU B 1 399 ? -9.054 -12.846 -22.135 1 82.02 399 LEU B N 1
ATOM 9536 C CA . LEU B 1 399 ? -7.714 -13.39 -21.94 1 82.02 399 LEU B CA 1
ATOM 9537 C C . LEU B 1 399 ? -7.777 -14.786 -21.328 1 82.02 399 LEU B C 1
ATOM 9539 O O . LEU B 1 399 ? -6.964 -15.651 -21.661 1 82.02 399 LEU B O 1
ATOM 9543 N N . ALA B 1 400 ? -8.736 -14.942 -20.426 1 83.76 400 ALA B N 1
ATOM 9544 C CA . ALA B 1 400 ? -8.892 -16.241 -19.777 1 83.76 400 ALA B CA 1
ATOM 9545 C C . ALA B 1 400 ? -9.274 -17.318 -20.789 1 83.76 400 ALA B C 1
ATOM 9547 O O . ALA B 1 400 ? -8.837 -18.466 -20.678 1 83.76 400 ALA B O 1
ATOM 9548 N N . ILE B 1 401 ? -10.001 -16.93 -21.836 1 84.8 401 ILE B N 1
ATOM 9549 C CA . ILE B 1 401 ? -10.373 -17.875 -22.883 1 84.8 401 ILE B CA 1
ATOM 9550 C C . ILE B 1 401 ? -9.124 -18.33 -23.635 1 84.8 401 ILE B C 1
ATOM 9552 O O . ILE B 1 401 ? -8.921 -19.528 -23.845 1 84.8 401 ILE B O 1
ATOM 9556 N N . LEU B 1 402 ? -8.313 -17.448 -23.895 1 80.5 402 LEU B N 1
ATOM 9557 C CA . LEU B 1 402 ? -7.1 -17.759 -24.643 1 80.5 402 LEU B CA 1
ATOM 9558 C C . LEU B 1 402 ? -6.131 -18.574 -23.792 1 80.5 402 LEU B C 1
ATOM 9560 O O . LEU B 1 402 ? -5.521 -19.528 -24.28 1 80.5 402 LEU B O 1
ATOM 9564 N N . GLN B 1 403 ? -6.048 -18.267 -22.547 1 78.95 403 GLN B N 1
ATOM 9565 C CA . GLN B 1 403 ? -5.095 -18.924 -21.658 1 78.95 403 GLN B CA 1
ATOM 9566 C C . GLN B 1 403 ? -5.514 -20.363 -21.37 1 78.95 403 GLN B C 1
ATOM 9568 O O . GLN B 1 403 ? -4.672 -21.261 -21.314 1 78.95 403 GLN B O 1
ATOM 9573 N N . LYS B 1 404 ? -6.775 -20.589 -21.154 1 84.1 404 LYS B N 1
ATOM 9574 C CA . LYS B 1 404 ? -7.258 -21.92 -20.796 1 84.1 404 LYS B CA 1
ATOM 9575 C C . LYS B 1 404 ? -7.242 -22.853 -22.004 1 84.1 404 LYS B C 1
ATOM 9577 O O . LYS B 1 404 ? -7.283 -24.076 -21.85 1 84.1 404 LYS B O 1
ATOM 9582 N N . TRP B 1 405 ? -7.032 -22.238 -23.205 1 80.62 405 TRP B N 1
ATOM 9583 C CA . TRP B 1 405 ? -6.94 -23.048 -24.416 1 80.62 405 TRP B CA 1
ATOM 9584 C C . TRP B 1 405 ? -5.486 -23.243 -24.831 1 80.62 405 TRP B C 1
ATOM 9586 O O . TRP B 1 405 ? -5.138 -24.258 -25.439 1 80.62 405 TRP B O 1
ATOM 9596 N N . TYR B 1 406 ? -4.696 -22.444 -24.529 1 79.23 406 TYR B N 1
ATOM 9597 C CA . TYR B 1 406 ? -3.324 -22.44 -25.022 1 79.23 406 TYR B CA 1
ATOM 9598 C C . TYR B 1 406 ? -2.543 -23.628 -24.474 1 79.23 406 TYR B C 1
ATOM 9600 O O . TYR B 1 406 ? -1.91 -24.366 -25.233 1 79.23 406 TYR B O 1
ATOM 9608 N N . SER B 1 407 ? -2.621 -23.92 -23.153 1 77.17 407 SER B N 1
ATOM 9609 C CA . SER B 1 407 ? -1.776 -24.945 -22.548 1 77.17 407 SER B CA 1
ATOM 9610 C C . SER B 1 407 ? -2.247 -26.345 -22.929 1 77.17 407 SER B C 1
ATOM 9612 O O . SER B 1 407 ? -1.453 -27.17 -23.385 1 77.17 407 SER B O 1
ATOM 9614 N N . PRO B 1 408 ? -3.575 -26.595 -22.877 1 80.15 408 PRO B N 1
ATOM 9615 C CA . PRO B 1 408 ? -4.007 -27.941 -23.258 1 80.15 408 PRO B CA 1
ATOM 9616 C C . PRO B 1 408 ? -3.865 -28.205 -24.756 1 80.15 408 PRO B C 1
ATOM 9618 O O . PRO B 1 408 ? -3.561 -29.329 -25.162 1 80.15 408 PRO B O 1
ATOM 9621 N N . LEU B 1 409 ? -4.013 -27.196 -25.563 1 82.48 409 LEU B N 1
ATOM 9622 C CA . LEU B 1 409 ? -3.882 -27.379 -27.004 1 82.48 409 LEU B CA 1
ATOM 9623 C C . LEU B 1 409 ? -2.446 -27.728 -27.38 1 82.48 409 LEU B C 1
ATOM 9625 O O . LEU B 1 409 ? -2.214 -28.482 -28.328 1 82.48 409 LEU B O 1
ATOM 9629 N N . ARG B 1 410 ? -1.542 -27.252 -26.622 1 80.97 410 ARG B N 1
ATOM 9630 C CA . ARG B 1 410 ? -0.138 -27.577 -26.854 1 80.97 410 ARG B CA 1
ATOM 9631 C C . ARG B 1 410 ? 0.124 -29.062 -26.629 1 80.97 410 ARG B C 1
ATOM 9633 O O . ARG B 1 410 ? 0.827 -29.7 -27.416 1 80.97 410 ARG B O 1
ATOM 9640 N N . GLU B 1 411 ? -0.437 -29.581 -25.583 1 78.1 411 GLU B N 1
ATOM 9641 C CA . GLU B 1 411 ? -0.245 -30.99 -25.251 1 78.1 411 GLU B CA 1
ATOM 9642 C C . GLU B 1 411 ? -0.825 -31.895 -26.334 1 78.1 411 GLU B C 1
ATOM 9644 O O . GLU B 1 411 ? -0.194 -32.875 -26.736 1 78.1 411 GLU B O 1
ATOM 9649 N N . VAL B 1 412 ? -1.96 -31.545 -26.893 1 81.68 412 VAL B N 1
ATOM 9650 C CA . VAL B 1 412 ? -2.656 -32.39 -27.858 1 81.68 412 VAL B CA 1
ATOM 9651 C C . VAL B 1 412 ? -2.024 -32.226 -29.238 1 81.68 412 VAL B C 1
ATOM 9653 O O . VAL B 1 412 ? -1.953 -33.183 -30.013 1 81.68 412 VAL B O 1
ATOM 9656 N N . LEU B 1 413 ? -1.558 -31.06 -29.536 1 81.69 413 LEU B N 1
ATOM 9657 C CA . LEU B 1 413 ? -0.957 -30.802 -30.84 1 81.69 413 LEU B CA 1
ATOM 9658 C C . LEU B 1 413 ? 0.219 -31.74 -31.091 1 81.69 413 LEU B C 1
ATOM 9660 O O . LEU B 1 413 ? 0.297 -32.377 -32.144 1 81.69 413 LEU B O 1
ATOM 9664 N N . PHE B 1 414 ? 1.055 -32 -30.138 1 78.51 414 PHE B N 1
ATOM 9665 C CA . PHE B 1 414 ? 2.237 -32.829 -30.338 1 78.51 414 PHE B CA 1
ATOM 9666 C C . PHE B 1 414 ? 1.865 -34.307 -30.359 1 78.51 414 PHE B C 1
ATOM 9668 O O . PHE B 1 414 ? 2.462 -35.093 -31.099 1 78.51 414 PHE B O 1
ATOM 9675 N N . MET B 1 415 ? 0.876 -34.55 -29.532 1 81.58 415 MET B N 1
ATOM 9676 C CA . MET B 1 415 ? 0.405 -35.932 -29.565 1 81.58 415 MET B CA 1
ATOM 9677 C C . MET B 1 415 ? -0.166 -36.278 -30.936 1 81.58 415 MET B C 1
ATOM 9679 O O . MET B 1 415 ? 0.061 -37.376 -31.449 1 81.58 415 MET B O 1
ATOM 9683 N N . CYS B 1 416 ? -0.847 -35.334 -31.563 1 83.81 416 CYS B N 1
ATOM 9684 C CA . CYS B 1 416 ? -1.455 -35.559 -32.87 1 83.81 416 CYS B CA 1
ATOM 9685 C C . CYS B 1 416 ? -0.388 -35.705 -33.949 1 83.81 416 CYS B C 1
ATOM 9687 O O . CYS B 1 416 ? -0.539 -36.507 -34.872 1 83.81 416 CYS B O 1
ATOM 9689 N N . ILE B 1 417 ? 0.717 -35.06 -33.777 1 82.81 417 ILE B N 1
ATOM 9690 C CA . ILE B 1 417 ? 1.765 -35.078 -34.792 1 82.81 417 ILE B CA 1
ATOM 9691 C C . ILE B 1 417 ? 2.571 -36.37 -34.679 1 82.81 417 ILE B C 1
ATOM 9693 O O . ILE B 1 417 ? 2.915 -36.985 -35.691 1 82.81 417 ILE B O 1
ATOM 9697 N N . LEU B 1 418 ? 2.775 -36.866 -33.445 1 83.91 418 LEU B N 1
ATOM 9698 C CA . LEU B 1 418 ? 3.7 -37.976 -33.247 1 83.91 418 LEU B CA 1
ATOM 9699 C C . LEU B 1 418 ? 2.948 -39.296 -33.122 1 83.91 418 LEU B C 1
ATOM 9701 O O . LEU B 1 418 ? 3.555 -40.369 -33.165 1 83.91 418 LEU B O 1
ATOM 9705 N N . ALA B 1 419 ? 1.581 -39.22 -32.99 1 82.69 419 ALA B N 1
ATOM 9706 C CA . ALA B 1 419 ? 0.779 -40.418 -32.756 1 82.69 419 ALA B CA 1
ATOM 9707 C C . ALA B 1 419 ? 0.981 -41.44 -33.871 1 82.69 419 ALA B C 1
ATOM 9709 O O . ALA B 1 419 ? 1.219 -42.621 -33.605 1 82.69 419 ALA B O 1
ATOM 9710 N N . PRO B 1 420 ? 0.998 -40.987 -35.151 1 80.24 420 PRO B N 1
ATOM 9711 C CA . PRO B 1 420 ? 1.191 -41.974 -36.217 1 80.24 420 PRO B CA 1
ATOM 9712 C C . PRO B 1 420 ? 2.56 -42.648 -36.156 1 80.24 420 PRO B C 1
ATOM 9714 O O . PRO B 1 420 ? 2.676 -43.843 -36.44 1 80.24 420 PRO B O 1
ATOM 9717 N N . PHE B 1 421 ? 3.553 -41.983 -35.713 1 83.07 421 PHE B N 1
ATOM 9718 C CA . PHE B 1 421 ? 4.898 -42.538 -35.614 1 83.07 421 PHE B CA 1
ATOM 9719 C C . PHE B 1 421 ? 5.011 -43.472 -34.415 1 83.07 421 PHE B C 1
ATOM 9721 O O . PHE B 1 421 ? 5.771 -44.443 -34.448 1 83.07 421 PHE B O 1
ATOM 9728 N N . PHE B 1 422 ? 4.232 -43.205 -33.408 1 85.53 422 PHE B N 1
ATOM 9729 C CA . PHE B 1 422 ? 4.191 -44.056 -32.225 1 85.53 422 PHE B CA 1
ATOM 9730 C C . PHE B 1 422 ? 3.451 -45.355 -32.518 1 85.53 422 PHE B C 1
ATOM 9732 O O . PHE B 1 422 ? 3.911 -46.436 -32.144 1 85.53 422 PHE B O 1
ATOM 9739 N N . ILE B 1 423 ? 2.335 -45.254 -33.24 1 82.03 423 ILE B N 1
ATOM 9740 C CA . ILE B 1 423 ? 1.501 -46.416 -33.531 1 82.03 423 ILE B CA 1
ATOM 9741 C C . ILE B 1 423 ? 2.233 -47.348 -34.494 1 82.03 423 ILE B C 1
ATOM 9743 O O . ILE B 1 423 ? 2.124 -48.572 -34.386 1 82.03 423 ILE B O 1
ATOM 9747 N N . ARG B 1 424 ? 3.119 -46.731 -35.367 1 78.5 424 ARG B N 1
ATOM 9748 C CA . ARG B 1 424 ? 3.905 -47.526 -36.305 1 78.5 424 ARG B CA 1
ATOM 9749 C C . ARG B 1 424 ? 5.153 -48.09 -35.633 1 78.5 424 ARG B C 1
ATOM 9751 O O . ARG B 1 424 ? 5.898 -48.859 -36.243 1 78.5 424 ARG B O 1
ATOM 9758 N N . GLY B 1 425 ? 5.434 -47.692 -34.293 1 79.05 425 GLY B N 1
ATOM 9759 C CA . GLY B 1 425 ? 6.543 -48.232 -33.523 1 79.05 425 GLY B CA 1
ATOM 9760 C C . GLY B 1 425 ? 7.855 -47.516 -33.785 1 79.05 425 GLY B C 1
ATOM 9761 O O . GLY B 1 425 ? 8.921 -48.003 -33.403 1 79.05 425 GLY B O 1
ATOM 9762 N N . GLU B 1 426 ? 7.824 -46.357 -34.458 1 81.14 426 GLU B N 1
ATOM 9763 C CA . GLU B 1 426 ? 9.04 -45.62 -34.789 1 81.14 426 GLU B CA 1
ATOM 9764 C C . GLU B 1 426 ? 9.52 -44.787 -33.604 1 81.14 426 GLU B C 1
ATOM 9766 O O . GLU B 1 426 ? 10.704 -44.453 -33.512 1 81.14 426 GLU B O 1
ATOM 9771 N N . VAL B 1 427 ? 8.599 -44.486 -32.796 1 83.59 427 VAL B N 1
ATOM 9772 C CA . VAL B 1 427 ? 8.923 -43.663 -31.635 1 83.59 427 VAL B CA 1
ATOM 9773 C C . VAL B 1 427 ? 8.473 -44.37 -30.358 1 83.59 427 VAL B C 1
ATOM 9775 O O . VAL B 1 427 ? 7.369 -44.916 -30.3 1 83.59 427 VAL B O 1
ATOM 9778 N N . SER B 1 428 ? 9.444 -44.481 -29.446 1 84.4 428 SER B N 1
ATOM 9779 C CA . SER B 1 428 ? 9.103 -45.089 -28.164 1 84.4 428 SER B CA 1
ATOM 9780 C C . SER B 1 428 ? 8.243 -44.155 -27.32 1 84.4 428 SER B C 1
ATOM 9782 O O . SER B 1 428 ? 8.089 -42.977 -27.65 1 84.4 428 SER B O 1
ATOM 9784 N N . LEU B 1 429 ? 7.622 -44.709 -26.291 1 85.12 429 LEU B N 1
ATOM 9785 C CA . LEU B 1 429 ? 6.811 -43.908 -25.381 1 85.12 429 LEU B CA 1
ATOM 9786 C C . LEU B 1 429 ? 7.659 -42.846 -24.69 1 85.12 429 LEU B C 1
ATOM 9788 O O . LEU B 1 429 ? 7.21 -41.713 -24.5 1 85.12 429 LEU B O 1
ATOM 9792 N N . GLY B 1 430 ? 8.841 -43.182 -24.332 1 84.85 430 GLY B N 1
ATOM 9793 C CA . GLY B 1 430 ? 9.745 -42.231 -23.706 1 84.85 430 GLY B CA 1
ATOM 9794 C C . GLY B 1 430 ? 10.09 -41.056 -24.602 1 84.85 430 GLY B C 1
ATOM 9795 O O . GLY B 1 430 ? 10.079 -39.906 -24.158 1 84.85 430 GLY B O 1
ATOM 9796 N N . ARG B 1 431 ? 10.311 -41.305 -25.86 1 83.83 431 ARG B N 1
ATOM 9797 C CA . ARG B 1 431 ? 10.644 -40.247 -26.808 1 83.83 431 ARG B CA 1
ATOM 9798 C C . ARG B 1 431 ? 9.436 -39.358 -27.084 1 83.83 431 ARG B C 1
ATOM 9800 O O . ARG B 1 431 ? 9.582 -38.152 -27.295 1 83.83 431 ARG B O 1
ATOM 9807 N N . LEU B 1 432 ? 8.347 -39.945 -27.072 1 84.13 432 LEU B N 1
ATOM 9808 C CA . LEU B 1 432 ? 7.126 -39.17 -27.255 1 84.13 432 LEU B CA 1
ATOM 9809 C C . LEU B 1 432 ? 6.926 -38.19 -26.103 1 84.13 432 LEU B C 1
ATOM 9811 O O . LEU B 1 432 ? 6.665 -37.006 -26.328 1 84.13 432 LEU B O 1
ATOM 9815 N N . LYS B 1 433 ? 7.079 -38.693 -24.895 1 86.83 433 LYS B N 1
ATOM 9816 C CA . LYS B 1 433 ? 6.877 -37.846 -23.723 1 86.83 433 LYS B CA 1
ATOM 9817 C C . LYS B 1 433 ? 7.981 -36.8 -23.604 1 86.83 433 LYS B C 1
ATOM 9819 O O . LYS B 1 433 ? 7.737 -35.682 -23.143 1 86.83 433 LYS B O 1
ATOM 9824 N N . GLN B 1 434 ? 9.148 -37.15 -24.044 1 86.1 434 GLN B N 1
ATOM 9825 C CA . GLN B 1 434 ? 10.24 -36.184 -24.087 1 86.1 434 GLN B CA 1
ATOM 9826 C C . GLN B 1 434 ? 9.937 -35.054 -25.068 1 86.1 434 GLN B C 1
ATOM 9828 O O . GLN B 1 434 ? 10.242 -33.891 -24.797 1 86.1 434 GLN B O 1
ATOM 9833 N N . SER B 1 435 ? 9.41 -35.402 -26.228 1 83.41 435 SER B N 1
ATOM 9834 C CA . SER B 1 435 ? 9.057 -34.389 -27.216 1 83.41 435 SER B CA 1
ATOM 9835 C C . SER B 1 435 ? 7.994 -33.437 -26.677 1 83.41 435 SER B C 1
ATOM 9837 O O . SER B 1 435 ? 8.058 -32.229 -26.913 1 83.41 435 SER B O 1
ATOM 9839 N N . GLU B 1 436 ? 7.11 -34.026 -25.904 1 83.06 436 GLU B N 1
ATOM 9840 C CA . GLU B 1 436 ? 6.075 -33.201 -25.289 1 83.06 436 GLU B CA 1
ATOM 9841 C C . GLU B 1 436 ? 6.672 -32.23 -24.275 1 83.06 436 GLU B C 1
ATOM 9843 O O . GLU B 1 436 ? 6.296 -31.056 -24.235 1 83.06 436 GLU B O 1
ATOM 9848 N N . SER B 1 437 ? 7.554 -32.767 -23.474 1 86.52 437 SER B N 1
ATOM 9849 C CA . SER B 1 437 ? 8.196 -31.94 -22.457 1 86.52 437 SER B CA 1
ATOM 9850 C C . SER B 1 437 ? 9.035 -30.836 -23.091 1 86.52 437 SER B C 1
ATOM 9852 O O . SER B 1 437 ? 9.044 -29.701 -22.61 1 86.52 437 SER B O 1
ATOM 9854 N N . ALA B 1 438 ? 9.765 -31.156 -24.163 1 85.46 438 ALA B N 1
ATOM 9855 C CA . ALA B 1 438 ? 10.57 -30.163 -24.869 1 85.46 438 ALA B CA 1
ATOM 9856 C C . ALA B 1 438 ? 9.692 -29.067 -25.466 1 85.46 438 ALA B C 1
ATOM 9858 O O . ALA B 1 438 ? 10.034 -27.884 -25.4 1 85.46 438 ALA B O 1
ATOM 9859 N N . LEU B 1 439 ? 8.617 -29.474 -26 1 80.78 439 LEU B N 1
ATOM 9860 C CA . LEU B 1 439 ? 7.688 -28.494 -26.553 1 80.78 439 LEU B CA 1
ATOM 9861 C C . LEU B 1 439 ? 7.154 -27.575 -25.46 1 80.78 439 LEU B C 1
ATOM 9863 O O . LEU B 1 439 ? 6.991 -26.372 -25.679 1 80.78 439 LEU B O 1
ATOM 9867 N N . ASP B 1 440 ? 6.882 -28.23 -24.34 1 82.47 440 ASP B N 1
ATOM 9868 C CA . ASP B 1 440 ? 6.39 -27.452 -23.207 1 82.47 440 ASP B CA 1
ATOM 9869 C C . ASP B 1 440 ? 7.408 -26.396 -22.783 1 82.47 440 ASP B C 1
ATOM 9871 O O . ASP B 1 440 ? 7.053 -25.235 -22.568 1 82.47 440 ASP B O 1
ATOM 9875 N N . LYS B 1 441 ? 8.608 -26.763 -22.674 1 86.57 441 LYS B N 1
ATOM 9876 C CA . LYS B 1 441 ? 9.664 -25.862 -22.223 1 86.57 441 LYS B CA 1
ATOM 9877 C C . LYS B 1 441 ? 9.923 -24.762 -23.248 1 86.57 441 LYS B C 1
ATOM 9879 O O . LYS B 1 441 ? 10.166 -23.61 -22.882 1 86.57 441 LYS B O 1
ATOM 9884 N N . ILE B 1 442 ? 9.867 -25.101 -24.551 1 84.16 442 ILE B N 1
ATOM 9885 C CA . ILE B 1 442 ? 10.065 -24.117 -25.61 1 84.16 442 ILE B CA 1
ATOM 9886 C C . ILE B 1 442 ? 8.908 -23.12 -25.61 1 84.16 442 ILE B C 1
ATOM 9888 O O . ILE B 1 442 ? 9.124 -21.91 -25.706 1 84.16 442 ILE B O 1
ATOM 9892 N N . SER B 1 443 ? 7.744 -23.665 -25.473 1 79.45 443 SER B N 1
ATOM 9893 C CA . SER B 1 443 ? 6.569 -22.801 -25.446 1 79.45 443 SER B CA 1
ATOM 9894 C C . SER B 1 443 ? 6.598 -21.866 -24.242 1 79.45 443 SER B C 1
ATOM 9896 O O . SER B 1 443 ? 6.261 -20.686 -24.357 1 79.45 443 SER B O 1
ATOM 9898 N N . ASP B 1 444 ? 6.961 -22.459 -23.127 1 80.48 444 ASP B N 1
ATOM 9899 C CA . ASP B 1 444 ? 7.067 -21.644 -21.92 1 80.48 444 ASP B CA 1
ATOM 9900 C C . ASP B 1 444 ? 8.084 -20.521 -22.103 1 80.48 444 ASP B C 1
ATOM 9902 O O . ASP B 1 444 ? 7.863 -19.396 -21.651 1 80.48 444 ASP B O 1
ATOM 9906 N N . SER B 1 445 ? 9.212 -20.848 -22.699 1 83.32 445 SER B N 1
ATOM 9907 C CA . SER B 1 445 ? 10.269 -19.871 -22.941 1 83.32 445 SER B CA 1
ATOM 9908 C C . SER B 1 445 ? 9.791 -18.759 -23.869 1 83.32 445 SER B C 1
ATOM 9910 O O . SER B 1 445 ? 10.042 -17.58 -23.613 1 83.32 445 SER B O 1
ATOM 9912 N N . LEU B 1 446 ? 9.019 -19.073 -24.759 1 76.19 446 LEU B N 1
ATOM 9913 C CA . LEU B 1 446 ? 8.574 -18.079 -25.729 1 76.19 446 LEU B CA 1
ATOM 9914 C C . LEU B 1 446 ? 7.434 -17.239 -25.163 1 76.19 446 LEU B C 1
ATOM 9916 O O . LEU B 1 446 ? 7.226 -16.1 -25.588 1 76.19 446 LEU B O 1
ATOM 9920 N N . SER B 1 447 ? 6.717 -17.845 -24.195 1 73.92 447 SER B N 1
ATOM 9921 C CA . SER B 1 447 ? 5.602 -17.125 -23.59 1 73.92 447 SER B CA 1
ATOM 9922 C C . SER B 1 447 ? 6.077 -16.224 -22.455 1 73.92 447 SER B C 1
ATOM 9924 O O . SER B 1 447 ? 5.268 -15.562 -21.8 1 73.92 447 SER B O 1
ATOM 9926 N N . PHE B 1 448 ? 7.311 -16.283 -22.177 1 76.44 448 PHE B N 1
ATOM 9927 C CA . PHE B 1 448 ? 7.871 -15.537 -21.056 1 76.44 448 PHE B CA 1
ATOM 9928 C C . PHE B 1 448 ? 7.559 -14.051 -21.186 1 76.44 448 PHE B C 1
ATOM 9930 O O . PHE B 1 448 ? 7.167 -13.406 -20.211 1 76.44 448 PHE B O 1
ATOM 9937 N N . LEU B 1 449 ? 7.759 -13.435 -22.346 1 67.48 449 LEU B N 1
ATOM 9938 C CA . LEU B 1 449 ? 7.559 -12.003 -22.536 1 67.48 449 LEU B CA 1
ATOM 9939 C C . LEU B 1 449 ? 6.095 -11.627 -22.331 1 67.48 449 LEU B C 1
ATOM 9941 O O . LEU B 1 449 ? 5.793 -10.601 -21.717 1 67.48 449 LEU B O 1
ATOM 9945 N N . VAL B 1 450 ? 5.284 -12.548 -22.776 1 65.72 450 VAL B N 1
ATOM 9946 C CA . VAL B 1 450 ? 3.855 -12.276 -22.659 1 65.72 450 VAL B CA 1
ATOM 9947 C C . VAL B 1 450 ? 3.417 -12.428 -21.204 1 65.72 450 VAL B C 1
ATOM 9949 O O . VAL B 1 450 ? 2.609 -11.64 -20.707 1 65.72 450 VAL B O 1
ATOM 9952 N N . ASP B 1 451 ? 4.011 -13.38 -20.554 1 68.45 451 ASP B N 1
ATOM 9953 C CA . ASP B 1 451 ? 3.63 -13.686 -19.179 1 68.45 451 ASP B CA 1
ATOM 9954 C C . ASP B 1 451 ? 4.129 -12.61 -18.218 1 68.45 451 ASP B C 1
ATOM 9956 O O . ASP B 1 451 ? 3.57 -12.43 -17.134 1 68.45 451 ASP B O 1
ATOM 9960 N N . ASN B 1 452 ? 5.16 -11.891 -18.647 1 72.39 452 ASN B N 1
ATOM 9961 C CA . ASN B 1 452 ? 5.765 -10.909 -17.753 1 72.39 452 ASN B CA 1
ATOM 9962 C C . ASN B 1 452 ? 5.518 -9.483 -18.238 1 72.39 452 ASN B C 1
ATOM 9964 O O . ASN B 1 452 ? 6.183 -8.547 -17.792 1 72.39 452 ASN B O 1
ATOM 9968 N N . TYR B 1 453 ? 4.591 -9.325 -19.138 1 67.04 453 TYR B N 1
ATOM 9969 C CA . TYR B 1 453 ? 4.352 -8.001 -19.702 1 67.04 453 TYR B CA 1
ATOM 9970 C C . TYR B 1 453 ? 3.914 -7.019 -18.622 1 67.04 453 TYR B C 1
ATOM 9972 O O . TYR B 1 453 ? 4.403 -5.888 -18.568 1 67.04 453 TYR B O 1
ATOM 9980 N N . SER B 1 454 ? 2.963 -7.421 -17.85 1 63.47 454 SER B N 1
ATOM 9981 C CA . SER B 1 454 ? 2.482 -6.555 -16.778 1 63.47 454 SER B CA 1
ATOM 9982 C C . SER B 1 454 ? 3.599 -6.215 -15.798 1 63.47 454 SER B C 1
ATOM 9984 O O . SER B 1 454 ? 3.728 -5.066 -15.37 1 63.47 454 SER B O 1
ATOM 9986 N N . ARG B 1 455 ? 4.339 -7.198 -15.484 1 73.11 455 ARG B N 1
ATOM 9987 C CA . ARG B 1 455 ? 5.467 -6.993 -14.58 1 73.11 455 ARG B CA 1
ATOM 9988 C C . ARG B 1 455 ? 6.485 -6.032 -15.184 1 73.11 455 ARG B C 1
ATOM 9990 O O . ARG B 1 455 ? 7.079 -5.22 -14.472 1 73.11 455 ARG B O 1
ATOM 9997 N N . LEU B 1 456 ? 6.714 -6.127 -16.527 1 75.02 456 LEU B N 1
ATOM 9998 C CA . LEU B 1 456 ? 7.667 -5.257 -17.207 1 75.02 456 LEU B CA 1
ATOM 9999 C C . LEU B 1 456 ? 7.194 -3.807 -17.182 1 75.02 456 LEU B C 1
ATOM 10001 O O . LEU B 1 456 ? 8.004 -2.887 -17.045 1 75.02 456 LEU B O 1
ATOM 10005 N N . SER B 1 457 ? 5.915 -3.586 -17.302 1 69.93 457 SER B N 1
ATOM 10006 C CA . SER B 1 457 ? 5.363 -2.235 -17.274 1 69.93 457 SER B CA 1
ATOM 10007 C C . SER B 1 457 ? 5.531 -1.598 -15.899 1 69.93 457 SER B C 1
ATOM 10009 O O . SER B 1 457 ? 5.906 -0.428 -15.792 1 69.93 457 SER B O 1
ATOM 10011 N N . VAL B 1 458 ? 5.217 -2.433 -14.936 1 72.17 458 VAL B N 1
ATOM 10012 C CA . VAL B 1 458 ? 5.38 -1.948 -13.57 1 72.17 458 VAL B CA 1
ATOM 10013 C C . VAL B 1 458 ? 6.855 -1.665 -13.294 1 72.17 458 VAL B C 1
ATOM 10015 O O . VAL B 1 458 ? 7.192 -0.682 -12.631 1 72.17 458 VAL B O 1
ATOM 10018 N N . TYR B 1 459 ? 7.719 -2.533 -13.779 1 84.32 459 TYR B N 1
ATOM 10019 C CA . TYR B 1 459 ? 9.157 -2.36 -13.611 1 84.32 459 TYR B CA 1
ATOM 10020 C C . TYR B 1 459 ? 9.634 -1.074 -14.276 1 84.32 459 TYR B C 1
ATOM 10022 O O . TYR B 1 459 ? 10.463 -0.351 -13.719 1 84.32 459 TYR B O 1
ATOM 10030 N N . ARG B 1 460 ? 9.16 -0.833 -15.389 1 80.14 460 ARG B N 1
ATOM 10031 C CA . ARG B 1 460 ? 9.534 0.396 -16.082 1 80.14 460 ARG B CA 1
ATOM 10032 C C . ARG B 1 460 ? 9.117 1.625 -15.281 1 80.14 460 ARG B C 1
ATOM 10034 O O . ARG B 1 460 ? 9.885 2.581 -15.155 1 80.14 460 ARG B O 1
ATOM 10041 N N . ALA B 1 461 ? 7.925 1.584 -14.839 1 75.12 461 ALA B N 1
ATOM 10042 C CA . ALA B 1 461 ? 7.444 2.705 -14.034 1 75.12 461 ALA B CA 1
ATOM 10043 C C . ALA B 1 461 ? 8.323 2.914 -12.804 1 75.12 461 ALA B C 1
ATOM 10045 O O . ALA B 1 461 ? 8.645 4.051 -12.45 1 75.12 461 ALA B O 1
ATOM 10046 N N . THR B 1 462 ? 8.68 1.819 -12.212 1 85.32 462 THR B N 1
ATOM 10047 C CA . THR B 1 462 ? 9.525 1.883 -11.025 1 85.32 462 THR B CA 1
ATOM 10048 C C . THR B 1 462 ? 10.878 2.504 -11.356 1 85.32 462 THR B C 1
ATOM 10050 O O . THR B 1 462 ? 11.367 3.367 -10.623 1 85.32 462 THR B O 1
ATOM 10053 N N . VAL B 1 463 ? 11.454 2.1 -12.419 1 88.31 463 VAL B N 1
ATOM 10054 C CA . VAL B 1 463 ? 12.767 2.59 -12.824 1 88.31 463 VAL B CA 1
ATOM 10055 C C . VAL B 1 463 ? 12.684 4.077 -13.159 1 88.31 463 VAL B C 1
ATOM 10057 O O . VAL B 1 463 ? 13.556 4.857 -12.77 1 88.31 463 VAL B O 1
ATOM 10060 N N . ASP B 1 464 ? 11.676 4.438 -13.778 1 82.66 464 ASP B N 1
ATOM 10061 C CA . ASP B 1 464 ? 11.509 5.842 -14.143 1 82.66 464 ASP B CA 1
ATOM 10062 C C . ASP B 1 464 ? 11.321 6.713 -12.903 1 82.66 464 ASP B C 1
ATOM 10064 O O . ASP B 1 464 ? 11.897 7.799 -12.807 1 82.66 464 ASP B O 1
ATOM 10068 N N . ARG B 1 465 ? 10.518 6.185 -12.076 1 82.51 465 ARG B N 1
ATOM 10069 C CA . ARG B 1 465 ? 10.27 6.939 -10.851 1 82.51 465 ARG B CA 1
ATOM 10070 C C . ARG B 1 465 ? 11.555 7.121 -10.05 1 82.51 465 ARG B C 1
ATOM 10072 O O . ARG B 1 465 ? 11.835 8.215 -9.556 1 82.51 465 ARG B O 1
ATOM 10079 N N . LEU B 1 466 ? 12.269 6.101 -9.941 1 88.4 466 LEU B N 1
ATOM 10080 C CA . LEU B 1 466 ? 13.51 6.17 -9.177 1 88.4 466 LEU B CA 1
ATOM 10081 C C . LEU B 1 466 ? 14.536 7.047 -9.887 1 88.4 466 LEU B C 1
ATOM 10083 O O . LEU B 1 466 ? 15.28 7.787 -9.239 1 88.4 466 LEU B O 1
ATOM 10087 N N . HIS B 1 467 ? 14.576 6.899 -11.174 1 86.07 467 HIS B N 1
ATOM 10088 C CA . HIS B 1 467 ? 15.512 7.701 -11.954 1 86.07 467 HIS B CA 1
ATOM 10089 C C . HIS B 1 467 ? 15.194 9.188 -11.838 1 86.07 467 HIS B C 1
ATOM 10091 O O . HIS B 1 467 ? 16.095 10.007 -11.644 1 86.07 467 HIS B O 1
ATOM 10097 N N . ASN B 1 468 ? 13.961 9.505 -11.92 1 79.91 468 ASN B N 1
ATOM 10098 C CA . ASN B 1 468 ? 13.543 10.898 -11.806 1 79.91 468 ASN B CA 1
ATOM 10099 C C . ASN B 1 468 ? 13.748 11.431 -10.391 1 79.91 468 ASN B C 1
ATOM 10101 O O . ASN B 1 468 ? 14.098 12.598 -10.208 1 79.91 468 ASN B O 1
ATOM 10105 N N . PHE B 1 469 ? 13.432 10.582 -9.493 1 85.11 469 PHE B N 1
ATOM 10106 C CA . PHE B 1 469 ? 13.652 10.959 -8.102 1 85.11 469 PHE B CA 1
ATOM 10107 C C . PHE B 1 469 ? 15.121 11.28 -7.853 1 85.11 469 PHE B C 1
ATOM 10109 O O . PHE B 1 469 ? 15.444 12.283 -7.214 1 85.11 469 PHE B O 1
ATOM 10116 N N . ARG B 1 470 ? 15.914 10.46 -8.368 1 84.28 470 ARG B N 1
ATOM 10117 C CA . ARG B 1 470 ? 17.352 10.676 -8.244 1 84.28 470 ARG B CA 1
ATOM 10118 C C . ARG B 1 470 ? 17.774 11.967 -8.936 1 84.28 470 ARG B C 1
ATOM 10120 O O . ARG B 1 470 ? 18.527 12.763 -8.371 1 84.28 470 ARG B O 1
ATOM 10127 N N . HIS B 1 471 ? 17.307 12.157 -10.067 1 78.05 471 HIS B N 1
ATOM 10128 C CA . HIS B 1 471 ? 17.661 13.346 -10.834 1 78.05 471 HIS B CA 1
ATOM 10129 C C . HIS B 1 471 ? 17.187 14.615 -10.133 1 78.05 471 HIS B C 1
ATOM 10131 O O . HIS B 1 471 ? 17.909 15.614 -10.092 1 78.05 471 HIS B O 1
ATOM 10137 N N . SER B 1 472 ? 16.036 14.561 -9.571 1 77.36 472 SER B N 1
ATOM 10138 C CA . SER B 1 472 ? 15.501 15.718 -8.862 1 77.36 472 SER B CA 1
ATOM 10139 C C . SER B 1 472 ? 16.314 16.023 -7.608 1 77.36 472 SER B C 1
ATOM 10141 O O . SER B 1 472 ? 16.583 17.187 -7.305 1 77.36 472 SER B O 1
ATOM 10143 N N . CYS B 1 473 ? 16.612 15.015 -6.917 1 77.59 473 CYS B N 1
ATOM 10144 C CA . CYS B 1 473 ? 17.396 15.203 -5.701 1 77.59 473 CYS B CA 1
ATOM 10145 C C . CYS B 1 473 ? 18.779 15.757 -6.024 1 77.59 473 CYS B C 1
ATOM 10147 O O . CYS B 1 473 ? 19.277 16.641 -5.324 1 77.59 473 CYS B O 1
ATOM 10149 N N . LEU B 1 474 ? 19.314 15.336 -7.15 1 74.27 474 LEU B N 1
ATOM 10150 C CA . LEU B 1 474 ? 20.67 15.739 -7.507 1 74.27 474 LEU B CA 1
ATOM 10151 C C . LEU B 1 474 ? 20.681 17.147 -8.093 1 74.27 474 LEU B C 1
ATOM 10153 O O . LEU B 1 474 ? 21.649 17.89 -7.917 1 74.27 474 LEU B O 1
ATOM 10157 N N . THR B 1 475 ? 19.681 17.462 -8.795 1 68.72 475 THR B N 1
ATOM 10158 C CA . THR B 1 475 ? 19.586 18.813 -9.334 1 68.72 475 THR B CA 1
ATOM 10159 C C . THR B 1 475 ? 19.556 19.844 -8.209 1 68.72 475 THR B C 1
ATOM 10161 O O . THR B 1 475 ? 20.145 20.92 -8.331 1 68.72 475 THR B O 1
ATOM 10164 N N . TYR B 1 476 ? 18.894 19.502 -7.192 1 63.39 476 TYR B N 1
ATOM 10165 C CA . TYR B 1 476 ? 18.807 20.424 -6.065 1 63.39 476 TYR B CA 1
ATOM 10166 C C . TYR B 1 476 ? 20.13 20.489 -5.31 1 63.39 476 TYR B C 1
ATOM 10168 O O . TYR B 1 476 ? 20.472 21.524 -4.734 1 63.39 476 TYR B O 1
ATOM 10176 N N . LEU B 1 477 ? 20.738 19.412 -5.415 1 57.24 477 LEU B N 1
ATOM 10177 C CA . LEU B 1 477 ? 22.056 19.388 -4.789 1 57.24 477 LEU B CA 1
ATOM 10178 C C . LEU B 1 477 ? 23.058 20.2 -5.602 1 57.24 477 LEU B C 1
ATOM 10180 O O . LEU B 1 477 ? 23.909 20.89 -5.036 1 57.24 477 LEU B O 1
ATOM 10184 N N . HIS B 1 478 ? 23.003 20.189 -7.039 1 50.88 478 HIS B N 1
ATOM 10185 C CA . HIS B 1 478 ? 23.937 20.847 -7.946 1 50.88 478 HIS B CA 1
ATOM 10186 C C . HIS B 1 478 ? 23.631 22.336 -8.067 1 50.88 478 HIS B C 1
ATOM 10188 O O . HIS B 1 478 ? 24.534 23.143 -8.299 1 50.88 478 HIS B O 1
ATOM 10194 N N . GLN B 1 479 ? 22.423 22.825 -8.203 1 47.2 479 GLN B N 1
ATOM 10195 C CA . GLN B 1 479 ? 22.216 24.26 -8.371 1 47.2 479 GLN B CA 1
ATOM 10196 C C . GLN B 1 479 ? 22.956 25.052 -7.297 1 47.2 479 GLN B C 1
ATOM 10198 O O . GLN B 1 479 ? 23.325 26.208 -7.514 1 47.2 479 GLN B O 1
ATOM 10203 N N . GLU B 1 480 ? 23.035 24.682 -6.079 1 41.09 480 GLU B N 1
ATOM 10204 C CA . GLU B 1 480 ? 23.871 25.504 -5.21 1 41.09 480 GLU B CA 1
ATOM 10205 C C . GLU B 1 480 ? 25.307 25.566 -5.723 1 41.09 480 GLU B C 1
ATOM 10207 O O . GLU B 1 480 ? 25.973 26.596 -5.597 1 41.09 480 GLU B O 1
ATOM 10212 N N . LYS B 1 481 ? 26.265 24.458 -6.007 1 38.54 481 LYS B N 1
ATOM 10213 C CA . LYS B 1 481 ? 27.702 24.506 -6.265 1 38.54 481 LYS B CA 1
ATOM 10214 C C . LYS B 1 481 ? 27.987 24.81 -7.733 1 38.54 481 LYS B C 1
ATOM 10216 O O . LYS B 1 481 ? 27.9 23.923 -8.585 1 38.54 481 LYS B O 1
ATOM 10221 N N . SER B 1 482 ? 27.779 25.72 -8.37 1 32.19 482 SER B N 1
ATOM 10222 C CA . SER B 1 482 ? 28.553 26.099 -9.548 1 32.19 482 SER B CA 1
ATOM 10223 C C . SER B 1 482 ? 30.008 25.661 -9.418 1 32.19 482 SER B C 1
ATOM 10225 O O . SER B 1 482 ? 30.76 25.69 -10.395 1 32.19 482 SER B O 1
ATOM 10227 N N . SER B 1 483 ? 30.848 25.91 -8.25 1 31.52 483 SER B N 1
ATOM 10228 C CA . SER B 1 483 ? 32.227 25.439 -8.319 1 31.52 483 SER B CA 1
ATOM 10229 C C . SER B 1 483 ? 32.292 23.916 -8.311 1 31.52 483 SER B C 1
ATOM 10231 O O . SER B 1 483 ? 31.985 23.281 -7.3 1 31.52 483 SER B O 1
ATOM 10233 N N . ARG B 1 484 ? 32.142 23.134 -9.255 1 30.22 484 ARG B N 1
ATOM 10234 C CA . ARG B 1 484 ? 31.65 21.899 -9.856 1 30.22 484 ARG B CA 1
ATOM 10235 C C . ARG B 1 484 ? 32.413 20.69 -9.326 1 30.22 484 ARG B C 1
ATOM 10237 O O . ARG B 1 484 ? 31.824 19.635 -9.083 1 30.22 484 ARG B O 1
ATOM 10244 N N . GLN B 1 485 ? 33.792 20.484 -9.604 1 31.99 485 GLN B N 1
ATOM 10245 C CA . GLN B 1 485 ? 34.611 19.308 -9.88 1 31.99 485 GLN B CA 1
ATOM 10246 C C . GLN B 1 485 ? 34.889 18.519 -8.604 1 31.99 485 GLN B C 1
ATOM 10248 O O . GLN B 1 485 ? 35.019 17.293 -8.642 1 31.99 485 GLN B O 1
ATOM 10253 N N . ALA B 1 486 ? 35.476 19.143 -7.475 1 30.03 486 ALA B N 1
ATOM 10254 C CA . ALA B 1 486 ? 36.268 18.533 -6.41 1 30.03 486 ALA B CA 1
ATOM 10255 C C . ALA B 1 486 ? 35.372 17.841 -5.387 1 30.03 486 ALA B C 1
ATOM 10257 O O . ALA B 1 486 ? 35.749 16.815 -4.816 1 30.03 486 ALA B O 1
ATOM 10258 N N . GLN B 1 487 ? 34.099 18.349 -5.008 1 31.92 487 GLN B N 1
ATOM 10259 C CA . GLN B 1 487 ? 33.467 17.944 -3.757 1 31.92 487 GLN B CA 1
ATOM 10260 C C . GLN B 1 487 ? 32.615 16.693 -3.951 1 31.92 487 GLN B C 1
ATOM 10262 O O . GLN B 1 487 ? 32.031 16.178 -2.995 1 31.92 487 GLN B O 1
ATOM 10267 N N . ASP B 1 488 ? 32.404 16.189 -5.062 1 34.53 488 ASP B N 1
ATOM 10268 C CA . ASP B 1 488 ? 31.747 14.923 -5.37 1 34.53 488 ASP B CA 1
ATOM 10269 C C . ASP B 1 488 ? 32.475 13.752 -4.713 1 34.53 488 ASP B C 1
ATOM 10271 O O . ASP B 1 488 ? 31.839 12.822 -4.211 1 34.53 488 ASP B O 1
ATOM 10275 N N . THR B 1 489 ? 33.814 13.898 -4.584 1 34.06 489 THR B N 1
ATOM 10276 C CA . THR B 1 489 ? 34.685 12.873 -4.019 1 34.06 489 THR B CA 1
ATOM 10277 C C . THR B 1 489 ? 34.458 12.739 -2.516 1 34.06 489 THR B C 1
ATOM 10279 O O . THR B 1 489 ? 34.455 11.629 -1.98 1 34.06 489 THR B O 1
ATOM 10282 N N . GLN B 1 490 ? 34.25 13.963 -1.786 1 36.89 490 GLN B N 1
ATOM 10283 C CA . GLN B 1 490 ? 34.195 13.89 -0.33 1 36.89 490 GLN B CA 1
ATOM 10284 C C . GLN B 1 490 ? 32.844 13.363 0.144 1 36.89 490 GLN B C 1
ATOM 10286 O O . GLN B 1 490 ? 32.77 12.626 1.13 1 36.89 490 GLN B O 1
ATOM 10291 N N . LEU B 1 491 ? 31.719 13.705 -0.459 1 36.92 491 LEU B N 1
ATOM 10292 C CA . LEU B 1 491 ? 30.456 13.13 -0.01 1 36.92 491 LEU B CA 1
ATOM 10293 C C . LEU B 1 491 ? 30.46 11.614 -0.172 1 36.92 491 LEU B C 1
ATOM 10295 O O . LEU B 1 491 ? 29.994 10.889 0.71 1 36.92 491 LEU B O 1
ATOM 10299 N N . ILE B 1 492 ? 31.032 11.117 -1.216 1 37.93 492 ILE B N 1
ATOM 10300 C CA . ILE B 1 492 ? 31.263 9.683 -1.357 1 37.93 492 ILE B CA 1
ATOM 10301 C C . ILE B 1 492 ? 32.08 9.173 -0.172 1 37.93 492 ILE B C 1
ATOM 10303 O O . ILE B 1 492 ? 31.813 8.09 0.354 1 37.93 492 ILE B O 1
ATOM 10307 N N . GLN B 1 493 ? 33.036 10.042 0.227 1 37.25 493 GLN B N 1
ATOM 10308 C CA . GLN B 1 493 ? 33.86 9.629 1.358 1 37.25 493 GLN B CA 1
ATOM 10309 C C . GLN B 1 493 ? 33.055 9.63 2.654 1 37.25 493 GLN B C 1
ATOM 10311 O O . GLN B 1 493 ? 33.19 8.72 3.475 1 37.25 493 GLN B O 1
ATOM 10316 N N . THR B 1 494 ? 32.277 10.7 2.937 1 37.75 494 THR B N 1
ATOM 10317 C CA . THR B 1 494 ? 31.547 10.712 4.2 1 37.75 494 THR B CA 1
ATOM 10318 C C . THR B 1 494 ? 30.449 9.653 4.199 1 37.75 494 THR B C 1
ATOM 10320 O O . THR B 1 494 ? 30.213 8.995 5.215 1 37.75 494 THR B O 1
ATOM 10323 N N . LEU B 1 495 ? 29.676 9.505 3.12 1 39.48 495 LEU B N 1
ATOM 10324 C CA . LEU B 1 495 ? 28.759 8.371 3.086 1 39.48 495 LEU B CA 1
ATOM 10325 C C . LEU B 1 495 ? 29.518 7.055 3.215 1 39.48 495 LEU B C 1
ATOM 10327 O O . LEU B 1 495 ? 29.008 6.093 3.795 1 39.48 495 LEU B O 1
ATOM 10331 N N . ALA B 1 496 ? 30.746 6.964 2.608 1 36.89 496 ALA B N 1
ATOM 10332 C CA . ALA B 1 496 ? 31.642 5.847 2.896 1 36.89 496 ALA B CA 1
ATOM 10333 C C . ALA B 1 496 ? 31.897 5.722 4.396 1 36.89 496 ALA B C 1
ATOM 10335 O O . ALA B 1 496 ? 31.999 4.612 4.924 1 36.89 496 ALA B O 1
ATOM 10336 N N . LEU B 1 497 ? 32.268 6.887 5.024 1 34.8 497 LEU B N 1
ATOM 10337 C CA . LEU B 1 497 ? 32.533 6.828 6.458 1 34.8 497 LEU B CA 1
ATOM 10338 C C . LEU B 1 497 ? 31.297 6.36 7.22 1 34.8 497 LEU B C 1
ATOM 10340 O O . LEU B 1 497 ? 31.413 5.787 8.306 1 34.8 497 LEU B O 1
ATOM 10344 N N . LEU B 1 498 ? 30.085 6.875 6.889 1 35.47 498 LEU B N 1
ATOM 10345 C CA . LEU B 1 498 ? 28.896 6.419 7.602 1 35.47 498 LEU B CA 1
ATOM 10346 C C . LEU B 1 498 ? 28.584 4.964 7.265 1 35.47 498 LEU B C 1
ATOM 10348 O O . LEU B 1 498 ? 27.575 4.42 7.718 1 35.47 498 LEU B O 1
ATOM 10352 N N . GLY B 1 499 ? 29.723 4.016 6.602 1 34.53 499 GLY B N 1
ATOM 10353 C CA . GLY B 1 499 ? 29.875 2.609 6.265 1 34.53 499 GLY B CA 1
ATOM 10354 C C . GLY B 1 499 ? 29.477 2.291 4.837 1 34.53 499 GLY B C 1
ATOM 10355 O O . GLY B 1 499 ? 29.222 1.133 4.501 1 34.53 499 GLY B O 1
ATOM 10356 N N . LEU B 1 500 ? 29.093 3.233 3.942 1 34.65 500 LEU B N 1
ATOM 10357 C CA . LEU B 1 500 ? 29.096 2.958 2.51 1 34.65 500 LEU B CA 1
ATOM 10358 C C . LEU B 1 500 ? 30.519 2.96 1.959 1 34.65 500 LEU B C 1
ATOM 10360 O O . LEU B 1 500 ? 31.326 3.82 2.318 1 34.65 500 LEU B O 1
ATOM 10364 N N . PRO B 1 501 ? 31.19 1.826 1.419 1 30.08 501 PRO B N 1
ATOM 10365 C CA . PRO B 1 501 ? 32.601 1.834 1.025 1 30.08 501 PRO B CA 1
ATOM 10366 C C . PRO B 1 501 ? 32.965 3.036 0.157 1 30.08 501 PRO B C 1
ATOM 10368 O O . PRO B 1 501 ? 32.1 3.596 -0.522 1 30.08 501 PRO B O 1
ATOM 10371 N N . PRO B 1 502 ? 34.213 3.71 0.197 1 31.26 502 PRO B N 1
ATOM 10372 C CA . PRO B 1 502 ? 34.845 4.849 -0.474 1 31.26 502 PRO B CA 1
ATOM 10373 C C . PRO B 1 502 ? 34.636 4.832 -1.987 1 31.26 502 PRO B C 1
ATOM 10375 O O . PRO B 1 502 ? 34.745 5.873 -2.64 1 31.26 502 PRO B O 1
ATOM 10378 N N . GLY B 1 503 ? 34.975 3.687 -2.813 1 30.2 503 GLY B N 1
ATOM 10379 C CA . GLY B 1 503 ? 35.118 3.631 -4.26 1 30.2 503 GLY B CA 1
ATOM 10380 C C . GLY B 1 503 ? 33.829 3.939 -4.999 1 30.2 503 GLY B C 1
ATOM 10381 O O . GLY B 1 503 ? 33.754 3.779 -6.219 1 30.2 503 GLY B O 1
ATOM 10382 N N . TRP B 1 504 ? 32.844 4.028 -4.422 1 28.02 504 TRP B N 1
ATOM 10383 C CA . TRP B 1 504 ? 31.592 3.984 -5.17 1 28.02 504 TRP B CA 1
ATOM 10384 C C . TRP B 1 504 ? 31.459 5.2 -6.08 1 28.02 504 TRP B C 1
ATOM 10386 O O . TRP B 1 504 ? 30.717 5.168 -7.065 1 28.02 504 TRP B O 1
ATOM 10396 N N . PRO B 1 505 ? 31.941 6.37 -5.706 1 31.85 505 PRO B N 1
ATOM 10397 C CA . PRO B 1 505 ? 31.679 7.469 -6.638 1 31.85 505 PRO B CA 1
ATOM 10398 C C . PRO B 1 505 ? 32.526 7.381 -7.906 1 31.85 505 PRO B C 1
ATOM 10400 O O . PRO B 1 505 ? 32.294 8.128 -8.86 1 31.85 505 PRO B O 1
ATOM 10403 N N . LYS B 1 506 ? 33.766 6.987 -7.818 1 30.49 506 LYS B N 1
ATOM 10404 C CA . LYS B 1 506 ? 34.434 7.191 -9.1 1 30.49 506 LYS B CA 1
ATOM 10405 C C . LYS B 1 506 ? 33.647 6.548 -10.238 1 30.49 506 LYS B C 1
ATOM 10407 O O . LYS B 1 506 ? 33.599 7.084 -11.347 1 30.49 506 LYS B O 1
ATOM 10412 N N . ARG B 1 507 ? 33.529 5.292 -10.136 1 26.14 507 ARG B N 1
ATOM 10413 C CA . ARG B 1 507 ? 33.063 4.61 -11.339 1 26.14 507 ARG B CA 1
ATOM 10414 C C . ARG B 1 507 ? 31.586 4.894 -11.592 1 26.14 507 ARG B C 1
ATOM 10416 O O . ARG B 1 507 ? 30.963 4.257 -12.444 1 26.14 507 ARG B O 1
ATOM 10423 N N . LEU B 1 508 ? 30.756 5.343 -10.569 1 27.28 508 LEU B N 1
ATOM 10424 C CA . LEU B 1 508 ? 29.511 5.704 -11.238 1 27.28 508 LEU B CA 1
ATOM 10425 C C . LEU B 1 508 ? 29.769 6.691 -12.372 1 27.28 508 LEU B C 1
ATOM 10427 O O . LEU B 1 508 ? 30.697 7.5 -12.297 1 27.28 508 LEU B O 1
ATOM 10431 N N . GLY B 1 509 ? 29.705 6.365 -13.589 1 25.96 509 GLY B N 1
ATOM 10432 C CA . GLY B 1 509 ? 30.034 7.225 -14.715 1 25.96 509 GLY B CA 1
ATOM 10433 C C . GLY B 1 509 ? 30 8.701 -14.367 1 25.96 509 GLY B C 1
ATOM 10434 O O . GLY B 1 509 ? 29.526 9.081 -13.295 1 25.96 509 GLY B O 1
ATOM 10435 N N . GLY B 1 510 ? 30.708 9.664 -15.187 1 25.55 510 GLY B N 1
ATOM 10436 C CA . GLY B 1 510 ? 31.001 11.083 -15.319 1 25.55 510 GLY B CA 1
ATOM 10437 C C . GLY B 1 510 ? 29.906 11.973 -14.763 1 25.55 510 GLY B C 1
ATOM 10438 O O . GLY B 1 510 ? 30.185 12.932 -14.041 1 25.55 510 GLY B O 1
ATOM 10439 N N . ALA B 1 511 ? 28.832 12.019 -15.454 1 25.57 511 ALA B N 1
ATOM 10440 C CA . ALA B 1 511 ? 28.073 13.267 -15.423 1 25.57 511 ALA B CA 1
ATOM 10441 C C . ALA B 1 511 ? 27.53 13.544 -14.023 1 25.57 511 ALA B C 1
ATOM 10443 O O . ALA B 1 511 ? 27.431 14.7 -13.607 1 25.57 511 ALA B O 1
ATOM 10444 N N . ASP B 1 512 ? 26.693 12.66 -13.549 1 27.07 512 ASP B N 1
ATOM 10445 C CA . ASP B 1 512 ? 25.689 13.109 -12.589 1 27.07 512 ASP B CA 1
ATOM 10446 C C . ASP B 1 512 ? 26.237 13.074 -11.164 1 27.07 512 ASP B C 1
ATOM 10448 O O . ASP B 1 512 ? 26.055 12.086 -10.448 1 27.07 512 ASP B O 1
ATOM 10452 N N . ALA B 1 513 ? 27.501 13.216 -10.992 1 28.89 513 ALA B N 1
ATOM 10453 C CA . ALA B 1 513 ? 28.256 13.279 -9.743 1 28.89 513 ALA B CA 1
ATOM 10454 C C . ALA B 1 513 ? 27.584 14.215 -8.743 1 28.89 513 ALA B C 1
ATOM 10456 O O . ALA B 1 513 ? 27.321 15.38 -9.052 1 28.89 513 ALA B O 1
ATOM 10457 N N . PRO B 1 514 ? 26.732 13.731 -7.968 1 28.85 514 PRO B N 1
ATOM 10458 C CA . PRO B 1 514 ? 26.128 14.809 -7.181 1 28.85 514 PRO B CA 1
ATOM 10459 C C . PRO B 1 514 ? 27.167 15.68 -6.479 1 28.85 514 PRO B C 1
ATOM 10461 O O . PRO B 1 514 ? 28.271 15.215 -6.185 1 28.85 514 PRO B O 1
ATOM 10464 N N . PRO B 1 515 ? 27.193 16.941 -6.603 1 27.02 515 PRO B N 1
ATOM 10465 C CA . PRO B 1 515 ? 28.209 17.853 -6.072 1 27.02 515 PRO B CA 1
ATOM 10466 C C . PRO B 1 515 ? 28.507 17.61 -4.595 1 27.02 515 PRO B C 1
ATOM 10468 O O . PRO B 1 515 ? 27.687 17.022 -3.884 1 27.02 515 PRO B O 1
ATOM 10471 N N . ALA B 1 516 ? 29.72 17.587 -4.18 1 26.53 516 ALA B N 1
ATOM 10472 C CA . ALA B 1 516 ? 30.329 17.535 -2.853 1 26.53 516 ALA B CA 1
ATOM 10473 C C . ALA B 1 516 ? 29.492 18.306 -1.836 1 26.53 516 ALA B C 1
ATOM 10475 O O . ALA B 1 516 ? 28.937 19.361 -2.151 1 26.53 516 ALA B O 1
ATOM 10476 N N . PRO B 1 517 ? 28.844 17.672 -0.894 1 26.27 517 PRO B N 1
ATOM 10477 C CA . PRO B 1 517 ? 28.234 18.611 0.05 1 26.27 517 PRO B CA 1
ATOM 10478 C C . PRO B 1 517 ? 29.155 19.779 0.399 1 26.27 517 PRO B C 1
ATOM 10480 O O . PRO B 1 517 ? 30.372 19.602 0.498 1 26.27 517 PRO B O 1
ATOM 10483 N N . ALA B 1 518 ? 29.085 20.933 -0.099 1 26.75 518 ALA B N 1
ATOM 10484 C CA . ALA B 1 518 ? 29.796 22.097 0.422 1 26.75 518 ALA B CA 1
ATOM 10485 C C . ALA B 1 518 ? 30.002 21.984 1.93 1 26.75 518 ALA B C 1
ATOM 10487 O O . ALA B 1 518 ? 29.107 21.54 2.654 1 26.75 518 ALA B O 1
ATOM 10488 N N . ALA B 1 519 ? 31.162 21.365 2.372 1 26.29 519 ALA B N 1
ATOM 10489 C CA . ALA B 1 519 ? 31.536 21.691 3.746 1 26.29 519 ALA B CA 1
ATOM 10490 C C . ALA B 1 519 ? 30.778 22.918 4.244 1 26.29 519 ALA B C 1
ATOM 10492 O O . ALA B 1 519 ? 30.752 23.953 3.575 1 26.29 519 ALA B O 1
ATOM 10493 N N . LEU B 1 520 ? 29.619 22.602 4.782 1 28.71 520 LEU B N 1
ATOM 10494 C CA . LEU B 1 520 ? 29.269 23.838 5.473 1 28.71 520 LEU B CA 1
ATOM 10495 C C . LEU B 1 520 ? 30.522 24.612 5.871 1 28.71 520 LEU B C 1
ATOM 10497 O O . LEU B 1 520 ? 31.516 24.017 6.292 1 28.71 520 LEU B O 1
ATOM 10501 N N . PRO B 1 521 ? 30.953 25.532 5.083 1 26.86 521 PRO B N 1
ATOM 10502 C CA . PRO B 1 521 ? 32.129 26.233 5.604 1 26.86 521 PRO B CA 1
ATOM 10503 C C . PRO B 1 521 ? 32.276 26.096 7.117 1 26.86 521 PRO B C 1
ATOM 10505 O O . PRO B 1 521 ? 31.281 25.912 7.824 1 26.86 521 PRO B O 1
ATOM 10508 N N . ALA B 1 522 ? 33.41 25.474 7.624 1 27.99 522 ALA B N 1
ATOM 10509 C CA . ALA B 1 522 ? 33.933 25.49 8.987 1 27.99 522 ALA B CA 1
ATOM 10510 C C . ALA B 1 522 ? 33.273 26.589 9.815 1 27.99 522 ALA B C 1
ATOM 10512 O O . ALA B 1 522 ? 32.769 27.571 9.265 1 27.99 522 ALA B O 1
ATOM 10513 N N . SER B 1 523 ? 33.052 26.199 11.088 1 31.03 523 SER B N 1
ATOM 10514 C CA . SER B 1 523 ? 32.721 26.936 12.303 1 31.03 523 SER B CA 1
ATOM 10515 C C . SER B 1 523 ? 33.359 28.321 12.301 1 31.03 523 SER B C 1
ATOM 10517 O O . SER B 1 523 ? 34.521 28.476 12.681 1 31.03 523 SER B O 1
ATOM 10519 N N . ALA B 1 524 ? 33.752 28.838 11.242 1 31.4 524 ALA B N 1
ATOM 10520 C CA . ALA B 1 524 ? 34.315 30.077 11.772 1 31.4 524 ALA B CA 1
ATOM 10521 C C . ALA B 1 524 ? 33.463 30.622 12.915 1 31.4 524 ALA B C 1
ATOM 10523 O O . ALA B 1 524 ? 32.274 30.893 12.737 1 31.4 524 ALA B O 1
ATOM 10524 N N . ALA B 1 525 ? 33.681 30.066 14.087 1 36.28 525 ALA B N 1
ATOM 10525 C CA . ALA B 1 525 ? 33.296 30.401 15.455 1 36.28 525 ALA B CA 1
ATOM 10526 C C . ALA B 1 525 ? 32.571 31.743 15.509 1 36.28 525 ALA B C 1
ATOM 10528 O O . ALA B 1 525 ? 31.714 31.958 16.369 1 36.28 525 ALA B O 1
ATOM 10529 N N . SER B 1 526 ? 33.328 32.853 15.19 1 41.39 526 SER B N 1
ATOM 10530 C CA . SER B 1 526 ? 32.958 34.217 15.551 1 41.39 526 SER B CA 1
ATOM 10531 C C . SER B 1 526 ? 31.833 34.738 14.664 1 41.39 526 SER B C 1
ATOM 10533 O O . SER B 1 526 ? 31.772 34.417 13.476 1 41.39 526 SER B O 1
ATOM 10535 N N . GLY B 1 527 ? 30.472 34.771 15.132 1 54.18 527 GLY B N 1
ATOM 10536 C CA . GLY B 1 527 ? 29.276 35.467 14.685 1 54.18 527 GLY B CA 1
ATOM 10537 C C . GLY B 1 527 ? 29.553 36.494 13.603 1 54.18 527 GLY B C 1
ATOM 10538 O O . GLY B 1 527 ? 29.696 37.684 13.892 1 54.18 527 GLY B O 1
ATOM 10539 N N . GLY B 1 528 ? 30.097 36.037 12.4 1 66.2 528 GLY B N 1
ATOM 10540 C CA . GLY B 1 528 ? 30.288 37.078 11.403 1 66.2 528 GLY B CA 1
ATOM 10541 C C . GLY B 1 528 ? 28.987 37.692 10.924 1 66.2 528 GLY B C 1
ATOM 10542 O O . GLY B 1 528 ? 27.907 37.293 11.365 1 66.2 528 GLY B O 1
ATOM 10543 N N . PRO B 1 529 ? 29.134 38.8 10.183 1 76.12 529 PRO B N 1
ATOM 10544 C CA . PRO B 1 529 ? 27.953 39.496 9.667 1 76.12 529 PRO B CA 1
ATOM 10545 C C . PRO B 1 529 ? 27.14 38.641 8.699 1 76.12 529 PRO B C 1
ATOM 10547 O O . PRO B 1 529 ? 27.693 37.764 8.03 1 76.12 529 PRO B O 1
ATOM 10550 N N . LEU B 1 530 ? 25.916 38.624 8.816 1 82.63 530 LEU B N 1
ATOM 10551 C CA . LEU B 1 530 ? 25.005 37.944 7.902 1 82.63 530 LEU B CA 1
ATOM 10552 C C . LEU B 1 530 ? 24.584 38.869 6.765 1 82.63 530 LEU B C 1
ATOM 10554 O O . LEU B 1 530 ? 24.17 40.006 7.005 1 82.63 530 LEU B O 1
ATOM 10558 N N . GLN B 1 531 ? 24.911 38.477 5.529 1 82.21 531 GLN B N 1
ATOM 10559 C CA . GLN B 1 531 ? 24.563 39.293 4.37 1 82.21 531 GLN B CA 1
ATOM 10560 C C . GLN B 1 531 ? 23.659 38.527 3.409 1 82.21 531 GLN B C 1
ATOM 10562 O O . GLN B 1 531 ? 23.852 37.33 3.188 1 82.21 531 GLN B O 1
ATOM 10567 N N . LEU B 1 532 ? 22.551 39.163 3.072 1 85.91 532 LEU B N 1
ATOM 10568 C CA . LEU B 1 532 ? 21.662 38.613 2.055 1 85.91 532 LEU B CA 1
ATOM 10569 C C . LEU B 1 532 ? 21.404 39.632 0.95 1 85.91 532 LEU B C 1
ATOM 10571 O O . LEU B 1 532 ? 20.845 40.702 1.204 1 85.91 532 LEU B O 1
ATOM 10575 N N . GLU B 1 533 ? 22.007 39.415 -0.17 1 85.79 533 GLU B N 1
ATOM 10576 C CA . GLU B 1 533 ? 21.725 40.191 -1.373 1 85.79 533 GLU B CA 1
ATOM 10577 C C . GLU B 1 533 ? 21.212 39.298 -2.499 1 85.79 533 GLU B C 1
ATOM 10579 O O . GLU B 1 533 ? 21.988 38.575 -3.127 1 85.79 533 GLU B O 1
ATOM 10584 N N . ALA B 1 534 ? 19.942 39.396 -2.637 1 86.37 534 ALA B N 1
ATOM 10585 C CA . ALA B 1 534 ? 19.368 38.526 -3.66 1 86.37 534 ALA B CA 1
ATOM 10586 C C . ALA B 1 534 ? 17.938 38.94 -3.993 1 86.37 534 ALA B C 1
ATOM 10588 O O . ALA B 1 534 ? 17.274 39.603 -3.192 1 86.37 534 ALA B O 1
ATOM 10589 N N . ALA B 1 535 ? 17.572 38.642 -5.193 1 88.04 535 ALA B N 1
ATOM 10590 C CA . ALA B 1 535 ? 16.167 38.741 -5.579 1 88.04 535 ALA B CA 1
ATOM 10591 C C . ALA B 1 535 ? 15.403 37.478 -5.194 1 88.04 535 ALA B C 1
ATOM 10593 O O . ALA B 1 535 ? 15.708 36.387 -5.682 1 88.04 535 ALA B O 1
ATOM 10594 N N . LEU B 1 536 ? 14.613 37.653 -4.203 1 88.82 536 LEU B N 1
ATOM 10595 C CA . LEU B 1 536 ? 13.819 36.515 -3.751 1 88.82 536 LEU B CA 1
ATOM 10596 C C . LEU B 1 536 ? 12.606 36.307 -4.651 1 88.82 536 LEU B C 1
ATOM 10598 O O . LEU B 1 536 ? 11.843 37.245 -4.899 1 88.82 536 LEU B O 1
ATOM 10602 N N . LEU B 1 537 ? 12.453 35.084 -5.134 1 85.94 537 LEU B N 1
ATOM 10603 C CA . LEU B 1 537 ? 11.345 34.752 -6.022 1 85.94 537 LEU B CA 1
ATOM 10604 C C . LEU B 1 537 ? 10.365 33.804 -5.338 1 85.94 537 LEU B C 1
ATOM 10606 O O . LEU B 1 537 ? 10.743 33.069 -4.423 1 85.94 537 LEU B O 1
ATOM 10610 N N . LEU B 1 538 ? 9.122 33.893 -5.694 1 79.4 538 LEU B N 1
ATOM 10611 C CA . LEU B 1 538 ? 8.133 32.9 -5.285 1 79.4 538 LEU B CA 1
ATOM 10612 C C . LEU B 1 538 ? 8.253 31.635 -6.128 1 79.4 538 LEU B C 1
ATOM 10614 O O . LEU B 1 538 ? 8.863 31.653 -7.199 1 79.4 538 LEU B O 1
ATOM 10618 N N . PRO B 1 539 ? 7.762 30.367 -5.62 1 69.93 539 PRO B N 1
ATOM 10619 C CA . PRO B 1 539 ? 7.822 29.127 -6.398 1 69.93 539 PRO B CA 1
ATOM 10620 C C . PRO B 1 539 ? 7.219 29.276 -7.793 1 69.93 539 PRO B C 1
ATOM 10622 O O . PRO B 1 539 ? 7.616 28.566 -8.72 1 69.93 539 PRO B O 1
ATOM 10625 N N . SER B 1 540 ? 6.122 29.601 -8.222 1 65.1 540 SER B N 1
ATOM 10626 C CA . SER B 1 540 ? 5.496 29.874 -9.512 1 65.1 540 SER B CA 1
ATOM 10627 C C . SER B 1 540 ? 6.468 30.566 -10.462 1 65.1 540 SER B C 1
ATOM 10629 O O . SER B 1 540 ? 6.245 30.593 -11.675 1 65.1 540 SER B O 1
ATOM 10631 N N . GLY B 1 541 ? 7.72 31.776 -9.711 1 72.35 541 GLY B N 1
ATOM 10632 C CA . GLY B 1 541 ? 8.699 32.5 -10.506 1 72.35 541 GLY B CA 1
ATOM 10633 C C . GLY B 1 541 ? 8.58 34.006 -10.371 1 72.35 541 GLY B C 1
ATOM 10634 O O . GLY B 1 541 ? 9.459 34.746 -10.818 1 72.35 541 GLY B O 1
ATOM 10635 N N . GLU B 1 542 ? 7.637 34.507 -9.718 1 78.88 542 GLU B N 1
ATOM 10636 C CA . GLU B 1 542 ? 7.417 35.941 -9.553 1 78.88 542 GLU B CA 1
ATOM 10637 C C . GLU B 1 542 ? 8.356 36.525 -8.5 1 78.88 542 GLU B C 1
ATOM 10639 O O . GLU B 1 542 ? 8.665 35.868 -7.504 1 78.88 542 GLU B O 1
ATOM 10644 N N . LEU B 1 543 ? 8.772 37.755 -8.833 1 83.96 543 LEU B N 1
ATOM 10645 C CA . LEU B 1 543 ? 9.654 38.439 -7.895 1 83.96 543 LEU B CA 1
ATOM 10646 C C . LEU B 1 543 ? 8.89 38.875 -6.649 1 83.96 543 LEU B C 1
ATOM 10648 O O . LEU B 1 543 ? 7.848 39.526 -6.751 1 83.96 543 LEU B O 1
ATOM 10652 N N . LEU B 1 544 ? 9.307 38.462 -5.585 1 85.44 544 LEU B N 1
ATOM 10653 C CA . LEU B 1 544 ? 8.691 38.865 -4.326 1 85.44 544 LEU B CA 1
ATOM 10654 C C . LEU B 1 544 ? 9.29 40.173 -3.821 1 85.44 544 LEU B C 1
ATOM 10656 O O . LEU B 1 544 ? 8.566 41.144 -3.591 1 85.44 544 LEU B O 1
ATOM 10660 N N . ILE B 1 545 ? 10.634 40.178 -3.688 1 87.4 545 ILE B N 1
ATOM 10661 C CA . ILE B 1 545 ? 11.319 41.351 -3.155 1 87.4 545 ILE B CA 1
ATOM 10662 C C . ILE B 1 545 ? 12.803 41.288 -3.511 1 87.4 545 ILE B C 1
ATOM 10664 O O . ILE B 1 545 ? 13.391 40.205 -3.559 1 87.4 545 ILE B O 1
ATOM 10668 N N . ASP B 1 546 ? 13.352 42.378 -3.846 1 86.64 546 ASP B N 1
ATOM 10669 C CA . ASP B 1 546 ? 14.801 42.522 -3.951 1 86.64 546 ASP B CA 1
ATOM 10670 C C . ASP B 1 546 ? 15.406 42.969 -2.622 1 86.64 546 ASP B C 1
ATOM 10672 O O . ASP B 1 546 ? 15.14 44.079 -2.154 1 86.64 546 ASP B O 1
ATOM 10676 N N . VAL B 1 547 ? 16.143 42.064 -2.082 1 86.55 547 VAL B N 1
ATOM 10677 C CA . VAL B 1 547 ? 16.572 42.306 -0.708 1 86.55 547 VAL B CA 1
ATOM 10678 C C . VAL B 1 547 ? 18.073 42.587 -0.677 1 86.55 547 VAL B C 1
ATOM 10680 O O . VAL B 1 547 ? 18.852 41.906 -1.348 1 86.55 547 VAL B O 1
ATOM 10683 N N . GLN B 1 548 ? 18.447 43.655 -0.138 1 85.46 548 GLN B N 1
ATOM 10684 C CA . GLN B 1 548 ? 19.814 43.951 0.277 1 85.46 548 GLN B CA 1
ATOM 10685 C C . GLN B 1 548 ? 19.891 44.202 1.781 1 85.46 548 GLN B C 1
ATOM 10687 O O . GLN B 1 548 ? 19.624 45.312 2.244 1 85.46 548 GLN B O 1
ATOM 10692 N N . LEU B 1 549 ? 20.266 43.171 2.5 1 85.81 549 LEU B N 1
ATOM 10693 C CA . LEU B 1 549 ? 20.259 43.246 3.957 1 85.81 549 LEU B CA 1
ATOM 10694 C C . LEU B 1 549 ? 21.6 42.8 4.531 1 85.81 549 LEU B C 1
ATOM 10696 O O . LEU B 1 549 ? 22.128 41.754 4.145 1 85.81 549 LEU B O 1
ATOM 10700 N N . GLU B 1 550 ? 22.197 43.63 5.24 1 82.89 550 GLU B N 1
ATOM 10701 C CA . GLU B 1 550 ? 23.41 43.301 5.983 1 82.89 550 GLU B CA 1
ATOM 10702 C C . GLU B 1 550 ? 23.194 43.45 7.486 1 82.89 550 GLU B C 1
ATOM 10704 O O . GLU B 1 550 ? 22.819 44.524 7.961 1 82.89 550 GLU B O 1
ATOM 10709 N N . VAL B 1 551 ? 23.386 42.402 8.192 1 85.26 551 VAL B N 1
ATOM 10710 C CA . VAL B 1 551 ? 23.213 42.415 9.641 1 85.26 551 VAL B CA 1
ATOM 10711 C C . VAL B 1 551 ? 24.565 42.221 10.325 1 85.26 551 VAL B C 1
ATOM 10713 O O . VAL B 1 551 ? 25.249 41.222 10.09 1 85.26 551 VAL B O 1
ATOM 10716 N N . PRO B 1 552 ? 24.979 43.166 11.098 1 82.82 552 PRO B N 1
ATOM 10717 C CA . PRO B 1 552 ? 26.25 43.017 11.811 1 82.82 552 PRO B CA 1
ATOM 10718 C C . PRO B 1 552 ? 26.24 41.849 12.795 1 82.82 552 PRO B C 1
ATOM 10720 O O . PRO B 1 552 ? 25.173 41.431 13.253 1 82.82 552 PRO B O 1
ATOM 10723 N N . ALA B 1 553 ? 27.396 41.33 13.083 1 83.5 553 ALA B N 1
ATOM 10724 C CA . ALA B 1 553 ? 27.541 40.227 14.029 1 83.5 553 ALA B CA 1
ATOM 10725 C C . ALA B 1 553 ? 26.991 40.606 15.401 1 83.5 553 ALA B C 1
ATOM 10727 O O . ALA B 1 553 ? 27.198 41.727 15.872 1 83.5 553 ALA B O 1
ATOM 10728 N N . GLY B 1 554 ? 26.186 39.751 15.917 1 83.35 554 GLY B N 1
ATOM 10729 C CA . GLY B 1 554 ? 25.678 39.955 17.264 1 83.35 554 GLY B CA 1
ATOM 10730 C C . GLY B 1 554 ? 24.509 40.922 17.32 1 83.35 554 GLY B C 1
ATOM 10731 O O . GLY B 1 554 ? 24.06 41.298 18.405 1 83.35 554 GLY B O 1
ATOM 10732 N N . ALA B 1 555 ? 24.049 41.346 16.15 1 87.3 555 ALA B N 1
ATOM 10733 C CA . ALA B 1 555 ? 22.982 42.342 16.102 1 87.3 555 ALA B CA 1
ATOM 10734 C C . ALA B 1 555 ? 21.617 41.695 16.322 1 87.3 555 ALA B C 1
ATOM 10736 O O . ALA B 1 555 ? 21.435 40.507 16.048 1 87.3 555 ALA B O 1
ATOM 10737 N N . CYS B 1 556 ? 20.726 42.458 16.908 1 91.21 556 CYS B N 1
ATOM 10738 C CA . CYS B 1 556 ? 19.325 42.08 17.058 1 91.21 556 CYS B CA 1
ATOM 10739 C C . CYS B 1 556 ? 18.445 42.844 16.077 1 91.21 556 CYS B C 1
ATOM 10741 O O . CYS B 1 556 ? 18.271 44.057 16.208 1 91.21 556 CYS B O 1
ATOM 10743 N N . VAL B 1 557 ? 17.955 42.145 15.132 1 91.28 557 VAL B N 1
ATOM 10744 C CA . VAL B 1 557 ? 17.217 42.772 14.04 1 91.28 557 VAL B CA 1
ATOM 10745 C C . VAL B 1 557 ? 15.748 42.36 14.107 1 91.28 557 VAL B C 1
ATOM 10747 O O . VAL B 1 557 ? 15.433 41.201 14.387 1 91.28 557 VAL B O 1
ATOM 10750 N N . LEU B 1 558 ? 14.847 43.312 13.986 1 90.96 558 LEU B N 1
ATOM 10751 C CA . LEU B 1 558 ? 13.415 43.051 13.89 1 90.96 558 LEU B CA 1
ATOM 10752 C C . LEU B 1 558 ? 12.899 43.362 12.489 1 90.96 558 LEU B C 1
ATOM 10754 O O . LEU B 1 558 ? 13.095 44.469 11.982 1 90.96 558 LEU B O 1
ATOM 10758 N N . LEU B 1 559 ? 12.367 42.424 11.871 1 90.02 559 LEU B N 1
ATOM 10759 C CA . LEU B 1 559 ? 11.771 42.565 10.547 1 90.02 559 LEU B CA 1
ATOM 10760 C C . LEU B 1 559 ? 10.251 42.639 10.64 1 90.02 559 LEU B C 1
ATOM 10762 O O . LEU B 1 559 ? 9.606 41.69 11.09 1 90.02 559 LEU B O 1
ATOM 10766 N N . CYS B 1 560 ? 9.677 43.755 10.199 1 84.08 560 CYS B N 1
ATOM 10767 C CA . CYS B 1 560 ? 8.24 43.988 10.291 1 84.08 560 CYS B CA 1
ATOM 10768 C C . CYS B 1 560 ? 7.617 44.113 8.906 1 84.08 560 CYS B C 1
ATOM 10770 O O . CYS B 1 560 ? 8.322 44.345 7.923 1 84.08 560 CYS B O 1
ATOM 10772 N N . GLY B 1 561 ? 6.339 43.884 8.81 1 75.82 561 GLY B N 1
ATOM 10773 C CA . GLY B 1 561 ? 5.591 43.985 7.567 1 75.82 561 GLY B CA 1
ATOM 10774 C C . GLY B 1 561 ? 4.2 43.387 7.658 1 75.82 561 GLY B C 1
ATOM 10775 O O . GLY B 1 561 ? 3.887 42.672 8.612 1 75.82 561 GLY B O 1
ATOM 10776 N N . LYS B 1 562 ? 3.446 43.754 6.688 1 68.35 562 LYS B N 1
ATOM 10777 C CA . LYS B 1 562 ? 2.088 43.223 6.616 1 68.35 562 LYS B CA 1
ATOM 10778 C C . LYS B 1 562 ? 2.099 41.714 6.39 1 68.35 562 LYS B C 1
ATOM 10780 O O . LYS B 1 562 ? 3.137 41.139 6.054 1 68.35 562 LYS B O 1
ATOM 10785 N N . GLU B 1 563 ? 1.034 41.167 6.732 1 62.36 563 GLU B N 1
ATOM 10786 C CA . GLU B 1 563 ? 0.913 39.734 6.477 1 62.36 563 GLU B CA 1
ATOM 10787 C C . GLU B 1 563 ? 1.144 39.415 5.002 1 62.36 563 GLU B C 1
ATOM 10789 O O . GLU B 1 563 ? 0.583 40.074 4.124 1 62.36 563 GLU B O 1
ATOM 10794 N N . GLY B 1 564 ? 1.962 38.445 4.718 1 68.45 564 GLY B N 1
ATOM 10795 C CA . GLY B 1 564 ? 2.228 38.026 3.351 1 68.45 564 GLY B CA 1
ATOM 10796 C C . GLY B 1 564 ? 3.255 38.895 2.65 1 68.45 564 GLY B C 1
ATOM 10797 O O . GLY B 1 564 ? 3.48 38.751 1.446 1 68.45 564 GLY B O 1
ATOM 10798 N N . ALA B 1 565 ? 3.85 39.77 3.469 1 72.46 565 ALA B N 1
ATOM 10799 C CA . ALA B 1 565 ? 4.782 40.707 2.848 1 72.46 565 ALA B CA 1
ATOM 10800 C C . ALA B 1 565 ? 6.065 40 2.418 1 72.46 565 ALA B C 1
ATOM 10802 O O . ALA B 1 565 ? 6.806 40.506 1.572 1 72.46 565 ALA B O 1
ATOM 10803 N N . GLY B 1 566 ? 6.374 38.745 2.999 1 81.07 566 GLY B N 1
ATOM 10804 C CA . GLY B 1 566 ? 7.574 38.011 2.628 1 81.07 566 GLY B CA 1
ATOM 10805 C C . GLY B 1 566 ? 8.583 37.907 3.756 1 81.07 566 GLY B C 1
ATOM 10806 O O . GLY B 1 566 ? 9.734 37.528 3.534 1 81.07 566 GLY B O 1
ATOM 10807 N N . LYS B 1 567 ? 8.28 38.241 4.979 1 86.09 567 LYS B N 1
ATOM 10808 C CA . LYS B 1 567 ? 9.177 38.196 6.131 1 86.09 567 LYS B CA 1
ATOM 10809 C C . LYS B 1 567 ? 9.796 36.811 6.292 1 86.09 567 LYS B C 1
ATOM 10811 O O . LYS B 1 567 ? 11.012 36.684 6.457 1 86.09 567 LYS B O 1
ATOM 10816 N N . SER B 1 568 ? 8.924 35.787 6.231 1 83.91 568 SER B N 1
ATOM 10817 C CA . SER B 1 568 ? 9.386 34.414 6.413 1 83.91 568 SER B CA 1
ATOM 10818 C C . SER B 1 568 ? 10.319 33.991 5.284 1 83.91 568 SER B C 1
ATOM 10820 O O . SER B 1 568 ? 11.269 33.237 5.506 1 83.91 568 SER B O 1
ATOM 10822 N N . THR B 1 569 ? 10.031 34.473 4.118 1 85.47 569 THR B N 1
ATOM 10823 C CA . THR B 1 569 ? 10.856 34.133 2.964 1 85.47 569 THR B CA 1
ATOM 10824 C C . THR B 1 569 ? 12.256 34.722 3.108 1 85.47 569 THR B C 1
ATOM 10826 O O . THR B 1 569 ? 13.246 34.074 2.764 1 85.47 569 THR B O 1
ATOM 10829 N N . ILE B 1 570 ? 12.323 35.911 3.61 1 88.69 570 ILE B N 1
ATOM 10830 C CA . ILE B 1 570 ? 13.615 36.556 3.822 1 88.69 570 ILE B CA 1
ATOM 10831 C C . ILE B 1 570 ? 14.418 35.773 4.858 1 88.69 570 ILE B C 1
ATOM 10833 O O . ILE B 1 570 ? 15.614 35.534 4.675 1 88.69 570 ILE B O 1
ATOM 10837 N N . LEU B 1 571 ? 13.758 35.386 5.905 1 88.53 571 LEU B N 1
ATOM 10838 C CA . LEU B 1 571 ? 14.434 34.633 6.956 1 88.53 571 LEU B CA 1
ATOM 10839 C C . LEU B 1 571 ? 14.92 33.285 6.433 1 88.53 571 LEU B C 1
ATOM 10841 O O . LEU B 1 571 ? 16.031 32.855 6.75 1 88.53 571 LEU B O 1
ATOM 10845 N N . LYS B 1 572 ? 14.118 32.675 5.689 1 86.68 572 LYS B N 1
ATOM 10846 C CA . LYS B 1 572 ? 14.488 31.379 5.126 1 86.68 572 LYS B CA 1
ATOM 10847 C C . LYS B 1 572 ? 15.639 31.519 4.135 1 86.68 572 LYS B C 1
ATOM 10849 O O . LYS B 1 572 ? 16.494 30.636 4.04 1 86.68 572 LYS B O 1
ATOM 10854 N N . ALA B 1 573 ? 15.589 32.537 3.405 1 85.42 573 ALA B N 1
ATOM 10855 C CA . ALA B 1 573 ? 16.692 32.811 2.488 1 85.42 573 ALA B CA 1
ATOM 10856 C C . ALA B 1 573 ? 17.991 33.056 3.251 1 85.42 573 ALA B C 1
ATOM 10858 O O . ALA B 1 573 ? 19.059 32.6 2.833 1 85.42 573 ALA B O 1
ATOM 10859 N N . MET B 1 574 ? 17.863 33.749 4.323 1 84.76 574 MET B N 1
ATOM 10860 C CA . MET B 1 574 ? 19.035 34.023 5.15 1 84.76 574 MET B CA 1
ATOM 10861 C C . MET B 1 574 ? 19.599 32.734 5.739 1 84.76 574 MET B C 1
ATOM 10863 O O . MET B 1 574 ? 20.812 32.603 5.908 1 84.76 574 MET B O 1
ATOM 10867 N N . ALA B 1 575 ? 18.683 31.854 6.051 1 83.8 575 ALA B N 1
ATOM 10868 C CA . ALA B 1 575 ? 19.094 30.573 6.62 1 83.8 575 ALA B CA 1
ATOM 10869 C C . ALA B 1 575 ? 19.563 29.613 5.53 1 83.8 575 ALA B C 1
ATOM 10871 O O . ALA B 1 575 ? 20.014 28.504 5.823 1 83.8 575 ALA B O 1
ATOM 10872 N N . GLY B 1 576 ? 19.392 29.943 4.271 1 79.12 576 GLY B N 1
ATOM 10873 C CA . GLY B 1 576 ? 19.831 29.117 3.157 1 79.12 576 GLY B CA 1
ATOM 10874 C C . GLY B 1 576 ? 18.829 28.043 2.78 1 79.12 576 GLY B C 1
ATOM 10875 O O . GLY B 1 576 ? 19.184 27.053 2.137 1 79.12 576 GLY B O 1
ATOM 10876 N N . MET B 1 577 ? 17.663 28.267 3.227 1 81.16 577 MET B N 1
ATOM 10877 C CA . MET B 1 577 ? 16.647 27.241 3.006 1 81.16 577 MET B CA 1
ATOM 10878 C C . MET B 1 577 ? 15.793 27.574 1.788 1 81.16 577 MET B C 1
ATOM 10880 O O . MET B 1 577 ? 15.105 26.704 1.25 1 81.16 577 MET B O 1
ATOM 10884 N N . TRP B 1 578 ? 15.823 28.829 1.319 1 80.98 578 TRP B N 1
ATOM 10885 C CA . TRP B 1 578 ? 14.974 29.258 0.213 1 80.98 578 TRP B CA 1
ATOM 10886 C C . TRP B 1 578 ? 15.702 29.114 -1.12 1 80.98 578 TRP B C 1
ATOM 10888 O O . TRP B 1 578 ? 16.673 29.827 -1.383 1 80.98 578 TRP B O 1
ATOM 10898 N N . PRO B 1 579 ? 15.219 28.233 -1.934 1 77.47 579 PRO B N 1
ATOM 10899 C CA . PRO B 1 579 ? 15.972 27.934 -3.154 1 77.47 579 PRO B CA 1
ATOM 10900 C C . PRO B 1 579 ? 15.648 28.892 -4.298 1 77.47 579 PRO B C 1
ATOM 10902 O O . PRO B 1 579 ? 16.379 28.944 -5.29 1 77.47 579 PRO B O 1
ATOM 10905 N N . PHE B 1 580 ? 14.699 29.706 -4.257 1 81.91 580 PHE B N 1
ATOM 10906 C CA . PHE B 1 580 ? 14.285 30.556 -5.367 1 81.91 580 PHE B CA 1
ATOM 10907 C C . PHE B 1 580 ? 14.928 31.934 -5.263 1 81.91 580 PHE B C 1
ATOM 10909 O O . PHE B 1 580 ? 14.255 32.915 -4.941 1 81.91 580 PHE B O 1
ATOM 10916 N N . LEU B 1 581 ? 16.206 31.877 -5.533 1 82.03 581 LEU B N 1
ATOM 10917 C CA . LEU B 1 581 ? 16.994 33.102 -5.454 1 82.03 581 LEU B CA 1
ATOM 10918 C C . LEU B 1 581 ? 17.676 33.397 -6.786 1 82.03 581 LEU B C 1
ATOM 10920 O O . LEU B 1 581 ? 18.009 32.476 -7.535 1 82.03 581 LEU B O 1
ATOM 10924 N N . ARG B 1 582 ? 17.648 34.633 -7.141 1 80.93 582 ARG B N 1
ATOM 10925 C CA . ARG B 1 582 ? 18.432 35.098 -8.281 1 80.93 582 ARG B CA 1
ATOM 10926 C C . ARG B 1 582 ? 19.508 36.084 -7.84 1 80.93 582 ARG B C 1
ATOM 10928 O O . ARG B 1 582 ? 19.277 36.905 -6.949 1 80.93 582 ARG B O 1
ATOM 10935 N N . ASN B 1 583 ? 20.643 36.136 -8.516 1 69.38 583 ASN B N 1
ATOM 10936 C CA . ASN B 1 583 ? 21.739 37.065 -8.265 1 69.38 583 ASN B CA 1
ATOM 10937 C C . ASN B 1 583 ? 22.164 37.049 -6.8 1 69.38 583 ASN B C 1
ATOM 10939 O O . ASN B 1 583 ? 22.196 38.093 -6.146 1 69.38 583 ASN B O 1
ATOM 10943 N N . THR B 1 584 ? 22.409 35.768 -6.29 1 68.05 584 THR B N 1
ATOM 10944 C CA . THR B 1 584 ? 22.483 35.552 -4.849 1 68.05 584 THR B CA 1
ATOM 10945 C C . THR B 1 584 ? 23.912 35.738 -4.347 1 68.05 584 THR B C 1
ATOM 10947 O O . THR B 1 584 ? 24.863 35.273 -4.98 1 68.05 584 THR B O 1
ATOM 10950 N N . ARG B 1 585 ? 24.199 36.742 -3.585 1 63.28 585 ARG B N 1
ATOM 10951 C CA . ARG B 1 585 ? 25.323 36.742 -2.654 1 63.28 585 ARG B CA 1
ATOM 10952 C C . ARG B 1 585 ? 24.868 36.372 -1.247 1 63.28 585 ARG B C 1
ATOM 10954 O O . ARG B 1 585 ? 24.114 37.117 -0.616 1 63.28 585 ARG B O 1
ATOM 10961 N N . ALA B 1 586 ? 24.552 34.983 -0.92 1 59.05 586 ALA B N 1
ATOM 10962 C CA . ALA B 1 586 ? 23.924 34.604 0.343 1 59.05 586 ALA B CA 1
ATOM 10963 C C . ALA B 1 586 ? 24.945 34.001 1.304 1 59.05 586 ALA B C 1
ATOM 10965 O O . ALA B 1 586 ? 25.953 33.436 0.874 1 59.05 586 ALA B O 1
ATOM 10966 N N . PRO B 1 587 ? 24.751 34.244 2.666 1 55.33 587 PRO B N 1
ATOM 10967 C CA . PRO B 1 587 ? 25.634 34.004 3.81 1 55.33 587 PRO B CA 1
ATOM 10968 C C . PRO B 1 587 ? 25.937 32.522 4.021 1 55.33 587 PRO B C 1
ATOM 10970 O O . PRO B 1 587 ? 25.056 31.677 3.847 1 55.33 587 PRO B O 1
ATOM 10973 N N . PRO B 1 588 ? 27.171 32.217 4.162 1 53.96 588 PRO B N 1
ATOM 10974 C CA . PRO B 1 588 ? 27.742 30.917 4.522 1 53.96 588 PRO B CA 1
ATOM 10975 C C . PRO B 1 588 ? 27.508 30.554 5.987 1 53.96 588 PRO B C 1
ATOM 10977 O O . PRO B 1 588 ? 28.147 29.637 6.509 1 53.96 588 PRO B O 1
ATOM 10980 N N . SER B 1 589 ? 26.878 31.147 7.12 1 56.3 589 SER B N 1
ATOM 10981 C CA . SER B 1 589 ? 27.148 30.746 8.497 1 56.3 589 SER B CA 1
ATOM 10982 C C . SER B 1 589 ? 26.541 29.38 8.803 1 56.3 589 SER B C 1
ATOM 10984 O O . SER B 1 589 ? 25.36 29.146 8.54 1 56.3 589 SER B O 1
ATOM 10986 N N . ASN B 1 590 ? 27.138 28.42 8.875 1 61.16 590 ASN B N 1
ATOM 10987 C CA . ASN B 1 590 ? 26.776 27.03 9.129 1 61.16 590 ASN B CA 1
ATOM 10988 C C . ASN B 1 590 ? 26.229 26.843 10.541 1 61.16 590 ASN B C 1
ATOM 10990 O O . ASN B 1 590 ? 25.583 25.834 10.832 1 61.16 590 ASN B O 1
ATOM 10994 N N . ASP B 1 591 ? 26.408 27.939 11.415 1 77.92 591 ASP B N 1
ATOM 10995 C CA . ASP B 1 591 ? 25.947 27.735 12.785 1 77.92 591 ASP B CA 1
ATOM 10996 C C . ASP B 1 591 ? 24.725 28.598 13.089 1 77.92 591 ASP B C 1
ATOM 10998 O O . ASP B 1 591 ? 24.842 29.649 13.722 1 77.92 591 ASP B O 1
ATOM 11002 N N . MET B 1 592 ? 23.704 28.32 12.473 1 85.29 592 MET B N 1
ATOM 11003 C CA . MET B 1 592 ? 22.47 29.076 12.664 1 85.29 592 MET B CA 1
ATOM 11004 C C . MET B 1 592 ? 21.292 28.14 12.916 1 85.29 592 MET B C 1
ATOM 11006 O O . MET B 1 592 ? 21.276 27.01 12.423 1 85.29 592 MET B O 1
ATOM 11010 N N . VAL B 1 593 ? 20.396 28.638 13.77 1 85.28 593 VAL B N 1
ATOM 11011 C CA . VAL B 1 593 ? 19.162 27.907 14.036 1 85.28 593 VAL B CA 1
ATOM 11012 C C . VAL B 1 593 ? 17.959 28.773 13.667 1 85.28 593 VAL B C 1
ATOM 11014 O O . VAL B 1 593 ? 17.916 29.96 13.998 1 85.28 593 VAL B O 1
ATOM 11017 N N . LEU B 1 594 ? 17.183 28.269 12.816 1 89.27 594 LEU B N 1
ATOM 11018 C CA . LEU B 1 594 ? 15.927 28.937 12.493 1 89.27 594 LEU B CA 1
ATOM 11019 C C . LEU B 1 594 ? 14.746 28.213 13.132 1 89.27 594 LEU B C 1
ATOM 11021 O O . LEU B 1 594 ? 14.603 26.998 12.983 1 89.27 594 LEU B O 1
ATOM 11025 N N . ILE B 1 595 ? 14.042 28.862 13.935 1 88.5 595 ILE B N 1
ATOM 11026 C CA . ILE B 1 595 ? 12.818 28.308 14.503 1 88.5 595 ILE B CA 1
ATOM 11027 C C . ILE B 1 595 ? 11.616 28.752 13.674 1 88.5 595 ILE B C 1
ATOM 11029 O O . ILE B 1 595 ? 11.205 29.913 13.737 1 88.5 595 ILE B O 1
ATOM 11033 N N . PRO B 1 596 ? 11.059 27.795 12.989 1 84.73 596 PRO B N 1
ATOM 11034 C CA . PRO B 1 596 ? 9.926 28.167 12.139 1 84.73 596 PRO B CA 1
ATOM 11035 C C . PRO B 1 596 ? 8.662 28.471 12.939 1 84.73 596 PRO B C 1
ATOM 11037 O O . PRO B 1 596 ? 8.656 28.334 14.166 1 84.73 596 PRO B O 1
ATOM 11040 N N . GLN B 1 597 ? 7.687 28.895 12.219 1 72.29 597 GLN B N 1
ATOM 11041 C CA . GLN B 1 597 ? 6.432 29.315 12.835 1 72.29 597 GLN B CA 1
ATOM 11042 C C . GLN B 1 597 ? 5.738 28.144 13.523 1 72.29 597 GLN B C 1
ATOM 11044 O O . GLN B 1 597 ? 5.182 28.298 14.613 1 72.29 597 GLN B O 1
ATOM 11049 N N . LYS B 1 598 ? 5.863 26.951 12.897 1 73.06 598 LYS B N 1
ATOM 11050 C CA . LYS B 1 598 ? 5.258 25.742 13.447 1 73.06 598 LYS B CA 1
ATOM 11051 C C . LYS B 1 598 ? 6.26 24.591 13.479 1 73.06 598 LYS B C 1
ATOM 11053 O O . LYS B 1 598 ? 6.127 23.625 12.725 1 73.06 598 LYS B O 1
ATOM 11058 N N . PRO B 1 599 ? 7.141 24.69 14.476 1 78.57 599 PRO B N 1
ATOM 11059 C CA . PRO B 1 599 ? 8.151 23.63 14.535 1 78.57 599 PRO B CA 1
ATOM 11060 C C . PRO B 1 599 ? 7.585 22.303 15.037 1 78.57 599 PRO B C 1
ATOM 11062 O O . PRO B 1 599 ? 6.651 22.291 15.843 1 78.57 599 PRO B O 1
ATOM 11065 N N . ARG B 1 600 ? 8.042 21.166 14.503 1 81.74 600 ARG B N 1
ATOM 11066 C CA . ARG B 1 600 ? 7.694 19.82 14.946 1 81.74 600 ARG B CA 1
ATOM 11067 C C . ARG B 1 600 ? 8.94 18.955 15.099 1 81.74 600 ARG B C 1
ATOM 11069 O O . ARG B 1 600 ? 9.873 19.053 14.299 1 81.74 600 ARG B O 1
ATOM 11076 N N . LEU B 1 601 ? 9.026 18.232 16.142 1 83.42 601 LEU B N 1
ATOM 11077 C CA . LEU B 1 601 ? 10.149 17.332 16.38 1 83.42 601 LEU B CA 1
ATOM 11078 C C . LEU B 1 601 ? 9.765 15.89 16.066 1 83.42 601 LEU B C 1
ATOM 11080 O O . LEU B 1 601 ? 8.582 15.542 16.074 1 83.42 601 LEU B O 1
ATOM 11084 N N . PRO B 1 602 ? 10.795 15.167 15.722 1 81.29 602 PRO B N 1
ATOM 11085 C CA . PRO B 1 602 ? 10.5 13.76 15.443 1 81.29 602 PRO B CA 1
ATOM 11086 C C . PRO B 1 602 ? 10.132 12.974 16.7 1 81.29 602 PRO B C 1
ATOM 11088 O O . PRO B 1 602 ? 10.769 13.138 17.744 1 81.29 602 PRO B O 1
ATOM 11091 N N . MET B 1 603 ? 8.987 12.127 16.694 1 75.02 603 MET B N 1
ATOM 11092 C CA . MET B 1 603 ? 8.554 11.297 17.814 1 75.02 603 MET B CA 1
ATOM 11093 C C . MET B 1 603 ? 8.856 9.826 17.549 1 75.02 603 MET B C 1
ATOM 11095 O O . MET B 1 603 ? 8.962 9.407 16.395 1 75.02 603 MET B O 1
ATOM 11099 N N . PRO B 1 604 ? 9.071 9.116 18.502 1 72.32 604 PRO B N 1
ATOM 11100 C CA . PRO B 1 604 ? 9.089 9.424 19.933 1 72.32 604 PRO B CA 1
ATOM 11101 C C . PRO B 1 604 ? 10.437 9.967 20.403 1 72.32 604 PRO B C 1
ATOM 11103 O O . PRO B 1 604 ? 11.482 9.574 19.877 1 72.32 604 PRO B O 1
ATOM 11106 N N . LEU B 1 605 ? 10.39 10.914 21.32 1 80.12 605 LEU B N 1
ATOM 11107 C CA . LEU B 1 605 ? 11.578 11.454 21.972 1 80.12 605 LEU B CA 1
ATOM 11108 C C . LEU B 1 605 ? 11.345 11.625 23.47 1 80.12 605 LEU B C 1
ATOM 11110 O O . LEU B 1 605 ? 10.207 11.81 23.908 1 80.12 605 LEU B O 1
ATOM 11114 N N . THR B 1 606 ? 12.396 11.43 24.186 1 83.56 606 THR B N 1
ATOM 11115 C CA . THR B 1 606 ? 12.364 11.848 25.583 1 83.56 606 THR B CA 1
ATOM 11116 C C . THR B 1 606 ? 12.541 13.359 25.7 1 83.56 606 THR B C 1
ATOM 11118 O O . THR B 1 606 ? 12.904 14.024 24.727 1 83.56 606 THR B O 1
ATOM 11121 N N . LEU B 1 607 ? 12.222 13.805 26.841 1 86.9 607 LEU B N 1
ATOM 11122 C CA . LEU B 1 607 ? 12.414 15.233 27.065 1 86.9 607 LEU B CA 1
ATOM 11123 C C . LEU B 1 607 ? 13.877 15.62 26.878 1 86.9 607 LEU B C 1
ATOM 11125 O O . LEU B 1 607 ? 14.177 16.686 26.334 1 86.9 607 LEU B O 1
ATOM 11129 N N . ARG B 1 608 ? 14.75 14.702 27.284 1 87.43 608 ARG B N 1
ATOM 11130 C CA . ARG B 1 608 ? 16.184 14.918 27.119 1 87.43 608 ARG B CA 1
ATOM 11131 C C . ARG B 1 608 ? 16.56 14.994 25.643 1 87.43 608 ARG B C 1
ATOM 11133 O O . ARG B 1 608 ? 17.299 15.891 25.23 1 87.43 608 ARG B O 1
ATOM 11140 N N . GLU B 1 609 ? 15.97 14.198 24.89 1 86.86 609 GLU B N 1
ATOM 11141 C CA . GLU B 1 609 ? 16.255 14.149 23.459 1 86.86 609 GLU B CA 1
ATOM 11142 C C . GLU B 1 609 ? 15.632 15.337 22.732 1 86.86 609 GLU B C 1
ATOM 11144 O O . GLU B 1 609 ? 16.209 15.857 21.774 1 86.86 609 GLU B O 1
ATOM 11149 N N . ALA B 1 610 ? 14.511 15.714 23.219 1 87.2 610 ALA B N 1
ATOM 11150 C CA . ALA B 1 610 ? 13.805 16.82 22.577 1 87.2 610 ALA B CA 1
ATOM 11151 C C . ALA B 1 610 ? 14.577 18.127 22.73 1 87.2 610 ALA B C 1
ATOM 11153 O O . ALA B 1 610 ? 14.665 18.917 21.787 1 87.2 610 ALA B O 1
ATOM 11154 N N . VAL B 1 611 ? 15.16 18.277 23.849 1 87.88 611 VAL B N 1
ATOM 11155 C CA . VAL B 1 611 ? 15.873 19.517 24.136 1 87.88 611 VAL B CA 1
ATOM 11156 C C . VAL B 1 611 ? 17.233 19.505 23.441 1 87.88 611 VAL B C 1
ATOM 11158 O O . VAL B 1 611 ? 17.722 20.548 23 1 87.88 611 VAL B O 1
ATOM 11161 N N . SER B 1 612 ? 17.754 18.282 23.32 1 87.01 612 SER B N 1
ATOM 11162 C CA . SER B 1 612 ? 19.103 18.166 22.775 1 87.01 612 SER B CA 1
ATOM 11163 C C . SER B 1 612 ? 19.073 17.945 21.267 1 87.01 612 SER B C 1
ATOM 11165 O O . SER B 1 612 ? 20.114 17.981 20.608 1 87.01 612 SER B O 1
ATOM 11167 N N . PHE B 1 613 ? 17.944 17.837 20.864 1 85.29 613 PHE B N 1
ATOM 11168 C CA . PHE B 1 613 ? 17.834 17.533 19.442 1 85.29 613 PHE B CA 1
ATOM 11169 C C . PHE B 1 613 ? 18.408 18.667 18.6 1 85.29 613 PHE B C 1
ATOM 11171 O O . PHE B 1 613 ? 18.21 19.842 18.915 1 85.29 613 PHE B O 1
ATOM 11178 N N . PRO B 1 614 ? 19.182 18.355 17.602 1 84.3 614 PRO B N 1
ATOM 11179 C CA . PRO B 1 614 ? 19.516 17.121 16.887 1 84.3 614 PRO B CA 1
ATOM 11180 C C . PRO B 1 614 ? 20.815 16.487 17.379 1 84.3 614 PRO B C 1
ATOM 11182 O O . PRO B 1 614 ? 21.265 15.482 16.823 1 84.3 614 PRO B O 1
ATOM 11185 N N . GLN B 1 615 ? 21.327 17.086 18.397 1 79.91 615 GLN B N 1
ATOM 11186 C CA . GLN B 1 615 ? 22.558 16.538 18.956 1 79.91 615 GLN B CA 1
ATOM 11187 C C . GLN B 1 615 ? 22.266 15.356 19.875 1 79.91 615 GLN B C 1
ATOM 11189 O O . GLN B 1 615 ? 21.117 15.131 20.261 1 79.91 615 GLN B O 1
ATOM 11194 N N . SER B 1 616 ? 23.269 14.679 20.124 1 80.1 616 SER B N 1
ATOM 11195 C CA . SER B 1 616 ? 23.113 13.524 21.003 1 80.1 616 SER B CA 1
ATOM 11196 C C . SER B 1 616 ? 22.72 13.951 22.413 1 80.1 616 SER B C 1
ATOM 11198 O O . SER B 1 616 ? 23.175 14.987 22.903 1 80.1 616 SER B O 1
ATOM 11200 N N . SER B 1 617 ? 21.93 13.157 23.019 1 76.11 617 SER B N 1
ATOM 11201 C CA . SER B 1 617 ? 21.46 13.44 24.372 1 76.11 617 SER B CA 1
ATOM 11202 C C . SER B 1 617 ? 22.601 13.369 25.38 1 76.11 617 SER B C 1
ATOM 11204 O O . SER B 1 617 ? 22.496 13.91 26.483 1 76.11 617 SER B O 1
ATOM 11206 N N . THR B 1 618 ? 23.691 12.797 24.926 1 77.59 618 THR B N 1
ATOM 11207 C CA . THR B 1 618 ? 24.791 12.572 25.858 1 77.59 618 THR B CA 1
ATOM 11208 C C . THR B 1 618 ? 25.763 13.748 25.839 1 77.59 618 THR B C 1
ATOM 11210 O O . THR B 1 618 ? 26.711 13.789 26.627 1 77.59 618 THR B O 1
ATOM 11213 N N . LYS B 1 619 ? 25.492 14.671 25.005 1 83.44 619 LYS B N 1
ATOM 11214 C CA . LYS B 1 619 ? 26.407 15.803 24.886 1 83.44 619 LYS B CA 1
ATOM 11215 C C . LYS B 1 619 ? 26.353 16.686 26.13 1 83.44 619 LYS B C 1
ATOM 11217 O O . LYS B 1 619 ? 27.363 17.272 26.526 1 83.44 619 LYS B O 1
ATOM 11222 N N . TRP B 1 620 ? 25.12 16.822 26.736 1 88.79 620 TRP B N 1
ATOM 11223 C CA . TRP B 1 620 ? 24.945 17.679 27.904 1 88.79 620 TRP B CA 1
ATOM 11224 C C . TRP B 1 620 ? 24.564 16.857 29.13 1 88.79 620 TRP B C 1
ATOM 11226 O O . TRP B 1 620 ? 23.949 15.796 29.007 1 88.79 620 TRP B O 1
ATOM 11236 N N . SER B 1 621 ? 24.944 17.288 30.226 1 88.77 621 SER B N 1
ATOM 11237 C CA . SER B 1 621 ? 24.625 16.612 31.48 1 88.77 621 SER B CA 1
ATOM 11238 C C . SER B 1 621 ? 23.169 16.836 31.874 1 88.77 621 SER B C 1
ATOM 11240 O O . SER B 1 621 ? 22.508 17.733 31.347 1 88.77 621 SER B O 1
ATOM 11242 N N . GLU B 1 622 ? 22.672 16.011 32.705 1 89.06 622 GLU B N 1
ATOM 11243 C CA . GLU B 1 622 ? 21.302 16.131 33.194 1 89.06 622 GLU B CA 1
ATOM 11244 C C . GLU B 1 622 ? 21.079 17.471 33.889 1 89.06 622 GLU B C 1
ATOM 11246 O O . GLU B 1 622 ? 20.009 18.07 33.764 1 89.06 622 GLU B O 1
ATOM 11251 N N . GLU B 1 623 ? 22.122 17.915 34.514 1 88.48 623 GLU B N 1
ATOM 11252 C CA . GLU B 1 623 ? 22.021 19.17 35.254 1 88.48 623 GLU B CA 1
ATOM 11253 C C . GLU B 1 623 ? 21.885 20.359 34.308 1 88.48 623 GLU B C 1
ATOM 11255 O O . GLU B 1 623 ? 21.114 21.284 34.572 1 88.48 623 GLU B O 1
ATOM 11260 N N . GLU B 1 624 ? 22.56 20.291 33.267 1 90.48 624 GLU B N 1
ATOM 11261 C CA . GLU B 1 624 ? 22.506 21.373 32.289 1 90.48 624 GLU B CA 1
ATOM 11262 C C . GLU B 1 624 ? 21.133 21.451 31.627 1 90.48 624 GLU B C 1
ATOM 11264 O O . GLU B 1 624 ? 20.6 22.542 31.418 1 90.48 624 GLU B O 1
ATOM 11269 N N . ILE B 1 625 ? 20.572 20.352 31.36 1 92.13 625 ILE B N 1
ATOM 11270 C CA . ILE B 1 625 ? 19.279 20.286 30.689 1 92.13 625 ILE B CA 1
ATOM 11271 C C . ILE B 1 625 ? 18.181 20.766 31.635 1 92.13 625 ILE B C 1
ATOM 11273 O O . ILE B 1 625 ? 17.3 21.531 31.236 1 92.13 625 ILE B O 1
ATOM 11277 N N . ARG B 1 626 ? 18.287 20.361 32.863 1 90.99 626 ARG B N 1
ATOM 11278 C CA . ARG B 1 626 ? 17.289 20.78 33.842 1 90.99 626 ARG B CA 1
ATOM 11279 C C . ARG B 1 626 ? 17.351 22.285 34.078 1 90.99 626 ARG B C 1
ATOM 11281 O O . ARG B 1 626 ? 16.318 22.933 34.26 1 90.99 626 ARG B O 1
ATOM 11288 N N . ALA B 1 627 ? 18.546 22.773 34.071 1 90.81 627 ALA B N 1
ATOM 11289 C CA . ALA B 1 627 ? 18.739 24.203 34.298 1 90.81 627 ALA B CA 1
ATOM 11290 C C . ALA B 1 627 ? 18.086 25.028 33.193 1 90.81 627 ALA B C 1
ATOM 11292 O O . ALA B 1 627 ? 17.441 26.043 33.467 1 90.81 627 ALA B O 1
ATOM 11293 N N . VAL B 1 628 ? 18.248 24.619 31.998 1 91.88 628 VAL B N 1
ATOM 11294 C CA . VAL B 1 628 ? 17.707 25.367 30.868 1 91.88 628 VAL B CA 1
ATOM 11295 C C . VAL B 1 628 ? 16.184 25.255 30.856 1 91.88 628 VAL B C 1
ATOM 11297 O O . VAL B 1 628 ? 15.487 26.226 30.551 1 91.88 628 VAL B O 1
ATOM 11300 N N . LEU B 1 629 ? 15.679 24.098 31.216 1 91.88 629 LEU B N 1
ATOM 11301 C CA . LEU B 1 629 ? 14.236 23.892 31.246 1 91.88 629 LEU B CA 1
ATOM 11302 C C . LEU B 1 629 ? 13.587 24.743 32.333 1 91.88 629 LEU B C 1
ATOM 11304 O O . LEU B 1 629 ? 12.477 25.248 32.152 1 91.88 629 LEU B O 1
ATOM 11308 N N . ASP B 1 630 ? 14.305 24.874 33.314 1 89.6 630 ASP B N 1
ATOM 11309 C CA . ASP B 1 630 ? 13.816 25.713 34.404 1 89.6 630 ASP B CA 1
ATOM 11310 C C . ASP B 1 630 ? 13.784 27.184 33.993 1 89.6 630 ASP B C 1
ATOM 11312 O O . ASP B 1 630 ? 12.845 27.907 34.329 1 89.6 630 ASP B O 1
ATOM 11316 N N . ARG B 1 631 ? 14.741 27.581 33.277 1 89.62 631 ARG B N 1
ATOM 11317 C CA . ARG B 1 631 ? 14.85 28.974 32.856 1 89.62 631 ARG B CA 1
ATOM 11318 C C . ARG B 1 631 ? 13.718 29.35 31.906 1 89.62 631 ARG B C 1
ATOM 11320 O O . ARG B 1 631 ? 13.249 30.49 31.91 1 89.62 631 ARG B O 1
ATOM 11327 N N . VAL B 1 632 ? 13.29 28.393 31.125 1 90.65 632 VAL B N 1
ATOM 11328 C CA . VAL B 1 632 ? 12.25 28.713 30.153 1 90.65 632 VAL B CA 1
ATOM 11329 C C . VAL B 1 632 ? 10.875 28.431 30.755 1 90.65 632 VAL B C 1
ATOM 11331 O O . VAL B 1 632 ? 9.85 28.633 30.099 1 90.65 632 VAL B O 1
ATOM 11334 N N . GLY B 1 633 ? 10.831 27.907 31.942 1 84.49 633 GLY B N 1
ATOM 11335 C CA . GLY B 1 633 ? 9.574 27.698 32.643 1 84.49 633 GLY B CA 1
ATOM 11336 C C . GLY B 1 633 ? 8.966 26.333 32.383 1 84.49 633 GLY B C 1
ATOM 11337 O O . GLY B 1 633 ? 7.742 26.183 32.38 1 84.49 633 GLY B O 1
ATOM 11338 N N . LEU B 1 634 ? 9.763 25.336 32.065 1 86.88 634 LEU B N 1
ATOM 11339 C CA . LEU B 1 634 ? 9.254 23.996 31.794 1 86.88 634 LEU B CA 1
ATOM 11340 C C . LEU B 1 634 ? 9.693 23.018 32.878 1 86.88 634 LEU B C 1
ATOM 11342 O O . LEU B 1 634 ? 9.892 21.832 32.606 1 86.88 634 LEU B O 1
ATOM 11346 N N . SER B 1 635 ? 9.888 23.488 34.024 1 83.52 635 SER B N 1
ATOM 11347 C CA . SER B 1 635 ? 10.363 22.68 35.142 1 83.52 635 SER B CA 1
ATOM 11348 C C . SER B 1 635 ? 9.379 21.562 35.473 1 83.52 635 SER B C 1
ATOM 11350 O O . SER B 1 635 ? 9.785 20.469 35.874 1 83.52 635 SER B O 1
ATOM 11352 N N . ASP B 1 636 ? 8.161 21.806 35.283 1 76.68 636 ASP B N 1
ATOM 11353 C CA . ASP B 1 636 ? 7.137 20.821 35.616 1 76.68 636 ASP B CA 1
ATOM 11354 C C . ASP B 1 636 ? 7.272 19.573 34.748 1 76.68 636 ASP B C 1
ATOM 11356 O O . ASP B 1 636 ? 7.018 18.458 35.21 1 76.68 636 ASP B O 1
ATOM 11360 N N . PHE B 1 637 ? 7.629 19.771 33.634 1 79.82 637 PHE B N 1
ATOM 11361 C CA . PHE B 1 637 ? 7.775 18.638 32.727 1 79.82 637 PHE B CA 1
ATOM 11362 C C . PHE B 1 637 ? 9.033 17.842 33.055 1 79.82 637 PHE B C 1
ATOM 11364 O O . PHE B 1 637 ? 9.082 16.63 32.832 1 79.82 637 PHE B O 1
ATOM 11371 N N . ALA B 1 638 ? 9.968 18.536 33.598 1 81.77 638 ALA B N 1
ATOM 11372 C CA . ALA B 1 638 ? 11.231 17.889 33.945 1 81.77 638 ALA B CA 1
ATOM 11373 C C . ALA B 1 638 ? 11.083 17.036 35.202 1 81.77 638 ALA B C 1
ATOM 11375 O O . ALA B 1 638 ? 11.849 16.094 35.414 1 81.77 638 ALA B O 1
ATOM 11376 N N . GLN B 1 639 ? 10.129 17.328 35.944 1 77.56 639 GLN B N 1
ATOM 11377 C CA . GLN B 1 639 ? 9.933 16.612 37.2 1 77.56 639 GLN B CA 1
ATOM 11378 C C . GLN B 1 639 ? 9.495 15.172 36.949 1 77.56 639 GLN B C 1
ATOM 11380 O O . GLN B 1 639 ? 9.792 14.28 37.747 1 77.56 639 GLN B O 1
ATOM 11385 N N . ASN B 1 640 ? 8.812 14.924 35.886 1 74.89 640 ASN B N 1
ATOM 11386 C CA . ASN B 1 640 ? 8.358 13.58 35.544 1 74.89 640 ASN B CA 1
ATOM 11387 C C . ASN B 1 640 ? 9.504 12.717 35.023 1 74.89 640 ASN B C 1
ATOM 11389 O O . ASN B 1 640 ? 9.34 11.511 34.83 1 74.89 640 ASN B O 1
ATOM 11393 N N . GLY B 1 641 ? 10.61 13.314 34.877 1 81.49 641 GLY B N 1
ATOM 11394 C CA . GLY B 1 641 ? 11.769 12.594 34.375 1 81.49 641 GLY B CA 1
ATOM 11395 C C . GLY B 1 641 ? 12.171 13.012 32.973 1 81.49 641 GLY B C 1
ATOM 11396 O O . GLY B 1 641 ? 11.313 13.3 32.136 1 81.49 641 GLY B O 1
ATOM 11397 N N . LEU B 1 642 ? 13.451 13.029 32.769 1 86.71 642 LEU B N 1
ATOM 11398 C CA . LEU B 1 642 ? 13.983 13.468 31.484 1 86.71 642 LEU B CA 1
ATOM 11399 C C . LEU B 1 642 ? 13.953 12.332 30.466 1 86.71 642 LEU B C 1
ATOM 11401 O O . LEU B 1 642 ? 13.997 12.574 29.258 1 86.71 642 LEU B O 1
ATOM 11405 N N . ASP B 1 643 ? 13.76 11.135 30.946 1 84.18 643 ASP B N 1
ATOM 11406 C CA . ASP B 1 643 ? 13.883 9.995 30.044 1 84.18 643 ASP B CA 1
ATOM 11407 C C . ASP B 1 643 ? 12.522 9.355 29.779 1 84.18 643 ASP B C 1
ATOM 11409 O O . ASP B 1 643 ? 12.443 8.268 29.202 1 84.18 643 ASP B O 1
ATOM 11413 N N . VAL B 1 644 ? 11.581 10.064 30.172 1 78.08 644 VAL B N 1
ATOM 11414 C CA . VAL B 1 644 ? 10.236 9.578 29.882 1 78.08 644 VAL B CA 1
ATOM 11415 C C . VAL B 1 644 ? 9.826 10.001 28.473 1 78.08 644 VAL B C 1
ATOM 11417 O O . VAL B 1 644 ? 10.096 11.129 28.054 1 78.08 644 VAL B O 1
ATOM 11420 N N . GLN B 1 645 ? 9.303 9.066 27.725 1 78.69 645 GLN B N 1
ATOM 11421 C CA . GLN B 1 645 ? 8.832 9.38 26.38 1 78.69 645 GLN B CA 1
ATOM 11422 C C . GLN B 1 645 ? 7.652 10.346 26.422 1 78.69 645 GLN B C 1
ATOM 11424 O O . GLN B 1 645 ? 6.724 10.167 27.214 1 78.69 645 GLN B O 1
ATOM 11429 N N . LEU B 1 646 ? 7.809 11.467 25.818 1 70.54 646 LEU B N 1
ATOM 11430 C CA . LEU B 1 646 ? 6.79 12.509 25.766 1 70.54 646 LEU B CA 1
ATOM 11431 C C . LEU B 1 646 ? 6.576 12.989 24.334 1 70.54 646 LEU B C 1
ATOM 11433 O O . LEU B 1 646 ? 7.536 13.331 23.64 1 70.54 646 LEU B O 1
ATOM 11437 N N . ASP B 1 647 ? 5.352 12.883 23.858 1 73.27 647 ASP B N 1
ATOM 11438 C CA . ASP B 1 647 ? 5.044 13.504 22.574 1 73.27 647 ASP B CA 1
ATOM 11439 C C . ASP B 1 647 ? 4.969 15.024 22.703 1 73.27 647 ASP B C 1
ATOM 11441 O O . ASP B 1 647 ? 3.892 15.581 22.921 1 73.27 647 ASP B O 1
ATOM 11445 N N . VAL B 1 648 ? 6.031 15.635 22.52 1 75.52 648 VAL B N 1
ATOM 11446 C CA . VAL B 1 648 ? 6.153 17.068 22.764 1 75.52 648 VAL B CA 1
ATOM 11447 C C . VAL B 1 648 ? 5.298 17.839 21.761 1 75.52 648 VAL B C 1
ATOM 11449 O O . VAL B 1 648 ? 4.893 18.974 22.023 1 75.52 648 VAL B O 1
ATOM 11452 N N . ASN B 1 649 ? 5.025 17.282 20.59 1 71.38 649 ASN B N 1
ATOM 11453 C CA . ASN B 1 649 ? 4.252 17.976 19.566 1 71.38 649 ASN B CA 1
ATOM 11454 C C . ASN B 1 649 ? 2.786 18.114 19.967 1 71.38 649 ASN B C 1
ATOM 11456 O O . ASN B 1 649 ? 2.133 19.099 19.619 1 71.38 649 ASN B O 1
ATOM 11460 N N . SER B 1 650 ? 2.355 17.103 20.686 1 62.45 650 SER B N 1
ATOM 11461 C CA . SER B 1 650 ? 0.935 17.093 21.022 1 62.45 650 SER B CA 1
ATOM 11462 C C . SER B 1 650 ? 0.715 17.38 22.504 1 62.45 650 SER B C 1
ATOM 11464 O O . SER B 1 650 ? -0.319 17.931 22.888 1 62.45 650 SER B O 1
ATOM 11466 N N . SER B 1 651 ? 1.703 17.006 23.345 1 63.46 651 SER B N 1
ATOM 11467 C CA . SER B 1 651 ? 1.545 17.12 24.791 1 63.46 651 SER B CA 1
ATOM 11468 C C . SER B 1 651 ? 1.774 18.553 25.261 1 63.46 651 SER B C 1
ATOM 11470 O O . SER B 1 651 ? 1.204 18.981 26.266 1 63.46 651 SER B O 1
ATOM 11472 N N . LEU B 1 652 ? 2.547 19.236 24.457 1 67.16 652 LEU B N 1
ATOM 11473 C CA . LEU B 1 652 ? 2.844 20.615 24.829 1 67.16 652 LEU B CA 1
ATOM 11474 C C . LEU B 1 652 ? 1.926 21.586 24.093 1 67.16 652 LEU B C 1
ATOM 11476 O O . LEU B 1 652 ? 1.61 21.38 22.919 1 67.16 652 LEU B O 1
ATOM 11480 N N . SER B 1 653 ? 1.396 22.487 24.846 1 58.52 653 SER B N 1
ATOM 11481 C CA . SER B 1 653 ? 0.675 23.563 24.173 1 58.52 653 SER B CA 1
ATOM 11482 C C . SER B 1 653 ? 1.576 24.3 23.188 1 58.52 653 SER B C 1
ATOM 11484 O O . SER B 1 653 ? 2.792 24.101 23.182 1 58.52 653 SER B O 1
ATOM 11486 N N . GLY B 1 654 ? 1.07 25.053 22.327 1 66.58 654 GLY B N 1
ATOM 11487 C CA . GLY B 1 654 ? 1.842 25.846 21.384 1 66.58 654 GLY B CA 1
ATOM 11488 C C . GLY B 1 654 ? 2.903 26.701 22.051 1 66.58 654 GLY B C 1
ATOM 11489 O O . GLY B 1 654 ? 4.062 26.703 21.629 1 66.58 654 GLY B O 1
ATOM 11490 N N . GLY B 1 655 ? 2.519 27.302 23.154 1 71.67 655 GLY B N 1
ATOM 11491 C CA . GLY B 1 655 ? 3.455 28.135 23.892 1 71.67 655 GLY B CA 1
ATOM 11492 C C . GLY B 1 655 ? 4.558 27.341 24.566 1 71.67 655 GLY B C 1
ATOM 11493 O O . GLY B 1 655 ? 5.718 27.76 24.572 1 71.67 655 GLY B O 1
ATOM 11494 N N . GLU B 1 656 ? 4.216 26.229 25.129 1 75.82 656 GLU B N 1
ATOM 11495 C CA . GLU B 1 656 ? 5.197 25.368 25.782 1 75.82 656 GLU B CA 1
ATOM 11496 C C . GLU B 1 656 ? 6.209 24.825 24.777 1 75.82 656 GLU B C 1
ATOM 11498 O O . GLU B 1 656 ? 7.394 24.695 25.09 1 75.82 656 GLU B O 1
ATOM 11503 N N . PHE B 1 657 ? 5.668 24.557 23.716 1 81.74 657 PHE B N 1
ATOM 11504 C CA . PHE B 1 657 ? 6.56 24.07 22.67 1 81.74 657 PHE B CA 1
ATOM 11505 C C . PHE B 1 657 ? 7.549 25.152 22.255 1 81.74 657 PHE B C 1
ATOM 11507 O O . PHE B 1 657 ? 8.724 24.867 22.012 1 81.74 657 PHE B O 1
ATOM 11514 N N . GLN B 1 658 ? 7.092 26.309 22.177 1 82.75 658 GLN B N 1
ATOM 11515 C CA . GLN B 1 658 ? 7.96 27.428 21.824 1 82.75 658 GLN B CA 1
ATOM 11516 C C . GLN B 1 658 ? 9.027 27.654 22.891 1 82.75 658 GLN B C 1
ATOM 11518 O O . GLN B 1 658 ? 10.17 27.991 22.573 1 82.75 658 GLN B O 1
ATOM 11523 N N . LYS B 1 659 ? 8.626 27.432 24.148 1 87.38 659 LYS B N 1
ATOM 11524 C CA . LYS B 1 659 ? 9.597 27.496 25.236 1 87.38 659 LYS B CA 1
ATOM 11525 C C . LYS B 1 659 ? 10.673 26.425 25.077 1 87.38 659 LYS B C 1
ATOM 11527 O O . LYS B 1 659 ? 11.851 26.678 25.34 1 87.38 659 LYS B O 1
ATOM 11532 N N . LEU B 1 660 ? 10.191 25.357 24.678 1 89.07 660 LEU B N 1
ATOM 11533 C CA . LEU B 1 660 ? 11.121 24.257 24.447 1 89.07 660 LEU B CA 1
ATOM 11534 C C . LEU B 1 660 ? 12.121 24.611 23.35 1 89.07 660 LEU B C 1
ATOM 11536 O O . LEU B 1 660 ? 13.303 24.275 23.45 1 89.07 660 LEU B O 1
ATOM 11540 N N . MET B 1 661 ? 11.684 25.264 22.347 1 88.76 661 MET B N 1
ATOM 11541 C CA . MET B 1 661 ? 12.562 25.658 21.249 1 88.76 661 MET B CA 1
ATOM 11542 C C . MET B 1 661 ? 13.582 26.693 21.713 1 88.76 661 MET B C 1
ATOM 11544 O O . MET B 1 661 ? 14.721 26.704 21.243 1 88.76 661 MET B O 1
ATOM 11548 N N . VAL B 1 662 ? 13.15 27.503 22.563 1 89.89 662 VAL B N 1
ATOM 11549 C CA . VAL B 1 662 ? 14.079 28.469 23.139 1 89.89 662 VAL B CA 1
ATOM 11550 C C . VAL B 1 662 ? 15.134 27.742 23.969 1 89.89 662 VAL B C 1
ATOM 11552 O O . VAL B 1 662 ? 16.318 28.084 23.918 1 89.89 662 VAL B O 1
ATOM 11555 N N . ALA B 1 663 ? 14.656 26.754 24.748 1 90.78 663 ALA B N 1
ATOM 11556 C CA . ALA B 1 663 ? 15.592 25.936 25.515 1 90.78 663 ALA B CA 1
ATOM 11557 C C . ALA B 1 663 ? 16.634 25.293 24.605 1 90.78 663 ALA B C 1
ATOM 11559 O O . ALA B 1 663 ? 17.811 25.208 24.962 1 90.78 663 ALA B O 1
ATOM 11560 N N . HIS B 1 664 ? 16.157 24.941 23.536 1 89.2 664 HIS B N 1
ATOM 11561 C CA . HIS B 1 664 ? 17.029 24.354 22.524 1 89.2 664 HIS B CA 1
ATOM 11562 C C . HIS B 1 664 ? 18.118 25.335 22.1 1 89.2 664 HIS B C 1
ATOM 11564 O O . HIS B 1 664 ? 19.291 24.965 22.008 1 89.2 664 HIS B O 1
ATOM 11570 N N . CYS B 1 665 ? 17.782 26.519 21.841 1 88.53 665 CYS B N 1
ATOM 11571 C CA . CYS B 1 665 ? 18.725 27.55 21.422 1 88.53 665 CYS B CA 1
ATOM 11572 C C . CYS B 1 665 ? 19.72 27.863 22.532 1 88.53 665 CYS B C 1
ATOM 11574 O O . CYS B 1 665 ? 20.909 28.057 22.27 1 88.53 665 CYS B O 1
ATOM 11576 N N . LEU B 1 666 ? 19.175 27.816 23.722 1 90.54 666 LEU B N 1
ATOM 11577 C CA . LEU B 1 666 ? 20.02 28.15 24.863 1 90.54 666 LEU B CA 1
ATOM 11578 C C . LEU B 1 666 ? 21.07 27.069 25.097 1 90.54 666 LEU B C 1
ATOM 11580 O O . LEU B 1 666 ? 22.177 27.362 25.555 1 90.54 666 LEU B O 1
ATOM 11584 N N . LEU B 1 667 ? 20.67 25.89 24.83 1 89.4 667 LEU B N 1
ATOM 11585 C CA . LEU B 1 667 ? 21.59 24.773 25.011 1 89.4 667 LEU B CA 1
ATOM 11586 C C . LEU B 1 667 ? 22.633 24.741 23.899 1 89.4 667 LEU B C 1
ATOM 11588 O O . LEU B 1 667 ? 23.815 24.503 24.157 1 89.4 667 LEU B O 1
ATOM 11592 N N . GLN B 1 668 ? 22.252 24.996 22.688 1 86.19 668 GLN B N 1
ATOM 11593 C CA . GLN B 1 668 ? 23.121 24.865 21.524 1 86.19 668 GLN B CA 1
ATOM 11594 C C . GLN B 1 668 ? 23.999 26.102 21.351 1 86.19 668 GLN B C 1
ATOM 11596 O O . GLN B 1 668 ? 25.12 26.008 20.846 1 86.19 668 GLN B O 1
ATOM 11601 N N . LYS B 1 669 ? 23.541 27.233 21.732 1 86.27 669 LYS B N 1
ATOM 11602 C CA . LYS B 1 669 ? 24.248 28.508 21.656 1 86.27 669 LYS B CA 1
ATOM 11603 C C . LYS B 1 669 ? 24.769 28.764 20.245 1 86.27 669 LYS B C 1
ATOM 11605 O O . LYS B 1 669 ? 25.972 28.941 20.044 1 86.27 669 LYS B O 1
ATOM 11610 N N . PRO B 1 670 ? 23.883 28.899 19.31 1 87.72 670 PRO B N 1
ATOM 11611 C CA . PRO B 1 670 ? 24.294 29.145 17.926 1 87.72 670 PRO B CA 1
ATOM 11612 C C . PRO B 1 670 ? 24.775 30.577 17.699 1 87.72 670 PRO B C 1
ATOM 11614 O O . PRO B 1 670 ? 24.51 31.458 18.52 1 87.72 670 PRO B O 1
ATOM 11617 N N . ALA B 1 671 ? 25.433 30.744 16.596 1 86.13 671 ALA B N 1
ATOM 11618 C CA . ALA B 1 671 ? 25.924 32.078 16.259 1 86.13 671 ALA B CA 1
ATOM 11619 C C . ALA B 1 671 ? 24.775 33.002 15.867 1 86.13 671 ALA B C 1
ATOM 11621 O O . ALA B 1 671 ? 24.838 34.212 16.095 1 86.13 671 ALA B O 1
ATOM 11622 N N . TRP B 1 672 ? 23.782 32.409 15.273 1 89.17 672 TRP B N 1
ATOM 11623 C CA . TRP B 1 672 ? 22.622 33.184 14.845 1 89.17 672 TRP B CA 1
ATOM 11624 C C . TRP B 1 672 ? 21.326 32.459 15.191 1 89.17 672 TRP B C 1
ATOM 11626 O O . TRP B 1 672 ? 21.231 31.238 15.041 1 89.17 672 TRP B O 1
ATOM 11636 N N . VAL B 1 673 ? 20.402 33.185 15.72 1 90.76 673 VAL B N 1
ATOM 11637 C CA . VAL B 1 673 ? 19.065 32.666 15.986 1 90.76 673 VAL B CA 1
ATOM 11638 C C . VAL B 1 673 ? 18.037 33.436 15.161 1 90.76 673 VAL B C 1
ATOM 11640 O O . VAL B 1 673 ? 17.938 34.661 15.268 1 90.76 673 VAL B O 1
ATOM 11643 N N . LEU B 1 674 ? 17.395 32.742 14.306 1 91.95 674 LEU B N 1
ATOM 11644 C CA . LEU B 1 674 ? 16.333 33.329 13.496 1 91.95 674 LEU B CA 1
ATOM 11645 C C . LEU B 1 674 ? 14.962 32.871 13.982 1 91.95 674 LEU B C 1
ATOM 11647 O O . LEU B 1 674 ? 14.7 31.669 14.07 1 91.95 674 LEU B O 1
ATOM 11651 N N . LEU B 1 675 ? 14.137 33.797 14.321 1 91.73 675 LEU B N 1
ATOM 11652 C CA . LEU B 1 675 ? 12.807 33.493 14.837 1 91.73 675 LEU B CA 1
ATOM 11653 C C . LEU B 1 675 ? 11.728 33.929 13.851 1 91.73 675 LEU B C 1
ATOM 11655 O O . LEU B 1 675 ? 11.506 35.126 13.656 1 91.73 675 LEU B O 1
ATOM 11659 N N . ASP B 1 676 ? 11.069 33.038 13.252 1 88.59 676 ASP B N 1
ATOM 11660 C CA . ASP B 1 676 ? 9.997 33.323 12.303 1 88.59 676 ASP B CA 1
ATOM 11661 C C . ASP B 1 676 ? 8.633 33.292 12.99 1 88.59 676 ASP B C 1
ATOM 11663 O O . ASP B 1 676 ? 7.897 32.31 12.875 1 88.59 676 ASP B O 1
ATOM 11667 N N . GLU B 1 677 ? 8.275 34.308 13.603 1 78.34 677 GLU B N 1
ATOM 11668 C CA . GLU B 1 677 ? 7.043 34.426 14.377 1 78.34 677 GLU B CA 1
ATOM 11669 C C . GLU B 1 677 ? 6.884 33.257 15.344 1 78.34 677 GLU B C 1
ATOM 11671 O O . GLU B 1 677 ? 5.796 32.692 15.471 1 78.34 677 GLU B O 1
ATOM 11676 N N . SER B 1 678 ? 8.016 32.877 15.91 1 77.97 678 SER B N 1
ATOM 11677 C CA . SER B 1 678 ? 8.102 31.639 16.678 1 77.97 678 SER B CA 1
ATOM 11678 C C . SER B 1 678 ? 7.485 31.802 18.062 1 77.97 678 SER B C 1
ATOM 11680 O O . SER B 1 678 ? 7.311 30.822 18.79 1 77.97 678 SER B O 1
ATOM 11682 N N . MET B 1 679 ? 7.129 32.967 18.403 1 76.66 679 MET B N 1
ATOM 11683 C CA . MET B 1 679 ? 6.57 33.186 19.734 1 76.66 679 MET B CA 1
ATOM 11684 C C . MET B 1 679 ? 5.168 33.779 19.645 1 76.66 679 MET B C 1
ATOM 11686 O O . MET B 1 679 ? 4.707 34.439 20.578 1 76.66 679 MET B O 1
ATOM 11690 N N . ALA B 1 680 ? 4.592 33.54 18.475 1 64.86 680 ALA B N 1
ATOM 11691 C CA . ALA B 1 680 ? 3.293 34.139 18.18 1 64.86 680 ALA B CA 1
ATOM 11692 C C . ALA B 1 680 ? 2.209 33.574 19.093 1 64.86 680 ALA B C 1
ATOM 11694 O O . ALA B 1 680 ? 1.181 34.218 19.319 1 64.86 680 ALA B O 1
ATOM 11695 N N . HIS B 1 681 ? 2.427 32.364 19.648 1 63.62 681 HIS B N 1
ATOM 11696 C CA . HIS B 1 681 ? 1.388 31.707 20.433 1 63.62 681 HIS B CA 1
ATOM 11697 C C . HIS B 1 681 ? 1.586 31.953 21.925 1 63.62 681 HIS B C 1
ATOM 11699 O O . HIS B 1 681 ? 0.825 31.442 22.75 1 63.62 681 HIS B O 1
ATOM 11705 N N . MET B 1 682 ? 2.581 32.746 22.157 1 69.74 682 MET B N 1
ATOM 11706 C CA . MET B 1 682 ? 2.878 33.037 23.557 1 69.74 682 MET B CA 1
ATOM 11707 C C . MET B 1 682 ? 2.155 34.298 24.016 1 69.74 682 MET B C 1
ATOM 11709 O O . MET B 1 682 ? 1.86 35.179 23.207 1 69.74 682 MET B O 1
ATOM 11713 N N . SER B 1 683 ? 1.813 34.25 25.275 1 63.3 683 SER B N 1
ATOM 11714 C CA . SER B 1 683 ? 1.328 35.492 25.868 1 63.3 683 SER B CA 1
ATOM 11715 C C . SER B 1 683 ? 2.392 36.582 25.816 1 63.3 683 SER B C 1
ATOM 11717 O O . SER B 1 683 ? 3.58 36.291 25.658 1 63.3 683 SER B O 1
ATOM 11719 N N . SER B 1 684 ? 2.022 37.765 25.83 1 63.86 684 SER B N 1
ATOM 11720 C CA . SER B 1 684 ? 2.943 38.895 25.774 1 63.86 684 SER B CA 1
ATOM 11721 C C . SER B 1 684 ? 4.005 38.797 26.864 1 63.86 684 SER B C 1
ATOM 11723 O O . SER B 1 684 ? 5.188 39.035 26.61 1 63.86 684 SER B O 1
ATOM 11725 N N . ALA B 1 685 ? 3.558 38.231 28.018 1 61.42 685 ALA B N 1
ATOM 11726 C CA . ALA B 1 685 ? 4.483 38.118 29.143 1 61.42 685 ALA B CA 1
ATOM 11727 C C . ALA B 1 685 ? 5.55 37.061 28.871 1 61.42 685 ALA B C 1
ATOM 11729 O O . ALA B 1 685 ? 6.736 37.289 29.12 1 61.42 685 ALA B O 1
ATOM 11730 N N . ASN B 1 686 ? 5.123 36.086 28.454 1 76.28 686 ASN B N 1
ATOM 11731 C CA . ASN B 1 686 ? 6.044 34.994 28.158 1 76.28 686 ASN B CA 1
ATOM 11732 C C . ASN B 1 686 ? 6.967 35.34 26.992 1 76.28 686 ASN B C 1
ATOM 11734 O O . ASN B 1 686 ? 8.136 34.952 26.984 1 76.28 686 ASN B O 1
ATOM 11738 N N . ARG B 1 687 ? 6.415 36.086 26.094 1 81.2 687 ARG B N 1
ATOM 11739 C CA . ARG B 1 687 ? 7.214 36.502 24.946 1 81.2 687 ARG B CA 1
ATOM 11740 C C . ARG B 1 687 ? 8.371 37.397 25.379 1 81.2 687 ARG B C 1
ATOM 11742 O O . ARG B 1 687 ? 9.51 37.197 24.951 1 81.2 687 ARG B O 1
ATOM 11749 N N . VAL B 1 688 ? 8.021 38.271 26.196 1 75.79 688 VAL B N 1
ATOM 11750 C CA . VAL B 1 688 ? 9.029 39.21 26.679 1 75.79 688 VAL B CA 1
ATOM 11751 C C . VAL B 1 688 ? 10.1 38.458 27.466 1 75.79 688 VAL B C 1
ATOM 11753 O O . VAL B 1 688 ? 11.295 38.71 27.295 1 75.79 688 VAL B O 1
ATOM 11756 N N . LYS B 1 689 ? 9.609 37.539 28.252 1 80.71 689 LYS B N 1
ATOM 11757 C CA . LYS B 1 689 ? 10.54 36.737 29.041 1 80.71 689 LYS B CA 1
ATOM 11758 C C . LYS B 1 689 ? 11.473 35.933 28.14 1 80.71 689 LYS B C 1
ATOM 11760 O O . LYS B 1 689 ? 12.668 35.82 28.42 1 80.71 689 LYS B O 1
ATOM 11765 N N . MET B 1 690 ? 10.969 35.433 27.22 1 89.91 690 MET B N 1
ATOM 11766 C CA . MET B 1 690 ? 11.757 34.598 26.318 1 89.91 690 MET B CA 1
ATOM 11767 C C . MET B 1 690 ? 12.771 35.436 25.547 1 89.91 690 MET B C 1
ATOM 11769 O O . MET B 1 690 ? 13.92 35.025 25.377 1 89.91 690 MET B O 1
ATOM 11773 N N . TYR B 1 691 ? 12.339 36.57 25.096 1 87.64 691 TYR B N 1
ATOM 11774 C CA . TYR B 1 691 ? 13.269 37.438 24.382 1 87.64 691 TYR B CA 1
ATOM 11775 C C . TYR B 1 691 ? 14.372 37.935 25.309 1 87.64 691 TYR B C 1
ATOM 11777 O O . TYR B 1 691 ? 15.528 38.059 24.898 1 87.64 691 TYR B O 1
ATOM 11785 N N . GLN B 1 692 ? 13.947 38.167 26.471 1 84.14 692 GLN B N 1
ATOM 11786 C CA . GLN B 1 692 ? 14.94 38.585 27.455 1 84.14 692 GLN B CA 1
ATOM 11787 C C . GLN B 1 692 ? 15.987 37.497 27.677 1 84.14 692 GLN B C 1
ATOM 11789 O O . GLN B 1 692 ? 17.185 37.784 27.736 1 84.14 692 GLN B O 1
ATOM 11794 N N . LEU B 1 693 ? 15.495 36.407 27.83 1 89.76 693 LEU B N 1
ATOM 11795 C CA . LEU B 1 693 ? 16.399 35.278 28.019 1 89.76 693 LEU B CA 1
ATOM 11796 C C . LEU B 1 693 ? 17.338 35.127 26.827 1 89.76 693 LEU B C 1
ATOM 11798 O O . LEU B 1 693 ? 18.533 34.877 27 1 89.76 693 LEU B O 1
ATOM 11802 N N . LEU B 1 694 ? 16.879 35.252 25.641 1 91.01 694 LEU B N 1
ATOM 11803 C CA . LEU B 1 694 ? 17.673 35.112 24.425 1 91.01 694 LEU B CA 1
ATOM 11804 C C . LEU B 1 694 ? 18.721 36.217 24.33 1 91.01 694 LEU B C 1
ATOM 11806 O O . LEU B 1 694 ? 19.867 35.96 23.955 1 91.01 694 LEU B O 1
ATOM 11810 N N . THR B 1 695 ? 18.282 37.396 24.691 1 86.28 695 THR B N 1
ATOM 11811 C CA . THR B 1 695 ? 19.207 38.522 24.614 1 86.28 695 THR B CA 1
ATOM 11812 C C . THR B 1 695 ? 20.294 38.402 25.678 1 86.28 695 THR B C 1
ATOM 11814 O O . THR B 1 695 ? 21.474 38.621 25.394 1 86.28 695 THR B O 1
ATOM 11817 N N . ASP B 1 696 ? 19.819 37.957 26.824 1 83.34 696 ASP B N 1
ATOM 11818 C CA . ASP B 1 696 ? 20.743 37.895 27.952 1 83.34 696 ASP B CA 1
ATOM 11819 C C . ASP B 1 696 ? 21.735 36.746 27.788 1 83.34 696 ASP B C 1
ATOM 11821 O O . ASP B 1 696 ? 22.907 36.875 28.149 1 83.34 696 ASP B O 1
ATOM 11825 N N . GLU B 1 697 ? 21.286 35.791 27.281 1 87.77 697 GLU B N 1
ATOM 11826 C CA . GLU B 1 697 ? 22.105 34.583 27.312 1 87.77 697 GLU B CA 1
ATOM 11827 C C . GLU B 1 697 ? 22.794 34.348 25.971 1 87.77 697 GLU B C 1
ATOM 11829 O O . GLU B 1 697 ? 23.837 33.694 25.909 1 87.77 697 GLU B O 1
ATOM 11834 N N . LEU B 1 698 ? 22.231 34.744 24.915 1 88.24 698 LEU B N 1
ATOM 11835 C CA . LEU B 1 698 ? 22.802 34.449 23.605 1 88.24 698 LEU B CA 1
ATOM 11836 C C . LEU B 1 698 ? 23.423 35.698 22.988 1 88.24 698 LEU B C 1
ATOM 11838 O O . LEU B 1 698 ? 24.605 35.7 22.638 1 88.24 698 LEU B O 1
ATOM 11842 N N . VAL B 1 699 ? 22.659 36.722 22.984 1 85.62 699 VAL B N 1
ATOM 11843 C CA . VAL B 1 699 ? 23.141 37.933 22.329 1 85.62 699 VAL B CA 1
ATOM 11844 C C . VAL B 1 699 ? 24.31 38.518 23.119 1 85.62 699 VAL B C 1
ATOM 11846 O O . VAL B 1 699 ? 25.296 38.973 22.535 1 85.62 699 VAL B O 1
ATOM 11849 N N . ALA B 1 700 ? 24.133 38.489 24.382 1 81.3 700 ALA B N 1
ATOM 11850 C CA . ALA B 1 700 ? 25.192 39.012 25.24 1 81.3 700 ALA B CA 1
ATOM 11851 C C . ALA B 1 700 ? 26.489 38.231 25.05 1 81.3 700 ALA B C 1
ATOM 11853 O O . ALA B 1 700 ? 27.579 38.759 25.283 1 81.3 700 ALA B O 1
ATOM 11854 N N . HIS B 1 701 ? 26.346 37.084 24.621 1 84.91 701 HIS B N 1
ATOM 11855 C CA . HIS B 1 701 ? 27.529 36.25 24.446 1 84.91 701 HIS B CA 1
ATOM 11856 C C . HIS B 1 701 ? 27.953 36.195 22.982 1 84.91 701 HIS B C 1
ATOM 11858 O O . HIS B 1 701 ? 28.729 35.321 22.589 1 84.91 701 HIS B O 1
ATOM 11864 N N . GLY B 1 702 ? 27.342 37.02 22.181 1 82.65 702 GLY B N 1
ATOM 11865 C CA . GLY B 1 702 ? 27.863 37.197 20.835 1 82.65 702 GLY B CA 1
ATOM 11866 C C . GLY B 1 702 ? 26.953 36.627 19.764 1 82.65 702 GLY B C 1
ATOM 11867 O O . GLY B 1 702 ? 27.249 36.728 18.571 1 82.65 702 GLY B O 1
ATOM 11868 N N . SER B 1 703 ? 25.862 36.024 20.124 1 88.8 703 SER B N 1
ATOM 11869 C CA . SER B 1 703 ? 24.935 35.483 19.135 1 88.8 703 SER B CA 1
ATOM 11870 C C . SER B 1 703 ? 24.083 36.585 18.515 1 88.8 703 SER B C 1
ATOM 11872 O O . SER B 1 703 ? 23.815 37.604 19.155 1 88.8 703 SER B O 1
ATOM 11874 N N . GLY B 1 704 ? 23.782 36.493 17.214 1 89.77 704 GLY B N 1
ATOM 11875 C CA . GLY B 1 704 ? 22.842 37.393 16.564 1 89.77 704 GLY B CA 1
ATOM 11876 C C . GLY B 1 704 ? 21.413 36.886 16.592 1 89.77 704 GLY B C 1
ATOM 11877 O O . GLY B 1 704 ? 21.179 35.68 16.696 1 89.77 704 GLY B O 1
ATOM 11878 N N . LEU B 1 705 ? 20.489 37.832 16.626 1 91.93 705 LEU B N 1
ATOM 11879 C CA . LEU B 1 705 ? 19.073 37.488 16.687 1 91.93 705 LEU B CA 1
ATOM 11880 C C . LEU B 1 705 ? 18.284 38.24 15.619 1 91.93 705 LEU B C 1
ATOM 11882 O O . LEU B 1 705 ? 18.414 39.459 15.488 1 91.93 705 LEU B O 1
ATOM 11886 N N . ILE B 1 706 ? 17.621 37.524 14.773 1 92.17 706 ILE B N 1
ATOM 11887 C CA . ILE B 1 706 ? 16.708 38.123 13.805 1 92.17 706 ILE B CA 1
ATOM 11888 C C . ILE B 1 706 ? 15.292 37.605 14.043 1 92.17 706 ILE B C 1
ATOM 11890 O O . ILE B 1 706 ? 15.056 36.394 14.026 1 92.17 706 ILE B O 1
ATOM 11894 N N . SER B 1 707 ? 14.362 38.468 14.294 1 91.94 707 SER B N 1
ATOM 11895 C CA . SER B 1 707 ? 12.984 38.088 14.587 1 91.94 707 SER B CA 1
ATOM 11896 C C . SER B 1 707 ? 12.012 38.731 13.604 1 91.94 707 SER B C 1
ATOM 11898 O O . SER B 1 707 ? 12.276 39.816 13.082 1 91.94 707 SER B O 1
ATOM 11900 N N . THR B 1 708 ? 10.951 38.056 13.326 1 88.94 708 THR B N 1
ATOM 11901 C CA . THR B 1 708 ? 9.859 38.613 12.535 1 88.94 708 THR B CA 1
ATOM 11902 C C . THR B 1 708 ? 8.605 38.781 13.389 1 88.94 708 THR B C 1
ATOM 11904 O O . THR B 1 708 ? 8.368 38.001 14.313 1 88.94 708 THR B O 1
ATOM 11907 N N . SER B 1 709 ? 7.854 39.784 13.182 1 75.4 709 SER B N 1
ATOM 11908 C CA . SER B 1 709 ? 6.625 40.006 13.936 1 75.4 709 SER B CA 1
ATOM 11909 C C . SER B 1 709 ? 5.659 40.902 13.167 1 75.4 709 SER B C 1
ATOM 11911 O O . SER B 1 709 ? 6.085 41.764 12.395 1 75.4 709 SER B O 1
ATOM 11913 N N . HIS B 1 710 ? 4.443 40.674 13.378 1 63.74 710 HIS B N 1
ATOM 11914 C CA . HIS B 1 710 ? 3.414 41.581 12.883 1 63.74 710 HIS B CA 1
ATOM 11915 C C . HIS B 1 710 ? 3.141 42.702 13.88 1 63.74 710 HIS B C 1
ATOM 11917 O O . HIS B 1 710 ? 2.666 43.774 13.501 1 63.74 710 HIS B O 1
ATOM 11923 N N . SER B 1 711 ? 3.418 42.341 15.137 1 62.31 711 SER B N 1
ATOM 11924 C CA . SER B 1 711 ? 3.241 43.315 16.21 1 62.31 711 SER B CA 1
ATOM 11925 C C . SER B 1 711 ? 4.582 43.735 16.802 1 62.31 711 SER B C 1
ATOM 11927 O O . SER B 1 711 ? 4.97 43.261 17.872 1 62.31 711 SER B O 1
ATOM 11929 N N . TRP B 1 712 ? 5.247 44.656 16.045 1 69.25 712 TRP B N 1
ATOM 11930 C CA . TRP B 1 712 ? 6.636 44.975 16.361 1 69.25 712 TRP B CA 1
ATOM 11931 C C . TRP B 1 712 ? 6.724 45.844 17.611 1 69.25 712 TRP B C 1
ATOM 11933 O O . TRP B 1 712 ? 7.781 45.932 18.24 1 69.25 712 TRP B O 1
ATOM 11943 N N . GLN B 1 713 ? 5.648 46.32 18.071 1 63.82 713 GLN B N 1
ATOM 11944 C CA . GLN B 1 713 ? 5.687 47.33 19.123 1 63.82 713 GLN B CA 1
ATOM 11945 C C . GLN B 1 713 ? 6.21 46.743 20.431 1 63.82 713 GLN B C 1
ATOM 11947 O O . GLN B 1 713 ? 6.983 47.388 21.142 1 63.82 713 GLN B O 1
ATOM 11952 N N . GLU B 1 714 ? 5.886 45.441 20.607 1 65.16 714 GLU B N 1
ATOM 11953 C CA . GLU B 1 714 ? 6.282 44.787 21.851 1 65.16 714 GLU B CA 1
ATOM 11954 C C . GLU B 1 714 ? 7.743 44.351 21.805 1 65.16 714 GLU B C 1
ATOM 11956 O O . GLU B 1 714 ? 8.363 44.125 22.846 1 65.16 714 GLU B O 1
ATOM 11961 N N . LEU B 1 715 ? 8.337 44.416 20.656 1 78.78 715 LEU B N 1
ATOM 11962 C CA . LEU B 1 715 ? 9.635 43.771 20.495 1 78.78 715 LEU B CA 1
ATOM 11963 C C . LEU B 1 715 ? 10.728 44.805 20.244 1 78.78 715 LEU B C 1
ATOM 11965 O O . LEU B 1 715 ? 11.909 44.459 20.161 1 78.78 715 LEU B O 1
ATOM 11969 N N . VAL B 1 716 ? 10.356 46.062 20.234 1 77.41 716 VAL B N 1
ATOM 11970 C CA . VAL B 1 716 ? 11.27 47.134 19.856 1 77.41 716 VAL B CA 1
ATOM 11971 C C . VAL B 1 716 ? 12.409 47.225 20.87 1 77.41 716 VAL B C 1
ATOM 11973 O O . VAL B 1 716 ? 13.556 47.489 20.502 1 77.41 716 VAL B O 1
ATOM 11976 N N . SER B 1 717 ? 12.099 46.922 22.135 1 73.87 717 SER B N 1
ATOM 11977 C CA . SER B 1 717 ? 13.078 47.093 23.203 1 73.87 717 SER B CA 1
ATOM 11978 C C . SER B 1 717 ? 14.191 46.054 23.105 1 73.87 717 SER B C 1
ATOM 11980 O O . SER B 1 717 ? 15.284 46.256 23.638 1 73.87 717 SER B O 1
ATOM 11982 N N . PHE B 1 718 ? 13.964 45.069 22.444 1 85.82 718 PHE B N 1
ATOM 11983 C CA . PHE B 1 718 ? 14.92 43.968 22.411 1 85.82 718 PHE B CA 1
ATOM 11984 C C . PHE B 1 718 ? 15.755 44.015 21.137 1 85.82 718 PHE B C 1
ATOM 11986 O O . PHE B 1 718 ? 16.68 43.218 20.965 1 85.82 718 PHE B O 1
ATOM 11993 N N . HIS B 1 719 ? 15.421 44.961 20.32 1 88.28 719 HIS B N 1
ATOM 11994 C CA . HIS B 1 719 ? 16.091 45.014 19.025 1 88.28 719 HIS B CA 1
ATOM 11995 C C . HIS B 1 719 ? 16.747 46.372 18.799 1 88.28 719 HIS B C 1
ATOM 11997 O O . HIS B 1 719 ? 16.314 47.378 19.368 1 88.28 719 HIS B O 1
ATOM 12003 N N . GLY B 1 720 ? 17.771 46.337 17.986 1 82.41 720 GLY B N 1
ATOM 12004 C CA . GLY B 1 720 ? 18.492 47.562 17.679 1 82.41 720 GLY B CA 1
ATOM 12005 C C . GLY B 1 720 ? 18.361 47.983 16.228 1 82.41 720 GLY B C 1
ATOM 12006 O O . GLY B 1 720 ? 18.635 49.134 15.883 1 82.41 720 GLY B O 1
ATOM 12007 N N . HIS B 1 721 ? 18.011 47.09 15.46 1 87.97 721 HIS B N 1
ATOM 12008 C CA . HIS B 1 721 ? 17.846 47.358 14.036 1 87.97 721 HIS B CA 1
ATOM 12009 C C . HIS B 1 721 ? 16.445 46.984 13.564 1 87.97 721 HIS B C 1
ATOM 12011 O O . HIS B 1 721 ? 15.901 45.957 13.975 1 87.97 721 HIS B O 1
ATOM 12017 N N . PHE B 1 722 ? 15.843 47.902 12.813 1 88.71 722 PHE B N 1
ATOM 12018 C CA . PHE B 1 722 ? 14.453 47.708 12.418 1 88.71 722 PHE B CA 1
ATOM 12019 C C . PHE B 1 722 ? 14.298 47.827 10.907 1 88.71 722 PHE B C 1
ATOM 12021 O O . PHE B 1 722 ? 14.746 48.807 10.307 1 88.71 722 PHE B O 1
ATOM 12028 N N . TYR B 1 723 ? 13.737 46.812 10.368 1 89.35 723 TYR B N 1
ATOM 12029 C CA . TYR B 1 723 ? 13.435 46.8 8.941 1 89.35 723 TYR B CA 1
ATOM 12030 C C . TYR B 1 723 ? 11.948 46.568 8.701 1 89.35 723 TYR B C 1
ATOM 12032 O O . TYR B 1 723 ? 11.306 45.81 9.432 1 89.35 723 TYR B O 1
ATOM 12040 N N . ARG B 1 724 ? 11.409 47.244 7.751 1 86.62 724 ARG B N 1
ATOM 12041 C CA . ARG B 1 724 ? 10.006 47.086 7.383 1 86.62 724 ARG B CA 1
ATOM 12042 C C . ARG B 1 724 ? 9.857 46.845 5.885 1 86.62 724 ARG B C 1
ATOM 12044 O O . ARG B 1 724 ? 10.535 47.484 5.077 1 86.62 724 ARG B O 1
ATOM 12051 N N . ILE B 1 725 ? 9.036 45.874 5.591 1 87.56 725 ILE B N 1
ATOM 12052 C CA . ILE B 1 725 ? 8.723 45.62 4.19 1 87.56 725 ILE B CA 1
ATOM 12053 C C . ILE B 1 725 ? 7.513 46.452 3.772 1 87.56 725 ILE B C 1
ATOM 12055 O O . ILE B 1 725 ? 6.409 46.254 4.284 1 87.56 725 ILE B O 1
ATOM 12059 N N . GLU B 1 726 ? 7.706 47.36 2.952 1 80.11 726 GLU B N 1
ATOM 12060 C CA . GLU B 1 726 ? 6.633 48.199 2.429 1 80.11 726 GLU B CA 1
ATOM 12061 C C . GLU B 1 726 ? 6.173 47.716 1.057 1 80.11 726 GLU B C 1
ATOM 12063 O O . GLU B 1 726 ? 6.995 47.358 0.211 1 80.11 726 GLU B O 1
ATOM 12068 N N . THR B 1 727 ? 4.912 47.493 1.008 1 77.43 727 THR B N 1
ATOM 12069 C CA . THR B 1 727 ? 4.325 47.056 -0.254 1 77.43 727 THR B CA 1
ATOM 12070 C C . THR B 1 727 ? 3.702 48.234 -0.997 1 77.43 727 THR B C 1
ATOM 12072 O O . THR B 1 727 ? 3.002 49.053 -0.398 1 77.43 727 THR B O 1
ATOM 12075 N N . SER B 1 728 ? 4.147 48.675 -2.172 1 65.24 728 SER B N 1
ATOM 12076 C CA . SER B 1 728 ? 3.573 49.735 -2.994 1 65.24 728 SER B CA 1
ATOM 12077 C C . SER B 1 728 ? 3.053 49.186 -4.319 1 65.24 728 SER B C 1
ATOM 12079 O O . SER B 1 728 ? 3.569 48.19 -4.829 1 65.24 728 SER B O 1
ATOM 12081 N N . ARG B 1 729 ? 1.686 49.334 -4.696 1 61.12 729 ARG B N 1
ATOM 12082 C CA . ARG B 1 729 ? 1.126 48.929 -5.982 1 61.12 729 ARG B CA 1
ATOM 12083 C C . ARG B 1 729 ? 1.497 49.922 -7.078 1 61.12 729 ARG B C 1
ATOM 12085 O O . ARG B 1 729 ? 1.27 51.125 -6.935 1 61.12 729 ARG B O 1
ATOM 12092 N N . THR B 1 730 ? 2.467 49.525 -7.762 1 50.42 730 THR B N 1
ATOM 12093 C CA . THR B 1 730 ? 2.681 50.358 -8.94 1 50.42 730 THR B CA 1
ATOM 12094 C C . THR B 1 730 ? 1.8 49.896 -10.097 1 50.42 730 THR B C 1
ATOM 12096 O O . THR B 1 730 ? 1.824 48.722 -10.472 1 50.42 730 THR B O 1
ATOM 12099 N N . ASP B 1 731 ? 1.117 50.864 -10.796 1 50.61 731 ASP B N 1
ATOM 12100 C CA . ASP B 1 731 ? 0.239 50.893 -11.962 1 50.61 731 ASP B CA 1
ATOM 12101 C C . ASP B 1 731 ? -0.772 49.75 -11.916 1 50.61 731 ASP B C 1
ATOM 12103 O O . ASP B 1 731 ? -1.151 49.206 -12.956 1 50.61 731 ASP B O 1
ATOM 12107 N N . GLY B 1 732 ? -1.438 49.32 -10.827 1 47.9 732 GLY B N 1
ATOM 12108 C CA . GLY B 1 732 ? -2.629 48.498 -10.685 1 47.9 732 GLY B CA 1
ATOM 12109 C C . GLY B 1 732 ? -2.329 47.011 -10.662 1 47.9 732 GLY B C 1
ATOM 12110 O O . GLY B 1 732 ? -3.205 46.2 -10.356 1 47.9 732 GLY B O 1
ATOM 12111 N N . THR B 1 733 ? -1.177 46.533 -11.36 1 53.37 733 THR B N 1
ATOM 12112 C CA . THR B 1 733 ? -1.104 45.101 -11.63 1 53.37 733 THR B CA 1
ATOM 12113 C C . THR B 1 733 ? -0.055 44.437 -10.743 1 53.37 733 THR B C 1
ATOM 12115 O O . THR B 1 733 ? -0.232 43.295 -10.312 1 53.37 733 THR B O 1
ATOM 12118 N N . GLN B 1 734 ? 1.23 45.094 -10.642 1 58.89 734 GLN B N 1
ATOM 12119 C CA . GLN B 1 734 ? 2.336 44.367 -10.027 1 58.89 734 GLN B CA 1
ATOM 12120 C C . GLN B 1 734 ? 2.623 44.888 -8.622 1 58.89 734 GLN B C 1
ATOM 12122 O O . GLN B 1 734 ? 2.657 46.1 -8.398 1 58.89 734 GLN B O 1
ATOM 12127 N N . MET B 1 735 ? 2.503 44.073 -7.557 1 64.6 735 MET B N 1
ATOM 12128 C CA . MET B 1 735 ? 2.851 44.408 -6.179 1 64.6 735 MET B CA 1
ATOM 12129 C C . MET B 1 735 ? 4.362 44.536 -6.015 1 64.6 735 MET B C 1
ATOM 12131 O O . MET B 1 735 ? 5.112 43.647 -6.42 1 64.6 735 MET B O 1
ATOM 12135 N N . HIS B 1 736 ? 4.894 45.817 -5.854 1 73.91 736 HIS B N 1
ATOM 12136 C CA . HIS B 1 736 ? 6.303 46.063 -5.573 1 73.91 736 HIS B CA 1
ATOM 12137 C C . HIS B 1 736 ? 6.567 46.102 -4.072 1 73.91 736 HIS B C 1
ATOM 12139 O O . HIS B 1 736 ? 5.803 46.711 -3.319 1 73.91 736 HIS B O 1
ATOM 12145 N N . ARG B 1 737 ? 7.549 45.302 -3.616 1 85.38 737 ARG B N 1
ATOM 12146 C CA . ARG B 1 737 ? 7.93 45.246 -2.208 1 85.38 737 ARG B CA 1
ATOM 12147 C C . ARG B 1 737 ? 9.357 45.744 -2.007 1 85.38 737 ARG B C 1
ATOM 12149 O O . ARG B 1 737 ? 10.24 45.459 -2.819 1 85.38 737 ARG B O 1
ATOM 12156 N N . GLU B 1 738 ? 9.549 46.654 -1.03 1 84.64 738 GLU B N 1
ATOM 12157 C CA . GLU B 1 738 ? 10.877 47.167 -0.707 1 84.64 738 GLU B CA 1
ATOM 12158 C C . GLU B 1 738 ? 11.145 47.1 0.794 1 84.64 738 GLU B C 1
ATOM 12160 O O . GLU B 1 738 ? 10.232 47.288 1.601 1 84.64 738 GLU B O 1
ATOM 12165 N N . LEU B 1 739 ? 12.371 46.748 1.078 1 88.88 739 LEU B N 1
ATOM 12166 C CA . LEU B 1 739 ? 12.814 46.734 2.468 1 88.88 739 LEU B CA 1
ATOM 12167 C C . LEU B 1 739 ? 13.392 48.087 2.868 1 88.88 739 LEU B C 1
ATOM 12169 O O . LEU B 1 739 ? 14.33 48.578 2.235 1 88.88 739 LEU B O 1
ATOM 12173 N N . GLN B 1 740 ? 12.693 48.699 3.831 1 84.56 740 GLN B N 1
ATOM 12174 C CA . GLN B 1 740 ? 13.137 50.02 4.263 1 84.56 740 GLN B CA 1
ATOM 12175 C C . GLN B 1 740 ? 13.418 50.044 5.762 1 84.56 740 GLN B C 1
ATOM 12177 O O . GLN B 1 740 ? 12.796 49.304 6.528 1 84.56 740 GLN B O 1
ATOM 12182 N N . THR B 1 741 ? 14.431 50.729 6.189 1 86.07 741 THR B N 1
ATOM 12183 C CA . THR B 1 741 ? 14.685 50.924 7.612 1 86.07 741 THR B CA 1
ATOM 12184 C C . THR B 1 741 ? 13.696 51.923 8.206 1 86.07 741 THR B C 1
ATOM 12186 O O . THR B 1 741 ? 13.262 52.854 7.525 1 86.07 741 THR B O 1
ATOM 12189 N N . PHE B 1 742 ? 13.26 51.629 9.377 1 79.02 742 PHE B N 1
ATOM 12190 C CA . PHE B 1 742 ? 12.367 52.593 10.008 1 79.02 742 PHE B CA 1
ATOM 12191 C C . PHE B 1 742 ? 12.741 52.802 11.47 1 79.02 742 PHE B C 1
ATOM 12193 O O . PHE B 1 742 ? 13.441 51.977 12.061 1 79.02 742 PHE B O 1
ATOM 12200 N N . ASP B 1 743 ? 12.403 53.904 11.903 1 72.99 743 ASP B N 1
ATOM 12201 C CA . ASP B 1 743 ? 12.6 54.235 13.311 1 72.99 743 ASP B CA 1
ATOM 12202 C C . ASP B 1 743 ? 11.292 54.117 14.09 1 72.99 743 ASP B C 1
ATOM 12204 O O . ASP B 1 743 ? 10.327 54.828 13.804 1 72.99 743 ASP B O 1
ATOM 12208 N N . PRO B 1 744 ? 11.247 53.118 14.908 1 73.83 744 PRO B N 1
ATOM 12209 C CA . PRO B 1 744 ? 9.997 52.886 15.635 1 73.83 744 PRO B CA 1
ATOM 12210 C C . PRO B 1 744 ? 9.514 54.124 16.388 1 73.83 744 PRO B C 1
ATOM 12212 O O . PRO B 1 744 ? 8.311 54.289 16.603 1 73.83 744 PRO B O 1
ATOM 12215 N N . LYS B 1 745 ? 10.355 55.038 16.84 1 64.92 745 LYS B N 1
ATOM 12216 C CA . LYS B 1 745 ? 9.969 56.253 17.553 1 64.92 745 LYS B CA 1
ATOM 12217 C C . LYS B 1 745 ? 9.14 57.173 16.661 1 64.92 745 LYS B C 1
ATOM 12219 O O . LYS B 1 745 ? 8.16 57.767 17.114 1 64.92 745 LYS B O 1
ATOM 12224 N N . GLU B 1 746 ? 9.55 57.3 15.458 1 56.47 746 GLU B N 1
ATOM 12225 C CA . GLU B 1 746 ? 8.849 58.17 14.52 1 56.47 746 GLU B CA 1
ATOM 12226 C C . GLU B 1 746 ? 7.51 57.567 14.103 1 56.47 746 GLU B C 1
ATOM 12228 O O . GLU B 1 746 ? 6.544 58.294 13.862 1 56.47 746 GLU B O 1
ATOM 12233 N N . ALA B 1 747 ? 7.498 56.35 14.051 1 56.96 747 ALA B N 1
ATOM 12234 C CA . ALA B 1 747 ? 6.305 55.652 13.579 1 56.96 747 ALA B CA 1
ATOM 12235 C C . ALA B 1 747 ? 5.221 55.632 14.652 1 56.96 747 ALA B C 1
ATOM 12237 O O . ALA B 1 747 ? 4.028 55.639 14.339 1 56.96 747 ALA B O 1
ATOM 12238 N N . LEU B 1 748 ? 5.57 55.613 15.919 1 49.3 748 LEU B N 1
ATOM 12239 C CA . LEU B 1 748 ? 4.59 55.6 17 1 49.3 748 LEU B CA 1
ATOM 12240 C C . LEU B 1 748 ? 4.046 57.001 17.258 1 49.3 748 LEU B C 1
ATOM 12242 O O . LEU B 1 748 ? 4.81 57.924 17.549 1 49.3 748 LEU B O 1
ATOM 12246 N N . GLY B 1 749 ? 3.663 58.113 16.553 1 42.34 749 GLY B N 1
ATOM 12247 C CA . GLY B 1 749 ? 3.072 59.402 16.873 1 42.34 749 GLY B CA 1
ATOM 12248 C C . GLY B 1 749 ? 3.146 59.743 18.35 1 42.34 749 GLY B C 1
ATOM 12249 O O . GLY B 1 749 ? 3.384 58.866 19.183 1 42.34 749 GLY B O 1
ATOM 12250 N N . GLU B 1 750 ? 2.856 61.395 18.979 1 37.93 750 GLU B N 1
ATOM 12251 C CA . GLU B 1 750 ? 2.773 62.171 20.213 1 37.93 750 GLU B CA 1
ATOM 12252 C C . GLU B 1 750 ? 1.864 61.49 21.232 1 37.93 750 GLU B C 1
ATOM 12254 O O . GLU B 1 750 ? 1.545 62.069 22.272 1 37.93 750 GLU B O 1
ATOM 12259 N N . ASP B 1 751 ? 0.838 60.857 21.105 1 38.78 751 ASP B N 1
ATOM 12260 C CA . ASP B 1 751 ? -0.101 60.804 22.222 1 38.78 751 ASP B CA 1
ATOM 12261 C C . ASP B 1 751 ? 0.595 60.354 23.504 1 38.78 751 ASP B C 1
ATOM 12263 O O . ASP B 1 751 ? 1.182 59.271 23.551 1 38.78 751 ASP B O 1
ATOM 12267 N N . GLU B 1 752 ? 1.067 61.408 24.451 1 45.56 752 GLU B N 1
ATOM 12268 C CA . GLU B 1 752 ? 1.693 61.601 25.756 1 45.56 752 GLU B CA 1
ATOM 12269 C C . GLU B 1 752 ? 1.294 60.496 26.729 1 45.56 752 GLU B C 1
ATOM 12271 O O . GLU B 1 752 ? 2.137 59.966 27.456 1 45.56 752 GLU B O 1
ATOM 12276 N N . LEU B 1 753 ? 0.135 60.118 26.807 1 45.98 753 LEU B N 1
ATOM 12277 C CA . LEU B 1 753 ? -0.402 59.213 27.818 1 45.98 753 LEU B CA 1
ATOM 12278 C C . LEU B 1 753 ? 0.088 57.788 27.587 1 45.98 753 LEU B C 1
ATOM 12280 O O . LEU B 1 753 ? 0.423 57.08 28.54 1 45.98 753 LEU B O 1
ATOM 12284 N N . ALA B 1 754 ? 0.302 57.512 26.408 1 45.5 754 ALA B N 1
ATOM 12285 C CA . ALA B 1 754 ? 0.778 56.176 26.057 1 45.5 754 ALA B CA 1
ATOM 12286 C C . ALA B 1 754 ? 2.28 56.049 26.294 1 45.5 754 ALA B C 1
ATOM 12288 O O . ALA B 1 754 ? 2.753 55.023 26.789 1 45.5 754 ALA B O 1
ATOM 12289 N N . LEU B 1 755 ? 2.965 57.285 26.284 1 48.6 755 LEU B N 1
ATOM 12290 C CA . LEU B 1 755 ? 4.371 57.405 26.654 1 48.6 755 LEU B CA 1
ATOM 12291 C C . LEU B 1 755 ? 4.535 57.409 28.17 1 48.6 755 LEU B C 1
ATOM 12293 O O . LEU B 1 755 ? 5.472 56.805 28.698 1 48.6 755 LEU B O 1
ATOM 12297 N N . ARG B 1 756 ? 3.689 58.071 28.946 1 55.93 756 ARG B N 1
ATOM 12298 C CA . ARG B 1 756 ? 3.729 58.114 30.404 1 55.93 756 ARG B CA 1
ATOM 12299 C C . ARG B 1 756 ? 3.444 56.74 31.001 1 55.93 756 ARG B C 1
ATOM 12301 O O . ARG B 1 756 ? 4.065 56.347 31.99 1 55.93 756 ARG B O 1
ATOM 12308 N N . VAL B 1 757 ? 2.664 55.996 30.324 1 50.93 757 VAL B N 1
ATOM 12309 C CA . VAL B 1 757 ? 2.349 54.651 30.792 1 50.93 757 VAL B CA 1
ATOM 12310 C C . VAL B 1 757 ? 3.546 53.731 30.563 1 50.93 757 VAL B C 1
ATOM 12312 O O . VAL B 1 757 ? 3.914 52.95 31.444 1 50.93 757 VAL B O 1
ATOM 12315 N N . LYS B 1 758 ? 4.309 54.078 29.692 1 50.94 758 LYS B N 1
ATOM 12316 C CA . LYS B 1 758 ? 5.53 53.356 29.347 1 50.94 758 LYS B CA 1
ATOM 12317 C C . LYS B 1 758 ? 6.669 53.718 30.296 1 50.94 758 LYS B C 1
ATOM 12319 O O . LYS B 1 758 ? 7.394 52.84 30.768 1 50.94 758 LYS B O 1
ATOM 12324 N N . ASP B 1 759 ? 6.685 55.089 30.559 1 55.71 759 ASP B N 1
ATOM 12325 C CA . ASP B 1 759 ? 7.684 55.552 31.518 1 55.71 759 ASP B CA 1
ATOM 12326 C C . ASP B 1 759 ? 7.381 55.03 32.921 1 55.71 759 ASP B C 1
ATOM 12328 O O . ASP B 1 759 ? 8.287 54.603 33.64 1 55.71 759 ASP B O 1
ATOM 12332 N N . LYS B 1 760 ? 5.742 55.191 32.731 1 53.01 760 LYS B N 1
ATOM 12333 C CA . LYS B 1 760 ? 5.351 54.68 34.042 1 53.01 760 LYS B CA 1
ATOM 12334 C C . LYS B 1 760 ? 5.447 53.158 34.089 1 53.01 760 LYS B C 1
ATOM 12336 O O . LYS B 1 760 ? 5.857 52.587 35.102 1 53.01 760 LYS B O 1
ATOM 12341 N N . ASP B 1 761 ? 5.786 52.306 33.505 1 57.27 761 ASP B N 1
ATOM 12342 C CA . ASP B 1 761 ? 5.961 50.857 33.477 1 57.27 761 ASP B CA 1
ATOM 12343 C C . ASP B 1 761 ? 7.439 50.48 33.545 1 57.27 761 ASP B C 1
ATOM 12345 O O . ASP B 1 761 ? 7.817 49.551 34.262 1 57.27 761 ASP B O 1
ATOM 12349 N N . ALA B 1 762 ? 8.07 51.448 32.847 1 56.71 762 ALA B N 1
ATOM 12350 C CA . ALA B 1 762 ? 9.521 51.339 32.975 1 56.71 762 ALA B CA 1
ATOM 12351 C C . ALA B 1 762 ? 9.972 51.652 34.399 1 56.71 762 ALA B C 1
ATOM 12353 O O . ALA B 1 762 ? 10.836 50.966 34.948 1 56.71 762 ALA B O 1
ATOM 12354 N N . GLU B 1 763 ? 9.291 52.799 34.936 1 59.3 763 GLU B N 1
ATOM 12355 C CA . GLU B 1 763 ? 9.614 53.129 36.321 1 59.3 763 GLU B CA 1
ATOM 12356 C C . GLU B 1 763 ? 9.106 52.054 37.277 1 59.3 763 GLU B C 1
ATOM 12358 O O . GLU B 1 763 ? 9.804 51.673 38.219 1 59.3 763 GLU B O 1
ATOM 12363 N N . ILE B 1 764 ? 8.429 51.09 37.528 1 59.51 764 ILE B N 1
ATOM 12364 C CA . ILE B 1 764 ? 7.872 50.027 38.358 1 59.51 764 ILE B CA 1
ATOM 12365 C C . ILE B 1 764 ? 8.72 48.765 38.217 1 59.51 764 ILE B C 1
ATOM 12367 O O . ILE B 1 764 ? 9.054 48.12 39.214 1 59.51 764 ILE B O 1
ATOM 12371 N N . ALA B 1 765 ? 9.217 48.568 37.06 1 56.46 765 ALA B N 1
ATOM 12372 C CA . ALA B 1 765 ? 10.101 47.436 36.797 1 56.46 765 ALA B CA 1
ATOM 12373 C C . ALA B 1 765 ? 11.453 47.625 37.478 1 56.46 765 ALA B C 1
ATOM 12375 O O . ALA B 1 765 ? 11.982 46.695 38.091 1 56.46 765 ALA B O 1
ATOM 12376 N N . ARG B 1 766 ? 11.578 49.17 37.027 1 58.57 766 ARG B N 1
ATOM 12377 C CA . ARG B 1 766 ? 12.793 49.498 37.766 1 58.57 766 ARG B CA 1
ATOM 12378 C C . ARG B 1 766 ? 12.574 49.362 39.269 1 58.57 766 ARG B C 1
ATOM 12380 O O . ARG B 1 766 ? 13.415 48.802 39.976 1 58.57 766 ARG B O 1
ATOM 12387 N N . LEU B 1 767 ? 11.566 49.697 39.992 1 55.16 767 LEU B N 1
ATOM 12388 C CA . LEU B 1 767 ? 11.314 49.647 41.428 1 55.16 767 LEU B CA 1
ATOM 12389 C C . LEU B 1 767 ? 11.042 48.217 41.882 1 55.16 767 LEU B C 1
ATOM 12391 O O . LEU B 1 767 ? 11.508 47.799 42.945 1 55.16 767 LEU B O 1
ATOM 12395 N N . ARG B 1 768 ? 10.778 47.129 41.348 1 61.24 768 ARG B N 1
ATOM 12396 C CA . ARG B 1 768 ? 10.498 45.749 41.729 1 61.24 768 ARG B CA 1
ATOM 12397 C C . ARG B 1 768 ? 11.769 44.906 41.706 1 61.24 768 ARG B C 1
ATOM 12399 O O . ARG B 1 768 ? 11.979 44.067 42.584 1 61.24 768 ARG B O 1
ATOM 12406 N N . GLN B 1 769 ? 12.67 45.149 40.932 1 60.26 769 GLN B N 1
ATOM 12407 C CA . GLN B 1 769 ? 14.015 44.584 40.923 1 60.26 769 GLN B CA 1
ATOM 12408 C C . GLN B 1 769 ? 14.786 44.975 42.181 1 60.26 769 GLN B C 1
ATOM 12410 O O . GLN B 1 769 ? 15.466 44.142 42.783 1 60.26 769 GLN B O 1
ATOM 12415 N N . GLU B 1 770 ? 14.647 46.249 42.522 1 62.97 770 GLU B N 1
ATOM 12416 C CA . GLU B 1 770 ? 15.319 46.72 43.73 1 62.97 770 GLU B CA 1
ATOM 12417 C C . GLU B 1 770 ? 14.703 46.102 44.981 1 62.97 770 GLU B C 1
ATOM 12419 O O . GLU B 1 770 ? 15.418 45.739 45.917 1 62.97 770 GLU B O 1
ATOM 12424 N N . LEU B 1 771 ? 13.478 45.793 44.86 1 57.72 771 LEU B N 1
ATOM 12425 C CA . LEU B 1 771 ? 12.785 45.176 45.985 1 57.72 771 LEU B CA 1
ATOM 12426 C C . LEU B 1 771 ? 13.146 43.699 46.102 1 57.72 771 LEU B C 1
ATOM 12428 O O . LEU B 1 771 ? 13.407 43.205 47.201 1 57.72 771 LEU B O 1
ATOM 12432 N N . VAL B 1 772 ? 13.219 42.961 44.977 1 60.05 772 VAL B N 1
ATOM 12433 C CA . VAL B 1 772 ? 13.554 41.541 44.967 1 60.05 772 VAL B CA 1
ATOM 12434 C C . VAL B 1 772 ? 15.022 41.354 45.343 1 60.05 772 VAL B C 1
ATOM 12436 O O . VAL B 1 772 ? 15.363 40.447 46.107 1 60.05 772 VAL B O 1
ATOM 12439 N N . GLN B 1 773 ? 15.857 42.256 44.859 1 62.19 773 GLN B N 1
ATOM 12440 C CA . GLN B 1 773 ? 17.251 42.268 45.289 1 62.19 773 GLN B CA 1
ATOM 12441 C C . GLN B 1 773 ? 17.363 42.54 46.786 1 62.19 773 GLN B C 1
ATOM 12443 O O . GLN B 1 773 ? 18.124 41.871 47.489 1 62.19 773 GLN B O 1
ATOM 12448 N N . LEU B 1 774 ? 16.516 43.471 47.276 1 59.51 774 LEU B N 1
ATOM 12449 C CA . LEU B 1 774 ? 16.577 43.81 48.694 1 59.51 774 LEU B CA 1
ATOM 12450 C C . LEU B 1 774 ? 15.939 42.715 49.543 1 59.51 774 LEU B C 1
ATOM 12452 O O . LEU B 1 774 ? 16.426 42.405 50.632 1 59.51 774 LEU B O 1
ATOM 12456 N N . GLN B 1 775 ? 15.048 41.98 48.814 1 60.31 775 GLN B N 1
ATOM 12457 C CA . GLN B 1 775 ? 14.431 40.861 49.52 1 60.31 775 GLN B CA 1
ATOM 12458 C C . GLN B 1 775 ? 15.337 39.633 49.501 1 60.31 775 GLN B C 1
ATOM 12460 O O . GLN B 1 775 ? 15.45 38.924 50.503 1 60.31 775 GLN B O 1
ATOM 12465 N N . ARG B 1 776 ? 16.015 39.329 48.393 1 58.04 776 ARG B N 1
ATOM 12466 C CA . ARG B 1 776 ? 17.04 38.297 48.277 1 58.04 776 ARG B CA 1
ATOM 12467 C C . ARG B 1 776 ? 18.228 38.6 49.184 1 58.04 776 ARG B C 1
ATOM 12469 O O . ARG B 1 776 ? 18.748 37.706 49.855 1 58.04 776 ARG B O 1
ATOM 12476 N N . ASP B 1 777 ? 18.584 39.819 49.125 1 58.69 777 ASP B N 1
ATOM 12477 C CA . ASP B 1 777 ? 19.657 40.223 50.028 1 58.69 777 ASP B CA 1
ATOM 12478 C C . ASP B 1 777 ? 19.229 40.08 51.487 1 58.69 777 ASP B C 1
ATOM 12480 O O . ASP B 1 777 ? 20.025 39.674 52.336 1 58.69 777 ASP B O 1
ATOM 12484 N N . ARG B 1 778 ? 17.941 40.289 51.547 1 55.23 778 ARG B N 1
ATOM 12485 C CA . ARG B 1 778 ? 17.396 40.077 52.884 1 55.23 778 ARG B CA 1
ATOM 12486 C C . ARG B 1 778 ? 17.324 38.59 53.217 1 55.23 778 ARG B C 1
ATOM 12488 O O . ARG B 1 778 ? 17.676 38.179 54.324 1 55.23 778 ARG B O 1
ATOM 12495 N N . ARG B 1 779 ? 16.978 37.794 52.219 1 55.45 779 ARG B N 1
ATOM 12496 C CA . ARG B 1 779 ? 16.908 36.357 52.457 1 55.45 779 ARG B CA 1
ATOM 12497 C C . ARG B 1 779 ? 18.303 35.744 52.523 1 55.45 779 ARG B C 1
ATOM 12499 O O . ARG B 1 779 ? 18.569 34.88 53.362 1 55.45 779 ARG B O 1
ATOM 12506 N N . ASN B 1 780 ? 19.168 36.129 51.612 1 53.13 780 ASN B N 1
ATOM 12507 C CA . ASN B 1 780 ? 20.568 35.734 51.722 1 53.13 780 ASN B CA 1
ATOM 12508 C C . ASN B 1 780 ? 21.198 36.257 53.009 1 53.13 780 ASN B C 1
ATOM 12510 O O . ASN B 1 780 ? 21.982 35.555 53.651 1 53.13 780 ASN B O 1
ATOM 12514 N N . SER B 1 781 ? 20.548 37.737 52.872 1 48.01 781 SER B N 1
ATOM 12515 C CA . SER B 1 781 ? 21.041 38.338 54.107 1 48.01 781 SER B CA 1
ATOM 12516 C C . SER B 1 781 ? 20.427 37.669 55.331 1 48.01 781 SER B C 1
ATOM 12518 O O . SER B 1 781 ? 21.105 37.468 56.341 1 48.01 781 SER B O 1
ATOM 12520 N N . GLU B 1 782 ? 19.442 36.892 55.301 1 50.57 782 GLU B N 1
ATOM 12521 C CA . GLU B 1 782 ? 18.838 36.116 56.379 1 50.57 782 GLU B CA 1
ATOM 12522 C C . GLU B 1 782 ? 19.434 34.713 56.452 1 50.57 782 GLU B C 1
ATOM 12524 O O . GLU B 1 782 ? 19.674 34.191 57.542 1 50.57 782 GLU B O 1
ATOM 12529 N N . ARG B 1 783 ? 19.732 34.039 55.274 1 51.51 783 ARG B N 1
ATOM 12530 C CA . ARG B 1 783 ? 20.476 32.783 55.286 1 51.51 783 ARG B CA 1
ATOM 12531 C C . ARG B 1 783 ? 21.936 33.015 55.659 1 51.51 783 ARG B C 1
ATOM 12533 O O . ARG B 1 783 ? 22.562 32.165 56.296 1 51.51 783 ARG B O 1
ATOM 12540 N N . ALA B 1 784 ? 22.308 34.192 54.865 1 47.22 784 ALA B N 1
ATOM 12541 C CA . ALA B 1 784 ? 23.67 34.569 55.234 1 47.22 784 ALA B CA 1
ATOM 12542 C C . ALA B 1 784 ? 23.726 35.086 56.669 1 47.22 784 ALA B C 1
ATOM 12544 O O . ALA B 1 784 ? 24.731 34.905 57.361 1 47.22 784 ALA B O 1
ATOM 12545 N N . ASN B 1 785 ? 22.351 35.754 56.827 1 37.32 785 ASN B N 1
ATOM 12546 C CA . ASN B 1 785 ? 22.324 36.29 58.184 1 37.32 785 ASN B CA 1
ATOM 12547 C C . ASN B 1 785 ? 21.725 35.291 59.169 1 37.32 785 ASN B C 1
ATOM 12549 O O . ASN B 1 785 ? 21.794 35.492 60.383 1 37.32 785 ASN B O 1
#

pLDDT: mean 71.22, std 21.49, range [16.05, 94.13]

Radius of gyration: 42.46 Å; Cα contacts (8 Å, |Δi|>4): 1896; chains: 2; bounding box: 87×135×119 Å

InterPro domains:
  IPR003439 ABC transporter-like, ATP-binding domain [PF00005] (546-679)
  IPR003439 ABC transporter-like, ATP-binding domain [PS50893] (527-752)
  IPR011527 ABC transporter type 1, transmembrane domain [PF06472] (151-405)
  IPR027417 P-loop containing nucleoside triphosphate hydrolase [G3DSA:3.40.50.300] (538-781)
  IPR027417 P-loop containing nucleoside triphosphate hydrolase [SSF52540] (544-730)
  IPR036640 ABC transporter type 1, transmembrane domain superfamily [G3DSA:1.20.1560.10] (262-471)
  IPR036640 ABC transporter type 1, transmembrane domain superfamily [SSF90123] (260-469)
  IPR050835 ATP-binding cassette sub-family D [PTHR11384] (137-732)

Sequence (1570 aa):
MRIYLCVLWAIRASGHNVHIAVDAQGALQLARDASPREPLLRRNGGSNETRSEVMLEENLAPPRTGNQSGHETPESLRAAEKERHAMSTLTYVWFPMAVVLALLFEVLHWPWAEVDWNLPMERSDGREGSEKVDSSFLGLTLLLASRAWSLARIYLAGAGRVKGRCYLLVLVWIHILGMYLDLITFDFQQRYWNLYQQPSLPLFFELIRNWFILHFTRMITYVYEFYVEDMFFLHCRDHLTRYFEAIWVPNTYVFRMREGGKFDNPDQRIHVDVANFVTQTYSLSFGVTKMIVNMLMYSYMLMSITPASMHAGTLVSIAFLYSAVGSAAMHFLGAQLAHFSWQGERCAGDFRSELRRVYDQSETVASLRSEGAELQRLKHRFEKIKLNTWQSMLLEKRLAILQKWYSPLREVLFMCILAPFFIRGEVSLGRLKQSESALDKISDSLSFLVDNYSRLSVYRATVDRLHNFRHSCLTYLHQEKSSRQAQDTQLIQTLALLGLPPGWPKRLGGADAPPAPAALPASAASGGPLQLEAALLLPSGELLIDVQLEVPAGACVLLCGKEGAGKSTILKAMAGMWPFLRNTRAPPSNDMVLIPQKPRLPMPLTLREAVSFPQSSTKWSEEEIRAVLDRVGLSDFAQNGLDVQLDVNSSLSGGEFQKLMVAHCLLQKPAWVLLDESMAHMSSANRVKMYQLLTDELVAHGSGLISTSHSWQELVSFHGHFYRIETSRTDGTQMHRELQTFDPKEALGEDELALRVKDKDAEIARLRQELVQLQRDRRNSERANMRIYLCVLWAIRASGHNVHIAVDAQGALQLARDASPREPLLRRNGGSNETRSEVMLEENLAPPRTGNQSGHETPESLRAAEKERHAMSTLTYVWFPMAVVLALLFEVLHWPWAEVDWNLPMERSDGREGSEKVDSSFLGLTLLLASRAWSLARIYLAGAGRVKGRCYLLVLVWIHILGMYLDLITFDFQQRYWNLYQQPSLPLFFELIRNWFILHFTRMITYVYEFYVEDMFFLHCRDHLTRYFEAIWVPNTYVFRMREGGKFDNPDQRIHVDVANFVTQTYSLSFGVTKMIVNMLMYSYMLMSITPASMHAGTLVSIAFLYSAVGSAAMHFLGAQLAHFSWQGERCAGDFRSELRRVYDQSETVASLRSEGAELQRLKHRFEKIKLNTWQSMLLEKRLAILQKWYSPLREVLFMCILAPFFIRGEVSLGRLKQSESALDKISDSLSFLVDNYSRLSVYRATVDRLHNFRHSCLTYLHQEKSSRQAQDTQLIQTLALLGLPPGWPKRLGGADAPPAPAALPASAASGGPLQLEAALLLPSGELLIDVQLEVPAGACVLLCGKEGAGKSTILKAMAGMWPFLRNTRAPPSNDMVLIPQKPRLPMPLTLREAVSFPQSSTKWSEEEIRAVLDRVGLSDFAQNGLDVQLDVNSSLSGGEFQKLMVAHCLLQKPAWVLLDESMAHMSSANRVKMYQLLTDELVAHGSGLISTSHSWQELVSFHGHFYRIETSRTDGTQMHRELQTFDPKEALGEDELALRVKDKDAEIARLRQELVQLQRDRRNSERAN

Secondary structure (DSSP, 8-state):
-HHHHHHHHHHHHS----------HHHHHHHHTTS----------------GGGGGGSS-----------S--HHHHHHHHHHHHHTHHIIIIIHHHHHHHHHHHHHHSGGG----TT--------EETTEE---STTIIIIIHHHHHHHHHHHHHHTTTTTHHHHHHHHHHHHHHHHHHHHHHHHHHHHHHHHHHHS--HHHHHHHHHHHHHHHHHHHHHHHHHHHHHHHHHHHHHHHHHHHHHHHHGGGHHHHHHHHTTSS--HHHIIIIIHHHHHHHHHHHHHHHHHHHHHHHHHHHHHHHHS-TTS-TTHHHHHHHHHHHHHHHHHHHHHHHHHHHHHHHHHHHHHHHHHHHHHHHTHHHHHHTT-HHHHHHHHHHHHHHHHHHHHHHHHHHHHHHHHHHHHHHHHHHHHHHHHHHHHHTTSS-HHHHHHHHHHHHHHHHHHTHHHHTHHHHHHHHHHHHHHHHHHHHHHHHHHSS-S--SSHHHHHHHHHHHTTS-TTTTTSS-SS--------------S-PPEEEEEEEE-TTS-EEEEEEEEE-TT-EEEEEE-TTSSHHHHHHHHTT----EEEEE-----SEEEE-SS----SSEEH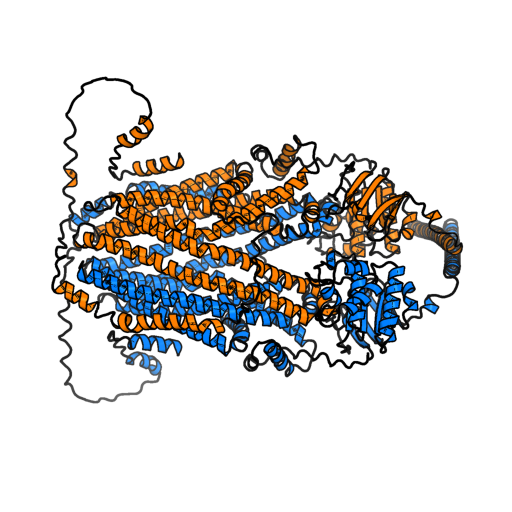HHHHHTTS-GGGS-HHHHHHHHHHTT-HHHHHT-TTSEE-HHHHS-HHHHHHHHHHHHHHH--SEEEEESTTTTS-HHHHHHHHHHHHHHTGGGT-EEEEEES-GGGGGGG-SEEEEEEEEEETTTEEEEEEEE--HHHHH-S-HHHHHHHHHHHHHHHHHHHHHHHHHHHHHHHHH-/-HHHHHHHHHHHHS----------HHHHHHHHTTS--------------GGGGGGGGSS-----------S--HHHHHHHHHHHHHTHHIIIIIHHHHHHHHHHHHHHSGGG----TTS-------EETTEE---STTIIIIIHHHHHHHHHHHHHHTTTTTHHHHHHHHHHHHHHHHHHHHHHHHHHHHHHHHTTTS--HHHHHHHHHHHHHHHHHHHHHHHHHHHHHHHHHHHHHHHHHHHHHHHHGGGHHHHHHHSGGGS--HHHIIIIIHHHHHHHHHHHHHHHHHHHHHHHHHHHHHHHHS-TTS-TTHHHHHHHHHHHHHHHHHHHHHHHHHHHHHHHHHHHHHHHHHHHHHHHTHHHHHHTT-HHHHHHHHHHHHHHHHHHHHHHHHHHHHHHHHHHHHHHHHHHHHHHHHHHHHHTTSS-HHHHHHHHHHHHHHHHHHTHHHHTHHHHHHHHHHHHHHHHHHHHHHHHHHHH--S-SSTHHHHHHHHHHTTS-TTTTTSS-SS--------------S-PPEEEEEEEE-TTS-EEEEEEEEE-TT-EEEEEESTTSSHHHHHHHHTT----EEEEE------EEEE-SS----SSEEHHHHHHTTS-GGGS-HHHHHHHHHHTT-HHHHHT-TTSEE-HHHHS-HHHHHHHHHHHHHHH--SEEEEESTTTTS-HHHHHHHHHHHHHHTGGGT-EEEEEES-GGGGGGG-SEEEEEEEEEETTTEEEEEEEE--HHHHS---HHHHHHHHHHHHHHHHHHHHHHHHHHHHHHHHH-